Protein 5YQ0 (pdb70)

B-factor: mean 26.76, std 11.11, range [10.01, 101.8]

Radius of gyration: 48.9 Å; Cα contacts (8 Å, |Δi|>4): 6107; chains: 8; bounding box: 75×139×146 Å

Solvent-accessible surface area: 99233 Å² total; per-residue (Å²): 142,135,2,24,3,65,31,91,14,22,0,29,4,16,4,30,2,35,3,86,41,48,112,44,151,161,54,37,4,1,7,8,71,9,0,0,61,56,37,135,33,19,1,31,13,91,58,9,109,128,27,5,4,101,69,5,14,0,0,0,7,0,48,7,69,90,75,19,46,32,66,4,0,12,137,101,14,26,33,9,15,25,54,102,122,16,80,12,74,25,43,53,145,34,84,14,104,54,21,88,105,47,25,165,17,18,4,19,3,59,0,44,79,2,77,58,59,67,75,24,48,10,66,5,18,15,8,20,0,83,23,0,13,2,0,0,0,0,19,62,35,97,44,29,131,64,41,82,28,39,108,73,0,44,57,38,6,94,123,109,26,45,104,57,35,44,90,78,82,0,66,80,89,36,56,65,197,59,144,72,25,62,6,18,0,5,1,0,6,3,74,3,37,10,88,52,50,122,45,75,34,2,58,12,43,0,3,6,10,23,0,8,5,5,24,36,69,98,7,0,17,8,5,0,2,39,18,3,84,29,9,34,127,114,51,80,106,42,62,113,93,88,89,8,62,0,51,13,112,21,39,6,128,44,9,46,46,0,13,8,1,31,0,83,1,0,4,1,47,30,34,10,218,8,8,2,1,1,7,2,0,1,5,34,68,48,49,10,46,24,26,105,121,17,24,156,44,25,55,9,116,150,63,2,23,3,60,31,78,13,21,1,30,3,17,3,12,2,39,3,92,40,52,118,54,157,179,66,37,3,1,6,7,67,8,2,0,97,64,44,145,86,50,36,71,10,151,55,8,122,127,47,2,4,100,73,4,22,0,0,0,7,0,60,8,67,85,77,19,36,28,62,4,1,13,139,103,12,25,30,11,6,32,34,76,78,14,34,9,41,22,36,58,141,32,79,13,102,43,22,82,108,51,23,152,25,19,5,17,2,59,0,45,71,1,72,59,58,69,72,21,48,13,67,6,20,14,8,18,0,81,22,0,12,3,0,0,0,0,21,60,35,97,44,37,131,64,40,83,27,42,111,72,0,38,55,40,6,87,123,109,26,44,103,55,36,43,86,69,74,0,66,95,94,49,58,62,189,61,150,71,23,65,7,18,0,6,1,1,5,2,71,2,37,8,87,55,44,133,50,74,52,2,65,14,42,0,3,7,10,23,0,6,5,5,26,37,68,80,8,0,18,8,3,0,3,23,18,3,82,30,12,54,136,64,70,85,120,45,35,114,85,84,89,7,60,0,50,13,112,25,54,1,140,24,10,44,40,0,13,8,1,32,0,99,1,7,4,1,47,30,33,8,218,7,8,4,0,1,7,0,0,2,6,38,63,49,53,10,49,25,2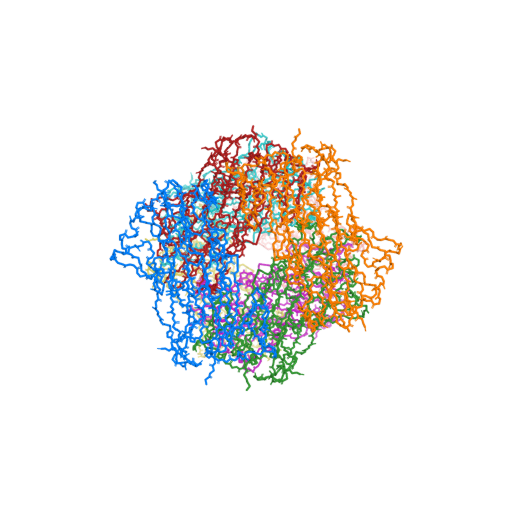3,103,114,16,28,153,46,25,54,9,110,150,99,3,29,3,66,42,88,14,21,1,28,4,16,4,30,2,37,3,94,39,46,126,32,101,53,84,25,160,66,41,4,1,5,9,69,9,6,0,103,64,54,88,16,45,21,72,16,157,39,8,127,108,49,4,5,91,28,4,22,0,1,0,9,0,51,8,68,88,87,20,57,27,67,3,1,12,130,100,13,22,30,8,22,27,32,115,126,14,68,10,85,15,41,8,130,32,43,14,96,54,23,89,75,49,26,180,24,18,3,21,3,61,1,51,45,1,34,58,57,66,73,25,47,10,67,6,15,16,9,27,0,79,21,0,13,3,0,0,0,0,22,61,39,40,31,38,97,21,43,85,23,40,108,46,0,42,28,25,5,89,80,46,28,44,102,56,36,43,85,77,64,1,65,78,94,36,56,45,175,32,165,42,16,55,2,18,0,5,1,1,5,3,72,3,38,7,88,50,47,117,50,78,31,3,64,13,41,0,3,6,9,12,0,6,5,6,13,57,62,61,7,1,8,9,2,0,1,16,19,3,88,30,7,44,135,54,64,88,121,42,55,114,87,82,84,4,58,0,51,11,109,23,40,5,124,46,9,46,39,0,13,8,1,31,1,84,0,0,5,1,44,28,34,12,185,6,11,4,0,1,7,0,0,2,4,41,67,48,54,11,31,24,20,107,100,16,28,154,49,23,56,10,123,146,100,2,24,3,63,29,83,13,22,1,24,3,17,3,30,2,35,2,91,38,49,134,52,154,158,50,49,9,1,5,9,66,8,4,0,95,61,51,86,9,45,18,66,10,116,36,8,130,96,44,4,5,99,55,5,18,0,0,0,8,0,51,7,65,82,82,15,31,26,65,3,2,13,133,102,13,24,29,8,22,21,27,102,124,14,68,9,89,15,40,14,131,34,45,12,106,53,22,87,80,46,28,184,27,18,3,20,5,59,2,49,56,2,40,61,57,68,72,27,47,11,71,4,16,16,9,9,0,86,21,0,14,2,0,0,0,0,17,60,37,30,18,28,117,36,40,80,23,43,102,33,0,38,36,34,7,92,60,41,30,47,100,56,39,42,85,78,84,0,65,82,89,31,54,42,160,33,146,51,19,43,2,22,0,6,0,0,5,3,73,2,34,7,84,55,47,135,37,77,40,3,49,14,43,0,3,6,10,15,0,6,5,4,16,52,59,72,7,1,11,9,2,0,2,23,17,3,86,31,7,41,131,56,62,88,121,43,52,118,89,82,85,6,59,0,52,12,110,24,34,4,116,39,9,49,34,0,14,9,1,32,0,83,1,0,4,1,46,28,33,10,217,7,10,4,0,1,6,0,0,2,4,41,66,40,28,9,1,9,20,73,95,12,30,111,30,24,53,10,124,143,90,2,22,3,56,32,69,14,21,1,29,4,18,4,31,2,35,3,93,41,48,134,48,162,162,39,39,9,1,5,8,70,9,5,0,98,49,51,104,10,44,17,72,11,112,40,7,122,90,49,4,5,99,68,4,22,0,0,0,7,0,51,6,65,77,83,13,29,23,67,4,1,12,136,103,13,26,28,6,22,29,29,100,128,12,69,8,54,18,52,56,150,38,78,14,100,53,21,66,62,49,22,130,24,20,2,20,5,59,1,46,37,1,65,60,59,67,74,26,48,9,68,5,14,16,8,6,0,80,22,0,13,2,0,0,0,0,20,62,43,33,24,36,116,34,40,79,21,44,95,31,0,37,34,35,6,92,64,46,32,47,102,55,39,43,84,77,73,0,64,69,91,33,56,45,183,34,119,54,19,48,1,20,0,6,0,1,5,3,72,3,37,6,87,52,48,124,49,76,34,1,59,13,43,0,4,7,10,14,0,6,4,7,16,58,62,78,8,1,10,7,2,0,1,26,17,3,87,29,7,41,126,59,56,89,104,42,44,114,93,81,83,6,61,1,49,12,108,22,34,3,126,43,8,52,34,0,14,9,1,34,1,85,1,0,5,1,46,27,33,9,217,7,10,4,0,1,6,0,0,2,5,38,64,44,24,8,2,9,19,72,115,14,31,152,44,24,53,9,117,139,75,2,18,2,62,27,74,13,20,1,28,4,16,4,32,1,37,2,96,36,50,105,46,158,166,77,38,8,1,5,9,67,9,5,0,86,60,44,147,59,56,34,70,12,144,37,9,128,101,49,3,4,102,83,5,21,0,0,0,8,0,52,9,66,77,81,14,29,26,65,4,1,12,136,104,14,26,30,8,22,30,37,112,126,10,64,9,28,13,16,60,135,35,72,12,104,54,24,88,66,49,25,168,15,18,2,20,4,60,0,54,38,2,61,63,58,68,73,23,47,12,70,5,14,16,8,8,0,78,21,0,13,2,0,0,0,0,22,60,36,40,33,36,92,19,40,81,19,42,107,44,0,41,24,24,6,90,84,47,28,45,96,58,37,42,83,78,66,0,66,75,95,36,55,43,192,46,166,39,16,57,2,18,0,5,1,0,5,3,74,3,37,6,85,50,49,122,50,78,33,2,62,12,40,0,3,7,9,9,1,6,4,7,13,56,59,77,6,1,7,7,2,0,2,27,17,4,86,29,3,40,130,78,64,84,115,42,52,110,96,81,85,6,61,0,50,12,110,23,37,3,127,49,9,46,49,0,13,8,1,31,1,83,2,0,7,1,44,31,32,10,220,8,11,4,0,2,7,0,0,2,4,39,72,50,48,9,28,6,13,90,99,15,26,153,48,24,55,11,116,141,68,2,18,3,65,31,60,14,22,1,26,4,16,4,32,2,42,4,96,38,49,93,50,171,149,69,38,3,1,6,8,62,10,1,0,38,48,38,139,39,16,2,29,11,82,72,8,96,143,30,4,5,74,62,5,21,0,0,0,8,0,50,7,70,78,94,14,33,22,64,4,2,14,139,101,13,24,28,7,4,29,22,101,109,16,68,8,40,25,66,54,138,34,81,14,105,55,22,85,107,54,25,176,27,19,4,20,4,59,0,42,38,1,44,59,58,65,74,22,48,9,70,5,15,16,7,7,0,87,24,0,14,3,0,0,0,0,22,62,37,100,45,38,130,66,41,82,26,41,113,71,0,39,56,40,6,91,121,112,26,44,100,55,36,42,91,77,83,0,68,69,83,33,55,41,190,64,163,74,22,64,6,19,0,5,1,0,6,2,74,3,39,8,89,57,46,125,50,73,51,2,66,14,42,0,3,6,10,24,0,6,4,3,20,35,62,79,7,0,12,7,3,0,2,24,18,3,82,17,6,54,142,72,60,88,123,45,38,115,86,84,89,7,60,0,52,14,111,24,52,0,134,24,7,49,46,0,13,7,1,29,0,81,0,0,6,1,46,31,33,8,218,6,7,3,0,1,5,0,0,1,6,38,66,51,48,9,24,25,27,97,110,18,32,150,47,24,53,8,115,144,64,2,21,4,63,30,64,14,22,2,32,4,16,3,31,2,37,2,92,44,50,106,57,169,154,62,31,5,1,6,9,68,8,1,0,82,35,41,145,34,39,26,38,10,144,55,8,131,130,37,3,6,101,70,4,20,0,1,0,8,0,55,8,68,80,92,17,34,23,63,4,1,14,137,101,12,24,26,7,5,28,32,77,85,15,33,9,42,21,39,44,110,36,58,11,105,47,22,80,107,52,22,165,12,20,4,19,4,60,0,48,69,1,61,61,58,66,74,27,50,10,69,6,15,16,10,12,0,88,21,0,13,3,0,0,0,0,21,62,34,98,44,37,127,64,42,84,28,42,107,73,0,39,56,39,6,90,119,112,29,43,101,56,36,44,90,76,85,0,67,81,92,41,58,61,194,57,150,68,25,64,6,18,0,5,0,1,6,3,73,4,36,9,89,47,48,115,60,73,45,3,62,11,43,0,2,6,9,24,0,6,5,3,26,28,68,84,7,0,15,9,4,0,2,36,18,3,89,27,9,34,135,113,61,76,115,46,69,114,80,82,88,5,61,0,51,13,110,22,44,6,133,41,9,45,42,0,15,9,1,31,1,83,0,0,4,1,47,30,34,9,221,7,7,3,0,1,7,1,0,2,5,36,71,53,51,11,49,24,21,103,102,17,28,153,48,26,54,9,121

Foldseek 3Di:
DDDFQDQPQWEKAKEWEAADWDAAVHWTQTLQFFIAPDVPPGHRDPCSVLWAFDKKKKKKKFAAPAAQDFDDEDAAFSEWHADPVRAIGGHHDWGWDDDCVVHDRMIMIMDIPRDHGDMDMHIDNTSQTAKMKMWMFTPSFPCVVVVPPPVVVVCCVVPPADQKDFPVRLLDFDDVVPPAPPFGRTAKMKMWGAPDRRGQKIKMKMAGTWGTWDCPVTIATEGQQAEEAPRVVQAQDDDDDRMTGRMDIDMGGRCSQFRYKYWYKYWHDADNSRRYTYIYTYIYTDGDDDDPVVCVVNVRD/DDDFQDQPQWEKAKEWEAADWDAAVHWTQTLQFGIAPDVPPGHRDPPSVLWAFDKKKKKKKFAAPDALDFCDEDAAFSEWHADPVRAIDGDHDKGWDQDCVVNRRMIMIMDIPRDHGDMDMHIDNTSQTAKMKMWMFTDSFPCVVVVPPPVVVVCCVVPNADQKDFPVRLLDWDDLVPPAPPFGRTAKMKMWGAHGRRGQKIKIKMQGGWGTWDQDVTIATEGQQEEEAPRVVCAQHDDDDGMTGRMDIDMGGRCSQFRYKYWYKYWHDADNSRRYTYIYTYIYTDGDDDDPVVCVVNVRD/DDDFQDQAQWEKAKEWEAADWDAADFPDGWTQTLQFFIARDPPPGHRDPPSVLWAFDKKKKKKKFAAPDAQDFDDEDAAFSEWHADPVRAIDYHHDWGWDDDCVVHPRMIMIMDIPRDHGDMDMHIDNTSQTAKMKMWMFTPSFPCVVVVPVPVVVVCCVVPPADQKDFPVRLQDWPDLPPPAPPFHRGAKMKMWGAHDRRGQKIKMKMAGTWRTWDRPPTIATEGQQEEEAPRVVCAQHDDDDGMTGRMDIDMGGRCSQFRYKYWYKYWHDADNSRRYTYIYTYIYTDGDDDDPVVCVVNVRD/DDDFQDQAQWEKAKEWEAADWDDAVQWTQTLQFFIANDVPPGHRDPPSVLWAFDKKKKKKKFAAPAQLDFDDEDAAFSEWHADPVRAIDYHHDWGWDDDCVVHDRMIMTMDIPRDHGDMDMHIDNTSQTAKMKMWMFTPSFPCVVVVPPPVVVVCCVVPPADQKDFPVRLLDWPQLPDPAPPFHRTAKMKMWGAPHRRGQKIKMKMAGTWRTWDRDPTIATEGQQEEEAPRVVCAQHDDDDGMTGRMDIDMGGRCSQFRYKYWYKYWHDADNSRRYTYIYTYIDTDGDDDDPVVCVVNVRD/DDDFQDQPQWEKAKEWEAADWDDAPQWTQTLQFFIARDVPPTHRDPPRVLWAFDKKKKKKKFAAPAQLDFPDEDAAFSEWHADPVRAIDGHHDWGWDDDCVVHPRIIMTMDIPRDHGDMDMHIDNTSQTAKMKMWMFTPSFPCVVVVPPPVVVVCCVVPPADQKDFPVRLLDWDDLPPPAPPFHRGAKMKMWGAPHRRGQKIKMKMAGTWRIWDRPPTIATEGQQEEEAPRVVQAQHDDDDGMTGRMDIDMGGRCSQFRYKYWYKYWHDGDNSRRYTYIYTYIYTDGDDDDPVVCVVNVRD/DDDFQDQAQWAKAKEWEAADWDAAPHWTQTLQFFIAPDVPPTHRDPPRVLWAFDKKKKKKKFAAPDQQDFDDEDAAFSEWHADPVSAIDGHHDWGWDDDCVVHPRMIMIMDIPRDHGDMDMHIDNTSQTAKMKMWMFTPSFPCPVVVPPPVVVVCCVVPPADQKDFPVRLLDWPQLVPPAPPFHRGAKMKMWGDPHRRGQKIKMKMAGTWRTWDRPPTIATEGQQEEEAPRVVQAQDDDDDGMTGRMDIDMGGRCSQFRYKYWYKYWHDADNSRRYTYIYTYIYTDGDDDDVVVCVVNVSD/DDDFQDQPQWAKAKEWEAADWDQAVHWTQTLQQGIAPDVPPGDRDVVSVLWAFDKKKKKKKFAAPAQLDFPDEDAAFSEWHADPVRAIDGHHDWGWDDDPVVHPRIIMIMDIPRDHGDMDMHIDNTSQTAKMKMWMFTPSFPCVVVVPPPVVVVCCVVPPADQKDFPVRLLDWDQLPDDADPFGRTAKMKMWGAHGRRGQKIKMKMQGTWGTWDRDNTIATEGQQEEEAPRVVQAQHDDDDGMTGRMDIDMGGRCSQFRYKYWYKYWHDADNSRRYTYIYTYIYTDGDDDDPVVCVVNVND/DDDFQDQPQWEKAKEWEAADWDQAPHWTQTLQFGIAPDVPPGHRAPCSVLWAFDWKKKKKKFAAPDALDFDDEDAAFSEWHADPVRAIDGHHDWGWDQDCVVHHRMTMIMDIPRDHGDMDMHIDNTSQTAKMKMWMFTPSFPCVVVVPPPVVVVCCVVPPADQKDFPVRLLDWDDVVPPAPPFGRTAKMKMWGAPHRRGQKIKIKMAGHWGTWDPNVTIATEGQQEEEAPVVVVAQDDDDDGMTGRMDIDMGGRCSQFRYKYWYKYWHDADNSNRYTYIYTYIYTDGDDDDVVVCVVNVRD

Sequence (2411 aa):
IRGCPTLETPLKLTFTEDIQPRKENYFYYDGWRGVGQTVNPWSPVLDNHKYAATEHEIHIYVEFFQTPSNRFADKNGAYSYIDANGVMYTNGEYSWEHVPALGKNIYKVVISDWNKGQTKSIYLPGRDFKTVEVFHFQNNRPQWDDRNSYENVKSRINNNISKSYSKAKLNEQLSTYVHDDGTDSLFLYQKLSRASLKESQINYYQLRGKFNGVNLGYWAQEYILFGGEGAEQLKNKIPDMSNYSMEDNGSFKNALKIESLDLRLMDNNRMAYGSTGTYIASFNRTDFSMTPENLKACGLDIRGCPTLETPLKLTFTEDIQPRKENYFYYDGWRGVGQTVNPWSPVLDNHKYAATEHEIHIYVEFFQTPSNRFADKNGAYSYIDANGVMYTNGEYSWEHVPALGKNIYKVVISDWNKGQTKSIYLPGRDFKTVEVFHFQNNRPQWDDRNSYENVKSRINNNISKSYSKAKLNEQLSTYVHDDGTDSLFLYQKLSRASLKESQINYYQLRGKFNGVNLGYWAQEYILFGGEGAEQLKNKIPDMSNYSMEDNGSFKNALKIESLDLRLMDNNRMAYGSTGTYIASFNRTDFSMTPENLKACGLDIRGCPTLETPLKLTFTEDIQPRKENGSTYFYYDGWRGVGQTVNPWSPVLDNHKYAATEHEIHIYVEFFQTPSNRFADKNGAYSYIDANGVMYTNGEYSWEHVPALGKNIYKVVISDWNKGQTKSIYLPGRDFKTVEVFHFQNNRPQWDDRNSYENVKSRINNNISKSYSKAKLNEQLSTYVHDDGTDSLFLYQKLSRASLKESQINYYQLRGKFNGVNLGYWAQEYILFGGEGAEQLKNKIPDMSNYSMEDNGSFKNALKIESLDLRLMDNNRMAYGSTGTYIASFNRTDFSMTPENLKACGLDIRGCPTLETPLKLTFTEDIQPRKENYFYYDGWRGVGQTVNPWSPVLDNHKYAATEHEIHIYVEFFQTPSNRFADKNGAYSYIDANGVMYTNGEYSWEHVPALGKNIYKVVISDWNKGQTKSIYLPGRDFKTVEVFHFQNNRPQWDDRNSYENVKSRINNNISKSYSKAKLNEQLSTYVHDDGTDSLFLYQKLSRASLKESQINYYQLRGKFNGVNLGYWAQEYILFGGEGAEQLKNKIPDMSNYSMEDNGSFKNALKIESLDLRLMDNNRMAYGSTGTYIASFNRTDFSMTPENLKACGLDIRGCPTLETPLKLTFTEDIQPRKENYFYYDGWRGVGQTVNPWSPVLDNHKYAATEHEIHIYVEFFQTPSNRFADKNGAYSYIDANGVMYTNGEYSWEHVPALGKNIYKVVISDWNKGQTKSIYLPGRDFKTVEVFHFQNNRPQWDDRNSYENVKSRINNNISKSYSKAKLNEQLSTYVHDDGTDSLFLYQKLSRASLKESQINYYQLRGKFNGVNLGYWAQEYILFGGEGAEQLKNKIPDMSNYSMEDNGSFKNALKIESLDLRLMDNNRMAYGSTGTYIASFNRTDFSMTPENLKACGLDIRGCPTLETPLKLTFTEDIQPRKENYFYYDGWRGVGQTVNPWSPVLDNHKYAATEHEIHIYVEFFQTPSNRFADKNGAYSYIDANGVMYTNGEYSWEHVPALGKNIYKVVISDWNKGQTKSIYLPGRDFKTVEVFHFQNNRPQWDDRNSYENVKSRINNNISKSYSKAKLNEQLSTYVHDDGTDSLFLYQKLSRASLKESQINYYQLRGKFNGVNLGYWAQEYILFGGEGAEQLKNKIPDMSNYSMEDNGSFKNALKIESLDLRLMDNNRMAYGSTGTYIASFNRTDFSMTPENLKACGLDIRGCPTLETPLKLTFTEDIQPRKENYFYYDGWRGVGQTVNPWSPVLDNHKYAATEHEIHIYVEFFQTPSNRFADKNGAYSYIDANGVMYTNGEYSWEHVPALGKNIYKVVISDWNKGQTKSIYLPGRDFKTVEVFHFQNNRPQWDDRNSYENVKSRINNNISKSYSKAKLNEQLSTYVHDDGTDSLFLYQKLSRASLKESQINYYQLRGKFNGVNLGYWAQEYILFGGEGAEQLKNKIPDMSNYSMEDNGSFKNALKIESLDLRLMDNNRMAYGSTGTYIASFNRTDFSMTPENLKACGLDIRGCPTLETPLKLTFTEDIQPRKENYFYYDGWRGVGQTVNPWSPVLDNHKYAATEHEIHIYVEFFQTPSNRFADKNGAYSYIDANGVMYTNGEYSWEHVPALGKNIYKVVISDWNKGQTKSIYLPGRDFKTVEVFHFQNNRPQWDDRNSYENVKSRINNNISKSYSKAKLNEQLSTYVHDDGTDSLFLYQKLSRASLKESQINYYQLRGKFNGVNLGYWAQEYILFGGEGAEQLKNKIPDMSNYSMEDNGSFKNALKIESLDLRLMDNNRMAYGSTGTYIASFNRTDFSMTPENLKACGLD

Structure (mmCIF, N/CA/C/O backbone):
data_5YQ0
#
_entry.id   5YQ0
#
_cell.length_a   142.208
_cell.length_b   147.540
_cell.length_c   149.306
_cell.angle_alpha   90.000
_cell.angle_beta   90.000
_cell.angle_gamma   90.000
#
_symmetry.space_group_name_H-M   'P 21 21 21'
#
loop_
_entity.id
_entity.type
_entity.pdbx_description
1 polymer CofJ
2 non-polymer 'CALCIUM ION'
3 water water
#
loop_
_atom_site.group_PDB
_atom_site.id
_atom_site.type_symbol
_atom_site.label_atom_id
_atom_site.label_alt_id
_atom_site.label_comp_id
_atom_site.label_asym_id
_atom_site.label_entity_id
_atom_site.label_seq_id
_atom_site.pdbx_PDB_ins_code
_atom_site.Cartn_x
_atom_site.Cartn_y
_atom_site.Cartn_z
_atom_site.occupancy
_atom_site.B_iso_or_equiv
_atom_site.auth_seq_id
_atom_site.auth_comp_id
_atom_site.auth_asym_id
_atom_site.auth_atom_id
_atom_site.pdbx_PDB_model_num
ATOM 1 N N . ILE A 1 23 ? -32.710 35.329 -42.090 1.00 52.88 23 ILE A N 1
ATOM 2 C CA . ILE A 1 23 ? -32.308 34.817 -40.780 1.00 60.64 23 ILE A CA 1
ATOM 3 C C . ILE A 1 23 ? -30.823 34.516 -40.821 1.00 61.38 23 ILE A C 1
ATOM 4 O O . ILE A 1 23 ? -30.236 34.267 -41.876 1.00 70.20 23 ILE A O 1
ATOM 9 N N . ARG A 1 24 ? -30.176 34.643 -39.674 1.00 46.51 24 ARG A N 1
ATOM 10 C CA . ARG A 1 24 ? -28.735 34.514 -39.587 1.00 46.06 24 ARG A CA 1
ATOM 11 C C . ARG A 1 24 ? -28.290 33.710 -38.388 1.00 33.42 24 ARG A C 1
ATOM 12 O O . ARG A 1 24 ? -28.993 33.607 -37.383 1.00 37.68 24 ARG A O 1
ATOM 20 N N . GLY A 1 25 ? -27.147 33.054 -38.512 1.00 34.34 25 GLY A N 1
ATOM 21 C CA . GLY A 1 25 ? -26.557 32.312 -37.394 1.00 36.08 25 GLY A CA 1
ATOM 22 C C . GLY A 1 25 ? -27.003 30.877 -37.155 1.00 31.09 25 GLY A C 1
ATOM 23 O O . GLY A 1 25 ? -26.631 30.303 -36.124 1.00 25.23 25 GLY A O 1
ATOM 24 N N . CYS A 1 26 ? -27.820 30.288 -38.032 1.00 27.65 26 CYS A N 1
ATOM 25 C CA . CYS A 1 26 ? -28.220 28.896 -37.853 1.00 29.34 26 CYS A CA 1
ATOM 26 C C . CYS A 1 26 ? -27.133 27.947 -38.352 1.00 22.31 26 CYS A C 1
ATOM 27 O O . CYS A 1 26 ? -26.311 28.322 -39.187 1.00 24.23 26 CYS A O 1
ATOM 30 N N . PRO A 1 27 ? -27.098 26.705 -37.855 1.00 19.99 27 PRO A N 1
ATOM 31 C CA . PRO A 1 27 ? -26.278 25.689 -38.524 1.00 21.12 27 PRO A CA 1
ATOM 32 C C . PRO A 1 27 ? -26.811 25.466 -39.933 1.00 21.08 27 PRO A C 1
ATOM 33 O O . PRO A 1 27 ? -28.017 25.531 -40.168 1.00 26.01 27 PRO A O 1
ATOM 37 N N . THR A 1 28 ? -25.907 25.254 -40.881 1.00 18.64 28 THR A N 1
ATOM 38 C CA . THR A 1 28 ? -26.309 25.027 -42.263 1.00 23.73 28 THR A CA 1
ATOM 39 C C . THR A 1 28 ? -25.565 23.816 -42.812 1.00 24.29 28 THR A C 1
ATOM 40 O O . THR A 1 28 ? -24.692 23.236 -42.157 1.00 21.30 28 THR A O 1
ATOM 44 N N . LEU A 1 29 ? -25.875 23.462 -44.057 1.00 25.28 29 LEU A N 1
ATOM 45 C CA . LEU A 1 29 ? -25.173 22.347 -44.673 1.00 23.83 29 LEU A CA 1
ATOM 46 C C . LEU A 1 29 ? -23.691 22.623 -44.879 1.00 24.25 29 LEU A C 1
ATOM 47 O O . LEU A 1 29 ? -22.956 21.697 -45.223 1.00 23.39 29 LEU A O 1
ATOM 52 N N . GLU A 1 30 ? -23.236 23.861 -44.691 1.00 23.47 30 GLU A N 1
ATOM 53 C CA . GLU A 1 30 ? -21.815 24.172 -44.779 1.00 27.80 30 GLU A CA 1
ATOM 54 C C . GLU A 1 30 ? -21.121 24.140 -43.423 1.00 23.60 30 GLU A C 1
ATOM 55 O O . GLU A 1 30 ? -19.897 24.292 -43.363 1.00 24.60 30 GLU A O 1
ATOM 61 N N . THR A 1 31 ? -21.862 23.927 -42.347 1.00 25.82 31 THR A N 1
ATOM 62 C CA . THR A 1 31 ? -21.236 23.710 -41.043 1.00 22.95 31 THR A CA 1
ATOM 63 C C . THR A 1 31 ? -20.618 22.317 -41.007 1.00 23.97 31 THR A C 1
ATOM 64 O O . THR A 1 31 ? -21.286 21.340 -41.376 1.00 22.33 31 THR A O 1
ATOM 68 N N . PRO A 1 32 ? -19.363 22.178 -40.582 1.00 21.05 32 PRO A N 1
ATOM 69 C CA . PRO A 1 32 ? -18.743 20.844 -40.543 1.00 23.74 32 PRO A CA 1
ATOM 70 C C . PRO A 1 32 ? -19.515 19.868 -39.657 1.00 24.01 32 PRO A C 1
ATOM 71 O O . PRO A 1 32 ? -20.103 20.243 -38.633 1.00 19.34 32 PRO A O 1
ATOM 75 N N . LEU A 1 33 ? -19.506 18.598 -40.075 1.00 19.70 33 LEU A N 1
ATOM 76 C CA . LEU A 1 33 ? -20.112 17.495 -39.332 1.00 16.95 33 LEU A CA 1
ATOM 77 C C . LEU A 1 33 ? -19.022 16.485 -39.012 1.00 18.70 33 LEU A C 1
ATOM 78 O O . LEU A 1 33 ? -18.249 16.100 -39.898 1.00 18.55 33 LEU A O 1
ATOM 83 N N . LYS A 1 34 ? -18.965 16.045 -37.758 1.00 17.26 34 LYS A N 1
ATOM 84 C CA . LYS A 1 34 ? -17.899 15.180 -37.285 1.00 17.64 34 LYS A CA 1
ATOM 85 C C . LYS A 1 34 ? -18.423 13.766 -37.045 1.00 16.68 34 LYS A C 1
ATOM 86 O O . LYS A 1 34 ? -19.557 13.582 -36.595 1.00 15.30 34 LYS A O 1
ATOM 92 N N . LEU A 1 35 ? -17.603 12.771 -37.362 1.00 14.93 35 LEU A N 1
ATOM 93 C CA . LEU A 1 35 ? -17.822 11.389 -36.931 1.00 13.80 35 LEU A CA 1
ATOM 94 C C . LEU A 1 35 ? -16.775 11.046 -35.882 1.00 13.91 35 LEU A C 1
ATOM 95 O O . LEU A 1 35 ? -15.605 11.427 -36.025 1.00 18.56 35 LEU A O 1
ATOM 100 N N . THR A 1 36 ? -17.189 10.348 -34.817 1.00 12.82 36 THR A N 1
ATOM 101 C CA . THR A 1 36 ? -16.256 9.871 -33.804 1.00 14.26 36 THR A CA 1
ATOM 102 C C . THR A 1 36 ? -16.442 8.377 -33.562 1.00 16.48 36 THR A C 1
ATOM 103 O O . THR A 1 36 ? -17.541 7.829 -33.704 1.00 16.43 36 THR A O 1
ATOM 107 N N . PHE A 1 37 ? -15.347 7.727 -33.181 1.00 14.03 37 PHE A N 1
ATOM 108 C CA . PHE A 1 37 ? -15.304 6.280 -33.002 1.00 15.85 37 PHE A CA 1
ATOM 109 C C . PHE A 1 37 ? -14.505 6.023 -31.737 1.00 17.65 37 PHE A C 1
ATOM 110 O O . PHE A 1 37 ? -13.297 6.292 -31.704 1.00 18.18 37 PHE A O 1
ATOM 118 N N . THR A 1 38 ? -15.157 5.490 -30.707 1.00 14.80 38 THR A N 1
ATOM 119 C CA . THR A 1 38 ? -14.529 5.370 -29.396 1.00 17.14 38 THR A CA 1
ATOM 120 C C . THR A 1 38 ? -14.436 3.912 -28.978 1.00 17.22 38 THR A C 1
ATOM 121 O O . THR A 1 38 ? -15.454 3.212 -28.910 1.00 15.43 38 THR A O 1
ATOM 125 N N . GLU A 1 39 ? -13.218 3.476 -28.663 1.00 17.53 39 GLU A N 1
ATOM 126 C CA . GLU A 1 39 ? -12.971 2.175 -28.059 1.00 16.51 39 GLU A CA 1
ATOM 127 C C . GLU A 1 39 ? -13.122 2.330 -26.551 1.00 18.84 39 GLU A C 1
ATOM 128 O O . GLU A 1 39 ? -12.465 3.183 -25.940 1.00 19.49 39 GLU A O 1
ATOM 134 N N . ASP A 1 40 ? -14.022 1.545 -25.958 1.00 16.57 40 ASP A N 1
ATOM 135 C CA . ASP A 1 40 ? -14.325 1.714 -24.544 1.00 19.93 40 ASP A CA 1
ATOM 136 C C . ASP A 1 40 ? -14.619 0.374 -23.894 1.00 20.92 40 ASP A C 1
ATOM 137 O O . ASP A 1 40 ? -15.436 0.292 -22.971 1.00 17.07 40 ASP A O 1
ATOM 142 N N . ILE A 1 41 ? -13.950 -0.678 -24.348 1.00 17.25 41 ILE A N 1
ATOM 143 C CA . ILE A 1 41 ? -14.173 -2.012 -23.811 1.00 15.38 41 ILE A CA 1
ATOM 144 C C . ILE A 1 41 ? -13.333 -2.165 -22.550 1.00 18.61 41 ILE A C 1
ATOM 145 O O . ILE A 1 41 ? -12.113 -1.977 -22.574 1.00 22.33 41 ILE A O 1
ATOM 150 N N . GLN A 1 42 ? -13.988 -2.469 -21.446 1.00 19.16 42 GLN A N 1
ATOM 151 C CA . GLN A 1 42 ? -13.321 -2.806 -20.197 1.00 21.93 42 GLN A CA 1
ATOM 152 C C . GLN A 1 42 ? -13.218 -4.317 -20.068 1.00 21.91 42 GLN A C 1
ATOM 153 O O . GLN A 1 42 ? -14.152 -5.037 -20.451 1.00 22.91 42 GLN A O 1
ATOM 159 N N . PRO A 1 43 ? -12.086 -4.830 -19.587 1.00 25.21 43 PRO A N 1
ATOM 160 C CA . PRO A 1 43 ? -11.942 -6.286 -19.439 1.00 20.27 43 PRO A CA 1
ATOM 161 C C . PRO A 1 43 ? -12.986 -6.868 -18.506 1.00 22.18 43 PRO A C 1
ATOM 162 O O . PRO A 1 43 ? -13.347 -6.262 -17.496 1.00 25.06 43 PRO A O 1
ATOM 166 N N . ARG A 1 44 ? -13.475 -8.055 -18.856 1.00 23.97 44 ARG A N 1
ATOM 167 C CA . ARG A 1 44 ? -14.445 -8.776 -18.044 1.00 24.00 44 ARG A CA 1
ATOM 168 C C . ARG A 1 44 ? -13.757 -9.963 -17.391 1.00 25.30 44 ARG A C 1
ATOM 169 O O . ARG A 1 44 ? -13.135 -10.780 -18.076 1.00 25.37 44 ARG A O 1
ATOM 177 N N . LYS A 1 45 ? -13.897 -10.064 -16.073 1.00 24.19 45 LYS A N 1
ATOM 178 C CA . LYS A 1 45 ? -13.214 -11.085 -15.290 1.00 28.42 45 LYS A CA 1
ATOM 179 C C . LYS A 1 45 ? -14.086 -12.320 -15.200 1.00 29.31 45 LYS A C 1
ATOM 180 O O . LYS A 1 45 ? -15.304 -12.215 -15.038 1.00 33.38 45 LYS A O 1
ATOM 186 N N . GLU A 1 46 ? -13.439 -13.465 -15.290 1.00 33.64 46 GLU A N 1
ATOM 187 C CA . GLU A 1 46 ? -14.048 -14.785 -15.179 1.00 38.67 46 GLU A CA 1
ATOM 188 C C . GLU A 1 46 ? -13.260 -15.651 -14.203 1.00 54.85 46 GLU A C 1
ATOM 189 O O . GLU A 1 46 ? -12.043 -15.731 -14.263 1.00 57.20 46 GLU A O 1
ATOM 195 N N . ASN A 1 47 ? -14.004 -16.320 -13.356 1.00 59.34 47 ASN A N 1
ATOM 196 C CA . ASN A 1 47 ? -13.541 -17.153 -12.267 1.00 73.63 47 ASN A CA 1
ATOM 197 C C . ASN A 1 47 ? -13.855 -18.616 -12.485 1.00 72.24 47 ASN A C 1
ATOM 198 O O . ASN A 1 47 ? -13.070 -19.354 -13.053 1.00 72.03 47 ASN A O 1
ATOM 203 N N . TYR A 1 51 ? -9.786 -17.071 -13.417 1.00 62.71 51 TYR A N 1
ATOM 204 C CA . TYR A 1 51 ? -9.670 -15.634 -13.196 1.00 64.33 51 TYR A CA 1
ATOM 205 C C . TYR A 1 51 ? -9.111 -14.930 -14.427 1.00 49.06 51 TYR A C 1
ATOM 206 O O . TYR A 1 51 ? -8.334 -13.982 -14.312 1.00 59.45 51 TYR A O 1
ATOM 215 N N . PHE A 1 52 ? -9.491 -15.407 -15.608 1.00 54.77 52 PHE A N 1
ATOM 216 C CA . PHE A 1 52 ? -9.031 -14.839 -16.855 1.00 37.44 52 PHE A CA 1
ATOM 217 C C . PHE A 1 52 ? -9.811 -13.506 -17.077 1.00 29.35 52 PHE A C 1
ATOM 218 O O . PHE A 1 52 ? -10.887 -13.342 -16.589 1.00 35.21 52 PHE A O 1
ATOM 226 N N . TYR A 1 53 ? -9.263 -12.582 -17.814 1.00 25.81 53 TYR A N 1
ATOM 227 C CA . TYR A 1 53 ? -9.949 -11.376 -18.157 1.00 23.63 53 TYR A CA 1
ATOM 228 C C . TYR A 1 53 ? -10.130 -11.354 -19.654 1.00 25.04 53 TYR A C 1
ATOM 229 O O . TYR A 1 53 ? -9.172 -11.439 -20.339 1.00 27.76 53 TYR A O 1
ATOM 238 N N . TYR A 1 54 ? -11.343 -11.158 -20.108 1.00 19.70 54 TYR A N 1
ATOM 239 C CA . TYR A 1 54 ? -11.656 -11.101 -21.526 1.00 23.24 54 TYR A CA 1
ATOM 240 C C . TYR A 1 54 ? -11.766 -9.653 -21.964 1.00 23.19 54 TYR A C 1
ATOM 241 O O . TYR A 1 54 ? -12.400 -8.830 -21.286 1.00 20.32 54 TYR A O 1
ATOM 250 N N . ASP A 1 55 ? -11.152 -9.357 -23.100 1.00 18.22 55 ASP A N 1
ATOM 251 C CA . ASP A 1 55 ? -11.122 -8.026 -23.691 1.00 20.41 55 ASP A CA 1
ATOM 252 C C . ASP A 1 55 ? -11.275 -8.219 -25.192 1.00 22.22 55 ASP A C 1
ATOM 253 O O . ASP A 1 55 ? -10.335 -8.656 -25.859 1.00 20.41 55 ASP A O 1
ATOM 258 N N . GLY A 1 56 ? -12.458 -7.913 -25.715 1.00 22.52 56 GLY A N 1
ATOM 259 C CA . GLY A 1 56 ? -12.720 -8.131 -27.127 1.00 19.25 56 GLY A CA 1
ATOM 260 C C . GLY A 1 56 ? -11.716 -7.479 -28.059 1.00 22.10 56 GLY A C 1
ATOM 261 O O . GLY A 1 56 ? -11.535 -7.930 -29.188 1.00 22.00 56 GLY A O 1
ATOM 262 N N . TRP A 1 57 ? -11.055 -6.409 -27.610 1.00 15.82 57 TRP A N 1
ATOM 263 C CA . TRP A 1 57 ? -10.091 -5.726 -28.466 1.00 16.73 57 TRP A CA 1
ATOM 264 C C . TRP A 1 57 ? -8.768 -6.460 -28.569 1.00 17.78 57 TRP A C 1
ATOM 265 O O . TRP A 1 57 ? -8.072 -6.329 -29.583 1.00 22.25 57 TRP A O 1
ATOM 276 N N . ARG A 1 58 ? -8.397 -7.241 -27.566 1.00 17.73 58 ARG A N 1
ATOM 277 C CA . ARG A 1 58 ? -7.056 -7.802 -27.603 1.00 22.87 58 ARG A CA 1
ATOM 278 C C . ARG A 1 58 ? -6.951 -9.214 -27.046 1.00 17.90 58 ARG A C 1
ATOM 279 O O . ARG A 1 58 ? -5.831 -9.702 -26.890 1.00 19.75 58 ARG A O 1
ATOM 287 N N . GLY A 1 59 ? -8.064 -9.892 -26.766 1.00 21.36 59 GLY A N 1
ATOM 288 C CA . GLY A 1 59 ? -8.017 -11.298 -26.420 1.00 18.58 59 GLY A CA 1
ATOM 289 C C . GLY A 1 59 ? -8.270 -11.618 -24.964 1.00 22.51 59 GLY A C 1
ATOM 290 O O . GLY A 1 59 ? -9.262 -11.165 -24.381 1.00 20.85 59 GLY A O 1
ATOM 291 N N . VAL A 1 60 ? -7.402 -12.438 -24.374 1.00 17.83 60 VAL A N 1
ATOM 292 C CA . VAL A 1 60 ? -7.577 -12.915 -23.010 1.00 19.23 60 VAL A CA 1
ATOM 293 C C . VAL A 1 60 ? -6.316 -12.622 -22.219 1.00 22.38 60 VAL A C 1
ATOM 294 O O . VAL A 1 60 ? -5.209 -12.943 -22.662 1.00 18.85 60 VAL A O 1
ATOM 298 N N . GLY A 1 61 ? -6.491 -12.076 -21.024 1.00 22.43 61 GLY A N 1
ATOM 299 C CA . GLY A 1 61 ? -5.361 -11.696 -20.212 1.00 19.39 61 GLY A CA 1
ATOM 300 C C . GLY A 1 61 ? -5.337 -12.480 -18.921 1.00 22.32 61 GLY A C 1
ATOM 301 O O . GLY A 1 61 ? -6.375 -12.916 -18.408 1.00 25.76 61 GLY A O 1
ATOM 302 N N . GLN A 1 62 ? -4.150 -12.616 -18.338 1.00 23.84 62 GLN A N 1
ATOM 303 C CA . GLN A 1 62 ? -4.004 -13.312 -17.062 1.00 23.15 62 GLN A CA 1
ATOM 304 C C . GLN A 1 62 ? -4.235 -12.315 -15.924 1.00 28.88 62 GLN A C 1
ATOM 305 O O . GLN A 1 62 ? -4.751 -12.662 -14.862 1.00 29.58 62 GLN A O 1
ATOM 311 N N . THR A 1 63 ? -3.839 -11.072 -16.177 1.00 28.19 63 THR A N 1
ATOM 312 C CA . THR A 1 63 ? -3.975 -9.954 -15.249 1.00 32.22 63 THR A CA 1
ATOM 313 C C . THR A 1 63 ? -4.286 -8.718 -16.071 1.00 29.58 63 THR A C 1
ATOM 314 O O . THR A 1 63 ? -4.083 -8.706 -17.288 1.00 28.30 63 THR A O 1
ATOM 318 N N . VAL A 1 64 ? -4.773 -7.672 -15.406 1.00 25.79 64 VAL A N 1
ATOM 319 C CA . VAL A 1 64 ? -4.981 -6.380 -16.045 1.00 21.19 64 VAL A CA 1
ATOM 320 C C . VAL A 1 64 ? -4.302 -5.312 -15.199 1.00 28.00 64 VAL A C 1
ATOM 321 O O . VAL A 1 64 ? -3.999 -5.521 -14.024 1.00 27.71 64 VAL A O 1
ATOM 325 N N . ASN A 1 65 ? -4.069 -4.161 -15.815 1.00 25.79 65 ASN A N 1
ATOM 326 C CA . ASN A 1 65 ? -3.450 -3.016 -15.150 1.00 30.66 65 ASN A CA 1
ATOM 327 C C . ASN A 1 65 ? -2.188 -3.420 -14.384 1.00 31.19 65 ASN A C 1
ATOM 328 O O . ASN A 1 65 ? -2.167 -3.358 -13.146 1.00 30.81 65 ASN A O 1
ATOM 333 N N . PRO A 1 66 ? -1.113 -3.855 -15.075 1.00 26.14 66 PRO A N 1
ATOM 334 C CA . PRO A 1 66 ? -1.012 -3.900 -16.533 1.00 21.36 66 PRO A CA 1
ATOM 335 C C . PRO A 1 66 ? -1.557 -5.204 -17.142 1.00 23.29 66 PRO A C 1
ATOM 336 O O . PRO A 1 66 ? -1.634 -6.246 -16.486 1.00 19.93 66 PRO A O 1
ATOM 340 N N . TRP A 1 67 ? -1.951 -5.099 -18.404 1.00 22.18 67 TRP A N 1
ATOM 341 C CA . TRP A 1 67 ? -2.375 -6.254 -19.175 1.00 21.18 67 TRP A CA 1
ATOM 342 C C . TRP A 1 67 ? -1.223 -7.235 -19.345 1.00 21.61 67 TRP A C 1
ATOM 343 O O . TRP A 1 67 ? -0.119 -6.847 -19.741 1.00 25.37 67 TRP A O 1
ATOM 354 N N . SER A 1 68 ? -1.518 -8.519 -19.182 1.00 19.76 68 SER A N 1
ATOM 355 C CA . SER A 1 68 ? -0.543 -9.581 -19.413 1.00 28.15 68 SER A CA 1
ATOM 356 C C . SER A 1 68 ? -1.338 -10.661 -20.138 1.00 20.42 68 SER A C 1
ATOM 357 O O . SER A 1 68 ? -2.217 -11.272 -19.531 1.00 22.80 68 SER A O 1
ATOM 360 N N . PRO A 1 69 ? -1.044 -10.917 -21.415 1.00 20.12 69 PRO A N 1
ATOM 361 C CA . PRO A 1 69 ? -1.882 -11.902 -22.106 1.00 21.01 69 PRO A CA 1
ATOM 362 C C . PRO A 1 69 ? -1.588 -13.319 -21.650 1.00 23.84 69 PRO A C 1
ATOM 363 O O . PRO A 1 69 ? -0.472 -13.637 -21.232 1.00 21.14 69 PRO A O 1
ATOM 367 N N . VAL A 1 70 ? -2.616 -14.171 -21.715 1.00 18.64 70 VAL A N 1
ATOM 368 C CA . VAL A 1 70 ? -2.385 -15.595 -21.471 1.00 22.84 70 VAL A CA 1
ATOM 369 C C . VAL A 1 70 ? -1.517 -16.173 -22.582 1.00 22.90 70 VAL A C 1
ATOM 370 O O . VAL A 1 70 ? -1.418 -15.632 -23.695 1.00 21.95 70 VAL A O 1
ATOM 374 N N . LEU A 1 71 ? -0.853 -17.278 -22.271 1.00 23.62 71 LEU A N 1
ATOM 375 C CA . LEU A 1 71 ? -0.015 -17.868 -23.296 1.00 27.11 71 LEU A CA 1
ATOM 376 C C . LEU A 1 71 ? -0.894 -18.241 -24.491 1.00 22.26 71 LEU A C 1
ATOM 377 O O . LEU A 1 71 ? -2.065 -18.602 -24.347 1.00 26.82 71 LEU A O 1
ATOM 382 N N . ASP A 1 72 ? -0.304 -18.226 -25.668 1.00 20.09 72 ASP A N 1
ATOM 383 C CA . ASP A 1 72 ? -1.014 -18.470 -26.923 1.00 36.73 72 ASP A CA 1
ATOM 384 C C . ASP A 1 72 ? -2.249 -17.576 -27.141 1.00 38.53 72 ASP A C 1
ATOM 385 O O . ASP A 1 72 ? -3.058 -17.853 -28.038 1.00 26.47 72 ASP A O 1
ATOM 390 N N . ASN A 1 73 ? -2.448 -16.518 -26.344 1.00 21.42 73 ASN A N 1
ATOM 391 C CA . ASN A 1 73 ? -3.375 -15.479 -26.778 1.00 18.74 73 ASN A CA 1
ATOM 392 C C . ASN A 1 73 ? -2.953 -14.952 -28.140 1.00 22.86 73 ASN A C 1
ATOM 393 O O . ASN A 1 73 ? -3.790 -14.619 -28.987 1.00 17.97 73 ASN A O 1
ATOM 398 N N . HIS A 1 74 ? -1.640 -14.869 -28.356 1.00 20.47 74 HIS A N 1
ATOM 399 C CA . HIS A 1 74 ? -1.100 -14.268 -29.563 1.00 22.47 74 HIS A CA 1
ATOM 400 C C . HIS A 1 74 ? -1.540 -15.005 -30.819 1.00 24.49 74 HIS A C 1
ATOM 401 O O . HIS A 1 74 ? -1.667 -14.390 -31.885 1.00 19.95 74 HIS A O 1
ATOM 408 N N . LYS A 1 75 ? -1.856 -16.292 -30.696 1.00 21.87 75 LYS A N 1
ATOM 409 C CA . LYS A 1 75 ? -2.251 -17.060 -31.871 1.00 21.36 75 LYS A CA 1
ATOM 410 C C . LYS A 1 75 ? -3.621 -16.638 -32.387 1.00 25.41 75 LYS A C 1
ATOM 411 O O . LYS A 1 75 ? -3.867 -16.695 -33.597 1.00 22.46 75 LYS A O 1
ATOM 417 N N . TYR A 1 76 ? -4.471 -16.094 -31.517 1.00 19.32 76 TYR A N 1
ATOM 418 C CA . TYR A 1 76 ? -5.882 -15.882 -31.833 1.00 17.69 76 TYR A CA 1
ATOM 419 C C . TYR A 1 76 ? -6.295 -14.420 -31.883 1.00 26.10 76 TYR A C 1
ATOM 420 O O . TYR A 1 76 ? -7.138 -14.043 -32.712 1.00 20.69 76 TYR A O 1
ATOM 429 N N . ALA A 1 77 ? -5.721 -13.589 -31.019 1.00 20.62 77 ALA A N 1
ATOM 430 C CA . ALA A 1 77 ? -6.254 -12.257 -30.777 1.00 19.64 77 ALA A CA 1
ATOM 431 C C . ALA A 1 77 ? -5.768 -11.252 -31.815 1.00 22.06 77 ALA A C 1
ATOM 432 O O . ALA A 1 77 ? -4.712 -11.404 -32.440 1.00 21.53 77 ALA A O 1
ATOM 434 N N . ALA A 1 78 ? -6.550 -10.194 -31.975 1.00 16.13 78 ALA A N 1
ATOM 435 C CA . ALA A 1 78 ? -6.178 -9.118 -32.878 1.00 17.70 78 ALA A CA 1
ATOM 436 C C . ALA A 1 78 ? -5.183 -8.183 -32.198 1.00 18.72 78 ALA A C 1
ATOM 437 O O . ALA A 1 78 ? -5.173 -8.041 -30.974 1.00 22.34 78 ALA A O 1
ATOM 439 N N . THR A 1 79 ? -4.317 -7.578 -33.006 1.00 19.13 79 THR A N 1
ATOM 440 C CA . THR A 1 79 ? -3.402 -6.547 -32.529 1.00 23.50 79 THR A CA 1
ATOM 441 C C . THR A 1 79 ? -3.546 -5.218 -33.250 1.00 23.71 79 THR A C 1
ATOM 442 O O . THR A 1 79 ? -2.863 -4.260 -32.874 1.00 25.51 79 THR A O 1
ATOM 446 N N . GLU A 1 80 ? -4.361 -5.139 -34.299 1.00 21.31 80 GLU A N 1
ATOM 447 C CA . GLU A 1 80 ? -4.535 -3.960 -35.130 1.00 20.27 80 GLU A CA 1
ATOM 448 C C . GLU A 1 80 ? -6.014 -3.784 -35.415 1.00 23.13 80 GLU A C 1
ATOM 449 O O . GLU A 1 80 ? -6.752 -4.759 -35.560 1.00 19.93 80 GLU A O 1
ATOM 455 N N . HIS A 1 81 ? -6.509 -2.558 -35.433 1.00 16.20 81 HIS A N 1
ATOM 456 C CA . HIS A 1 81 ? -7.866 -2.263 -35.855 1.00 19.31 81 HIS A CA 1
ATOM 457 C C . HIS A 1 81 ? -7.821 -1.052 -36.770 1.00 18.88 81 HIS A C 1
ATOM 458 O O . HIS A 1 81 ? -7.039 -0.129 -36.532 1.00 20.30 81 HIS A O 1
ATOM 465 N N . GLU A 1 82 ? -8.635 -1.070 -37.831 1.00 14.73 82 GLU A N 1
ATOM 466 C CA . GLU A 1 82 ? -8.671 -0.001 -38.815 1.00 17.66 82 GLU A CA 1
ATOM 467 C C . GLU A 1 82 ? -10.106 0.377 -39.112 1.00 20.43 82 GLU A C 1
ATOM 468 O O . GLU A 1 82 ? -11.004 -0.469 -39.111 1.00 17.43 82 GLU A O 1
ATOM 474 N N . ILE A 1 83 ? -10.295 1.651 -39.425 1.00 16.91 83 ILE A N 1
ATOM 475 C CA . ILE A 1 83 ? -11.578 2.187 -39.848 1.00 16.01 83 ILE A CA 1
ATOM 476 C C . ILE A 1 83 ? -11.448 2.693 -41.282 1.00 18.69 83 ILE A C 1
ATOM 477 O O . ILE A 1 83 ? -10.620 3.568 -41.568 1.00 18.00 83 ILE A O 1
ATOM 482 N N . HIS A 1 84 ? -12.285 2.175 -42.174 1.00 15.65 84 HIS A N 1
ATOM 483 C CA . HIS A 1 84 ? -12.351 2.651 -43.551 1.00 12.04 84 HIS A CA 1
ATOM 484 C C . HIS A 1 84 ? -13.678 3.355 -43.757 1.00 19.30 84 HIS A C 1
ATOM 485 O O . HIS A 1 84 ? -14.730 2.773 -43.477 1.00 19.72 84 HIS A O 1
ATOM 492 N N . ILE A 1 85 ? -13.637 4.586 -44.277 1.00 15.31 85 ILE A N 1
ATOM 493 C CA . ILE A 1 85 ? -14.835 5.377 -44.519 1.00 14.67 85 ILE A CA 1
ATOM 494 C C . ILE A 1 85 ? -14.926 5.708 -45.998 1.00 19.14 85 ILE A C 1
ATOM 495 O O . ILE A 1 85 ? -13.972 6.239 -46.575 1.00 18.77 85 ILE A O 1
ATOM 500 N N . TYR A 1 86 ? -16.067 5.385 -46.605 1.00 19.24 86 TYR A N 1
ATOM 501 C CA . TYR A 1 86 ? -16.385 5.735 -47.986 1.00 17.17 86 TYR A CA 1
ATOM 502 C C . TYR A 1 86 ? -17.564 6.701 -47.984 1.00 19.49 86 TYR A C 1
ATOM 503 O O . TYR A 1 86 ? -18.654 6.349 -47.519 1.00 21.11 86 TYR A O 1
ATOM 512 N N . VAL A 1 87 ? -17.366 7.906 -48.518 1.00 18.73 87 VAL A N 1
ATOM 513 C CA . VAL A 1 87 ? -18.440 8.889 -48.588 1.00 19.90 87 VAL A CA 1
ATOM 514 C C . VAL A 1 87 ? -18.764 9.161 -50.053 1.00 20.05 87 VAL A C 1
ATOM 515 O O . VAL A 1 87 ? -17.865 9.421 -50.862 1.00 22.41 87 VAL A O 1
ATOM 519 N N . GLU A 1 88 ? -20.045 9.064 -50.389 1.00 22.05 88 GLU A N 1
ATOM 520 C CA . GLU A 1 88 ? -20.557 9.387 -51.713 1.00 22.80 88 GLU A CA 1
ATOM 521 C C . GLU A 1 88 ? -21.404 10.645 -51.618 1.00 21.49 88 GLU A C 1
ATOM 522 O O . GLU A 1 88 ? -22.284 10.748 -50.755 1.00 24.56 88 GLU A O 1
ATOM 528 N N . PHE A 1 89 ? -21.126 11.604 -52.490 1.00 26.51 89 PHE A N 1
ATOM 529 C CA . PHE A 1 89 ? -21.890 12.836 -52.550 1.00 23.36 89 PHE A CA 1
ATOM 530 C C . PHE A 1 89 ? -22.832 12.824 -53.749 1.00 31.32 89 PHE A C 1
ATOM 531 O O . PHE A 1 89 ? -22.692 12.015 -54.671 1.00 27.14 89 PHE A O 1
ATOM 539 N N . PHE A 1 90 ? -23.837 13.703 -53.695 1.00 27.62 90 PHE A N 1
ATOM 540 C CA . PHE A 1 90 ? -24.749 13.871 -54.823 1.00 31.84 90 PHE A CA 1
ATOM 541 C C . PHE A 1 90 ? -24.090 14.618 -55.971 1.00 38.09 90 PHE A C 1
ATOM 542 O O . PHE A 1 90 ? -24.512 14.480 -57.126 1.00 30.30 90 PHE A O 1
ATOM 550 N N . GLN A 1 91 ? -23.069 15.409 -55.666 1.00 29.22 91 GLN A N 1
ATOM 551 C CA . GLN A 1 91 ? -22.380 16.244 -56.633 1.00 36.01 91 GLN A CA 1
ATOM 552 C C . GLN A 1 91 ? -21.011 16.523 -56.040 1.00 39.84 91 GLN A C 1
ATOM 553 O O . GLN A 1 91 ? -20.727 16.140 -54.902 1.00 30.69 91 GLN A O 1
ATOM 559 N N . THR A 1 92 ? -20.159 17.183 -56.812 1.00 33.59 92 THR A N 1
ATOM 560 C CA . THR A 1 92 ? -18.826 17.477 -56.313 1.00 32.66 92 THR A CA 1
ATOM 561 C C . THR A 1 92 ? -18.927 18.348 -55.061 1.00 33.66 92 THR A C 1
ATOM 562 O O . THR A 1 92 ? -19.698 19.318 -55.051 1.00 28.26 92 THR A O 1
ATOM 566 N N . PRO A 1 93 ? -18.221 18.007 -53.981 1.00 27.71 93 PRO A N 1
ATOM 567 C CA . PRO A 1 93 ? -18.227 18.863 -52.784 1.00 31.45 93 PRO A CA 1
ATOM 568 C C . PRO A 1 93 ? -17.813 20.288 -53.121 1.00 29.83 93 PRO A C 1
ATOM 569 O O . PRO A 1 93 ? -16.871 20.518 -53.880 1.00 33.00 93 PRO A O 1
ATOM 573 N N . SER A 1 94 ? -18.529 21.241 -52.538 1.00 29.10 94 SER A N 1
ATOM 574 C CA . SER A 1 94 ? -18.414 22.607 -53.027 1.00 34.58 94 SER A CA 1
ATOM 575 C C . SER A 1 94 ? -17.477 23.493 -52.204 1.00 33.28 94 SER A C 1
ATOM 576 O O . SER A 1 94 ? -17.121 24.580 -52.671 1.00 30.60 94 SER A O 1
ATOM 579 N N . ASN A 1 95 ? -16.937 23.030 -51.078 1.00 27.13 95 ASN A N 1
ATOM 580 C CA . ASN A 1 95 ? -16.069 23.903 -50.290 1.00 27.07 95 ASN A CA 1
ATOM 581 C C . ASN A 1 95 ? -14.806 24.264 -51.060 1.00 26.62 95 ASN A C 1
ATOM 582 O O . ASN A 1 95 ? -14.223 23.430 -51.757 1.00 27.29 95 ASN A O 1
ATOM 587 N N . ARG A 1 96 ? -14.375 25.524 -50.919 1.00 21.76 96 ARG A N 1
ATOM 588 C CA . ARG A 1 96 ? -13.305 26.071 -51.744 1.00 24.10 96 ARG A CA 1
ATOM 589 C C . ARG A 1 96 ? -12.035 26.393 -50.967 1.00 20.03 96 ARG A C 1
ATOM 590 O O . ARG A 1 96 ? -11.124 27.012 -51.522 1.00 22.48 96 ARG A O 1
ATOM 598 N N . PHE A 1 97 ? -11.922 25.957 -49.717 1.00 19.15 97 PHE A N 1
ATOM 599 C CA . PHE A 1 97 ? -10.714 26.241 -48.955 1.00 17.93 97 PHE A CA 1
ATOM 600 C C . PHE A 1 97 ? -10.444 25.094 -47.990 1.00 20.19 97 PHE A C 1
ATOM 601 O O . PHE A 1 97 ? -11.346 24.328 -47.642 1.00 21.24 97 PHE A O 1
ATOM 609 N N . ALA A 1 98 ? -9.186 24.981 -47.566 1.00 19.92 98 ALA A N 1
ATOM 610 C CA . ALA A 1 98 ? -8.771 24.012 -46.559 1.00 19.60 98 ALA A CA 1
ATOM 611 C C . ALA A 1 98 ? -8.171 24.731 -45.356 1.00 23.16 98 ALA A C 1
ATOM 612 O O . ALA A 1 98 ? -7.522 25.778 -45.496 1.00 18.50 98 ALA A O 1
ATOM 614 N N . ASP A 1 99 ? -8.410 24.182 -44.172 1.00 16.73 99 ASP A N 1
ATOM 615 C CA . ASP A 1 99 ? -7.859 24.753 -42.951 1.00 16.38 99 ASP A CA 1
ATOM 616 C C . ASP A 1 99 ? -6.678 23.911 -42.466 1.00 17.82 99 ASP A C 1
ATOM 617 O O . ASP A 1 99 ? -6.345 22.867 -43.029 1.00 21.49 99 ASP A O 1
ATOM 622 N N . LYS A 1 100 ? -6.031 24.388 -41.405 1.00 17.01 100 LYS A N 1
ATOM 623 C CA . LYS A 1 100 ? -4.803 23.775 -40.920 1.00 16.20 100 LYS A CA 1
ATOM 624 C C . LYS A 1 100 ? -5.029 22.354 -40.420 1.00 22.89 100 LYS A C 1
ATOM 625 O O . LYS A 1 100 ? -4.197 21.466 -40.654 1.00 25.22 100 LYS A O 1
ATOM 631 N N . ASN A 1 101 ? -6.132 22.117 -39.708 1.00 21.67 101 ASN A N 1
ATOM 632 C CA . ASN A 1 101 ? -6.288 20.863 -38.976 1.00 23.55 101 ASN A CA 1
ATOM 633 C C . ASN A 1 101 ? -7.348 19.937 -39.556 1.00 24.20 101 ASN A C 1
ATOM 634 O O . ASN A 1 101 ? -7.581 18.870 -38.988 1.00 23.55 101 ASN A O 1
ATOM 639 N N . GLY A 1 102 ? -7.977 20.297 -40.669 1.00 20.82 102 GLY A N 1
ATOM 640 C CA . GLY A 1 102 ? -8.764 19.349 -41.427 1.00 19.76 102 GLY A CA 1
ATOM 641 C C . GLY A 1 102 ? -10.268 19.407 -41.291 1.00 24.58 102 GLY A C 1
ATOM 642 O O . GLY A 1 102 ? -10.944 18.506 -41.800 1.00 24.14 102 GLY A O 1
ATOM 643 N N . ALA A 1 103 ? -10.827 20.447 -40.668 1.00 21.41 103 ALA A N 1
ATOM 644 C CA . ALA A 1 103 ? -12.281 20.567 -40.662 1.00 19.33 103 ALA A CA 1
ATOM 645 C C . ALA A 1 103 ? -12.819 20.977 -42.023 1.00 21.42 103 ALA A C 1
ATOM 646 O O . ALA A 1 103 ? -14.017 20.805 -42.280 1.00 27.43 103 ALA A O 1
ATOM 648 N N . TYR A 1 104 ? -11.969 21.527 -42.894 1.00 18.99 104 TYR A N 1
ATOM 649 C CA . TYR A 1 104 ? -12.381 22.020 -44.199 1.00 21.49 104 TYR A CA 1
ATOM 650 C C . TYR A 1 104 ? -11.460 21.479 -45.284 1.00 25.44 104 TYR A C 1
ATOM 651 O O . TYR A 1 104 ? -10.233 21.477 -45.134 1.00 19.91 104 TYR A O 1
ATOM 660 N N . SER A 1 105 ? -12.065 21.050 -46.388 1.00 24.03 105 SER A N 1
ATOM 661 C CA . SER A 1 105 ? -11.339 20.516 -47.532 1.00 18.53 105 SER A CA 1
ATOM 662 C C . SER A 1 105 ? -11.826 21.193 -48.804 1.00 19.77 105 SER A C 1
ATOM 663 O O . SER A 1 105 ? -12.885 21.830 -48.837 1.00 21.58 105 SER A O 1
ATOM 666 N N . TYR A 1 106 ? -11.047 21.043 -49.870 1.00 23.88 106 TYR A N 1
ATOM 667 C CA . TYR A 1 106 ? -11.512 21.457 -51.184 1.00 22.90 106 TYR A CA 1
ATOM 668 C C . TYR A 1 106 ? -11.042 20.438 -52.211 1.00 18.95 106 TYR A C 1
ATOM 669 O O . TYR A 1 106 ? -10.118 19.655 -51.971 1.00 21.44 106 TYR A O 1
ATOM 678 N N . ILE A 1 107 ? -11.683 20.461 -53.369 1.00 23.72 107 ILE A N 1
ATOM 679 C CA . ILE A 1 107 ? -11.320 19.587 -54.473 1.00 28.92 107 ILE A CA 1
ATOM 680 C C . ILE A 1 107 ? -10.720 20.444 -55.580 1.00 27.25 107 ILE A C 1
ATOM 681 O O . ILE A 1 107 ? -11.264 21.500 -55.918 1.00 31.53 107 ILE A O 1
ATOM 686 N N . ASP A 1 108 ? -9.607 19.982 -56.150 1.00 32.88 108 ASP A N 1
ATOM 687 C CA . ASP A 1 108 ? -8.967 20.682 -57.255 1.00 40.43 108 ASP A CA 1
ATOM 688 C C . ASP A 1 108 ? -9.596 20.279 -58.589 1.00 37.93 108 ASP A C 1
ATOM 689 O O . ASP A 1 108 ? -10.577 19.533 -58.648 1.00 35.51 108 ASP A O 1
ATOM 694 N N . ALA A 1 109 ? -9.026 20.795 -59.683 1.00 47.52 109 ALA A N 1
ATOM 695 C CA . ALA A 1 109 ? -9.584 20.543 -61.010 1.00 44.21 109 ALA A CA 1
ATOM 696 C C . ALA A 1 109 ? -9.500 19.075 -61.408 1.00 52.26 109 ALA A C 1
ATOM 697 O O . ALA A 1 109 ? -10.272 18.640 -62.275 1.00 55.33 109 ALA A O 1
ATOM 699 N N . ASN A 1 110 ? -8.601 18.353 -60.770 1.00 44.83 110 ASN A N 1
ATOM 700 C CA . ASN A 1 110 ? -8.431 16.943 -60.988 1.00 51.82 110 ASN A CA 1
ATOM 701 C C . ASN A 1 110 ? -9.266 16.004 -60.120 1.00 46.73 110 ASN A C 1
ATOM 702 O O . ASN A 1 110 ? -9.143 14.827 -60.204 1.00 40.66 110 ASN A O 1
ATOM 707 N N . GLY A 1 111 ? -10.179 16.572 -59.369 1.00 37.78 111 GLY A N 1
ATOM 708 C CA . GLY A 1 111 ? -11.011 15.767 -58.507 1.00 42.10 111 GLY A CA 1
ATOM 709 C C . GLY A 1 111 ? -10.324 15.286 -57.248 1.00 37.71 111 GLY A C 1
ATOM 710 O O . GLY A 1 111 ? -10.945 14.554 -56.464 1.00 30.70 111 GLY A O 1
ATOM 711 N N . VAL A 1 112 ? -9.068 15.668 -57.034 1.00 28.51 112 VAL A N 1
ATOM 712 C CA . VAL A 1 112 ? -8.337 15.278 -55.837 1.00 29.79 112 VAL A CA 1
ATOM 713 C C . VAL A 1 112 ? -8.769 16.173 -54.687 1.00 32.02 112 VAL A C 1
ATOM 714 O O . VAL A 1 112 ? -8.861 17.400 -54.830 1.00 26.44 112 VAL A O 1
ATOM 718 N N . MET A 1 113 ? -9.034 15.561 -53.540 1.00 24.20 113 MET A N 1
ATOM 719 C CA . MET A 1 113 ? -9.441 16.318 -52.369 1.00 22.97 113 MET A CA 1
ATOM 720 C C . MET A 1 113 ? -8.220 16.741 -51.580 1.00 18.65 113 MET A C 1
ATOM 721 O O . MET A 1 113 ? -7.340 15.925 -51.301 1.00 21.94 113 MET A O 1
ATOM 726 N N . TYR A 1 114 ? -8.200 18.009 -51.183 1.00 22.46 114 TYR A N 1
ATOM 727 C CA . TYR A 1 114 ? -7.078 18.596 -50.469 1.00 23.78 114 TYR A CA 1
ATOM 728 C C . TYR A 1 114 ? -7.541 18.786 -49.031 1.00 22.04 114 TYR A C 1
ATOM 729 O O . TYR A 1 114 ? -8.524 19.492 -48.784 1.00 22.76 114 TYR A O 1
ATOM 738 N N . THR A 1 115 ? -6.852 18.131 -48.100 1.00 20.98 115 THR A N 1
ATOM 739 C CA . THR A 1 115 ? -7.177 18.147 -46.681 1.00 21.85 115 THR A CA 1
ATOM 740 C C . THR A 1 115 ? -5.871 18.175 -45.916 1.00 27.59 115 THR A C 1
ATOM 741 O O . THR A 1 115 ? -4.969 17.388 -46.204 1.00 24.02 115 THR A O 1
ATOM 745 N N . ASN A 1 116 ? -5.769 19.069 -44.943 1.00 23.01 116 ASN A N 1
ATOM 746 C CA . ASN A 1 116 ? -4.603 19.082 -44.080 1.00 22.08 116 ASN A CA 1
ATOM 747 C C . ASN A 1 116 ? -4.901 18.300 -42.816 1.00 20.96 116 ASN A C 1
ATOM 748 O O . ASN A 1 116 ? -6.046 17.965 -42.516 1.00 25.23 116 ASN A O 1
ATOM 753 N N . GLY A 1 117 ? -3.850 17.994 -42.080 1.00 24.19 117 GLY A N 1
ATOM 754 C CA . GLY A 1 117 ? -3.998 17.288 -40.837 1.00 21.20 117 GLY A CA 1
ATOM 755 C C . GLY A 1 117 ? -3.701 15.813 -40.992 1.00 25.92 117 GLY A C 1
ATOM 756 O O . GLY A 1 117 ? -3.035 15.369 -41.930 1.00 29.77 117 GLY A O 1
ATOM 757 N N . GLU A 1 118 ? -4.283 15.038 -40.078 1.00 26.63 118 GLU A N 1
ATOM 758 C CA . GLU A 1 118 ? -3.926 13.634 -39.915 1.00 28.17 118 GLU A CA 1
ATOM 759 C C . GLU A 1 118 ? -4.479 12.760 -41.029 1.00 27.25 118 GLU A C 1
ATOM 760 O O . GLU A 1 118 ? -3.872 11.740 -41.368 1.00 29.78 118 GLU A O 1
ATOM 766 N N . TYR A 1 119 ? -5.607 13.134 -41.618 1.00 24.81 119 TYR A N 1
ATOM 767 C CA . TYR A 1 119 ? -6.309 12.243 -42.524 1.00 22.77 119 TYR A CA 1
ATOM 768 C C . TYR A 1 119 ? -6.344 12.835 -43.920 1.00 26.21 119 TYR A C 1
ATOM 769 O O . TYR A 1 119 ? -6.426 14.053 -44.097 1.00 29.55 119 TYR A O 1
ATOM 778 N N . SER A 1 120 ? -6.249 11.965 -44.910 1.00 27.90 120 SER A N 1
ATOM 779 C CA . SER A 1 120 ? -6.391 12.382 -46.292 1.00 32.76 120 SER A CA 1
ATOM 780 C C . SER A 1 120 ? -7.353 11.450 -47.008 1.00 26.91 120 SER A C 1
ATOM 781 O O . SER A 1 120 ? -7.344 10.236 -46.778 1.00 26.80 120 SER A O 1
ATOM 784 N N . TRP A 1 121 ? -8.170 12.031 -47.882 1.00 23.92 121 TRP A N 1
ATOM 785 C CA . TRP A 1 121 ? -9.192 11.305 -48.619 1.00 22.21 121 TRP A CA 1
ATOM 786 C C . TRP A 1 121 ? -8.687 10.959 -50.013 1.00 30.52 121 TRP A C 1
ATOM 787 O O . TRP A 1 121 ? -8.083 11.792 -50.693 1.00 26.85 121 TRP A O 1
ATOM 798 N N . GLU A 1 122 ? -8.963 9.733 -50.441 1.00 28.69 122 GLU A N 1
ATOM 799 C CA . GLU A 1 122 ? -8.577 9.252 -51.760 1.00 30.95 122 GLU A CA 1
ATOM 800 C C . GLU A 1 122 ? -9.791 9.242 -52.674 1.00 25.30 122 GLU A C 1
ATOM 801 O O . GLU A 1 122 ? -10.840 8.698 -52.320 1.00 21.65 122 GLU A O 1
ATOM 807 N N . HIS A 1 123 ? -9.660 9.875 -53.832 1.00 25.95 123 HIS A N 1
ATOM 808 C CA . HIS A 1 123 ? -10.710 9.791 -54.835 1.00 28.23 123 HIS A CA 1
ATOM 809 C C . HIS A 1 123 ? -10.759 8.360 -55.367 1.00 30.01 123 HIS A C 1
ATOM 810 O O . HIS A 1 123 ? -9.720 7.773 -55.678 1.00 27.18 123 HIS A O 1
ATOM 817 N N . VAL A 1 124 ? -11.949 7.767 -55.401 1.00 29.58 124 VAL A N 1
ATOM 818 C CA . VAL A 1 124 ? -12.076 6.397 -55.899 1.00 26.19 124 VAL A CA 1
ATOM 819 C C . VAL A 1 124 ? -13.104 6.363 -57.025 1.00 28.19 124 VAL A C 1
ATOM 820 O O . VAL A 1 124 ? -14.219 5.844 -56.853 1.00 31.72 124 VAL A O 1
ATOM 824 N N . PRO A 1 125 ? -12.772 6.912 -58.199 1.00 33.34 125 PRO A N 1
ATOM 825 C CA . PRO A 1 125 ? -13.769 6.990 -59.280 1.00 27.35 125 PRO A CA 1
ATOM 826 C C . PRO A 1 125 ? -14.193 5.627 -59.828 1.00 32.09 125 PRO A C 1
ATOM 827 O O . PRO A 1 125 ? -15.261 5.545 -60.448 1.00 34.36 125 PRO A O 1
ATOM 831 N N . ALA A 1 126 ? -13.405 4.564 -59.610 1.00 28.57 126 ALA A N 1
ATOM 832 C CA . ALA A 1 126 ? -13.790 3.220 -60.050 1.00 32.68 126 ALA A CA 1
ATOM 833 C C . ALA A 1 126 ? -15.032 2.709 -59.340 1.00 40.18 126 ALA A C 1
ATOM 834 O O . ALA A 1 126 ? -15.755 1.867 -59.890 1.00 35.07 126 ALA A O 1
ATOM 836 N N . LEU A 1 127 ? -15.297 3.201 -58.131 1.00 31.10 127 LEU A N 1
ATOM 837 C CA . LEU A 1 127 ? -16.509 2.836 -57.421 1.00 29.14 127 LEU A CA 1
ATOM 838 C C . LEU A 1 127 ? -17.665 3.680 -57.867 1.00 30.26 127 LEU A C 1
ATOM 839 O O . LEU A 1 127 ? -18.822 3.343 -57.604 1.00 34.12 127 LEU A O 1
ATOM 844 N N . GLY A 1 128 ? -17.374 4.809 -58.468 1.00 35.49 128 GLY A N 1
ATOM 845 C CA . GLY A 1 128 ? -18.452 5.707 -58.798 1.00 31.43 128 GLY A CA 1
ATOM 846 C C . GLY A 1 128 ? -17.993 7.141 -58.746 1.00 33.54 128 GLY A C 1
ATOM 847 O O . GLY A 1 128 ? -16.871 7.459 -58.345 1.00 37.32 128 GLY A O 1
ATOM 848 N N . LYS A 1 129 ? -18.902 7.994 -59.196 1.00 37.59 129 LYS A N 1
ATOM 849 C CA . LYS A 1 129 ? -18.720 9.427 -59.238 1.00 35.62 129 LYS A CA 1
ATOM 850 C C . LYS A 1 129 ? -18.827 10.022 -57.830 1.00 36.24 129 LYS A C 1
ATOM 851 O O . LYS A 1 129 ? -19.693 9.625 -57.043 1.00 35.33 129 LYS A O 1
ATOM 857 N N . ASN A 1 130 ? -17.904 10.936 -57.488 1.00 31.25 130 ASN A N 1
ATOM 858 C CA . ASN A 1 130 ? -17.992 11.689 -56.225 1.00 28.05 130 ASN A CA 1
ATOM 859 C C . ASN A 1 130 ? -17.922 10.784 -54.994 1.00 23.83 130 ASN A C 1
ATOM 860 O O . ASN A 1 130 ? -18.634 10.998 -54.007 1.00 26.40 130 ASN A O 1
ATOM 865 N N . ILE A 1 131 ? -17.071 9.765 -55.039 1.00 22.57 131 ILE A N 1
ATOM 866 C CA . ILE A 1 131 ? -16.862 8.867 -53.905 1.00 23.88 131 ILE A CA 1
ATOM 867 C C . ILE A 1 131 ? -15.435 9.024 -53.412 1.00 24.24 131 ILE A C 1
ATOM 868 O O . ILE A 1 131 ? -14.486 8.963 -54.201 1.00 24.29 131 ILE A O 1
ATOM 873 N N . TYR A 1 132 ? -15.280 9.205 -52.103 1.00 23.15 132 TYR A N 1
ATOM 874 C CA . TYR A 1 132 ? -13.971 9.413 -51.508 1.00 17.87 132 TYR A CA 1
ATOM 875 C C . TYR A 1 132 ? -13.782 8.455 -50.351 1.00 18.52 132 TYR A C 1
ATOM 876 O O . TYR A 1 132 ? -14.743 8.111 -49.664 1.00 20.00 132 TYR A O 1
ATOM 885 N N . LYS A 1 133 ? -12.532 8.049 -50.138 1.00 19.22 133 LYS A N 1
ATOM 886 C CA . LYS A 1 133 ? -12.183 7.022 -49.165 1.00 22.93 133 LYS A CA 1
ATOM 887 C C . LYS A 1 133 ? -11.095 7.513 -48.224 1.00 23.11 133 LYS A C 1
ATOM 888 O O . LYS A 1 133 ? -10.098 8.094 -48.665 1.00 24.07 133 LYS A O 1
ATOM 894 N N . VAL A 1 134 ? -11.252 7.215 -46.932 1.00 20.58 134 VAL A N 1
ATOM 895 C CA . VAL A 1 134 ? -10.205 7.478 -45.957 1.00 16.85 134 VAL A CA 1
ATOM 896 C C . VAL A 1 134 ? -10.018 6.257 -45.073 1.00 19.28 134 VAL A C 1
ATOM 897 O O . VAL A 1 134 ? -10.975 5.544 -44.747 1.00 20.70 134 VAL A O 1
ATOM 901 N N . VAL A 1 135 ? -8.775 6.040 -44.647 1.00 19.06 135 VAL A N 1
ATOM 902 C CA . VAL A 1 135 ? -8.432 4.962 -43.730 1.00 20.95 135 VAL A CA 1
ATOM 903 C C . VAL A 1 135 ? -7.903 5.573 -42.437 1.00 27.09 135 VAL A C 1
ATOM 904 O O . VAL A 1 135 ? -6.987 6.404 -42.463 1.00 23.07 135 VAL A O 1
ATOM 908 N N . ILE A 1 136 ? -8.487 5.167 -41.313 1.00 18.81 136 ILE A N 1
ATOM 909 C CA . ILE A 1 136 ? -8.011 5.534 -39.985 1.00 22.80 136 ILE A CA 1
ATOM 910 C C . ILE A 1 136 ? -7.408 4.287 -39.366 1.00 21.76 136 ILE A C 1
ATOM 911 O O . ILE A 1 136 ? -8.112 3.289 -39.159 1.00 19.61 136 ILE A O 1
ATOM 916 N N . SER A 1 137 ? -6.124 4.336 -39.039 1.00 19.67 137 SER A N 1
ATOM 917 C CA . SER A 1 137 ? -5.478 3.161 -38.484 1.00 24.79 137 SER A CA 1
ATOM 918 C C . SER A 1 137 ? -5.018 3.435 -37.056 1.00 26.18 137 SER A C 1
ATOM 919 O O . SER A 1 137 ? -5.277 4.499 -36.487 1.00 23.49 137 SER A O 1
ATOM 922 N N . ASP A 1 138 ? -4.358 2.432 -36.472 1.00 20.12 138 ASP A N 1
ATOM 923 C CA . ASP A 1 138 ? -3.815 2.510 -35.119 1.00 29.47 138 ASP A CA 1
ATOM 924 C C . ASP A 1 138 ? -4.901 2.885 -34.107 1.00 27.34 138 ASP A C 1
ATOM 925 O O . ASP A 1 138 ? -4.761 3.823 -33.325 1.00 24.85 138 ASP A O 1
ATOM 930 N N . TRP A 1 139 ? -6.013 2.152 -34.149 1.00 23.43 139 TRP A N 1
ATOM 931 C CA . TRP A 1 139 ? -7.117 2.382 -33.219 1.00 22.62 139 TRP A CA 1
ATOM 932 C C . TRP A 1 139 ? -6.880 1.491 -32.011 1.00 23.79 139 TRP A C 1
ATOM 933 O O . TRP A 1 139 ? -7.141 0.286 -32.054 1.00 22.50 139 TRP A O 1
ATOM 944 N N . ASN A 1 140 ? -6.366 2.082 -30.936 1.00 23.26 140 ASN A N 1
ATOM 945 C CA . ASN A 1 140 ? -5.913 1.337 -29.771 1.00 24.42 140 ASN A CA 1
ATOM 946 C C . ASN A 1 140 ? -6.852 1.566 -28.593 1.00 22.17 140 ASN A C 1
ATOM 947 O O . ASN A 1 140 ? -7.755 2.411 -28.641 1.00 22.84 140 ASN A O 1
ATOM 952 N N . LYS A 1 141 ? -6.608 0.801 -27.525 1.00 24.49 141 LYS A N 1
ATOM 953 C CA . LYS A 1 141 ? -7.464 0.790 -26.336 1.00 19.80 141 LYS A CA 1
ATOM 954 C C . LYS A 1 141 ? -7.742 2.198 -25.817 1.00 26.68 141 LYS A C 1
ATOM 955 O O . LYS A 1 141 ? -6.833 3.021 -25.694 1.00 24.53 141 LYS A O 1
ATOM 961 N N . GLY A 1 142 ? -9.013 2.471 -25.529 1.00 21.59 142 GLY A N 1
ATOM 962 C CA . GLY A 1 142 ? -9.409 3.714 -24.904 1.00 22.55 142 GLY A CA 1
ATOM 963 C C . GLY A 1 142 ? -9.449 4.930 -25.809 1.00 20.91 142 GLY A C 1
ATOM 964 O O . GLY A 1 142 ? -9.802 6.019 -25.330 1.00 21.92 142 GLY A O 1
ATOM 965 N N . GLN A 1 143 ? -9.117 4.791 -27.094 1.00 18.57 143 GLN A N 1
ATOM 966 C CA . GLN A 1 143 ? -8.978 5.941 -27.980 1.00 20.64 143 GLN A CA 1
ATOM 967 C C . GLN A 1 143 ? -10.287 6.323 -28.657 1.00 20.06 143 GLN A C 1
ATOM 968 O O . GLN A 1 143 ? -11.115 5.469 -28.999 1.00 22.21 143 GLN A O 1
ATOM 974 N N . THR A 1 144 ? -10.453 7.623 -28.861 1.00 20.56 144 THR A N 1
ATOM 975 C CA . THR A 1 144 ? -11.485 8.176 -29.721 1.00 15.97 144 THR A CA 1
ATOM 976 C C . THR A 1 144 ? -10.818 8.678 -30.992 1.00 22.74 144 THR A C 1
ATOM 977 O O . THR A 1 144 ? -9.885 9.484 -30.927 1.00 19.49 144 THR A O 1
ATOM 981 N N . LYS A 1 145 ? -11.266 8.172 -32.140 1.00 15.91 145 LYS A N 1
ATOM 982 C CA . LYS A 1 145 ? -10.910 8.731 -33.434 1.00 16.78 145 LYS A CA 1
ATOM 983 C C . LYS A 1 145 ? -12.018 9.674 -33.875 1.00 18.07 145 LYS A C 1
ATOM 984 O O . LYS A 1 145 ? -13.201 9.366 -33.708 1.00 18.93 145 LYS A O 1
ATOM 990 N N . SER A 1 146 ? -11.630 10.826 -34.418 1.00 16.29 146 SER A N 1
ATOM 991 C CA . SER A 1 146 ? -12.551 11.869 -34.847 1.00 17.26 146 SER A CA 1
ATOM 992 C C . SER A 1 146 ? -12.150 12.311 -36.243 1.00 17.10 146 SER A C 1
ATOM 993 O O . SER A 1 146 ? -10.958 12.459 -36.528 1.00 19.86 146 SER A O 1
ATOM 996 N N . ILE A 1 147 ? -13.134 12.528 -37.108 1.00 13.97 147 ILE A N 1
ATOM 997 C CA . ILE A 1 147 ? -12.851 13.036 -38.444 1.00 16.52 147 ILE A CA 1
ATOM 998 C C . ILE A 1 147 ? -14.045 13.844 -38.928 1.00 15.37 147 ILE A C 1
ATOM 999 O O . ILE A 1 147 ? -15.204 13.462 -38.733 1.00 18.86 147 ILE A O 1
ATOM 1004 N N . TYR A 1 148 ? -13.761 14.975 -39.548 1.00 14.37 148 TYR A N 1
ATOM 1005 C CA . TYR A 1 148 ? -14.807 15.754 -40.185 1.00 17.04 148 TYR A CA 1
ATOM 1006 C C . TYR A 1 148 ? -15.106 15.189 -41.560 1.00 21.30 148 TYR A C 1
ATOM 1007 O O . TYR A 1 148 ? -14.193 14.842 -42.310 1.00 18.92 148 TYR A O 1
ATOM 1016 N N . LEU A 1 149 ? -16.389 15.108 -41.889 1.00 18.89 149 LEU A N 1
ATOM 1017 C CA . LEU A 1 149 ? -16.753 14.750 -43.240 1.00 22.16 149 LEU A CA 1
ATOM 1018 C C . LEU A 1 149 ? -16.456 15.921 -44.176 1.00 23.15 149 LEU A C 1
ATOM 1019 O O . LEU A 1 149 ? -16.532 17.089 -43.773 1.00 23.09 149 LEU A O 1
ATOM 1024 N N . PRO A 1 150 ? -16.079 15.634 -45.425 1.00 24.41 150 PRO A N 1
ATOM 1025 C CA . PRO A 1 150 ? -15.852 16.716 -46.395 1.00 21.67 150 PRO A CA 1
ATOM 1026 C C . PRO A 1 150 ? -17.116 17.489 -46.710 1.00 23.27 150 PRO A C 1
ATOM 1027 O O . PRO A 1 150 ? -17.044 18.566 -47.312 1.00 31.97 150 PRO A O 1
ATOM 1031 N N . GLY A 1 151 ? -18.272 16.973 -46.327 1.00 23.57 151 GLY A N 1
ATOM 1032 C CA . GLY A 1 151 ? -19.502 17.679 -46.568 1.00 25.87 151 GLY A CA 1
ATOM 1033 C C . GLY A 1 151 ? -20.654 17.073 -45.811 1.00 26.71 151 GLY A C 1
ATOM 1034 O O . GLY A 1 151 ? -20.756 15.852 -45.662 1.00 28.94 151 GLY A O 1
ATOM 1035 N N . ARG A 1 152 ? -21.534 17.940 -45.332 1.00 21.62 152 ARG A N 1
ATOM 1036 C CA . ARG A 1 152 ? -22.721 17.523 -44.610 1.00 19.32 152 ARG A CA 1
ATOM 1037 C C . ARG A 1 152 ? -23.806 17.009 -45.538 1.00 26.26 152 ARG A C 1
ATOM 1038 O O . ARG A 1 152 ? -24.688 16.267 -45.096 1.00 26.46 152 ARG A O 1
ATOM 1046 N N . ASP A 1 153 ? -23.759 17.388 -46.810 1.00 23.23 153 ASP A N 1
ATOM 1047 C CA . ASP A 1 153 ? -24.792 17.042 -47.784 1.00 26.91 153 ASP A CA 1
ATOM 1048 C C . ASP A 1 153 ? -24.460 15.782 -48.572 1.00 28.58 153 ASP A C 1
ATOM 1049 O O . ASP A 1 153 ? -24.618 15.742 -49.793 1.00 31.75 153 ASP A O 1
ATOM 1054 N N . PHE A 1 154 ? -23.968 14.748 -47.888 1.00 23.85 154 PHE A N 1
ATOM 1055 C CA . PHE A 1 154 ? -23.599 13.490 -48.529 1.00 23.88 154 PHE A CA 1
ATOM 1056 C C . PHE A 1 154 ? -24.845 12.710 -48.944 1.00 21.99 154 PHE A C 1
ATOM 1057 O O . PHE A 1 154 ? -25.954 12.959 -48.471 1.00 24.37 154 PHE A O 1
ATOM 1065 N N . LYS A 1 155 ? -24.648 11.740 -49.831 1.00 23.43 155 LYS A N 1
ATOM 1066 C CA . LYS A 1 155 ? -25.668 10.763 -50.204 1.00 25.79 155 LYS A CA 1
ATOM 1067 C C . LYS A 1 155 ? -25.573 9.555 -49.274 1.00 18.59 155 LYS A C 1
ATOM 1068 O O . LYS A 1 155 ? -26.587 9.083 -48.739 1.00 22.43 155 LYS A O 1
ATOM 1074 N N . THR A 1 156 ? -24.351 9.028 -49.163 1.00 21.29 156 THR A N 1
ATOM 1075 C CA . THR A 1 156 ? -24.058 7.842 -48.371 1.00 21.45 156 THR A CA 1
ATOM 1076 C C . THR A 1 156 ? -22.708 7.988 -47.683 1.00 20.40 156 THR A C 1
ATOM 1077 O O . THR A 1 156 ? -21.753 8.507 -48.274 1.00 19.22 156 THR A O 1
ATOM 1081 N N . VAL A 1 157 ? -22.639 7.506 -46.438 1.00 19.70 157 VAL A N 1
ATOM 1082 C CA . VAL A 1 157 ? -21.390 7.245 -45.741 1.00 17.01 157 VAL A CA 1
ATOM 1083 C C . VAL A 1 157 ? -21.406 5.778 -45.326 1.00 16.62 157 VAL A C 1
ATOM 1084 O O . VAL A 1 157 ? -22.360 5.317 -44.691 1.00 18.79 157 VAL A O 1
ATOM 1088 N N . GLU A 1 158 ? -20.369 5.042 -45.696 1.00 17.66 158 GLU A N 1
ATOM 1089 C CA . GLU A 1 158 ? -20.214 3.666 -45.257 1.00 16.64 158 GLU A CA 1
ATOM 1090 C C . GLU A 1 158 ? -18.913 3.555 -44.491 1.00 16.65 158 GLU A C 1
ATOM 1091 O O . GLU A 1 158 ? -17.897 4.121 -44.902 1.00 18.90 158 GLU A O 1
ATOM 1097 N N . VAL A 1 159 ? -18.956 2.846 -43.365 1.00 18.22 159 VAL A N 1
ATOM 1098 C CA . VAL A 1 159 ? -17.794 2.639 -42.510 1.00 16.26 159 VAL A CA 1
ATOM 1099 C C . VAL A 1 159 ? -17.575 1.142 -42.358 1.00 16.21 159 VAL A C 1
ATOM 1100 O O . VAL A 1 159 ? -18.504 0.416 -41.992 1.00 18.37 159 VAL A O 1
ATOM 1104 N N . PHE A 1 160 ? -16.359 0.686 -42.658 1.00 15.43 160 PHE A N 1
ATOM 1105 C CA . PHE A 1 160 ? -15.922 -0.684 -42.408 1.00 14.46 160 PHE A CA 1
ATOM 1106 C C . PHE A 1 160 ? -14.978 -0.675 -41.207 1.00 14.47 160 PHE A C 1
ATOM 1107 O O . PHE A 1 160 ? -14.029 0.116 -41.179 1.00 18.11 160 PHE A O 1
ATOM 1115 N N . HIS A 1 161 ? -15.213 -1.558 -40.237 1.00 15.10 161 HIS A N 1
ATOM 1116 C CA . HIS A 1 161 ? -14.324 -1.743 -39.088 1.00 18.38 161 HIS A CA 1
ATOM 1117 C C . HIS A 1 161 ? -13.643 -3.103 -39.187 1.00 16.63 161 HIS A C 1
ATOM 1118 O O . HIS A 1 161 ? -14.320 -4.132 -39.178 1.00 14.81 161 HIS A O 1
ATOM 1125 N N . PHE A 1 162 ? -12.307 -3.108 -39.249 1.00 18.02 162 PHE A N 1
ATOM 1126 C CA . PHE A 1 162 ? -11.527 -4.328 -39.444 1.00 14.93 162 PHE A CA 1
ATOM 1127 C C . PHE A 1 162 ? -10.638 -4.604 -38.245 1.00 17.14 162 PHE A C 1
ATOM 1128 O O . PHE A 1 162 ? -10.045 -3.681 -37.681 1.00 18.99 162 PHE A O 1
ATOM 1136 N N . GLN A 1 163 ? -10.533 -5.882 -37.881 1.00 14.27 163 GLN A N 1
ATOM 1137 C CA . GLN A 1 163 ? -9.557 -6.386 -36.929 1.00 13.66 163 GLN A CA 1
ATOM 1138 C C . GLN A 1 163 ? -8.615 -7.351 -37.644 1.00 19.42 163 GLN A C 1
ATOM 1139 O O . GLN A 1 163 ? -9.027 -8.078 -38.562 1.00 19.68 163 GLN A O 1
ATOM 1145 N N . ASN A 1 164 ? -7.344 -7.370 -37.227 1.00 16.92 164 ASN A N 1
ATOM 1146 C CA . ASN A 1 164 ? -6.367 -8.197 -37.931 1.00 22.00 164 ASN A CA 1
ATOM 1147 C C . ASN A 1 164 ? -6.325 -9.605 -37.339 1.00 17.70 164 ASN A C 1
ATOM 1148 O O . ASN A 1 164 ? -7.174 -9.994 -36.533 1.00 17.54 164 ASN A O 1
ATOM 1153 N N . ASN A 1 165 ? -5.327 -10.395 -37.751 1.00 19.34 165 ASN A N 1
ATOM 1154 C CA . ASN A 1 165 ? -5.221 -11.804 -37.359 1.00 20.29 165 ASN A CA 1
ATOM 1155 C C . ASN A 1 165 ? -6.494 -12.572 -37.728 1.00 16.83 165 ASN A C 1
ATOM 1156 O O . ASN A 1 165 ? -6.935 -13.468 -37.010 1.00 18.29 165 ASN A O 1
ATOM 1161 N N . ARG A 1 166 ? -7.092 -12.196 -38.850 1.00 18.22 166 ARG A N 1
ATOM 1162 C CA . ARG A 1 166 ? -8.229 -12.878 -39.448 1.00 16.27 166 ARG A CA 1
ATOM 1163 C C . ARG A 1 166 ? -7.929 -12.971 -40.933 1.00 20.35 166 ARG A C 1
ATOM 1164 O O . ARG A 1 166 ? -7.249 -12.099 -41.487 1.00 20.12 166 ARG A O 1
ATOM 1172 N N . PRO A 1 167 ? -8.417 -14.008 -41.604 1.00 21.08 167 PRO A N 1
ATOM 1173 C CA . PRO A 1 167 ? -7.953 -14.261 -42.987 1.00 23.57 167 PRO A CA 1
ATOM 1174 C C . PRO A 1 167 ? -8.372 -13.204 -44.003 1.00 24.70 167 PRO A C 1
ATOM 1175 O O . PRO A 1 167 ? -7.716 -13.087 -45.049 1.00 24.46 167 PRO A O 1
ATOM 1179 N N . GLN A 1 168 ? -9.407 -12.409 -43.733 1.00 18.80 168 GLN A N 1
ATOM 1180 C CA . GLN A 1 168 ? -9.852 -11.372 -44.667 1.00 18.60 168 GLN A CA 1
ATOM 1181 C C . GLN A 1 168 ? -9.115 -10.049 -44.487 1.00 18.49 168 GLN A C 1
ATOM 1182 O O . GLN A 1 168 ? -9.383 -9.101 -45.232 1.00 20.64 168 GLN A O 1
ATOM 1188 N N . TRP A 1 169 ? -8.227 -9.958 -43.499 1.00 20.54 169 TRP A N 1
ATOM 1189 C CA . TRP A 1 169 ? -7.547 -8.698 -43.209 1.00 16.04 169 TRP A CA 1
ATOM 1190 C C . TRP A 1 169 ? -6.748 -8.202 -44.413 1.00 17.90 169 TRP A C 1
ATOM 1191 O O . TRP A 1 169 ? -6.815 -7.019 -44.769 1.00 20.25 169 TRP A O 1
ATOM 1202 N N . ASP A 1 170 ? -6.007 -9.095 -45.072 1.00 22.16 170 ASP A N 1
ATOM 1203 C CA . ASP A 1 170 ? -5.146 -8.667 -46.172 1.00 21.18 170 ASP A CA 1
ATOM 1204 C C . ASP A 1 170 ? -5.951 -8.085 -47.331 1.00 20.16 170 ASP A C 1
ATOM 1205 O O . ASP A 1 170 ? -5.445 -7.237 -48.073 1.00 27.97 170 ASP A O 1
ATOM 1210 N N . ASP A 1 171 ? -7.207 -8.501 -47.492 1.00 22.21 171 ASP A N 1
ATOM 1211 C CA . ASP A 1 171 ? -8.047 -8.055 -48.598 1.00 22.54 171 ASP A CA 1
ATOM 1212 C C . ASP A 1 171 ? -9.014 -6.954 -48.191 1.00 22.83 171 ASP A C 1
ATOM 1213 O O . ASP A 1 171 ? -10.015 -6.737 -48.877 1.00 23.42 171 ASP A O 1
ATOM 1218 N N . ARG A 1 172 ? -8.751 -6.277 -47.069 1.00 23.74 172 ARG A N 1
ATOM 1219 C CA . ARG A 1 172 ? -9.712 -5.322 -46.530 1.00 20.37 172 ARG A CA 1
ATOM 1220 C C . ARG A 1 172 ? -9.930 -4.122 -47.444 1.00 18.99 172 ARG A C 1
ATOM 1221 O O . ARG A 1 172 ? -10.980 -3.480 -47.363 1.00 20.52 172 ARG A O 1
ATOM 1229 N N . ASN A 1 173 ? -8.993 -3.819 -48.339 1.00 22.21 173 ASN A N 1
ATOM 1230 C CA . ASN A 1 173 ? -9.190 -2.678 -49.220 1.00 21.90 173 ASN A CA 1
ATOM 1231 C C . ASN A 1 173 ? -10.078 -2.977 -50.419 1.00 25.22 173 ASN A C 1
ATOM 1232 O O . ASN A 1 173 ? -10.426 -2.048 -51.148 1.00 25.86 173 ASN A O 1
ATOM 1237 N N . SER A 1 174 ? -10.505 -4.223 -50.610 1.00 24.38 174 SER A N 1
ATOM 1238 C CA . SER A 1 174 ? -11.429 -4.543 -51.693 1.00 24.91 174 SER A CA 1
ATOM 1239 C C . SER A 1 174 ? -12.853 -4.230 -51.250 1.00 21.62 174 SER A C 1
ATOM 1240 O O . SER A 1 174 ? -13.515 -5.060 -50.621 1.00 21.85 174 SER A O 1
ATOM 1243 N N . TYR A 1 175 ? -13.328 -3.035 -51.608 1.00 20.32 175 TYR A N 1
ATOM 1244 C CA . TYR A 1 175 ? -14.691 -2.617 -51.287 1.00 19.23 175 TYR A CA 1
ATOM 1245 C C . TYR A 1 175 ? -15.698 -3.644 -51.772 1.00 22.41 175 TYR A C 1
ATOM 1246 O O . TYR A 1 175 ? -16.638 -3.999 -51.061 1.00 19.48 175 TYR A O 1
ATOM 1255 N N . GLU A 1 176 ? -15.523 -4.119 -53.000 1.00 23.91 176 GLU A N 1
ATOM 1256 C CA . GLU A 1 176 ? -16.510 -5.035 -53.551 1.00 24.94 176 GLU A CA 1
ATOM 1257 C C . GLU A 1 176 ? -16.551 -6.338 -52.767 1.00 20.13 176 GLU A C 1
ATOM 1258 O O . GLU A 1 176 ? -17.634 -6.851 -52.465 1.00 21.48 176 GLU A O 1
ATOM 1264 N N . ASN A 1 177 ? -15.397 -6.866 -52.354 1.00 18.96 177 ASN A N 1
ATOM 1265 C CA . ASN A 1 177 ? -15.410 -8.121 -51.616 1.00 23.26 177 ASN A CA 1
ATOM 1266 C C . ASN A 1 177 ? -15.986 -7.933 -50.213 1.00 21.35 177 ASN A C 1
ATOM 1267 O O . ASN A 1 177 ? -16.719 -8.796 -49.720 1.00 17.76 177 ASN A O 1
ATOM 1272 N N . VAL A 1 178 ? -15.705 -6.797 -49.565 1.00 22.74 178 VAL A N 1
ATOM 1273 C CA . VAL A 1 178 ? -16.291 -6.558 -48.248 1.00 19.68 178 VAL A CA 1
ATOM 1274 C C . VAL A 1 178 ? -17.807 -6.445 -48.349 1.00 16.19 178 VAL A C 1
ATOM 1275 O O . VAL A 1 178 ? -18.543 -7.045 -47.558 1.00 18.91 178 VAL A O 1
ATOM 1279 N N . LYS A 1 179 ? -18.298 -5.668 -49.314 1.00 19.23 179 LYS A N 1
ATOM 1280 C CA . LYS A 1 179 ? -19.741 -5.511 -49.472 1.00 17.25 179 LYS A CA 1
ATOM 1281 C C . LYS A 1 179 ? -20.409 -6.847 -49.792 1.00 23.04 179 LYS A C 1
ATOM 1282 O O . LYS A 1 179 ? -21.535 -7.108 -49.354 1.00 18.10 179 LYS A O 1
ATOM 1288 N N . SER A 1 180 ? -19.729 -7.709 -50.556 1.00 20.51 180 SER A N 1
ATOM 1289 C CA . SER A 1 180 ? -20.292 -9.030 -50.827 1.00 22.69 180 SER A CA 1
ATOM 1290 C C . SER A 1 180 ? -20.555 -9.794 -49.534 1.00 18.87 180 SER A C 1
ATOM 1291 O O . SER A 1 180 ? -21.648 -10.341 -49.335 1.00 20.70 180 SER A O 1
ATOM 1294 N N . ARG A 1 181 ? -19.583 -9.791 -48.611 1.00 19.82 181 ARG A N 1
ATOM 1295 C CA . ARG A 1 181 ? -19.750 -10.512 -47.353 1.00 15.93 181 ARG A CA 1
ATOM 1296 C C . ARG A 1 181 ? -20.824 -9.863 -46.489 1.00 18.89 181 ARG A C 1
ATOM 1297 O O . ARG A 1 181 ? -21.605 -10.557 -45.826 1.00 20.57 181 ARG A O 1
ATOM 1305 N N . ILE A 1 182 ? -20.892 -8.531 -46.505 1.00 19.52 182 ILE A N 1
ATOM 1306 C CA . ILE A 1 182 ? -21.963 -7.833 -45.801 1.00 17.72 182 ILE A CA 1
ATOM 1307 C C . ILE A 1 182 ? -23.320 -8.276 -46.323 1.00 18.52 182 ILE A C 1
ATOM 1308 O O . ILE A 1 182 ? -24.270 -8.467 -45.555 1.00 20.65 182 ILE A O 1
ATOM 1313 N N . ASN A 1 183 ? -23.438 -8.452 -47.633 1.00 19.70 183 ASN A N 1
ATOM 1314 C CA . ASN A 1 183 ? -24.752 -8.753 -48.177 1.00 23.89 183 ASN A CA 1
ATOM 1315 C C . ASN A 1 183 ? -25.103 -10.234 -48.085 1.00 19.17 183 ASN A C 1
ATOM 1316 O O . ASN A 1 183 ? -26.283 -10.566 -47.956 1.00 25.93 183 ASN A O 1
ATOM 1321 N N . ASN A 1 184 ? -24.101 -11.127 -48.109 1.00 21.74 184 ASN A N 1
ATOM 1322 C CA . ASN A 1 184 ? -24.303 -12.557 -48.307 1.00 26.82 184 ASN A CA 1
ATOM 1323 C C . ASN A 1 184 ? -23.750 -13.457 -47.204 1.00 26.67 184 ASN A C 1
ATOM 1324 O O . ASN A 1 184 ? -24.137 -14.633 -47.139 1.00 25.58 184 ASN A O 1
ATOM 1329 N N . ASN A 1 185 ? -22.846 -12.978 -46.361 1.00 17.86 185 ASN A N 1
ATOM 1330 C CA . ASN A 1 185 ? -22.091 -13.908 -45.527 1.00 16.06 185 ASN A CA 1
ATOM 1331 C C . ASN A 1 185 ? -22.130 -13.625 -44.022 1.00 31.52 185 ASN A C 1
ATOM 1332 O O . ASN A 1 185 ? -21.800 -14.532 -43.247 1.00 37.90 185 ASN A O 1
ATOM 1337 N N . ILE A 1 186 ? -22.405 -12.400 -43.585 1.00 16.39 186 ILE A N 1
ATOM 1338 C CA . ILE A 1 186 ? -22.374 -12.035 -42.168 1.00 17.36 186 ILE A CA 1
ATOM 1339 C C . ILE A 1 186 ? -23.753 -12.246 -41.550 1.00 18.24 186 ILE A C 1
ATOM 1340 O O . ILE A 1 186 ? -24.761 -11.756 -42.079 1.00 16.34 186 ILE A O 1
ATOM 1345 N N . SER A 1 187 ? -23.806 -12.967 -40.422 1.00 18.94 187 SER A N 1
ATOM 1346 C CA . SER A 1 187 ? -25.097 -13.329 -39.830 1.00 18.60 187 SER A CA 1
ATOM 1347 C C . SER A 1 187 ? -25.888 -12.088 -39.451 1.00 18.87 187 SER A C 1
ATOM 1348 O O . SER A 1 187 ? -25.363 -11.184 -38.798 1.00 18.31 187 SER A O 1
ATOM 1351 N N . LYS A 1 188 ? -27.170 -12.070 -39.804 1.00 15.65 188 LYS A N 1
ATOM 1352 C CA . LYS A 1 188 ? -28.011 -10.943 -39.427 1.00 18.64 188 LYS A CA 1
ATOM 1353 C C . LYS A 1 188 ? -28.741 -11.178 -38.117 1.00 15.49 188 LYS A C 1
ATOM 1354 O O . LYS A 1 188 ? -29.389 -10.260 -37.612 1.00 15.86 188 LYS A O 1
ATOM 1360 N N . SER A 1 189 ? -28.608 -12.368 -37.543 1.00 16.94 189 SER A N 1
ATOM 1361 C CA . SER A 1 189 ? -29.297 -12.739 -36.317 1.00 16.91 189 SER A CA 1
ATOM 1362 C C . SER A 1 189 ? -28.615 -13.962 -35.720 1.00 21.63 189 SER A C 1
ATOM 1363 O O . SER A 1 189 ? -28.106 -14.816 -36.451 1.00 20.54 189 SER A O 1
ATOM 1366 N N . TYR A 1 190 ? -28.612 -14.043 -34.388 1.00 18.87 190 TYR A N 1
ATOM 1367 C CA . TYR A 1 190 ? -28.133 -15.232 -33.690 1.00 14.46 190 TYR A CA 1
ATOM 1368 C C . TYR A 1 190 ? -29.211 -15.723 -32.740 1.00 17.82 190 TYR A C 1
ATOM 1369 O O . TYR A 1 190 ? -29.840 -14.929 -32.032 1.00 17.07 190 TYR A O 1
ATOM 1378 N N . SER A 1 191 ? -29.427 -17.035 -32.736 1.00 17.69 191 SER A N 1
ATOM 1379 C CA . SER A 1 191 ? -30.411 -17.616 -31.843 1.00 17.92 191 SER A CA 1
ATOM 1380 C C . SER A 1 191 ? -29.850 -17.722 -30.437 1.00 19.60 191 SER A C 1
ATOM 1381 O O . SER A 1 191 ? -28.637 -17.800 -30.226 1.00 16.12 191 SER A O 1
ATOM 1384 N N . LYS A 1 192 ? -30.758 -17.738 -29.467 1.00 17.39 192 LYS A N 1
ATOM 1385 C CA . LYS A 1 192 ? -30.363 -17.984 -28.091 1.00 20.70 192 LYS A CA 1
ATOM 1386 C C . LYS A 1 192 ? -29.561 -19.278 -27.962 1.00 20.12 192 LYS A C 1
ATOM 1387 O O . LYS A 1 192 ? -28.578 -19.331 -27.216 1.00 19.36 192 LYS A O 1
ATOM 1393 N N . ALA A 1 193 ? -29.957 -20.328 -28.691 1.00 18.56 193 ALA A N 1
ATOM 1394 C CA . ALA A 1 193 ? -29.232 -21.598 -28.608 1.00 20.59 193 ALA A CA 1
ATOM 1395 C C . ALA A 1 193 ? -27.788 -21.449 -29.076 1.00 20.69 193 ALA A C 1
ATOM 1396 O O . ALA A 1 193 ? -26.862 -21.948 -28.425 1.00 19.80 193 ALA A O 1
ATOM 1398 N N . LYS A 1 194 ? -27.579 -20.754 -30.198 1.00 18.38 194 LYS A N 1
ATOM 1399 C CA . LYS A 1 194 ? -26.229 -20.557 -30.723 1.00 20.34 194 LYS A CA 1
ATOM 1400 C C . LYS A 1 194 ? -25.346 -19.796 -29.736 1.00 19.67 194 LYS A C 1
ATOM 1401 O O . LYS A 1 194 ? -24.161 -20.116 -29.569 1.00 19.91 194 LYS A O 1
ATOM 1407 N N . LEU A 1 195 ? -25.899 -18.775 -29.080 1.00 17.39 195 LEU A N 1
ATOM 1408 C CA . LEU A 1 195 ? -25.125 -18.024 -28.096 1.00 15.93 195 LEU A CA 1
ATOM 1409 C C . LEU A 1 195 ? -24.748 -18.873 -26.891 1.00 19.86 195 LEU A C 1
ATOM 1410 O O . LEU A 1 195 ? -23.782 -18.548 -26.197 1.00 19.34 195 LEU A O 1
ATOM 1415 N N . ASN A 1 196 ? -25.496 -19.933 -26.615 1.00 18.73 196 ASN A N 1
ATOM 1416 C CA . ASN A 1 196 ? -25.234 -20.805 -25.482 1.00 20.11 196 ASN A CA 1
ATOM 1417 C C . ASN A 1 196 ? -24.419 -22.027 -25.858 1.00 22.18 196 ASN A C 1
ATOM 1418 O O . ASN A 1 196 ? -24.134 -22.865 -24.996 1.00 23.29 196 ASN A O 1
ATOM 1423 N N . GLU A 1 197 ? -24.017 -22.120 -27.115 1.00 21.16 197 GLU A N 1
ATOM 1424 C CA . GLU A 1 197 ? -23.217 -23.232 -27.595 1.00 22.90 197 GLU A CA 1
ATOM 1425 C C . GLU A 1 197 ? -21.769 -23.105 -27.137 1.00 31.65 197 GLU A C 1
ATOM 1426 O O . GLU A 1 197 ? -21.195 -22.014 -27.119 1.00 24.85 197 GLU A O 1
ATOM 1432 N N . GLN A 1 198 ? -21.175 -24.234 -26.769 1.00 25.19 198 GLN A N 1
ATOM 1433 C CA . GLN A 1 198 ? -19.744 -24.310 -26.497 1.00 26.06 198 GLN A CA 1
ATOM 1434 C C . GLN A 1 198 ? -19.101 -24.895 -27.749 1.00 30.62 198 GLN A C 1
ATOM 1435 O O . GLN A 1 198 ? -19.251 -26.087 -28.028 1.00 26.28 198 GLN A O 1
ATOM 1441 N N . LEU A 1 199 ? -18.433 -24.047 -28.528 1.00 25.51 199 LEU A N 1
ATOM 1442 C CA . LEU A 1 199 ? -17.841 -24.493 -29.788 1.00 21.57 199 LEU A CA 1
ATOM 1443 C C . LEU A 1 199 ? -16.826 -25.605 -29.538 1.00 20.14 199 LEU A C 1
ATOM 1444 O O . LEU A 1 199 ? -15.988 -25.501 -28.642 1.00 22.82 199 LEU A O 1
ATOM 1449 N N . SER A 1 200 ? -16.927 -26.692 -30.299 1.00 25.95 200 SER A N 1
ATOM 1450 C CA . SER A 1 200 ? -16.026 -27.821 -30.080 1.00 23.54 200 SER A CA 1
ATOM 1451 C C . SER A 1 200 ? -14.570 -27.425 -30.334 1.00 25.32 200 SER A C 1
ATOM 1452 O O . SER A 1 200 ? -14.255 -26.662 -31.257 1.00 19.48 200 SER A O 1
ATOM 1455 N N . THR A 1 201 ? -13.684 -27.901 -29.458 1.00 28.88 201 THR A N 1
ATOM 1456 C CA . THR A 1 201 ? -12.256 -27.664 -29.623 1.00 31.31 201 THR A CA 1
ATOM 1457 C C . THR A 1 201 ? -11.699 -28.347 -30.864 1.00 28.05 201 THR A C 1
ATOM 1458 O O . THR A 1 201 ? -10.561 -28.063 -31.244 1.00 29.28 201 THR A O 1
ATOM 1462 N N . TYR A 1 202 ? -12.466 -29.226 -31.512 1.00 26.93 202 TYR A N 1
ATOM 1463 C CA . TYR A 1 202 ? -11.983 -29.762 -32.775 1.00 28.40 202 TYR A CA 1
ATOM 1464 C C . TYR A 1 202 ? -12.209 -28.805 -33.933 1.00 29.62 202 TYR A C 1
ATOM 1465 O O . TYR A 1 202 ? -11.724 -29.069 -35.035 1.00 27.76 202 TYR A O 1
ATOM 1474 N N . VAL A 1 203 ? -12.951 -27.722 -33.727 1.00 23.74 203 VAL A N 1
ATOM 1475 C CA . VAL A 1 203 ? -12.919 -26.610 -34.664 1.00 27.59 203 VAL A CA 1
ATOM 1476 C C . VAL A 1 203 ? -11.707 -25.757 -34.307 1.00 27.06 203 VAL A C 1
ATOM 1477 O O . VAL A 1 203 ? -11.560 -25.323 -33.161 1.00 25.01 203 VAL A O 1
ATOM 1481 N N . HIS A 1 204 ? -10.820 -25.552 -35.277 1.00 22.78 204 HIS A N 1
ATOM 1482 C CA . HIS A 1 204 ? -9.538 -24.893 -35.054 1.00 21.49 204 HIS A CA 1
ATOM 1483 C C . HIS A 1 204 ? -9.578 -23.391 -35.279 1.00 24.58 204 HIS A C 1
ATOM 1484 O O . HIS A 1 204 ? -8.684 -22.681 -34.797 1.00 20.85 204 HIS A O 1
ATOM 1491 N N . ASP A 1 205 ? -10.548 -22.911 -36.054 1.00 21.89 205 ASP A N 1
ATOM 1492 C CA . ASP A 1 205 ? -10.716 -21.499 -36.370 1.00 21.30 205 ASP A CA 1
ATOM 1493 C C . ASP A 1 205 ? -12.217 -21.266 -36.330 1.00 27.83 205 ASP A C 1
ATOM 1494 O O . ASP A 1 205 ? -12.965 -21.969 -37.017 1.00 20.45 205 ASP A O 1
ATOM 1499 N N . ASP A 1 206 ? -12.651 -20.227 -35.617 1.00 16.86 206 ASP A N 1
ATOM 1500 C CA . ASP A 1 206 ? -14.076 -20.058 -35.369 1.00 16.87 206 ASP A CA 1
ATOM 1501 C C . ASP A 1 206 ? -14.789 -19.344 -36.508 1.00 17.93 206 ASP A C 1
ATOM 1502 O O . ASP A 1 206 ? -16.003 -19.145 -36.424 1.00 18.10 206 ASP A O 1
ATOM 1507 N N . GLY A 1 207 ? -14.072 -18.967 -37.560 1.00 17.71 207 GLY A N 1
ATOM 1508 C CA . GLY A 1 207 ? -14.706 -18.403 -38.737 1.00 18.64 207 GLY A CA 1
ATOM 1509 C C . GLY A 1 207 ? -15.073 -16.945 -38.646 1.00 18.34 207 GLY A C 1
ATOM 1510 O O . GLY A 1 207 ? -15.827 -16.461 -39.499 1.00 18.13 207 GLY A O 1
ATOM 1511 N N . THR A 1 208 ? -14.579 -16.231 -37.633 1.00 16.02 208 THR A N 1
ATOM 1512 C CA . THR A 1 208 ? -14.868 -14.811 -37.490 1.00 16.18 208 THR A CA 1
ATOM 1513 C C . THR A 1 208 ? -14.226 -13.997 -38.613 1.00 12.11 208 THR A C 1
ATOM 1514 O O . THR A 1 208 ? -13.070 -14.210 -38.975 1.00 20.82 208 THR A O 1
ATOM 1518 N N . ASP A 1 209 ? -14.988 -13.049 -39.149 1.00 14.16 209 ASP A N 1
ATOM 1519 C CA . ASP A 1 209 ? -14.542 -12.162 -40.218 1.00 14.93 209 ASP A CA 1
ATOM 1520 C C . ASP A 1 209 ? -13.647 -11.058 -39.646 1.00 18.41 209 ASP A C 1
ATOM 1521 O O . ASP A 1 209 ? -13.798 -10.650 -38.491 1.00 17.21 209 ASP A O 1
ATOM 1526 N N . SER A 1 210 ? -12.682 -10.606 -40.456 1.00 18.51 210 SER A N 1
ATOM 1527 C CA . SER A 1 210 ? -11.937 -9.393 -40.112 1.00 18.82 210 SER A CA 1
ATOM 1528 C C . SER A 1 210 ? -12.877 -8.218 -39.906 1.00 17.36 210 SER A C 1
ATOM 1529 O O . SER A 1 210 ? -12.658 -7.384 -39.016 1.00 16.31 210 SER A O 1
ATOM 1532 N N . LEU A 1 211 ? -13.914 -8.127 -40.737 1.00 15.77 211 LEU A N 1
ATOM 1533 C CA . LEU A 1 211 ? -14.932 -7.095 -40.591 1.00 17.28 211 LEU A CA 1
ATOM 1534 C C . LEU A 1 211 ? -15.794 -7.395 -39.367 1.00 17.47 211 LEU A C 1
ATOM 1535 O O . LEU A 1 211 ? -16.478 -8.420 -39.323 1.00 17.21 211 LEU A O 1
ATOM 1540 N N . PHE A 1 212 ? -15.759 -6.519 -38.358 1.00 13.58 212 PHE A N 1
ATOM 1541 C CA . PHE A 1 212 ? -16.581 -6.733 -37.171 1.00 14.32 212 PHE A CA 1
ATOM 1542 C C . PHE A 1 212 ? -17.722 -5.735 -37.035 1.00 12.13 212 PHE A C 1
ATOM 1543 O O . PHE A 1 212 ? -18.576 -5.924 -36.164 1.00 15.35 212 PHE A O 1
ATOM 1551 N N . LEU A 1 213 ? -17.768 -4.702 -37.872 1.00 13.14 213 LEU A N 1
ATOM 1552 C CA . LEU A 1 213 ? -18.861 -3.738 -37.838 1.00 16.86 213 LEU A CA 1
ATOM 1553 C C . LEU A 1 213 ? -18.936 -3.011 -39.170 1.00 14.99 213 LEU A C 1
ATOM 1554 O O . LEU A 1 213 ? -17.909 -2.619 -39.727 1.00 14.00 213 LEU A O 1
ATOM 1559 N N . TYR A 1 214 ? -20.161 -2.822 -39.653 1.00 15.51 214 TYR A N 1
ATOM 1560 C CA . TYR A 1 214 ? -20.463 -2.036 -40.836 1.00 14.62 214 TYR A CA 1
ATOM 1561 C C . TYR A 1 214 ? -21.471 -0.970 -40.443 1.00 14.57 214 TYR A C 1
ATOM 1562 O O . TYR A 1 214 ? -22.478 -1.281 -39.799 1.00 15.70 214 TYR A O 1
ATOM 1571 N N . GLN A 1 215 ? -21.205 0.275 -40.825 1.00 13.51 215 GLN A N 1
ATOM 1572 C CA . GLN A 1 215 ? -22.151 1.369 -40.637 1.00 14.58 215 GLN A CA 1
ATOM 1573 C C . GLN A 1 215 ? -22.488 1.991 -41.979 1.00 16.23 215 GLN A C 1
ATOM 1574 O O . GLN A 1 215 ? -21.604 2.160 -42.822 1.00 16.55 215 GLN A O 1
ATOM 1580 N N . LYS A 1 216 ? -23.755 2.361 -42.164 1.00 16.25 216 LYS A N 1
ATOM 1581 C CA . LYS A 1 216 ? -24.172 3.084 -43.356 1.00 16.43 216 LYS A CA 1
ATOM 1582 C C . LYS A 1 216 ? -25.053 4.244 -42.934 1.00 17.72 216 LYS A C 1
ATOM 1583 O O . LYS A 1 216 ? -26.072 4.039 -42.272 1.00 17.76 216 LYS A O 1
ATOM 1589 N N . LEU A 1 217 ? -24.663 5.450 -43.329 1.00 20.24 217 LEU A N 1
ATOM 1590 C CA . LEU A 1 217 ? -25.477 6.645 -43.168 1.00 16.20 217 LEU A CA 1
ATOM 1591 C C . LEU A 1 217 ? -26.058 7.001 -44.526 1.00 17.78 217 LEU A C 1
ATOM 1592 O O . LEU A 1 217 ? -25.354 6.934 -45.535 1.00 22.49 217 LEU A O 1
ATOM 1597 N N . SER A 1 218 ? -27.334 7.383 -44.553 1.00 19.26 218 SER A N 1
ATOM 1598 C CA . SER A 1 218 ? -28.025 7.655 -45.808 1.00 22.37 218 SER A CA 1
ATOM 1599 C C . SER A 1 218 ? -28.848 8.933 -45.730 1.00 18.73 218 SER A C 1
ATOM 1600 O O . SER A 1 218 ? -29.523 9.183 -44.732 1.00 22.34 218 SER A O 1
ATOM 1603 N N . ARG A 1 219 ? -28.827 9.705 -46.817 1.00 21.00 219 ARG A N 1
ATOM 1604 C CA . ARG A 1 219 ? -29.697 10.860 -47.008 1.00 22.00 219 ARG A CA 1
ATOM 1605 C C . ARG A 1 219 ? -30.404 10.720 -48.350 1.00 20.26 219 ARG A C 1
ATOM 1606 O O . ARG A 1 219 ? -29.757 10.463 -49.369 1.00 22.76 219 ARG A O 1
ATOM 1614 N N . ALA A 1 220 ? -31.730 10.894 -48.346 1.00 25.11 220 ALA A N 1
ATOM 1615 C CA . ALA A 1 220 ? -32.528 10.600 -49.537 1.00 33.82 220 ALA A CA 1
ATOM 1616 C C . ALA A 1 220 ? -32.361 11.646 -50.634 1.00 37.12 220 ALA A C 1
ATOM 1617 O O . ALA A 1 220 ? -32.564 11.335 -51.814 1.00 37.90 220 ALA A O 1
ATOM 1619 N N . SER A 1 221 ? -31.990 12.874 -50.284 1.00 28.10 221 SER A N 1
ATOM 1620 C CA . SER A 1 221 ? -31.878 13.933 -51.276 1.00 31.43 221 SER A CA 1
ATOM 1621 C C . SER A 1 221 ? -30.808 14.921 -50.833 1.00 34.99 221 SER A C 1
ATOM 1622 O O . SER A 1 221 ? -30.329 14.876 -49.699 1.00 25.99 221 SER A O 1
ATOM 1625 N N . LEU A 1 222 ? -30.409 15.788 -51.770 1.00 28.65 222 LEU A N 1
ATOM 1626 C CA . LEU A 1 222 ? -29.345 16.757 -51.510 1.00 30.22 222 LEU A CA 1
ATOM 1627 C C . LEU A 1 222 ? -29.620 17.596 -50.270 1.00 30.03 222 LEU A C 1
ATOM 1628 O O . LEU A 1 222 ? -28.707 17.870 -49.484 1.00 34.80 222 LEU A O 1
ATOM 1633 N N . LYS A 1 223 ? -30.864 18.038 -50.089 1.00 29.12 223 LYS A N 1
ATOM 1634 C CA . LYS A 1 223 ? -31.216 18.939 -48.993 1.00 34.37 223 LYS A CA 1
ATOM 1635 C C . LYS A 1 223 ? -31.978 18.246 -47.867 1.00 30.77 223 LYS A C 1
ATOM 1636 O O . LYS A 1 223 ? -32.571 18.929 -47.028 1.00 31.17 223 LYS A O 1
ATOM 1642 N N . GLU A 1 224 ? -31.979 16.905 -47.839 1.00 24.66 224 GLU A N 1
ATOM 1643 C CA . GLU A 1 224 ? -32.671 16.158 -46.793 1.00 26.54 224 GLU A CA 1
ATOM 1644 C C . GLU A 1 224 ? -32.283 16.678 -45.414 1.00 24.87 224 GLU A C 1
ATOM 1645 O O . GLU A 1 224 ? -31.116 16.967 -45.148 1.00 29.84 224 GLU A O 1
ATOM 1651 N N . SER A 1 225 ? -33.268 16.770 -44.526 1.00 24.82 225 SER A N 1
ATOM 1652 C CA . SER A 1 225 ? -33.058 17.352 -43.205 1.00 24.17 225 SER A CA 1
ATOM 1653 C C . SER A 1 225 ? -32.790 16.312 -42.124 1.00 24.32 225 SER A C 1
ATOM 1654 O O . SER A 1 225 ? -32.569 16.685 -40.970 1.00 25.28 225 SER A O 1
ATOM 1657 N N . GLN A 1 226 ? -32.818 15.025 -42.463 1.00 22.17 226 GLN A N 1
ATOM 1658 C CA . GLN A 1 226 ? -32.557 13.972 -41.496 1.00 21.50 226 GLN A CA 1
ATOM 1659 C C . GLN A 1 226 ? -31.410 13.111 -42.012 1.00 18.54 226 GLN A C 1
ATOM 1660 O O . GLN A 1 226 ? -30.958 13.262 -43.151 1.00 22.94 226 GLN A O 1
ATOM 1666 N N . ILE A 1 227 ? -30.896 12.245 -41.135 1.00 19.03 227 ILE A N 1
ATOM 1667 C CA . ILE A 1 227 ? -29.890 11.245 -41.487 1.00 20.53 227 ILE A CA 1
ATOM 1668 C C . ILE A 1 227 ? -30.389 9.878 -41.034 1.00 15.96 227 ILE A C 1
ATOM 1669 O O . ILE A 1 227 ? -30.693 9.683 -39.852 1.00 19.02 227 ILE A O 1
ATOM 1674 N N . ASN A 1 228 ? -30.457 8.933 -41.966 1.00 19.75 228 ASN A N 1
ATOM 1675 C CA . ASN A 1 228 ? -30.774 7.546 -41.653 1.00 19.52 228 ASN A CA 1
ATOM 1676 C C . ASN A 1 228 ? -29.493 6.761 -41.392 1.00 16.20 228 ASN A C 1
ATOM 1677 O O . ASN A 1 228 ? -28.444 7.039 -41.976 1.00 19.99 228 ASN A O 1
ATOM 1682 N N . TYR A 1 229 ? -29.567 5.795 -40.485 1.00 17.34 229 TYR A N 1
ATOM 1683 C CA . TYR A 1 229 ? -28.405 4.965 -40.232 1.00 15.70 229 TYR A CA 1
ATOM 1684 C C . TYR A 1 229 ? -28.794 3.493 -40.222 1.00 17.78 229 TYR A C 1
ATOM 1685 O O . TYR A 1 229 ? -29.932 3.122 -39.914 1.00 17.81 229 TYR A O 1
ATOM 1694 N N . TYR A 1 230 ? -27.814 2.665 -40.561 1.00 16.99 230 TYR A N 1
ATOM 1695 C CA . TYR A 1 230 ? -27.930 1.218 -40.519 1.00 22.92 230 TYR A CA 1
ATOM 1696 C C . TYR A 1 230 ? -26.616 0.697 -39.974 1.00 16.92 230 TYR A C 1
ATOM 1697 O O . TYR A 1 230 ? -25.556 1.223 -40.322 1.00 16.35 230 TYR A O 1
ATOM 1706 N N . GLN A 1 231 ? -26.681 -0.306 -39.106 1.00 16.01 231 GLN A N 1
ATOM 1707 C CA . GLN A 1 231 ? -25.478 -1.008 -38.670 1.00 19.12 231 GLN A CA 1
ATOM 1708 C C . GLN A 1 231 ? -25.643 -2.505 -38.839 1.00 16.73 231 GLN A C 1
ATOM 1709 O O . GLN A 1 231 ? -26.711 -3.058 -38.575 1.00 17.66 231 GLN A O 1
ATOM 1715 N N . LEU A 1 232 ? -24.567 -3.156 -39.253 1.00 14.72 232 LEU A N 1
ATOM 1716 C CA . LEU A 1 232 ? -24.477 -4.610 -39.203 1.00 13.45 232 LEU A CA 1
ATOM 1717 C C . LEU A 1 232 ? -23.319 -4.955 -38.277 1.00 13.76 232 LEU A C 1
ATOM 1718 O O . LEU A 1 232 ? -22.162 -4.663 -38.589 1.00 15.07 232 LEU A O 1
ATOM 1723 N N . ARG A 1 233 ? -23.632 -5.585 -37.146 1.00 13.98 233 ARG A N 1
ATOM 1724 C CA . ARG A 1 233 ? -22.639 -5.939 -36.137 1.00 13.98 233 ARG A CA 1
ATOM 1725 C C . ARG A 1 233 ? -22.152 -7.371 -36.334 1.00 15.22 233 ARG A C 1
ATOM 1726 O O . ARG A 1 233 ? -22.931 -8.258 -36.685 1.00 15.98 233 ARG A O 1
ATOM 1734 N N . GLY A 1 234 ? -20.875 -7.598 -36.046 1.00 15.66 234 GLY A N 1
ATOM 1735 C CA . GLY A 1 234 ? -20.270 -8.915 -36.159 1.00 16.39 234 GLY A CA 1
ATOM 1736 C C . GLY A 1 234 ? -19.665 -9.429 -34.869 1.00 14.79 234 GLY A C 1
ATOM 1737 O O . GLY A 1 234 ? -20.276 -9.313 -33.803 1.00 14.06 234 GLY A O 1
ATOM 1738 N N . LYS A 1 235 ? -18.471 -10.010 -34.953 1.00 16.47 235 LYS A N 1
ATOM 1739 C CA . LYS A 1 235 ? -17.808 -10.622 -33.807 1.00 13.82 235 LYS A CA 1
ATOM 1740 C C . LYS A 1 235 ? -16.359 -10.169 -33.709 1.00 14.00 235 LYS A C 1
ATOM 1741 O O . LYS A 1 235 ? -15.705 -9.914 -34.720 1.00 16.96 235 LYS A O 1
ATOM 1747 N N . PHE A 1 236 ? -15.854 -10.116 -32.480 1.00 13.82 236 PHE A N 1
ATOM 1748 C CA . PHE A 1 236 ? -14.425 -9.955 -32.238 1.00 15.77 236 PHE A CA 1
ATOM 1749 C C . PHE A 1 236 ? -13.743 -11.324 -32.284 1.00 15.69 236 PHE A C 1
ATOM 1750 O O . PHE A 1 236 ? -14.386 -12.360 -32.086 1.00 18.05 236 PHE A O 1
ATOM 1758 N N . ASN A 1 237 ? -12.428 -11.320 -32.535 1.00 18.05 237 ASN A N 1
ATOM 1759 C CA . ASN A 1 237 ? -11.660 -12.566 -32.607 1.00 20.41 237 ASN A CA 1
ATOM 1760 C C . ASN A 1 237 ? -11.965 -13.472 -31.422 1.00 19.51 237 ASN A C 1
ATOM 1761 O O . ASN A 1 237 ? -11.929 -13.037 -30.261 1.00 18.94 237 ASN A O 1
ATOM 1766 N N . GLY A 1 238 ? -12.273 -14.744 -31.718 1.00 17.33 238 GLY A N 1
ATOM 1767 C CA . GLY A 1 238 ? -12.374 -15.736 -30.671 1.00 15.67 238 GLY A CA 1
ATOM 1768 C C . GLY A 1 238 ? -11.005 -16.244 -30.253 1.00 17.86 238 GLY A C 1
ATOM 1769 O O . GLY A 1 238 ? -10.027 -16.126 -30.991 1.00 21.47 238 GLY A O 1
ATOM 1770 N N . VAL A 1 239 ? -10.931 -16.767 -29.035 1.00 21.76 239 VAL A N 1
ATOM 1771 C CA . VAL A 1 239 ? -9.687 -17.262 -28.460 1.00 18.04 239 VAL A CA 1
ATOM 1772 C C . VAL A 1 239 ? -9.944 -18.665 -27.923 1.00 20.41 239 VAL A C 1
ATOM 1773 O O . VAL A 1 239 ? -10.943 -18.903 -27.238 1.00 20.70 239 VAL A O 1
ATOM 1777 N N . ASN A 1 240 ? -9.058 -19.592 -28.250 1.00 24.24 240 ASN A N 1
ATOM 1778 C CA . ASN A 1 240 ? -9.149 -20.997 -27.854 1.00 22.23 240 ASN A CA 1
ATOM 1779 C C . ASN A 1 240 ? -8.013 -21.278 -26.873 1.00 27.77 240 ASN A C 1
ATOM 1780 O O . ASN A 1 240 ? -6.861 -21.417 -27.275 1.00 34.06 240 ASN A O 1
ATOM 1785 N N . LEU A 1 241 ? -8.329 -21.282 -25.586 1.00 32.07 241 LEU A N 1
ATOM 1786 C CA . LEU A 1 241 ? -7.341 -21.562 -24.556 1.00 42.51 241 LEU A CA 1
ATOM 1787 C C . LEU A 1 241 ? -7.855 -22.810 -23.877 1.00 37.17 241 LEU A C 1
ATOM 1788 O O . LEU A 1 241 ? -8.308 -22.769 -22.733 1.00 52.72 241 LEU A O 1
ATOM 1793 N N . GLY A 1 242 ? -7.785 -23.926 -24.592 1.00 37.37 242 GLY A N 1
ATOM 1794 C CA . GLY A 1 242 ? -8.323 -25.165 -24.070 1.00 33.46 242 GLY A CA 1
ATOM 1795 C C . GLY A 1 242 ? -9.823 -25.329 -24.239 1.00 37.99 242 GLY A C 1
ATOM 1796 O O . GLY A 1 242 ? -10.315 -26.463 -24.235 1.00 38.79 242 GLY A O 1
ATOM 1797 N N . TYR A 1 243 ? -10.547 -24.230 -24.431 1.00 29.13 243 TYR A N 1
ATOM 1798 C CA . TYR A 1 243 ? -11.968 -24.189 -24.755 1.00 27.03 243 TYR A CA 1
ATOM 1799 C C . TYR A 1 243 ? -12.204 -22.874 -25.484 1.00 24.32 243 TYR A C 1
ATOM 1800 O O . TYR A 1 243 ? -11.452 -21.915 -25.295 1.00 25.43 243 TYR A O 1
ATOM 1809 N N . TRP A 1 244 ? -13.240 -22.830 -26.319 1.00 19.05 244 TRP A N 1
ATOM 1810 C CA . TRP A 1 244 ? -13.486 -21.647 -27.134 1.00 20.00 244 TRP A CA 1
ATOM 1811 C C . TRP A 1 244 ? -14.207 -20.554 -26.347 1.00 21.40 244 TRP A C 1
ATOM 1812 O O . TRP A 1 244 ? -15.177 -20.827 -25.636 1.00 19.31 244 TRP A O 1
ATOM 1823 N N . ALA A 1 245 ? -13.679 -19.338 -26.431 1.00 18.79 245 ALA A N 1
ATOM 1824 C CA . ALA A 1 245 ? -14.391 -18.116 -26.069 1.00 19.35 245 ALA A CA 1
ATOM 1825 C C . ALA A 1 245 ? -14.807 -17.425 -27.363 1.00 20.08 245 ALA A C 1
ATOM 1826 O O . ALA A 1 245 ? -13.990 -17.301 -28.279 1.00 23.45 245 ALA A O 1
ATOM 1828 N N . GLN A 1 246 ? -16.086 -17.051 -27.470 1.00 16.72 246 GLN A N 1
ATOM 1829 C CA . GLN A 1 246 ? -16.628 -16.378 -28.647 1.00 16.40 246 GLN A CA 1
ATOM 1830 C C . GLN A 1 246 ? -17.161 -15.011 -28.226 1.00 16.61 246 GLN A C 1
ATOM 1831 O O . GLN A 1 246 ? -17.744 -14.888 -27.152 1.00 23.00 246 GLN A O 1
ATOM 1837 N N . GLU A 1 247 ? -17.000 -13.998 -29.090 1.00 17.44 247 GLU A N 1
ATOM 1838 C CA . GLU A 1 247 ? -17.231 -12.597 -28.717 1.00 14.98 247 GLU A CA 1
ATOM 1839 C C . GLU A 1 247 ? -18.192 -11.945 -29.708 1.00 18.31 247 GLU A C 1
ATOM 1840 O O . GLU A 1 247 ? -17.799 -11.630 -30.830 1.00 16.52 247 GLU A O 1
ATOM 1846 N N . TYR A 1 248 ? -19.434 -11.685 -29.281 1.00 13.82 248 TYR A N 1
ATOM 1847 C CA . TYR A 1 248 ? -20.495 -11.174 -30.151 1.00 13.55 248 TYR A CA 1
ATOM 1848 C C . TYR A 1 248 ? -20.764 -9.706 -29.866 1.00 16.03 248 TYR A C 1
ATOM 1849 O O . TYR A 1 248 ? -21.004 -9.340 -28.714 1.00 13.97 248 TYR A O 1
ATOM 1858 N N . ILE A 1 249 ? -20.814 -8.884 -30.908 1.00 13.38 249 ILE A N 1
ATOM 1859 C CA . ILE A 1 249 ? -21.259 -7.493 -30.741 1.00 15.62 249 ILE A CA 1
ATOM 1860 C C . ILE A 1 249 ? -22.776 -7.545 -30.873 1.00 14.69 249 ILE A C 1
ATOM 1861 O O . ILE A 1 249 ? -23.361 -7.338 -31.938 1.00 14.83 249 ILE A O 1
ATOM 1866 N N . LEU A 1 250 ? -23.428 -7.861 -29.749 1.00 15.04 250 LEU A N 1
ATOM 1867 C CA . LEU A 1 250 ? -24.814 -8.326 -29.706 1.00 13.96 250 LEU A CA 1
ATOM 1868 C C . LEU A 1 250 ? -25.856 -7.222 -29.690 1.00 18.46 250 LEU A C 1
ATOM 1869 O O . LEU A 1 250 ? -27.031 -7.503 -29.967 1.00 15.50 250 LEU A O 1
ATOM 1874 N N . PHE A 1 251 ? -25.474 -5.999 -29.334 1.00 14.02 251 PHE A N 1
ATOM 1875 C CA . PHE A 1 251 ? -26.411 -4.889 -29.201 1.00 16.29 251 PHE A CA 1
ATOM 1876 C C . PHE A 1 251 ? -25.803 -3.629 -29.801 1.00 15.32 251 PHE A C 1
ATOM 1877 O O . PHE A 1 251 ? -24.583 -3.499 -29.923 1.00 14.30 251 PHE A O 1
ATOM 1885 N N . GLY A 1 252 ? -26.660 -2.698 -30.202 1.00 12.91 252 GLY A N 1
ATOM 1886 C CA . GLY A 1 252 ? -26.139 -1.466 -30.761 1.00 13.84 252 GLY A CA 1
ATOM 1887 C C . GLY A 1 252 ? -27.236 -0.476 -31.079 1.00 18.93 252 GLY A C 1
ATOM 1888 O O . GLY A 1 252 ? -28.401 -0.672 -30.731 1.00 17.83 252 GLY A O 1
ATOM 1889 N N . GLY A 1 253 ? -26.827 0.613 -31.728 1.00 16.67 253 GLY A N 1
ATOM 1890 C CA . GLY A 1 253 ? -27.762 1.628 -32.163 1.00 17.58 253 GLY A CA 1
ATOM 1891 C C . GLY A 1 253 ? -27.946 2.698 -31.108 1.00 17.15 253 GLY A C 1
ATOM 1892 O O . GLY A 1 253 ? -27.259 2.724 -30.083 1.00 15.28 253 GLY A O 1
ATOM 1893 N N . GLU A 1 254 ? -28.914 3.582 -31.359 1.00 19.13 254 GLU A N 1
ATOM 1894 C CA . GLU A 1 254 ? -29.137 4.707 -30.453 1.00 17.29 254 GLU A CA 1
ATOM 1895 C C . GLU A 1 254 ? -29.504 4.234 -29.061 1.00 19.35 254 GLU A C 1
ATOM 1896 O O . GLU A 1 254 ? -30.309 3.318 -28.892 1.00 21.07 254 GLU A O 1
ATOM 1902 N N . GLY A 1 255 ? -28.933 4.905 -28.065 1.00 18.29 255 GLY A N 1
ATOM 1903 C CA . GLY A 1 255 ? -29.251 4.656 -26.684 1.00 19.87 255 GLY A CA 1
ATOM 1904 C C . GLY A 1 255 ? -28.822 3.310 -26.155 1.00 23.18 255 GLY A C 1
ATOM 1905 O O . GLY A 1 255 ? -29.045 3.033 -24.969 1.00 19.28 255 GLY A O 1
ATOM 1906 N N . ALA A 1 256 ? -28.196 2.468 -26.983 1.00 18.16 256 ALA A N 1
ATOM 1907 C CA . ALA A 1 256 ? -27.846 1.121 -26.536 1.00 20.19 256 ALA A CA 1
ATOM 1908 C C . ALA A 1 256 ? -26.854 1.142 -25.389 1.00 21.92 256 ALA A C 1
ATOM 1909 O O . ALA A 1 256 ? -26.795 0.183 -24.609 1.00 20.10 256 ALA A O 1
ATOM 1911 N N . GLU A 1 257 ? -26.051 2.201 -25.286 1.00 16.96 257 GLU A N 1
ATOM 1912 C CA . GLU A 1 257 ? -25.074 2.309 -24.209 1.00 21.07 257 GLU A CA 1
ATOM 1913 C C . GLU A 1 257 ? -25.723 2.424 -22.843 1.00 27.78 257 GLU A C 1
ATOM 1914 O O . GLU A 1 257 ? -25.069 2.145 -21.838 1.00 23.83 257 GLU A O 1
ATOM 1920 N N . GLN A 1 258 ? -26.979 2.847 -22.786 1.00 22.54 258 GLN A N 1
ATOM 1921 C CA . GLN A 1 258 ? -27.672 2.995 -21.517 1.00 29.08 258 GLN A CA 1
ATOM 1922 C C . GLN A 1 258 ? -28.071 1.659 -20.916 1.00 33.64 258 GLN A C 1
ATOM 1923 O O . GLN A 1 258 ? -28.407 1.601 -19.728 1.00 29.58 258 GLN A O 1
ATOM 1929 N N . LEU A 1 259 ? -28.013 0.591 -21.705 1.00 26.93 259 LEU A N 1
ATOM 1930 C CA . LEU A 1 259 ? -28.432 -0.741 -21.298 1.00 29.06 259 LEU A CA 1
ATOM 1931 C C . LEU A 1 259 ? -27.247 -1.628 -20.933 1.00 25.50 259 LEU A C 1
ATOM 1932 O O . LEU A 1 259 ? -27.307 -2.852 -21.096 1.00 30.56 259 LEU A O 1
ATOM 1937 N N . LYS A 1 260 ? -26.146 -1.024 -20.493 1.00 28.31 260 LYS A N 1
ATOM 1938 C CA . LYS A 1 260 ? -24.955 -1.779 -20.125 1.00 31.04 260 LYS A CA 1
ATOM 1939 C C . LYS A 1 260 ? -25.237 -2.723 -18.959 1.00 31.17 260 LYS A C 1
ATOM 1940 O O . LYS A 1 260 ? -26.135 -2.498 -18.142 1.00 30.48 260 LYS A O 1
ATOM 1946 N N . ASN A 1 261 ? -24.493 -3.834 -18.949 1.00 25.44 261 ASN A N 1
ATOM 1947 C CA . ASN A 1 261 ? -24.574 -4.890 -17.935 1.00 27.06 261 ASN A CA 1
ATOM 1948 C C . ASN A 1 261 ? -25.885 -5.650 -17.974 1.00 27.95 261 ASN A C 1
ATOM 1949 O O . ASN A 1 261 ? -26.375 -6.095 -16.927 1.00 28.29 261 ASN A O 1
ATOM 1954 N N . LYS A 1 262 ? -26.457 -5.832 -19.160 1.00 23.67 262 LYS A N 1
ATOM 1955 C CA . LYS A 1 262 ? -27.759 -6.480 -19.283 1.00 26.84 262 LYS A CA 1
ATOM 1956 C C . LYS A 1 262 ? -27.990 -7.240 -20.587 1.00 20.83 262 LYS A C 1
ATOM 1957 O O . LYS A 1 262 ? -27.918 -6.671 -21.676 1.00 30.20 262 LYS A O 1
ATOM 1963 N N . ILE A 1 263 ? -28.187 -8.554 -20.527 1.00 18.83 263 ILE A N 1
ATOM 1964 C CA . ILE A 1 263 ? -28.499 -9.351 -21.706 1.00 19.44 263 ILE A CA 1
ATOM 1965 C C . ILE A 1 263 ? -29.961 -9.764 -21.620 1.00 19.10 263 ILE A C 1
ATOM 1966 O O . ILE A 1 263 ? -30.314 -10.695 -20.897 1.00 21.10 263 ILE A O 1
ATOM 1971 N N . PRO A 1 264 ? -30.845 -9.058 -22.309 1.00 19.34 264 PRO A N 1
ATOM 1972 C CA . PRO A 1 264 ? -32.261 -9.440 -22.325 1.00 22.16 264 PRO A CA 1
ATOM 1973 C C . PRO A 1 264 ? -32.430 -10.861 -22.832 1.00 20.62 264 PRO A C 1
ATOM 1974 O O . PRO A 1 264 ? -31.707 -11.311 -23.721 1.00 23.45 264 PRO A O 1
ATOM 1978 N N . ASP A 1 265 ? -33.365 -11.582 -22.233 1.00 20.29 265 ASP A N 1
ATOM 1979 C CA . ASP A 1 265 ? -33.654 -12.943 -22.665 1.00 20.76 265 ASP A CA 1
ATOM 1980 C C . ASP A 1 265 ? -34.534 -12.869 -23.907 1.00 25.36 265 ASP A C 1
ATOM 1981 O O . ASP A 1 265 ? -35.630 -12.308 -23.868 1.00 21.48 265 ASP A O 1
ATOM 1986 N N . MET A 1 266 ? -34.051 -13.403 -25.024 1.00 21.33 266 MET A N 1
ATOM 1987 C CA . MET A 1 266 ? -34.788 -13.351 -26.274 1.00 20.54 266 MET A CA 1
ATOM 1988 C C . MET A 1 266 ? -34.584 -14.657 -27.012 1.00 19.33 266 MET A C 1
ATOM 1989 O O . MET A 1 266 ? -33.629 -15.394 -26.758 1.00 17.52 266 MET A O 1
ATOM 1994 N N . SER A 1 267 ? -35.493 -14.960 -27.930 1.00 20.20 267 SER A N 1
ATOM 1995 C CA . SER A 1 267 ? -35.309 -16.160 -28.732 1.00 17.59 267 SER A CA 1
ATOM 1996 C C . SER A 1 267 ? -34.253 -15.942 -29.805 1.00 19.39 267 SER A C 1
ATOM 1997 O O . SER A 1 267 ? -33.533 -16.880 -30.177 1.00 17.42 267 SER A O 1
ATOM 2000 N N . ASN A 1 268 ? -34.162 -14.723 -30.316 1.00 16.90 268 ASN A N 1
ATOM 2001 C CA . ASN A 1 268 ? -33.257 -14.396 -31.400 1.00 19.40 268 ASN A CA 1
ATOM 2002 C C . ASN A 1 268 ? -32.697 -13.015 -31.129 1.00 17.98 268 ASN A C 1
ATOM 2003 O O . ASN A 1 268 ? -33.397 -12.147 -30.606 1.00 20.79 268 ASN A O 1
ATOM 2008 N N . TYR A 1 269 ? -31.443 -12.810 -31.505 1.00 16.30 269 TYR A N 1
ATOM 2009 C CA . TYR A 1 269 ? -30.759 -11.545 -31.249 1.00 18.03 269 TYR A CA 1
ATOM 2010 C C . TYR A 1 269 ? -30.359 -10.966 -32.595 1.00 15.16 269 TYR A C 1
ATOM 2011 O O . TYR A 1 269 ? -29.465 -11.496 -33.260 1.00 17.75 269 TYR A O 1
ATOM 2020 N N . SER A 1 270 ? -31.039 -9.895 -33.009 1.00 15.12 270 SER A N 1
ATOM 2021 C CA . SER A 1 270 ? -30.721 -9.239 -34.267 1.00 13.24 270 SER A CA 1
ATOM 2022 C C . SER A 1 270 ? -29.344 -8.596 -34.205 1.00 15.67 270 SER A C 1
ATOM 2023 O O . SER A 1 270 ? -28.979 -7.974 -33.204 1.00 16.24 270 SER A O 1
ATOM 2026 N N . MET A 1 271 ? -28.584 -8.739 -35.291 1.00 13.56 271 MET A N 1
ATOM 2027 C CA . MET A 1 271 ? -27.277 -8.114 -35.424 1.00 15.29 271 MET A CA 1
ATOM 2028 C C . MET A 1 271 ? -27.349 -6.838 -36.244 1.00 15.44 271 MET A C 1
ATOM 2029 O O . MET A 1 271 ? -26.307 -6.277 -36.609 1.00 17.01 271 MET A O 1
ATOM 2034 N N . GLU A 1 272 ? -28.558 -6.347 -36.513 1.00 15.68 272 GLU A N 1
ATOM 2035 C CA . GLU A 1 272 ? -28.763 -5.159 -37.329 1.00 11.26 272 GLU A CA 1
ATOM 2036 C C . GLU A 1 272 ? -29.390 -4.046 -36.501 1.00 19.42 272 GLU A C 1
ATOM 2037 O O . GLU A 1 272 ? -30.285 -4.290 -35.685 1.00 18.03 272 GLU A O 1
ATOM 2043 N N . ASP A 1 273 ? -28.934 -2.821 -36.741 1.00 16.04 273 ASP A N 1
ATOM 2044 C CA . ASP A 1 273 ? -29.508 -1.637 -36.117 1.00 17.37 273 ASP A CA 1
ATOM 2045 C C . ASP A 1 273 ? -30.030 -0.719 -37.210 1.00 16.91 273 ASP A C 1
ATOM 2046 O O . ASP A 1 273 ? -29.432 -0.632 -38.283 1.00 17.15 273 ASP A O 1
ATOM 2051 N N . ASN A 1 274 ? -31.157 -0.057 -36.943 1.00 18.51 274 ASN A N 1
ATOM 2052 C CA . ASN A 1 274 ? -31.769 0.870 -37.899 1.00 25.11 274 ASN A CA 1
ATOM 2053 C C . ASN A 1 274 ? -32.339 2.064 -37.153 1.00 18.99 274 ASN A C 1
ATOM 2054 O O . ASN A 1 274 ? -32.915 1.915 -36.068 1.00 18.98 274 ASN A O 1
ATOM 2059 N N . GLY A 1 275 ? -32.203 3.244 -37.745 1.00 19.43 275 GLY A N 1
ATOM 2060 C CA . GLY A 1 275 ? -32.813 4.402 -37.118 1.00 15.67 275 GLY A CA 1
ATOM 2061 C C . GLY A 1 275 ? -32.675 5.629 -37.991 1.00 17.76 275 GLY A C 1
ATOM 2062 O O . GLY A 1 275 ? -32.154 5.577 -39.106 1.00 18.46 275 GLY A O 1
ATOM 2063 N N . SER A 1 276 ? -33.164 6.744 -37.456 1.00 18.21 276 SER A N 1
ATOM 2064 C CA . SER A 1 276 ? -33.109 8.003 -38.173 1.00 23.57 276 SER A CA 1
ATOM 2065 C C . SER A 1 276 ? -32.928 9.124 -37.158 1.00 15.80 276 SER A C 1
ATOM 2066 O O . SER A 1 276 ? -33.555 9.104 -36.097 1.00 21.59 276 SER A O 1
ATOM 2069 N N . PHE A 1 277 ? -32.077 10.088 -37.512 1.00 20.10 277 PHE A N 1
ATOM 2070 C CA . PHE A 1 277 ? -31.865 11.303 -36.727 1.00 22.77 277 PHE A CA 1
ATOM 2071 C C . PHE A 1 277 ? -32.531 12.466 -37.450 1.00 16.80 277 PHE A C 1
ATOM 2072 O O . PHE A 1 277 ? -32.047 12.904 -38.496 1.00 20.53 277 PHE A O 1
ATOM 2080 N N . LYS A 1 278 ? -33.636 12.946 -36.891 1.00 20.51 278 LYS A N 1
ATOM 2081 C CA . LYS A 1 278 ? -34.352 14.101 -37.416 1.00 22.81 278 LYS A CA 1
ATOM 2082 C C . LYS A 1 278 ? -33.588 15.378 -37.070 1.00 18.88 278 LYS A C 1
ATOM 2083 O O . LYS A 1 278 ? -32.768 15.402 -36.152 1.00 23.15 278 LYS A O 1
ATOM 2089 N N . ASN A 1 279 ? -33.858 16.439 -37.825 1.00 23.85 279 ASN A N 1
ATOM 2090 C CA . ASN A 1 279 ? -33.227 17.748 -37.592 1.00 25.43 279 ASN A CA 1
ATOM 2091 C C . ASN A 1 279 ? -31.704 17.628 -37.566 1.00 19.07 279 ASN A C 1
ATOM 2092 O O . ASN A 1 279 ? -31.041 18.042 -36.614 1.00 22.78 279 ASN A O 1
ATOM 2097 N N . ALA A 1 280 ? -31.149 17.030 -38.619 1.00 21.61 280 ALA A N 1
ATOM 2098 C CA . ALA A 1 280 ? -29.726 16.699 -38.625 1.00 21.34 280 ALA A CA 1
ATOM 2099 C C . ALA A 1 280 ? -28.818 17.927 -38.585 1.00 20.79 280 ALA A C 1
ATOM 2100 O O . ALA A 1 280 ? -27.654 17.802 -38.193 1.00 20.23 280 ALA A O 1
ATOM 2102 N N . LEU A 1 281 ? -29.297 19.103 -38.997 1.00 23.48 281 LEU A N 1
ATOM 2103 C CA . LEU A 1 281 ? -28.457 20.297 -38.917 1.00 23.86 281 LEU A CA 1
ATOM 2104 C C . LEU A 1 281 ? -28.084 20.638 -37.478 1.00 21.15 281 LEU A C 1
ATOM 2105 O O . LEU A 1 281 ? -27.086 21.333 -37.250 1.00 24.68 281 LEU A O 1
ATOM 2110 N N . LYS A 1 282 ? -28.864 20.167 -36.508 1.00 16.88 282 LYS A N 1
ATOM 2111 C CA . LYS A 1 282 ? -28.608 20.351 -35.088 1.00 23.86 282 LYS A CA 1
ATOM 2112 C C . LYS A 1 282 ? -27.469 19.461 -34.581 1.00 18.39 282 LYS A C 1
ATOM 2113 O O . LYS A 1 282 ? -26.934 19.711 -33.492 1.00 18.52 282 LYS A O 1
ATOM 2119 N N . ILE A 1 283 ? -27.046 18.471 -35.371 1.00 20.23 283 ILE A N 1
ATOM 2120 C CA . ILE A 1 283 ? -26.066 17.481 -34.933 1.00 19.08 283 ILE A CA 1
ATOM 2121 C C . ILE A 1 283 ? -24.662 18.018 -35.143 1.00 15.44 283 ILE A C 1
ATOM 2122 O O . ILE A 1 283 ? -24.307 18.420 -36.256 1.00 16.97 283 ILE A O 1
ATOM 2127 N N . GLU A 1 284 ? -23.855 18.008 -34.073 1.00 16.48 284 GLU A N 1
ATOM 2128 C CA . GLU A 1 284 ? -22.435 18.324 -34.193 1.00 12.99 284 GLU A CA 1
ATOM 2129 C C . GLU A 1 284 ? -21.598 17.112 -34.576 1.00 15.79 284 GLU A C 1
ATOM 2130 O O . GLU A 1 284 ? -20.722 17.202 -35.452 1.00 14.47 284 GLU A O 1
ATOM 2136 N N . SER A 1 285 ? -21.851 15.972 -33.938 1.00 16.15 285 SER A N 1
ATOM 2137 C CA . SER A 1 285 ? -21.105 14.762 -34.244 1.00 16.70 285 SER A CA 1
ATOM 2138 C C . SER A 1 285 ? -22.016 13.548 -34.138 1.00 19.81 285 SER A C 1
ATOM 2139 O O . SER A 1 285 ? -23.027 13.560 -33.434 1.00 17.22 285 SER A O 1
ATOM 2142 N N . LEU A 1 286 ? -21.647 12.505 -34.871 1.00 18.78 286 LEU A N 1
ATOM 2143 C CA . LEU A 1 286 ? -22.276 11.195 -34.776 1.00 18.21 286 LEU A CA 1
ATOM 2144 C C . LEU A 1 286 ? -21.244 10.251 -34.174 1.00 15.94 286 LEU A C 1
ATOM 2145 O O . LEU A 1 286 ? -20.146 10.108 -34.725 1.00 15.79 286 LEU A O 1
ATOM 2150 N N . ASP A 1 287 ? -21.592 9.612 -33.055 1.00 14.25 287 ASP A N 1
ATOM 2151 C CA . ASP A 1 287 ? -20.615 8.963 -32.185 1.00 14.42 287 ASP A CA 1
ATOM 2152 C C . ASP A 1 287 ? -20.861 7.470 -32.080 1.00 18.66 287 ASP A C 1
ATOM 2153 O O . ASP A 1 287 ? -21.902 7.045 -31.575 1.00 15.39 287 ASP A O 1
ATOM 2158 N N . LEU A 1 288 ? -19.885 6.683 -32.513 1.00 12.09 288 LEU A N 1
ATOM 2159 C CA . LEU A 1 288 ? -19.876 5.252 -32.261 1.00 14.07 288 LEU A CA 1
ATOM 2160 C C . LEU A 1 288 ? -19.093 4.984 -30.983 1.00 14.97 288 LEU A C 1
ATOM 2161 O O . LEU A 1 288 ? -17.995 5.517 -30.801 1.00 16.09 288 LEU A O 1
ATOM 2166 N N . ARG A 1 289 ? -19.630 4.136 -30.118 1.00 14.20 289 ARG A N 1
ATOM 2167 C CA . ARG A 1 289 ? -18.917 3.742 -28.916 1.00 13.23 289 ARG A CA 1
ATOM 2168 C C . ARG A 1 289 ? -18.976 2.221 -28.772 1.00 17.25 289 ARG A C 1
ATOM 2169 O O . ARG A 1 289 ? -20.061 1.633 -28.819 1.00 17.48 289 ARG A O 1
ATOM 2177 N N . LEU A 1 290 ? -17.815 1.582 -28.607 1.00 16.87 290 LEU A N 1
ATOM 2178 C CA . LEU A 1 290 ? -17.731 0.134 -28.442 1.00 16.19 290 LEU A CA 1
ATOM 2179 C C . LEU A 1 290 ? -17.459 -0.186 -26.982 1.00 18.10 290 LEU A C 1
ATOM 2180 O O . LEU A 1 290 ? -16.486 0.311 -26.406 1.00 16.98 290 LEU A O 1
ATOM 2185 N N . MET A 1 291 ? -18.309 -1.010 -26.381 1.00 15.33 291 MET A N 1
ATOM 2186 C CA . MET A 1 291 ? -18.145 -1.277 -24.963 1.00 15.80 291 MET A CA 1
ATOM 2187 C C . MET A 1 291 ? -18.467 -2.726 -24.621 1.00 14.20 291 MET A C 1
ATOM 2188 O O . MET A 1 291 ? -19.146 -3.434 -25.361 1.00 13.99 291 MET A O 1
ATOM 2193 N N . ASP A 1 292 ? -17.910 -3.161 -23.496 1.00 13.32 292 ASP A N 1
ATOM 2194 C CA . ASP A 1 292 ? -18.183 -4.479 -22.948 1.00 16.32 292 ASP A CA 1
ATOM 2195 C C . ASP A 1 292 ? -19.573 -4.528 -22.328 1.00 22.04 292 ASP A C 1
ATOM 2196 O O . ASP A 1 292 ? -20.126 -3.517 -21.888 1.00 22.78 292 ASP A O 1
ATOM 2201 N N . ASN A 1 293 ? -20.131 -5.727 -22.301 1.00 18.62 293 ASN A N 1
ATOM 2202 C CA . ASN A 1 293 ? -21.389 -6.042 -21.647 1.00 18.61 293 ASN A CA 1
ATOM 2203 C C . ASN A 1 293 ? -21.163 -7.348 -20.893 1.00 18.66 293 ASN A C 1
ATOM 2204 O O . ASN A 1 293 ? -20.040 -7.855 -20.840 1.00 18.82 293 ASN A O 1
ATOM 2209 N N . ASN A 1 294 ? -22.217 -7.902 -20.300 1.00 21.08 294 ASN A N 1
ATOM 2210 C CA . ASN A 1 294 ? -22.074 -9.157 -19.568 1.00 18.68 294 ASN A CA 1
ATOM 2211 C C . ASN A 1 294 ? -21.626 -10.290 -20.488 1.00 19.62 294 ASN A C 1
ATOM 2212 O O . ASN A 1 294 ? -21.899 -10.298 -21.693 1.00 17.15 294 ASN A O 1
ATOM 2217 N N . ARG A 1 295 ? -20.932 -11.252 -19.904 1.00 20.61 295 ARG A N 1
ATOM 2218 C CA . ARG A 1 295 ? -20.680 -12.516 -20.580 1.00 19.80 295 ARG A CA 1
ATOM 2219 C C . ARG A 1 295 ? -21.789 -13.501 -20.213 1.00 21.14 295 ARG A C 1
ATOM 2220 O O . ARG A 1 295 ? -22.539 -13.299 -19.253 1.00 21.89 295 ARG A O 1
ATOM 2228 N N . MET A 1 296 ? -21.907 -14.565 -21.003 1.00 18.82 296 MET A N 1
ATOM 2229 C CA . MET A 1 296 ? -22.928 -15.578 -20.767 1.00 18.83 296 MET A CA 1
ATOM 2230 C C . MET A 1 296 ? -22.351 -16.944 -21.132 1.00 21.95 296 MET A C 1
ATOM 2231 O O . MET A 1 296 ? -21.170 -17.071 -21.472 1.00 18.33 296 MET A O 1
ATOM 2236 N N . ALA A 1 297 ? -23.205 -17.967 -21.101 1.00 19.58 297 ALA A N 1
ATOM 2237 C CA . ALA A 1 297 ? -22.796 -19.333 -21.421 1.00 21.02 297 ALA A CA 1
ATOM 2238 C C . ALA A 1 297 ? -21.587 -19.759 -20.586 1.00 22.31 297 ALA A C 1
ATOM 2239 O O . ALA A 1 297 ? -20.564 -20.196 -21.112 1.00 22.77 297 ALA A O 1
ATOM 2241 N N . TYR A 1 298 ? -21.711 -19.607 -19.265 1.00 21.55 298 TYR A N 1
ATOM 2242 C CA . TYR A 1 298 ? -20.661 -19.989 -18.318 1.00 22.08 298 TYR A CA 1
ATOM 2243 C C . TYR A 1 298 ? -19.346 -19.271 -18.595 1.00 28.53 298 TYR A C 1
ATOM 2244 O O . TYR A 1 298 ? -18.269 -19.820 -18.359 1.00 27.53 298 TYR A O 1
ATOM 2253 N N . GLY A 1 299 ? -19.415 -18.041 -19.098 1.00 26.06 299 GLY A N 1
ATOM 2254 C CA . GLY A 1 299 ? -18.229 -17.265 -19.367 1.00 23.66 299 GLY A CA 1
ATOM 2255 C C . GLY A 1 299 ? -17.655 -17.431 -20.755 1.00 22.72 299 GLY A C 1
ATOM 2256 O O . GLY A 1 299 ? -16.776 -16.650 -21.132 1.00 23.81 299 GLY A O 1
ATOM 2257 N N . SER A 1 300 ? -18.143 -18.398 -21.547 1.00 18.82 300 SER A N 1
ATOM 2258 C CA . SER A 1 300 ? -17.563 -18.651 -22.861 1.00 18.02 300 SER A CA 1
ATOM 2259 C C . SER A 1 300 ? -18.000 -17.643 -23.920 1.00 20.59 300 SER A C 1
ATOM 2260 O O . SER A 1 300 ? -17.302 -17.475 -24.923 1.00 20.34 300 SER A O 1
ATOM 2263 N N . THR A 1 301 ? -19.126 -16.972 -23.729 1.00 17.84 301 THR A N 1
ATOM 2264 C CA . THR A 1 301 ? -19.669 -16.071 -24.738 1.00 17.83 301 THR A CA 1
ATOM 2265 C C . THR A 1 301 ? -19.609 -14.644 -24.212 1.00 19.35 301 THR A C 1
ATOM 2266 O O . THR A 1 301 ? -20.250 -14.324 -23.209 1.00 20.04 301 THR A O 1
ATOM 2270 N N . GLY A 1 302 ? -18.826 -13.799 -24.870 1.00 16.38 302 GLY A N 1
ATOM 2271 C CA . GLY A 1 302 ? -18.815 -12.394 -24.546 1.00 16.92 302 GLY A CA 1
ATOM 2272 C C . GLY A 1 302 ? -19.843 -11.639 -25.366 1.00 12.97 302 GLY A C 1
ATOM 2273 O O . GLY A 1 302 ? -20.116 -11.976 -26.511 1.00 15.51 302 GLY A O 1
ATOM 2274 N N . THR A 1 303 ? -20.427 -10.608 -24.770 1.00 15.64 303 THR A N 1
ATOM 2275 C CA . THR A 1 303 ? -21.305 -9.717 -25.510 1.00 12.29 303 THR A CA 1
ATOM 2276 C C . THR A 1 303 ? -20.793 -8.286 -25.392 1.00 15.66 303 THR A C 1
ATOM 2277 O O . THR A 1 303 ? -20.202 -7.897 -24.376 1.00 16.47 303 THR A O 1
ATOM 2281 N N . TYR A 1 304 ? -20.995 -7.528 -26.467 1.00 14.59 304 TYR A N 1
ATOM 2282 C CA . TYR A 1 304 ? -20.495 -6.164 -26.584 1.00 12.69 304 TYR A CA 1
ATOM 2283 C C . TYR A 1 304 ? -21.602 -5.298 -27.163 1.00 15.87 304 TYR A C 1
ATOM 2284 O O . TYR A 1 304 ? -22.555 -5.798 -27.773 1.00 15.05 304 TYR A O 1
ATOM 2293 N N . ILE A 1 305 ? -21.453 -3.987 -26.989 1.00 15.12 305 ILE A N 1
ATOM 2294 C CA . ILE A 1 305 ? -22.436 -3.007 -27.431 1.00 13.46 305 ILE A CA 1
ATOM 2295 C C . ILE A 1 305 ? -21.740 -2.043 -28.376 1.00 17.62 305 ILE A C 1
ATOM 2296 O O . ILE A 1 305 ? -20.678 -1.508 -28.046 1.00 16.16 305 ILE A O 1
ATOM 2301 N N . ALA A 1 306 ? -22.349 -1.797 -29.528 1.00 16.32 306 ALA A N 1
ATOM 2302 C CA . ALA A 1 306 ? -21.853 -0.797 -30.466 1.00 16.98 306 ALA A CA 1
ATOM 2303 C C . ALA A 1 306 ? -22.908 0.303 -30.566 1.00 16.27 306 ALA A C 1
ATOM 2304 O O . ALA A 1 306 ? -23.728 0.327 -31.482 1.00 18.21 306 ALA A O 1
ATOM 2306 N N . SER A 1 307 ? -22.897 1.210 -29.597 1.00 16.65 307 SER A N 1
ATOM 2307 C CA . SER A 1 307 ? -23.885 2.278 -29.586 1.00 13.99 307 SER A CA 1
ATOM 2308 C C . SER A 1 307 ? -23.537 3.350 -30.614 1.00 15.92 307 SER A C 1
ATOM 2309 O O . SER A 1 307 ? -22.370 3.590 -30.929 1.00 17.56 307 SER A O 1
ATOM 2312 N N . PHE A 1 308 ? -24.580 3.983 -31.152 1.00 18.34 308 PHE A N 1
ATOM 2313 C CA . PHE A 1 308 ? -24.444 5.003 -32.188 1.00 15.21 308 PHE A CA 1
ATOM 2314 C C . PHE A 1 308 ? -25.406 6.136 -31.856 1.00 17.57 308 PHE A C 1
ATOM 2315 O O . PHE A 1 308 ? -26.628 5.943 -31.878 1.00 14.83 308 PHE A O 1
ATOM 2323 N N . ASN A 1 309 ? -24.869 7.313 -31.540 1.00 17.31 309 ASN A N 1
ATOM 2324 C CA . ASN A 1 309 ? -25.684 8.385 -30.976 1.00 15.12 309 ASN A CA 1
ATOM 2325 C C . ASN A 1 309 ? -25.321 9.724 -31.586 1.00 16.40 309 ASN A C 1
ATOM 2326 O O . ASN A 1 309 ? -24.225 9.912 -32.113 1.00 18.50 309 ASN A O 1
ATOM 2331 N N . ARG A 1 310 ? -26.250 10.671 -31.459 1.00 20.40 310 ARG A N 1
ATOM 2332 C CA . ARG A 1 310 ? -26.009 12.047 -31.877 1.00 17.79 310 ARG A CA 1
ATOM 2333 C C . ARG A 1 310 ? -25.514 12.898 -30.708 1.00 20.05 310 ARG A C 1
ATOM 2334 O O . ARG A 1 310 ? -25.985 12.768 -29.573 1.00 18.24 310 ARG A O 1
ATOM 2342 N N . THR A 1 311 ? -24.570 13.784 -31.000 1.00 17.18 311 THR A N 1
ATOM 2343 C CA . THR A 1 311 ? -24.200 14.884 -30.112 1.00 17.25 311 THR A CA 1
ATOM 2344 C C . THR A 1 311 ? -24.645 16.159 -30.805 1.00 17.90 311 THR A C 1
ATOM 2345 O O . THR A 1 311 ? -24.124 16.494 -31.873 1.00 15.94 311 THR A O 1
ATOM 2349 N N . ASP A 1 312 ? -25.604 16.864 -30.210 1.00 17.44 312 ASP A N 1
ATOM 2350 C CA . ASP A 1 312 ? -26.162 18.057 -30.824 1.00 15.12 312 ASP A CA 1
ATOM 2351 C C . ASP A 1 312 ? -25.346 19.284 -30.442 1.00 15.96 312 ASP A C 1
ATOM 2352 O O . ASP A 1 312 ? -24.722 19.324 -29.380 1.00 17.99 312 ASP A O 1
ATOM 2357 N N . PHE A 1 313 ? -25.339 20.277 -31.334 1.00 15.36 313 PHE A N 1
ATOM 2358 C CA . PHE A 1 313 ? -24.953 21.626 -30.934 1.00 16.54 313 PHE A CA 1
ATOM 2359 C C . PHE A 1 313 ? -25.850 22.085 -29.791 1.00 21.44 313 PHE A C 1
ATOM 2360 O O . PHE A 1 313 ? -26.995 21.645 -29.657 1.00 17.88 313 PHE A O 1
ATOM 2368 N N . SER A 1 314 ? -25.331 22.987 -28.963 1.00 17.35 314 SER A N 1
ATOM 2369 C CA . SER A 1 314 ? -26.145 23.585 -27.911 1.00 18.45 314 SER A CA 1
ATOM 2370 C C . SER A 1 314 ? -27.001 24.691 -28.516 1.00 22.69 314 SER A C 1
ATOM 2371 O O . SER A 1 314 ? -26.462 25.624 -29.115 1.00 21.40 314 SER A O 1
ATOM 2374 N N . MET A 1 315 ? -28.327 24.591 -28.377 1.00 21.70 315 MET A N 1
ATOM 2375 C CA . MET A 1 315 ? -29.235 25.601 -28.911 1.00 21.88 315 MET A CA 1
ATOM 2376 C C . MET A 1 315 ? -30.423 25.794 -27.976 1.00 30.69 315 MET A C 1
ATOM 2377 O O . MET A 1 315 ? -30.973 24.816 -27.465 1.00 27.17 315 MET A O 1
ATOM 2382 N N . THR A 1 316 ? -30.844 27.055 -27.791 1.00 31.60 316 THR A N 1
ATOM 2383 C CA . THR A 1 316 ? -32.024 27.367 -26.980 1.00 25.08 316 THR A CA 1
ATOM 2384 C C . THR A 1 316 ? -33.316 27.024 -27.720 1.00 28.56 316 THR A C 1
ATOM 2385 O O . THR A 1 316 ? -33.322 26.890 -28.952 1.00 27.69 316 THR A O 1
ATOM 2389 N N . PRO A 1 317 ? -34.426 26.861 -26.984 1.00 32.05 317 PRO A N 1
ATOM 2390 C CA . PRO A 1 317 ? -35.728 26.693 -27.661 1.00 36.79 317 PRO A CA 1
ATOM 2391 C C . PRO A 1 317 ? -36.056 27.849 -28.615 1.00 39.55 317 PRO A C 1
ATOM 2392 O O . PRO A 1 317 ? -36.541 27.552 -29.727 1.00 40.08 317 PRO A O 1
ATOM 2396 N N . GLU A 1 318 ? -35.663 29.071 -28.275 1.00 34.00 318 GLU A N 1
ATOM 2397 C CA . GLU A 1 318 ? -36.014 30.122 -29.221 1.00 37.28 318 GLU A CA 1
ATOM 2398 C C . GLU A 1 318 ? -35.098 30.152 -30.455 1.00 36.48 318 GLU A C 1
ATOM 2399 O O . GLU A 1 318 ? -35.542 30.529 -31.540 1.00 39.27 318 GLU A O 1
ATOM 2405 N N . ASN A 1 319 ? -33.916 29.532 -30.437 1.00 29.20 319 ASN A N 1
ATOM 2406 C CA . ASN A 1 319 ? -33.113 29.445 -31.635 1.00 25.03 319 ASN A CA 1
ATOM 2407 C C . ASN A 1 319 ? -33.434 28.179 -32.407 1.00 22.75 319 ASN A C 1
ATOM 2408 O O . ASN A 1 319 ? -33.387 28.177 -33.641 1.00 30.06 319 ASN A O 1
ATOM 2413 N N . LEU A 1 320 ? -33.832 27.118 -31.705 1.00 27.35 320 LEU A N 1
ATOM 2414 C CA . LEU A 1 320 ? -34.313 25.919 -32.393 1.00 32.63 320 LEU A CA 1
ATOM 2415 C C . LEU A 1 320 ? -35.545 26.218 -33.245 1.00 32.84 320 LEU A C 1
ATOM 2416 O O . LEU A 1 320 ? -35.621 25.789 -34.399 1.00 33.28 320 LEU A O 1
ATOM 2421 N N . LYS A 1 321 ? -36.514 26.971 -32.700 1.00 39.49 321 LYS A N 1
ATOM 2422 C CA . LYS A 1 321 ? -37.711 27.311 -33.470 1.00 37.17 321 LYS A CA 1
ATOM 2423 C C . LYS A 1 321 ? -37.383 28.251 -34.625 1.00 36.92 321 LYS A C 1
ATOM 2424 O O . LYS A 1 321 ? -37.888 28.079 -35.743 1.00 44.24 321 LYS A O 1
ATOM 2430 N N . ALA A 1 322 ? -36.536 29.253 -34.374 1.00 37.05 322 ALA A N 1
ATOM 2431 C CA . ALA A 1 322 ? -36.164 30.191 -35.426 1.00 34.32 322 ALA A CA 1
ATOM 2432 C C . ALA A 1 322 ? -35.458 29.484 -36.569 1.00 39.60 322 ALA A C 1
ATOM 2433 O O . ALA A 1 322 ? -35.642 29.840 -37.738 1.00 39.75 322 ALA A O 1
ATOM 2435 N N . CYS A 1 323 ? -34.653 28.477 -36.255 1.00 32.84 323 CYS A N 1
ATOM 2436 C CA . CYS A 1 323 ? -33.874 27.778 -37.264 1.00 34.01 323 CYS A CA 1
ATOM 2437 C C . CYS A 1 323 ? -34.638 26.622 -37.891 1.00 35.76 323 CYS A C 1
ATOM 2438 O O . CYS A 1 323 ? -34.115 25.981 -38.805 1.00 35.76 323 CYS A O 1
ATOM 2441 N N . GLY A 1 324 ? -35.857 26.355 -37.429 1.00 31.61 324 GLY A N 1
ATOM 2442 C CA . GLY A 1 324 ? -36.639 25.246 -37.947 1.00 43.88 324 GLY A CA 1
ATOM 2443 C C . GLY A 1 324 ? -36.139 23.884 -37.530 1.00 41.39 324 GLY A C 1
ATOM 2444 O O . GLY A 1 324 ? -36.312 22.913 -38.274 1.00 41.17 324 GLY A O 1
ATOM 2445 N N . LEU A 1 325 ? -35.549 23.778 -36.338 1.00 35.07 325 LEU A N 1
ATOM 2446 C CA . LEU A 1 325 ? -34.946 22.537 -35.871 1.00 39.62 325 LEU A CA 1
ATOM 2447 C C . LEU A 1 325 ? -35.627 21.985 -34.631 1.00 37.75 325 LEU A C 1
ATOM 2448 O O . LEU A 1 325 ? -35.086 21.074 -33.994 1.00 37.07 325 LEU A O 1
ATOM 2453 N N . ASP A 1 326 ? -36.807 22.485 -34.286 1.00 41.71 326 ASP A N 1
ATOM 2454 C CA . ASP A 1 326 ? -37.556 21.917 -33.175 1.00 45.96 326 ASP A CA 1
ATOM 2455 C C . ASP A 1 326 ? -38.449 20.769 -33.649 1.00 55.13 326 ASP A C 1
ATOM 2456 O O . ASP A 1 326 ? -39.434 20.429 -32.992 1.00 60.66 326 ASP A O 1
ATOM 2461 N N . ILE B 1 23 ? 31.477 -3.175 -7.674 1.00 55.64 23 ILE B N 1
ATOM 2462 C CA . ILE B 1 23 ? 31.070 -1.809 -8.018 1.00 60.59 23 ILE B CA 1
ATOM 2463 C C . ILE B 1 23 ? 29.552 -1.751 -8.371 1.00 61.52 23 ILE B C 1
ATOM 2464 O O . ILE B 1 23 ? 29.030 -2.715 -8.913 1.00 59.56 23 ILE B O 1
ATOM 2469 N N . ARG B 1 24 ? 28.932 -0.595 -8.132 1.00 42.56 24 ARG B N 1
ATOM 2470 C CA . ARG B 1 24 ? 27.521 -0.390 -8.452 1.00 44.21 24 ARG B CA 1
ATOM 2471 C C . ARG B 1 24 ? 27.240 0.989 -9.072 1.00 34.63 24 ARG B C 1
ATOM 2472 O O . ARG B 1 24 ? 27.857 1.990 -8.708 1.00 44.34 24 ARG B O 1
ATOM 2480 N N . GLY B 1 25 ? 26.277 1.003 -9.990 1.00 36.23 25 GLY B N 1
ATOM 2481 C CA . GLY B 1 25 ? 25.847 2.165 -10.704 1.00 27.89 25 GLY B CA 1
ATOM 2482 C C . GLY B 1 25 ? 26.430 2.383 -12.060 1.00 26.96 25 GLY B C 1
ATOM 2483 O O . GLY B 1 25 ? 26.115 3.398 -12.670 1.00 20.55 25 GLY B O 1
ATOM 2484 N N . CYS B 1 26 ? 27.248 1.461 -12.575 1.00 25.39 26 CYS B N 1
ATOM 2485 C CA . CYS B 1 26 ? 27.698 1.657 -13.941 1.00 28.78 26 CYS B CA 1
ATOM 2486 C C . CYS B 1 26 ? 26.584 1.243 -14.891 1.00 20.53 26 CYS B C 1
ATOM 2487 O O . CYS B 1 26 ? 25.717 0.450 -14.531 1.00 22.65 26 CYS B O 1
ATOM 2490 N N . PRO B 1 27 ? 26.557 1.785 -16.103 1.00 21.80 27 PRO B N 1
ATOM 2491 C CA . PRO B 1 27 ? 25.687 1.189 -17.119 1.00 18.52 27 PRO B CA 1
ATOM 2492 C C . PRO B 1 27 ? 26.162 -0.231 -17.381 1.00 22.44 27 PRO B C 1
ATOM 2493 O O . PRO B 1 27 ? 27.358 -0.522 -17.324 1.00 23.52 27 PRO B O 1
ATOM 2497 N N . THR B 1 28 ? 25.215 -1.130 -17.614 1.00 21.09 28 THR B N 1
ATOM 2498 C CA . THR B 1 28 ? 25.526 -2.535 -17.832 1.00 23.85 28 THR B CA 1
ATOM 2499 C C . THR B 1 28 ? 24.821 -2.989 -19.094 1.00 21.38 28 THR B C 1
ATOM 2500 O O . THR B 1 28 ? 24.126 -2.212 -19.757 1.00 19.32 28 THR B O 1
ATOM 2504 N N . LEU B 1 29 ? 25.018 -4.260 -19.434 1.00 20.87 29 LEU B N 1
ATOM 2505 C CA . LEU B 1 29 ? 24.324 -4.827 -20.578 1.00 21.01 29 LEU B CA 1
ATOM 2506 C C . LEU B 1 29 ? 22.819 -4.912 -20.354 1.00 21.57 29 LEU B C 1
ATOM 2507 O O . LEU B 1 29 ? 22.074 -5.140 -21.314 1.00 25.24 29 LEU B O 1
ATOM 2512 N N . GLU B 1 30 ? 22.348 -4.708 -19.130 1.00 23.53 30 GLU B N 1
ATOM 2513 C CA . GLU B 1 30 ? 20.918 -4.676 -18.856 1.00 23.19 30 GLU B CA 1
ATOM 2514 C C . GLU B 1 30 ? 20.336 -3.265 -18.920 1.00 20.67 30 GLU B C 1
ATOM 2515 O O . GLU B 1 30 ? 19.123 -3.105 -18.768 1.00 21.98 30 GLU B O 1
ATOM 2521 N N . THR B 1 31 ? 21.168 -2.248 -19.113 1.00 18.67 31 THR B N 1
ATOM 2522 C CA . THR B 1 31 ? 20.663 -0.892 -19.338 1.00 20.48 31 THR B CA 1
ATOM 2523 C C . THR B 1 31 ? 20.104 -0.767 -20.754 1.00 19.60 31 THR B C 1
ATOM 2524 O O . THR B 1 31 ? 20.777 -1.155 -21.711 1.00 18.64 31 THR B O 1
ATOM 2528 N N . PRO B 1 32 ? 18.905 -0.213 -20.932 1.00 21.52 32 PRO B N 1
ATOM 2529 C CA . PRO B 1 32 ? 18.344 -0.101 -22.290 1.00 18.74 32 PRO B CA 1
ATOM 2530 C C . PRO B 1 32 ? 19.230 0.722 -23.215 1.00 20.94 32 PRO B C 1
ATOM 2531 O O . PRO B 1 32 ? 19.890 1.678 -22.799 1.00 19.23 32 PRO B O 1
ATOM 2535 N N . LEU B 1 33 ? 19.235 0.325 -24.484 1.00 17.02 33 LEU B N 1
ATOM 2536 C CA . LEU B 1 33 ? 19.946 1.012 -25.555 1.00 22.25 33 LEU B CA 1
ATOM 2537 C C . LEU B 1 33 ? 18.933 1.423 -26.618 1.00 17.94 33 LEU B C 1
ATOM 2538 O O . LEU B 1 33 ? 18.118 0.603 -27.053 1.00 17.21 33 LEU B O 1
ATOM 2543 N N . LYS B 1 34 ? 18.994 2.677 -27.047 1.00 19.27 34 LYS B N 1
ATOM 2544 C CA . LYS B 1 34 ? 18.018 3.231 -27.973 1.00 17.03 34 LYS B CA 1
ATOM 2545 C C . LYS B 1 34 ? 18.640 3.424 -29.354 1.00 14.25 34 LYS B C 1
ATOM 2546 O O . LYS B 1 34 ? 19.817 3.781 -29.470 1.00 17.98 34 LYS B O 1
ATOM 2552 N N . LEU B 1 35 ? 17.856 3.162 -30.403 1.00 16.28 35 LEU B N 1
ATOM 2553 C CA . LEU B 1 35 ? 18.172 3.582 -31.763 1.00 14.94 35 LEU B CA 1
ATOM 2554 C C . LEU B 1 35 ? 17.227 4.705 -32.168 1.00 15.82 35 LEU B C 1
ATOM 2555 O O . LEU B 1 35 ? 16.030 4.630 -31.900 1.00 16.41 35 LEU B O 1
ATOM 2560 N N . THR B 1 36 ? 17.751 5.749 -32.815 1.00 16.69 36 THR B N 1
ATOM 2561 C CA . THR B 1 36 ? 16.884 6.796 -33.346 1.00 16.56 36 THR B CA 1
ATOM 2562 C C . THR B 1 36 ? 17.185 7.029 -34.819 1.00 19.68 36 THR B C 1
ATOM 2563 O O . THR B 1 36 ? 18.311 6.828 -35.291 1.00 16.38 36 THR B O 1
ATOM 2567 N N . PHE B 1 37 ? 16.149 7.447 -35.547 1.00 17.61 37 PHE B N 1
ATOM 2568 C CA . PHE B 1 37 ? 16.216 7.632 -36.990 1.00 16.16 37 PHE B CA 1
ATOM 2569 C C . PHE B 1 37 ? 15.490 8.923 -37.322 1.00 17.06 37 PHE B C 1
ATOM 2570 O O . PHE B 1 37 ? 14.282 9.012 -37.112 1.00 16.79 37 PHE B O 1
ATOM 2578 N N . THR B 1 38 ? 16.217 9.912 -37.839 1.00 16.45 38 THR B N 1
ATOM 2579 C CA . THR B 1 38 ? 15.676 11.252 -38.018 1.00 18.25 38 THR B CA 1
ATOM 2580 C C . THR B 1 38 ? 15.692 11.648 -39.485 1.00 19.27 38 THR B C 1
ATOM 2581 O O . THR B 1 38 ? 16.734 11.584 -40.148 1.00 18.46 38 THR B O 1
ATOM 2585 N N . GLU B 1 39 ? 14.529 12.048 -39.985 1.00 21.74 39 GLU B N 1
ATOM 2586 C CA . GLU B 1 39 ? 14.410 12.630 -41.316 1.00 20.52 39 GLU B CA 1
ATOM 2587 C C . GLU B 1 39 ? 14.641 14.131 -41.192 1.00 19.25 39 GLU B C 1
ATOM 2588 O O . GLU B 1 39 ? 13.921 14.810 -40.452 1.00 20.62 39 GLU B O 1
ATOM 2594 N N . ASP B 1 40 ? 15.632 14.648 -41.913 1.00 22.57 40 ASP B N 1
ATOM 2595 C CA . ASP B 1 40 ? 16.031 16.046 -41.766 1.00 21.47 40 ASP B CA 1
ATOM 2596 C C . ASP B 1 40 ? 16.457 16.627 -43.114 1.00 24.49 40 ASP B C 1
ATOM 2597 O O . ASP B 1 40 ? 17.403 17.417 -43.205 1.00 21.65 40 ASP B O 1
ATOM 2602 N N . ILE B 1 41 ? 15.795 16.214 -44.190 1.00 22.51 41 ILE B N 1
ATOM 2603 C CA . ILE B 1 41 ? 16.143 16.725 -45.511 1.00 21.82 41 ILE B CA 1
ATOM 2604 C C . ILE B 1 41 ? 15.425 18.052 -45.721 1.00 25.87 41 ILE B C 1
ATOM 2605 O O . ILE B 1 41 ? 14.196 18.128 -45.638 1.00 24.38 41 ILE B O 1
ATOM 2610 N N . GLN B 1 42 ? 16.198 19.106 -45.990 1.00 25.27 42 GLN B N 1
ATOM 2611 C CA . GLN B 1 42 ? 15.525 20.338 -46.383 1.00 30.23 42 GLN B CA 1
ATOM 2612 C C . GLN B 1 42 ? 15.479 20.437 -47.900 1.00 27.96 42 GLN B C 1
ATOM 2613 O O . GLN B 1 42 ? 16.445 20.059 -48.574 1.00 26.84 42 GLN B O 1
ATOM 2619 N N . PRO B 1 43 ? 14.371 20.919 -48.460 1.00 30.00 43 PRO B N 1
ATOM 2620 C CA . PRO B 1 43 ? 14.294 21.063 -49.919 1.00 32.12 43 PRO B CA 1
ATOM 2621 C C . PRO B 1 43 ? 15.402 21.962 -50.442 1.00 26.86 43 PRO B C 1
ATOM 2622 O O . PRO B 1 43 ? 15.786 22.950 -49.811 1.00 31.88 43 PRO B O 1
ATOM 2626 N N . ARG B 1 44 ? 15.942 21.579 -51.590 1.00 25.75 44 ARG B N 1
ATOM 2627 C CA . ARG B 1 44 ? 16.983 22.323 -52.276 1.00 38.83 44 ARG B CA 1
ATOM 2628 C C . ARG B 1 44 ? 16.387 22.937 -53.530 1.00 36.32 44 ARG B C 1
ATOM 2629 O O . ARG B 1 44 ? 15.796 22.239 -54.357 1.00 27.88 44 ARG B O 1
ATOM 2637 N N . LYS B 1 45 ? 16.516 24.256 -53.628 1.00 36.00 45 LYS B N 1
ATOM 2638 C CA . LYS B 1 45 ? 15.977 25.010 -54.747 1.00 40.35 45 LYS B CA 1
ATOM 2639 C C . LYS B 1 45 ? 16.994 25.219 -55.858 1.00 42.47 45 LYS B C 1
ATOM 2640 O O . LYS B 1 45 ? 18.166 25.505 -55.613 1.00 45.60 45 LYS B O 1
ATOM 2646 N N . GLU B 1 46 ? 16.516 25.068 -57.085 1.00 47.28 46 GLU B N 1
ATOM 2647 C CA . GLU B 1 46 ? 17.318 25.239 -58.277 1.00 55.67 46 GLU B CA 1
ATOM 2648 C C . GLU B 1 46 ? 16.755 26.457 -59.049 1.00 66.60 46 GLU B C 1
ATOM 2649 O O . GLU B 1 46 ? 15.629 26.417 -59.484 1.00 57.86 46 GLU B O 1
ATOM 2655 N N . ASN B 1 47 ? 17.581 27.506 -59.198 1.00 82.06 47 ASN B N 1
ATOM 2656 C CA . ASN B 1 47 ? 17.222 28.825 -59.800 1.00 80.52 47 ASN B CA 1
ATOM 2657 C C . ASN B 1 47 ? 17.054 28.958 -61.282 1.00 77.25 47 ASN B C 1
ATOM 2658 O O . ASN B 1 47 ? 16.633 30.020 -61.758 1.00 79.43 47 ASN B O 1
ATOM 2663 N N . TYR B 1 51 ? 12.443 27.099 -61.226 1.00 60.73 51 TYR B N 1
ATOM 2664 C CA . TYR B 1 51 ? 12.504 27.274 -59.780 1.00 64.23 51 TYR B CA 1
ATOM 2665 C C . TYR B 1 51 ? 11.968 26.047 -59.052 1.00 51.66 51 TYR B C 1
ATOM 2666 O O . TYR B 1 51 ? 11.002 26.134 -58.295 1.00 58.17 51 TYR B O 1
ATOM 2675 N N . PHE B 1 52 ? 12.603 24.903 -59.287 1.00 43.96 52 PHE B N 1
ATOM 2676 C CA . PHE B 1 52 ? 12.190 23.644 -58.650 1.00 32.33 52 PHE B CA 1
ATOM 2677 C C . PHE B 1 52 ? 12.855 23.427 -57.274 1.00 39.49 52 PHE B C 1
ATOM 2678 O O . PHE B 1 52 ? 13.907 23.880 -57.047 1.00 37.48 52 PHE B O 1
ATOM 2686 N N . TYR B 1 53 ? 12.179 22.721 -56.397 1.00 29.19 53 TYR B N 1
ATOM 2687 C CA . TYR B 1 53 ? 12.661 22.373 -55.093 1.00 28.10 53 TYR B CA 1
ATOM 2688 C C . TYR B 1 53 ? 12.810 20.852 -55.004 1.00 30.99 53 TYR B C 1
ATOM 2689 O O . TYR B 1 53 ? 11.855 20.160 -55.127 1.00 28.43 53 TYR B O 1
ATOM 2698 N N . TYR B 1 54 ? 14.007 20.380 -54.763 1.00 25.80 54 TYR B N 1
ATOM 2699 C CA . TYR B 1 54 ? 14.305 18.953 -54.716 1.00 24.60 54 TYR B CA 1
ATOM 2700 C C . TYR B 1 54 ? 14.280 18.471 -53.271 1.00 31.50 54 TYR B C 1
ATOM 2701 O O . TYR B 1 54 ? 14.902 19.082 -52.398 1.00 25.59 54 TYR B O 1
ATOM 2710 N N . ASP B 1 55 ? 13.585 17.359 -53.031 1.00 23.00 55 ASP B N 1
ATOM 2711 C CA . ASP B 1 55 ? 13.438 16.810 -51.683 1.00 24.79 55 ASP B CA 1
ATOM 2712 C C . ASP B 1 55 ? 13.479 15.292 -51.821 1.00 22.73 55 ASP B C 1
ATOM 2713 O O . ASP B 1 55 ? 12.492 14.681 -52.235 1.00 21.29 55 ASP B O 1
ATOM 2718 N N . GLY B 1 56 ? 14.608 14.692 -51.449 1.00 24.35 56 GLY B N 1
ATOM 2719 C CA . GLY B 1 56 ? 14.782 13.258 -51.597 1.00 23.52 56 GLY B CA 1
ATOM 2720 C C . GLY B 1 56 ? 13.690 12.402 -50.986 1.00 23.27 56 GLY B C 1
ATOM 2721 O O . GLY B 1 56 ? 13.497 11.259 -51.408 1.00 22.63 56 GLY B O 1
ATOM 2722 N N . TRP B 1 57 ? 12.988 12.925 -49.978 1.00 19.14 57 TRP B N 1
ATOM 2723 C CA . TRP B 1 57 ? 11.922 12.172 -49.323 1.00 20.62 57 TRP B CA 1
ATOM 2724 C C . TRP B 1 57 ? 10.634 12.133 -50.132 1.00 23.11 57 TRP B C 1
ATOM 2725 O O . TRP B 1 57 ? 9.826 11.217 -49.954 1.00 22.54 57 TRP B O 1
ATOM 2736 N N . ARG B 1 58 ? 10.388 13.116 -50.990 1.00 23.70 58 ARG B N 1
ATOM 2737 C CA . ARG B 1 58 ? 9.085 13.138 -51.641 1.00 23.99 58 ARG B CA 1
ATOM 2738 C C . ARG B 1 58 ? 9.122 13.656 -53.074 1.00 21.18 58 ARG B C 1
ATOM 2739 O O . ARG B 1 58 ? 8.048 13.888 -53.639 1.00 23.80 58 ARG B O 1
ATOM 2747 N N . GLY B 1 59 ? 10.296 13.831 -53.684 1.00 21.47 59 GLY B N 1
ATOM 2748 C CA . GLY B 1 59 ? 10.378 14.130 -55.102 1.00 22.19 59 GLY B CA 1
ATOM 2749 C C . GLY B 1 59 ? 10.759 15.566 -55.421 1.00 22.76 59 GLY B C 1
ATOM 2750 O O . GLY B 1 59 ? 11.765 16.082 -54.924 1.00 23.17 59 GLY B O 1
ATOM 2751 N N . VAL B 1 60 ? 9.997 16.204 -56.307 1.00 26.48 60 VAL B N 1
ATOM 2752 C CA . VAL B 1 60 ? 10.304 17.553 -56.774 1.00 23.33 60 VAL B CA 1
ATOM 2753 C C . VAL B 1 60 ? 9.060 18.415 -56.633 1.00 27.40 60 VAL B C 1
ATOM 2754 O O . VAL B 1 60 ? 7.958 17.995 -57.006 1.00 26.82 60 VAL B O 1
ATOM 2758 N N . GLY B 1 61 ? 9.237 19.620 -56.098 1.00 26.75 61 GLY B N 1
ATOM 2759 C CA . GLY B 1 61 ? 8.109 20.486 -55.863 1.00 31.03 61 GLY B CA 1
ATOM 2760 C C . GLY B 1 61 ? 8.194 21.798 -56.616 1.00 30.05 61 GLY B C 1
ATOM 2761 O O . GLY B 1 61 ? 9.283 22.255 -56.971 1.00 26.44 61 GLY B O 1
ATOM 2762 N N . GLN B 1 62 ? 7.040 22.436 -56.790 1.00 31.63 62 GLN B N 1
ATOM 2763 C CA . GLN B 1 62 ? 6.960 23.730 -57.452 1.00 34.80 62 GLN B CA 1
ATOM 2764 C C . GLN B 1 62 ? 7.121 24.835 -56.409 1.00 38.13 62 GLN B C 1
ATOM 2765 O O . GLN B 1 62 ? 7.708 25.882 -56.685 1.00 41.18 62 GLN B O 1
ATOM 2771 N N . THR B 1 63 ? 6.595 24.592 -55.210 1.00 34.61 63 THR B N 1
ATOM 2772 C CA . THR B 1 63 ? 6.688 25.547 -54.116 1.00 39.21 63 THR B CA 1
ATOM 2773 C C . THR B 1 63 ? 6.967 24.802 -52.821 1.00 43.59 63 THR B C 1
ATOM 2774 O O . THR B 1 63 ? 6.759 23.589 -52.718 1.00 38.07 63 THR B O 1
ATOM 2778 N N . VAL B 1 64 ? 7.424 25.557 -51.824 1.00 35.31 64 VAL B N 1
ATOM 2779 C CA . VAL B 1 64 ? 7.554 25.073 -50.460 1.00 41.31 64 VAL B CA 1
ATOM 2780 C C . VAL B 1 64 ? 6.798 26.036 -49.556 1.00 48.57 64 VAL B C 1
ATOM 2781 O O . VAL B 1 64 ? 6.558 27.192 -49.907 1.00 49.80 64 VAL B O 1
ATOM 2785 N N . ASN B 1 65 ? 6.461 25.554 -48.365 1.00 47.61 65 ASN B N 1
ATOM 2786 C CA . ASN B 1 65 ? 5.693 26.316 -47.385 1.00 51.70 65 ASN B CA 1
ATOM 2787 C C . ASN B 1 65 ? 4.443 26.943 -48.011 1.00 42.56 65 ASN B C 1
ATOM 2788 O O . ASN B 1 65 ? 4.324 28.172 -48.071 1.00 47.29 65 ASN B O 1
ATOM 2793 N N . PRO B 1 66 ? 3.488 26.133 -48.492 1.00 45.96 66 PRO B N 1
ATOM 2794 C CA . PRO B 1 66 ? 3.405 24.670 -48.478 1.00 38.48 66 PRO B CA 1
ATOM 2795 C C . PRO B 1 66 ? 4.071 23.985 -49.671 1.00 46.04 66 PRO B C 1
ATOM 2796 O O . PRO B 1 66 ? 4.252 24.584 -50.738 1.00 34.97 66 PRO B O 1
ATOM 2800 N N . TRP B 1 67 ? 4.434 22.723 -49.460 1.00 39.11 67 TRP B N 1
ATOM 2801 C CA . TRP B 1 67 ? 4.902 21.865 -50.539 1.00 30.88 67 TRP B CA 1
ATOM 2802 C C . TRP B 1 67 ? 3.808 21.682 -51.582 1.00 34.72 67 TRP B C 1
ATOM 2803 O O . TRP B 1 67 ? 2.657 21.387 -51.248 1.00 35.32 67 TRP B O 1
ATOM 2814 N N . SER B 1 68 ? 4.161 21.870 -52.847 1.00 34.14 68 SER B N 1
ATOM 2815 C CA . SER B 1 68 ? 3.259 21.477 -53.921 1.00 30.89 68 SER B CA 1
ATOM 2816 C C . SER B 1 68 ? 4.070 20.758 -54.988 1.00 32.03 68 SER B C 1
ATOM 2817 O O . SER B 1 68 ? 5.063 21.301 -55.485 1.00 30.92 68 SER B O 1
ATOM 2820 N N . PRO B 1 69 ? 3.714 19.523 -55.328 1.00 31.10 69 PRO B N 1
ATOM 2821 C CA . PRO B 1 69 ? 4.549 18.747 -56.252 1.00 30.43 69 PRO B CA 1
ATOM 2822 C C . PRO B 1 69 ? 4.455 19.267 -57.675 1.00 34.51 69 PRO B C 1
ATOM 2823 O O . PRO B 1 69 ? 3.443 19.831 -58.090 1.00 34.92 69 PRO B O 1
ATOM 2827 N N . VAL B 1 70 ? 5.537 19.061 -58.426 1.00 28.84 70 VAL B N 1
ATOM 2828 C CA . VAL B 1 70 ? 5.493 19.268 -59.867 1.00 32.09 70 VAL B CA 1
ATOM 2829 C C . VAL B 1 70 ? 4.529 18.270 -60.496 1.00 29.86 70 VAL B C 1
ATOM 2830 O O . VAL B 1 70 ? 4.169 17.246 -59.904 1.00 30.87 70 VAL B O 1
ATOM 2834 N N . LEU B 1 71 ? 4.115 18.574 -61.725 1.00 36.38 71 LEU B N 1
ATOM 2835 C CA . LEU B 1 71 ? 3.234 17.671 -62.446 1.00 38.54 71 LEU B CA 1
ATOM 2836 C C . LEU B 1 71 ? 3.876 16.287 -62.534 1.00 35.96 71 LEU B C 1
ATOM 2837 O O . LEU B 1 71 ? 5.092 16.157 -62.704 1.00 40.16 71 LEU B O 1
ATOM 2842 N N . ASP B 1 72 ? 3.037 15.254 -62.514 1.00 32.60 72 ASP B N 1
ATOM 2843 C CA . ASP B 1 72 ? 3.470 13.854 -62.564 1.00 38.87 72 ASP B CA 1
ATOM 2844 C C . ASP B 1 72 ? 4.555 13.488 -61.538 1.00 32.42 72 ASP B C 1
ATOM 2845 O O . ASP B 1 72 ? 5.204 12.451 -61.683 1.00 31.83 72 ASP B O 1
ATOM 2850 N N . ASN B 1 73 ? 4.795 14.302 -60.494 1.00 32.13 73 ASN B N 1
ATOM 2851 C CA . ASN B 1 73 ? 5.699 13.880 -59.417 1.00 28.47 73 ASN B CA 1
ATOM 2852 C C . ASN B 1 73 ? 5.263 12.538 -58.834 1.00 29.68 73 ASN B C 1
ATOM 2853 O O . ASN B 1 73 ? 6.100 11.707 -58.458 1.00 28.05 73 ASN B O 1
ATOM 2858 N N . HIS B 1 74 ? 3.952 12.320 -58.742 1.00 25.09 74 HIS B N 1
ATOM 2859 C CA . HIS B 1 74 ? 3.404 11.105 -58.150 1.00 27.23 74 HIS B CA 1
ATOM 2860 C C . HIS B 1 74 ? 3.806 9.837 -58.894 1.00 31.67 74 HIS B C 1
ATOM 2861 O O . HIS B 1 74 ? 3.788 8.754 -58.301 1.00 29.43 74 HIS B O 1
ATOM 2868 N N . LYS B 1 75 ? 4.161 9.937 -60.173 1.00 25.41 75 LYS B N 1
ATOM 2869 C CA . LYS B 1 75 ? 4.566 8.753 -60.920 1.00 29.48 75 LYS B CA 1
ATOM 2870 C C . LYS B 1 75 ? 5.932 8.237 -60.489 1.00 27.79 75 LYS B C 1
ATOM 2871 O O . LYS B 1 75 ? 6.240 7.066 -60.724 1.00 27.61 75 LYS B O 1
ATOM 2877 N N . TYR B 1 76 ? 6.755 9.083 -59.882 1.00 27.17 76 TYR B N 1
ATOM 2878 C CA . TYR B 1 76 ? 8.148 8.760 -59.612 1.00 22.32 76 TYR B CA 1
ATOM 2879 C C . TYR B 1 76 ? 8.482 8.716 -58.132 1.00 26.66 76 TYR B C 1
ATOM 2880 O O . TYR B 1 76 ? 9.264 7.861 -57.705 1.00 22.42 76 TYR B O 1
ATOM 2889 N N . ALA B 1 77 ? 7.911 9.623 -57.346 1.00 24.93 77 ALA B N 1
ATOM 2890 C CA . ALA B 1 77 ? 8.350 9.888 -55.986 1.00 22.42 77 ALA B CA 1
ATOM 2891 C C . ALA B 1 77 ? 7.696 8.945 -54.976 1.00 23.51 77 ALA B C 1
ATOM 2892 O O . ALA B 1 77 ? 6.606 8.407 -55.192 1.00 22.12 77 ALA B O 1
ATOM 2894 N N . ALA B 1 78 ? 8.373 8.779 -53.846 1.00 19.07 78 ALA B N 1
ATOM 2895 C CA . ALA B 1 78 ? 7.833 7.983 -52.753 1.00 20.96 78 ALA B CA 1
ATOM 2896 C C . ALA B 1 78 ? 6.829 8.785 -51.930 1.00 18.87 78 ALA B C 1
ATOM 2897 O O . ALA B 1 78 ? 6.911 10.015 -51.827 1.00 20.72 78 ALA B O 1
ATOM 2899 N N . THR B 1 79 ? 5.852 8.070 -51.373 1.00 19.47 79 THR B N 1
ATOM 2900 C CA . THR B 1 79 ? 4.900 8.613 -50.418 1.00 22.34 79 THR B CA 1
ATOM 2901 C C . THR B 1 79 ? 4.928 7.892 -49.076 1.00 26.70 79 THR B C 1
ATOM 2902 O O . THR B 1 79 ? 4.217 8.307 -48.157 1.00 21.81 79 THR B O 1
ATOM 2906 N N . GLU B 1 80 ? 5.698 6.813 -48.949 1.00 19.91 80 GLU B N 1
ATOM 2907 C CA . GLU B 1 80 ? 5.806 6.068 -47.707 1.00 25.61 80 GLU B CA 1
ATOM 2908 C C . GLU B 1 80 ? 7.253 5.641 -47.526 1.00 21.92 80 GLU B C 1
ATOM 2909 O O . GLU B 1 80 ? 7.957 5.341 -48.498 1.00 17.72 80 GLU B O 1
ATOM 2915 N N . HIS B 1 81 ? 7.678 5.597 -46.268 1.00 18.60 81 HIS B N 1
ATOM 2916 C CA . HIS B 1 81 ? 8.985 5.083 -45.883 1.00 20.14 81 HIS B CA 1
ATOM 2917 C C . HIS B 1 81 ? 8.811 4.194 -44.658 1.00 20.44 81 HIS B C 1
ATOM 2918 O O . HIS B 1 81 ? 8.012 4.506 -43.773 1.00 19.86 81 HIS B O 1
ATOM 2925 N N . GLU B 1 82 ? 9.546 3.079 -44.619 1.00 16.47 82 GLU B N 1
ATOM 2926 C CA . GLU B 1 82 ? 9.465 2.114 -43.527 1.00 20.58 82 GLU B CA 1
ATOM 2927 C C . GLU B 1 82 ? 10.867 1.735 -43.087 1.00 21.06 82 GLU B C 1
ATOM 2928 O O . GLU B 1 82 ? 11.798 1.700 -43.903 1.00 18.62 82 GLU B O 1
ATOM 2934 N N . ILE B 1 83 ? 11.002 1.431 -41.796 1.00 16.34 83 ILE B N 1
ATOM 2935 C CA . ILE B 1 83 ? 12.242 0.939 -41.211 1.00 13.35 83 ILE B CA 1
ATOM 2936 C C . ILE B 1 83 ? 11.992 -0.467 -40.681 1.00 16.36 83 ILE B C 1
ATOM 2937 O O . ILE B 1 83 ? 11.123 -0.665 -39.822 1.00 18.58 83 ILE B O 1
ATOM 2942 N N . HIS B 1 84 ? 12.764 -1.436 -41.170 1.00 15.65 84 HIS B N 1
ATOM 2943 C CA . HIS B 1 84 ? 12.711 -2.803 -40.667 1.00 13.08 84 HIS B CA 1
ATOM 2944 C C . HIS B 1 84 ? 13.989 -3.095 -39.899 1.00 16.16 84 HIS B C 1
ATOM 2945 O O . HIS B 1 84 ? 15.088 -2.934 -40.440 1.00 14.16 84 HIS B O 1
ATOM 2952 N N . ILE B 1 85 ? 13.849 -3.573 -38.667 1.00 13.52 85 ILE B N 1
ATOM 2953 C CA . ILE B 1 85 ? 15.001 -3.881 -37.828 1.00 12.13 85 ILE B CA 1
ATOM 2954 C C . ILE B 1 85 ? 14.959 -5.366 -37.482 1.00 16.35 85 ILE B C 1
ATOM 2955 O O . ILE B 1 85 ? 13.961 -5.853 -36.940 1.00 15.50 85 ILE B O 1
ATOM 2960 N N . TYR B 1 86 ? 16.048 -6.070 -37.783 1.00 13.99 86 TYR B N 1
ATOM 2961 C CA . TYR B 1 86 ? 16.240 -7.475 -37.430 1.00 14.71 86 TYR B CA 1
ATOM 2962 C C . TYR B 1 86 ? 17.365 -7.552 -36.407 1.00 14.93 86 TYR B C 1
ATOM 2963 O O . TYR B 1 86 ? 18.482 -7.096 -36.686 1.00 21.56 86 TYR B O 1
ATOM 2972 N N . VAL B 1 87 ? 17.074 -8.093 -35.222 1.00 14.22 87 VAL B N 1
ATOM 2973 C CA . VAL B 1 87 ? 18.072 -8.254 -34.169 1.00 13.61 87 VAL B CA 1
ATOM 2974 C C . VAL B 1 87 ? 18.282 -9.737 -33.927 1.00 20.00 87 VAL B C 1
ATOM 2975 O O . VAL B 1 87 ? 17.322 -10.462 -33.644 1.00 15.50 87 VAL B O 1
ATOM 2979 N N . GLU B 1 88 ? 19.538 -10.170 -33.976 1.00 15.99 88 GLU B N 1
ATOM 2980 C CA . GLU B 1 88 ? 19.907 -11.540 -33.655 1.00 15.29 88 GLU B CA 1
ATOM 2981 C C . GLU B 1 88 ? 20.684 -11.527 -32.348 1.00 19.12 88 GLU B C 1
ATOM 2982 O O . GLU B 1 88 ? 21.664 -10.790 -32.208 1.00 16.07 88 GLU B O 1
ATOM 2988 N N . PHE B 1 89 ? 20.251 -12.343 -31.398 1.00 14.61 89 PHE B N 1
ATOM 2989 C CA . PHE B 1 89 ? 20.918 -12.468 -30.114 1.00 18.68 89 PHE B CA 1
ATOM 2990 C C . PHE B 1 89 ? 21.738 -13.750 -30.080 1.00 18.68 89 PHE B C 1
ATOM 2991 O O . PHE B 1 89 ? 21.508 -14.678 -30.861 1.00 20.46 89 PHE B O 1
ATOM 2999 N N . PHE B 1 90 ? 22.704 -13.788 -29.156 1.00 20.85 90 PHE B N 1
ATOM 3000 C CA . PHE B 1 90 ? 23.512 -14.985 -28.947 1.00 21.20 90 PHE B CA 1
ATOM 3001 C C . PHE B 1 90 ? 22.728 -16.085 -28.248 1.00 29.41 90 PHE B C 1
ATOM 3002 O O . PHE B 1 90 ? 23.068 -17.265 -28.385 1.00 26.10 90 PHE B O 1
ATOM 3010 N N . GLN B 1 91 ? 21.689 -15.711 -27.512 1.00 21.21 91 GLN B N 1
ATOM 3011 C CA . GLN B 1 91 ? 20.870 -16.609 -26.712 1.00 21.12 91 GLN B CA 1
ATOM 3012 C C . GLN B 1 91 ? 19.538 -15.894 -26.550 1.00 22.74 91 GLN B C 1
ATOM 3013 O O . GLN B 1 91 ? 19.406 -14.735 -26.937 1.00 26.90 91 GLN B O 1
ATOM 3019 N N . THR B 1 92 ? 18.554 -16.565 -25.957 1.00 21.01 92 THR B N 1
ATOM 3020 C CA . THR B 1 92 ? 17.249 -15.923 -25.829 1.00 21.56 92 THR B CA 1
ATOM 3021 C C . THR B 1 92 ? 17.374 -14.667 -24.970 1.00 23.50 92 THR B C 1
ATOM 3022 O O . THR B 1 92 ? 18.050 -14.700 -23.930 1.00 22.76 92 THR B O 1
ATOM 3026 N N . PRO B 1 93 ? 16.790 -13.543 -25.387 1.00 22.19 93 PRO B N 1
ATOM 3027 C CA . PRO B 1 93 ? 16.840 -12.331 -24.558 1.00 27.15 93 PRO B CA 1
ATOM 3028 C C . PRO B 1 93 ? 16.326 -12.616 -23.158 1.00 24.91 93 PRO B C 1
ATOM 3029 O O . PRO B 1 93 ? 15.298 -13.268 -22.972 1.00 25.34 93 PRO B O 1
ATOM 3033 N N . SER B 1 94 ? 17.040 -12.091 -22.170 1.00 25.06 94 SER B N 1
ATOM 3034 C CA . SER B 1 94 ? 16.874 -12.536 -20.796 1.00 29.79 94 SER B CA 1
ATOM 3035 C C . SER B 1 94 ? 15.857 -11.740 -19.986 1.00 21.97 94 SER B C 1
ATOM 3036 O O . SER B 1 94 ? 15.409 -12.229 -18.942 1.00 28.09 94 SER B O 1
ATOM 3039 N N . ASN B 1 95 ? 15.458 -10.559 -20.438 1.00 28.89 95 ASN B N 1
ATOM 3040 C CA . ASN B 1 95 ? 14.611 -9.712 -19.604 1.00 23.04 95 ASN B CA 1
ATOM 3041 C C . ASN B 1 95 ? 13.254 -10.367 -19.343 1.00 25.62 95 ASN B C 1
ATOM 3042 O O . ASN B 1 95 ? 12.659 -10.980 -20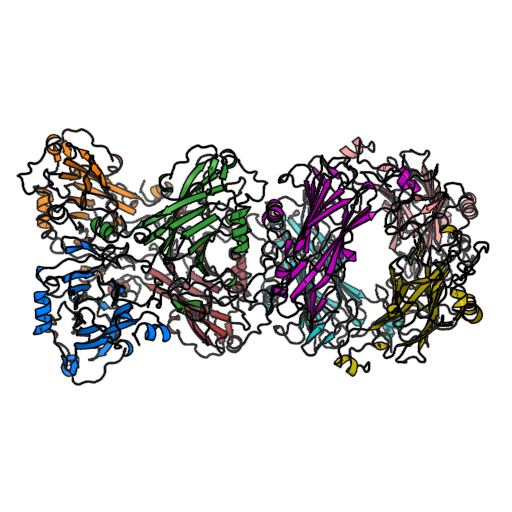.232 1.00 24.44 95 ASN B O 1
ATOM 3047 N N . ARG B 1 96 ? 12.755 -10.218 -18.112 1.00 20.71 96 ARG B N 1
ATOM 3048 C CA . ARG B 1 96 ? 11.580 -10.948 -17.654 1.00 20.73 96 ARG B CA 1
ATOM 3049 C C . ARG B 1 96 ? 10.378 -10.069 -17.330 1.00 20.89 96 ARG B C 1
ATOM 3050 O O . ARG B 1 96 ? 9.408 -10.571 -16.743 1.00 22.53 96 ARG B O 1
ATOM 3058 N N . PHE B 1 97 ? 10.395 -8.793 -17.708 1.00 19.59 97 PHE B N 1
ATOM 3059 C CA . PHE B 1 97 ? 9.277 -7.909 -17.399 1.00 15.36 97 PHE B CA 1
ATOM 3060 C C . PHE B 1 97 ? 9.118 -6.887 -18.517 1.00 15.85 97 PHE B C 1
ATOM 3061 O O . PHE B 1 97 ? 10.059 -6.606 -19.260 1.00 19.93 97 PHE B O 1
ATOM 3069 N N . ALA B 1 98 ? 7.910 -6.344 -18.643 1.00 16.22 98 ALA B N 1
ATOM 3070 C CA . ALA B 1 98 ? 7.643 -5.284 -19.614 1.00 15.51 98 ALA B CA 1
ATOM 3071 C C . ALA B 1 98 ? 7.124 -4.052 -18.888 1.00 15.58 98 ALA B C 1
ATOM 3072 O O . ALA B 1 98 ? 6.313 -4.160 -17.964 1.00 18.71 98 ALA B O 1
ATOM 3074 N N . ASP B 1 99 ? 7.541 -2.885 -19.341 1.00 14.77 99 ASP B N 1
ATOM 3075 C CA . ASP B 1 99 ? 7.114 -1.654 -18.695 1.00 16.99 99 ASP B CA 1
ATOM 3076 C C . ASP B 1 99 ? 6.032 -0.971 -19.530 1.00 19.15 99 ASP B C 1
ATOM 3077 O O . ASP B 1 99 ? 5.679 -1.397 -20.635 1.00 19.26 99 ASP B O 1
ATOM 3082 N N . LYS B 1 100 ? 5.507 0.120 -18.980 1.00 16.33 100 LYS B N 1
ATOM 3083 C CA . LYS B 1 100 ? 4.356 0.781 -19.573 1.00 14.29 100 LYS B CA 1
ATOM 3084 C C . LYS B 1 100 ? 4.664 1.303 -20.970 1.00 15.67 100 LYS B C 1
ATOM 3085 O O . LYS B 1 100 ? 3.831 1.196 -21.874 1.00 16.87 100 LYS B O 1
ATOM 3091 N N . ASN B 1 101 ? 5.847 1.876 -21.173 1.00 14.88 101 ASN B N 1
ATOM 3092 C CA . ASN B 1 101 ? 6.111 2.624 -22.396 1.00 18.42 101 ASN B CA 1
ATOM 3093 C C . ASN B 1 101 ? 7.114 1.970 -23.337 1.00 22.19 101 ASN B C 1
ATOM 3094 O O . ASN B 1 101 ? 7.492 2.595 -24.336 1.00 21.45 101 ASN B O 1
ATOM 3099 N N . GLY B 1 102 ? 7.585 0.764 -23.037 1.00 20.92 102 GLY B N 1
ATOM 3100 C CA . GLY B 1 102 ? 8.303 -0.020 -24.019 1.00 19.14 102 GLY B CA 1
ATOM 3101 C C . GLY B 1 102 ? 9.810 -0.045 -23.931 1.00 21.09 102 GLY B C 1
ATOM 3102 O O . GLY B 1 102 ? 10.452 -0.532 -24.873 1.00 21.03 102 GLY B O 1
ATOM 3103 N N . ALA B 1 103 ? 10.405 0.448 -22.842 1.00 17.53 103 ALA B N 1
ATOM 3104 C CA . ALA B 1 103 ? 11.851 0.303 -22.691 1.00 20.17 103 ALA B CA 1
ATOM 3105 C C . ALA B 1 103 ? 12.258 -1.127 -22.346 1.00 20.85 103 ALA B C 1
ATOM 3106 O O . ALA B 1 103 ? 13.407 -1.510 -22.590 1.00 23.70 103 ALA B O 1
ATOM 3108 N N . TYR B 1 104 ? 11.339 -1.927 -21.828 1.00 15.55 104 TYR B N 1
ATOM 3109 C CA . TYR B 1 104 ? 11.614 -3.285 -21.373 1.00 18.31 104 TYR B CA 1
ATOM 3110 C C . TYR B 1 104 ? 10.593 -4.239 -21.963 1.00 18.77 104 TYR B C 1
ATOM 3111 O O . TYR B 1 104 ? 9.401 -3.929 -22.014 1.00 18.07 104 TYR B O 1
ATOM 3120 N N . SER B 1 105 ? 11.072 -5.409 -22.383 1.00 15.90 105 SER B N 1
ATOM 3121 C CA . SER B 1 105 ? 10.245 -6.445 -22.979 1.00 14.19 105 SER B CA 1
ATOM 3122 C C . SER B 1 105 ? 10.538 -7.772 -22.301 1.00 17.10 105 SER B C 1
ATOM 3123 O O . SER B 1 105 ? 11.573 -7.941 -21.659 1.00 22.77 105 SER B O 1
ATOM 3126 N N . TYR B 1 106 ? 9.657 -8.744 -22.510 1.00 17.47 106 TYR B N 1
ATOM 3127 C CA . TYR B 1 106 ? 9.956 -10.108 -22.093 1.00 16.00 106 TYR B CA 1
ATOM 3128 C C . TYR B 1 106 ? 9.498 -11.055 -23.192 1.00 16.91 106 TYR B C 1
ATOM 3129 O O . TYR B 1 106 ? 8.695 -10.691 -24.053 1.00 15.82 106 TYR B O 1
ATOM 3138 N N . ILE B 1 107 ? 10.026 -12.280 -23.164 1.00 18.03 107 ILE B N 1
ATOM 3139 C CA . ILE B 1 107 ? 9.617 -13.327 -24.092 1.00 17.75 107 ILE B CA 1
ATOM 3140 C C . ILE B 1 107 ? 8.875 -14.399 -23.306 1.00 16.52 107 ILE B C 1
ATOM 3141 O O . ILE B 1 107 ? 9.347 -14.839 -22.250 1.00 19.64 107 ILE B O 1
ATOM 3146 N N . ASP B 1 108 ? 7.742 -14.849 -23.842 1.00 15.07 108 ASP B N 1
ATOM 3147 C CA . ASP B 1 108 ? 6.962 -15.867 -23.155 1.00 19.17 108 ASP B CA 1
ATOM 3148 C C . ASP B 1 108 ? 7.469 -17.261 -23.510 1.00 17.49 108 ASP B C 1
ATOM 3149 O O . ASP B 1 108 ? 8.448 -17.440 -24.236 1.00 19.54 108 ASP B O 1
ATOM 3154 N N . ALA B 1 109 ? 6.767 -18.269 -23.003 1.00 17.75 109 ALA B N 1
ATOM 3155 C CA . ALA B 1 109 ? 7.194 -19.654 -23.184 1.00 20.79 109 ALA B CA 1
ATOM 3156 C C . ALA B 1 109 ? 7.158 -20.094 -24.646 1.00 29.65 109 ALA B 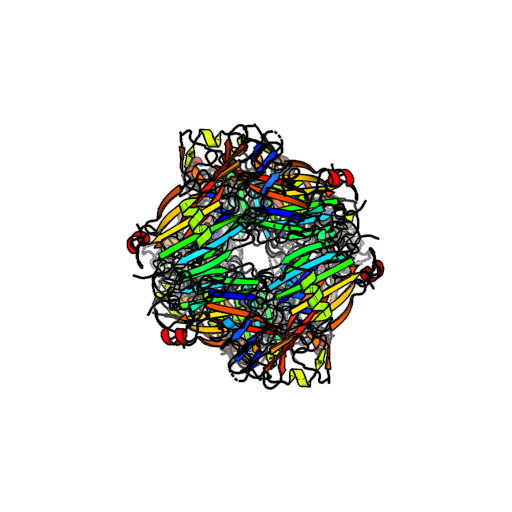C 1
ATOM 3157 O O . ALA B 1 109 ? 7.828 -21.072 -25.006 1.00 24.26 109 ALA B O 1
ATOM 3159 N N . ASN B 1 110 ? 6.384 -19.409 -25.492 1.00 18.22 110 ASN B N 1
ATOM 3160 C CA . ASN B 1 110 ? 6.290 -19.733 -26.912 1.00 20.06 110 ASN B CA 1
ATOM 3161 C C . ASN B 1 110 ? 7.261 -18.943 -27.777 1.00 20.89 110 ASN B C 1
ATOM 3162 O O . ASN B 1 110 ? 7.183 -19.029 -29.004 1.00 20.71 110 ASN B O 1
ATOM 3167 N N . GLY B 1 111 ? 8.141 -18.158 -27.177 1.00 16.27 111 GLY B N 1
ATOM 3168 C CA . GLY B 1 111 ? 9.065 -17.359 -27.945 1.00 17.21 111 GLY B CA 1
ATOM 3169 C C . GLY B 1 111 ? 8.524 -16.028 -28.407 1.00 19.35 111 GLY B C 1
ATOM 3170 O O . GLY B 1 111 ? 9.230 -15.313 -29.125 1.00 20.61 111 GLY B O 1
ATOM 3171 N N . VAL B 1 112 ? 7.297 -15.675 -28.032 1.00 19.52 112 VAL B N 1
ATOM 3172 C CA . VAL B 1 112 ? 6.706 -14.406 -28.450 1.00 15.60 112 VAL B CA 1
ATOM 3173 C C . VAL B 1 112 ? 7.193 -13.293 -27.529 1.00 13.92 112 VAL B C 1
ATOM 3174 O O . VAL B 1 112 ? 7.102 -13.401 -26.303 1.00 18.90 112 VAL B O 1
ATOM 3178 N N . MET B 1 113 ? 7.642 -12.191 -28.113 1.00 15.01 113 MET B N 1
ATOM 3179 C CA . MET B 1 113 ? 8.111 -11.060 -27.318 1.00 14.95 113 MET B CA 1
ATOM 3180 C C . MET B 1 113 ? 6.951 -10.105 -27.053 1.00 14.55 113 MET B C 1
ATOM 3181 O O . MET B 1 113 ? 6.200 -9.759 -27.972 1.00 20.37 113 MET B O 1
ATOM 3186 N N . TYR B 1 114 ? 6.819 -9.660 -25.804 1.00 19.59 114 TYR B N 1
ATOM 3187 C CA . TYR B 1 114 ? 5.762 -8.747 -25.384 1.00 18.52 114 TYR B CA 1
ATOM 3188 C C . TYR B 1 114 ? 6.385 -7.388 -25.097 1.00 16.37 114 TYR B C 1
ATOM 3189 O O . TYR B 1 114 ? 7.332 -7.290 -24.310 1.00 15.55 114 TYR B O 1
ATOM 3198 N N . THR B 1 115 ? 5.877 -6.353 -25.760 1.00 16.37 115 THR B N 1
ATOM 3199 C CA . THR B 1 115 ? 6.379 -4.989 -25.616 1.00 19.22 115 THR B CA 1
ATOM 3200 C C . THR B 1 115 ? 5.197 -4.047 -25.647 1.00 19.58 115 THR B C 1
ATOM 3201 O O . THR B 1 115 ? 4.371 -4.128 -26.556 1.00 17.62 115 THR B O 1
ATOM 3205 N N . ASN B 1 116 ? 5.150 -3.110 -24.710 1.00 17.73 116 ASN B N 1
ATOM 3206 C CA . ASN B 1 116 ? 4.116 -2.098 -24.820 1.00 17.67 116 ASN B CA 1
ATOM 3207 C C . ASN B 1 116 ? 4.619 -0.921 -25.642 1.00 18.68 116 ASN B C 1
ATOM 3208 O O . ASN B 1 116 ? 5.808 -0.791 -25.948 1.00 19.35 116 ASN B O 1
ATOM 3213 N N . GLY B 1 117 ? 3.680 -0.072 -26.029 1.00 20.88 117 GLY B N 1
ATOM 3214 C CA . GLY B 1 117 ? 3.985 1.113 -26.797 1.00 26.54 117 GLY B CA 1
ATOM 3215 C C . GLY B 1 117 ? 3.705 0.937 -28.274 1.00 23.05 117 GLY B C 1
ATOM 3216 O O . GLY B 1 117 ? 2.952 0.062 -28.701 1.00 22.61 117 GLY B O 1
ATOM 3217 N N . GLU B 1 118 ? 4.389 1.759 -29.076 1.00 20.76 118 GLU B N 1
ATOM 3218 C CA . GLU B 1 118 ? 4.045 1.857 -30.491 1.00 23.09 118 GLU B CA 1
ATOM 3219 C C . GLU B 1 118 ? 4.508 0.658 -31.308 1.00 21.38 118 GLU B C 1
ATOM 3220 O O . GLU B 1 118 ? 3.910 0.364 -32.349 1.00 20.39 118 GLU B O 1
ATOM 3226 N N . TYR B 1 119 ? 5.565 -0.029 -30.881 1.00 17.73 119 TYR B N 1
ATOM 3227 C CA . TYR B 1 119 ? 6.216 -1.039 -31.707 1.00 16.59 119 TYR B CA 1
ATOM 3228 C C . TYR B 1 119 ? 6.139 -2.407 -31.043 1.00 20.17 119 TYR B C 1
ATOM 3229 O O . TYR B 1 119 ? 6.150 -2.523 -29.817 1.00 21.81 119 TYR B O 1
ATOM 3238 N N . SER B 1 120 ? 6.014 -3.446 -31.858 1.00 23.54 120 SER B N 1
ATOM 3239 C CA . SER B 1 120 ? 6.078 -4.804 -31.342 1.00 24.76 120 SER B CA 1
ATOM 3240 C C . SER B 1 120 ? 7.001 -5.648 -32.212 1.00 18.25 120 SER B C 1
ATOM 3241 O O . SER B 1 120 ? 7.065 -5.486 -33.432 1.00 20.88 120 SER B O 1
ATOM 3244 N N . TRP B 1 121 ? 7.702 -6.568 -31.568 1.00 15.24 121 TRP B N 1
ATOM 3245 C CA . TRP B 1 121 ? 8.698 -7.403 -32.226 1.00 17.03 121 TRP B CA 1
ATOM 3246 C C . TRP B 1 121 ? 8.091 -8.747 -32.602 1.00 16.44 121 TRP B C 1
ATOM 3247 O O . TRP B 1 121 ? 7.326 -9.331 -31.829 1.00 20.64 121 TRP B O 1
ATOM 3258 N N . GLU B 1 122 ? 8.429 -9.218 -33.795 1.00 16.58 122 GLU B N 1
ATOM 3259 C CA . GLU B 1 122 ? 7.970 -10.500 -34.320 1.00 15.08 122 GLU B CA 1
ATOM 3260 C C . GLU B 1 122 ? 9.106 -11.519 -34.268 1.00 12.37 122 GLU B C 1
ATOM 3261 O O . GLU B 1 122 ? 10.211 -11.244 -34.741 1.00 17.58 122 GLU B O 1
ATOM 3267 N N . HIS B 1 123 ? 8.848 -12.682 -33.670 1.00 14.40 123 HIS B N 1
ATOM 3268 C CA . HIS B 1 123 ? 9.827 -13.763 -33.700 1.00 17.46 123 HIS B CA 1
ATOM 3269 C C . HIS B 1 123 ? 9.922 -14.301 -35.121 1.00 18.12 123 HIS B C 1
ATOM 3270 O O . HIS B 1 123 ? 8.892 -14.545 -35.755 1.00 17.69 123 HIS B O 1
ATOM 3277 N N . VAL B 1 124 ? 11.140 -14.431 -35.650 1.00 16.27 124 VAL B N 1
ATOM 3278 C CA . VAL B 1 124 ? 11.292 -14.956 -37.011 1.00 18.00 124 VAL B CA 1
ATOM 3279 C C . VAL B 1 124 ? 12.208 -16.176 -36.927 1.00 16.30 124 VAL B C 1
ATOM 3280 O O . VAL B 1 124 ? 13.348 -16.155 -37.422 1.00 16.46 124 VAL B O 1
ATOM 3284 N N . PRO B 1 125 ? 11.726 -17.276 -36.340 1.00 17.85 125 PRO B N 1
ATOM 3285 C CA . PRO B 1 125 ? 12.613 -18.427 -36.099 1.00 19.40 125 PRO B CA 1
ATOM 3286 C C . PRO B 1 125 ? 13.114 -19.081 -37.376 1.00 20.99 125 PRO B C 1
ATOM 3287 O O . PRO B 1 125 ? 14.171 -19.732 -37.348 1.00 23.37 125 PRO B O 1
ATOM 3291 N N . ALA B 1 126 ? 12.425 -18.887 -38.502 1.00 18.28 126 ALA B N 1
ATOM 3292 C CA . ALA B 1 126 ? 12.920 -19.433 -39.758 1.00 20.43 126 ALA B CA 1
ATOM 3293 C C . ALA B 1 126 ? 14.260 -18.815 -40.137 1.00 24.47 126 ALA B C 1
ATOM 3294 O O . ALA B 1 126 ? 15.062 -19.454 -40.822 1.00 20.17 126 ALA B O 1
ATOM 3296 N N . LEU B 1 127 ? 14.533 -17.584 -39.687 1.00 18.72 127 LEU B N 1
ATOM 3297 C CA . LEU B 1 127 ? 15.834 -16.975 -39.934 1.00 16.94 127 LEU B CA 1
ATOM 3298 C C . LEU B 1 127 ? 16.845 -17.385 -38.882 1.00 24.90 127 LEU B C 1
ATOM 3299 O O . LEU B 1 127 ? 18.040 -17.467 -39.176 1.00 30.32 127 LEU B O 1
ATOM 3304 N N . GLY B 1 128 ? 16.362 -17.743 -37.706 1.00 22.50 128 GLY B N 1
ATOM 3305 C CA . GLY B 1 128 ? 17.169 -18.156 -36.581 1.00 23.43 128 GLY B CA 1
ATOM 3306 C C . GLY B 1 128 ? 16.355 -18.103 -35.318 1.00 21.03 128 GLY B C 1
ATOM 3307 O O . GLY B 1 128 ? 15.458 -17.278 -35.155 1.00 20.72 128 GLY B O 1
ATOM 3308 N N . LYS B 1 129 ? 16.772 -18.920 -34.346 1.00 20.00 129 LYS B N 1
ATOM 3309 C CA . LYS B 1 129 ? 15.935 -19.097 -33.165 1.00 20.46 129 LYS B CA 1
ATOM 3310 C C . LYS B 1 129 ? 15.878 -17.847 -32.295 1.00 22.04 129 LYS B C 1
ATOM 3311 O O . LYS B 1 129 ? 14.898 -17.623 -31.577 1.00 26.81 129 LYS B O 1
ATOM 3317 N N . ASN B 1 130 ? 16.894 -17.014 -32.332 1.00 18.05 130 ASN B N 1
ATOM 3318 C CA . ASN B 1 130 ? 16.896 -15.812 -31.496 1.00 16.91 130 ASN B CA 1
ATOM 3319 C C . ASN B 1 130 ? 16.937 -14.534 -32.315 1.00 15.21 130 ASN B C 1
ATOM 3320 O O . ASN B 1 130 ? 17.598 -13.565 -31.944 1.00 17.56 130 ASN B O 1
ATOM 3325 N N . ILE B 1 131 ? 16.192 -14.505 -33.413 1.00 16.70 131 ILE B N 1
ATOM 3326 C CA . ILE B 1 131 ? 16.086 -13.326 -34.266 1.00 16.59 131 ILE B CA 1
ATOM 3327 C C . ILE B 1 131 ? 14.670 -12.774 -34.168 1.00 21.04 131 ILE B C 1
ATOM 3328 O O . ILE B 1 131 ? 13.689 -13.530 -34.235 1.00 15.99 131 ILE B O 1
ATOM 3333 N N . TYR B 1 132 ? 14.575 -11.453 -33.976 1.00 15.47 132 TYR B N 1
ATOM 3334 C CA . TYR B 1 132 ? 13.313 -10.736 -33.837 1.00 14.88 132 TYR B CA 1
ATOM 3335 C C . TYR B 1 132 ? 13.294 -9.553 -34.791 1.00 12.74 132 TYR B C 1
ATOM 3336 O O . TYR B 1 132 ? 14.317 -8.912 -35.030 1.00 17.31 132 TYR B O 1
ATOM 3345 N N . LYS B 1 133 ? 12.103 -9.249 -35.296 1.00 15.03 133 LYS B N 1
ATOM 3346 C CA . LYS B 1 133 ? 11.905 -8.275 -36.354 1.00 15.88 133 LYS B CA 1
ATOM 3347 C C . LYS B 1 133 ? 10.875 -7.250 -35.909 1.00 14.80 133 LYS B C 1
ATOM 3348 O O . LYS B 1 133 ? 9.834 -7.611 -35.358 1.00 16.36 133 LYS B O 1
ATOM 3354 N N . VAL B 1 134 ? 11.148 -5.976 -36.194 1.00 15.24 134 VAL B N 1
ATOM 3355 C CA . VAL B 1 134 ? 10.163 -4.923 -35.976 1.00 16.62 134 VAL B CA 1
ATOM 3356 C C . VAL B 1 134 ? 10.092 -4.051 -37.226 1.00 15.44 134 VAL B C 1
ATOM 3357 O O . VAL B 1 134 ? 11.082 -3.852 -37.945 1.00 15.21 134 VAL B O 1
ATOM 3361 N N . VAL B 1 135 ? 8.895 -3.545 -37.498 1.00 14.93 135 VAL B N 1
ATOM 3362 C CA . VAL B 1 135 ? 8.667 -2.630 -38.605 1.00 12.49 135 VAL B CA 1
ATOM 3363 C C . VAL B 1 135 ? 8.184 -1.304 -38.036 1.00 18.61 135 VAL B C 1
ATOM 3364 O O . VAL B 1 135 ? 7.233 -1.272 -37.246 1.00 21.96 135 VAL B O 1
ATOM 3368 N N . ILE B 1 136 ? 8.857 -0.223 -38.425 1.00 16.93 136 ILE B N 1
ATOM 3369 C CA . ILE B 1 136 ? 8.485 1.141 -38.069 1.00 18.45 136 ILE B CA 1
ATOM 3370 C C . ILE B 1 136 ? 7.957 1.786 -39.340 1.00 15.74 136 ILE B C 1
ATOM 3371 O O . ILE B 1 136 ? 8.678 1.869 -40.340 1.00 18.69 136 ILE B O 1
ATOM 3376 N N . SER B 1 137 ? 6.702 2.218 -39.330 1.00 21.40 137 SER B N 1
ATOM 3377 C CA . SER B 1 137 ? 6.146 2.808 -40.546 1.00 21.79 137 SER B CA 1
ATOM 3378 C C . SER B 1 137 ? 5.786 4.270 -40.307 1.00 24.28 137 SER B C 1
ATOM 3379 O O . SER B 1 137 ? 6.048 4.837 -39.247 1.00 21.51 137 SER B O 1
ATOM 3382 N N . ASP B 1 138 ? 5.192 4.878 -41.330 1.00 24.15 138 ASP B N 1
ATOM 3383 C CA . ASP B 1 138 ? 4.717 6.253 -41.254 1.00 25.06 138 ASP B CA 1
ATOM 3384 C C . ASP B 1 138 ? 5.839 7.191 -40.824 1.00 21.62 138 ASP B C 1
ATOM 3385 O O . ASP B 1 138 ? 5.691 8.002 -39.905 1.00 21.55 138 ASP B O 1
ATOM 3390 N N . TRP B 1 139 ? 6.988 7.046 -41.483 1.00 18.74 139 TRP B N 1
ATOM 3391 C CA . TRP B 1 139 ? 8.147 7.902 -41.241 1.00 20.44 139 TRP B CA 1
ATOM 3392 C C . TRP B 1 139 ? 8.061 9.067 -42.220 1.00 26.56 139 TRP B C 1
ATOM 3393 O O . TRP B 1 139 ? 8.428 8.935 -43.394 1.00 22.04 139 TRP B O 1
ATOM 3404 N N . ASN B 1 140 ? 7.583 10.207 -41.732 1.00 22.58 140 ASN B N 1
ATOM 3405 C CA . ASN B 1 140 ? 7.267 11.375 -42.543 1.00 28.42 140 ASN B CA 1
ATOM 3406 C C . ASN B 1 140 ? 8.266 12.495 -42.287 1.00 22.29 140 ASN B C 1
ATOM 3407 O O . ASN B 1 140 ? 9.150 12.393 -41.429 1.00 22.29 140 ASN B O 1
ATOM 3412 N N . LYS B 1 141 ? 8.119 13.566 -43.068 1.00 19.16 141 LYS B N 1
ATOM 3413 C CA . LYS B 1 141 ? 9.055 14.684 -43.031 1.00 21.02 141 LYS B CA 1
ATOM 3414 C C . LYS B 1 141 ? 9.315 15.167 -41.603 1.00 20.62 141 LYS B C 1
ATOM 3415 O O . LYS B 1 141 ? 8.389 15.314 -40.798 1.00 20.49 141 LYS B O 1
ATOM 3421 N N . GLY B 1 142 ? 10.592 15.376 -41.284 1.00 23.38 142 GLY B N 1
ATOM 3422 C CA . GLY B 1 142 ? 10.988 16.000 -40.039 1.00 18.97 142 GLY B CA 1
ATOM 3423 C C . GLY B 1 142 ? 10.913 15.133 -38.798 1.00 25.64 142 GLY B C 1
ATOM 3424 O O . GLY B 1 142 ? 11.243 15.616 -37.711 1.00 23.81 142 GLY B O 1
ATOM 3425 N N . GLN B 1 143 ? 10.492 13.878 -38.917 1.00 23.35 143 GLN B N 1
ATOM 3426 C CA . GLN B 1 143 ? 10.227 13.046 -37.752 1.00 23.57 143 GLN B CA 1
ATOM 3427 C C . GLN B 1 143 ? 11.463 12.278 -37.304 1.00 21.20 143 GLN B C 1
ATOM 3428 O O . GLN B 1 143 ? 12.300 11.868 -38.114 1.00 21.16 143 GLN B O 1
ATOM 3434 N N . THR B 1 144 ? 11.551 12.077 -35.995 1.00 20.05 144 THR B N 1
ATOM 3435 C CA . THR B 1 144 ? 12.489 11.145 -35.385 1.00 18.17 144 THR B CA 1
ATOM 3436 C C . THR B 1 144 ? 11.706 9.936 -34.909 1.00 18.39 144 THR B C 1
ATOM 3437 O O . THR B 1 144 ? 10.764 10.077 -34.126 1.00 22.01 144 THR B O 1
ATOM 3441 N N . LYS B 1 145 ? 12.089 8.761 -35.398 1.00 18.28 145 LYS B N 1
ATOM 3442 C CA . LYS B 1 145 ? 11.616 7.494 -34.863 1.00 18.62 145 LYS B CA 1
ATOM 3443 C C . LYS B 1 145 ? 12.628 6.981 -33.845 1.00 16.09 145 LYS B C 1
ATOM 3444 O O . LYS B 1 145 ? 13.835 7.036 -34.085 1.00 20.59 145 LYS B O 1
ATOM 3450 N N . SER B 1 146 ? 12.134 6.478 -32.720 1.00 17.35 146 SER B N 1
ATOM 3451 C CA . SER B 1 146 ? 12.985 6.003 -31.633 1.00 17.21 146 SER B CA 1
ATOM 3452 C C . SER B 1 146 ? 12.488 4.653 -31.150 1.00 18.05 146 SER B C 1
ATOM 3453 O O . SER B 1 146 ? 11.283 4.460 -30.968 1.00 20.21 146 SER B O 1
ATOM 3456 N N . ILE B 1 147 ? 13.413 3.735 -30.892 1.00 14.49 147 ILE B N 1
ATOM 3457 C CA . ILE B 1 147 ? 13.013 2.431 -30.369 1.00 15.18 147 ILE B CA 1
ATOM 3458 C C . ILE B 1 147 ? 14.121 1.876 -29.481 1.00 17.85 147 ILE B C 1
ATOM 3459 O O . ILE B 1 147 ? 15.308 2.011 -29.789 1.00 17.24 147 ILE B O 1
ATOM 3464 N N . TYR B 1 148 ? 13.727 1.266 -28.363 1.00 13.16 148 TYR B N 1
ATOM 3465 C CA . TYR B 1 148 ? 14.681 0.546 -27.519 1.00 17.75 148 TYR B CA 1
ATOM 3466 C C . TYR B 1 148 ? 14.928 -0.857 -28.067 1.00 17.16 148 TYR B C 1
ATOM 3467 O O . TYR B 1 148 ? 13.998 -1.564 -28.464 1.00 17.93 148 TYR B O 1
ATOM 3476 N N . LEU B 1 149 ? 16.192 -1.263 -28.086 1.00 14.82 149 LEU B N 1
ATOM 3477 C CA . LEU B 1 149 ? 16.483 -2.639 -28.458 1.00 19.52 149 LEU B CA 1
ATOM 3478 C C . LEU B 1 149 ? 16.060 -3.575 -27.326 1.00 21.67 149 LEU B C 1
ATOM 3479 O O . LEU B 1 149 ? 16.093 -3.192 -26.149 1.00 19.78 149 LEU B O 1
ATOM 3484 N N . PRO B 1 150 ? 15.618 -4.797 -27.647 1.00 21.18 150 PRO B N 1
ATOM 3485 C CA . PRO B 1 150 ? 15.252 -5.728 -26.572 1.00 23.85 150 PRO B CA 1
ATOM 3486 C C . PRO B 1 150 ? 16.440 -6.140 -25.730 1.00 25.66 150 PRO B C 1
ATOM 3487 O O . PRO B 1 150 ? 16.249 -6.680 -24.633 1.00 26.41 150 PRO B O 1
ATOM 3491 N N . GLY B 1 151 ? 17.653 -5.877 -26.193 1.00 19.73 151 GLY B N 1
ATOM 3492 C CA . GLY B 1 151 ? 18.828 -6.211 -25.418 1.00 25.92 151 GLY B CA 1
ATOM 3493 C C . GLY B 1 151 ? 20.077 -5.582 -25.985 1.00 24.33 151 GLY B C 1
ATOM 3494 O O . GLY B 1 151 ? 20.243 -5.465 -27.200 1.00 22.68 151 GLY B O 1
ATOM 3495 N N . ARG B 1 152 ? 20.963 -5.174 -25.087 1.00 21.74 152 ARG B N 1
ATOM 3496 C CA . ARG B 1 152 ? 22.236 -4.584 -25.452 1.00 20.51 152 ARG B CA 1
ATOM 3497 C C . ARG B 1 152 ? 23.260 -5.642 -25.874 1.00 23.80 152 ARG B C 1
ATOM 3498 O O . ARG B 1 152 ? 24.216 -5.322 -26.589 1.00 24.64 152 ARG B O 1
ATOM 3506 N N . ASP B 1 153 ? 23.069 -6.901 -25.471 1.00 17.64 153 ASP B N 1
ATOM 3507 C CA . ASP B 1 153 ? 24.026 -7.979 -25.741 1.00 21.74 153 ASP B CA 1
ATOM 3508 C C . ASP B 1 153 ? 23.714 -8.734 -27.032 1.00 24.13 153 ASP B C 1
ATOM 3509 O O . ASP B 1 153 ? 23.863 -9.963 -27.100 1.00 23.48 153 ASP B O 1
ATOM 3514 N N . PHE B 1 154 ? 23.317 -8.013 -28.079 1.00 17.71 154 PHE B N 1
ATOM 3515 C CA . PHE B 1 154 ? 22.990 -8.630 -29.353 1.00 17.45 154 PHE B CA 1
ATOM 3516 C C . PHE B 1 154 ? 24.253 -9.103 -30.070 1.00 17.58 154 PHE B C 1
ATOM 3517 O O . PHE B 1 154 ? 25.377 -8.665 -29.788 1.00 18.84 154 PHE B O 1
ATOM 3525 N N . LYS B 1 155 ? 24.052 -9.984 -31.047 1.00 18.12 155 LYS B N 1
ATOM 3526 C CA . LYS B 1 155 ? 25.119 -10.351 -31.962 1.00 13.66 155 LYS B CA 1
ATOM 3527 C C . LYS B 1 155 ? 25.108 -9.433 -33.182 1.00 17.60 155 LYS B C 1
ATOM 3528 O O . LYS B 1 155 ? 26.147 -8.891 -33.570 1.00 18.61 155 LYS B O 1
ATOM 3534 N N . THR B 1 156 ? 23.933 -9.227 -33.773 1.00 15.06 156 THR B N 1
ATOM 3535 C CA . THR B 1 156 ? 23.788 -8.401 -34.962 1.00 14.03 156 THR B CA 1
ATOM 3536 C C . THR B 1 156 ? 22.506 -7.590 -34.871 1.00 14.27 156 THR B C 1
ATOM 3537 O O . THR B 1 156 ? 21.486 -8.083 -34.390 1.00 16.09 156 THR B O 1
ATOM 3541 N N . VAL B 1 157 ? 22.556 -6.344 -35.325 1.00 13.24 157 VAL B N 1
ATOM 3542 C CA . VAL B 1 157 ? 21.355 -5.573 -35.611 1.00 14.19 157 VAL B CA 1
ATOM 3543 C C . VAL B 1 157 ? 21.456 -5.155 -37.067 1.00 14.61 157 VAL B C 1
ATOM 3544 O O . VAL B 1 157 ? 22.475 -4.590 -37.474 1.00 16.08 157 VAL B O 1
ATOM 3548 N N . GLU B 1 158 ? 20.432 -5.465 -37.855 1.00 14.46 158 GLU B N 1
ATOM 3549 C CA . GLU B 1 158 ? 20.381 -5.031 -39.241 1.00 14.69 158 GLU B CA 1
ATOM 3550 C C . GLU B 1 158 ? 19.155 -4.162 -39.461 1.00 14.11 158 GLU B C 1
ATOM 3551 O O . GLU B 1 158 ? 18.051 -4.509 -39.029 1.00 15.03 158 GLU B O 1
ATOM 3557 N N . VAL B 1 159 ? 19.350 -3.050 -40.158 1.00 13.58 159 VAL B N 1
ATOM 3558 C CA . VAL B 1 159 ? 18.288 -2.083 -40.406 1.00 16.21 159 VAL B CA 1
ATOM 3559 C C . VAL B 1 159 ? 18.137 -1.907 -41.905 1.00 15.11 159 VAL B C 1
ATOM 3560 O O . VAL B 1 159 ? 19.120 -1.627 -42.599 1.00 15.29 159 VAL B O 1
ATOM 3564 N N . PHE B 1 160 ? 16.918 -2.112 -42.399 1.00 15.30 160 PHE B N 1
ATOM 3565 C CA . PHE B 1 160 ? 16.539 -1.870 -43.787 1.00 14.11 160 PHE B CA 1
ATOM 3566 C C . PHE B 1 160 ? 15.669 -0.623 -43.845 1.00 15.33 160 PHE B C 1
ATOM 3567 O O . PHE B 1 160 ? 14.674 -0.532 -43.116 1.00 18.33 160 PHE B O 1
ATOM 3575 N N . HIS B 1 161 ? 16.006 0.300 -44.737 1.00 14.89 161 HIS B N 1
ATOM 3576 C CA . HIS B 1 161 ? 15.214 1.509 -44.954 1.00 16.66 161 HIS B CA 1
ATOM 3577 C C . HIS B 1 161 ? 14.594 1.437 -46.339 1.00 14.28 161 HIS B C 1
ATOM 3578 O O . HIS B 1 161 ? 15.318 1.401 -47.339 1.00 17.92 161 HIS B O 1
ATOM 3585 N N . PHE B 1 162 ? 13.264 1.449 -46.400 1.00 14.96 162 PHE B N 1
ATOM 3586 C CA . PHE B 1 162 ? 12.545 1.279 -47.659 1.00 14.41 162 PHE B CA 1
ATOM 3587 C C . PHE B 1 162 ? 11.750 2.522 -48.012 1.00 16.23 162 PHE B C 1
ATOM 3588 O O . PHE B 1 162 ? 11.122 3.132 -47.143 1.00 16.91 162 PHE B O 1
ATOM 3596 N N . GLN B 1 163 ? 11.741 2.849 -49.302 1.00 16.69 163 GLN B N 1
ATOM 3597 C CA . GLN B 1 163 ? 10.863 3.859 -49.875 1.00 18.36 163 GLN B CA 1
ATOM 3598 C C . GLN B 1 163 ? 9.937 3.174 -50.880 1.00 16.13 163 GLN B C 1
ATOM 3599 O O . GLN B 1 163 ? 10.338 2.229 -51.566 1.00 17.74 163 GLN B O 1
ATOM 3605 N N . ASN B 1 164 ? 8.697 3.644 -50.977 1.00 16.39 164 ASN B N 1
ATOM 3606 C CA . ASN B 1 164 ? 7.745 2.976 -51.855 1.00 14.90 164 ASN B CA 1
ATOM 3607 C C . ASN B 1 164 ? 7.799 3.569 -53.266 1.00 16.64 164 ASN B C 1
ATOM 3608 O O . ASN B 1 164 ? 8.719 4.308 -53.623 1.00 17.37 164 ASN B O 1
ATOM 3613 N N . ASN B 1 165 ? 6.825 3.204 -54.096 1.00 17.50 165 ASN B N 1
ATOM 3614 C CA . ASN B 1 165 ? 6.806 3.593 -55.509 1.00 19.28 165 ASN B CA 1
ATOM 3615 C C . ASN B 1 165 ? 8.083 3.124 -56.206 1.00 22.23 165 ASN B C 1
ATOM 3616 O O . ASN B 1 165 ? 8.628 3.791 -57.094 1.00 19.68 165 ASN B O 1
ATOM 3621 N N . ARG B 1 166 ? 8.565 1.958 -55.782 1.00 19.73 166 ARG B N 1
ATOM 3622 C CA . ARG B 1 166 ? 9.683 1.265 -56.400 1.00 22.08 166 ARG B CA 1
ATOM 3623 C C . ARG B 1 166 ? 9.307 -0.205 -56.498 1.00 20.80 166 ARG B C 1
ATOM 3624 O O . ARG B 1 166 ? 8.544 -0.706 -55.663 1.00 19.64 166 ARG B O 1
ATOM 3632 N N . PRO B 1 167 ? 9.816 -0.922 -57.507 1.00 22.46 167 PRO B N 1
ATOM 3633 C CA . PRO B 1 167 ? 9.311 -2.290 -57.758 1.00 23.05 167 PRO B CA 1
ATOM 3634 C C . PRO B 1 167 ? 9.672 -3.304 -56.682 1.00 19.90 167 PRO B C 1
ATOM 3635 O O . PRO B 1 167 ? 9.012 -4.342 -56.600 1.00 22.04 167 PRO B O 1
ATOM 3639 N N . GLN B 1 168 ? 10.679 -3.053 -55.855 1.00 19.90 168 GLN B N 1
ATOM 3640 C CA . GLN B 1 168 ? 11.029 -3.984 -54.786 1.00 20.95 168 GLN B CA 1
ATOM 3641 C C . GLN B 1 168 ? 10.220 -3.752 -53.514 1.00 18.67 168 GLN B C 1
ATOM 3642 O O . GLN B 1 168 ? 10.370 -4.513 -52.557 1.00 17.58 168 GLN B O 1
ATOM 3648 N N . TRP B 1 169 ? 9.370 -2.722 -53.484 1.00 16.31 169 TRP B N 1
ATOM 3649 C CA . TRP B 1 169 ? 8.627 -2.387 -52.273 1.00 19.94 169 TRP B CA 1
ATOM 3650 C C . TRP B 1 169 ? 7.721 -3.531 -51.827 1.00 19.79 169 TRP B C 1
ATOM 3651 O O . TRP B 1 169 ? 7.672 -3.864 -50.640 1.00 20.30 169 TRP B O 1
ATOM 3662 N N . ASP B 1 170 ? 6.993 -4.150 -52.760 1.00 20.06 170 ASP B N 1
ATOM 3663 C CA . ASP B 1 170 ? 6.043 -5.187 -52.351 1.00 20.59 170 ASP B CA 1
ATOM 3664 C C . ASP B 1 170 ? 6.740 -6.393 -51.721 1.00 22.09 170 ASP B C 1
ATOM 3665 O O . ASP B 1 170 ? 6.136 -7.085 -50.897 1.00 24.69 170 ASP B O 1
ATOM 3670 N N . ASP B 1 171 ? 8.006 -6.646 -52.069 1.00 17.22 171 ASP B N 1
ATOM 3671 C CA . ASP B 1 171 ? 8.764 -7.780 -51.554 1.00 18.88 171 ASP B CA 1
ATOM 3672 C C . ASP B 1 171 ? 9.685 -7.400 -50.391 1.00 19.85 171 ASP B C 1
ATOM 3673 O O . ASP B 1 171 ? 10.588 -8.173 -50.047 1.00 19.33 171 ASP B O 1
ATOM 3678 N N . ARG B 1 172 ? 9.465 -6.240 -49.763 1.00 21.47 172 ARG B N 1
ATOM 3679 C CA . ARG B 1 172 ? 10.405 -5.759 -48.749 1.00 20.14 172 ARG B CA 1
ATOM 3680 C C . ARG B 1 172 ? 10.484 -6.675 -47.529 1.00 20.83 172 ARG B C 1
ATOM 3681 O O . ARG B 1 172 ? 11.456 -6.599 -46.766 1.00 19.26 172 ARG B O 1
ATOM 3689 N N . ASN B 1 173 ? 9.480 -7.513 -47.305 1.00 16.93 173 ASN B N 1
ATOM 3690 C CA . ASN B 1 173 ? 9.525 -8.393 -46.148 1.00 17.99 173 ASN B CA 1
ATOM 3691 C C . ASN B 1 173 ? 10.362 -9.641 -46.378 1.00 19.59 173 ASN B C 1
ATOM 3692 O O . ASN B 1 173 ? 10.539 -10.426 -45.437 1.00 21.88 173 ASN B O 1
ATOM 3697 N N . SER B 1 174 ? 10.891 -9.838 -47.585 1.00 19.59 174 SER B N 1
ATOM 3698 C CA . SER B 1 174 ? 11.766 -10.977 -47.845 1.00 18.96 174 SER B CA 1
ATOM 3699 C C . SER B 1 174 ? 13.177 -10.611 -47.417 1.00 21.52 174 SER B C 1
ATOM 3700 O O . SER B 1 174 ? 13.928 -9.999 -48.180 1.00 20.73 174 SER B O 1
ATOM 3703 N N . TYR B 1 175 ? 13.543 -11.001 -46.194 1.00 18.60 175 TYR B N 1
ATOM 3704 C CA . TYR B 1 175 ? 14.897 -10.766 -45.707 1.00 15.38 175 TYR B CA 1
ATOM 3705 C C . TYR B 1 175 ? 15.939 -11.317 -46.676 1.00 18.61 175 TYR B C 1
ATOM 3706 O O . TYR B 1 175 ? 16.916 -10.638 -46.994 1.00 17.43 175 TYR B O 1
ATOM 3715 N N . GLU B 1 176 ? 15.737 -12.547 -47.165 1.00 16.64 176 GLU B N 1
ATOM 3716 C CA . GLU B 1 176 ? 16.698 -13.192 -48.060 1.00 20.26 176 GLU B CA 1
ATOM 3717 C C . GLU B 1 176 ? 16.907 -12.393 -49.343 1.00 19.31 176 GLU B C 1
ATOM 3718 O O . GLU B 1 176 ? 18.047 -12.233 -49.802 1.00 19.73 176 GLU B O 1
ATOM 3724 N N . ASN B 1 177 ? 15.813 -11.930 -49.952 1.00 16.90 177 ASN B N 1
ATOM 3725 C CA . ASN B 1 177 ? 15.945 -11.219 -51.220 1.00 17.03 177 ASN B CA 1
ATOM 3726 C C . ASN B 1 177 ? 16.598 -9.853 -51.021 1.00 19.52 177 ASN B C 1
ATOM 3727 O O . ASN B 1 177 ? 17.386 -9.405 -51.864 1.00 17.57 177 ASN B O 1
ATOM 3732 N N . VAL B 1 178 ? 16.278 -9.179 -49.920 1.00 15.98 178 VAL B N 1
ATOM 3733 C CA . VAL B 1 178 ? 16.904 -7.889 -49.629 1.00 17.16 178 VAL B CA 1
ATOM 3734 C C . VAL B 1 178 ? 18.403 -8.063 -49.406 1.00 18.24 178 VAL B C 1
ATOM 3735 O O . VAL B 1 178 ? 19.223 -7.322 -49.966 1.00 18.38 178 VAL B O 1
ATOM 3739 N N . LYS B 1 179 ? 18.786 -9.051 -48.593 1.00 14.82 179 LYS B N 1
ATOM 3740 C CA . LYS B 1 179 ? 20.205 -9.296 -48.350 1.00 15.17 179 LYS B CA 1
ATOM 3741 C C . LYS B 1 179 ? 20.930 -9.679 -49.636 1.00 20.83 179 LYS B C 1
ATOM 3742 O O . LYS B 1 179 ? 22.093 -9.311 -49.834 1.00 17.68 179 LYS B O 1
ATOM 3748 N N . SER B 1 180 ? 20.268 -10.430 -50.519 1.00 15.47 180 SER B N 1
ATOM 3749 C CA . SER B 1 180 ? 20.901 -10.750 -51.792 1.00 19.88 180 SER B CA 1
ATOM 3750 C C . SER B 1 180 ? 21.253 -9.476 -52.556 1.00 19.89 180 SER B C 1
ATOM 3751 O O . SER B 1 180 ? 22.363 -9.341 -53.084 1.00 19.55 180 SER B O 1
ATOM 3754 N N . ARG B 1 181 ? 20.336 -8.512 -52.588 1.00 16.01 181 ARG B N 1
ATOM 3755 C CA . ARG B 1 181 ? 20.630 -7.277 -53.304 1.00 17.97 181 ARG B CA 1
ATOM 3756 C C . ARG B 1 181 ? 21.713 -6.474 -52.586 1.00 21.43 181 ARG B C 1
ATOM 3757 O O . ARG B 1 181 ? 22.596 -5.900 -53.229 1.00 19.37 181 ARG B O 1
ATOM 3765 N N . ILE B 1 182 ? 21.690 -6.469 -51.252 1.00 17.99 182 ILE B N 1
ATOM 3766 C CA . ILE B 1 182 ? 22.744 -5.799 -50.493 1.00 16.98 182 ILE B CA 1
ATOM 3767 C C . ILE B 1 182 ? 24.103 -6.406 -50.810 1.00 19.58 182 ILE B C 1
ATOM 3768 O O . ILE B 1 182 ? 25.095 -5.692 -51.011 1.00 23.81 182 ILE B O 1
ATOM 3773 N N . ASN B 1 183 ? 24.160 -7.727 -50.904 1.00 17.10 183 ASN B N 1
ATOM 3774 C CA . ASN B 1 183 ? 25.439 -8.398 -51.066 1.00 23.10 183 ASN B CA 1
ATOM 3775 C C . ASN B 1 183 ? 25.936 -8.371 -52.508 1.00 25.41 183 ASN B C 1
ATOM 3776 O O . ASN B 1 183 ? 27.148 -8.282 -52.730 1.00 24.61 183 ASN B O 1
ATOM 3781 N N . ASN B 1 184 ? 25.027 -8.392 -53.492 1.00 23.06 184 ASN B N 1
ATOM 3782 C CA . ASN B 1 184 ? 25.394 -8.666 -54.880 1.00 27.13 184 ASN B CA 1
ATOM 3783 C C . ASN B 1 184 ? 25.011 -7.568 -55.866 1.00 26.60 184 ASN B C 1
ATOM 3784 O O . ASN B 1 184 ? 25.504 -7.586 -57.000 1.00 27.47 184 ASN B O 1
ATOM 3789 N N . ASN B 1 185 ? 24.134 -6.638 -55.498 1.00 21.18 185 ASN B N 1
ATOM 3790 C CA . ASN B 1 185 ? 23.568 -5.770 -56.517 1.00 23.76 185 ASN B CA 1
ATOM 3791 C C . ASN B 1 185 ? 23.735 -4.278 -56.284 1.00 31.05 185 ASN B C 1
ATOM 3792 O O . ASN B 1 185 ? 23.896 -3.543 -57.258 1.00 35.78 185 ASN B O 1
ATOM 3797 N N . ILE B 1 186 ? 23.757 -3.811 -55.045 1.00 22.76 186 ILE B N 1
ATOM 3798 C CA . ILE B 1 186 ? 23.747 -2.374 -54.774 1.00 23.55 186 ILE B CA 1
ATOM 3799 C C . ILE B 1 186 ? 25.169 -1.835 -54.879 1.00 21.85 186 ILE B C 1
ATOM 3800 O O . ILE B 1 186 ? 26.107 -2.427 -54.340 1.00 26.41 186 ILE B O 1
ATOM 3805 N N . SER B 1 187 ? 25.340 -0.738 -55.619 1.00 23.63 187 SER B N 1
ATOM 3806 C CA . SER B 1 187 ? 26.680 -0.227 -55.893 1.00 21.90 187 SER B CA 1
ATOM 3807 C C . SER B 1 187 ? 27.409 0.133 -54.607 1.00 18.92 187 SER B C 1
ATOM 3808 O O . SER B 1 187 ? 26.867 0.825 -53.742 1.00 21.61 187 SER B O 1
ATOM 3811 N N . LYS B 1 188 ? 28.661 -0.301 -54.502 1.00 22.04 188 LYS B N 1
ATOM 3812 C CA . LYS B 1 188 ? 29.466 0.056 -53.339 1.00 21.13 188 LYS B CA 1
ATOM 3813 C C . LYS B 1 188 ? 30.281 1.321 -53.569 1.00 24.04 188 LYS B C 1
ATOM 3814 O O . LYS B 1 188 ? 30.926 1.807 -52.632 1.00 23.77 188 LYS B O 1
ATOM 3820 N N . SER B 1 189 ? 30.244 1.875 -54.781 1.00 24.75 189 SER B N 1
ATOM 3821 C CA . SER B 1 189 ? 30.994 3.077 -55.116 1.00 25.19 189 SER B CA 1
ATOM 3822 C C . SER B 1 189 ? 30.422 3.673 -56.393 1.00 29.58 189 SER B C 1
ATOM 3823 O O . SER B 1 189 ? 29.946 2.950 -57.271 1.00 27.89 189 SER B O 1
ATOM 3826 N N . TYR B 1 190 ? 30.473 4.996 -56.491 1.00 26.06 190 TYR B N 1
ATOM 3827 C CA . TYR B 1 190 ? 30.110 5.682 -57.718 1.00 27.54 190 TYR B CA 1
ATOM 3828 C C . TYR B 1 190 ? 31.256 6.586 -58.148 1.00 29.27 190 TYR B C 1
ATOM 3829 O O . TYR B 1 190 ? 31.839 7.296 -57.323 1.00 29.00 190 TYR B O 1
ATOM 3838 N N . SER B 1 191 ? 31.564 6.565 -59.445 1.00 33.30 191 SER B N 1
ATOM 3839 C CA . SER B 1 191 ? 32.627 7.403 -59.983 1.00 32.98 191 SER B CA 1
ATOM 3840 C C . SER B 1 191 ? 32.155 8.844 -60.110 1.00 27.07 191 SER B C 1
ATOM 3841 O O . SER B 1 191 ? 30.958 9.122 -60.222 1.00 28.64 191 SER B O 1
ATOM 3844 N N . LYS B 1 192 ? 33.118 9.769 -60.075 1.00 30.36 192 LYS B N 1
ATOM 3845 C CA . LYS B 1 192 ? 32.810 11.173 -60.325 1.00 30.24 192 LYS B CA 1
ATOM 3846 C C . LYS B 1 192 ? 32.130 11.356 -61.677 1.00 27.82 192 LYS B C 1
ATOM 3847 O O . LYS B 1 192 ? 31.188 12.145 -61.805 1.00 27.30 192 LYS B O 1
ATOM 3853 N N . ALA B 1 193 ? 32.579 10.619 -62.693 1.00 31.33 193 ALA B N 1
ATOM 3854 C CA . ALA B 1 193 ? 31.945 10.728 -64.003 1.00 31.66 193 ALA B CA 1
ATOM 3855 C C . ALA B 1 193 ? 30.479 10.323 -63.927 1.00 34.16 193 ALA B C 1
ATOM 3856 O O . ALA B 1 193 ? 29.608 11.017 -64.462 1.00 28.81 193 ALA B O 1
ATOM 3858 N N . LYS B 1 194 ? 30.186 9.225 -63.221 1.00 32.85 194 LYS B N 1
ATOM 3859 C CA . LYS B 1 194 ? 28.807 8.764 -63.102 1.00 32.33 194 LYS B CA 1
ATOM 3860 C C . LYS B 1 194 ? 27.919 9.819 -62.457 1.00 26.06 194 LYS B C 1
ATOM 3861 O O . LYS B 1 194 ? 26.779 10.028 -62.884 1.00 28.55 194 LYS B O 1
ATOM 3867 N N . LEU B 1 195 ? 28.421 10.491 -61.420 1.00 27.57 195 LEU B N 1
ATOM 3868 C CA . LEU B 1 195 ? 27.630 11.511 -60.744 1.00 24.15 195 LEU B CA 1
ATOM 3869 C C . LEU B 1 195 ? 27.336 12.710 -61.644 1.00 30.42 195 LEU B C 1
ATOM 3870 O O . LEU B 1 195 ? 26.361 13.431 -61.408 1.00 26.60 195 LEU B O 1
ATOM 3875 N N . ASN B 1 196 ? 28.164 12.942 -62.655 1.00 32.52 196 ASN B N 1
ATOM 3876 C CA . ASN B 1 196 ? 27.989 14.063 -63.558 1.00 31.43 196 ASN B CA 1
ATOM 3877 C C . ASN B 1 196 ? 27.271 13.686 -64.841 1.00 40.03 196 ASN B C 1
ATOM 3878 O O . ASN B 1 196 ? 27.058 14.545 -65.702 1.00 43.51 196 ASN B O 1
ATOM 3883 N N . GLU B 1 197 ? 26.864 12.438 -64.969 1.00 31.67 197 GLU B N 1
ATOM 3884 C CA . GLU B 1 197 ? 26.176 11.872 -66.120 1.00 37.55 197 GLU B CA 1
ATOM 3885 C C . GLU B 1 197 ? 24.759 12.450 -66.131 1.00 34.66 197 GLU B C 1
ATOM 3886 O O . GLU B 1 197 ? 24.178 12.701 -65.066 1.00 35.72 197 GLU B O 1
ATOM 3892 N N . GLN B 1 198 ? 24.209 12.820 -67.284 1.00 35.45 198 GLN B N 1
ATOM 3893 C CA . GLN B 1 198 ? 22.794 13.165 -67.388 1.00 28.04 198 GLN B CA 1
ATOM 3894 C C . GLN B 1 198 ? 22.035 12.000 -68.006 1.00 42.00 198 GLN B C 1
ATOM 3895 O O . GLN B 1 198 ? 22.145 11.755 -69.212 1.00 41.31 198 GLN B O 1
ATOM 3901 N N . LEU B 1 199 ? 21.277 11.277 -67.182 1.00 32.86 199 LEU B N 1
ATOM 3902 C CA . LEU B 1 199 ? 20.526 10.112 -67.665 1.00 30.67 199 LEU B CA 1
ATOM 3903 C C . LEU B 1 199 ? 19.521 10.503 -68.748 1.00 35.27 199 LEU B C 1
ATOM 3904 O O . LEU B 1 199 ? 18.729 11.436 -68.574 1.00 33.17 199 LEU B O 1
ATOM 3909 N N . SER B 1 200 ? 19.540 9.763 -69.855 1.00 43.35 200 SER B N 1
ATOM 3910 C CA . SER B 1 200 ? 18.668 10.054 -70.989 1.00 45.42 200 SER B CA 1
ATOM 3911 C C . SER B 1 200 ? 17.200 9.956 -70.595 1.00 41.27 200 SER B C 1
ATOM 3912 O O . SER B 1 200 ? 16.787 8.999 -69.934 1.00 35.03 200 SER B O 1
ATOM 3915 N N . THR B 1 201 ? 16.406 10.945 -71.019 1.00 43.93 201 THR B N 1
ATOM 3916 C CA . THR B 1 201 ? 14.974 10.947 -70.718 1.00 38.06 201 THR B CA 1
ATOM 3917 C C . THR B 1 201 ? 14.213 9.831 -71.393 1.00 45.75 201 THR B C 1
ATOM 3918 O O . THR B 1 201 ? 13.066 9.576 -71.022 1.00 55.33 201 THR B O 1
ATOM 3922 N N . TYR B 1 202 ? 14.858 9.183 -72.359 1.00 42.89 202 TYR B N 1
ATOM 3923 C CA . TYR B 1 202 ? 14.269 8.062 -73.066 1.00 42.73 202 TYR B CA 1
ATOM 3924 C C . TYR B 1 202 ? 14.180 6.920 -72.071 1.00 52.49 202 TYR B C 1
ATOM 3925 O O . TYR B 1 202 ? 13.199 6.176 -72.052 1.00 54.91 202 TYR B O 1
ATOM 3934 N N . VAL B 1 203 ? 15.211 6.782 -71.240 1.00 46.85 203 VAL B N 1
ATOM 3935 C CA . VAL B 1 203 ? 15.213 5.744 -70.216 1.00 36.31 203 VAL B CA 1
ATOM 3936 C C . VAL B 1 203 ? 14.026 6.023 -69.303 1.00 30.81 203 VAL B C 1
ATOM 3937 O O . VAL B 1 203 ? 13.907 7.114 -68.736 1.00 29.95 203 VAL B O 1
ATOM 3941 N N . HIS B 1 204 ? 13.142 5.041 -69.148 1.00 25.04 204 HIS B N 1
ATOM 3942 C CA . HIS B 1 204 ? 11.860 5.261 -68.489 1.00 26.93 204 HIS B CA 1
ATOM 3943 C C . HIS B 1 204 ? 11.916 5.114 -66.975 1.00 25.93 204 HIS B C 1
ATOM 3944 O O . HIS B 1 204 ? 11.103 5.730 -66.273 1.00 26.97 204 HIS B O 1
ATOM 3951 N N . ASP B 1 205 ? 12.865 4.337 -66.458 1.00 29.98 205 ASP B N 1
ATOM 3952 C CA . ASP B 1 205 ? 12.991 4.059 -65.033 1.00 32.93 205 ASP B CA 1
ATOM 3953 C C . ASP B 1 205 ? 14.474 4.068 -64.702 1.00 32.99 205 ASP B C 1
ATOM 3954 O O . ASP B 1 205 ? 15.280 3.515 -65.452 1.00 36.42 205 ASP B O 1
ATOM 3959 N N . ASP B 1 206 ? 14.835 4.686 -63.578 1.00 27.26 206 ASP B N 1
ATOM 3960 C CA . ASP B 1 206 ? 16.248 4.864 -63.273 1.00 26.11 206 ASP B CA 1
ATOM 3961 C C . ASP B 1 206 ? 16.861 3.693 -62.508 1.00 26.55 206 ASP B C 1
ATOM 3962 O O . ASP B 1 206 ? 18.059 3.732 -62.213 1.00 25.79 206 ASP B O 1
ATOM 3967 N N . GLY B 1 207 ? 16.091 2.651 -62.198 1.00 24.60 207 GLY B N 1
ATOM 3968 C CA . GLY B 1 207 ? 16.668 1.467 -61.585 1.00 22.88 207 GLY B CA 1
ATOM 3969 C C . GLY B 1 207 ? 16.933 1.575 -60.099 1.00 23.38 207 GLY B C 1
ATOM 3970 O O . GLY B 1 207 ? 17.594 0.688 -59.536 1.00 22.55 207 GLY B O 1
ATOM 3971 N N . THR B 1 208 ? 16.441 2.628 -59.451 1.00 18.54 208 THR B N 1
ATOM 3972 C CA . THR B 1 208 ? 16.637 2.816 -58.019 1.00 18.12 208 THR B CA 1
ATOM 3973 C C . THR B 1 208 ? 15.875 1.759 -57.223 1.00 20.31 208 THR B C 1
ATOM 3974 O O . THR B 1 208 ? 14.722 1.434 -57.516 1.00 19.03 208 THR B O 1
ATOM 3978 N N . ASP B 1 209 ? 16.541 1.220 -56.212 1.00 19.10 209 ASP B N 1
ATOM 3979 C CA . ASP B 1 209 ? 15.968 0.202 -55.341 1.00 18.95 209 ASP B CA 1
ATOM 3980 C C . ASP B 1 209 ? 15.050 0.841 -54.301 1.00 20.59 209 ASP B C 1
ATOM 3981 O O . ASP B 1 209 ? 15.282 1.961 -53.844 1.00 18.70 209 ASP B O 1
ATOM 3986 N N . SER B 1 210 ? 14.006 0.106 -53.916 1.00 16.09 210 SER B N 1
ATOM 3987 C CA . SER B 1 210 ? 13.212 0.497 -52.753 1.00 17.39 210 SER B CA 1
ATOM 3988 C C . SER B 1 210 ? 14.086 0.638 -51.510 1.00 16.72 210 SER B C 1
ATOM 3989 O O . SER B 1 210 ? 13.859 1.521 -50.670 1.00 15.75 210 SER B O 1
ATOM 3992 N N . LEU B 1 211 ? 15.068 -0.247 -51.358 1.00 16.46 211 LEU B N 1
ATOM 3993 C CA . LEU B 1 211 ? 16.032 -0.141 -50.268 1.00 15.31 211 LEU B CA 1
ATOM 3994 C C . LEU B 1 211 ? 16.978 1.022 -50.535 1.00 15.48 211 LEU B C 1
ATOM 3995 O O . LEU B 1 211 ? 17.724 0.996 -51.514 1.00 20.26 211 LEU B O 1
ATOM 4000 N N . PHE B 1 212 ? 16.953 2.050 -49.686 1.00 17.89 212 PHE B N 1
ATOM 4001 C CA . PHE B 1 212 ? 17.873 3.172 -49.872 1.00 20.28 212 PHE B CA 1
ATOM 4002 C C . PHE B 1 212 ? 18.970 3.233 -48.822 1.00 16.22 212 PHE B C 1
ATOM 4003 O O . PHE B 1 212 ? 19.914 4.008 -48.989 1.00 15.06 212 PHE B O 1
ATOM 4011 N N . LEU B 1 213 ? 18.888 2.426 -47.767 1.00 17.41 213 LEU B N 1
ATOM 4012 C CA . LEU B 1 213 ? 19.944 2.404 -46.763 1.00 16.82 213 LEU B CA 1
ATOM 4013 C C . LEU B 1 213 ? 19.892 1.082 -46.004 1.00 16.72 213 LEU B C 1
ATOM 4014 O O . LEU B 1 213 ? 18.811 0.601 -45.650 1.00 15.17 213 LEU B O 1
ATOM 4019 N N . TYR B 1 214 ? 21.071 0.503 -45.774 1.00 14.14 214 TYR B N 1
ATOM 4020 C CA . TYR B 1 214 ? 21.251 -0.690 -44.954 1.00 15.00 214 TYR B CA 1
ATOM 4021 C C . TYR B 1 214 ? 22.236 -0.357 -43.847 1.00 15.40 214 TYR B C 1
ATOM 4022 O O . TYR B 1 214 ? 23.291 0.220 -44.120 1.00 18.01 214 TYR B O 1
ATOM 4031 N N . GLN B 1 215 ? 21.884 -0.679 -42.604 1.00 14.46 215 GLN B N 1
ATOM 4032 C CA . GLN B 1 215 ? 22.797 -0.520 -41.482 1.00 14.55 215 GLN B CA 1
ATOM 4033 C C . GLN B 1 215 ? 22.989 -1.862 -40.795 1.00 18.26 215 GLN B C 1
ATOM 4034 O O . GLN B 1 215 ? 22.032 -2.624 -40.633 1.00 15.56 215 GLN B O 1
ATOM 4040 N N . LYS B 1 216 ? 24.219 -2.142 -40.381 1.00 17.32 216 LYS B N 1
ATOM 4041 C CA . LYS B 1 216 ? 24.490 -3.351 -39.620 1.00 13.74 216 LYS B CA 1
ATOM 4042 C C . LYS B 1 216 ? 25.348 -3.018 -38.416 1.00 16.44 216 LYS B C 1
ATOM 4043 O O . LYS B 1 216 ? 26.401 -2.390 -38.560 1.00 18.47 216 LYS B O 1
ATOM 4049 N N . LEU B 1 217 ? 24.884 -3.407 -37.233 1.00 14.12 217 LEU B N 1
ATOM 4050 C CA . LEU B 1 217 ? 25.675 -3.318 -36.014 1.00 14.22 217 LEU B CA 1
ATOM 4051 C C . LEU B 1 217 ? 26.102 -4.729 -35.633 1.00 13.82 217 LEU B C 1
ATOM 4052 O O . LEU B 1 217 ? 25.282 -5.652 -35.669 1.00 17.56 217 LEU B O 1
ATOM 4057 N N . SER B 1 218 ? 27.369 -4.893 -35.223 1.00 14.28 218 SER B N 1
ATOM 4058 C CA . SER B 1 218 ? 27.922 -6.215 -34.936 1.00 13.44 218 SER B CA 1
ATOM 4059 C C . SER B 1 218 ? 28.701 -6.214 -33.630 1.00 17.39 218 SER B C 1
ATOM 4060 O O . SER B 1 218 ? 29.442 -5.268 -33.332 1.00 21.22 218 SER B O 1
ATOM 4063 N N . ARG B 1 219 ? 28.530 -7.287 -32.859 1.00 17.46 219 ARG B N 1
ATOM 4064 C CA . ARG B 1 219 ? 29.321 -7.569 -31.666 1.00 19.87 219 ARG B CA 1
ATOM 4065 C C . ARG B 1 219 ? 29.840 -8.997 -31.768 1.00 20.21 219 ARG B C 1
ATOM 4066 O O . ARG B 1 219 ? 29.064 -9.920 -32.031 1.00 19.02 219 ARG B O 1
ATOM 4074 N N . ALA B 1 220 ? 31.144 -9.182 -31.561 1.00 22.85 220 ALA B N 1
ATOM 4075 C CA . ALA B 1 220 ? 31.746 -10.490 -31.811 1.00 27.35 220 ALA B CA 1
ATOM 4076 C C . ALA B 1 220 ? 31.401 -11.521 -30.740 1.00 22.87 220 ALA B C 1
ATOM 4077 O O . ALA B 1 220 ? 31.452 -12.728 -31.017 1.00 28.77 220 ALA B O 1
ATOM 4079 N N . SER B 1 221 ? 31.066 -11.092 -29.529 1.00 21.88 221 SER B N 1
ATOM 4080 C CA . SER B 1 221 ? 30.776 -12.040 -28.462 1.00 20.98 221 SER B CA 1
ATOM 4081 C C . SER B 1 221 ? 29.783 -11.423 -27.483 1.00 20.64 221 SER B C 1
ATOM 4082 O O . SER B 1 221 ? 29.541 -10.211 -27.484 1.00 23.07 221 SER B O 1
ATOM 4085 N N . LEU B 1 222 ? 29.240 -12.285 -26.619 1.00 21.91 222 LEU B N 1
ATOM 4086 C CA . LEU B 1 222 ? 28.188 -11.876 -25.688 1.00 25.91 222 LEU B CA 1
ATOM 4087 C C . LEU B 1 222 ? 28.578 -10.657 -24.853 1.00 25.74 222 LEU B C 1
ATOM 4088 O O . LEU B 1 222 ? 27.748 -9.774 -24.618 1.00 22.66 222 LEU B O 1
ATOM 4093 N N . LYS B 1 223 ? 29.814 -10.600 -24.362 1.00 23.69 223 LYS B N 1
ATOM 4094 C CA . LYS B 1 223 ? 30.224 -9.495 -23.492 1.00 23.04 223 LYS B CA 1
ATOM 4095 C C . LYS B 1 223 ? 31.119 -8.479 -24.188 1.00 21.94 223 LYS B C 1
ATOM 4096 O O . LYS B 1 223 ? 31.741 -7.659 -23.504 1.00 24.42 223 LYS B O 1
ATOM 4102 N N . GLU B 1 224 ? 31.202 -8.510 -25.519 1.00 21.60 224 GLU B N 1
ATOM 4103 C CA . GLU B 1 224 ? 32.037 -7.552 -26.242 1.00 22.25 224 GLU B CA 1
ATOM 4104 C C . GLU B 1 224 ? 31.748 -6.124 -25.790 1.00 23.16 224 GLU B C 1
ATOM 4105 O O . GLU B 1 224 ? 30.595 -5.749 -25.551 1.00 26.41 224 GLU B O 1
ATOM 4111 N N . SER B 1 225 ? 32.803 -5.333 -25.673 1.00 22.00 225 SER B N 1
ATOM 4112 C CA . SER B 1 225 ? 32.687 -3.990 -25.121 1.00 24.04 225 SER B CA 1
ATOM 4113 C C . SER B 1 225 ? 32.504 -2.909 -26.173 1.00 26.11 225 SER B C 1
ATOM 4114 O O . SER B 1 225 ? 32.323 -1.745 -25.808 1.00 24.35 225 SER B O 1
ATOM 4117 N N . GLN B 1 226 ? 32.562 -3.242 -27.457 1.00 20.37 226 GLN B N 1
ATOM 4118 C CA . GLN B 1 226 ? 32.395 -2.237 -28.496 1.00 20.44 226 GLN B CA 1
ATOM 4119 C C . GLN B 1 226 ? 31.279 -2.683 -29.430 1.00 24.69 226 GLN B C 1
ATOM 4120 O O . GLN B 1 226 ? 30.754 -3.792 -29.315 1.00 25.17 226 GLN B O 1
ATOM 4126 N N . ILE B 1 227 ? 30.880 -1.786 -30.325 1.00 24.41 227 ILE B N 1
ATOM 4127 C CA . ILE B 1 227 ? 29.921 -2.094 -31.381 1.00 19.04 227 ILE B CA 1
ATOM 4128 C C . ILE B 1 227 ? 30.568 -1.700 -32.701 1.00 18.41 227 ILE B C 1
ATOM 4129 O O . ILE B 1 227 ? 30.991 -0.550 -32.866 1.00 22.92 227 ILE B O 1
ATOM 4134 N N . ASN B 1 228 ? 30.676 -2.646 -33.628 1.00 16.23 228 ASN B N 1
ATOM 4135 C CA . ASN B 1 228 ? 31.131 -2.316 -34.970 1.00 16.38 228 ASN B CA 1
ATOM 4136 C C . ASN B 1 228 ? 29.922 -1.961 -35.825 1.00 19.50 228 ASN B C 1
ATOM 4137 O O . ASN B 1 228 ? 28.851 -2.549 -35.671 1.00 22.28 228 ASN B O 1
ATOM 4142 N N . TYR B 1 229 ? 30.085 -0.995 -36.730 1.00 18.24 229 TYR B N 1
ATOM 4143 C CA . TYR B 1 229 ? 28.968 -0.633 -37.592 1.00 19.20 229 TYR B CA 1
ATOM 4144 C C . TYR B 1 229 ? 29.385 -0.594 -39.053 1.00 21.86 229 TYR B C 1
ATOM 4145 O O . TYR B 1 229 ? 30.543 -0.343 -39.394 1.00 21.41 229 TYR B O 1
ATOM 4154 N N . TYR B 1 230 ? 28.400 -0.832 -39.910 1.00 19.31 230 TYR B N 1
ATOM 4155 C CA . TYR B 1 230 ? 28.551 -0.793 -41.350 1.00 16.67 230 TYR B CA 1
ATOM 4156 C C . TYR B 1 230 ? 27.301 -0.159 -41.921 1.00 19.53 230 TYR B C 1
ATOM 4157 O O . TYR B 1 230 ? 26.196 -0.432 -41.447 1.00 19.20 230 TYR B O 1
ATOM 4166 N N . GLN B 1 231 ? 27.475 0.698 -42.919 1.00 17.57 231 GLN B N 1
ATOM 4167 C CA . GLN B 1 231 ? 26.351 1.212 -43.685 1.00 19.83 231 GLN B CA 1
ATOM 4168 C C . GLN B 1 231 ? 26.622 1.000 -45.164 1.00 20.86 231 GLN B C 1
ATOM 4169 O O . GLN B 1 231 ? 27.759 1.147 -45.625 1.00 18.71 231 GLN B O 1
ATOM 4175 N N . LEU B 1 232 ? 25.567 0.642 -45.892 1.00 17.79 232 LEU B N 1
ATOM 4176 C CA . LEU B 1 232 ? 25.561 0.653 -47.350 1.00 17.60 232 LEU B CA 1
ATOM 4177 C C . LEU B 1 232 ? 24.481 1.643 -47.759 1.00 19.40 232 LEU B C 1
ATOM 4178 O O . LEU B 1 232 ? 23.293 1.426 -47.486 1.00 17.59 232 LEU B O 1
ATOM 4183 N N . ARG B 1 233 ? 24.901 2.738 -48.380 1.00 15.79 233 ARG B N 1
ATOM 4184 C CA . ARG B 1 233 ? 24.004 3.810 -48.778 1.00 16.19 233 ARG B CA 1
ATOM 4185 C C . ARG B 1 233 ? 23.577 3.624 -50.224 1.00 17.49 233 ARG B C 1
ATOM 4186 O O . ARG B 1 233 ? 24.348 3.146 -51.059 1.00 18.86 233 ARG B O 1
ATOM 4194 N N . GLY B 1 234 ? 22.340 4.016 -50.506 1.00 15.19 234 GLY B N 1
ATOM 4195 C CA . GLY B 1 234 ? 21.804 3.923 -51.848 1.00 21.68 234 GLY B CA 1
ATOM 4196 C C . GLY B 1 234 ? 21.332 5.248 -52.406 1.00 19.63 234 GLY B C 1
ATOM 4197 O O . GLY B 1 234 ? 21.995 6.285 -52.252 1.00 18.58 234 GLY B O 1
ATOM 4198 N N . LYS B 1 235 ? 20.164 5.222 -53.051 1.00 17.59 235 LYS B N 1
ATOM 4199 C CA . LYS B 1 235 ? 19.621 6.379 -53.742 1.00 19.49 235 LYS B CA 1
ATOM 4200 C C . LYS B 1 235 ? 18.156 6.561 -53.382 1.00 19.72 235 LYS B C 1
ATOM 4201 O O . LYS B 1 235 ? 17.440 5.587 -53.145 1.00 18.62 235 LYS B O 1
ATOM 4207 N N . PHE B 1 236 ? 17.712 7.813 -53.358 1.00 20.42 236 PHE B N 1
ATOM 4208 C CA . PHE B 1 236 ? 16.294 8.126 -53.265 1.00 16.38 236 PHE B CA 1
ATOM 4209 C C . PHE B 1 236 ? 15.677 8.107 -54.664 1.00 18.60 236 PHE B C 1
ATOM 4210 O O . PHE B 1 236 ? 16.383 8.170 -55.675 1.00 20.77 236 PHE B O 1
ATOM 4218 N N . ASN B 1 237 ? 14.351 7.957 -54.706 1.00 18.71 237 ASN B N 1
ATOM 4219 C CA . ASN B 1 237 ? 13.625 7.881 -55.975 1.00 18.30 237 ASN B CA 1
ATOM 4220 C C . ASN B 1 237 ? 14.060 8.995 -56.918 1.00 19.34 237 ASN B C 1
ATOM 4221 O O . ASN B 1 237 ? 14.076 10.167 -56.535 1.00 21.11 237 ASN B O 1
ATOM 4226 N N . GLY B 1 238 ? 14.405 8.622 -58.152 1.00 20.50 238 GLY B N 1
ATOM 4227 C CA . GLY B 1 238 ? 14.628 9.617 -59.185 1.00 22.00 238 GLY B CA 1
ATOM 4228 C C . GLY B 1 238 ? 13.309 10.107 -59.754 1.00 25.95 238 GLY B C 1
ATOM 4229 O O . GLY B 1 238 ? 12.284 9.425 -59.693 1.00 21.02 238 GLY B O 1
ATOM 4230 N N . VAL B 1 239 ? 13.335 11.332 -60.283 1.00 22.07 239 VAL B N 1
ATOM 4231 C CA . VAL B 1 239 ? 12.160 11.984 -60.844 1.00 25.52 239 VAL B CA 1
ATOM 4232 C C . VAL B 1 239 ? 12.533 12.522 -62.220 1.00 28.10 239 VAL B C 1
ATOM 4233 O O . VAL B 1 239 ? 13.589 13.158 -62.386 1.00 22.43 239 VAL B O 1
ATOM 4237 N N . ASN B 1 240 ? 11.668 12.269 -63.201 1.00 23.90 240 ASN B N 1
ATOM 4238 C CA . ASN B 1 240 ? 11.921 12.673 -64.580 1.00 28.94 240 ASN B CA 1
ATOM 4239 C C . ASN B 1 240 ? 10.935 13.789 -64.962 1.00 33.21 240 ASN B C 1
ATOM 4240 O O . ASN B 1 240 ? 9.733 13.545 -65.130 1.00 31.52 240 ASN B O 1
ATOM 4245 N N . LEU B 1 241 ? 11.427 14.986 -65.102 1.00 38.83 241 LEU B N 1
ATOM 4246 C CA . LEU B 1 241 ? 10.535 16.066 -65.480 1.00 49.41 241 LEU B CA 1
ATOM 4247 C C . LEU B 1 241 ? 11.055 16.731 -66.746 1.00 42.49 241 LEU B C 1
ATOM 4248 O O . LEU B 1 241 ? 11.323 17.880 -66.742 1.00 53.97 241 LEU B O 1
ATOM 4253 N N . GLY B 1 242 ? 11.177 15.978 -67.817 1.00 40.84 242 GLY B N 1
ATOM 4254 C CA . GLY B 1 242 ? 11.803 16.406 -69.056 1.00 41.81 242 GLY B CA 1
ATOM 4255 C C . GLY B 1 242 ? 13.278 16.123 -69.064 1.00 47.60 242 GLY B C 1
ATOM 4256 O O . GLY B 1 242 ? 13.901 16.167 -70.122 1.00 44.89 242 GLY B O 1
ATOM 4257 N N . TYR B 1 243 ? 13.840 15.896 -67.876 1.00 40.00 243 TYR B N 1
ATOM 4258 C CA . TYR B 1 243 ? 15.213 15.493 -67.635 1.00 34.11 243 TYR B CA 1
ATOM 4259 C C . TYR B 1 243 ? 15.219 14.744 -66.311 1.00 25.27 243 TYR B C 1
ATOM 4260 O O . TYR B 1 243 ? 14.350 14.961 -65.464 1.00 28.40 243 TYR B O 1
ATOM 4269 N N . TRP B 1 244 ? 16.177 13.836 -66.158 1.00 25.92 244 TRP B N 1
ATOM 4270 C CA . TRP B 1 244 ? 16.239 13.008 -64.959 1.00 28.09 244 TRP B CA 1
ATOM 4271 C C . TRP B 1 244 ? 16.938 13.742 -63.817 1.00 31.70 244 TRP B C 1
ATOM 4272 O O . TRP B 1 244 ? 18.044 14.268 -63.987 1.00 32.16 244 TRP B O 1
ATOM 4283 N N . ALA B 1 245 ? 16.352 13.626 -62.627 1.00 24.52 245 ALA B N 1
ATOM 4284 C CA . ALA B 1 245 ? 16.914 14.165 -61.393 1.00 27.63 245 ALA B CA 1
ATOM 4285 C C . ALA B 1 245 ? 17.189 12.934 -60.522 1.00 31.12 245 ALA B C 1
ATOM 4286 O O . ALA B 1 245 ? 16.256 12.230 -60.136 1.00 31.45 245 ALA B O 1
ATOM 4288 N N . GLN B 1 246 ? 18.458 12.668 -60.211 1.00 27.69 246 GLN B N 1
ATOM 4289 C CA . GLN B 1 246 ? 18.815 11.483 -59.449 1.00 28.75 246 GLN B CA 1
ATOM 4290 C C . GLN B 1 246 ? 19.419 11.886 -58.113 1.00 30.53 246 GLN B C 1
ATOM 4291 O O . GLN B 1 246 ? 20.079 12.924 -57.998 1.00 27.12 246 GLN B O 1
ATOM 4297 N N . GLU B 1 247 ? 19.175 11.055 -57.100 1.00 24.39 247 GLU B N 1
ATOM 4298 C CA . GLU B 1 247 ? 19.402 11.427 -55.706 1.00 19.96 247 GLU B CA 1
ATOM 4299 C C . GLU B 1 247 ? 20.282 10.381 -55.037 1.00 24.26 247 GLU B C 1
ATOM 4300 O O . GLU B 1 247 ? 19.839 9.253 -54.812 1.00 25.58 247 GLU B O 1
ATOM 4306 N N . TYR B 1 248 ? 21.522 10.747 -54.728 1.00 23.00 248 TYR B N 1
ATOM 4307 C CA . TYR B 1 248 ? 22.509 9.82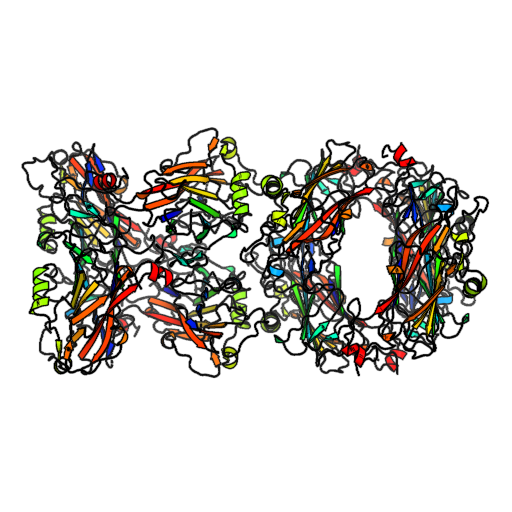8 -54.175 1.00 21.14 248 TYR B CA 1
ATOM 4308 C C . TYR B 1 248 ? 22.702 10.110 -52.695 1.00 20.65 248 TYR B C 1
ATOM 4309 O O . TYR B 1 248 ? 22.862 11.266 -52.292 1.00 19.75 248 TYR B O 1
ATOM 4318 N N . ILE B 1 249 ? 22.674 9.067 -51.876 1.00 14.87 249 ILE B N 1
ATOM 4319 C CA . ILE B 1 249 ? 23.048 9.230 -50.467 1.00 21.75 249 ILE B CA 1
ATOM 4320 C C . ILE B 1 249 ? 24.559 9.038 -50.440 1.00 21.95 249 ILE B C 1
ATOM 4321 O O . ILE B 1 249 ? 25.087 7.959 -50.170 1.00 19.04 249 ILE B O 1
ATOM 4326 N N . LEU B 1 250 ? 25.277 10.129 -50.731 1.00 22.44 250 LEU B N 1
ATOM 4327 C CA . LEU B 1 250 ? 26.686 10.058 -51.110 1.00 24.27 250 LEU B CA 1
ATOM 4328 C C . LEU B 1 250 ? 27.649 10.010 -49.934 1.00 22.48 250 LEU B C 1
ATOM 4329 O O . LEU B 1 250 ? 28.785 9.543 -50.112 1.00 22.28 250 LEU B O 1
ATOM 4334 N N . PHE B 1 251 ? 27.231 10.443 -48.745 1.00 19.10 251 PHE B N 1
ATOM 4335 C CA . PHE B 1 251 ? 28.124 10.502 -47.597 1.00 22.59 251 PHE B CA 1
ATOM 4336 C C . PHE B 1 251 ? 27.411 9.942 -46.373 1.00 18.91 251 PHE B C 1
ATOM 4337 O O . PHE B 1 251 ? 26.185 9.997 -46.285 1.00 19.51 251 PHE B O 1
ATOM 4345 N N . GLY B 1 252 ? 28.185 9.423 -45.424 1.00 21.34 252 GLY B N 1
ATOM 4346 C CA . GLY B 1 252 ? 27.594 8.912 -44.196 1.00 19.72 252 GLY B CA 1
ATOM 4347 C C . GLY B 1 252 ? 28.636 8.504 -43.172 1.00 25.35 252 GLY B C 1
ATOM 4348 O O . GLY B 1 252 ? 29.844 8.628 -43.392 1.00 27.13 252 GLY B O 1
ATOM 4349 N N . GLY B 1 253 ? 28.142 7.937 -42.061 1.00 23.59 253 GLY B N 1
ATOM 4350 C CA . GLY B 1 253 ? 28.993 7.492 -40.971 1.00 20.32 253 GLY B CA 1
ATOM 4351 C C . GLY B 1 253 ? 29.151 8.556 -39.901 1.00 23.83 253 GLY B C 1
ATOM 4352 O O . GLY B 1 253 ? 28.482 9.597 -39.905 1.00 21.45 253 GLY B O 1
ATOM 4353 N N . GLU B 1 254 ? 30.037 8.277 -38.941 1.00 24.97 254 GLU B N 1
ATOM 4354 C CA . GLU B 1 254 ? 30.214 9.221 -37.842 1.00 24.18 254 GLU B CA 1
ATOM 4355 C C . GLU B 1 254 ? 30.761 10.535 -38.356 1.00 26.00 254 GLU B C 1
ATOM 4356 O O . GLU B 1 254 ? 31.657 10.564 -39.201 1.00 25.63 254 GLU B O 1
ATOM 4362 N N . GLY B 1 255 ? 30.234 11.621 -37.812 1.00 23.28 255 GLY B N 1
ATOM 4363 C CA . GLY B 1 255 ? 30.708 12.942 -38.143 1.00 26.23 255 GLY B CA 1
ATOM 4364 C C . GLY B 1 255 ? 30.380 13.406 -39.541 1.00 35.16 255 GLY B C 1
ATOM 4365 O O . GLY B 1 255 ? 30.763 14.524 -39.902 1.00 33.43 255 GLY B O 1
ATOM 4366 N N . ALA B 1 256 ? 29.672 12.594 -40.336 1.00 29.27 256 ALA B N 1
ATOM 4367 C CA . ALA B 1 256 ? 29.364 12.981 -41.711 1.00 24.33 256 ALA B CA 1
ATOM 4368 C C . ALA B 1 256 ? 28.506 14.232 -41.756 1.00 25.91 256 ALA B C 1
ATOM 4369 O O . ALA B 1 256 ? 28.544 14.976 -42.745 1.00 31.21 256 ALA B O 1
ATOM 4371 N N . GLU B 1 257 ? 27.746 14.495 -40.693 1.00 23.62 257 GLU B N 1
ATOM 4372 C CA . GLU B 1 257 ? 26.932 15.699 -40.641 1.00 26.07 257 GLU B CA 1
ATOM 4373 C C . GLU B 1 257 ? 27.779 16.961 -40.720 1.00 41.21 257 GLU B C 1
ATOM 4374 O O . GLU B 1 257 ? 27.229 18.051 -40.923 1.00 49.01 257 GLU B O 1
ATOM 4380 N N . GLN B 1 258 ? 29.088 16.839 -40.519 1.00 39.31 258 GLN B N 1
ATOM 4381 C CA . GLN B 1 258 ? 29.954 18.022 -40.513 1.00 45.37 258 GLN B CA 1
ATOM 4382 C C . GLN B 1 258 ? 30.413 18.515 -41.885 1.00 47.45 258 GLN B C 1
ATOM 4383 O O . GLN B 1 258 ? 30.878 19.648 -42.020 1.00 50.13 258 GLN B O 1
ATOM 4389 N N . LEU B 1 259 ? 30.245 17.689 -42.908 1.00 39.19 259 LEU B N 1
ATOM 4390 C CA . LEU B 1 259 ? 30.629 18.023 -44.262 1.00 40.54 259 LEU B CA 1
ATOM 4391 C C . LEU B 1 259 ? 29.406 18.587 -45.004 1.00 42.62 259 LEU B C 1
ATOM 4392 O O . LEU B 1 259 ? 29.401 18.624 -46.235 1.00 45.40 259 LEU B O 1
ATOM 4397 N N . LYS B 1 260 ? 28.349 18.984 -44.283 1.00 26.14 260 LYS B N 1
ATOM 4398 C CA . LYS B 1 260 ? 27.168 19.486 -44.959 1.00 39.04 260 LYS B CA 1
ATOM 4399 C C . LYS B 1 260 ? 27.552 20.704 -45.790 1.00 40.60 260 LYS B C 1
ATOM 4400 O O . LYS B 1 260 ? 28.447 21.471 -45.420 1.00 44.02 260 LYS B O 1
ATOM 4406 N N . ASN B 1 261 ? 26.889 20.853 -46.937 1.00 35.74 261 ASN B N 1
ATOM 4407 C CA . ASN B 1 261 ? 27.124 21.940 -47.886 1.00 30.89 261 ASN B CA 1
ATOM 4408 C C . ASN B 1 261 ? 28.510 21.870 -48.506 1.00 37.32 261 ASN B C 1
ATOM 4409 O O . ASN B 1 261 ? 29.058 22.875 -48.934 1.00 38.27 261 ASN B O 1
ATOM 4414 N N . LYS B 1 262 ? 29.054 20.670 -48.583 1.00 31.68 262 LYS B N 1
ATOM 4415 C CA . LYS B 1 262 ? 30.340 20.394 -49.196 1.00 35.90 262 LYS B CA 1
ATOM 4416 C C . LYS B 1 262 ? 30.195 19.111 -49.985 1.00 34.63 262 LYS B C 1
ATOM 4417 O O . LYS B 1 262 ? 29.544 18.172 -49.529 1.00 32.58 262 LYS B O 1
ATOM 4423 N N . ILE B 1 263 ? 30.755 19.099 -51.183 1.00 32.33 263 ILE B N 1
ATOM 4424 C CA . ILE B 1 263 ? 30.994 17.886 -51.944 1.00 32.78 263 ILE B CA 1
ATOM 4425 C C . ILE B 1 263 ? 32.487 17.792 -52.218 1.00 36.43 263 ILE B C 1
ATOM 4426 O O . ILE B 1 263 ? 33.004 18.443 -53.125 1.00 31.30 263 ILE B O 1
ATOM 4431 N N . PRO B 1 264 ? 33.217 17.013 -51.421 1.00 31.00 264 PRO B N 1
ATOM 4432 C CA . PRO B 1 264 ? 34.649 16.815 -51.668 1.00 28.15 264 PRO B CA 1
ATOM 4433 C C . PRO B 1 264 ? 34.901 16.255 -53.060 1.00 37.95 264 PRO B C 1
ATOM 4434 O O . PRO B 1 264 ? 34.189 15.366 -53.532 1.00 38.93 264 PRO B O 1
ATOM 4438 N N . ASP B 1 265 ? 35.925 16.792 -53.714 1.00 34.81 265 ASP B N 1
ATOM 4439 C CA . ASP B 1 265 ? 36.294 16.378 -55.059 1.00 38.42 265 ASP B CA 1
ATOM 4440 C C . ASP B 1 265 ? 37.182 15.142 -54.990 1.00 40.28 265 ASP B C 1
ATOM 4441 O O . ASP B 1 265 ? 38.292 15.203 -54.451 1.00 41.54 265 ASP B O 1
ATOM 4446 N N . MET B 1 266 ? 36.690 14.016 -55.509 1.00 30.56 266 MET B N 1
ATOM 4447 C CA . MET B 1 266 ? 37.488 12.799 -55.575 1.00 34.86 266 MET B CA 1
ATOM 4448 C C . MET B 1 266 ? 37.050 12.012 -56.798 1.00 29.32 266 MET B C 1
ATOM 4449 O O . MET B 1 266 ? 36.012 12.291 -57.403 1.00 28.39 266 MET B O 1
ATOM 4454 N N . SER B 1 267 ? 37.868 11.025 -57.164 1.00 30.86 267 SER B N 1
ATOM 4455 C CA . SER B 1 267 ? 37.609 10.246 -58.370 1.00 31.70 267 SER B CA 1
ATOM 4456 C C . SER B 1 267 ? 36.484 9.242 -58.166 1.00 30.76 267 SER B C 1
ATOM 4457 O O . SER B 1 267 ? 35.732 8.954 -59.105 1.00 27.90 267 SER B O 1
ATOM 4460 N N . ASN B 1 268 ? 36.353 8.711 -56.956 1.00 29.19 268 ASN B N 1
ATOM 4461 C CA . ASN B 1 268 ? 35.347 7.707 -56.653 1.00 27.92 268 ASN B CA 1
ATOM 4462 C C . ASN B 1 268 ? 34.770 7.990 -55.278 1.00 35.48 268 ASN B C 1
ATOM 4463 O O . ASN B 1 268 ? 35.488 8.401 -54.363 1.00 32.34 268 ASN B O 1
ATOM 4468 N N . TYR B 1 269 ? 33.482 7.724 -55.134 1.00 25.47 269 TYR B N 1
ATOM 4469 C CA . TYR B 1 269 ? 32.746 8.021 -53.912 1.00 25.46 269 TYR B CA 1
ATOM 4470 C C . TYR B 1 269 ? 32.229 6.703 -53.366 1.00 24.43 269 TYR B C 1
ATOM 4471 O O . TYR B 1 269 ? 31.334 6.094 -53.965 1.00 26.20 269 TYR B O 1
ATOM 4480 N N . SER B 1 270 ? 32.815 6.255 -52.256 1.00 22.19 270 SER B N 1
ATOM 4481 C CA . SER B 1 270 ? 32.376 5.022 -51.622 1.00 23.30 270 SER B CA 1
ATOM 4482 C C . SER B 1 270 ? 30.973 5.190 -51.062 1.00 24.63 270 SER B C 1
ATOM 4483 O O . SER B 1 270 ? 30.642 6.222 -50.476 1.00 19.83 270 SER B O 1
ATOM 4486 N N . MET B 1 271 ? 30.143 4.163 -51.245 1.00 22.25 271 MET B N 1
ATOM 4487 C CA . MET B 1 271 ? 28.805 4.147 -50.673 1.00 20.75 271 MET B CA 1
ATOM 4488 C C . MET B 1 271 ? 28.756 3.327 -49.392 1.00 21.09 271 MET B C 1
ATOM 4489 O O . MET B 1 271 ? 27.670 3.096 -48.847 1.00 21.36 271 MET B O 1
ATOM 4494 N N . GLU B 1 272 ? 29.914 2.942 -48.869 1.00 21.18 272 GLU B N 1
ATOM 4495 C CA . GLU B 1 272 ? 30.004 2.149 -47.656 1.00 17.54 272 GLU B CA 1
ATOM 4496 C C . GLU B 1 272 ? 30.641 2.973 -46.548 1.00 24.78 272 GLU B C 1
ATOM 4497 O O . GLU B 1 272 ? 31.572 3.753 -46.791 1.00 22.74 272 GLU B O 1
ATOM 4503 N N . ASP B 1 273 ? 30.123 2.788 -45.336 1.00 18.98 273 ASP B N 1
ATOM 4504 C CA . ASP B 1 273 ? 30.671 3.354 -44.111 1.00 20.81 273 ASP B CA 1
ATOM 4505 C C . ASP B 1 273 ? 31.067 2.195 -43.199 1.00 26.25 273 ASP B C 1
ATOM 4506 O O . ASP B 1 273 ? 30.355 1.184 -43.121 1.00 22.03 273 ASP B O 1
ATOM 4511 N N . ASN B 1 274 ? 32.208 2.336 -42.520 1.00 25.32 274 ASN B N 1
ATOM 4512 C CA . ASN B 1 274 ? 32.737 1.319 -41.612 1.00 18.92 274 ASN B CA 1
ATOM 4513 C C . ASN B 1 274 ? 33.337 2.018 -40.404 1.00 28.23 274 ASN B C 1
ATOM 4514 O O . ASN B 1 274 ? 34.076 2.993 -40.558 1.00 27.15 274 ASN B O 1
ATOM 4519 N N . GLY B 1 275 ? 33.084 1.485 -39.217 1.00 19.55 275 GLY B N 1
ATOM 4520 C CA . GLY B 1 275 ? 33.678 2.064 -38.028 1.00 19.72 275 GLY B CA 1
ATOM 4521 C C . GLY B 1 275 ? 33.350 1.245 -36.802 1.00 25.35 275 GLY B C 1
ATOM 4522 O O . GLY B 1 275 ? 32.695 0.202 -36.872 1.00 23.15 275 GLY B O 1
ATOM 4523 N N . SER B 1 276 ? 33.789 1.764 -35.659 1.00 22.22 276 SER B N 1
ATOM 4524 C CA . SER B 1 276 ? 33.604 1.100 -34.383 1.00 18.40 276 SER B CA 1
ATOM 4525 C C . SER B 1 276 ? 33.256 2.138 -33.330 1.00 20.64 276 SER B C 1
ATOM 4526 O O . SER B 1 276 ? 33.781 3.259 -33.344 1.00 22.68 276 SER B O 1
ATOM 4529 N N . PHE B 1 277 ? 32.324 1.768 -32.455 1.00 20.19 277 PHE B N 1
ATOM 4530 C CA . PHE B 1 277 ? 31.968 2.562 -31.288 1.00 23.49 277 PHE B CA 1
ATOM 4531 C C . PHE B 1 277 ? 32.646 1.880 -30.104 1.00 18.05 277 PHE B C 1
ATOM 4532 O O . PHE B 1 277 ? 32.157 0.875 -29.583 1.00 21.57 277 PHE B O 1
ATOM 4540 N N . LYS B 1 278 ? 33.739 2.470 -29.639 1.00 22.56 278 LYS B N 1
ATOM 4541 C CA . LYS B 1 278 ? 34.436 1.955 -28.473 1.00 23.00 278 LYS B CA 1
ATOM 4542 C C . LYS B 1 278 ? 33.636 2.304 -27.216 1.00 23.06 278 LYS B C 1
ATOM 4543 O O . LYS B 1 278 ? 32.853 3.261 -27.206 1.00 21.98 278 LYS B O 1
ATOM 4549 N N . ASN B 1 279 ? 33.810 1.506 -26.157 1.00 20.92 279 ASN B N 1
ATOM 4550 C CA . ASN B 1 279 ? 33.132 1.734 -24.872 1.00 25.46 279 ASN B CA 1
ATOM 4551 C C . ASN B 1 279 ? 31.613 1.870 -25.038 1.00 23.05 279 ASN B C 1
ATOM 4552 O O . ASN B 1 279 ? 31.006 2.874 -24.649 1.00 23.15 279 ASN B O 1
ATOM 4557 N N . ALA B 1 280 ? 30.994 0.852 -25.649 1.00 20.39 280 ALA B N 1
ATOM 4558 C CA . ALA B 1 280 ? 29.578 0.967 -26.008 1.00 17.70 280 ALA B CA 1
ATOM 4559 C C . ALA B 1 280 ? 28.657 1.103 -24.796 1.00 20.77 280 ALA B C 1
ATOM 4560 O O . ALA B 1 280 ? 27.556 1.642 -24.926 1.00 19.30 280 ALA B O 1
ATOM 4562 N N . LEU B 1 281 ? 29.073 0.648 -23.614 1.00 17.77 281 LEU B N 1
ATOM 4563 C CA . LEU B 1 281 ? 28.227 0.820 -22.429 1.00 19.47 281 LEU B CA 1
ATOM 4564 C C . LEU B 1 281 ? 27.982 2.290 -22.104 1.00 20.90 281 LEU B C 1
ATOM 4565 O O . LEU B 1 281 ? 27.010 2.616 -21.409 1.00 22.18 281 LEU B O 1
ATOM 4570 N N . LYS B 1 282 ? 28.844 3.184 -22.575 1.00 17.46 282 LYS B N 1
ATOM 4571 C CA . LYS B 1 282 ? 28.645 4.605 -22.353 1.00 20.28 282 LYS B CA 1
ATOM 4572 C C . LYS B 1 282 ? 27.566 5.190 -23.268 1.00 22.69 282 LYS B C 1
ATOM 4573 O O . LYS B 1 282 ? 27.102 6.310 -23.028 1.00 21.22 282 LYS B O 1
ATOM 4579 N N . ILE B 1 283 ? 27.121 4.435 -24.275 1.00 17.68 283 ILE B N 1
ATOM 4580 C CA . ILE B 1 283 ? 26.206 4.942 -25.297 1.00 16.02 283 ILE B CA 1
ATOM 4581 C C . ILE B 1 283 ? 24.770 4.842 -24.805 1.00 16.81 283 ILE B C 1
ATOM 4582 O O . ILE B 1 283 ? 24.307 3.755 -24.433 1.00 19.63 283 ILE B O 1
ATOM 4587 N N . GLU B 1 284 ? 24.048 5.974 -24.834 1.00 15.23 284 GLU B N 1
ATOM 4588 C CA . GLU B 1 284 ? 22.610 5.950 -24.593 1.00 14.39 284 GLU B CA 1
ATOM 4589 C C . GLU B 1 284 ? 21.846 5.626 -25.873 1.00 15.69 284 GLU B C 1
ATOM 4590 O O . GLU B 1 284 ? 20.901 4.828 -25.851 1.00 18.10 284 GLU B O 1
ATOM 4596 N N . SER B 1 285 ? 22.223 6.239 -26.991 1.00 14.82 285 SER B N 1
ATOM 4597 C CA . SER B 1 285 ? 21.520 5.970 -28.236 1.00 16.57 285 SER B CA 1
ATOM 4598 C C . SER B 1 285 ? 22.488 6.049 -29.407 1.00 18.93 285 SER B C 1
ATOM 4599 O O . SER B 1 285 ? 23.526 6.712 -29.342 1.00 19.42 285 SER B O 1
ATOM 4602 N N . LEU B 1 286 ? 22.130 5.348 -30.481 1.00 16.38 286 LEU B N 1
ATOM 4603 C CA . LEU B 1 286 ? 22.807 5.433 -31.767 1.00 15.97 286 LEU B CA 1
ATOM 4604 C C . LEU B 1 286 ? 21.843 6.114 -32.725 1.00 19.76 286 LEU B C 1
ATOM 4605 O O . LEU B 1 286 ? 20.685 5.695 -32.846 1.00 17.55 286 LEU B O 1
ATOM 4610 N N . ASP B 1 287 ? 22.293 7.197 -33.350 1.00 15.12 287 ASP B N 1
ATOM 4611 C CA . ASP B 1 287 ? 21.401 8.120 -34.045 1.00 17.36 287 ASP B CA 1
ATOM 4612 C C . ASP B 1 287 ? 21.754 8.220 -35.519 1.00 17.35 287 ASP B C 1
ATOM 4613 O O . ASP B 1 287 ? 22.859 8.653 -35.863 1.00 19.84 287 ASP B O 1
ATOM 4618 N N . LEU B 1 288 ? 20.807 7.836 -36.374 1.00 16.45 288 LEU B N 1
ATOM 4619 C CA . LEU B 1 288 ? 20.856 8.101 -37.808 1.00 16.17 288 LEU B CA 1
ATOM 4620 C C . LEU B 1 288 ? 20.108 9.400 -38.126 1.00 16.66 288 LEU B C 1
ATOM 4621 O O . LEU B 1 288 ? 18.993 9.621 -37.634 1.00 17.66 288 LEU B O 1
ATOM 4626 N N . ARG B 1 289 ? 20.721 10.219 -38.978 1.00 16.11 289 ARG B N 1
ATOM 4627 C CA . ARG B 1 289 ? 20.089 11.452 -39.434 1.00 20.49 289 ARG B CA 1
ATOM 4628 C C . ARG B 1 289 ? 20.351 11.631 -40.930 1.00 21.54 289 ARG B C 1
ATOM 4629 O O . ARG B 1 289 ? 21.501 11.678 -41.366 1.00 22.49 289 ARG B O 1
ATOM 4637 N N . LEU B 1 290 ? 19.249 11.796 -41.656 1.00 18.60 290 LEU B N 1
ATOM 4638 C CA . LEU B 1 290 ? 19.280 11.923 -43.087 1.00 18.36 290 LEU B CA 1
ATOM 4639 C C . LEU B 1 290 ? 19.113 13.418 -43.423 1.00 21.81 290 LEU B C 1
ATOM 4640 O O . LEU B 1 290 ? 18.226 14.027 -42.969 1.00 21.65 290 LEU B O 1
ATOM 4645 N N . MET B 1 291 ? 20.002 13.943 -44.228 1.00 20.01 291 MET B N 1
ATOM 4646 C CA . MET B 1 291 ? 19.920 15.367 -44.496 1.00 23.63 291 MET B CA 1
ATOM 4647 C C . MET B 1 291 ? 20.373 15.677 -45.919 1.00 22.09 291 MET B C 1
ATOM 4648 O O . MET B 1 291 ? 21.101 14.913 -46.558 1.00 19.77 291 MET B O 1
ATOM 4653 N N . ASP B 1 292 ? 19.922 16.827 -46.405 1.00 23.78 292 ASP B N 1
ATOM 4654 C CA . ASP B 1 292 ? 20.307 17.305 -47.725 1.00 24.23 292 ASP B CA 1
ATOM 4655 C C . ASP B 1 292 ? 21.749 17.805 -47.733 1.00 30.43 292 ASP B C 1
ATOM 4656 O O . ASP B 1 292 ? 22.312 18.187 -46.705 1.00 26.88 292 ASP B O 1
ATOM 4661 N N . ASN B 1 293 ? 22.349 17.769 -48.915 1.00 29.17 293 ASN B N 1
ATOM 4662 C CA . ASN B 1 293 ? 23.663 18.330 -49.180 1.00 23.97 293 ASN B CA 1
ATOM 4663 C C . ASN B 1 293 ? 23.555 19.074 -50.510 1.00 27.46 293 ASN B C 1
ATOM 4664 O O . ASN B 1 293 ? 22.458 19.233 -51.056 1.00 28.37 293 ASN B O 1
ATOM 4669 N N . ASN B 1 294 ? 24.680 19.566 -51.028 1.00 29.40 294 ASN B N 1
ATOM 4670 C CA . ASN B 1 294 ? 24.654 20.278 -52.303 1.00 24.66 294 ASN B CA 1
ATOM 4671 C C . ASN B 1 294 ? 24.203 19.385 -53.450 1.00 31.79 294 ASN B C 1
ATOM 4672 O O . ASN B 1 294 ? 24.411 18.168 -53.451 1.00 27.04 294 ASN B O 1
ATOM 4677 N N . ARG B 1 295 ? 23.610 20.016 -54.454 1.00 26.96 295 ARG B N 1
ATOM 4678 C CA . ARG B 1 295 ? 23.384 19.353 -55.724 1.00 26.26 295 ARG B CA 1
ATOM 4679 C C . ARG B 1 295 ? 24.577 19.602 -56.645 1.00 31.69 295 ARG B C 1
ATOM 4680 O O . ARG B 1 295 ? 25.406 20.479 -56.397 1.00 27.66 295 ARG B O 1
ATOM 4688 N N . MET B 1 296 ? 24.686 18.776 -57.683 1.00 29.48 296 MET B N 1
ATOM 4689 C CA . MET B 1 296 ? 25.754 18.884 -58.673 1.00 31.15 296 MET B CA 1
ATOM 4690 C C . MET B 1 296 ? 25.167 18.524 -60.033 1.00 30.33 296 MET B C 1
ATOM 4691 O O . MET B 1 296 ? 23.955 18.337 -60.175 1.00 30.87 296 MET B O 1
ATOM 4696 N N . ALA B 1 297 ? 26.037 18.417 -61.036 1.00 32.33 297 ALA B N 1
ATOM 4697 C CA . ALA B 1 297 ? 25.629 18.098 -62.405 1.00 37.76 297 ALA B CA 1
ATOM 4698 C C . ALA B 1 297 ? 24.527 19.042 -62.888 1.00 37.74 297 ALA B C 1
ATOM 4699 O O . ALA B 1 297 ? 23.481 18.619 -63.388 1.00 32.53 297 ALA B O 1
ATOM 4701 N N . TYR B 1 298 ? 24.775 20.346 -62.728 1.00 35.45 298 TYR B N 1
ATOM 4702 C CA . TYR B 1 298 ? 23.841 21.395 -63.149 1.00 37.82 298 TYR B CA 1
ATOM 4703 C C . TYR B 1 298 ? 22.470 21.229 -62.502 1.00 36.97 298 TYR B C 1
ATOM 4704 O O . TYR B 1 298 ? 21.444 21.568 -63.095 1.00 33.34 298 TYR B O 1
ATOM 4713 N N . GLY B 1 299 ? 22.440 20.713 -61.274 1.00 34.78 299 GLY B N 1
ATOM 4714 C CA . GLY B 1 299 ? 21.203 20.510 -60.556 1.00 36.69 299 GLY B CA 1
ATOM 4715 C C . GLY B 1 299 ? 20.569 19.143 -60.744 1.00 36.79 299 GLY B C 1
ATOM 4716 O O . GLY B 1 299 ? 19.586 18.838 -60.057 1.00 33.50 299 GLY B O 1
ATOM 4717 N N . SER B 1 300 ? 21.087 18.319 -61.659 1.00 31.32 300 SER B N 1
ATOM 4718 C CA . SER B 1 300 ? 20.471 17.032 -61.959 1.00 30.15 300 SER B CA 1
ATOM 4719 C C . SER B 1 300 ? 20.791 15.958 -60.929 1.00 34.31 300 SER B C 1
ATOM 4720 O O . SER B 1 300 ? 20.044 14.982 -60.828 1.00 28.37 300 SER B O 1
ATOM 4723 N N . THR B 1 301 ? 21.880 16.109 -60.181 1.00 30.04 301 THR B N 1
ATOM 4724 C CA . THR B 1 301 ? 22.340 15.112 -59.226 1.00 27.16 301 THR B CA 1
ATOM 4725 C C . THR B 1 301 ? 22.244 15.687 -57.823 1.00 31.65 301 THR B C 1
ATOM 4726 O O . THR B 1 301 ? 22.940 16.656 -57.495 1.00 28.09 301 THR B O 1
ATOM 4730 N N . GLY B 1 302 ? 21.378 15.101 -57.002 1.00 25.07 302 GLY B N 1
ATOM 4731 C CA . GLY B 1 302 ? 21.317 15.457 -55.602 1.00 25.18 302 GLY B CA 1
ATOM 4732 C C . GLY B 1 302 ? 22.270 14.595 -54.797 1.00 21.72 302 GLY B C 1
ATOM 4733 O O . GLY B 1 302 ? 22.530 13.443 -55.136 1.00 25.06 302 GLY B O 1
ATOM 4734 N N . THR B 1 303 ? 22.834 15.175 -53.746 1.00 22.61 303 THR B N 1
ATOM 4735 C CA . THR B 1 303 ? 23.619 14.401 -52.799 1.00 21.34 303 THR B CA 1
ATOM 4736 C C . THR B 1 303 ? 23.045 14.588 -51.399 1.00 20.76 303 THR B C 1
ATOM 4737 O O . THR B 1 303 ? 22.543 15.662 -51.041 1.00 21.43 303 THR B O 1
ATOM 4741 N N . TYR B 1 304 ? 23.126 13.524 -50.606 1.00 21.87 304 TYR B N 1
ATOM 4742 C CA . TYR B 1 304 ? 22.543 13.501 -49.272 1.00 23.37 304 TYR B CA 1
ATOM 4743 C C . TYR B 1 304 ? 23.546 12.867 -48.329 1.00 16.54 304 TYR B C 1
ATOM 4744 O O . TYR B 1 304 ? 24.503 12.216 -48.757 1.00 22.06 304 TYR B O 1
ATOM 4753 N N . ILE B 1 305 ? 23.313 13.070 -47.037 1.00 17.81 305 ILE B N 1
ATOM 4754 C CA . ILE B 1 305 ? 24.176 12.562 -45.978 1.00 18.80 305 ILE B CA 1
ATOM 4755 C C . ILE B 1 305 ? 23.351 11.681 -45.044 1.00 19.91 305 ILE B C 1
ATOM 4756 O O . ILE B 1 305 ? 22.265 12.079 -44.605 1.00 21.40 305 ILE B O 1
ATOM 4761 N N . ALA B 1 306 ? 23.872 10.493 -44.733 1.00 18.81 306 ALA B N 1
ATOM 4762 C CA . ALA B 1 306 ? 23.284 9.604 -43.730 1.00 18.57 306 ALA B CA 1
ATOM 4763 C C . ALA B 1 306 ? 24.265 9.489 -42.564 1.00 20.28 306 ALA B C 1
ATOM 4764 O O . ALA B 1 306 ? 25.002 8.516 -42.444 1.00 19.79 306 ALA B O 1
ATOM 4766 N N . SER B 1 307 ? 24.263 10.494 -41.688 1.00 17.47 307 SER B N 1
ATOM 4767 C CA . SER B 1 307 ? 25.196 10.484 -40.569 1.00 19.57 307 SER B CA 1
ATOM 4768 C C . SER B 1 307 ? 24.723 9.497 -39.507 1.00 19.98 307 SER B C 1
ATOM 4769 O O . SER B 1 307 ? 23.522 9.307 -39.299 1.00 20.65 307 SER B O 1
ATOM 4772 N N . PHE B 1 308 ? 25.683 8.871 -38.828 1.00 18.41 308 PHE B N 1
ATOM 4773 C CA . PHE B 1 308 ? 25.379 7.847 -37.833 1.00 19.62 308 PHE B CA 1
ATOM 4774 C C . PHE B 1 308 ? 26.298 8.071 -36.647 1.00 19.19 308 PHE B C 1
ATOM 4775 O O . PHE B 1 308 ? 27.509 7.861 -36.754 1.00 23.80 308 PHE B O 1
ATOM 4783 N N . ASN B 1 309 ? 25.728 8.478 -35.519 1.00 19.44 309 ASN B N 1
ATOM 4784 C CA . ASN B 1 309 ? 26.517 8.972 -34.401 1.00 21.86 309 ASN B CA 1
ATOM 4785 C C . ASN B 1 309 ? 25.999 8.405 -33.088 1.00 20.87 309 ASN B C 1
ATOM 4786 O O . ASN B 1 309 ? 24.832 8.015 -32.963 1.00 23.51 309 ASN B O 1
ATOM 4791 N N . ARG B 1 310 ? 26.879 8.413 -32.095 1.00 19.73 310 ARG B N 1
ATOM 4792 C CA . ARG B 1 310 ? 26.542 7.992 -30.740 1.00 21.39 310 ARG B CA 1
ATOM 4793 C C . ARG B 1 310 ? 26.133 9.195 -29.904 1.00 20.07 310 ARG B C 1
ATOM 4794 O O . ARG B 1 310 ? 26.702 10.286 -30.038 1.00 21.29 310 ARG B O 1
ATOM 4802 N N . THR B 1 311 ? 25.147 8.987 -29.035 1.00 23.73 311 THR B N 1
ATOM 4803 C CA . THR B 1 311 ? 24.847 9.892 -27.931 1.00 20.31 311 THR B CA 1
ATOM 4804 C C . THR B 1 311 ? 25.217 9.172 -26.641 1.00 18.21 311 THR B C 1
ATOM 4805 O O . THR B 1 311 ? 24.634 8.129 -26.323 1.00 17.50 311 THR B O 1
ATOM 4809 N N . ASP B 1 312 ? 26.200 9.698 -25.921 1.00 17.94 312 ASP B N 1
ATOM 4810 C CA . ASP B 1 312 ? 26.659 9.023 -24.715 1.00 18.15 312 ASP B CA 1
ATOM 4811 C C . ASP B 1 312 ? 25.833 9.459 -23.510 1.00 19.40 312 ASP B C 1
ATOM 4812 O O . ASP B 1 312 ? 25.292 10.571 -23.471 1.00 17.49 312 ASP B O 1
ATOM 4817 N N . PHE B 1 313 ? 25.728 8.560 -22.532 1.00 18.32 313 PHE B N 1
ATOM 4818 C CA . PHE B 1 313 ? 25.327 8.964 -21.192 1.00 17.90 313 PHE B CA 1
ATOM 4819 C C . PHE B 1 313 ? 26.284 10.030 -20.674 1.00 21.14 313 PHE B C 1
ATOM 4820 O O . PHE B 1 313 ? 27.452 10.092 -21.076 1.00 21.35 313 PHE B O 1
ATOM 4828 N N . SER B 1 314 ? 25.778 10.880 -19.780 1.00 17.18 314 SER B N 1
ATOM 4829 C CA . SER B 1 314 ? 26.611 11.866 -19.094 1.00 20.61 314 SER B CA 1
ATOM 4830 C C . SER B 1 314 ? 27.362 11.197 -17.951 1.00 18.79 314 SER B C 1
ATOM 4831 O O . SER B 1 314 ? 26.749 10.604 -17.057 1.00 19.00 314 SER B O 1
ATOM 4834 N N . MET B 1 315 ? 28.687 11.264 -17.986 1.00 23.58 315 MET B N 1
ATOM 4835 C CA . MET B 1 315 ? 29.502 10.629 -16.964 1.00 22.35 315 MET B CA 1
ATOM 4836 C C . MET B 1 315 ? 30.719 11.496 -16.686 1.00 23.30 315 MET B C 1
ATOM 4837 O O . MET B 1 315 ? 31.301 12.065 -17.612 1.00 25.59 315 MET B O 1
ATOM 4842 N N . THR B 1 316 ? 31.090 11.600 -15.410 1.00 23.96 316 THR B N 1
ATOM 4843 C CA . THR B 1 316 ? 32.297 12.331 -15.041 1.00 33.07 316 THR B CA 1
ATOM 4844 C C . THR B 1 316 ? 33.531 11.505 -15.376 1.00 32.20 316 THR B C 1
ATOM 4845 O O . THR B 1 316 ? 33.460 10.276 -15.472 1.00 28.42 316 THR B O 1
ATOM 4849 N N . PRO B 1 317 ? 34.686 12.158 -15.546 1.00 38.28 317 PRO B N 1
ATOM 4850 C CA . PRO B 1 317 ? 35.923 11.387 -15.756 1.00 38.12 317 PRO B CA 1
ATOM 4851 C C . PRO B 1 317 ? 36.185 10.356 -14.670 1.00 32.56 317 PRO B C 1
ATOM 4852 O O . PRO B 1 317 ? 36.668 9.258 -14.972 1.00 31.85 317 PRO B O 1
ATOM 4856 N N . GLU B 1 318 ? 35.862 10.667 -13.411 1.00 31.91 318 GLU B N 1
ATOM 4857 C CA . GLU B 1 318 ? 36.111 9.719 -12.334 1.00 34.35 318 GLU B CA 1
ATOM 4858 C C . GLU B 1 318 ? 35.228 8.490 -12.490 1.00 34.83 318 GLU B C 1
ATOM 4859 O O . GLU B 1 318 ? 35.671 7.356 -12.270 1.00 36.11 318 GLU B O 1
ATOM 4865 N N . ASN B 1 319 ? 33.971 8.693 -12.887 1.00 28.99 319 ASN B N 1
ATOM 4866 C CA . ASN B 1 319 ? 33.057 7.567 -13.014 1.00 33.20 319 ASN B CA 1
ATOM 4867 C C . ASN B 1 319 ? 33.350 6.769 -14.280 1.00 27.06 319 ASN B C 1
ATOM 4868 O O . ASN B 1 319 ? 33.186 5.546 -14.289 1.00 25.40 319 ASN B O 1
ATOM 4873 N N . LEU B 1 320 ? 33.798 7.442 -15.343 1.00 29.11 320 LEU B N 1
ATOM 4874 C CA . LEU B 1 320 ? 34.232 6.734 -16.541 1.00 31.23 320 LEU B CA 1
ATOM 4875 C C . LEU B 1 320 ? 35.367 5.776 -16.221 1.00 36.09 320 LEU B C 1
ATOM 4876 O O . LEU B 1 320 ? 35.374 4.629 -16.681 1.00 30.34 320 LEU B O 1
ATOM 4881 N N . LYS B 1 321 ? 36.343 6.239 -15.439 1.00 36.13 321 LYS B N 1
ATOM 4882 C CA . LYS B 1 321 ? 37.475 5.394 -15.089 1.00 37.41 321 LYS B CA 1
ATOM 4883 C C . LYS B 1 321 ? 37.043 4.242 -14.191 1.00 34.13 321 LYS B C 1
ATOM 4884 O O . LYS B 1 321 ? 37.425 3.086 -14.422 1.00 35.29 321 LYS B O 1
ATOM 4890 N N . ALA B 1 322 ? 36.208 4.530 -13.193 1.00 29.08 322 ALA B N 1
ATOM 4891 C CA . ALA B 1 322 ? 35.734 3.483 -12.297 1.00 29.87 322 ALA B CA 1
ATOM 4892 C C . ALA B 1 322 ? 34.974 2.406 -13.053 1.00 32.66 322 ALA B C 1
ATOM 4893 O O . ALA B 1 322 ? 35.021 1.230 -12.674 1.00 30.70 322 ALA B O 1
ATOM 4895 N N . CYS B 1 323 ? 34.251 2.790 -14.098 1.00 29.04 323 CYS B N 1
ATOM 4896 C CA . CYS B 1 323 ? 33.424 1.866 -14.857 1.00 30.04 323 CYS B CA 1
ATOM 4897 C C . CYS B 1 323 ? 34.177 1.189 -15.989 1.00 33.99 323 CYS B C 1
ATOM 4898 O O . CYS B 1 323 ? 33.600 0.336 -16.669 1.00 30.80 323 CYS B O 1
ATOM 4901 N N . GLY B 1 324 ? 35.440 1.542 -16.202 1.00 32.35 324 GLY B N 1
ATOM 4902 C CA . GLY B 1 324 ? 36.197 0.967 -17.297 1.00 28.82 324 GLY B CA 1
ATOM 4903 C C . GLY B 1 324 ? 35.758 1.452 -18.656 1.00 35.70 324 GLY B C 1
ATOM 4904 O O . GLY B 1 324 ? 35.861 0.707 -19.637 1.00 38.84 324 GLY B O 1
ATOM 4905 N N . LEU B 1 325 ? 35.283 2.699 -18.744 1.00 29.84 325 LEU B N 1
ATOM 4906 C CA . LEU B 1 325 ? 34.760 3.265 -19.979 1.00 32.59 325 LEU B CA 1
ATOM 4907 C C . LEU B 1 325 ? 35.587 4.461 -20.439 1.00 37.35 325 LEU B C 1
ATOM 4908 O O . LEU B 1 325 ? 35.133 5.251 -21.276 1.00 36.25 325 LEU B O 1
ATOM 4913 N N . ASP B 1 326 ? 36.783 4.626 -19.887 1.00 39.23 326 ASP B N 1
ATOM 4914 C CA . ASP B 1 326 ? 37.696 5.654 -20.365 1.00 49.23 326 ASP B CA 1
ATOM 4915 C C . ASP B 1 326 ? 38.544 5.087 -21.502 1.00 50.85 326 ASP B C 1
ATOM 4916 O O . ASP B 1 326 ? 39.285 5.811 -22.159 1.00 61.39 326 ASP B O 1
ATOM 4921 N N . ILE C 1 23 ? -22.285 31.370 -56.253 1.00 53.21 23 ILE C N 1
ATOM 4922 C CA . ILE C 1 23 ? -20.917 31.133 -55.763 1.00 54.16 23 ILE C CA 1
ATOM 4923 C C . ILE C 1 23 ? -20.947 30.650 -54.336 1.00 55.27 23 ILE C C 1
ATOM 4924 O O . ILE C 1 23 ? -21.212 31.381 -53.427 1.00 59.53 23 ILE C O 1
ATOM 4929 N N . ARG C 1 24 ? -20.655 29.380 -54.219 1.00 49.18 24 ARG C N 1
ATOM 4930 C CA . ARG C 1 24 ? -20.702 28.721 -52.953 1.00 43.20 24 ARG C CA 1
ATOM 4931 C C . ARG C 1 24 ? -19.332 28.182 -52.552 1.00 36.84 24 ARG C C 1
ATOM 4932 O O . ARG C 1 24 ? -18.433 28.048 -53.319 1.00 39.45 24 ARG C O 1
ATOM 4940 N N . GLY C 1 25 ? -19.198 27.992 -51.281 1.00 38.22 25 GLY C N 1
ATOM 4941 C CA . GLY C 1 25 ? -18.027 27.385 -50.656 1.00 26.07 25 GLY C CA 1
ATOM 4942 C C . GLY C 1 25 ? -16.920 28.301 -50.196 1.00 33.26 25 GLY C C 1
ATOM 4943 O O . GLY C 1 25 ? -15.874 27.812 -49.762 1.00 24.01 25 GLY C O 1
ATOM 4944 N N . CYS C 1 26 ? -17.117 29.613 -50.267 1.00 29.14 26 CYS C N 1
ATOM 4945 C CA . CYS C 1 26 ? -16.102 30.560 -49.828 1.00 31.40 26 CYS C CA 1
ATOM 4946 C C . CYS C 1 26 ? -16.092 30.723 -48.308 1.00 22.00 26 CYS C C 1
ATOM 4947 O O . CYS C 1 26 ? -17.110 30.527 -47.649 1.00 22.74 26 CYS C O 1
ATOM 4950 N N . PRO C 1 27 ? -14.957 31.110 -47.725 1.00 21.55 27 PRO C N 1
ATOM 4951 C CA . PRO C 1 27 ? -14.991 31.577 -46.331 1.00 24.28 27 PRO C CA 1
ATOM 4952 C C . PRO C 1 27 ? -15.832 32.840 -46.248 1.00 22.75 27 PRO C C 1
ATOM 4953 O O . PRO C 1 27 ? -15.816 33.679 -47.149 1.00 24.13 27 PRO C O 1
ATOM 4957 N N . THR C 1 28 ? -16.593 32.965 -45.171 1.00 17.74 28 THR C N 1
ATOM 4958 C CA . THR C 1 28 ? -17.464 34.113 -44.996 1.00 24.99 28 THR C CA 1
ATOM 4959 C C . THR C 1 28 ? -17.261 34.685 -43.605 1.00 23.73 28 THR C C 1
ATOM 4960 O O . THR C 1 28 ? -16.474 34.178 -42.801 1.00 18.90 28 THR C O 1
ATOM 4964 N N . LEU C 1 29 ? -18.004 35.751 -43.324 1.00 22.21 29 LEU C N 1
ATOM 4965 C CA . LEU C 1 29 ? -17.942 36.336 -41.997 1.00 24.47 29 LEU C CA 1
ATOM 4966 C C . LEU C 1 29 ? -18.486 35.404 -40.922 1.00 25.19 29 LEU C C 1
ATOM 4967 O O . LEU C 1 29 ? -18.286 35.680 -39.741 1.00 25.83 29 LEU C O 1
ATOM 4972 N N . GLU C 1 30 ? -19.143 34.302 -41.289 1.00 27.11 30 GLU C N 1
ATOM 4973 C CA . GLU C 1 30 ? -19.600 33.332 -40.300 1.00 27.10 30 GLU C CA 1
ATOM 4974 C C . GLU C 1 30 ? -18.621 32.177 -40.113 1.00 25.69 30 GLU C C 1
ATOM 4975 O O . GLU C 1 30 ? -18.871 31.301 -39.282 1.00 28.92 30 GLU C O 1
ATOM 4981 N N . THR C 1 31 ? -17.533 32.145 -40.877 1.00 21.64 31 THR C N 1
ATOM 4982 C CA . THR C 1 31 ? -16.468 31.176 -40.649 1.00 15.64 31 THR C CA 1
ATOM 4983 C C . THR C 1 31 ? -15.688 31.584 -39.405 1.00 16.61 31 THR C C 1
ATOM 4984 O O . THR C 1 31 ? -15.324 32.751 -39.279 1.00 21.50 31 THR C O 1
ATOM 4988 N N . PRO C 1 32 ? -15.421 30.670 -38.468 1.00 21.88 32 PRO C N 1
ATOM 4989 C CA . PRO C 1 32 ? -14.673 31.058 -37.264 1.00 18.79 32 PRO C CA 1
ATOM 4990 C C . PRO C 1 32 ? -13.299 31.623 -37.600 1.00 16.40 32 PRO C C 1
ATOM 4991 O O . PRO C 1 32 ? -12.652 31.217 -38.567 1.00 17.11 32 PRO C O 1
ATOM 4995 N N . LEU C 1 33 ? -12.868 32.585 -36.778 1.00 18.21 33 LEU C N 1
ATOM 4996 C CA . LEU C 1 33 ? -11.549 33.205 -36.845 1.00 15.27 33 LEU C CA 1
ATOM 4997 C C . LEU C 1 33 ? -10.839 32.971 -35.515 1.00 14.27 33 LEU C C 1
ATOM 4998 O O . LEU C 1 33 ? -11.423 33.210 -34.453 1.00 15.56 33 LEU C O 1
ATOM 5003 N N . LYS C 1 34 ? -9.585 32.532 -35.572 1.00 15.27 34 LYS C N 1
ATOM 5004 C CA . LYS C 1 34 ? -8.822 32.146 -34.391 1.00 12.47 34 LYS C CA 1
ATOM 5005 C C . LYS C 1 34 ? -7.728 33.162 -34.078 1.00 18.33 34 LYS C C 1
ATOM 5006 O O . LYS C 1 34 ? -7.092 33.695 -34.989 1.00 13.93 34 LYS C O 1
ATOM 5012 N N . LEU C 1 35 ? -7.492 33.410 -32.787 1.00 15.27 35 LEU C N 1
ATOM 5013 C CA . LEU C 1 35 ? -6.292 34.098 -32.331 1.00 11.31 35 LEU C CA 1
ATOM 5014 C C . LEU C 1 35 ? -5.375 33.087 -31.655 1.00 14.20 35 LEU C C 1
ATOM 5015 O O . LEU C 1 35 ? -5.842 32.237 -30.886 1.00 13.70 35 LEU C O 1
ATOM 5020 N N . THR C 1 36 ? -4.071 33.161 -31.937 1.00 12.51 36 THR C N 1
ATOM 5021 C CA . THR C 1 36 ? -3.127 32.308 -31.228 1.00 15.59 36 THR C CA 1
ATOM 5022 C C . THR C 1 36 ? -2.019 33.153 -30.626 1.00 12.56 36 THR C C 1
ATOM 5023 O O . THR C 1 36 ? -1.678 34.228 -31.138 1.00 13.39 36 THR C O 1
ATOM 5027 N N . PHE C 1 37 ? -1.480 32.656 -29.509 1.00 12.15 37 PHE C N 1
ATOM 5028 C CA . PHE C 1 37 ? -0.456 33.357 -28.734 1.00 14.39 37 PHE C CA 1
ATOM 5029 C C . PHE C 1 37 ? 0.579 32.333 -28.310 1.00 13.87 37 PHE C C 1
ATOM 5030 O O . PHE C 1 37 ? 0.264 31.425 -27.537 1.00 16.11 37 PHE C O 1
ATOM 5038 N N . THR C 1 38 ? 1.804 32.467 -28.796 1.00 13.13 38 THR C N 1
ATOM 5039 C CA . THR C 1 38 ? 2.808 31.434 -28.589 1.00 14.05 38 THR C CA 1
ATOM 5040 C C . THR C 1 38 ? 3.992 31.998 -27.823 1.00 15.91 38 THR C C 1
ATOM 5041 O O . THR C 1 38 ? 4.583 32.997 -28.241 1.00 15.82 38 THR C O 1
ATOM 5045 N N . GLU C 1 39 ? 4.340 31.340 -26.717 1.00 13.49 39 GLU C N 1
ATOM 5046 C CA . GLU C 1 39 ? 5.572 31.625 -25.986 1.00 15.35 39 GLU C CA 1
ATOM 5047 C C . GLU C 1 39 ? 6.701 30.806 -26.601 1.00 20.34 39 GLU C C 1
ATOM 5048 O O . GLU C 1 39 ? 6.628 29.575 -26.638 1.00 19.92 39 GLU C O 1
ATOM 5054 N N . ASP C 1 40 ? 7.750 31.479 -27.066 1.00 19.68 40 ASP C N 1
ATOM 5055 C CA . ASP C 1 40 ? 8.819 30.785 -27.781 1.00 19.59 40 ASP C CA 1
ATOM 5056 C C . ASP C 1 40 ? 10.173 31.387 -27.434 1.00 21.65 40 ASP C C 1
ATOM 5057 O O . ASP C 1 40 ? 11.068 31.460 -28.278 1.00 18.40 40 ASP C O 1
ATOM 5062 N N . ILE C 1 41 ? 10.339 31.833 -26.200 1.00 15.36 41 ILE C N 1
ATOM 5063 C CA . ILE C 1 41 ? 11.600 32.431 -25.788 1.00 14.88 41 ILE C CA 1
ATOM 5064 C C . ILE C 1 41 ? 12.566 31.322 -25.405 1.00 21.98 41 ILE C C 1
ATOM 5065 O O . ILE C 1 41 ? 12.262 30.492 -24.541 1.00 21.01 41 ILE C O 1
ATOM 5070 N N . GLN C 1 42 ? 13.722 31.287 -26.073 1.00 19.60 42 GLN C N 1
ATOM 5071 C CA . GLN C 1 42 ? 14.795 30.389 -25.650 1.00 19.54 42 GLN C CA 1
ATOM 5072 C C . GLN C 1 42 ? 15.781 31.151 -24.779 1.00 21.57 42 GLN C C 1
ATOM 5073 O O . GLN C 1 42 ? 16.080 32.314 -25.059 1.00 20.14 42 GLN C O 1
ATOM 5079 N N . PRO C 1 43 ? 16.281 30.533 -23.713 1.00 24.14 43 PRO C N 1
ATOM 5080 C CA . PRO C 1 43 ? 17.234 31.228 -22.840 1.00 20.93 43 PRO C CA 1
ATOM 5081 C C . PRO C 1 43 ? 18.486 31.650 -23.600 1.00 29.40 43 PRO C C 1
ATOM 5082 O O . PRO C 1 43 ? 18.979 30.942 -24.480 1.00 29.18 43 PRO C O 1
ATOM 5086 N N . ARG C 1 44 ? 18.996 32.826 -23.255 1.00 27.28 44 ARG C N 1
ATOM 5087 C CA . ARG C 1 44 ? 20.201 33.363 -23.866 1.00 28.88 44 ARG C CA 1
ATOM 5088 C C . ARG C 1 44 ? 21.348 33.272 -22.875 1.00 24.05 44 ARG C C 1
ATOM 5089 O O . ARG C 1 44 ? 21.234 33.747 -21.741 1.00 26.02 44 ARG C O 1
ATOM 5097 N N . LYS C 1 45 ? 22.427 32.615 -23.285 1.00 34.87 45 LYS C N 1
ATOM 5098 C CA . LYS C 1 45 ? 23.602 32.405 -22.449 1.00 33.11 45 LYS C CA 1
ATOM 5099 C C . LYS C 1 45 ? 24.603 33.546 -22.541 1.00 34.13 45 LYS C C 1
ATOM 5100 O O . LYS C 1 45 ? 25.000 33.957 -23.632 1.00 29.97 45 LYS C O 1
ATOM 5106 N N . GLU C 1 46 ? 24.980 34.111 -21.411 1.00 31.03 46 GLU C N 1
ATOM 5107 C CA . GLU C 1 46 ? 26.039 35.113 -21.387 1.00 45.36 46 GLU C CA 1
ATOM 5108 C C . GLU C 1 46 ? 27.321 34.449 -20.913 1.00 55.66 46 GLU C C 1
ATOM 5109 O O . GLU C 1 46 ? 27.289 33.675 -19.953 1.00 55.68 46 GLU C O 1
ATOM 5115 N N . ASN C 1 47 ? 28.426 34.702 -21.618 1.00 63.92 47 ASN C N 1
ATOM 5116 C CA . ASN C 1 47 ? 29.767 34.246 -21.228 1.00 65.73 47 ASN C CA 1
ATOM 5117 C C . ASN C 1 47 ? 30.734 35.405 -21.498 1.00 73.64 47 ASN C C 1
ATOM 5118 O O . ASN C 1 47 ? 31.716 35.299 -22.232 1.00 59.24 47 ASN C O 1
ATOM 5123 N N . GLY C 1 48 ? 30.410 36.554 -20.900 1.00 73.88 48 GLY C N 1
ATOM 5124 C CA . GLY C 1 48 ? 31.178 37.775 -21.028 1.00 69.74 48 GLY C CA 1
ATOM 5125 C C . GLY C 1 48 ? 31.215 38.510 -19.705 1.00 67.14 48 GLY C C 1
ATOM 5126 O O . GLY C 1 48 ? 32.054 38.212 -18.850 1.00 71.12 48 GLY C O 1
ATOM 5127 N N . SER C 1 49 ? 30.294 39.460 -19.513 1.00 74.10 49 SER C N 1
ATOM 5128 C CA . SER C 1 49 ? 30.208 40.171 -18.241 1.00 70.21 49 SER C CA 1
ATOM 5129 C C . SER C 1 49 ? 29.667 39.272 -17.133 1.00 68.84 49 SER C C 1
ATOM 5130 O O . SER C 1 49 ? 30.022 39.464 -15.963 1.00 63.20 49 SER C O 1
ATOM 5133 N N . THR C 1 50 ? 28.831 38.284 -17.482 1.00 67.69 50 THR C N 1
ATOM 5134 C CA . THR C 1 50 ? 28.365 37.238 -16.573 1.00 64.74 50 THR C CA 1
ATOM 5135 C C . THR C 1 50 ? 28.359 35.903 -17.324 1.00 62.73 50 THR C C 1
ATOM 5136 O O . THR C 1 50 ? 28.751 35.820 -18.501 1.00 62.79 50 THR C O 1
ATOM 5140 N N . TYR C 1 51 ? 27.905 34.841 -16.628 1.00 59.46 51 TYR C N 1
ATOM 5141 C CA . TYR C 1 51 ? 27.856 33.477 -17.169 1.00 61.64 51 TYR C CA 1
ATOM 5142 C C . TYR C 1 51 ? 26.489 32.818 -16.934 1.00 54.97 51 TYR C C 1
ATOM 5143 O O . TYR C 1 51 ? 26.385 31.595 -16.748 1.00 45.29 51 TYR C O 1
ATOM 5152 N N . PHE C 1 52 ? 25.433 33.631 -16.946 1.00 43.89 52 PHE C N 1
ATOM 5153 C CA . PHE C 1 52 ? 24.092 33.231 -16.688 1.00 32.59 52 PHE C CA 1
ATOM 5154 C C . PHE C 1 52 ? 23.232 32.988 -17.911 1.00 31.75 52 PHE C C 1
ATOM 5155 O O . PHE C 1 52 ? 23.645 33.230 -18.971 1.00 30.63 52 PHE C O 1
ATOM 5163 N N . TYR C 1 53 ? 22.062 32.419 -17.686 1.00 25.99 53 TYR C N 1
ATOM 5164 C CA . TYR C 1 53 ? 21.056 32.276 -18.727 1.00 21.69 53 TYR C CA 1
ATOM 5165 C C . TYR C 1 53 ? 19.928 33.259 -18.473 1.00 19.06 53 TYR C C 1
ATOM 5166 O O . TYR C 1 53 ? 19.388 33.316 -17.364 1.00 24.57 53 TYR C O 1
ATOM 5175 N N . TYR C 1 54 ? 19.590 34.043 -19.490 1.00 22.63 54 TYR C N 1
ATOM 5176 C CA . TYR C 1 54 ? 18.497 35.008 -19.408 1.00 17.93 54 TYR C CA 1
ATOM 5177 C C . TYR C 1 54 ? 17.264 34.463 -20.118 1.00 20.41 54 TYR C C 1
ATOM 5178 O O . TYR C 1 54 ? 17.367 33.952 -21.234 1.00 21.73 54 TYR C O 1
ATOM 5187 N N . ASP C 1 55 ? 16.099 34.598 -19.482 1.00 19.54 55 ASP C N 1
ATOM 5188 C CA . ASP C 1 55 ? 14.841 34.103 -20.043 1.00 17.64 55 ASP C CA 1
ATOM 5189 C C . ASP C 1 55 ? 13.770 35.122 -19.675 1.00 20.31 55 ASP C C 1
ATOM 5190 O O . ASP C 1 55 ? 13.365 35.185 -18.512 1.00 17.97 55 ASP C O 1
ATOM 5195 N N . GLY C 1 56 ? 13.332 35.935 -20.646 1.00 17.29 56 GLY C N 1
ATOM 5196 C CA . GLY C 1 56 ? 12.369 36.984 -20.340 1.00 17.92 56 GLY C CA 1
ATOM 5197 C C . GLY C 1 56 ? 11.117 36.493 -19.634 1.00 16.39 56 GLY C C 1
ATOM 5198 O O . GLY C 1 56 ? 10.467 37.250 -18.911 1.00 18.63 56 GLY C O 1
ATOM 5199 N N . TRP C 1 57 ? 10.765 35.221 -19.819 1.00 13.93 57 TRP C N 1
ATOM 5200 C CA . TRP C 1 57 ? 9.578 34.680 -19.164 1.00 12.59 57 TRP C CA 1
ATOM 5201 C C . TRP C 1 57 ? 9.798 34.368 -17.694 1.00 19.07 57 TRP C C 1
ATOM 5202 O O . TRP C 1 57 ? 8.819 34.265 -16.946 1.00 19.54 57 TRP C O 1
ATOM 5213 N N . ARG C 1 58 ? 11.039 34.127 -17.263 1.00 16.72 58 ARG C N 1
ATOM 5214 C CA . ARG C 1 58 ? 11.193 33.696 -15.877 1.00 16.21 58 ARG C CA 1
ATOM 5215 C C . ARG C 1 58 ? 12.460 34.185 -15.183 1.00 19.34 58 ARG C C 1
ATOM 5216 O O . ARG C 1 58 ? 12.716 33.754 -14.053 1.00 20.77 58 ARG C O 1
ATOM 5224 N N . GLY C 1 59 ? 13.225 35.094 -15.773 1.00 19.34 59 GLY C N 1
ATOM 5225 C CA . GLY C 1 59 ? 14.310 35.742 -15.057 1.00 16.59 59 GLY C CA 1
ATOM 5226 C C . GLY C 1 59 ? 15.700 35.317 -15.479 1.00 19.33 59 GLY C C 1
ATOM 5227 O O . GLY C 1 59 ? 16.026 35.299 -16.673 1.00 18.19 59 GLY C O 1
ATOM 5228 N N . VAL C 1 60 ? 16.538 34.989 -14.496 1.00 21.06 60 VAL C N 1
ATOM 5229 C CA . VAL C 1 60 ? 17.943 34.685 -14.727 1.00 17.35 60 VAL C CA 1
ATOM 5230 C C . VAL C 1 60 ? 18.213 33.315 -14.120 1.00 16.36 60 VAL C C 1
ATOM 5231 O O . VAL C 1 60 ? 17.817 33.050 -12.974 1.00 18.75 60 VAL C O 1
ATOM 5235 N N . GLY C 1 61 ? 18.876 32.450 -14.885 1.00 19.94 61 GLY C N 1
ATOM 5236 C CA . GLY C 1 61 ? 19.107 31.081 -14.447 1.00 20.04 61 GLY C CA 1
ATOM 5237 C C . GLY C 1 61 ? 20.570 30.697 -14.366 1.00 23.81 61 GLY C C 1
ATOM 5238 O O . GLY C 1 61 ? 21.395 31.280 -15.080 1.00 24.23 61 GLY C O 1
ATOM 5239 N N . GLN C 1 62 ? 20.908 29.716 -13.535 1.00 21.93 62 GLN C N 1
ATOM 5240 C CA . GLN C 1 62 ? 22.329 29.370 -13.519 1.00 25.68 62 GLN C CA 1
ATOM 5241 C C . GLN C 1 62 ? 22.596 28.160 -14.414 1.00 25.92 62 GLN C C 1
ATOM 5242 O O . GLN C 1 62 ? 23.673 28.015 -14.992 1.00 26.23 62 GLN C O 1
ATOM 5248 N N . THR C 1 63 ? 21.562 27.387 -14.722 1.00 19.00 63 THR C N 1
ATOM 5249 C CA . THR C 1 63 ? 21.618 26.268 -15.661 1.00 21.86 63 THR C CA 1
ATOM 5250 C C . THR C 1 63 ? 20.275 26.111 -16.362 1.00 19.57 63 THR C C 1
ATOM 5251 O O . THR C 1 63 ? 19.256 26.641 -15.925 1.00 22.93 63 THR C O 1
ATOM 5255 N N . VAL C 1 64 ? 20.279 25.334 -17.444 1.00 20.35 64 VAL C N 1
ATOM 5256 C CA . VAL C 1 64 ? 19.071 24.952 -18.172 1.00 20.96 64 VAL C CA 1
ATOM 5257 C C . VAL C 1 64 ? 18.999 23.425 -18.283 1.00 24.82 64 VAL C C 1
ATOM 5258 O O . VAL C 1 64 ? 19.962 22.714 -18.010 1.00 24.08 64 VAL C O 1
ATOM 5262 N N . ASN C 1 65 ? 17.827 22.939 -18.686 1.00 22.08 65 ASN C N 1
ATOM 5263 C CA . ASN C 1 65 ? 17.572 21.512 -18.881 1.00 24.51 65 ASN C CA 1
ATOM 5264 C C . ASN C 1 65 ? 17.958 20.672 -17.668 1.00 27.03 65 ASN C C 1
ATOM 5265 O O . ASN C 1 65 ? 18.787 19.739 -17.783 1.00 28.52 65 ASN C O 1
ATOM 5270 N N . PRO C 1 66 ? 17.347 20.897 -16.504 1.00 22.60 66 PRO C N 1
ATOM 5271 C CA . PRO C 1 66 ? 16.264 21.850 -16.241 1.00 18.71 66 PRO C CA 1
ATOM 5272 C C . PRO C 1 66 ? 16.717 23.261 -15.891 1.00 20.49 66 PRO C C 1
ATOM 5273 O O . PRO C 1 66 ? 17.839 23.492 -15.456 1.00 17.44 66 PRO C O 1
ATOM 5277 N N . TRP C 1 67 ? 15.806 24.199 -16.102 1.00 17.58 67 TRP C N 1
ATOM 5278 C CA . TRP C 1 67 ? 16.004 25.562 -15.637 1.00 20.87 67 TRP C CA 1
ATOM 5279 C C . TRP C 1 67 ? 16.198 25.562 -14.132 1.00 19.62 67 TRP C C 1
ATOM 5280 O O . TRP C 1 67 ? 15.423 24.957 -13.387 1.00 20.26 67 TRP C O 1
ATOM 5291 N N . SER C 1 68 ? 17.234 26.247 -13.670 1.00 19.86 68 SER C N 1
ATOM 5292 C CA . SER C 1 68 ? 17.355 26.494 -12.245 1.00 21.69 68 SER C CA 1
ATOM 5293 C C . SER C 1 68 ? 17.742 27.948 -12.021 1.00 21.47 68 SER C C 1
ATOM 5294 O O . SER C 1 68 ? 18.754 28.423 -12.581 1.00 21.47 68 SER C O 1
ATOM 5297 N N . PRO C 1 69 ? 16.945 28.686 -11.273 1.00 20.52 69 PRO C N 1
ATOM 5298 C CA . PRO C 1 69 ? 17.152 30.131 -11.144 1.00 16.47 69 PRO C CA 1
ATOM 5299 C C . PRO C 1 69 ? 18.372 30.469 -10.300 1.00 25.61 69 PRO C C 1
ATOM 5300 O O . PRO C 1 69 ? 18.797 29.697 -9.435 1.00 25.44 69 PRO C O 1
ATOM 5304 N N . VAL C 1 70 ? 18.949 31.644 -10.574 1.00 22.10 70 VAL C N 1
ATOM 5305 C CA . VAL C 1 70 ? 19.943 32.218 -9.669 1.00 24.32 70 VAL C CA 1
ATOM 5306 C C . VAL C 1 70 ? 19.286 32.550 -8.335 1.00 29.20 70 VAL C C 1
ATOM 5307 O O . VAL C 1 70 ? 18.065 32.720 -8.230 1.00 24.12 70 VAL C O 1
ATOM 5311 N N . LEU C 1 71 ? 20.117 32.661 -7.297 1.00 24.47 71 LEU C N 1
ATOM 5312 C CA . LEU C 1 71 ? 19.600 32.995 -5.977 1.00 27.32 71 LEU C CA 1
ATOM 5313 C C . LEU C 1 71 ? 18.840 34.317 -6.019 1.00 26.95 71 LEU C C 1
ATOM 5314 O O . LEU C 1 71 ? 19.291 35.289 -6.629 1.00 27.55 71 LEU C O 1
ATOM 5319 N N . ASP C 1 72 ? 17.735 34.381 -5.275 1.00 27.54 72 ASP C N 1
ATOM 5320 C CA . ASP C 1 72 ? 16.844 35.546 -5.198 1.00 27.69 72 ASP C CA 1
ATOM 5321 C C . ASP C 1 72 ? 16.292 36.011 -6.552 1.00 27.06 72 ASP C C 1
ATOM 5322 O O . ASP C 1 72 ? 15.766 37.127 -6.654 1.00 24.03 72 ASP C O 1
ATOM 5327 N N . ASN C 1 73 ? 16.374 35.176 -7.590 1.00 18.50 73 ASN C N 1
ATOM 5328 C CA . ASN C 1 73 ? 15.649 35.452 -8.829 1.00 21.27 73 ASN C CA 1
ATOM 5329 C C . ASN C 1 73 ? 14.169 35.705 -8.556 1.00 20.29 73 ASN C C 1
ATOM 5330 O O . ASN C 1 73 ? 13.546 36.569 -9.186 1.00 21.76 73 ASN C O 1
ATOM 5335 N N . HIS C 1 74 ? 13.591 34.968 -7.604 1.00 18.48 74 HIS C N 1
ATOM 5336 C CA . HIS C 1 74 ? 12.163 35.062 -7.316 1.00 21.39 74 HIS C CA 1
ATOM 5337 C C . HIS C 1 74 ? 11.735 36.443 -6.821 1.00 18.09 74 HIS C C 1
ATOM 5338 O O . HIS C 1 74 ? 10.543 36.759 -6.876 1.00 20.84 74 HIS C O 1
ATOM 5345 N N . LYS C 1 75 ? 12.657 37.263 -6.307 1.00 20.55 75 LYS C N 1
ATOM 5346 C CA . LYS C 1 75 ? 12.270 38.594 -5.850 1.00 21.16 75 LYS C CA 1
ATOM 5347 C C . LYS C 1 75 ? 11.903 39.512 -7.011 1.00 21.60 75 LYS C C 1
ATOM 5348 O O . LYS C 1 75 ? 11.228 40.527 -6.801 1.00 24.90 75 LYS C O 1
ATOM 5354 N N . TYR C 1 76 ? 12.358 39.194 -8.209 1.00 17.68 76 TYR C N 1
ATOM 5355 C CA . TYR C 1 76 ? 12.229 40.045 -9.386 1.00 22.09 76 TYR C CA 1
ATOM 5356 C C . TYR C 1 76 ? 11.400 39.428 -10.498 1.00 21.41 76 TYR C C 1
ATOM 5357 O O . TYR C 1 76 ? 10.642 40.142 -11.163 1.00 19.58 76 TYR C O 1
ATOM 5366 N N . ALA C 1 77 ? 11.523 38.125 -10.715 1.00 17.08 77 ALA C N 1
ATOM 5367 C CA . ALA C 1 77 ? 11.020 37.505 -11.933 1.00 14.31 77 ALA C CA 1
ATOM 5368 C C . ALA C 1 77 ? 9.533 37.180 -11.827 1.00 16.99 77 ALA C C 1
ATOM 5369 O O . ALA C 1 77 ? 8.981 37.015 -10.739 1.00 19.40 77 ALA C O 1
ATOM 5371 N N . ALA C 1 78 ? 8.887 37.064 -12.988 1.00 15.98 78 ALA C N 1
ATOM 5372 C CA . ALA C 1 78 ? 7.491 36.648 -13.042 1.00 19.52 78 ALA C CA 1
ATOM 5373 C C . ALA C 1 78 ? 7.363 35.131 -12.935 1.00 16.18 78 ALA C C 1
ATOM 5374 O O . ALA C 1 78 ? 8.249 34.381 -13.349 1.00 16.43 78 ALA C O 1
ATOM 5376 N N . THR C 1 79 ? 6.243 34.690 -12.370 1.00 18.40 79 THR C N 1
ATOM 5377 C CA . THR C 1 79 ? 5.879 33.279 -12.321 1.00 18.00 79 THR C CA 1
ATOM 5378 C C . THR C 1 79 ? 4.527 32.993 -12.952 1.00 20.47 79 THR C C 1
ATOM 5379 O O . THR C 1 79 ? 4.118 31.828 -12.999 1.00 16.40 79 THR C O 1
ATOM 5383 N N . GLU C 1 80 ? 3.838 34.036 -13.401 1.00 17.97 80 GLU C N 1
ATOM 5384 C CA . GLU C 1 80 ? 2.528 33.880 -14.016 1.00 16.34 80 GLU C CA 1
ATOM 5385 C C . GLU C 1 80 ? 2.320 34.917 -15.111 1.00 17.87 80 GLU C C 1
ATOM 5386 O O . GLU C 1 80 ? 2.737 36.068 -14.979 1.00 16.05 80 GLU C O 1
ATOM 5392 N N . HIS C 1 81 ? 1.671 34.500 -16.191 1.00 14.92 81 HIS C N 1
ATOM 5393 C CA . HIS C 1 81 ? 1.406 35.388 -17.315 1.00 14.28 81 HIS C CA 1
ATOM 5394 C C . HIS C 1 81 ? -0.042 35.171 -17.716 1.00 17.74 81 HIS C C 1
ATOM 5395 O O . HIS C 1 81 ? -0.499 34.028 -17.761 1.00 19.12 81 HIS C O 1
ATOM 5402 N N . GLU C 1 82 ? -0.761 36.248 -18.013 1.00 13.05 82 GLU C N 1
ATOM 5403 C CA . GLU C 1 82 ? -2.181 36.174 -18.336 1.00 19.23 82 GLU C CA 1
ATOM 5404 C C . GLU C 1 82 ? -2.461 36.983 -19.593 1.00 16.71 82 GLU C C 1
ATOM 5405 O O . GLU C 1 82 ? -1.841 38.024 -19.826 1.00 16.86 82 GLU C O 1
ATOM 5411 N N . ILE C 1 83 ? -3.453 36.534 -20.360 1.00 13.31 83 ILE C N 1
ATOM 5412 C CA . ILE C 1 83 ? -3.927 37.233 -21.547 1.00 10.89 83 ILE C CA 1
ATOM 5413 C C . ILE C 1 83 ? -5.370 37.631 -21.295 1.00 17.53 83 ILE C C 1
ATOM 5414 O O . ILE C 1 83 ? -6.203 36.770 -20.985 1.00 15.70 83 ILE C O 1
ATOM 5419 N N . HIS C 1 84 ? -5.673 38.925 -21.420 1.00 13.89 84 HIS C N 1
ATOM 5420 C CA . HIS C 1 84 ? -7.040 39.422 -21.332 1.00 12.01 84 HIS C CA 1
ATOM 5421 C C . HIS C 1 84 ? -7.473 39.885 -22.711 1.00 12.26 84 HIS C C 1
ATOM 5422 O O . HIS C 1 84 ? -6.745 40.626 -23.368 1.00 15.66 84 HIS C O 1
ATOM 5429 N N . ILE C 1 85 ? -8.638 39.440 -23.169 1.00 13.12 85 ILE C N 1
ATOM 5430 C CA . ILE C 1 85 ? -9.145 39.836 -24.479 1.00 12.72 85 ILE C CA 1
ATOM 5431 C C . ILE C 1 85 ? -10.495 40.525 -24.317 1.00 16.16 85 ILE C C 1
ATOM 5432 O O . ILE C 1 85 ? -11.423 39.952 -23.733 1.00 16.69 85 ILE C O 1
ATOM 5437 N N . TYR C 1 86 ? -10.615 41.734 -24.865 1.00 12.61 86 TYR C N 1
ATOM 5438 C CA . TYR C 1 86 ? -11.879 42.464 -24.889 1.00 14.52 86 TYR C CA 1
ATOM 5439 C C . TYR C 1 86 ? -12.307 42.575 -26.342 1.00 15.80 86 TYR C C 1
ATOM 5440 O O . TYR C 1 86 ? -11.567 43.132 -27.162 1.00 21.11 86 TYR C O 1
ATOM 5449 N N . VAL C 1 87 ? -13.484 42.054 -26.673 1.00 14.14 87 VAL C N 1
ATOM 5450 C CA . VAL C 1 87 ? -13.990 42.153 -28.040 1.00 14.11 87 VAL C CA 1
ATOM 5451 C C . VAL C 1 87 ? -15.235 43.027 -28.049 1.00 13.32 87 VAL C C 1
ATOM 5452 O O . VAL C 1 87 ? -16.176 42.789 -27.282 1.00 17.68 87 VAL C O 1
ATOM 5456 N N . GLU C 1 88 ? -15.251 44.007 -28.945 1.00 14.74 88 GLU C N 1
ATOM 5457 C CA . GLU C 1 88 ? -16.390 44.891 -29.141 1.00 16.04 88 GLU C CA 1
ATOM 5458 C C . GLU C 1 88 ? -17.000 44.609 -30.508 1.00 16.29 88 GLU C C 1
ATOM 5459 O O . GLU C 1 88 ? -16.278 44.554 -31.511 1.00 18.50 88 GLU C O 1
ATOM 5465 N N . PHE C 1 89 ? -18.310 44.379 -30.542 1.00 17.03 89 PHE C N 1
ATOM 5466 C CA . PHE C 1 89 ? -19.036 44.169 -31.788 1.00 16.21 89 PHE C CA 1
ATOM 5467 C C . PHE C 1 89 ? -19.861 45.403 -32.142 1.00 22.92 89 PHE C C 1
ATOM 5468 O O . PHE C 1 89 ? -20.187 46.220 -31.278 1.00 25.59 89 PHE C O 1
ATOM 5476 N N . PHE C 1 90 ? -20.215 45.502 -33.430 1.00 16.51 90 PHE C N 1
ATOM 5477 C CA . PHE C 1 90 ? -21.082 46.566 -33.941 1.00 20.65 90 PHE C CA 1
ATOM 5478 C C . PHE C 1 90 ? -22.536 46.370 -33.540 1.00 29.32 90 PHE C C 1
ATOM 5479 O O . PHE C 1 90 ? -23.316 47.330 -33.559 1.00 22.98 90 PHE C O 1
ATOM 5487 N N . GLN C 1 91 ? -22.920 45.133 -33.246 1.00 21.74 91 GLN C N 1
ATOM 5488 C CA . GLN C 1 91 ? -24.287 44.753 -32.933 1.00 25.52 91 GLN C CA 1
ATOM 5489 C C . GLN C 1 91 ? -24.177 43.438 -32.186 1.00 27.28 91 GLN C C 1
ATOM 5490 O O . GLN C 1 91 ? -23.102 42.840 -32.131 1.00 23.67 91 GLN C O 1
ATOM 5496 N N . THR C 1 92 ? -25.290 42.962 -31.643 1.00 23.16 92 THR C N 1
ATOM 5497 C CA . THR C 1 92 ? -25.210 41.720 -30.878 1.00 26.28 92 THR C CA 1
ATOM 5498 C C . THR C 1 92 ? -24.768 40.578 -31.788 1.00 23.41 92 THR C C 1
ATOM 5499 O O . THR C 1 92 ? -25.299 40.433 -32.904 1.00 21.60 92 THR C O 1
ATOM 5503 N N . PRO C 1 93 ? -23.805 39.758 -31.361 1.00 24.47 93 PRO C N 1
ATOM 5504 C CA . PRO C 1 93 ? -23.374 38.615 -32.179 1.00 25.22 93 PRO C CA 1
ATOM 5505 C C . PRO C 1 93 ? -24.556 37.759 -32.617 1.00 29.48 93 PRO C C 1
ATOM 5506 O O . PRO C 1 93 ? -25.486 37.502 -31.847 1.00 28.12 93 PRO C O 1
ATOM 5510 N N . SER C 1 94 ? -24.522 37.347 -33.883 1.00 25.08 94 SER C N 1
ATOM 5511 C CA . SER C 1 94 ? -25.683 36.773 -34.551 1.00 26.00 94 SER C CA 1
ATOM 5512 C C . SER C 1 94 ? -25.741 35.249 -34.495 1.00 30.19 94 SER C C 1
ATOM 5513 O O . SER C 1 94 ? -26.787 34.679 -34.815 1.00 26.44 94 SER C O 1
ATOM 5516 N N . ASN C 1 95 ? -24.650 34.575 -34.155 1.00 27.73 95 ASN C N 1
ATOM 5517 C CA . ASN C 1 95 ? -24.659 33.120 -34.194 1.00 23.97 95 ASN C CA 1
ATOM 5518 C C . ASN C 1 95 ? -25.633 32.559 -33.165 1.00 22.67 95 ASN C C 1
ATOM 5519 O O . ASN C 1 95 ? -25.776 33.101 -32.066 1.00 23.94 95 ASN C O 1
ATOM 5524 N N . ARG C 1 96 ? -26.318 31.469 -33.534 1.00 22.58 96 ARG C N 1
ATOM 5525 C CA . ARG C 1 96 ? -27.422 30.920 -32.746 1.00 21.62 96 ARG C CA 1
ATOM 5526 C C . ARG C 1 96 ? -27.149 29.535 -32.168 1.00 18.92 96 ARG C C 1
ATOM 5527 O O . ARG C 1 96 ? -28.087 28.887 -31.691 1.00 21.67 96 ARG C O 1
ATOM 5535 N N . PHE C 1 97 ? -25.909 29.059 -32.190 1.00 17.91 97 PHE C N 1
ATOM 5536 C CA . PHE C 1 97 ? -25.623 27.749 -31.618 1.00 17.87 97 PHE C CA 1
ATOM 5537 C C . PHE C 1 97 ? -24.210 27.748 -31.055 1.00 21.31 97 PHE C C 1
ATOM 5538 O O . PHE C 1 97 ? -23.386 28.594 -31.408 1.00 20.16 97 PHE C O 1
ATOM 5546 N N . ALA C 1 98 ? -23.950 26.820 -30.134 1.00 17.04 98 ALA C N 1
ATOM 5547 C CA . ALA C 1 98 ? -22.611 26.611 -29.587 1.00 16.23 98 ALA C CA 1
ATOM 5548 C C . ALA C 1 98 ? -22.166 25.167 -29.793 1.00 20.51 98 ALA C C 1
ATOM 5549 O O . ALA C 1 98 ? -22.974 24.236 -29.707 1.00 18.52 98 ALA C O 1
ATOM 5551 N N . ASP C 1 99 ? -20.880 24.978 -30.050 1.00 16.44 99 ASP C N 1
ATOM 5552 C CA . ASP C 1 99 ? -20.335 23.642 -30.233 1.00 16.49 99 ASP C CA 1
ATOM 5553 C C . ASP C 1 99 ? -19.563 23.197 -28.994 1.00 21.59 99 ASP C C 1
ATOM 5554 O O . ASP C 1 99 ? -19.358 23.954 -28.043 1.00 21.77 99 ASP C O 1
ATOM 5559 N N . LYS C 1 100 ? -19.118 21.938 -29.031 1.00 18.77 100 LYS C N 1
ATOM 5560 C CA . LYS C 1 100 ? -18.522 21.317 -27.857 1.00 19.13 100 LYS C CA 1
ATOM 5561 C C . LYS C 1 100 ? -17.257 22.040 -27.412 1.00 20.85 100 LYS C C 1
ATOM 5562 O O . LYS C 1 100 ? -17.044 22.245 -26.212 1.00 26.13 100 LYS C O 1
ATOM 5568 N N . ASN C 1 101 ? -16.413 22.453 -28.353 1.00 21.84 101 ASN C N 1
ATOM 5569 C CA . ASN C 1 101 ? -15.077 22.919 -28.001 1.00 23.53 101 ASN C CA 1
ATOM 5570 C C . ASN C 1 101 ? -14.867 24.412 -28.221 1.00 22.02 101 ASN C C 1
ATOM 5571 O O . ASN C 1 101 ? -13.753 24.913 -28.006 1.00 25.76 101 ASN C O 1
ATOM 5576 N N . GLY C 1 102 ? -15.901 25.143 -28.614 1.00 23.69 102 GLY C N 1
ATOM 5577 C CA . GLY C 1 102 ? -15.856 26.584 -28.530 1.00 21.75 102 GLY C CA 1
ATOM 5578 C C . GLY C 1 102 ? -15.616 27.366 -29.799 1.00 21.74 102 GLY C C 1
ATOM 5579 O O . GLY C 1 102 ? -15.345 28.561 -29.707 1.00 18.47 102 GLY C O 1
ATOM 5580 N N . ALA C 1 103 ? -15.718 26.747 -30.978 1.00 18.30 103 ALA C N 1
ATOM 5581 C CA . ALA C 1 103 ? -15.613 27.526 -32.212 1.00 20.40 103 ALA C CA 1
ATOM 5582 C C . ALA C 1 103 ? -16.851 28.371 -32.476 1.00 21.29 103 ALA C C 1
ATOM 5583 O O . ALA C 1 103 ? -16.794 29.292 -33.308 1.00 21.45 103 ALA C O 1
ATOM 5585 N N . TYR C 1 104 ? -17.972 28.055 -31.823 1.00 17.62 104 TYR C N 1
ATOM 5586 C CA . TYR C 1 104 ? -19.243 28.736 -32.027 1.00 18.73 104 TYR C CA 1
ATOM 5587 C C . TYR C 1 104 ? -19.860 29.108 -30.687 1.00 18.40 104 TYR C C 1
ATOM 5588 O O . TYR C 1 104 ? -19.845 28.305 -29.747 1.00 17.35 104 TYR C O 1
ATOM 5597 N N . SER C 1 105 ? -20.416 30.318 -30.612 1.00 18.21 105 SER C N 1
ATOM 5598 C CA . SER C 1 105 ? -21.090 30.813 -29.415 1.00 13.70 105 SER C CA 1
ATOM 5599 C C . SER C 1 105 ? -22.444 31.401 -29.785 1.00 18.11 105 SER C C 1
ATOM 5600 O O . SER C 1 105 ? -22.739 31.656 -30.955 1.00 20.11 105 SER C O 1
ATOM 5603 N N . TYR C 1 106 ? -23.283 31.611 -28.769 1.00 17.25 106 TYR C N 1
ATOM 5604 C CA . TYR C 1 106 ? -24.508 32.374 -28.963 1.00 18.77 106 TYR C CA 1
ATOM 5605 C C . TYR C 1 106 ? -24.767 33.237 -27.734 1.00 15.76 106 TYR C C 1
ATOM 5606 O O . TYR C 1 106 ? -24.251 32.978 -26.644 1.00 20.37 106 TYR C O 1
ATOM 5615 N N . ILE C 1 107 ? -25.622 34.239 -27.922 1.00 15.62 107 ILE C N 1
ATOM 5616 C CA . ILE C 1 107 ? -26.034 35.168 -26.877 1.00 19.33 107 ILE C CA 1
ATOM 5617 C C . ILE C 1 107 ? -27.482 34.871 -26.518 1.00 27.36 107 ILE C C 1
ATOM 5618 O O . ILE C 1 107 ? -28.313 34.669 -27.409 1.00 31.36 107 ILE C O 1
ATOM 5623 N N . ASP C 1 108 ? -27.799 34.860 -25.225 1.00 32.92 108 ASP C N 1
ATOM 5624 C CA . ASP C 1 108 ? -29.204 34.732 -24.866 1.00 40.79 108 ASP C CA 1
ATOM 5625 C C . ASP C 1 108 ? -29.845 36.118 -24.851 1.00 33.38 108 ASP C C 1
ATOM 5626 O O . ASP C 1 108 ? -29.196 37.130 -25.115 1.00 36.97 108 ASP C O 1
ATOM 5631 N N . ALA C 1 109 ? -31.130 36.178 -24.497 1.00 43.86 109 ALA C N 1
ATOM 5632 C CA . ALA C 1 109 ? -31.839 37.453 -24.523 1.00 36.66 109 ALA C CA 1
ATOM 5633 C C . ALA C 1 109 ? -31.282 38.444 -23.506 1.00 47.36 109 ALA C C 1
ATOM 5634 O O . ALA C 1 109 ? -31.461 39.657 -23.671 1.00 51.17 109 ALA C O 1
ATOM 5636 N N . ASN C 1 110 ? -30.572 37.956 -22.492 1.00 46.73 110 ASN C N 1
ATOM 5637 C CA . ASN C 1 110 ? -30.004 38.777 -21.430 1.00 41.88 110 ASN C CA 1
ATOM 5638 C C . ASN C 1 110 ? -28.622 39.315 -21.769 1.00 48.43 110 ASN C C 1
ATOM 5639 O O . ASN C 1 110 ? -28.024 40.014 -20.941 1.00 41.54 110 ASN C O 1
ATOM 5644 N N . GLY C 1 111 ? -28.113 39.033 -22.968 1.00 39.17 111 GLY C N 1
ATOM 5645 C CA . GLY C 1 111 ? -26.786 39.463 -23.354 1.00 32.56 111 GLY C CA 1
ATOM 5646 C C . GLY C 1 111 ? -25.669 38.545 -22.900 1.00 29.32 111 GLY C C 1
ATOM 5647 O O . GLY C 1 111 ? -24.498 38.846 -23.154 1.00 26.66 111 GLY C O 1
ATOM 5648 N N . VAL C 1 112 ? -25.989 37.434 -22.251 1.00 22.89 112 VAL C N 1
ATOM 5649 C CA . VAL C 1 112 ? -24.969 36.500 -21.792 1.00 24.81 112 VAL C CA 1
ATOM 5650 C C . VAL C 1 112 ? -24.523 35.646 -22.970 1.00 26.46 112 VAL C C 1
ATOM 5651 O O . VAL C 1 112 ? -25.353 35.104 -23.707 1.00 24.24 112 VAL C O 1
ATOM 5655 N N . MET C 1 113 ? -23.214 35.510 -23.147 1.00 20.41 113 MET C N 1
ATOM 5656 C CA . MET C 1 113 ? -22.684 34.694 -24.232 1.00 19.30 113 MET C CA 1
ATOM 5657 C C . MET C 1 113 ? -22.476 33.270 -23.730 1.00 20.09 113 MET C C 1
ATOM 5658 O O . MET C 1 113 ? -21.937 33.070 -22.642 1.00 22.85 113 MET C O 1
ATOM 5663 N N . TYR C 1 114 ? -22.894 32.287 -24.525 1.00 18.46 114 TYR C N 1
ATOM 5664 C CA . TYR C 1 114 ? -22.775 30.878 -24.165 1.00 17.46 114 TYR C CA 1
ATOM 5665 C C . TYR C 1 114 ? -21.720 30.240 -25.054 1.00 16.66 114 TYR C C 1
ATOM 5666 O O . TYR C 1 114 ? -21.842 30.258 -26.285 1.00 15.13 114 TYR C O 1
ATOM 5675 N N . THR C 1 115 ? -20.693 29.683 -24.424 1.00 16.52 115 THR C N 1
ATOM 5676 C CA . THR C 1 115 ? -19.569 29.065 -25.113 1.00 18.22 115 THR C CA 1
ATOM 5677 C C . THR C 1 115 ? -19.184 27.847 -24.301 1.00 24.28 115 THR C C 1
ATOM 5678 O O . THR C 1 115 ? -19.119 27.932 -23.072 1.00 20.44 115 THR C O 1
ATOM 5682 N N . ASN C 1 116 ? -18.975 26.721 -24.970 1.00 13.61 116 ASN C N 1
ATOM 5683 C CA . ASN C 1 116 ? -18.482 25.519 -24.311 1.00 16.94 116 ASN C CA 1
ATOM 5684 C C . ASN C 1 116 ? -16.972 25.383 -24.515 1.00 20.01 116 ASN C C 1
ATOM 5685 O O . ASN C 1 116 ? -16.381 26.004 -25.396 1.00 19.77 116 ASN C O 1
ATOM 5690 N N . GLY C 1 117 ? -16.352 24.501 -23.740 1.00 19.48 117 GLY C N 1
ATOM 5691 C CA . GLY C 1 117 ? -14.928 24.327 -23.941 1.00 19.79 117 GLY C CA 1
ATOM 5692 C C . GLY C 1 117 ? -14.086 25.010 -22.887 1.00 20.94 117 GLY C C 1
ATOM 5693 O O . GLY C 1 117 ? -14.495 25.088 -21.728 1.00 23.04 117 GLY C O 1
ATOM 5694 N N . GLU C 1 118 ? -12.875 25.430 -23.244 1.00 18.53 118 GLU C N 1
ATOM 5695 C CA . GLU C 1 118 ? -11.958 25.905 -22.212 1.00 21.95 118 GLU C CA 1
ATOM 5696 C C . GLU C 1 118 ? -12.243 27.326 -21.736 1.00 21.29 118 GLU C C 1
ATOM 5697 O O . GLU C 1 118 ? -11.936 27.651 -20.586 1.00 21.78 118 GLU C O 1
ATOM 5703 N N . TYR C 1 119 ? -12.807 28.187 -22.581 1.00 16.81 119 TYR C N 1
ATOM 5704 C CA . TYR C 1 119 ? -12.880 29.616 -22.284 1.00 19.48 119 TYR C CA 1
ATOM 5705 C C . TYR C 1 119 ? -14.318 30.120 -22.216 1.00 17.48 119 TYR C C 1
ATOM 5706 O O . TYR C 1 119 ? -15.173 29.683 -22.990 1.00 19.94 119 TYR C O 1
ATOM 5715 N N . SER C 1 120 ? -14.583 31.078 -21.323 1.00 19.59 120 SER C N 1
ATOM 5716 C CA . SER C 1 120 ? -15.898 31.711 -21.311 1.00 32.49 120 SER C CA 1
ATOM 5717 C C . SER C 1 120 ? -15.744 33.217 -21.388 1.00 19.06 120 SER C C 1
ATOM 5718 O O . SER C 1 120 ? -14.819 33.792 -20.798 1.00 19.90 120 SER C O 1
ATOM 5721 N N . TRP C 1 121 ? -16.676 33.839 -22.103 1.00 20.17 121 TRP C N 1
ATOM 5722 C CA . TRP C 1 121 ? -16.689 35.278 -22.315 1.00 19.35 121 TRP C CA 1
ATOM 5723 C C . TRP C 1 121 ? -17.644 35.924 -21.321 1.00 21.56 121 TRP C C 1
ATOM 5724 O O . TRP C 1 121 ? -18.767 35.451 -21.127 1.00 24.24 121 TRP C O 1
ATOM 5735 N N . GLU C 1 122 ? -17.205 37.017 -20.712 1.00 17.93 122 GLU C N 1
ATOM 5736 C CA . GLU C 1 122 ? -18.022 37.769 -19.770 1.00 20.65 122 GLU C CA 1
ATOM 5737 C C . GLU C 1 122 ? -18.529 39.041 -20.434 1.00 21.68 122 GLU C C 1
ATOM 5738 O O . GLU C 1 122 ? -17.738 39.823 -20.965 1.00 16.47 122 GLU C O 1
ATOM 5744 N N . HIS C 1 123 ? -19.843 39.236 -20.409 1.00 20.35 123 HIS C N 1
ATOM 5745 C CA . HIS C 1 123 ? -20.432 40.485 -20.876 1.00 19.24 123 HIS C CA 1
ATOM 5746 C C . HIS C 1 123 ? -20.054 41.622 -19.922 1.00 25.77 123 HIS C C 1
ATOM 5747 O O . HIS C 1 123 ? -20.295 41.537 -18.717 1.00 26.28 123 HIS C O 1
ATOM 5754 N N . VAL C 1 124 ? -19.505 42.707 -20.458 1.00 20.54 124 VAL C N 1
ATOM 5755 C CA . VAL C 1 124 ? -19.059 43.806 -19.606 1.00 19.39 124 VAL C CA 1
ATOM 5756 C C . VAL C 1 124 ? -19.758 45.088 -20.051 1.00 23.44 124 VAL C C 1
ATOM 5757 O O . VAL C 1 124 ? -19.149 45.960 -20.684 1.00 21.12 124 VAL C O 1
ATOM 5761 N N . PRO C 1 125 ? -21.053 45.226 -19.773 1.00 24.50 125 PRO C N 1
ATOM 5762 C CA . PRO C 1 125 ? -21.786 46.403 -20.276 1.00 28.51 125 PRO C CA 1
ATOM 5763 C C . PRO C 1 125 ? -21.303 47.730 -19.700 1.00 29.01 125 PRO C C 1
ATOM 5764 O O . PRO C 1 125 ? -21.600 48.778 -20.285 1.00 30.04 125 PRO C O 1
ATOM 5768 N N . ALA C 1 126 ? -20.567 47.730 -18.583 1.00 28.40 126 ALA C N 1
ATOM 5769 C CA . ALA C 1 126 ? -20.034 48.993 -18.067 1.00 27.38 126 ALA C CA 1
ATOM 5770 C C . ALA C 1 126 ? -19.052 49.638 -19.037 1.00 33.19 126 ALA C C 1
ATOM 5771 O O . ALA C 1 126 ? -18.873 50.862 -19.018 1.00 32.05 126 ALA C O 1
ATOM 5773 N N . LEU C 1 127 ? -18.410 48.849 -19.899 1.00 22.75 127 LEU C N 1
ATOM 5774 C CA . LEU C 1 127 ? -17.495 49.415 -20.881 1.00 25.34 127 LEU C CA 1
ATOM 5775 C C . LEU C 1 127 ? -18.199 49.885 -22.136 1.00 24.57 127 LEU C C 1
ATOM 5776 O O . LEU C 1 127 ? -17.630 50.676 -22.895 1.00 30.01 127 LEU C O 1
ATOM 5781 N N . GLY C 1 128 ? -19.397 49.398 -22.390 1.00 28.84 128 GLY C N 1
ATOM 5782 C CA . GLY C 1 128 ? -20.098 49.737 -23.615 1.00 32.12 128 GLY C CA 1
ATOM 5783 C C . GLY C 1 128 ? -20.988 48.589 -24.040 1.00 29.04 128 GLY C C 1
ATOM 5784 O O . GLY C 1 128 ? -20.966 47.506 -23.457 1.00 32.27 128 GLY C O 1
ATOM 5785 N N . LYS C 1 129 ? -21.809 48.853 -25.053 1.00 31.24 129 LYS C N 1
ATOM 5786 C CA . LYS C 1 129 ? -22.653 47.813 -25.607 1.00 37.67 129 LYS C CA 1
ATOM 5787 C C . LYS C 1 129 ? -21.832 46.810 -26.406 1.00 30.58 129 LYS C C 1
ATOM 5788 O O . LYS C 1 129 ? -20.826 47.163 -27.032 1.00 27.97 129 LYS C O 1
ATOM 5794 N N . ASN C 1 130 ? -22.240 45.539 -26.307 1.00 21.67 130 ASN C N 1
ATOM 5795 C CA . ASN C 1 130 ? -21.687 44.445 -27.121 1.00 20.76 130 ASN C CA 1
ATOM 5796 C C . ASN C 1 130 ? -20.188 44.249 -26.919 1.00 19.21 130 ASN C C 1
ATOM 5797 O O . ASN C 1 130 ? -19.442 43.975 -27.862 1.00 18.16 130 ASN C O 1
ATOM 5802 N N . ILE C 1 131 ? -19.739 44.368 -25.678 1.00 19.13 131 ILE C N 1
ATOM 5803 C CA . ILE C 1 131 ? -18.341 44.147 -25.330 1.00 17.73 131 ILE C CA 1
ATOM 5804 C C . ILE C 1 131 ? -18.238 42.942 -24.406 1.00 17.98 131 ILE C C 1
ATOM 5805 O O . ILE C 1 131 ? -18.969 42.848 -23.410 1.00 16.36 131 ILE C O 1
ATOM 5810 N N . TYR C 1 132 ? -17.315 42.033 -24.730 1.00 13.97 132 TYR C N 1
ATOM 5811 C CA . TYR C 1 132 ? -17.136 40.791 -23.989 1.00 16.29 132 TYR C CA 1
ATOM 5812 C C . TYR C 1 132 ? -15.669 40.596 -23.650 1.00 14.06 132 TYR C C 1
ATOM 5813 O O . TYR C 1 132 ? -14.789 40.981 -24.422 1.00 15.62 132 TYR C O 1
ATOM 5822 N N . LYS C 1 133 ? -15.413 39.964 -22.505 1.00 14.81 133 LYS C N 1
ATOM 5823 C CA . LYS C 1 133 ? -14.062 39.799 -21.981 1.00 14.64 133 LYS C CA 1
ATOM 5824 C C . LYS C 1 133 ? -13.788 38.332 -21.658 1.00 16.96 133 LYS C C 1
ATOM 5825 O O . LYS C 1 133 ? -14.647 37.644 -21.093 1.00 14.47 133 LYS C O 1
ATOM 5831 N N . VAL C 1 134 ? -12.578 37.868 -21.983 1.00 16.59 134 VAL C N 1
ATOM 5832 C CA . VAL C 1 134 ? -12.110 36.541 -21.582 1.00 14.92 134 VAL C CA 1
ATOM 5833 C C . VAL C 1 134 ? -10.715 36.683 -20.988 1.00 16.87 134 VAL C C 1
ATOM 5834 O O . VAL C 1 134 ? -9.956 37.586 -21.353 1.00 14.44 134 VAL C O 1
ATOM 5838 N N . VAL C 1 135 ? -10.393 35.817 -20.030 1.00 14.50 135 VAL C N 1
ATOM 5839 C CA . VAL C 1 135 ? -9.065 35.772 -19.425 1.00 16.28 135 VAL C CA 1
ATOM 5840 C C . VAL C 1 135 ? -8.449 34.398 -19.660 1.00 19.90 135 VAL C C 1
ATOM 5841 O O . VAL C 1 135 ? -9.069 33.374 -19.349 1.00 19.30 135 VAL C O 1
ATOM 5845 N N . ILE C 1 136 ? -7.236 34.375 -20.217 1.00 13.90 136 ILE C N 1
ATOM 5846 C CA . ILE C 1 136 ? -6.464 33.141 -20.391 1.00 14.93 136 ILE C CA 1
ATOM 5847 C C . ILE C 1 136 ? -5.304 33.169 -19.403 1.00 18.79 136 ILE C C 1
ATOM 5848 O O . ILE C 1 136 ? -4.484 34.092 -19.431 1.00 17.25 136 ILE C O 1
ATOM 5853 N N . SER C 1 137 ? -5.228 32.180 -18.520 1.00 13.90 137 SER C N 1
ATOM 5854 C CA . SER C 1 137 ? -4.163 32.193 -17.524 1.00 15.84 137 SER C CA 1
ATOM 5855 C C . SER C 1 137 ? -3.260 30.979 -17.710 1.00 14.93 137 SER C C 1
ATOM 5856 O O . SER C 1 137 ? -3.438 30.180 -18.636 1.00 15.67 137 SER C O 1
ATOM 5859 N N . ASP C 1 138 ? -2.285 30.849 -16.809 1.00 16.69 138 ASP C N 1
ATOM 5860 C CA . ASP C 1 138 ? -1.361 29.718 -16.818 1.00 19.92 138 ASP C CA 1
ATOM 5861 C C . ASP C 1 138 ? -0.693 29.577 -18.182 1.00 15.50 138 ASP C C 1
ATOM 5862 O O . ASP C 1 138 ? -0.694 28.511 -18.804 1.00 15.26 138 ASP C O 1
ATOM 5867 N N . TRP C 1 139 ? -0.136 30.687 -18.665 1.00 16.71 139 TRP C N 1
ATOM 5868 C CA . TRP C 1 139 ? 0.580 30.697 -19.937 1.00 15.44 139 TRP C CA 1
ATOM 5869 C C . TRP C 1 139 ? 2.046 30.402 -19.650 1.00 17.10 139 TRP C C 1
ATOM 5870 O O . TRP C 1 139 ? 2.792 31.266 -19.187 1.00 17.63 139 TRP C O 1
ATOM 5881 N N . ASN C 1 140 ? 2.461 29.171 -19.906 1.00 16.29 140 ASN C N 1
ATOM 5882 C CA . ASN C 1 140 ? 3.776 28.706 -19.492 1.00 16.37 140 ASN C CA 1
ATOM 5883 C C . ASN C 1 140 ? 4.685 28.495 -20.699 1.00 15.90 140 ASN C C 1
ATOM 5884 O O . ASN C 1 140 ? 4.256 28.584 -21.848 1.00 14.07 140 ASN C O 1
ATOM 5889 N N . LYS C 1 141 ? 5.960 28.224 -20.406 1.00 17.78 141 LYS C N 1
ATOM 5890 C CA . LYS C 1 141 ? 6.999 28.115 -21.428 1.00 20.19 141 LYS C CA 1
ATOM 5891 C C . LYS C 1 141 ? 6.576 27.204 -22.569 1.00 20.92 141 LYS C C 1
ATOM 5892 O O . LYS C 1 141 ? 6.080 26.097 -22.348 1.00 19.14 141 LYS C O 1
ATOM 5898 N N . GLY C 1 142 ? 6.791 27.678 -23.791 1.00 16.80 142 GLY C N 1
ATOM 5899 C CA . GLY C 1 142 ? 6.605 26.889 -24.985 1.00 18.62 142 GLY C CA 1
ATOM 5900 C C . GLY C 1 142 ? 5.177 26.705 -25.433 1.00 16.97 142 GLY C C 1
ATOM 5901 O O . GLY C 1 142 ? 4.955 26.075 -26.472 1.00 18.04 142 GLY C O 1
ATOM 5902 N N . GLN C 1 143 ? 4.206 27.257 -24.715 1.00 15.13 143 GLN C N 1
ATOM 5903 C CA . GLN C 1 143 ? 2.810 26.979 -24.999 1.00 16.66 143 GLN C CA 1
ATOM 5904 C C . GLN C 1 143 ? 2.229 27.918 -26.045 1.00 15.46 143 GLN C C 1
ATOM 5905 O O . GLN C 1 143 ? 2.554 29.105 -26.100 1.00 16.98 143 GLN C O 1
ATOM 5911 N N . THR C 1 144 ? 1.313 27.379 -26.838 1.00 14.88 144 THR C N 1
ATOM 5912 C CA . THR C 1 144 ? 0.442 28.176 -27.689 1.00 15.78 144 THR C CA 1
ATOM 5913 C C . THR C 1 144 ? -0.948 28.162 -27.067 1.00 21.15 144 THR C C 1
ATOM 5914 O O . THR C 1 144 ? -1.535 27.090 -26.888 1.00 15.79 144 THR C O 1
ATOM 5918 N N . LYS C 1 145 ? -1.470 29.339 -26.748 1.00 14.82 145 LYS C N 1
ATOM 5919 C CA . LYS C 1 145 ? -2.872 29.491 -26.385 1.00 12.52 145 LYS C CA 1
ATOM 5920 C C . LYS C 1 145 ? -3.655 29.863 -27.634 1.00 17.24 145 LYS C C 1
ATOM 5921 O O . LYS C 1 145 ? -3.232 30.721 -28.415 1.00 15.98 145 LYS C O 1
ATOM 5927 N N . SER C 1 146 ? -4.817 29.242 -27.806 1.00 14.71 146 SER C N 1
ATOM 5928 C CA . SER C 1 146 ? -5.632 29.450 -28.994 1.00 17.02 146 SER C CA 1
ATOM 5929 C C . SER C 1 146 ? -7.065 29.707 -28.555 1.00 20.23 146 SER C C 1
ATOM 5930 O O . SER C 1 146 ? -7.574 29.014 -27.667 1.00 20.66 146 SER C O 1
ATOM 5933 N N . ILE C 1 147 ? -7.730 30.668 -29.194 1.00 13.96 147 ILE C N 1
ATOM 5934 C CA . ILE C 1 147 ? -9.131 30.936 -28.896 1.00 13.10 147 ILE C CA 1
ATOM 5935 C C . ILE C 1 147 ? -9.820 31.452 -30.151 1.00 17.23 147 ILE C C 1
ATOM 5936 O O . ILE C 1 147 ? -9.255 32.249 -30.906 1.00 13.33 147 ILE C O 1
ATOM 5941 N N . TYR C 1 148 ? -11.039 30.972 -30.388 1.00 16.66 148 TYR C N 1
ATOM 5942 C CA . TYR C 1 148 ? -11.867 31.521 -31.458 1.00 14.73 148 TYR C CA 1
ATOM 5943 C C . TYR C 1 148 ? -12.588 32.779 -30.984 1.00 14.76 148 TYR C C 1
ATOM 5944 O O . TYR C 1 148 ? -13.087 32.844 -29.858 1.00 14.66 148 TYR C O 1
ATOM 5953 N N . LEU C 1 149 ? -12.635 33.789 -31.844 1.00 15.29 149 LEU C N 1
ATOM 5954 C CA . LEU C 1 149 ? -13.449 34.959 -31.542 1.00 16.28 149 LEU C CA 1
ATOM 5955 C C . LEU C 1 149 ? -14.924 34.593 -31.678 1.00 18.60 149 LEU C C 1
ATOM 5956 O O . LEU C 1 149 ? -15.282 33.747 -32.498 1.00 21.19 149 LEU C O 1
ATOM 5961 N N . PRO C 1 150 ? -15.800 35.208 -30.881 1.00 19.12 150 PRO C N 1
ATOM 5962 C CA . PRO C 1 150 ? -17.235 34.914 -31.003 1.00 19.52 150 PRO C CA 1
ATOM 5963 C C . PRO C 1 150 ? -17.810 35.355 -32.321 1.00 26.28 150 PRO C C 1
ATOM 5964 O O . PRO C 1 150 ? -18.949 34.989 -32.640 1.00 31.69 150 PRO C O 1
ATOM 5968 N N . GLY C 1 151 ? -17.070 36.153 -33.075 1.00 22.80 151 GLY C N 1
ATOM 5969 C CA . GLY C 1 151 ? -17.508 36.588 -34.375 1.00 21.71 151 GLY C CA 1
ATOM 5970 C C . GLY C 1 151 ? -16.374 37.232 -35.134 1.00 22.72 151 GLY C C 1
ATOM 5971 O O . GLY C 1 151 ? -15.514 37.906 -34.562 1.00 22.26 151 GLY C O 1
ATOM 5972 N N . ARG C 1 152 ? -16.370 36.998 -36.435 1.00 16.89 152 ARG C N 1
ATOM 5973 C CA . ARG C 1 152 ? -15.394 37.574 -37.342 1.00 18.29 152 ARG C CA 1
ATOM 5974 C C . ARG C 1 152 ? -15.685 39.026 -37.686 1.00 20.44 152 ARG C C 1
ATOM 5975 O O . ARG C 1 152 ? -14.765 39.749 -38.088 1.00 22.77 152 ARG C O 1
ATOM 5983 N N . ASP C 1 153 ? -16.931 39.473 -37.534 1.00 18.87 153 ASP C N 1
ATOM 5984 C CA . ASP C 1 153 ? -17.331 40.831 -37.897 1.00 21.98 153 ASP C CA 1
ATOM 5985 C C . ASP C 1 153 ? -17.255 41.793 -36.711 1.00 20.57 153 ASP C C 1
ATOM 5986 O O . ASP C 1 153 ? -18.142 42.625 -36.502 1.00 21.59 153 ASP C O 1
ATOM 5991 N N . PHE C 1 154 ? -16.198 41.682 -35.917 1.00 19.33 154 PHE C N 1
ATOM 5992 C CA . PHE C 1 154 ? -16.032 42.528 -34.748 1.00 17.47 154 PHE C CA 1
ATOM 5993 C C . PHE C 1 154 ? -15.702 43.956 -35.168 1.00 14.64 154 PHE C C 1
ATOM 5994 O O . PHE C 1 154 ? -15.257 44.215 -36.291 1.00 17.44 154 PHE C O 1
ATOM 6002 N N . LYS C 1 155 ? -15.900 44.883 -34.235 1.00 15.40 155 LYS C N 1
ATOM 6003 C CA . LYS C 1 155 ? -15.417 46.247 -34.404 1.00 17.33 155 LYS C CA 1
ATOM 6004 C C . LYS C 1 155 ? -14.005 46.402 -33.845 1.00 16.98 155 LYS C C 1
ATOM 6005 O O . LYS C 1 155 ? -13.120 46.933 -34.512 1.00 15.55 155 LYS C O 1
ATOM 6011 N N . THR C 1 156 ? -13.769 45.916 -32.630 1.00 15.46 156 THR C N 1
ATOM 6012 C CA . THR C 1 156 ? -12.460 46.040 -32.014 1.00 14.20 156 THR C CA 1
ATOM 6013 C C . THR C 1 156 ? -12.152 44.774 -31.242 1.00 14.99 156 THR C C 1
ATOM 6014 O O . THR C 1 156 ? -13.048 44.187 -30.635 1.00 15.27 156 THR C O 1
ATOM 6018 N N . VAL C 1 157 ? -10.888 44.368 -31.264 1.00 12.32 157 VAL C N 1
ATOM 6019 C CA . VAL C 1 157 ? -10.357 43.390 -30.318 1.00 13.16 157 VAL C CA 1
ATOM 6020 C C . VAL C 1 157 ? -9.165 44.018 -29.621 1.00 13.79 157 VAL C C 1
ATOM 6021 O O . VAL C 1 157 ? -8.252 44.514 -30.289 1.00 16.64 157 VAL C O 1
ATOM 6025 N N . GLU C 1 158 ? -9.164 44.003 -28.292 1.00 13.25 158 GLU C N 1
ATOM 6026 C CA . GLU C 1 158 ? -8.007 44.471 -27.548 1.00 10.08 158 GLU C CA 1
ATOM 6027 C C . GLU C 1 158 ? -7.460 43.331 -26.714 1.00 13.79 158 GLU C C 1
ATOM 6028 O O . GLU C 1 158 ? -8.216 42.594 -26.077 1.00 15.80 158 GLU C O 1
ATOM 6034 N N . VAL C 1 159 ? -6.142 43.180 -26.723 1.00 13.72 159 VAL C N 1
ATOM 6035 C CA . VAL C 1 159 ? -5.488 42.104 -25.991 1.00 11.53 159 VAL C CA 1
ATOM 6036 C C . VAL C 1 159 ? -4.489 42.733 -25.028 1.00 12.49 159 VAL C C 1
ATOM 6037 O O . VAL C 1 159 ? -3.641 43.526 -25.453 1.00 13.05 159 VAL C O 1
ATOM 6041 N N . PHE C 1 160 ? -4.610 42.413 -23.736 1.00 10.23 160 PHE C N 1
ATOM 6042 C CA . PHE C 1 160 ? -3.638 42.828 -22.726 1.00 13.72 160 PHE C CA 1
ATOM 6043 C C . PHE C 1 160 ? -2.828 41.606 -22.319 1.00 14.31 160 PHE C C 1
ATOM 6044 O O . PHE C 1 160 ? -3.403 40.562 -21.996 1.00 14.61 160 PHE C O 1
ATOM 6052 N N . HIS C 1 161 ? -1.509 41.735 -22.311 1.00 12.51 161 HIS C N 1
ATOM 6053 C CA . HIS C 1 161 ? -0.623 40.676 -21.845 1.00 10.60 161 HIS C CA 1
ATOM 6054 C C . HIS C 1 161 ? 0.034 41.130 -20.546 1.00 14.26 161 HIS C C 1
ATOM 6055 O O . HIS C 1 161 ? 0.757 42.132 -20.535 1.00 13.86 161 HIS C O 1
ATOM 6062 N N . PHE C 1 162 ? -0.213 40.395 -19.457 1.00 13.34 162 PHE C N 1
ATOM 6063 C CA . PHE C 1 162 ? 0.276 40.764 -18.129 1.00 14.36 162 PHE C CA 1
ATOM 6064 C C . PHE C 1 162 ? 1.248 39.719 -17.601 1.00 14.94 162 PHE C C 1
ATOM 6065 O O . PHE C 1 162 ? 1.026 38.509 -17.759 1.00 17.76 162 PHE C O 1
ATOM 6073 N N . GLN C 1 163 ? 2.289 40.201 -16.919 1.00 16.05 163 GLN C N 1
ATOM 6074 C CA . GLN C 1 163 ? 3.210 39.400 -16.121 1.00 15.52 163 GLN C CA 1
ATOM 6075 C C . GLN C 1 163 ? 3.096 39.818 -14.658 1.00 13.40 163 GLN C C 1
ATOM 6076 O O . GLN C 1 163 ? 2.858 40.989 -14.358 1.00 13.46 163 GLN C O 1
ATOM 6082 N N . ASN C 1 164 ? 3.263 38.864 -13.736 1.00 13.88 164 ASN C N 1
ATOM 6083 C CA . ASN C 1 164 ? 3.092 39.203 -12.326 1.00 15.57 164 ASN C CA 1
ATOM 6084 C C . ASN C 1 164 ? 4.428 39.645 -11.706 1.00 15.10 164 ASN C C 1
ATOM 6085 O O . ASN C 1 164 ? 5.429 39.840 -12.395 1.00 15.51 164 ASN C O 1
ATOM 6090 N N . ASN C 1 165 ? 4.453 39.808 -10.381 1.00 16.22 165 ASN C N 1
ATOM 6091 C CA . ASN C 1 165 ? 5.615 40.359 -9.675 1.00 18.70 165 ASN C CA 1
ATOM 6092 C C . ASN C 1 165 ? 5.993 41.732 -10.231 1.00 17.73 165 ASN C C 1
ATOM 6093 O O . ASN C 1 165 ? 7.172 42.081 -10.351 1.00 16.02 165 ASN C O 1
ATOM 6098 N N . ARG C 1 166 ? 4.976 42.503 -10.595 1.00 15.99 166 ARG C N 1
ATOM 6099 C CA . ARG C 1 166 ? 5.074 43.894 -10.999 1.00 18.98 166 ARG C CA 1
ATOM 6100 C C . ARG C 1 166 ? 3.972 44.650 -10.279 1.00 17.04 166 ARG C C 1
ATOM 6101 O O . ARG C 1 166 ? 2.922 44.073 -9.976 1.00 15.78 166 ARG C O 1
ATOM 6109 N N . PRO C 1 167 ? 4.175 45.934 -9.990 1.00 18.98 167 PRO C N 1
ATOM 6110 C CA . PRO C 1 167 ? 3.225 46.627 -9.103 1.00 18.95 167 PRO C CA 1
ATOM 6111 C C . PRO C 1 167 ? 1.830 46.800 -9.692 1.00 18.48 167 PRO C C 1
ATOM 6112 O O . PRO C 1 167 ? 0.873 46.891 -8.914 1.00 23.16 167 PRO C O 1
ATOM 6116 N N . GLN C 1 168 ? 1.660 46.774 -11.019 1.00 16.76 168 GLN C N 1
ATOM 6117 C CA . GLN C 1 168 ? 0.339 46.945 -11.622 1.00 17.76 168 GLN C CA 1
ATOM 6118 C C . GLN C 1 168 ? -0.447 45.638 -11.749 1.00 16.69 168 GLN C C 1
ATOM 6119 O O . GLN C 1 168 ? -1.616 45.666 -12.150 1.00 19.42 168 GLN C O 1
ATOM 6125 N N . TRP C 1 169 ? 0.144 44.504 -11.380 1.00 18.46 169 TRP C N 1
ATOM 6126 C CA . TRP C 1 169 ? -0.515 43.213 -11.577 1.00 16.18 169 TRP C CA 1
ATOM 6127 C C . TRP C 1 169 ? -1.866 43.140 -10.869 1.00 18.43 169 TRP C C 1
ATOM 6128 O O . TRP C 1 169 ? -2.863 42.699 -11.453 1.00 16.15 169 TRP C O 1
ATOM 6139 N N . ASP C 1 170 ? -1.928 43.583 -9.611 1.00 16.15 170 ASP C N 1
ATOM 6140 C CA . ASP C 1 170 ? -3.163 43.468 -8.839 1.00 20.80 170 ASP C CA 1
ATOM 6141 C C . ASP C 1 170 ? -4.312 44.283 -9.435 1.00 23.28 170 ASP C C 1
ATOM 6142 O O . ASP C 1 170 ? -5.479 43.973 -9.174 1.00 27.02 170 ASP C O 1
ATOM 6147 N N . ASP C 1 171 ? -4.013 45.327 -10.202 1.00 17.05 171 ASP C N 1
ATOM 6148 C CA . ASP C 1 171 ? -5.027 46.179 -10.805 1.00 20.41 171 ASP C CA 1
ATOM 6149 C C . ASP C 1 171 ? -5.273 45.827 -12.273 1.00 21.36 171 ASP C C 1
ATOM 6150 O O . ASP C 1 171 ? -5.870 46.623 -13.004 1.00 18.96 171 ASP C O 1
ATOM 6155 N N . ARG C 1 172 ? -4.832 44.646 -12.710 1.00 17.97 172 ARG C N 1
ATOM 6156 C CA . ARG C 1 172 ? -4.874 44.327 -14.131 1.00 17.47 172 ARG C CA 1
ATOM 6157 C C . ARG C 1 172 ? -6.290 44.254 -14.678 1.00 19.20 172 ARG C C 1
ATOM 6158 O O . ARG C 1 172 ? -6.481 44.398 -15.894 1.00 18.23 172 ARG C O 1
ATOM 6166 N N . ASN C 1 173 ? -7.289 44.036 -13.825 1.00 18.01 173 ASN C N 1
ATOM 6167 C CA . ASN C 1 173 ? -8.649 43.965 -14.341 1.00 16.94 173 ASN C CA 1
ATOM 6168 C C . ASN C 1 173 ? -9.291 45.326 -14.550 1.00 19.73 173 ASN C C 1
ATOM 6169 O O . ASN C 1 173 ? -10.415 45.384 -15.056 1.00 20.74 173 ASN C O 1
ATOM 6174 N N . SER C 1 174 ? -8.616 46.417 -14.199 1.00 21.00 174 SER C N 1
ATOM 6175 C CA . SER C 1 174 ? -9.153 47.742 -14.477 1.00 20.14 174 SER C CA 1
ATOM 6176 C C . SER C 1 174 ? -8.806 48.115 -15.910 1.00 20.26 174 SER C C 1
ATOM 6177 O O . SER C 1 174 ? -7.722 48.632 -16.197 1.00 19.14 174 SER C O 1
ATOM 6180 N N . TYR C 1 175 ? -9.752 47.862 -16.813 1.00 18.90 175 TYR C N 1
ATOM 6181 C CA . TYR C 1 175 ? -9.575 48.234 -18.209 1.00 18.30 175 TYR C CA 1
ATOM 6182 C C . TYR C 1 175 ? -9.204 49.704 -18.327 1.00 17.15 175 TYR C C 1
ATOM 6183 O O . TYR C 1 175 ? -8.264 50.072 -19.035 1.00 17.12 175 TYR C O 1
ATOM 6192 N N . GLU C 1 176 ? -9.915 50.557 -17.597 1.00 18.98 176 GLU C N 1
ATOM 6193 C CA . GLU C 1 176 ? -9.702 51.996 -17.701 1.00 20.86 176 GLU C CA 1
ATOM 6194 C C . GLU C 1 176 ? -8.287 52.385 -17.281 1.00 16.54 176 GLU C C 1
ATOM 6195 O O . GLU C 1 176 ? -7.643 53.219 -17.934 1.00 16.65 176 GLU C O 1
ATOM 6201 N N . ASN C 1 177 ? -7.780 51.796 -16.195 1.00 17.51 177 ASN C N 1
ATOM 6202 C CA . ASN C 1 177 ? -6.441 52.155 -15.739 1.00 17.68 177 ASN C CA 1
ATOM 6203 C C . ASN C 1 177 ? -5.373 51.631 -16.691 1.00 17.60 177 ASN C C 1
ATOM 6204 O O . ASN C 1 177 ? -4.385 52.326 -16.972 1.00 20.55 177 ASN C O 1
ATOM 6209 N N . VAL C 1 178 ? -5.561 50.425 -17.223 1.00 15.83 178 VAL C N 1
ATOM 6210 C CA . VAL C 1 178 ? -4.587 49.897 -18.176 1.00 15.33 178 VAL C CA 1
ATOM 6211 C C . VAL C 1 178 ? -4.550 50.762 -19.430 1.00 16.11 178 VAL C C 1
ATOM 6212 O O . VAL C 1 178 ? -3.476 51.074 -19.958 1.00 17.75 178 VAL C O 1
ATOM 6216 N N . LYS C 1 179 ? -5.725 51.133 -19.952 1.00 15.78 179 LYS C N 1
ATOM 6217 C CA . LYS C 1 179 ? -5.755 51.968 -21.151 1.00 12.64 179 LYS C CA 1
ATOM 6218 C C . LYS C 1 179 ? -5.117 53.328 -20.894 1.00 16.50 179 LYS C C 1
ATOM 6219 O O . LYS C 1 179 ? -4.419 53.868 -21.762 1.00 17.58 179 LYS C O 1
ATOM 6225 N N . SER C 1 180 ? -5.321 53.885 -19.698 1.00 17.58 180 SER C N 1
ATOM 6226 C CA . SER C 1 180 ? -4.688 55.162 -19.372 1.00 16.97 180 SER C CA 1
ATOM 6227 C C . SER C 1 180 ? -3.170 55.062 -19.466 1.00 17.79 180 SER C C 1
ATOM 6228 O O . SER C 1 180 ? -2.516 55.957 -20.012 1.00 19.25 180 SER C O 1
ATOM 6231 N N . ARG C 1 181 ? -2.591 53.966 -18.954 1.00 17.54 181 ARG C N 1
ATOM 6232 C CA . ARG C 1 181 ? -1.142 53.781 -19.034 1.00 15.69 181 ARG C CA 1
ATOM 6233 C C . ARG C 1 181 ? -0.682 53.526 -20.471 1.00 15.23 181 ARG C C 1
ATOM 6234 O O . ARG C 1 181 ? 0.392 53.991 -20.875 1.00 18.72 181 ARG C O 1
ATOM 6242 N N . ILE C 1 182 ? -1.462 52.773 -21.255 1.00 14.44 182 ILE C N 1
ATOM 6243 C CA . ILE C 1 182 ? -1.131 52.587 -22.670 1.00 15.13 182 ILE C CA 1
ATOM 6244 C C . ILE C 1 182 ? -1.084 53.930 -23.369 1.00 18.97 182 ILE C C 1
ATOM 6245 O O . ILE C 1 182 ? -0.183 54.212 -24.165 1.00 19.24 182 ILE C O 1
ATOM 6250 N N . ASN C 1 183 ? -2.046 54.790 -23.063 1.00 17.96 183 ASN C N 1
ATOM 6251 C CA . ASN C 1 183 ? -2.129 56.058 -23.761 1.00 19.64 183 ASN C CA 1
ATOM 6252 C C . ASN C 1 183 ? -1.162 57.096 -23.199 1.00 20.65 183 ASN C C 1
ATOM 6253 O O . ASN C 1 183 ? -0.693 57.968 -23.946 1.00 20.58 183 ASN C O 1
ATOM 6258 N N . ASN C 1 184 ? -0.839 57.033 -21.907 1.00 20.54 184 ASN C N 1
ATOM 6259 C CA . ASN C 1 184 ? -0.171 58.165 -21.268 1.00 21.62 184 ASN C CA 1
ATOM 6260 C C . ASN C 1 184 ? 1.159 57.860 -20.599 1.00 22.11 184 ASN C C 1
ATOM 6261 O O . ASN C 1 184 ? 1.861 58.807 -20.231 1.00 24.69 184 ASN C O 1
ATOM 6266 N N . ASN C 1 185 ? 1.497 56.603 -20.361 1.00 19.16 185 ASN C N 1
ATOM 6267 C CA . ASN C 1 185 ? 2.652 56.321 -19.512 1.00 20.79 185 ASN C CA 1
ATOM 6268 C C . ASN C 1 185 ? 3.718 55.462 -20.166 1.00 23.38 185 ASN C C 1
ATOM 6269 O O . ASN C 1 185 ? 4.902 55.677 -19.921 1.00 25.01 185 ASN C O 1
ATOM 6274 N N . ILE C 1 186 ? 3.338 54.512 -21.006 1.00 17.21 186 ILE C N 1
ATOM 6275 C CA . ILE C 1 186 ? 4.281 53.508 -21.487 1.00 17.78 186 ILE C CA 1
ATOM 6276 C C . ILE C 1 186 ? 5.019 54.054 -22.702 1.00 20.01 186 ILE C C 1
ATOM 6277 O O . ILE C 1 186 ? 4.396 54.583 -23.633 1.00 21.04 186 ILE C O 1
ATOM 6282 N N . SER C 1 187 ? 6.352 53.955 -22.680 1.00 17.69 187 SER C N 1
ATOM 6283 C CA . SER C 1 187 ? 7.179 54.561 -23.724 1.00 22.94 187 SER C CA 1
ATOM 6284 C C . SER C 1 187 ? 6.833 54.020 -25.100 1.00 17.58 187 SER C C 1
ATOM 6285 O O . SER C 1 187 ? 6.718 52.807 -25.298 1.00 18.89 187 SER C O 1
ATOM 6288 N N . LYS C 1 188 ? 6.737 54.929 -26.075 1.00 13.92 188 LYS C N 1
ATOM 6289 C CA . LYS C 1 188 ? 6.462 54.522 -27.449 1.00 18.08 188 LYS C CA 1
ATOM 6290 C C . LYS C 1 188 ? 7.731 54.311 -28.254 1.00 15.82 188 LYS C C 1
ATOM 6291 O O . LYS C 1 188 ? 7.666 53.819 -29.388 1.00 17.18 188 LYS C O 1
ATOM 6297 N N . SER C 1 189 ? 8.878 54.635 -27.670 1.00 15.35 189 SER C N 1
ATOM 6298 C CA . SER C 1 189 ? 10.163 54.499 -28.329 1.00 15.93 189 SER C CA 1
ATOM 6299 C C . SER C 1 189 ? 11.245 54.537 -27.267 1.00 16.53 189 SER C C 1
ATOM 6300 O O . SER C 1 189 ? 11.104 55.224 -26.254 1.00 19.75 189 SER C O 1
ATOM 6303 N N . TYR C 1 190 ? 12.335 53.824 -27.524 1.00 15.45 190 TYR C N 1
ATOM 6304 C CA . TYR C 1 190 ? 13.512 53.879 -26.669 1.00 14.95 190 TYR C CA 1
ATOM 6305 C C . TYR C 1 190 ? 14.737 54.257 -27.483 1.00 14.42 190 TYR C C 1
ATOM 6306 O O . TYR C 1 190 ? 14.933 53.771 -28.603 1.00 18.28 190 TYR C O 1
ATOM 6315 N N . SER C 1 191 ? 15.557 55.139 -26.917 1.00 15.64 191 SER C N 1
ATOM 6316 C CA . SER C 1 191 ? 16.791 55.525 -27.575 1.00 15.52 191 SER C CA 1
ATOM 6317 C C . SER C 1 191 ? 17.844 54.435 -27.431 1.00 20.63 191 SER C C 1
ATOM 6318 O O . SER C 1 191 ? 17.848 53.658 -26.465 1.00 21.01 191 SER C O 1
ATOM 6321 N N . LYS C 1 192 ? 18.737 54.383 -28.417 1.00 18.07 192 LYS C N 1
ATOM 6322 C CA . LYS C 1 192 ? 19.916 53.536 -28.311 1.00 18.34 192 LYS C CA 1
ATOM 6323 C C . LYS C 1 192 ? 20.690 53.853 -27.030 1.00 21.14 192 LYS C C 1
ATOM 6324 O O . LYS C 1 192 ? 21.211 52.951 -26.364 1.00 19.89 192 LYS C O 1
ATOM 6330 N N . ALA C 1 193 ? 20.754 55.134 -26.653 1.00 17.81 193 ALA C N 1
ATOM 6331 C CA . ALA C 1 193 ? 21.444 55.494 -25.412 1.00 20.39 193 ALA C CA 1
ATOM 6332 C C . ALA C 1 193 ? 20.790 54.836 -24.199 1.00 21.35 193 ALA C C 1
ATOM 6333 O O . ALA C 1 193 ? 21.483 54.324 -23.308 1.00 24.29 193 ALA C O 1
ATOM 6335 N N . LYS C 1 194 ? 19.458 54.858 -24.132 1.00 20.07 194 LYS C N 1
ATOM 6336 C CA . LYS C 1 194 ? 18.762 54.220 -23.017 1.00 20.30 194 LYS C CA 1
ATOM 6337 C C . LYS C 1 194 ? 19.027 52.720 -22.982 1.00 21.25 194 LYS C C 1
ATOM 6338 O O . LYS C 1 194 ? 19.221 52.139 -21.902 1.00 21.93 194 LYS C O 1
ATOM 6344 N N . LEU C 1 195 ? 19.029 52.071 -24.152 1.00 17.87 195 LEU C N 1
ATOM 6345 C CA . LEU C 1 195 ? 19.280 50.635 -24.204 1.00 18.81 195 LEU C CA 1
ATOM 6346 C C . LEU C 1 195 ? 20.679 50.295 -23.731 1.00 26.15 195 LEU C C 1
ATOM 6347 O O . LEU C 1 195 ? 20.922 49.150 -23.319 1.00 24.72 195 LEU C O 1
ATOM 6352 N N . ASN C 1 196 ? 21.607 51.254 -23.808 1.00 20.85 196 ASN C N 1
ATOM 6353 C CA . ASN C 1 196 ? 22.996 51.035 -23.424 1.00 23.35 196 ASN C CA 1
ATOM 6354 C C . ASN C 1 196 ? 23.336 51.531 -22.031 1.00 19.43 196 ASN C C 1
ATOM 6355 O O . ASN C 1 196 ? 24.471 51.349 -21.578 1.00 24.57 196 ASN C O 1
ATOM 6360 N N . GLU C 1 197 ? 22.340 52.016 -21.296 1.00 21.54 197 GLU C N 1
ATOM 6361 C CA . GLU C 1 197 ? 22.562 52.490 -19.929 1.00 22.41 197 GLU C CA 1
ATOM 6362 C C . GLU C 1 197 ? 22.432 51.391 -18.855 1.00 35.74 197 GLU C C 1
ATOM 6363 O O . GLU C 1 197 ? 21.425 50.686 -18.788 1.00 39.53 197 GLU C O 1
ATOM 6369 N N . GLN C 1 198 ? 23.467 51.267 -18.026 1.00 31.82 198 GLN C N 1
ATOM 6370 C CA . GLN C 1 198 ? 23.536 50.311 -16.923 1.00 28.66 198 GLN C CA 1
ATOM 6371 C C . GLN C 1 198 ? 22.844 50.989 -15.750 1.00 31.53 198 GLN C C 1
ATOM 6372 O O . GLN C 1 198 ? 23.444 51.821 -15.059 1.00 29.77 198 GLN C O 1
ATOM 6378 N N . LEU C 1 199 ? 21.579 50.642 -15.531 1.00 25.62 199 LEU C N 1
ATOM 6379 C CA . LEU C 1 199 ? 20.814 51.261 -14.457 1.00 23.13 199 LEU C CA 1
ATOM 6380 C C . LEU C 1 199 ? 21.468 50.963 -13.118 1.00 27.22 199 LEU C C 1
ATOM 6381 O O . LEU C 1 199 ? 21.832 49.817 -12.837 1.00 28.17 199 LEU C O 1
ATOM 6386 N N . SER C 1 200 ? 21.631 51.998 -12.296 1.00 31.10 200 SER C N 1
ATOM 6387 C CA . SER C 1 200 ? 22.297 51.814 -11.015 1.00 32.77 200 SER C CA 1
ATOM 6388 C C . SER C 1 200 ? 21.560 50.774 -10.183 1.00 24.82 200 SER C C 1
ATOM 6389 O O . SER C 1 200 ? 20.335 50.818 -10.051 1.00 30.94 200 SER C O 1
ATOM 6392 N N . THR C 1 201 ? 22.313 49.835 -9.610 1.00 30.98 201 THR C N 1
ATOM 6393 C CA . THR C 1 201 ? 21.701 48.800 -8.789 1.00 33.27 201 THR C CA 1
ATOM 6394 C C . THR C 1 201 ? 21.060 49.347 -7.518 1.00 34.28 201 THR C C 1
ATOM 6395 O O . THR C 1 201 ? 20.293 48.627 -6.874 1.00 32.07 201 THR C O 1
ATOM 6399 N N . TYR C 1 202 ? 21.336 50.597 -7.148 1.00 33.73 202 TYR C N 1
ATOM 6400 C CA . TYR C 1 202 ? 20.705 51.205 -5.989 1.00 33.85 202 TYR C CA 1
ATOM 6401 C C . TYR C 1 202 ? 19.360 51.837 -6.313 1.00 38.30 202 TYR C C 1
ATOM 6402 O O . TYR C 1 202 ? 18.645 52.249 -5.391 1.00 35.80 202 TYR C O 1
ATOM 6411 N N . VAL C 1 203 ? 18.996 51.897 -7.592 1.00 34.67 203 VAL C N 1
ATOM 6412 C CA . VAL C 1 203 ? 17.631 52.203 -7.996 1.00 22.99 203 VAL C CA 1
ATOM 6413 C C . VAL C 1 203 ? 16.797 50.948 -7.771 1.00 29.30 203 VAL C C 1
ATOM 6414 O O . VAL C 1 203 ? 17.176 49.854 -8.210 1.00 28.91 203 VAL C O 1
ATOM 6418 N N . HIS C 1 204 ? 15.661 51.097 -7.079 1.00 29.41 204 HIS C N 1
ATOM 6419 C CA . HIS C 1 204 ? 14.918 49.932 -6.610 1.00 34.06 204 HIS C CA 1
ATOM 6420 C C . HIS C 1 204 ? 14.085 49.284 -7.709 1.00 28.26 204 HIS C C 1
ATOM 6421 O O . HIS C 1 204 ? 13.826 48.075 -7.645 1.00 29.61 204 HIS C O 1
ATOM 6428 N N . ASP C 1 205 ? 13.675 50.045 -8.720 1.00 29.27 205 ASP C N 1
ATOM 6429 C CA . ASP C 1 205 ? 12.799 49.514 -9.754 1.00 32.73 205 ASP C CA 1
ATOM 6430 C C . ASP C 1 205 ? 13.156 50.108 -11.105 1.00 31.25 205 ASP C C 1
ATOM 6431 O O . ASP C 1 205 ? 13.509 51.286 -11.202 1.00 31.81 205 ASP C O 1
ATOM 6436 N N . ASP C 1 206 ? 13.089 49.274 -12.143 1.00 30.08 206 ASP C N 1
ATOM 6437 C CA . ASP C 1 206 ? 13.454 49.660 -13.496 1.00 29.73 206 ASP C CA 1
ATOM 6438 C C . ASP C 1 206 ? 12.286 50.240 -14.288 1.00 24.13 206 ASP C C 1
ATOM 6439 O O . ASP C 1 206 ? 12.443 50.513 -15.484 1.00 26.53 206 ASP C O 1
ATOM 6444 N N . GLY C 1 207 ? 11.116 50.389 -13.667 1.00 29.08 207 GLY C N 1
ATOM 6445 C CA . GLY C 1 207 ? 9.965 51.008 -14.293 1.00 24.69 207 GLY C CA 1
ATOM 6446 C C . GLY C 1 207 ? 9.171 50.104 -15.209 1.00 24.28 207 GLY C C 1
ATOM 6447 O O . GLY C 1 207 ? 8.268 50.588 -15.900 1.00 26.17 207 GLY C O 1
ATOM 6448 N N . THR C 1 208 ? 9.460 48.804 -15.216 1.00 22.85 208 THR C N 1
ATOM 6449 C CA . THR C 1 208 ? 8.738 47.865 -16.066 1.00 21.36 208 THR C CA 1
ATOM 6450 C C . THR C 1 208 ? 7.294 47.718 -15.599 1.00 19.73 208 THR C C 1
ATOM 6451 O O . THR C 1 208 ? 7.028 47.594 -14.402 1.00 18.81 208 THR C O 1
ATOM 6455 N N . ASP C 1 209 ? 6.361 47.749 -16.545 1.00 16.32 209 ASP C N 1
ATOM 6456 C CA . ASP C 1 209 ? 4.939 47.587 -16.274 1.00 16.84 209 ASP C CA 1
ATOM 6457 C C . ASP C 1 209 ? 4.562 46.103 -16.251 1.00 17.95 209 ASP C C 1
ATOM 6458 O O . ASP C 1 209 ? 5.148 45.287 -16.964 1.00 16.48 209 ASP C O 1
ATOM 6463 N N . SER C 1 210 ? 3.546 45.765 -15.448 1.00 16.09 210 SER C N 1
ATOM 6464 C CA . SER C 1 210 ? 2.941 44.435 -15.556 1.00 16.99 210 SER C CA 1
ATOM 6465 C C . SER C 1 210 ? 2.464 44.165 -16.985 1.00 14.27 210 SER C C 1
ATOM 6466 O O . SER C 1 210 ? 2.579 43.038 -17.495 1.00 13.65 210 SER C O 1
ATOM 6469 N N . LEU C 1 211 ? 1.916 45.181 -17.642 1.00 13.81 211 LEU C N 1
ATOM 6470 C CA . LEU C 1 211 ? 1.518 45.057 -19.040 1.00 12.14 211 LEU C CA 1
ATOM 6471 C C . LEU C 1 211 ? 2.762 45.038 -19.911 1.00 14.20 211 LEU C C 1
ATOM 6472 O O . LEU C 1 211 ? 3.488 46.040 -19.980 1.00 17.47 211 LEU C O 1
ATOM 6477 N N . PHE C 1 212 ? 3.031 43.912 -20.585 1.00 12.00 212 PHE C N 1
ATOM 6478 C CA . PHE C 1 212 ? 4.200 43.857 -21.455 1.00 13.14 212 PHE C CA 1
ATOM 6479 C C . PHE C 1 212 ? 3.852 43.886 -22.934 1.00 12.02 212 PHE C C 1
ATOM 6480 O O . PHE C 1 212 ? 4.753 44.071 -23.752 1.00 13.77 212 PHE C O 1
ATOM 6488 N N . LEU C 1 213 ? 2.577 43.767 -23.291 1.00 13.18 213 LEU C N 1
ATOM 6489 C CA . LEU C 1 213 ? 2.182 43.867 -24.686 1.00 12.92 213 LEU C CA 1
ATOM 6490 C C . LEU C 1 213 ? 0.708 44.228 -24.753 1.00 16.21 213 LEU C C 1
ATOM 6491 O O . LEU C 1 213 ? -0.109 43.664 -24.026 1.00 12.66 213 LEU C O 1
ATOM 6496 N N . TYR C 1 214 ? 0.383 45.145 -25.655 1.00 11.56 214 TYR C N 1
ATOM 6497 C CA . TYR C 1 214 ? -0.983 45.514 -25.980 1.00 14.87 214 TYR C CA 1
ATOM 6498 C C . TYR C 1 214 ? -1.183 45.311 -27.469 1.00 14.05 214 TYR C C 1
ATOM 6499 O O . TYR C 1 214 ? -0.358 45.761 -28.259 1.00 13.88 214 TYR C O 1
ATOM 6508 N N . GLN C 1 215 ? -2.258 44.620 -27.844 1.00 11.63 215 GLN C N 1
ATOM 6509 C CA . GLN C 1 215 ? -2.637 44.454 -29.246 1.00 12.40 215 GLN C CA 1
ATOM 6510 C C . GLN C 1 215 ? -4.031 45.023 -29.449 1.00 13.94 215 GLN C C 1
ATOM 6511 O O . GLN C 1 215 ? -4.916 44.840 -28.602 1.00 14.21 215 GLN C O 1
ATOM 6517 N N . LYS C 1 216 ? -4.231 45.711 -30.570 1.00 11.60 216 LYS C N 1
ATOM 6518 C CA . LYS C 1 216 ? -5.552 46.208 -30.921 1.00 13.37 216 LYS C CA 1
ATOM 6519 C C . LYS C 1 216 ? -5.834 45.850 -32.368 1.00 15.43 216 LYS C C 1
ATOM 6520 O O . LYS C 1 216 ? -5.061 46.214 -33.260 1.00 17.12 216 LYS C O 1
ATOM 6526 N N . LEU C 1 217 ? -6.937 45.148 -32.599 1.00 12.22 217 LEU C N 1
ATOM 6527 C CA . LEU C 1 217 ? -7.423 44.864 -33.942 1.00 12.32 217 LEU C CA 1
ATOM 6528 C C . LEU C 1 217 ? -8.659 45.712 -34.190 1.00 13.62 217 LEU C C 1
ATOM 6529 O O . LEU C 1 217 ? -9.518 45.826 -33.317 1.00 15.58 217 LEU C O 1
ATOM 6534 N N . SER C 1 218 ? -8.754 46.294 -35.378 1.00 14.35 218 SER C N 1
ATOM 6535 C CA . SER C 1 218 ? -9.844 47.208 -35.673 1.00 17.56 218 SER C CA 1
ATOM 6536 C C . SER C 1 218 ? -10.414 46.923 -37.055 1.00 15.84 218 SER C C 1
ATOM 6537 O O . SER C 1 218 ? -9.668 46.684 -38.008 1.00 17.13 218 SER C O 1
ATOM 6540 N N . ARG C 1 219 ? -11.737 46.986 -37.160 1.00 15.52 219 ARG C N 1
ATOM 6541 C CA . ARG C 1 219 ? -12.432 46.949 -38.440 1.00 15.60 219 ARG C CA 1
ATOM 6542 C C . ARG C 1 219 ? -13.342 48.165 -38.496 1.00 17.05 219 ARG C C 1
ATOM 6543 O O . ARG C 1 219 ? -14.104 48.414 -37.559 1.00 16.51 219 ARG C O 1
ATOM 6551 N N . ALA C 1 220 ? -13.265 48.927 -39.591 1.00 20.51 220 ALA C N 1
ATOM 6552 C CA . ALA C 1 220 ? -13.983 50.194 -39.639 1.00 22.98 220 ALA C CA 1
ATOM 6553 C C . ALA C 1 220 ? -15.490 50.017 -39.779 1.00 23.78 220 ALA C C 1
ATOM 6554 O O . ALA C 1 220 ? -16.244 50.924 -39.409 1.00 24.11 220 ALA C O 1
ATOM 6556 N N . SER C 1 221 ? -15.955 48.888 -40.304 1.00 18.69 221 SER C N 1
ATOM 6557 C CA . SER C 1 221 ? -17.381 48.716 -40.526 1.00 24.49 221 SER C CA 1
ATOM 6558 C C . SER C 1 221 ? -17.739 47.244 -40.405 1.00 20.40 221 SER C C 1
ATOM 6559 O O . SER C 1 221 ? -16.871 46.372 -40.417 1.00 20.47 221 SER C O 1
ATOM 6562 N N . LEU C 1 222 ? -19.045 46.988 -40.301 1.00 23.49 222 LEU C N 1
ATOM 6563 C CA . LEU C 1 222 ? -19.542 45.625 -40.128 1.00 24.38 222 LEU C CA 1
ATOM 6564 C C . LEU C 1 222 ? -19.013 44.679 -41.199 1.00 24.67 222 LEU C C 1
ATOM 6565 O O . LEU C 1 222 ? -18.585 43.562 -40.888 1.00 27.95 222 LEU C O 1
ATOM 6570 N N . LYS C 1 223 ? -18.993 45.117 -42.462 1.00 25.38 223 LYS C N 1
ATOM 6571 C CA . LYS C 1 223 ? -18.617 44.251 -43.575 1.00 29.26 223 LYS C CA 1
ATOM 6572 C C . LYS C 1 223 ? -17.211 44.522 -44.096 1.00 25.14 223 LYS C C 1
ATOM 6573 O O . LYS C 1 223 ? -16.876 44.075 -45.194 1.00 27.31 223 LYS C O 1
ATOM 6579 N N . GLU C 1 224 ? -16.390 45.244 -43.332 1.00 20.64 224 GLU C N 1
ATOM 6580 C CA . GLU C 1 224 ? -15.031 45.575 -43.747 1.00 24.87 224 GLU C CA 1
ATOM 6581 C C . GLU C 1 224 ? -14.270 44.323 -44.183 1.00 25.57 224 GLU C C 1
ATOM 6582 O O . GLU C 1 224 ? -14.373 43.263 -43.551 1.00 24.74 224 GLU C O 1
ATOM 6588 N N . SER C 1 225 ? -13.488 44.446 -45.259 1.00 20.58 225 SER C N 1
ATOM 6589 C CA . SER C 1 225 ? -12.796 43.292 -45.834 1.00 21.58 225 SER C CA 1
ATOM 6590 C C . SER C 1 225 ? -11.366 43.124 -45.322 1.00 23.31 225 SER C C 1
ATOM 6591 O O . SER C 1 225 ? -10.686 42.177 -45.730 1.00 20.51 225 SER C O 1
ATOM 6594 N N . GLN C 1 226 ? -10.881 44.020 -44.463 1.00 20.48 226 GLN C N 1
ATOM 6595 C CA . GLN C 1 226 ? -9.529 43.931 -43.924 1.00 17.94 226 GLN C CA 1
ATOM 6596 C C . GLN C 1 226 ? -9.566 44.011 -42.398 1.00 16.35 226 GLN C C 1
ATOM 6597 O O . GLN C 1 226 ? -10.608 44.297 -41.800 1.00 19.50 226 GLN C O 1
ATOM 6603 N N . ILE C 1 227 ? -8.420 43.729 -41.770 1.00 17.44 227 ILE C N 1
ATOM 6604 C CA . ILE C 1 227 ? -8.222 43.917 -40.329 1.00 14.82 227 ILE C CA 1
ATOM 6605 C C . ILE C 1 227 ? -6.984 44.789 -40.123 1.00 14.46 227 ILE C C 1
ATOM 6606 O O . ILE C 1 227 ? -5.885 44.425 -40.554 1.00 18.65 227 ILE C O 1
ATOM 6611 N N . ASN C 1 228 ? -7.155 45.924 -39.454 1.00 14.37 228 ASN C N 1
ATOM 6612 C CA . ASN C 1 228 ? -6.034 46.764 -39.058 1.00 14.10 228 ASN C CA 1
ATOM 6613 C C . ASN C 1 228 ? -5.550 46.334 -37.678 1.00 17.00 228 ASN C C 1
ATOM 6614 O O . ASN C 1 228 ? -6.336 45.887 -36.835 1.00 16.22 228 ASN C O 1
ATOM 6619 N N . TYR C 1 229 ? -4.246 46.434 -37.461 1.00 15.25 229 TYR C N 1
ATOM 6620 C CA . TYR C 1 229 ? -3.701 46.113 -36.149 1.00 14.82 229 TYR C CA 1
ATOM 6621 C C . TYR C 1 229 ? -2.743 47.197 -35.663 1.00 14.79 229 TYR C C 1
ATOM 6622 O O . TYR C 1 229 ? -2.141 47.942 -36.449 1.00 15.10 229 TYR C O 1
ATOM 6631 N N . TYR C 1 230 ? -2.641 47.282 -34.337 1.00 14.68 230 TYR C N 1
ATOM 6632 C CA . TYR C 1 230 ? -1.703 48.134 -33.622 1.00 15.04 230 TYR C CA 1
ATOM 6633 C C . TYR C 1 230 ? -1.153 47.301 -32.476 1.00 19.22 230 TYR C C 1
ATOM 6634 O O . TYR C 1 230 ? -1.887 46.508 -31.883 1.00 15.76 230 TYR C O 1
ATOM 6643 N N . GLN C 1 231 ? 0.137 47.437 -32.196 1.00 12.74 231 GLN C N 1
ATOM 6644 C CA . GLN C 1 231 ? 0.706 46.857 -30.991 1.00 10.86 231 GLN C CA 1
ATOM 6645 C C . GLN C 1 231 ? 1.507 47.924 -30.272 1.00 14.32 231 GLN C C 1
ATOM 6646 O O . GLN C 1 231 ? 2.115 48.781 -30.912 1.00 14.79 231 GLN C O 1
ATOM 6652 N N . LEU C 1 232 ? 1.470 47.886 -28.943 1.00 13.62 232 LEU C N 1
ATOM 6653 C CA . LEU C 1 232 ? 2.394 48.644 -28.105 1.00 11.35 232 LEU C CA 1
ATOM 6654 C C . LEU C 1 232 ? 3.172 47.622 -27.288 1.00 14.41 232 LEU C C 1
ATOM 6655 O O . LEU C 1 232 ? 2.583 46.882 -26.491 1.00 15.45 232 LEU C O 1
ATOM 6660 N N . ARG C 1 233 ? 4.472 47.552 -27.522 1.00 12.75 233 ARG C N 1
ATOM 6661 C CA . ARG C 1 233 ? 5.333 46.583 -26.857 1.00 12.12 233 ARG C CA 1
ATOM 6662 C C . ARG C 1 233 ? 5.968 47.204 -25.627 1.00 18.55 233 ARG C C 1
ATOM 6663 O O . ARG C 1 233 ? 6.279 48.396 -25.598 1.00 15.56 233 ARG C O 1
ATOM 6671 N N . GLY C 1 234 ? 6.176 46.370 -24.615 1.00 16.88 234 GLY C N 1
ATOM 6672 C CA . GLY C 1 234 ? 6.810 46.828 -23.392 1.00 14.42 234 GLY C CA 1
ATOM 6673 C C . GLY C 1 234 ? 8.067 46.048 -23.072 1.00 17.64 234 GLY C C 1
ATOM 6674 O O . GLY C 1 234 ? 8.893 45.797 -23.954 1.00 13.93 234 GLY C O 1
ATOM 6675 N N . LYS C 1 235 ? 8.202 45.668 -21.793 1.00 15.39 235 LYS C N 1
ATOM 6676 C CA . LYS C 1 235 ? 9.381 45.033 -21.234 1.00 14.07 235 LYS C CA 1
ATOM 6677 C C . LYS C 1 235 ? 8.979 43.847 -20.374 1.00 12.79 235 LYS C C 1
ATOM 6678 O O . LYS C 1 235 ? 7.959 43.897 -19.684 1.00 13.87 235 LYS C O 1
ATOM 6684 N N . PHE C 1 236 ? 9.836 42.829 -20.344 1.00 13.29 236 PHE C N 1
ATOM 6685 C CA . PHE C 1 236 ? 9.703 41.761 -19.358 1.00 12.22 236 PHE C CA 1
ATOM 6686 C C . PHE C 1 236 ? 10.399 42.178 -18.054 1.00 13.60 236 PHE C C 1
ATOM 6687 O O . PHE C 1 236 ? 11.296 43.022 -18.056 1.00 16.79 236 PHE C O 1
ATOM 6695 N N . ASN C 1 237 ? 9.994 41.556 -16.942 1.00 13.91 237 ASN C N 1
ATOM 6696 C CA . ASN C 1 237 ? 10.558 41.886 -15.626 1.00 15.07 237 ASN C CA 1
ATOM 6697 C C . ASN C 1 237 ? 12.076 41.974 -15.675 1.00 17.73 237 ASN C C 1
ATOM 6698 O O . ASN C 1 237 ? 12.746 41.076 -16.183 1.00 18.40 237 ASN C O 1
ATOM 6703 N N . GLY C 1 238 ? 12.611 43.081 -15.160 1.00 17.67 238 GLY C N 1
ATOM 6704 C CA . GLY C 1 238 ? 14.033 43.180 -14.943 1.00 19.37 238 GLY C CA 1
ATOM 6705 C C . GLY C 1 238 ? 14.449 42.501 -13.652 1.00 19.70 238 GLY C C 1
ATOM 6706 O O . GLY C 1 238 ? 13.652 42.305 -12.735 1.00 18.92 238 GLY C O 1
ATOM 6707 N N . VAL C 1 239 ? 15.722 42.132 -13.577 1.00 18.05 239 VAL C N 1
ATOM 6708 C CA . VAL C 1 239 ? 16.257 41.448 -12.403 1.00 18.46 239 VAL C CA 1
ATOM 6709 C C . VAL C 1 239 ? 17.489 42.206 -11.935 1.00 20.06 239 VAL C C 1
ATOM 6710 O O . VAL C 1 239 ? 18.415 42.425 -12.723 1.00 23.12 239 VAL C O 1
ATOM 6714 N N . ASN C 1 240 ? 17.502 42.599 -10.656 1.00 22.84 240 ASN C N 1
ATOM 6715 C CA . ASN C 1 240 ? 18.591 43.381 -10.062 1.00 23.15 240 ASN C CA 1
ATOM 6716 C C . ASN C 1 240 ? 19.274 42.579 -8.953 1.00 25.22 240 ASN C C 1
ATOM 6717 O O . ASN C 1 240 ? 18.987 42.774 -7.766 1.00 32.14 240 ASN C O 1
ATOM 6722 N N . LEU C 1 241 ? 20.249 41.763 -9.327 1.00 24.80 241 LEU C N 1
ATOM 6723 C CA . LEU C 1 241 ? 21.030 40.959 -8.385 1.00 27.42 241 LEU C CA 1
ATOM 6724 C C . LEU C 1 241 ? 22.474 41.445 -8.422 1.00 28.52 241 LEU C C 1
ATOM 6725 O O . LEU C 1 241 ? 23.351 40.789 -8.987 1.00 29.74 241 LEU C O 1
ATOM 6730 N N . GLY C 1 242 ? 22.688 42.655 -7.904 1.00 30.55 242 GLY C N 1
ATOM 6731 C CA . GLY C 1 242 ? 23.971 43.319 -7.957 1.00 36.94 242 GLY C CA 1
ATOM 6732 C C . GLY C 1 242 ? 24.168 44.217 -9.157 1.00 34.30 242 GLY C C 1
ATOM 6733 O O . GLY C 1 242 ? 25.053 45.079 -9.127 1.00 31.76 242 GLY C O 1
ATOM 6734 N N . TYR C 1 243 ? 23.376 44.025 -10.211 1.00 27.13 243 TYR C N 1
ATOM 6735 C CA . TYR C 1 243 ? 23.366 44.864 -11.401 1.00 29.68 243 TYR C CA 1
ATOM 6736 C C . TYR C 1 243 ? 22.000 44.672 -12.048 1.00 27.69 243 TYR C C 1
ATOM 6737 O O . TYR C 1 243 ? 21.380 43.619 -11.893 1.00 24.16 243 TYR C O 1
ATOM 6746 N N . TRP C 1 244 ? 21.531 45.685 -12.766 1.00 22.96 244 TRP C N 1
ATOM 6747 C CA . TRP C 1 244 ? 20.228 45.577 -13.405 1.00 22.93 244 TRP C CA 1
ATOM 6748 C C . TRP C 1 244 ? 20.338 44.854 -14.744 1.00 24.15 244 TRP C C 1
ATOM 6749 O O . TRP C 1 244 ? 21.156 45.216 -15.598 1.00 22.36 244 TRP C O 1
ATOM 6760 N N . ALA C 1 245 ? 19.522 43.819 -14.917 1.00 23.49 245 ALA C N 1
ATOM 6761 C CA . ALA C 1 245 ? 19.265 43.218 -16.220 1.00 22.51 245 ALA C CA 1
ATOM 6762 C C . ALA C 1 245 ? 17.874 43.645 -16.663 1.00 22.78 245 ALA C C 1
ATOM 6763 O O . ALA C 1 245 ? 16.902 43.449 -15.930 1.00 22.79 245 ALA C O 1
ATOM 6765 N N . GLN C 1 246 ? 17.779 44.244 -17.843 1.00 19.54 246 GLN C N 1
ATOM 6766 C CA . GLN C 1 246 ? 16.512 44.735 -18.355 1.00 16.87 246 GLN C CA 1
ATOM 6767 C C . GLN C 1 246 ? 16.204 44.070 -19.685 1.00 19.72 246 GLN C C 1
ATOM 6768 O O . GLN C 1 246 ? 17.113 43.688 -20.427 1.00 27.22 246 GLN C O 1
ATOM 6774 N N . GLU C 1 247 ? 14.911 43.875 -19.949 1.00 16.23 247 GLU C N 1
ATOM 6775 C CA . GLU C 1 247 ? 14.449 43.032 -21.048 1.00 17.24 247 GLU C CA 1
ATOM 6776 C C . GLU C 1 247 ? 13.448 43.814 -21.894 1.00 17.96 247 GLU C C 1
ATOM 6777 O O . GLU C 1 247 ? 12.340 44.094 -21.430 1.00 21.04 247 GLU C O 1
ATOM 6783 N N . TYR C 1 248 ? 13.833 44.183 -23.117 1.00 15.34 248 TYR C N 1
ATOM 6784 C CA . TYR C 1 248 ? 13.005 45.022 -23.989 1.00 13.88 248 TYR C CA 1
ATOM 6785 C C . TYR C 1 248 ? 12.398 44.205 -25.126 1.00 14.96 248 TYR C C 1
ATOM 6786 O O . TYR C 1 248 ? 13.121 43.548 -25.879 1.00 14.86 248 TYR C O 1
ATOM 6795 N N . ILE C 1 249 ? 11.086 44.310 -25.320 1.00 13.13 249 ILE C N 1
ATOM 6796 C CA . ILE C 1 249 ? 10.451 43.679 -26.483 1.00 11.97 249 ILE C CA 1
ATOM 6797 C C . ILE C 1 249 ? 10.593 44.690 -27.615 1.00 14.25 249 ILE C C 1
ATOM 6798 O O . ILE C 1 249 ? 9.720 45.523 -27.842 1.00 13.61 249 ILE C O 1
ATOM 6803 N N . LEU C 1 250 ? 11.739 44.620 -28.306 1.00 14.22 250 LEU C N 1
ATOM 6804 C CA . LEU C 1 250 ? 12.238 45.704 -29.157 1.00 19.84 250 LEU C CA 1
ATOM 6805 C C . LEU C 1 250 ? 11.690 45.719 -30.579 1.00 18.81 250 LEU C C 1
ATOM 6806 O O . LEU C 1 250 ? 11.759 46.768 -31.234 1.00 16.08 250 LEU C O 1
ATOM 6811 N N . PHE C 1 251 ? 11.179 44.599 -31.087 1.00 15.71 251 PHE C N 1
ATOM 6812 C CA . PHE C 1 251 ? 10.675 44.532 -32.456 1.00 14.18 251 PHE C CA 1
ATOM 6813 C C . PHE C 1 251 ? 9.374 43.750 -32.464 1.00 17.20 251 PHE C C 1
ATOM 6814 O O . PHE C 1 251 ? 9.118 42.946 -31.563 1.00 15.36 251 PHE C O 1
ATOM 6822 N N . GLY C 1 252 ? 8.547 44.010 -33.475 1.00 17.56 252 GLY C N 1
ATOM 6823 C CA . GLY C 1 252 ? 7.297 43.276 -33.593 1.00 15.73 252 GLY C CA 1
ATOM 6824 C C . GLY C 1 252 ? 6.583 43.541 -34.901 1.00 16.21 252 GLY C C 1
ATOM 6825 O O . GLY C 1 252 ? 7.081 44.242 -35.787 1.00 15.88 252 GLY C O 1
ATOM 6826 N N . GLY C 1 253 ? 5.390 42.975 -35.005 1.00 15.84 253 GLY C N 1
ATOM 6827 C CA . GLY C 1 253 ? 4.593 43.153 -36.201 1.00 15.75 253 GLY C CA 1
ATOM 6828 C C . GLY C 1 253 ? 4.881 42.061 -37.208 1.00 15.09 253 GLY C C 1
ATOM 6829 O O . GLY C 1 253 ? 5.572 41.078 -36.924 1.00 17.00 253 GLY C O 1
ATOM 6830 N N . GLU C 1 254 ? 4.345 42.248 -38.415 1.00 16.16 254 GLU C N 1
ATOM 6831 C CA . GLU C 1 254 ? 4.487 41.244 -39.473 1.00 16.55 254 GLU C CA 1
ATOM 6832 C C . GLU C 1 254 ? 5.934 41.018 -39.864 1.00 15.30 254 GLU C C 1
ATOM 6833 O O . GLU C 1 254 ? 6.697 41.963 -40.071 1.00 21.81 254 GLU C O 1
ATOM 6839 N N . GLY C 1 255 ? 6.293 39.746 -40.024 1.00 17.74 255 GLY C N 1
ATOM 6840 C CA . GLY C 1 255 ? 7.618 39.396 -40.470 1.00 20.23 255 GLY C CA 1
ATOM 6841 C C . GLY C 1 255 ? 8.726 39.691 -39.489 1.00 24.79 255 GLY C C 1
ATOM 6842 O O . GLY C 1 255 ? 9.892 39.438 -39.810 1.00 27.10 255 GLY C O 1
ATOM 6843 N N . ALA C 1 256 ? 8.403 40.201 -38.298 1.00 21.70 256 ALA C N 1
ATOM 6844 C CA . ALA C 1 256 ? 9.433 40.594 -37.345 1.00 19.41 256 ALA C CA 1
ATOM 6845 C C . ALA C 1 256 ? 10.306 39.420 -36.925 1.00 20.11 256 ALA C C 1
ATOM 6846 O O . ALA C 1 256 ? 11.445 39.637 -36.496 1.00 22.35 256 ALA C O 1
ATOM 6848 N N . GLU C 1 257 ? 9.797 38.189 -37.032 1.00 20.41 257 GLU C N 1
ATOM 6849 C CA . GLU C 1 257 ? 10.594 37.018 -36.681 1.00 22.45 257 GLU C CA 1
ATOM 6850 C C . GLU C 1 257 ? 11.831 36.881 -37.557 1.00 24.91 257 GLU C C 1
ATOM 6851 O O . GLU C 1 257 ? 12.818 36.283 -37.123 1.00 26.76 257 GLU C O 1
ATOM 6857 N N . GLN C 1 258 ? 11.829 37.506 -38.731 1.00 24.35 258 GLN C N 1
ATOM 6858 C CA . GLN C 1 258 ? 12.972 37.483 -39.627 1.00 29.81 258 GLN C CA 1
ATOM 6859 C C . GLN C 1 258 ? 14.143 38.290 -39.089 1.00 28.99 258 GLN C C 1
ATOM 6860 O O . GLN C 1 258 ? 15.231 38.225 -39.668 1.00 29.36 258 GLN C O 1
ATOM 6866 N N . LEU C 1 259 ? 13.953 39.040 -38.006 1.00 25.77 259 LEU C N 1
ATOM 6867 C CA . LEU C 1 259 ? 15.046 39.790 -37.413 1.00 24.21 259 LEU C CA 1
ATOM 6868 C C . LEU C 1 259 ? 15.695 39.046 -36.275 1.00 29.59 259 LEU C C 1
ATOM 6869 O O . LEU C 1 259 ? 16.527 39.630 -35.567 1.00 30.23 259 LEU C O 1
ATOM 6874 N N . LYS C 1 260 ? 15.399 37.759 -36.120 1.00 27.20 260 LYS C N 1
ATOM 6875 C CA . LYS C 1 260 ? 16.005 37.020 -35.026 1.00 27.97 260 LYS C CA 1
ATOM 6876 C C . LYS C 1 260 ? 17.508 36.964 -35.229 1.00 25.20 260 LYS C C 1
ATOM 6877 O O . LYS C 1 260 ? 17.988 36.754 -36.346 1.00 27.33 260 LYS C O 1
ATOM 6883 N N . ASN C 1 261 ? 18.238 37.107 -34.123 1.00 19.71 261 ASN C N 1
ATOM 6884 C CA . ASN C 1 261 ? 19.695 37.139 -34.075 1.00 30.87 261 ASN C CA 1
ATOM 6885 C C . ASN C 1 261 ? 20.269 38.352 -34.783 1.00 32.77 261 ASN C C 1
ATOM 6886 O O . ASN C 1 261 ? 21.421 38.322 -35.226 1.00 31.24 261 ASN C O 1
ATOM 6891 N N . LYS C 1 262 ? 19.485 39.424 -34.877 1.00 25.99 262 LYS C N 1
ATOM 6892 C CA . LYS C 1 262 ? 19.942 40.689 -35.427 1.00 26.76 262 LYS C CA 1
ATOM 6893 C C . LYS C 1 262 ? 19.354 41.816 -34.595 1.00 26.40 262 LYS C C 1
ATOM 6894 O O . LYS C 1 262 ? 18.157 41.811 -34.296 1.00 27.25 262 LYS C O 1
ATOM 6900 N N . ILE C 1 263 ? 20.172 42.800 -34.256 1.00 23.67 263 ILE C N 1
ATOM 6901 C CA . ILE C 1 263 ? 19.682 44.076 -33.764 1.00 25.77 263 ILE C CA 1
ATOM 6902 C C . ILE C 1 263 ? 20.190 45.151 -34.712 1.00 28.02 263 ILE C C 1
ATOM 6903 O O . ILE C 1 263 ? 21.338 45.587 -34.612 1.00 29.68 263 ILE C O 1
ATOM 6908 N N . PRO C 1 264 ? 19.373 45.581 -35.672 1.00 23.46 264 PRO C N 1
ATOM 6909 C CA . PRO C 1 264 ? 19.783 46.692 -36.542 1.00 24.75 264 PRO C CA 1
ATOM 6910 C C . PRO C 1 264 ? 20.171 47.900 -35.704 1.00 25.50 264 PRO C C 1
ATOM 6911 O O . PRO C 1 264 ? 19.506 48.235 -34.725 1.00 24.88 264 PRO C O 1
ATOM 6915 N N . ASP C 1 265 ? 21.279 48.531 -36.086 1.00 21.97 265 ASP C N 1
ATOM 6916 C CA . ASP C 1 265 ? 21.815 49.688 -35.380 1.00 24.78 265 ASP C CA 1
ATOM 6917 C C . ASP C 1 265 ? 21.118 50.959 -35.860 1.00 23.22 265 ASP C C 1
ATOM 6918 O O . ASP C 1 265 ? 21.233 51.324 -37.034 1.00 26.15 265 ASP C O 1
ATOM 6923 N N . MET C 1 266 ? 20.370 51.609 -34.972 1.00 21.36 266 MET C N 1
ATOM 6924 C CA . MET C 1 266 ? 19.743 52.893 -35.270 1.00 24.93 266 MET C CA 1
ATOM 6925 C C . MET C 1 266 ? 19.662 53.671 -33.967 1.00 23.26 266 MET C C 1
ATOM 6926 O O . MET C 1 266 ? 19.839 53.116 -32.883 1.00 18.76 266 MET C O 1
ATOM 6931 N N . SER C 1 267 ? 19.353 54.966 -34.084 1.00 15.77 267 SER C N 1
ATOM 6932 C CA . SER C 1 267 ? 19.385 55.845 -32.921 1.00 17.20 267 SER C CA 1
ATOM 6933 C C . SER C 1 267 ? 18.203 55.615 -31.995 1.00 16.20 267 SER C C 1
ATOM 6934 O O . SER C 1 267 ? 18.300 55.903 -30.800 1.00 18.64 267 SER C O 1
ATOM 6937 N N . ASN C 1 268 ? 17.069 55.166 -32.530 1.00 17.16 268 ASN C N 1
ATOM 6938 C CA . ASN C 1 268 ? 15.851 55.011 -31.748 1.00 14.73 268 ASN C CA 1
ATOM 6939 C C . ASN C 1 268 ? 15.113 53.757 -32.177 1.00 16.48 268 ASN C C 1
ATOM 6940 O O . ASN C 1 268 ? 15.165 53.358 -33.344 1.00 18.42 268 ASN C O 1
ATOM 6945 N N . TYR C 1 269 ? 14.432 53.136 -31.215 1.00 15.38 269 TYR C N 1
ATOM 6946 C CA . TYR C 1 269 ? 13.719 51.886 -31.437 1.00 14.35 269 TYR C CA 1
ATOM 6947 C C . TYR C 1 269 ? 12.253 52.086 -31.089 1.00 16.20 269 TYR C C 1
ATOM 6948 O O . TYR C 1 269 ? 11.905 52.215 -29.907 1.00 20.54 269 TYR C O 1
ATOM 6957 N N . SER C 1 270 ? 11.394 52.092 -32.111 1.00 14.01 270 SER C N 1
ATOM 6958 C CA . SER C 1 270 ? 9.967 52.245 -31.862 1.00 15.29 270 SER C CA 1
ATOM 6959 C C . SER C 1 270 ? 9.414 51.040 -31.110 1.00 13.78 270 SER C C 1
ATOM 6960 O O . SER C 1 270 ? 9.761 49.893 -31.402 1.00 14.42 270 SER C O 1
ATOM 6963 N N . MET C 1 271 ? 8.538 51.309 -30.150 1.00 16.18 271 MET C N 1
ATOM 6964 C CA . MET C 1 271 ? 7.846 50.250 -29.432 1.00 16.16 271 MET C CA 1
ATOM 6965 C C . MET C 1 271 ? 6.436 50.031 -29.968 1.00 15.44 271 MET C C 1
ATOM 6966 O O . MET C 1 271 ? 5.658 49.280 -29.361 1.00 15.26 271 MET C O 1
ATOM 6971 N N . GLU C 1 272 ? 6.101 50.624 -31.117 1.00 13.28 272 GLU C N 1
ATOM 6972 C CA . GLU C 1 272 ? 4.774 50.498 -31.706 1.00 15.95 272 GLU C CA 1
ATOM 6973 C C . GLU C 1 272 ? 4.837 49.747 -33.032 1.00 16.67 272 GLU C C 1
ATOM 6974 O O . GLU C 1 272 ? 5.785 49.903 -33.804 1.00 17.72 272 GLU C O 1
ATOM 6980 N N . ASP C 1 273 ? 3.819 48.923 -33.285 1.00 15.69 273 ASP C N 1
ATOM 6981 C CA . ASP C 1 273 ? 3.648 48.225 -34.553 1.00 16.01 273 ASP C CA 1
ATOM 6982 C C . ASP C 1 273 ? 2.322 48.647 -35.160 1.00 18.02 273 ASP C C 1
ATOM 6983 O O . ASP C 1 273 ? 1.343 48.836 -34.436 1.00 17.26 273 ASP C O 1
ATOM 6988 N N . ASN C 1 274 ? 2.286 48.795 -36.484 1.00 15.16 274 ASN C N 1
ATOM 6989 C CA . ASN C 1 274 ? 1.080 49.223 -37.184 1.00 18.14 274 ASN C CA 1
ATOM 6990 C C . ASN C 1 274 ? 0.998 48.472 -38.502 1.00 21.29 274 ASN C C 1
ATOM 6991 O O . ASN C 1 274 ? 2.013 48.325 -39.184 1.00 22.94 274 ASN C O 1
ATOM 6996 N N . GLY C 1 275 ? -0.201 48.025 -38.871 1.00 15.28 275 GLY C N 1
ATOM 6997 C CA . GLY C 1 275 ? -0.346 47.372 -40.162 1.00 18.08 275 GLY C CA 1
ATOM 6998 C C . GLY C 1 275 ? -1.794 47.038 -40.443 1.00 17.48 275 GLY C C 1
ATOM 6999 O O . GLY C 1 275 ? -2.700 47.392 -39.679 1.00 14.86 275 GLY C O 1
ATOM 7000 N N . SER C 1 276 ? -2.002 46.387 -41.589 1.00 18.14 276 SER C N 1
ATOM 7001 C CA . SER C 1 276 ? -3.327 45.943 -41.993 1.00 16.82 276 SER C CA 1
ATOM 7002 C C . SER C 1 276 ? -3.192 44.646 -42.773 1.00 20.64 276 SER C C 1
ATOM 7003 O O . SER C 1 276 ? -2.233 44.458 -43.531 1.00 20.78 276 SER C O 1
ATOM 7006 N N . PHE C 1 277 ? -4.137 43.746 -42.549 1.00 17.48 277 PHE C N 1
ATOM 7007 C CA . PHE C 1 277 ? -4.266 42.500 -43.295 1.00 17.79 277 PHE C CA 1
ATOM 7008 C C . PHE C 1 277 ? -5.448 42.623 -44.245 1.00 20.48 277 PHE C C 1
ATOM 7009 O O . PHE C 1 277 ? -6.601 42.622 -43.805 1.00 21.68 277 PHE C O 1
ATOM 7017 N N . LYS C 1 278 ? -5.158 42.749 -45.544 1.00 17.48 278 LYS C N 1
ATOM 7018 C CA . LYS C 1 278 ? -6.172 42.777 -46.581 1.00 22.88 278 LYS C CA 1
ATOM 7019 C C . LYS C 1 278 ? -6.685 41.363 -46.841 1.00 23.19 278 LYS C C 1
ATOM 7020 O O . LYS C 1 278 ? -6.003 40.376 -46.565 1.00 20.11 278 LYS C O 1
ATOM 7026 N N . ASN C 1 279 ? -7.874 41.273 -47.443 1.00 20.74 279 ASN C N 1
ATOM 7027 C CA . ASN C 1 279 ? -8.478 39.969 -47.746 1.00 23.80 279 ASN C CA 1
ATOM 7028 C C . ASN C 1 279 ? -8.585 39.121 -46.481 1.00 19.94 279 ASN C C 1
ATOM 7029 O O . ASN C 1 279 ? -8.142 37.973 -46.441 1.00 23.00 279 ASN C O 1
ATOM 7034 N N . ALA C 1 280 ? -9.186 39.704 -45.443 1.00 20.24 280 ALA C N 1
ATOM 7035 C CA . ALA C 1 280 ? -9.211 39.069 -44.130 1.00 16.94 280 ALA C CA 1
ATOM 7036 C C . ALA C 1 280 ? -10.007 37.772 -44.125 1.00 20.86 280 ALA C C 1
ATOM 7037 O O . ALA C 1 280 ? -9.738 36.897 -43.300 1.00 19.80 280 ALA C O 1
ATOM 7039 N N . LEU C 1 281 ? -10.966 37.604 -45.049 1.00 24.15 281 LEU C N 1
ATOM 7040 C CA . LEU C 1 281 ? -11.745 36.364 -45.076 1.00 18.34 281 LEU C CA 1
ATOM 7041 C C . LEU C 1 281 ? -10.871 35.153 -45.378 1.00 23.58 281 LEU C C 1
ATOM 7042 O O . LEU C 1 281 ? -11.246 34.018 -45.054 1.00 23.61 281 LEU C O 1
ATOM 7047 N N . LYS C 1 282 ? -9.722 35.370 -46.004 1.00 18.58 282 LYS C N 1
ATOM 7048 C CA . LYS C 1 282 ? -8.762 34.318 -46.274 1.00 22.40 282 LYS C CA 1
ATOM 7049 C C . LYS C 1 282 ? -7.970 33.921 -45.025 1.00 18.31 282 LYS C C 1
ATOM 7050 O O . LYS C 1 282 ? -7.277 32.904 -45.041 1.00 19.15 282 LYS C O 1
ATOM 7056 N N . ILE C 1 283 ? -8.068 34.679 -43.941 1.00 15.59 283 ILE C N 1
ATOM 7057 C CA . ILE C 1 283 ? -7.271 34.411 -42.744 1.00 13.45 283 ILE C CA 1
ATOM 7058 C C . ILE C 1 283 ? -7.951 33.356 -41.882 1.00 16.34 283 ILE C C 1
ATOM 7059 O O . ILE C 1 283 ? -9.116 33.509 -41.498 1.00 15.93 283 ILE C O 1
ATOM 7064 N N . GLU C 1 284 ? -7.213 32.301 -41.542 1.00 15.98 284 GLU C N 1
ATOM 7065 C CA . GLU C 1 284 ? -7.691 31.334 -40.555 1.00 16.47 284 GLU C CA 1
ATOM 7066 C C . GLU C 1 284 ? -7.371 31.770 -39.128 1.00 20.20 284 GLU C C 1
ATOM 7067 O O . GLU C 1 284 ? -8.234 31.685 -38.239 1.00 16.05 284 GLU C O 1
ATOM 7073 N N . SER C 1 285 ? -6.148 32.252 -38.896 1.00 16.80 285 SER C N 1
ATOM 7074 C CA . SER C 1 285 ? -5.741 32.666 -37.561 1.00 17.13 285 SER C CA 1
ATOM 7075 C C . SER C 1 285 ? -4.802 33.858 -37.636 1.00 17.98 285 SER C C 1
ATOM 7076 O O . SER C 1 285 ? -4.100 34.068 -38.631 1.00 16.29 285 SER C O 1
ATOM 7079 N N . LEU C 1 286 ? -4.800 34.635 -36.558 1.00 14.40 286 LEU C N 1
ATOM 7080 C CA . LEU C 1 286 ? -3.852 35.722 -36.353 1.00 17.89 286 LEU C CA 1
ATOM 7081 C C . LEU C 1 286 ? -2.947 35.331 -35.195 1.00 19.38 286 LEU C C 1
ATOM 7082 O O . LEU C 1 286 ? -3.435 35.122 -34.078 1.00 16.09 286 LEU C O 1
ATOM 7087 N N . ASP C 1 287 ? -1.635 35.285 -35.444 1.00 13.09 287 ASP C N 1
ATOM 7088 C CA . ASP C 1 287 ? -0.704 34.594 -34.556 1.00 13.22 287 ASP C CA 1
ATOM 7089 C C . ASP C 1 287 ? 0.324 35.545 -33.960 1.00 16.95 287 ASP C C 1
ATOM 7090 O O . ASP C 1 287 ? 1.111 36.151 -34.696 1.00 16.52 287 ASP C O 1
ATOM 7095 N N . LEU C 1 288 ? 0.315 35.666 -32.629 1.00 13.95 288 LEU C N 1
ATOM 7096 C CA . LEU C 1 288 ? 1.375 36.349 -31.895 1.00 12.39 288 LEU C CA 1
ATOM 7097 C C . LEU C 1 288 ? 2.430 35.335 -31.479 1.00 15.74 288 LEU C C 1
ATOM 7098 O O . LEU C 1 288 ? 2.098 34.260 -30.967 1.00 16.82 288 LEU C O 1
ATOM 7103 N N . ARG C 1 289 ? 3.699 35.676 -31.674 1.00 13.91 289 ARG C N 1
ATOM 7104 C CA . ARG C 1 289 ? 4.783 34.811 -31.226 1.00 15.98 289 ARG C CA 1
ATOM 7105 C C . ARG C 1 289 ? 5.838 35.648 -30.525 1.00 16.86 289 ARG C C 1
ATOM 7106 O O . ARG C 1 289 ? 6.273 36.680 -31.056 1.00 15.68 289 ARG C O 1
ATOM 7114 N N . LEU C 1 290 ? 6.212 35.233 -29.314 1.00 13.53 290 LEU C N 1
ATOM 7115 C CA . LEU C 1 290 ? 7.200 35.927 -28.498 1.00 13.06 290 LEU C CA 1
ATOM 7116 C C . LEU C 1 290 ? 8.490 35.131 -28.533 1.00 20.97 290 LEU C C 1
ATOM 7117 O O . LEU C 1 290 ? 8.493 33.942 -28.192 1.00 21.25 290 LEU C O 1
ATOM 7122 N N . MET C 1 291 ? 9.588 35.777 -28.920 1.00 15.57 291 MET C N 1
ATOM 7123 C CA . MET C 1 291 ? 10.835 35.044 -29.072 1.00 17.04 291 MET C CA 1
ATOM 7124 C C . MET C 1 291 ? 12.015 35.888 -28.601 1.00 19.01 291 MET C C 1
ATOM 7125 O O . MET C 1 291 ? 11.962 37.118 -28.556 1.00 16.42 291 MET C O 1
ATOM 7130 N N . ASP C 1 292 ? 13.084 35.189 -28.228 1.00 16.18 292 ASP C N 1
ATOM 7131 C CA . ASP C 1 292 ? 14.321 35.838 -27.824 1.00 15.20 292 ASP C CA 1
ATOM 7132 C C . ASP C 1 292 ? 15.060 36.389 -29.035 1.00 17.98 292 ASP C C 1
ATOM 7133 O O . ASP C 1 292 ? 14.964 35.862 -30.142 1.00 20.30 292 ASP C O 1
ATOM 7138 N N . ASN C 1 293 ? 15.833 37.436 -28.798 1.00 18.86 293 ASN C N 1
ATOM 7139 C CA . ASN C 1 293 ? 16.754 37.989 -29.777 1.00 19.92 293 ASN C CA 1
ATOM 7140 C C . ASN C 1 293 ? 18.073 38.240 -29.045 1.00 25.31 293 ASN C C 1
ATOM 7141 O O . ASN C 1 293 ? 18.216 37.899 -27.866 1.00 19.88 293 ASN C O 1
ATOM 7146 N N . ASN C 1 294 ? 19.042 38.832 -29.737 1.00 25.61 294 ASN C N 1
ATOM 7147 C CA . ASN C 1 294 ? 20.356 39.066 -29.144 1.00 23.44 294 ASN C CA 1
ATOM 7148 C C . ASN C 1 294 ? 20.264 39.944 -27.900 1.00 23.87 294 ASN C C 1
ATOM 7149 O O . ASN C 1 294 ? 19.356 40.769 -27.752 1.00 23.45 294 ASN C O 1
ATOM 7154 N N . ARG C 1 295 ? 21.219 39.758 -26.994 1.00 19.54 295 ARG C N 1
ATOM 7155 C CA . ARG C 1 295 ? 21.399 40.702 -25.904 1.00 21.47 295 ARG C CA 1
ATOM 7156 C C . ARG C 1 295 ? 22.385 41.778 -26.349 1.00 22.83 295 ARG C C 1
ATOM 7157 O O . ARG C 1 295 ? 23.099 41.625 -27.342 1.00 24.00 295 ARG C O 1
ATOM 7165 N N . MET C 1 296 ? 22.381 42.893 -25.632 1.00 20.82 296 MET C N 1
ATOM 7166 C CA . MET C 1 296 ? 23.292 43.994 -25.919 1.00 23.20 296 MET C CA 1
ATOM 7167 C C . MET C 1 296 ? 23.727 44.595 -24.587 1.00 25.12 296 MET C C 1
ATOM 7168 O O . MET C 1 296 ? 23.410 44.061 -23.519 1.00 21.56 296 MET C O 1
ATOM 7173 N N . ALA C 1 297 ? 24.469 45.707 -24.653 1.00 20.60 297 ALA C N 1
ATOM 7174 C CA . ALA C 1 297 ? 24.948 46.430 -23.466 1.00 21.50 297 ALA C CA 1
ATOM 7175 C C . ALA C 1 297 ? 25.650 45.492 -22.484 1.00 23.57 297 ALA C C 1
ATOM 7176 O O . ALA C 1 297 ? 25.326 45.437 -21.292 1.00 25.19 297 ALA C O 1
ATOM 7178 N N . TYR C 1 298 ? 26.623 44.748 -23.007 1.00 24.27 298 TYR C N 1
ATOM 7179 C CA . TYR C 1 298 ? 27.429 43.816 -22.216 1.00 29.49 298 TYR C CA 1
ATOM 7180 C C . TYR C 1 298 ? 26.580 42.766 -21.504 1.00 29.56 298 TYR C C 1
ATOM 7181 O O . TYR C 1 298 ? 26.945 42.287 -20.425 1.00 28.56 298 TYR C O 1
ATOM 7190 N N . GLY C 1 299 ? 25.459 42.375 -22.112 1.00 24.42 299 GLY C N 1
ATOM 7191 C CA . GLY C 1 299 ? 24.602 41.366 -21.535 1.00 24.96 299 GLY C CA 1
ATOM 7192 C C . GLY C 1 299 ? 23.523 41.897 -20.619 1.00 26.61 299 GLY C C 1
ATOM 7193 O O . GLY C 1 299 ? 22.657 41.122 -20.197 1.00 24.04 299 GLY C O 1
ATOM 7194 N N . SER C 1 300 ? 23.551 43.190 -20.285 1.00 23.29 300 SER C N 1
ATOM 7195 C CA . SER C 1 300 ? 22.587 43.745 -19.344 1.00 19.86 300 SER C CA 1
ATOM 7196 C C . SER C 1 300 ? 21.228 44.019 -19.982 1.00 20.76 300 SER C C 1
ATOM 7197 O O . SER C 1 300 ? 20.232 44.156 -19.258 1.00 23.23 300 SER C O 1
ATOM 7200 N N . THR C 1 301 ? 21.173 44.158 -21.300 1.00 20.75 301 THR C N 1
ATOM 7201 C CA . THR C 1 301 ? 19.948 44.498 -22.007 1.00 18.67 301 THR C CA 1
ATOM 7202 C C . THR C 1 301 ? 19.557 43.312 -22.872 1.00 17.96 301 THR C C 1
ATOM 7203 O O . THR C 1 301 ? 20.263 42.969 -23.827 1.00 23.37 301 THR C O 1
ATOM 7207 N N . GLY C 1 302 ? 18.437 42.682 -22.550 1.00 19.29 302 GLY C N 1
ATOM 7208 C CA . GLY C 1 302 ? 17.890 41.665 -23.421 1.00 18.74 302 GLY C CA 1
ATOM 7209 C C . GLY C 1 302 ? 16.948 42.297 -24.434 1.00 14.21 302 GLY C C 1
ATOM 7210 O O . GLY C 1 302 ? 16.285 43.292 -24.150 1.00 17.94 302 GLY C O 1
ATOM 7211 N N . THR C 1 303 ? 16.901 41.736 -25.635 1.00 17.39 303 THR C N 1
ATOM 7212 C CA . THR C 1 303 ? 15.903 42.168 -26.610 1.00 16.88 303 THR C CA 1
ATOM 7213 C C . THR C 1 303 ? 15.081 40.974 -27.088 1.00 17.22 303 THR C C 1
ATOM 7214 O O . THR C 1 303 ? 15.573 39.843 -27.177 1.00 17.54 303 THR C O 1
ATOM 7218 N N . TYR C 1 304 ? 13.809 41.243 -27.385 1.00 15.34 304 TYR C N 1
ATOM 7219 C CA . TYR C 1 304 ? 12.846 40.210 -27.743 1.00 17.13 304 TYR C CA 1
ATOM 7220 C C . TYR C 1 304 ? 12.025 40.690 -28.930 1.00 19.32 304 TYR C C 1
ATOM 7221 O O . TYR C 1 304 ? 12.034 41.877 -29.284 1.00 17.28 304 TYR C O 1
ATOM 7230 N N . ILE C 1 305 ? 11.315 39.751 -29.550 1.00 15.55 305 ILE C N 1
ATOM 7231 C CA . ILE C 1 305 ? 10.471 40.031 -30.707 1.00 16.56 305 ILE C CA 1
ATOM 7232 C C . ILE C 1 305 ? 9.050 39.571 -30.396 1.00 18.32 305 ILE C C 1
ATOM 7233 O O . ILE C 1 305 ? 8.858 38.468 -29.874 1.00 18.64 305 ILE C O 1
ATOM 7238 N N . ALA C 1 306 ? 8.063 40.417 -30.696 1.00 15.93 306 ALA C N 1
ATOM 7239 C CA . ALA C 1 306 ? 6.643 40.043 -30.625 1.00 16.58 306 ALA C CA 1
ATOM 7240 C C . ALA C 1 306 ? 6.063 40.075 -32.043 1.00 19.17 306 ALA C C 1
ATOM 7241 O O . ALA C 1 306 ? 5.423 41.046 -32.464 1.00 15.02 306 ALA C O 1
ATOM 7243 N N . SER C 1 307 ? 6.286 39.001 -32.785 1.00 14.73 307 SER C N 1
ATOM 7244 C CA . SER C 1 307 ? 5.816 38.974 -34.160 1.00 18.76 307 SER C CA 1
ATOM 7245 C C . SER C 1 307 ? 4.309 38.735 -34.209 1.00 16.45 307 SER C C 1
ATOM 7246 O O . SER C 1 307 ? 3.732 38.058 -33.347 1.00 15.44 307 SER C O 1
ATOM 7249 N N . PHE C 1 308 ? 3.671 39.315 -35.224 1.00 12.11 308 PHE C N 1
ATOM 7250 C CA . PHE C 1 308 ? 2.226 39.230 -35.398 1.00 15.97 308 PHE C CA 1
ATOM 7251 C C . PHE C 1 308 ? 1.951 38.990 -36.876 1.00 18.31 308 PHE C C 1
ATOM 7252 O O . PHE C 1 308 ? 2.244 39.855 -37.710 1.00 15.02 308 PHE C O 1
ATOM 7260 N N . ASN C 1 309 ? 1.418 37.810 -37.199 1.00 13.02 309 ASN C N 1
ATOM 7261 C CA . ASN C 1 309 ? 1.336 37.345 -38.582 1.00 17.07 309 ASN C CA 1
ATOM 7262 C C . ASN C 1 309 ? -0.001 36.667 -38.854 1.00 21.40 309 ASN C C 1
ATOM 7263 O O . ASN C 1 309 ? -0.652 36.160 -37.947 1.00 18.92 309 ASN C O 1
ATOM 7268 N N . ARG C 1 310 ? -0.367 36.599 -40.130 1.00 15.72 310 ARG C N 1
ATOM 7269 C CA . ARG C 1 310 ? -1.569 35.897 -40.561 1.00 17.06 310 ARG C CA 1
ATOM 7270 C C . ARG C 1 310 ? -1.235 34.465 -40.967 1.00 22.08 310 ARG C C 1
ATOM 7271 O O . ARG C 1 310 ? -0.174 34.198 -41.539 1.00 23.08 310 ARG C O 1
ATOM 7279 N N . THR C 1 311 ? -2.137 33.537 -40.639 1.00 15.35 311 THR C N 1
ATOM 7280 C CA . THR C 1 311 ? -2.142 32.193 -41.212 1.00 14.85 311 THR C CA 1
ATOM 7281 C C . THR C 1 311 ? -3.392 32.081 -42.073 1.00 21.50 311 THR C C 1
ATOM 7282 O O . THR C 1 311 ? -4.515 32.150 -41.560 1.00 17.23 311 THR C O 1
ATOM 7286 N N . ASP C 1 312 ? -3.206 31.938 -43.381 1.00 17.48 312 ASP C N 1
ATOM 7287 C CA . ASP C 1 312 ? -4.334 31.895 -44.291 1.00 15.72 312 ASP C CA 1
ATOM 7288 C C . ASP C 1 312 ? -4.835 30.459 -44.453 1.00 15.40 312 ASP C C 1
ATOM 7289 O O . ASP C 1 312 ? -4.072 29.498 -44.347 1.00 19.30 312 ASP C O 1
ATOM 7294 N N . PHE C 1 313 ? -6.127 30.331 -44.728 1.00 16.32 313 PHE C N 1
ATOM 7295 C CA . PHE C 1 313 ? -6.644 29.088 -45.286 1.00 16.29 313 PHE C CA 1
ATOM 7296 C C . PHE C 1 313 ? -5.881 28.746 -46.561 1.00 20.65 313 PHE C C 1
ATOM 7297 O O . PHE C 1 313 ? -5.379 29.628 -47.264 1.00 19.72 313 PHE C O 1
ATOM 7305 N N . SER C 1 314 ? -5.800 27.455 -46.870 1.00 18.17 314 SER C N 1
ATOM 7306 C CA . SER C 1 314 ? -5.229 27.025 -48.149 1.00 23.08 314 SER C CA 1
ATOM 7307 C C . SER C 1 314 ? -6.277 27.186 -49.243 1.00 24.36 314 SER C C 1
ATOM 7308 O O . SER C 1 314 ? -7.360 26.595 -49.158 1.00 21.53 314 SER C O 1
ATOM 7311 N N . MET C 1 315 ? -5.963 27.975 -50.272 1.00 20.54 315 MET C N 1
ATOM 7312 C CA . MET C 1 315 ? -6.885 28.200 -51.379 1.00 26.58 315 MET C CA 1
ATOM 7313 C C . MET C 1 315 ? -6.099 28.278 -52.680 1.00 32.18 315 MET C C 1
ATOM 7314 O O . MET C 1 315 ? -5.035 28.902 -52.726 1.00 30.64 315 MET C O 1
ATOM 7319 N N . THR C 1 316 ? -6.644 27.670 -53.738 1.00 29.25 316 THR C N 1
ATOM 7320 C CA . THR C 1 316 ? -6.026 27.744 -55.049 1.00 29.87 316 THR C CA 1
ATOM 7321 C C . THR C 1 316 ? -6.246 29.119 -55.657 1.00 31.68 316 THR C C 1
ATOM 7322 O O . THR C 1 316 ? -7.182 29.837 -55.293 1.00 32.93 316 THR C O 1
ATOM 7326 N N . PRO C 1 317 ? -5.377 29.485 -56.594 1.00 34.86 317 PRO C N 1
ATOM 7327 C CA . PRO C 1 317 ? -5.481 30.781 -57.271 1.00 30.35 317 PRO C CA 1
ATOM 7328 C C . PRO C 1 317 ? -6.855 30.948 -57.906 1.00 31.76 317 PRO C C 1
ATOM 7329 O O . PRO C 1 317 ? -7.396 32.054 -57.933 1.00 36.54 317 PRO C O 1
ATOM 7333 N N . GLU C 1 318 ? -7.403 29.835 -58.386 1.00 30.63 318 GLU C N 1
ATOM 7334 C CA . GLU C 1 318 ? -8.703 29.931 -59.029 1.00 27.69 318 GLU C CA 1
ATOM 7335 C C . GLU C 1 318 ? -9.804 30.115 -57.993 1.00 31.58 318 GLU C C 1
ATOM 7336 O O . GLU C 1 318 ? -10.635 31.013 -58.121 1.00 33.76 318 GLU C O 1
ATOM 7342 N N . ASN C 1 319 ? -9.781 29.418 -56.859 1.00 27.23 319 ASN C N 1
ATOM 7343 C CA . ASN C 1 319 ? -10.812 29.668 -55.826 1.00 26.22 319 ASN C CA 1
ATOM 7344 C C . ASN C 1 319 ? -10.661 31.060 -55.246 1.00 28.30 319 ASN C C 1
ATOM 7345 O O . ASN C 1 319 ? -11.654 31.730 -54.962 1.00 29.72 319 ASN C O 1
ATOM 7350 N N . LEU C 1 320 ? -9.422 31.504 -55.068 1.00 24.88 320 LEU C N 1
ATOM 7351 C CA . LEU C 1 320 ? -9.232 32.871 -54.576 1.00 29.51 320 LEU C CA 1
ATOM 7352 C C . LEU C 1 320 ? -9.925 33.875 -55.480 1.00 34.78 320 LEU C C 1
ATOM 7353 O O . LEU C 1 320 ? -10.604 34.793 -55.002 1.00 33.87 320 LEU C O 1
ATOM 7358 N N . LYS C 1 321 ? -9.765 33.711 -56.798 1.00 35.93 321 LYS C N 1
ATOM 7359 C CA . LYS C 1 321 ? -10.390 34.636 -57.735 1.00 33.37 321 LYS C CA 1
ATOM 7360 C C . LYS C 1 321 ? -11.901 34.518 -57.682 1.00 33.09 321 LYS C C 1
ATOM 7361 O O . LYS C 1 321 ? -12.605 35.533 -57.653 1.00 39.80 321 LYS C O 1
ATOM 7367 N N . ALA C 1 322 ? -12.424 33.292 -57.634 1.00 33.63 322 ALA C N 1
ATOM 7368 C CA . ALA C 1 322 ? -13.871 33.150 -57.583 1.00 30.74 322 ALA C CA 1
ATOM 7369 C C . ALA C 1 322 ? -14.448 33.813 -56.341 1.00 35.65 322 ALA C C 1
ATOM 7370 O O . ALA C 1 322 ? -15.465 34.516 -56.423 1.00 39.17 322 ALA C O 1
ATOM 7372 N N . CYS C 1 323 ? -13.745 33.712 -55.219 1.00 30.33 323 CYS C N 1
ATOM 7373 C CA . CYS C 1 323 ? -14.238 34.213 -53.944 1.00 37.00 323 CYS C CA 1
ATOM 7374 C C . CYS C 1 323 ? -13.955 35.694 -53.748 1.00 43.20 323 CYS C C 1
ATOM 7375 O O . CYS C 1 323 ? -14.315 36.247 -52.703 1.00 39.38 323 CYS C O 1
ATOM 7378 N N . GLY C 1 324 ? -13.301 36.338 -54.709 1.00 30.55 324 GLY C N 1
ATOM 7379 C CA . GLY C 1 324 ? -12.985 37.748 -54.588 1.00 38.08 324 GLY C CA 1
ATOM 7380 C C . GLY C 1 324 ? -11.917 38.053 -53.565 1.00 39.98 324 GLY C C 1
ATOM 7381 O O . GLY C 1 324 ? -11.933 39.130 -52.959 1.00 41.86 324 GLY C O 1
ATOM 7382 N N . LEU C 1 325 ? -10.970 37.135 -53.371 1.00 28.40 325 LEU C N 1
ATOM 7383 C CA . LEU C 1 325 ? -9.934 37.272 -52.356 1.00 36.95 325 LEU C CA 1
ATOM 7384 C C . LEU C 1 325 ? -8.539 37.341 -52.961 1.00 37.50 325 LEU C C 1
ATOM 7385 O O . LEU C 1 325 ? -7.551 37.176 -52.241 1.00 36.45 325 LEU C O 1
ATOM 7390 N N . ASP C 1 326 ? -8.434 37.594 -54.260 1.00 41.72 326 ASP C N 1
ATOM 7391 C CA . ASP C 1 326 ? -7.128 37.743 -54.894 1.00 52.13 326 ASP C CA 1
ATOM 7392 C C . ASP C 1 326 ? -6.605 39.175 -54.793 1.00 56.29 326 ASP C C 1
ATOM 7393 O O . ASP C 1 326 ? -5.641 39.536 -55.472 1.00 62.08 326 ASP C O 1
ATOM 7398 N N . ILE D 1 23 ? 19.682 -16.392 -11.320 1.00 57.40 23 ILE D N 1
ATOM 7399 C CA . ILE D 1 23 ? 18.692 -15.893 -12.264 1.00 54.44 23 ILE D CA 1
ATOM 7400 C C . ILE D 1 23 ? 19.034 -14.495 -12.813 1.00 51.58 23 ILE D C 1
ATOM 7401 O O . ILE D 1 23 ? 19.633 -13.654 -12.135 1.00 53.45 23 ILE D O 1
ATOM 7406 N N . ARG D 1 24 ? 18.547 -14.256 -14.035 1.00 41.70 24 ARG D N 1
ATOM 7407 C CA . ARG D 1 24 ? 18.819 -13.073 -14.839 1.00 47.79 24 ARG D CA 1
ATOM 7408 C C . ARG D 1 24 ? 17.514 -12.480 -15.361 1.00 34.18 24 ARG D C 1
ATOM 7409 O O . ARG D 1 24 ? 16.554 -13.208 -15.627 1.00 36.38 24 ARG D O 1
ATOM 7417 N N . GLY D 1 25 ? 17.556 -11.172 -15.629 1.00 33.21 25 GLY D N 1
ATOM 7418 C CA . GLY D 1 25 ? 16.438 -10.465 -16.235 1.00 31.03 25 GLY D CA 1
ATOM 7419 C C . GLY D 1 25 ? 15.336 -9.998 -15.299 1.00 35.18 25 GLY D C 1
ATOM 7420 O O . GLY D 1 25 ? 14.321 -9.472 -15.784 1.00 24.26 25 GLY D O 1
ATOM 7421 N N . CYS D 1 26 ? 15.488 -10.166 -13.991 1.00 30.90 26 CYS D N 1
ATOM 7422 C CA . CYS D 1 26 ? 14.497 -9.676 -13.050 1.00 21.98 26 CYS D CA 1
ATOM 7423 C C . CYS D 1 26 ? 14.685 -8.177 -12.841 1.00 19.61 26 CYS D C 1
ATOM 7424 O O . CYS D 1 26 ? 15.781 -7.646 -13.033 1.00 28.07 26 CYS D O 1
ATOM 7427 N N . PRO D 1 27 ? 13.634 -7.465 -12.447 1.00 23.97 27 PRO D N 1
ATOM 7428 C CA . PRO D 1 27 ? 13.839 -6.093 -11.979 1.00 23.97 27 PRO D CA 1
ATOM 7429 C C . PRO D 1 27 ? 14.724 -6.120 -10.745 1.00 24.25 27 PRO D C 1
ATOM 7430 O O . PRO D 1 27 ? 14.636 -7.040 -9.928 1.00 23.45 27 PRO D O 1
ATOM 7434 N N . THR D 1 28 ? 15.586 -5.113 -10.615 1.00 22.12 28 THR D N 1
ATOM 7435 C CA . THR D 1 28 ? 16.504 -5.017 -9.483 1.00 23.50 28 THR D CA 1
ATOM 7436 C C . THR D 1 28 ? 16.386 -3.635 -8.854 1.00 24.61 28 THR D C 1
ATOM 7437 O O . THR D 1 28 ? 15.664 -2.758 -9.343 1.00 18.85 28 THR D O 1
ATOM 7441 N N . LEU D 1 29 ? 17.140 -3.430 -7.773 1.00 24.17 29 LEU D N 1
ATOM 7442 C CA . LEU D 1 29 ? 17.182 -2.121 -7.132 1.00 25.54 29 LEU D CA 1
ATOM 7443 C C . LEU D 1 29 ? 17.801 -1.058 -8.033 1.00 28.17 29 LEU D C 1
ATOM 7444 O O . LEU D 1 29 ? 17.681 0.130 -7.725 1.00 25.53 29 LEU D O 1
ATOM 7449 N N . GLU D 1 30 ? 18.423 -1.441 -9.153 1.00 23.18 30 GLU D N 1
ATOM 7450 C CA . GLU D 1 30 ? 18.947 -0.467 -10.101 1.00 28.41 30 GLU D CA 1
ATOM 7451 C C . GLU D 1 30 ? 17.965 -0.164 -11.226 1.00 24.28 30 GLU D C 1
ATOM 7452 O O . GLU D 1 30 ? 18.252 0.690 -12.071 1.00 27.26 30 GLU D O 1
ATOM 7458 N N . THR D 1 31 ? 16.828 -0.838 -11.252 1.00 21.97 31 THR D N 1
ATOM 7459 C CA . THR D 1 31 ? 15.757 -0.474 -12.165 1.00 19.66 31 THR D CA 1
ATOM 7460 C C . THR D 1 31 ? 15.087 0.807 -11.671 1.00 20.49 31 THR D C 1
ATOM 7461 O O . THR D 1 31 ? 14.767 0.913 -10.479 1.00 21.44 31 THR D O 1
ATOM 7465 N N . PRO D 1 32 ? 14.884 1.805 -12.531 1.00 24.30 32 PRO D N 1
ATOM 7466 C CA . PRO D 1 32 ? 14.247 3.045 -12.066 1.00 21.70 32 PRO D CA 1
ATOM 7467 C C . PRO D 1 32 ? 12.854 2.783 -11.512 1.00 18.03 32 PRO D C 1
ATOM 7468 O O . PRO D 1 32 ? 12.136 1.888 -11.967 1.00 19.16 32 PRO D O 1
ATOM 7472 N N . LEU D 1 33 ? 12.497 3.573 -10.495 1.00 16.36 33 LEU D N 1
ATOM 7473 C CA . LEU D 1 33 ? 11.181 3.567 -9.869 1.00 16.67 33 LEU D CA 1
ATOM 7474 C C . LEU D 1 33 ? 10.562 4.949 -10.025 1.00 15.25 33 LEU D C 1
ATOM 7475 O O . LEU D 1 33 ? 11.229 5.961 -9.781 1.00 16.50 33 LEU D O 1
ATOM 7480 N N . LYS D 1 34 ? 9.301 4.996 -10.454 1.00 16.83 34 LYS D N 1
ATOM 7481 C CA . LYS D 1 34 ? 8.635 6.251 -10.783 1.00 16.74 34 LYS D CA 1
ATOM 7482 C C . LYS D 1 34 ? 7.550 6.571 -9.762 1.00 14.48 34 LYS D C 1
ATOM 7483 O O . LYS D 1 34 ? 6.837 5.674 -9.308 1.00 15.91 34 LYS D O 1
ATOM 7489 N N . LEU D 1 35 ? 7.407 7.854 -9.424 1.00 13.91 35 LEU D N 1
ATOM 7490 C CA . LEU D 1 35 ? 6.257 8.345 -8.674 1.00 12.61 35 LEU D CA 1
ATOM 7491 C C . LEU D 1 35 ? 5.363 9.150 -9.606 1.00 12.55 35 LEU D C 1
ATOM 7492 O O . LEU D 1 35 ? 5.859 9.979 -10.373 1.00 16.32 35 LEU D O 1
ATOM 7497 N N . THR D 1 36 ? 4.049 8.938 -9.528 1.00 15.11 36 THR D N 1
ATOM 7498 C CA . THR D 1 36 ? 3.128 9.766 -10.295 1.00 14.62 36 THR D CA 1
ATOM 7499 C C . THR D 1 36 ? 2.071 10.380 -9.388 1.00 12.21 36 THR D C 1
ATOM 7500 O O . THR D 1 36 ? 1.690 9.810 -8.361 1.00 15.21 36 THR D O 1
ATOM 7504 N N . PHE D 1 37 ? 1.597 11.550 -9.805 1.00 11.67 37 PHE D N 1
ATOM 7505 C CA . PHE D 1 37 ? 0.644 12.353 -9.037 1.00 14.48 37 PHE D CA 1
ATOM 7506 C C . PHE D 1 37 ? -0.366 12.907 -10.030 1.00 15.09 37 PHE D C 1
ATOM 7507 O O . PHE D 1 37 ? -0.005 13.726 -10.884 1.00 17.95 37 PHE D O 1
ATOM 7515 N N . THR D 1 38 ? -1.623 12.491 -9.916 1.00 12.40 38 THR D N 1
ATOM 7516 C CA . THR D 1 38 ? -2.653 12.824 -10.890 1.00 13.46 38 THR D CA 1
ATOM 7517 C C . THR D 1 38 ? -3.780 13.609 -10.237 1.00 17.25 38 THR D C 1
ATOM 7518 O O . THR D 1 38 ? -4.368 13.168 -9.241 1.00 16.71 38 THR D O 1
ATOM 7522 N N . GLU D 1 39 ? -4.092 14.758 -10.819 1.00 15.16 39 GLU D N 1
ATOM 7523 C CA . GLU D 1 39 ? -5.272 15.532 -10.454 1.00 12.57 39 GLU D CA 1
ATOM 7524 C C . GLU D 1 39 ? -6.455 15.004 -11.260 1.00 19.90 39 GLU D C 1
ATOM 7525 O O . GLU D 1 39 ? -6.401 14.963 -12.495 1.00 18.04 39 GLU D O 1
ATOM 7531 N N . ASP D 1 40 ? -7.515 14.569 -10.567 1.00 14.29 40 ASP D N 1
ATOM 7532 C CA . ASP D 1 40 ? -8.635 13.931 -11.247 1.00 16.60 40 ASP D CA 1
ATOM 7533 C C . ASP D 1 40 ? -9.963 14.305 -10.601 1.00 18.86 40 ASP D C 1
ATOM 7534 O O . ASP D 1 40 ? -10.884 13.482 -10.536 1.00 19.30 40 ASP D O 1
ATOM 7539 N N . ILE D 1 41 ? -10.077 15.533 -10.107 1.00 15.71 41 ILE D N 1
ATOM 7540 C CA . ILE D 1 41 ? -11.290 15.972 -9.431 1.00 16.49 41 ILE D CA 1
ATOM 7541 C C . ILE D 1 41 ? -12.286 16.467 -10.466 1.00 19.80 41 ILE D C 1
ATOM 7542 O O . ILE D 1 41 ? -12.003 17.413 -11.212 1.00 19.80 41 ILE D O 1
ATOM 7547 N N . GLN D 1 42 ? -13.462 15.843 -10.501 1.00 16.56 42 GLN D N 1
ATOM 7548 C CA . GLN D 1 42 ? -14.478 16.421 -11.365 1.00 23.05 42 GLN D CA 1
ATOM 7549 C C . GLN D 1 42 ? -15.389 17.322 -10.544 1.00 20.97 42 GLN D C 1
ATOM 7550 O O . GLN D 1 42 ? -15.722 16.990 -9.399 1.00 22.68 42 GLN D O 1
ATOM 7556 N N . PRO D 1 43 ? -15.799 18.474 -11.065 1.00 23.25 43 PRO D N 1
ATOM 7557 C CA . PRO D 1 43 ? -16.675 19.350 -10.278 1.00 24.35 43 PRO D CA 1
ATOM 7558 C C . PRO D 1 43 ? -17.963 18.632 -9.899 1.00 17.62 43 PRO D C 1
ATOM 7559 O O . PRO D 1 43 ? -18.511 17.853 -10.681 1.00 21.28 43 PRO D O 1
ATOM 7563 N N . ARG D 1 44 ? -18.431 18.890 -8.680 1.00 21.35 44 ARG D N 1
ATOM 7564 C CA . ARG D 1 44 ? -19.665 18.316 -8.155 1.00 24.29 44 ARG D CA 1
ATOM 7565 C C . ARG D 1 44 ? -20.737 19.394 -8.093 1.00 25.28 44 ARG D C 1
ATOM 7566 O O . ARG D 1 44 ? -20.531 20.443 -7.475 1.00 21.96 44 ARG D O 1
ATOM 7574 N N . LYS D 1 45 ? -21.888 19.122 -8.703 1.00 27.81 45 LYS D N 1
ATOM 7575 C CA . LYS D 1 45 ? -22.957 20.109 -8.799 1.00 31.71 45 LYS D CA 1
ATOM 7576 C C . LYS D 1 45 ? -23.945 19.938 -7.653 1.00 38.35 45 LYS D C 1
ATOM 7577 O O . LYS D 1 45 ? -24.237 18.816 -7.227 1.00 33.21 45 LYS D O 1
ATOM 7583 N N . GLU D 1 46 ? -24.495 21.062 -7.202 1.00 33.49 46 GLU D N 1
ATOM 7584 C CA . GLU D 1 46 ? -25.494 21.088 -6.140 1.00 52.65 46 GLU D CA 1
ATOM 7585 C C . GLU D 1 46 ? -26.719 21.831 -6.672 1.00 56.51 46 GLU D C 1
ATOM 7586 O O . GLU D 1 46 ? -27.093 21.661 -7.832 1.00 61.08 46 GLU D O 1
ATOM 7592 N N . ASN D 1 47 ? -27.345 22.650 -5.831 1.00 69.80 47 ASN D N 1
ATOM 7593 C CA . ASN D 1 47 ? -28.506 23.421 -6.258 1.00 76.55 47 ASN D CA 1
ATOM 7594 C C . ASN D 1 47 ? -28.947 24.430 -5.202 1.00 72.09 47 ASN D C 1
ATOM 7595 O O . ASN D 1 47 ? -30.140 24.594 -4.946 1.00 78.03 47 ASN D O 1
ATOM 7600 N N . TYR D 1 51 ? -26.974 23.928 -8.997 1.00 72.96 51 TYR D N 1
ATOM 7601 C CA . TYR D 1 51 ? -26.750 25.365 -9.097 1.00 61.66 51 TYR D CA 1
ATOM 7602 C C . TYR D 1 51 ? -25.261 25.693 -9.103 1.00 45.06 51 TYR D C 1
ATOM 7603 O O . TYR D 1 51 ? -24.712 26.116 -10.120 1.00 54.56 51 TYR D O 1
ATOM 7612 N N . PHE D 1 52 ? -24.612 25.494 -7.960 1.00 42.85 52 PHE D N 1
ATOM 7613 C CA . PHE D 1 52 ? -23.172 25.770 -7.829 1.00 31.51 52 PHE D CA 1
ATOM 7614 C C . PHE D 1 52 ? -22.344 24.509 -8.116 1.00 23.20 52 PHE D C 1
ATOM 7615 O O . PHE D 1 52 ? -22.800 23.486 -7.869 1.00 26.13 52 PHE D O 1
ATOM 7623 N N . TYR D 1 53 ? -21.155 24.643 -8.663 1.00 23.73 53 TYR D N 1
ATOM 7624 C CA . TYR D 1 53 ? -20.247 23.532 -8.911 1.00 24.48 53 TYR D CA 1
ATOM 7625 C C . TYR D 1 53 ? -19.047 23.661 -7.994 1.00 23.03 53 TYR D C 1
ATOM 7626 O O . TYR D 1 53 ? -18.396 24.708 -7.962 1.00 24.70 53 TYR D O 1
ATOM 7635 N N . TYR D 1 54 ? -18.768 22.604 -7.252 1.00 19.40 54 TYR D N 1
ATOM 7636 C CA . TYR D 1 54 ? -17.667 22.582 -6.310 1.00 18.38 54 TYR D CA 1
ATOM 7637 C C . TYR D 1 54 ? -16.497 21.798 -6.894 1.00 17.27 54 TYR D C 1
ATOM 7638 O O . TYR D 1 54 ? -16.674 20.668 -7.357 1.00 20.77 54 TYR D O 1
ATOM 7647 N N . ASP D 1 55 ? -15.297 22.375 -6.816 1.00 16.86 55 ASP D N 1
ATOM 7648 C CA . ASP D 1 55 ? -14.078 21.756 -7.348 1.00 18.68 55 ASP D CA 1
ATOM 7649 C C . ASP D 1 55 ? -12.959 22.078 -6.365 1.00 18.59 55 ASP D C 1
ATOM 7650 O O . ASP D 1 55 ? -12.481 23.215 -6.327 1.00 20.80 55 ASP D O 1
ATOM 7655 N N . GLY D 1 56 ? -12.558 21.078 -5.567 1.00 17.27 56 GLY D N 1
ATOM 7656 C CA . GLY D 1 56 ? -11.547 21.305 -4.538 1.00 14.69 56 GLY D CA 1
ATOM 7657 C C . GLY D 1 56 ? -10.257 21.929 -5.044 1.00 18.72 56 GLY D C 1
ATOM 7658 O O . GLY D 1 56 ? -9.530 22.578 -4.277 1.00 15.56 56 GLY D O 1
ATOM 7659 N N . TRP D 1 57 ? -9.940 21.738 -6.333 1.00 15.92 57 TRP D N 1
ATOM 7660 C CA . TRP D 1 57 ? -8.729 22.317 -6.890 1.00 14.39 57 TRP D CA 1
ATOM 7661 C C . TRP D 1 57 ? -8.855 23.808 -7.129 1.00 19.13 57 TRP D C 1
ATOM 7662 O O . TRP D 1 57 ? -7.832 24.492 -7.206 1.00 18.08 57 TRP D O 1
ATOM 7673 N N . ARG D 1 58 ? -10.068 24.335 -7.302 1.00 17.87 58 ARG D N 1
ATOM 7674 C CA . ARG D 1 58 ? -10.126 25.749 -7.654 1.00 17.76 58 ARG D CA 1
ATOM 7675 C C . ARG D 1 58 ? -11.326 26.492 -7.077 1.00 16.37 58 ARG D C 1
ATOM 7676 O O . ARG D 1 58 ? -11.534 27.651 -7.448 1.00 18.76 58 ARG D O 1
ATOM 7684 N N . GLY D 1 59 ? -12.090 25.902 -6.164 1.00 17.06 59 GLY D N 1
ATOM 7685 C CA . GLY D 1 59 ? -13.075 26.676 -5.434 1.00 16.67 59 GLY D CA 1
ATOM 7686 C C . GLY D 1 59 ? -14.500 26.383 -5.837 1.00 18.77 59 GLY D C 1
ATOM 7687 O O . GLY D 1 59 ? -14.875 25.216 -5.961 1.00 18.92 59 GLY D O 1
ATOM 7688 N N . VAL D 1 60 ? -15.302 27.424 -6.063 1.00 14.84 60 VAL D N 1
ATOM 7689 C CA . VAL D 1 60 ? -16.728 27.270 -6.335 1.00 18.53 60 VAL D CA 1
ATOM 7690 C C . VAL D 1 60 ? -17.042 27.994 -7.633 1.00 17.44 60 VAL D C 1
ATOM 7691 O O . VAL D 1 60 ? -16.589 29.124 -7.840 1.00 20.24 60 VAL D O 1
ATOM 7695 N N . GLY D 1 61 ? -17.781 27.327 -8.516 1.00 19.61 61 GLY D N 1
ATOM 7696 C CA . GLY D 1 61 ? -18.091 27.888 -9.817 1.00 20.52 61 GLY D CA 1
ATOM 7697 C C . GLY D 1 61 ? -19.569 27.981 -10.146 1.00 21.37 61 GLY D C 1
ATOM 7698 O O . GLY D 1 61 ? -20.387 27.271 -9.569 1.00 20.71 61 GLY D O 1
ATOM 7699 N N . GLN D 1 62 ? -19.938 28.898 -11.039 1.00 18.38 62 GLN D N 1
ATOM 7700 C CA . GLN D 1 62 ? -21.310 28.920 -11.519 1.00 24.60 62 GLN D CA 1
ATOM 7701 C C . GLN D 1 62 ? -21.504 28.059 -12.760 1.00 25.61 62 GLN D C 1
ATOM 7702 O O . GLN D 1 62 ? -22.631 27.635 -13.022 1.00 30.93 62 GLN D O 1
ATOM 7708 N N . THR D 1 63 ? -20.448 27.821 -13.539 1.00 24.09 63 THR D N 1
ATOM 7709 C CA . THR D 1 63 ? -20.516 26.958 -14.710 1.00 23.37 63 THR D CA 1
ATOM 7710 C C . THR D 1 63 ? -19.263 26.098 -14.765 1.00 21.04 63 THR D C 1
ATOM 7711 O O . THR D 1 63 ? -18.257 26.389 -14.114 1.00 25.74 63 THR D O 1
ATOM 7715 N N . VAL D 1 64 ? -19.335 25.022 -15.548 1.00 21.76 64 VAL D N 1
ATOM 7716 C CA . VAL D 1 64 ? -18.173 24.215 -15.875 1.00 18.06 64 VAL D CA 1
ATOM 7717 C C . VAL D 1 64 ? -18.107 24.079 -17.388 1.00 18.82 64 VAL D C 1
ATOM 7718 O O . VAL D 1 64 ? -19.097 24.295 -18.090 1.00 20.65 64 VAL D O 1
ATOM 7722 N N . ASN D 1 65 ? -16.904 23.736 -17.846 1.00 16.47 65 ASN D N 1
ATOM 7723 C CA . ASN D 1 65 ? -16.591 23.550 -19.252 1.00 19.01 65 ASN D CA 1
ATOM 7724 C C . ASN D 1 65 ? -17.186 24.641 -20.122 1.00 22.19 65 ASN D C 1
ATOM 7725 O O . ASN D 1 65 ? -18.057 24.368 -20.948 1.00 20.13 65 ASN D O 1
ATOM 7730 N N . PRO D 1 66 ? -16.739 25.882 -19.944 1.00 18.41 66 PRO D N 1
ATOM 7731 C CA . PRO D 1 66 ? -15.623 26.278 -19.094 1.00 21.20 66 PRO D CA 1
ATOM 7732 C C . PRO D 1 66 ? -16.005 26.561 -17.655 1.00 18.23 66 PRO D C 1
ATOM 7733 O O . PRO D 1 66 ? -17.136 26.907 -17.342 1.00 19.13 66 PRO D O 1
ATOM 7737 N N . TRP D 1 67 ? -15.017 26.396 -16.796 1.00 19.35 67 TRP D N 1
ATOM 7738 C CA . TRP D 1 67 ? -15.139 26.826 -15.416 1.00 21.84 67 TRP D CA 1
ATOM 7739 C C . TRP D 1 67 ? -15.343 28.328 -15.386 1.00 23.83 67 TRP D C 1
ATOM 7740 O O . TRP D 1 67 ? -14.614 29.082 -16.044 1.00 22.94 67 TRP D O 1
ATOM 7751 N N . SER D 1 68 ? -16.346 28.779 -14.638 1.00 22.29 68 SER D N 1
ATOM 7752 C CA . SER D 1 68 ? -16.449 30.203 -14.354 1.00 25.35 68 SER D CA 1
ATOM 7753 C C . SER D 1 68 ? -16.726 30.351 -12.867 1.00 20.41 68 SER D C 1
ATOM 7754 O O . SER D 1 68 ? -17.785 29.904 -12.383 1.00 24.50 68 SER D O 1
ATOM 7757 N N . PRO D 1 69 ? -15.827 30.985 -12.127 1.00 21.62 69 PRO D N 1
ATOM 7758 C CA . PRO D 1 69 ? -15.960 31.042 -10.669 1.00 22.19 69 PRO D CA 1
ATOM 7759 C C . PRO D 1 69 ? -17.096 31.951 -10.245 1.00 22.12 69 PRO D C 1
ATOM 7760 O O . PRO D 1 69 ? -17.431 32.921 -10.924 1.00 24.11 69 PRO D O 1
ATOM 7764 N N . VAL D 1 70 ? -17.669 31.640 -9.083 1.00 21.25 70 VAL D N 1
ATOM 7765 C CA . VAL D 1 70 ? -18.587 32.572 -8.448 1.00 27.70 70 VAL D CA 1
ATOM 7766 C C . VAL D 1 70 ? -17.848 33.859 -8.067 1.00 25.74 70 VAL D C 1
ATOM 7767 O O . VAL D 1 70 ? -16.623 33.890 -7.915 1.00 19.14 70 VAL D O 1
ATOM 7771 N N . LEU D 1 71 ? -18.614 34.939 -7.918 1.00 23.06 71 LEU D N 1
ATOM 7772 C CA . LEU D 1 71 ? -18.028 36.219 -7.548 1.00 27.72 71 LEU D CA 1
ATOM 7773 C C . LEU D 1 71 ? -17.273 36.094 -6.228 1.00 27.30 71 LEU D C 1
ATOM 7774 O O . LEU D 1 71 ? -17.796 35.550 -5.252 1.00 30.33 71 LEU D O 1
ATOM 7779 N N . ASP D 1 72 ? -16.049 36.611 -6.200 1.00 25.23 72 ASP D N 1
ATOM 7780 C CA . ASP D 1 72 ? -15.138 36.603 -5.052 1.00 27.42 72 ASP D CA 1
ATOM 7781 C C . ASP D 1 72 ? -14.591 35.219 -4.692 1.00 22.93 72 ASP D C 1
ATOM 7782 O O . ASP D 1 72 ? -13.939 35.071 -3.649 1.00 20.24 72 ASP D O 1
ATOM 7787 N N . ASN D 1 73 ? -14.766 34.211 -5.553 1.00 20.20 73 ASN D N 1
ATOM 7788 C CA . ASN D 1 73 ? -14.060 32.942 -5.352 1.00 17.18 73 ASN D CA 1
ATOM 7789 C C . ASN D 1 73 ? -12.561 33.181 -5.194 1.00 15.99 73 ASN D C 1
ATOM 7790 O O . ASN D 1 73 ? -11.894 32.526 -4.382 1.00 18.62 73 ASN D O 1
ATOM 7795 N N . HIS D 1 74 ? -12.015 34.143 -5.947 1.00 15.44 74 HIS D N 1
ATOM 7796 C CA . HIS D 1 74 ? -10.575 34.383 -5.934 1.00 18.26 74 HIS D CA 1
ATOM 7797 C C . HIS D 1 74 ? -10.054 34.782 -4.559 1.00 19.10 74 HIS D C 1
ATOM 7798 O O . HIS D 1 74 ? -8.858 34.634 -4.300 1.00 19.35 74 HIS D O 1
ATOM 7805 N N . LYS D 1 75 ? -10.917 35.289 -3.675 1.00 19.51 75 LYS D N 1
ATOM 7806 C CA . LYS D 1 75 ? -10.478 35.663 -2.334 1.00 16.85 75 LYS D CA 1
ATOM 7807 C C . LYS D 1 75 ? -10.131 34.454 -1.479 1.00 20.26 75 LYS D C 1
ATOM 7808 O O . LYS D 1 75 ? -9.378 34.598 -0.511 1.00 18.47 75 LYS D O 1
ATOM 7814 N N . TYR D 1 76 ? -10.656 33.277 -1.827 1.00 17.13 76 TYR D N 1
ATOM 7815 C CA . TYR D 1 76 ? -10.592 32.063 -1.020 1.00 16.56 76 TYR D CA 1
ATOM 7816 C C . TYR D 1 76 ? -9.839 30.919 -1.665 1.00 15.54 76 TYR D C 1
ATOM 7817 O O . TYR D 1 76 ? -9.165 30.152 -0.962 1.00 16.62 76 TYR D O 1
ATOM 7826 N N . ALA D 1 77 ? -9.971 30.758 -2.978 1.00 18.44 77 ALA D N 1
ATOM 7827 C CA . ALA D 1 77 ? -9.549 29.543 -3.665 1.00 18.36 77 ALA D CA 1
ATOM 7828 C C . ALA D 1 77 ? -8.061 29.561 -4.009 1.00 19.91 77 ALA D C 1
ATOM 7829 O O . ALA D 1 77 ? -7.418 30.614 -4.069 1.00 19.64 77 ALA D O 1
ATOM 7831 N N . ALA D 1 78 ? -7.507 28.367 -4.215 1.00 14.18 78 ALA D N 1
ATOM 7832 C CA . ALA D 1 78 ? -6.127 28.253 -4.658 1.00 15.19 78 ALA D CA 1
ATOM 7833 C C . ALA D 1 78 ? -6.029 28.440 -6.167 1.00 17.55 78 ALA D C 1
ATOM 7834 O O . ALA D 1 78 ? -6.935 28.070 -6.922 1.00 17.17 78 ALA D O 1
ATOM 7836 N N . THR D 1 79 ? -4.905 29.004 -6.600 1.00 17.76 79 THR D N 1
ATOM 7837 C CA . THR D 1 79 ? -4.563 29.096 -8.011 1.00 17.42 79 THR D CA 1
ATOM 7838 C C . THR D 1 79 ? -3.261 28.382 -8.338 1.00 21.59 79 THR D C 1
ATOM 7839 O O . THR D 1 79 ? -2.888 28.332 -9.515 1.00 16.59 79 THR D O 1
ATOM 7843 N N . GLU D 1 80 ? -2.549 27.856 -7.334 1.00 15.80 80 GLU D N 1
ATOM 7844 C CA . GLU D 1 80 ? -1.284 27.165 -7.537 1.00 16.50 80 GLU D CA 1
ATOM 7845 C C . GLU D 1 80 ? -1.222 25.972 -6.600 1.00 18.57 80 GLU D C 1
ATOM 7846 O O . GLU D 1 80 ? -1.697 26.042 -5.462 1.00 14.70 80 GLU D O 1
ATOM 7852 N N . HIS D 1 81 ? -0.614 24.894 -7.082 1.00 12.96 81 HIS D N 1
ATOM 7853 C CA . HIS D 1 81 ? -0.374 23.697 -6.297 1.00 15.78 81 HIS D CA 1
ATOM 7854 C C . HIS D 1 81 ? 1.040 23.243 -6.585 1.00 16.63 81 HIS D C 1
ATOM 7855 O O . HIS D 1 81 ? 1.473 23.271 -7.738 1.00 16.84 81 HIS D O 1
ATOM 7862 N N . GLU D 1 82 ? 1.751 22.815 -5.540 1.00 13.54 82 GLU D N 1
ATOM 7863 C CA . GLU D 1 82 ? 3.147 22.410 -5.652 1.00 16.94 82 GLU D CA 1
ATOM 7864 C C . GLU D 1 82 ? 3.342 21.082 -4.947 1.00 17.28 82 GLU D C 1
ATOM 7865 O O . GLU D 1 82 ? 2.682 20.798 -3.949 1.00 16.33 82 GLU D O 1
ATOM 7871 N N . ILE D 1 83 ? 4.270 20.281 -5.473 1.00 12.77 83 ILE D N 1
ATOM 7872 C CA . ILE D 1 83 ? 4.673 19.008 -4.886 1.00 13.42 83 ILE D CA 1
ATOM 7873 C C . ILE D 1 83 ? 6.142 19.111 -4.498 1.00 17.33 83 ILE D C 1
ATOM 7874 O O . ILE D 1 83 ? 6.992 19.373 -5.354 1.00 16.36 83 ILE D O 1
ATOM 7879 N N . HIS D 1 84 ? 6.444 18.887 -3.223 1.00 13.71 84 HIS D N 1
ATOM 7880 C CA . HIS D 1 84 ? 7.814 18.851 -2.737 1.00 13.85 84 HIS D CA 1
ATOM 7881 C C . HIS D 1 84 ? 8.155 17.423 -2.333 1.00 12.85 84 HIS D C 1
ATOM 7882 O O . HIS D 1 84 ? 7.421 16.805 -1.557 1.00 17.53 84 HIS D O 1
ATOM 7889 N N . ILE D 1 85 ? 9.272 16.908 -2.843 1.00 16.63 85 ILE D N 1
ATOM 7890 C CA . ILE D 1 85 ? 9.720 15.547 -2.553 1.00 12.35 85 ILE D CA 1
ATOM 7891 C C . ILE D 1 85 ? 11.098 15.611 -1.915 1.00 19.63 85 ILE D C 1
ATOM 7892 O O . ILE D 1 85 ? 12.026 16.191 -2.495 1.00 17.67 85 ILE D O 1
ATOM 7897 N N . TYR D 1 86 ? 11.231 14.995 -0.744 1.00 18.24 86 TYR D N 1
ATOM 7898 C CA . TYR D 1 86 ? 12.504 14.846 -0.043 1.00 18.52 86 TYR D CA 1
ATOM 7899 C C . TYR D 1 86 ? 12.837 13.366 0.015 1.00 16.48 86 TYR D C 1
ATOM 7900 O O . TYR D 1 86 ? 12.062 12.586 0.575 1.00 18.85 86 TYR D O 1
ATOM 7909 N N . VAL D 1 87 ? 13.970 12.969 -0.556 1.00 18.96 87 VAL D N 1
ATOM 7910 C CA . VAL D 1 87 ? 14.384 11.568 -0.521 1.00 19.39 87 VAL D CA 1
ATOM 7911 C C . VAL D 1 87 ? 15.663 11.453 0.296 1.00 18.37 87 VAL D C 1
ATOM 7912 O O . VAL D 1 87 ? 16.617 12.211 0.092 1.00 21.37 87 VAL D O 1
ATOM 7916 N N . GLU D 1 88 ? 15.662 10.527 1.244 1.00 19.61 88 GLU D N 1
ATOM 7917 C CA . GLU D 1 88 ? 16.820 10.228 2.065 1.00 21.85 88 GLU D CA 1
ATOM 7918 C C . GLU D 1 88 ? 17.317 8.828 1.726 1.00 19.96 88 GLU D C 1
ATOM 7919 O O . GLU D 1 88 ? 16.524 7.883 1.665 1.00 18.59 88 GLU D O 1
ATOM 7925 N N . PHE D 1 89 ? 18.611 8.702 1.473 1.00 20.96 89 PHE D N 1
ATOM 7926 C CA . PHE D 1 89 ? 19.218 7.409 1.201 1.00 25.93 89 PHE D CA 1
ATOM 7927 C C . PHE D 1 89 ? 20.007 6.930 2.417 1.00 24.57 89 PHE D C 1
ATOM 7928 O O . PHE D 1 89 ? 20.378 7.722 3.283 1.00 25.40 89 PHE D O 1
ATOM 7936 N N . PHE D 1 90 ? 20.266 5.614 2.458 1.00 25.96 90 PHE D N 1
ATOM 7937 C CA . PHE D 1 90 ? 21.065 5.017 3.529 1.00 28.75 90 PHE D CA 1
ATOM 7938 C C . PHE D 1 90 ? 22.535 5.366 3.402 1.00 33.73 90 PHE D C 1
ATOM 7939 O O . PHE D 1 90 ? 23.272 5.292 4.391 1.00 29.21 90 PHE D O 1
ATOM 7947 N N . GLN D 1 91 ? 22.962 5.714 2.197 1.00 28.26 91 GLN D N 1
ATOM 7948 C CA . GLN D 1 91 ? 24.342 5.987 1.837 1.00 31.32 91 GLN D CA 1
ATOM 7949 C C . GLN D 1 91 ? 24.280 6.845 0.580 1.00 33.50 91 GLN D C 1
ATOM 7950 O O . GLN D 1 91 ? 23.198 7.113 0.056 1.00 31.26 91 GLN D O 1
ATOM 7956 N N . THR D 1 92 ? 25.435 7.269 0.092 1.00 28.11 92 THR D N 1
ATOM 7957 C CA . THR D 1 92 ? 25.465 8.096 -1.106 1.00 34.19 92 THR D CA 1
ATOM 7958 C C . THR D 1 92 ? 24.784 7.367 -2.264 1.00 31.06 92 THR D C 1
ATOM 7959 O O . THR D 1 92 ? 25.024 6.169 -2.454 1.00 31.65 92 THR D O 1
ATOM 7963 N N . PRO D 1 93 ? 23.907 8.026 -3.024 1.00 30.26 93 PRO D N 1
ATOM 7964 C CA . PRO D 1 93 ? 23.326 7.371 -4.208 1.00 30.41 93 PRO D CA 1
ATOM 7965 C C . PRO D 1 93 ? 24.422 6.819 -5.119 1.00 25.64 93 PRO D C 1
ATOM 7966 O O . PRO D 1 93 ? 25.435 7.473 -5.370 1.00 30.45 93 PRO D O 1
ATOM 7970 N N . SER D 1 94 ? 24.222 5.589 -5.597 1.00 31.92 94 SER D N 1
ATOM 7971 C CA . SER D 1 94 ? 25.288 4.824 -6.238 1.00 35.83 94 SER D CA 1
ATOM 7972 C C . SER D 1 94 ? 25.343 4.950 -7.757 1.00 32.52 94 SER D C 1
ATOM 7973 O O . SER D 1 94 ? 26.378 4.609 -8.345 1.00 27.32 94 SER D O 1
ATOM 7976 N N . ASN D 1 95 ? 24.278 5.418 -8.405 1.00 26.83 95 ASN D N 1
ATOM 7977 C CA . ASN D 1 95 ? 24.269 5.433 -9.863 1.00 21.48 95 ASN D CA 1
ATOM 7978 C C . ASN D 1 95 ? 25.337 6.381 -10.384 1.00 23.79 95 ASN D C 1
ATOM 7979 O O . ASN D 1 95 ? 25.545 7.463 -9.839 1.00 24.45 95 ASN D O 1
ATOM 7984 N N . ARG D 1 96 ? 26.020 5.975 -11.454 1.00 22.69 96 ARG D N 1
ATOM 7985 C CA . ARG D 1 96 ? 27.200 6.693 -11.916 1.00 25.43 96 ARG D CA 1
ATOM 7986 C C . ARG D 1 96 ? 27.015 7.361 -13.270 1.00 20.98 96 ARG D C 1
ATOM 7987 O O . ARG D 1 96 ? 28.001 7.800 -13.871 1.00 24.80 96 ARG D O 1
ATOM 7995 N N . PHE D 1 97 ? 25.789 7.460 -13.775 1.00 22.39 97 PHE D N 1
ATOM 7996 C CA . PHE D 1 97 ? 25.614 8.093 -15.073 1.00 20.02 97 PHE D CA 1
ATOM 7997 C C . PHE D 1 97 ? 24.269 8.795 -15.130 1.00 20.85 97 PHE D C 1
ATOM 7998 O O . PHE D 1 97 ? 23.352 8.487 -14.373 1.00 20.10 97 PHE D O 1
ATOM 8006 N N . ALA D 1 98 ? 24.164 9.755 -16.041 1.00 19.91 98 ALA D N 1
ATOM 8007 C CA . ALA D 1 98 ? 22.922 10.477 -16.269 1.00 17.66 98 ALA D CA 1
ATOM 8008 C C . ALA D 1 98 ? 22.475 10.291 -17.712 1.00 20.77 98 ALA D C 1
ATOM 8009 O O . ALA D 1 98 ? 23.303 10.237 -18.630 1.00 21.87 98 ALA D O 1
ATOM 8011 N N . ASP D 1 99 ? 21.167 10.182 -17.914 1.00 19.43 99 ASP D N 1
ATOM 8012 C CA . ASP D 1 99 ? 20.624 10.026 -19.251 1.00 15.77 99 ASP D CA 1
ATOM 8013 C C . ASP D 1 99 ? 19.991 11.335 -19.730 1.00 17.64 99 ASP D C 1
ATOM 8014 O O . ASP D 1 99 ? 19.880 12.321 -18.993 1.00 19.40 99 ASP D O 1
ATOM 8019 N N . LYS D 1 100 ? 19.546 11.314 -20.983 1.00 21.03 100 LYS D N 1
ATOM 8020 C CA . LYS D 1 100 ? 19.060 12.520 -21.640 1.00 21.68 100 LYS D CA 1
ATOM 8021 C C . LYS D 1 100 ? 17.814 13.071 -20.960 1.00 22.52 100 LYS D C 1
ATOM 8022 O O . LYS D 1 100 ? 17.690 14.286 -20.768 1.00 21.54 100 LYS D O 1
ATOM 8028 N N . ASN D 1 101 ? 16.890 12.196 -20.567 1.00 21.90 101 ASN D N 1
ATOM 8029 C CA . ASN D 1 101 ? 15.562 12.618 -20.137 1.00 23.73 101 ASN D CA 1
ATOM 8030 C C . ASN D 1 101 ? 15.293 12.401 -18.655 1.00 28.73 101 ASN D C 1
ATOM 8031 O O . ASN D 1 101 ? 14.166 12.638 -18.203 1.00 27.03 101 ASN D O 1
ATOM 8036 N N . GLY D 1 102 ? 16.279 11.950 -17.886 1.00 21.29 102 GLY D N 1
ATOM 8037 C CA . GLY D 1 102 ? 16.190 12.037 -16.442 1.00 20.24 102 GLY D CA 1
ATOM 8038 C C . GLY D 1 102 ? 15.809 10.785 -15.684 1.00 22.03 102 GLY D C 1
ATOM 8039 O O . GLY D 1 102 ? 15.506 10.877 -14.493 1.00 22.23 102 GLY D O 1
ATOM 8040 N N . ALA D 1 103 ? 15.811 9.620 -16.323 1.00 22.44 103 ALA D N 1
ATOM 8041 C CA . ALA D 1 103 ? 15.573 8.400 -15.564 1.00 18.57 103 ALA D CA 1
ATOM 8042 C C . ALA D 1 103 ? 16.766 8.023 -14.688 1.00 23.31 103 ALA D C 1
ATOM 8043 O O . ALA D 1 103 ? 16.603 7.232 -13.749 1.00 24.00 103 ALA D O 1
ATOM 8045 N N . TYR D 1 104 ? 17.951 8.567 -14.980 1.00 19.33 104 TYR D N 1
ATOM 8046 C CA . TYR D 1 104 ? 19.191 8.238 -14.285 1.00 19.41 104 TYR D CA 1
ATOM 8047 C C . TYR D 1 104 ? 19.916 9.508 -13.859 1.00 18.74 104 TYR D C 1
ATOM 8048 O O . TYR D 1 104 ? 20.003 10.470 -14.626 1.00 19.41 104 TYR D O 1
ATOM 8057 N N . SER D 1 105 ? 20.463 9.490 -12.641 1.00 20.38 105 SER D N 1
ATOM 8058 C CA . SER D 1 105 ? 21.215 10.604 -12.075 1.00 19.31 105 SER D CA 1
ATOM 8059 C C . SER D 1 105 ? 22.535 10.093 -11.508 1.00 20.61 105 SER D C 1
ATOM 8060 O O . SER D 1 105 ? 22.724 8.891 -11.308 1.00 17.78 105 SER D O 1
ATOM 8063 N N . TYR D 1 106 ? 23.457 11.017 -11.231 1.00 20.62 106 TYR D N 1
ATOM 8064 C CA . TYR D 1 106 ? 24.658 10.677 -10.478 1.00 21.61 106 TYR D CA 1
ATOM 8065 C C . TYR D 1 106 ? 25.004 11.819 -9.541 1.00 21.37 106 TYR D C 1
ATOM 8066 O O . TYR D 1 106 ? 24.509 12.936 -9.683 1.00 22.70 106 TYR D O 1
ATOM 8075 N N . ILE D 1 107 ? 25.882 11.515 -8.589 1.00 25.68 107 ILE D N 1
ATOM 8076 C CA . ILE D 1 107 ? 26.400 12.476 -7.621 1.00 26.93 107 ILE D CA 1
ATOM 8077 C C . ILE D 1 107 ? 27.864 12.760 -7.940 1.00 29.54 107 ILE D C 1
ATOM 8078 O O . ILE D 1 107 ? 28.622 11.839 -8.267 1.00 30.25 107 ILE D O 1
ATOM 8083 N N . ASP D 1 108 ? 28.261 14.038 -7.867 1.00 33.83 108 ASP D N 1
ATOM 8084 C CA . ASP D 1 108 ? 29.668 14.394 -8.006 1.00 37.53 108 ASP D CA 1
ATOM 8085 C C . ASP D 1 108 ? 30.358 14.284 -6.646 1.00 36.36 108 ASP D C 1
ATOM 8086 O O . ASP D 1 108 ? 29.763 13.866 -5.650 1.00 31.89 108 ASP D O 1
ATOM 8091 N N . ALA D 1 109 ? 31.635 14.667 -6.600 1.00 43.04 109 ALA D N 1
ATOM 8092 C CA . ALA D 1 109 ? 32.400 14.499 -5.366 1.00 44.80 109 ALA D CA 1
ATOM 8093 C C . ALA D 1 109 ? 31.898 15.380 -4.223 1.00 44.69 109 ALA D C 1
ATOM 8094 O O . ALA D 1 109 ? 32.050 15.002 -3.055 1.00 52.22 109 ALA D O 1
ATOM 8096 N N . ASN D 1 110 ? 31.260 16.499 -4.554 1.00 43.73 110 ASN D N 1
ATOM 8097 C CA . ASN D 1 110 ? 30.739 17.411 -3.540 1.00 46.65 110 ASN D CA 1
ATOM 8098 C C . ASN D 1 110 ? 29.291 17.114 -3.141 1.00 48.55 110 ASN D C 1
ATOM 8099 O O . ASN D 1 110 ? 28.663 17.909 -2.442 1.00 50.35 110 ASN D O 1
ATOM 8104 N N . GLY D 1 111 ? 28.761 15.975 -3.581 1.00 33.82 111 GLY D N 1
ATOM 8105 C CA . GLY D 1 111 ? 27.403 15.607 -3.252 1.00 37.71 111 GLY D CA 1
ATOM 8106 C C . GLY D 1 111 ? 26.324 16.228 -4.119 1.00 25.15 111 GLY D C 1
ATOM 8107 O O . GLY D 1 111 ? 25.136 16.006 -3.848 1.00 26.58 111 GLY D O 1
ATOM 8108 N N . VAL D 1 112 ? 26.684 16.979 -5.152 1.00 24.89 112 VAL D N 1
ATOM 8109 C CA . VAL D 1 112 ? 25.678 17.581 -6.018 1.00 25.24 112 VAL D CA 1
ATOM 8110 C C . VAL D 1 112 ? 25.142 16.504 -6.956 1.00 27.80 112 VAL D C 1
ATOM 8111 O O . VAL D 1 112 ? 25.915 15.727 -7.530 1.00 27.62 112 VAL D O 1
ATOM 8115 N N . MET D 1 113 ? 23.816 16.428 -7.087 1.00 20.49 113 MET D N 1
ATOM 8116 C CA . MET D 1 113 ? 23.188 15.447 -7.971 1.00 21.13 113 MET D CA 1
ATOM 8117 C C . MET D 1 113 ? 22.952 16.033 -9.358 1.00 23.96 113 MET D C 1
ATOM 8118 O O . MET D 1 113 ? 22.432 17.149 -9.494 1.00 25.47 113 MET D O 1
ATOM 8123 N N . TYR D 1 114 ? 23.310 15.275 -10.392 1.00 18.72 114 TYR D N 1
ATOM 8124 C CA . TYR D 1 114 ? 23.184 15.743 -11.766 1.00 25.48 114 TYR D CA 1
ATOM 8125 C C . TYR D 1 114 ? 22.090 14.943 -12.455 1.00 22.14 114 TYR D C 1
ATOM 8126 O O . TYR D 1 114 ? 22.129 13.709 -12.454 1.00 20.56 114 TYR D O 1
ATOM 8135 N N . THR D 1 115 ? 21.096 15.657 -12.984 1.00 18.26 115 THR D N 1
ATOM 8136 C CA . THR D 1 115 ? 19.927 15.095 -13.650 1.00 17.85 115 THR D CA 1
ATOM 8137 C C . THR D 1 115 ? 19.586 16.010 -14.811 1.00 24.39 115 THR D C 1
ATOM 8138 O O . THR D 1 115 ? 19.590 17.236 -14.649 1.00 20.41 115 THR D O 1
ATOM 8142 N N . ASN D 1 116 ? 19.336 15.426 -15.980 1.00 18.76 116 ASN D N 1
ATOM 8143 C CA . ASN D 1 116 ? 18.881 16.171 -17.147 1.00 17.93 116 ASN D CA 1
ATOM 8144 C C . ASN D 1 116 ? 17.361 16.082 -17.278 1.00 17.46 116 ASN D C 1
ATOM 8145 O O . ASN D 1 116 ? 16.724 15.184 -16.725 1.00 21.06 116 ASN D O 1
ATOM 8150 N N . GLY D 1 117 ? 16.785 16.976 -18.083 1.00 19.72 117 GLY D N 1
ATOM 8151 C CA . GLY D 1 117 ? 15.349 16.906 -18.284 1.00 20.46 117 GLY D CA 1
ATOM 8152 C C . GLY D 1 117 ? 14.556 17.936 -17.506 1.00 21.34 117 GLY D C 1
ATOM 8153 O O . GLY D 1 117 ? 15.009 19.069 -17.341 1.00 19.48 117 GLY D O 1
ATOM 8154 N N . GLU D 1 118 ? 13.332 17.593 -17.112 1.00 22.49 118 GLU D N 1
ATOM 8155 C CA . GLU D 1 118 ? 12.464 18.607 -16.521 1.00 22.81 118 GLU D CA 1
ATOM 8156 C C . GLU D 1 118 ? 12.835 18.952 -15.081 1.00 27.56 118 GLU D C 1
ATOM 8157 O O . GLU D 1 118 ? 12.575 20.079 -14.645 1.00 23.58 118 GLU D O 1
ATOM 8163 N N . TYR D 1 119 ? 13.412 18.007 -14.329 1.00 21.11 119 TYR D N 1
ATOM 8164 C CA . TYR D 1 119 ? 13.611 18.133 -12.885 1.00 21.92 119 TYR D CA 1
ATOM 8165 C C . TYR D 1 119 ? 15.068 17.956 -12.463 1.00 25.70 119 TYR D C 1
ATOM 8166 O O . TYR D 1 119 ? 15.794 17.126 -13.021 1.00 24.76 119 TYR D O 1
ATOM 8175 N N . SER D 1 120 ? 15.477 18.707 -11.440 1.00 25.48 120 SER D N 1
ATOM 8176 C CA . SER D 1 120 ? 16.785 18.542 -10.818 1.00 31.74 120 SER D CA 1
ATOM 8177 C C . SER D 1 120 ? 16.615 18.489 -9.308 1.00 23.19 120 SER D C 1
ATOM 8178 O O . SER D 1 120 ? 15.691 19.083 -8.750 1.00 21.51 120 SER D O 1
ATOM 8181 N N . TRP D 1 121 ? 17.485 17.728 -8.659 1.00 21.05 121 TRP D N 1
ATOM 8182 C CA . TRP D 1 121 ? 17.430 17.514 -7.221 1.00 20.27 121 TRP D CA 1
ATOM 8183 C C . TRP D 1 121 ? 18.433 18.405 -6.501 1.00 22.30 121 TRP D C 1
ATOM 8184 O O . TRP D 1 121 ? 19.577 18.553 -6.942 1.00 23.35 121 TRP D O 1
ATOM 8195 N N . GLU D 1 122 ? 18.012 18.965 -5.374 1.00 20.97 122 GLU D N 1
ATOM 8196 C CA . GLU D 1 122 ? 18.862 19.834 -4.568 1.00 18.76 122 GLU D CA 1
ATOM 8197 C C . GLU D 1 122 ? 19.375 19.053 -3.363 1.00 19.37 122 GLU D C 1
ATOM 8198 O O . GLU D 1 122 ? 18.587 18.498 -2.593 1.00 19.72 122 GLU D O 1
ATOM 8204 N N . HIS D 1 123 ? 20.691 19.008 -3.207 1.00 24.66 123 HIS D N 1
ATOM 8205 C CA . HIS D 1 123 ? 21.285 18.420 -2.018 1.00 21.16 123 HIS D CA 1
ATOM 8206 C C . HIS D 1 123 ? 20.945 19.307 -0.829 1.00 25.12 123 HIS D C 1
ATOM 8207 O O . HIS D 1 123 ? 21.143 20.522 -0.894 1.00 24.63 123 HIS D O 1
ATOM 8214 N N . VAL D 1 124 ? 20.402 18.724 0.235 1.00 19.67 124 VAL D N 1
ATOM 8215 C CA . VAL D 1 124 ? 20.026 19.537 1.394 1.00 30.26 124 VAL D CA 1
ATOM 8216 C C . VAL D 1 124 ? 20.718 18.998 2.645 1.00 27.50 124 VAL D C 1
ATOM 8217 O O . VAL D 1 124 ? 20.070 18.427 3.533 1.00 23.95 124 VAL D O 1
ATOM 8221 N N . PRO D 1 125 ? 22.037 19.177 2.759 1.00 25.57 125 PRO D N 1
ATOM 8222 C CA . PRO D 1 125 ? 22.773 18.574 3.884 1.00 29.76 125 PRO D CA 1
ATOM 8223 C C . PRO D 1 125 ? 22.394 19.149 5.242 1.00 25.83 125 PRO D C 1
ATOM 8224 O O . PRO D 1 125 ? 22.702 18.529 6.266 1.00 30.14 125 PRO D O 1
ATOM 8228 N N . ALA D 1 126 ? 21.752 20.316 5.285 1.00 28.29 126 ALA D N 1
ATOM 8229 C CA . ALA D 1 126 ? 21.287 20.841 6.563 1.00 33.43 126 ALA D CA 1
ATOM 8230 C C . ALA D 1 126 ? 20.256 19.919 7.202 1.00 38.31 126 ALA D C 1
ATOM 8231 O O . ALA D 1 126 ? 20.079 19.949 8.424 1.00 37.46 126 ALA D O 1
ATOM 8233 N N . LEU D 1 127 ? 19.575 19.091 6.410 1.00 31.01 127 LEU D N 1
ATOM 8234 C CA . LEU D 1 127 ? 18.599 18.160 6.961 1.00 32.49 127 LEU D CA 1
ATOM 8235 C C . LEU D 1 127 ? 19.200 16.832 7.411 1.00 31.06 127 LEU D C 1
ATOM 8236 O O . LEU D 1 127 ? 18.575 16.125 8.209 1.00 34.31 127 LEU D O 1
ATOM 8241 N N . GLY D 1 128 ? 20.368 16.474 6.912 1.00 34.19 128 GLY D N 1
ATOM 8242 C CA . GLY D 1 128 ? 20.951 15.173 7.165 1.00 41.61 128 GLY D CA 1
ATOM 8243 C C . GLY D 1 128 ? 21.798 14.781 5.984 1.00 35.73 128 GLY D C 1
ATOM 8244 O O . GLY D 1 128 ? 21.805 15.447 4.942 1.00 35.25 128 GLY D O 1
ATOM 8245 N N . LYS D 1 129 ? 22.531 13.682 6.122 1.00 40.89 129 LYS D N 1
ATOM 8246 C CA . LYS D 1 129 ? 23.419 13.109 5.114 1.00 34.85 129 LYS D CA 1
ATOM 8247 C C . LYS D 1 129 ? 22.663 12.333 4.036 1.00 36.59 129 LYS D C 1
ATOM 8248 O O . LYS D 1 129 ? 21.873 11.440 4.344 1.00 41.05 129 LYS D O 1
ATOM 8254 N N . ASN D 1 130 ? 22.753 12.689 2.757 1.00 32.94 130 ASN D N 1
ATOM 8255 C CA . ASN D 1 130 ? 22.097 11.906 1.698 1.00 26.22 130 ASN D CA 1
ATOM 8256 C C . ASN D 1 130 ? 20.603 12.230 1.568 1.00 25.91 130 ASN D C 1
ATOM 8257 O O . ASN D 1 130 ? 19.774 11.351 1.296 1.00 22.47 130 ASN D O 1
ATOM 8262 N N . ILE D 1 131 ? 20.237 13.503 1.720 1.00 23.15 131 ILE D N 1
ATOM 8263 C CA . ILE D 1 131 ? 18.860 13.950 1.523 1.00 22.40 131 ILE D CA 1
ATOM 8264 C C . ILE D 1 131 ? 18.830 14.930 0.359 1.00 22.40 131 ILE D C 1
ATOM 8265 O O . ILE D 1 131 ? 19.658 15.849 0.289 1.00 23.45 131 ILE D O 1
ATOM 8270 N N . TYR D 1 132 ? 17.888 14.717 -0.563 1.00 21.45 132 TYR D N 1
ATOM 8271 C CA . TYR D 1 132 ? 17.759 15.511 -1.780 1.00 21.22 132 TYR D CA 1
ATOM 8272 C C . TYR D 1 132 ? 16.314 15.958 -1.948 1.00 18.37 132 TYR D C 1
ATOM 8273 O O . TYR D 1 132 ? 15.388 15.249 -1.554 1.00 19.84 132 TYR D O 1
ATOM 8282 N N . LYS D 1 133 ? 16.131 17.131 -2.550 1.00 15.89 133 LYS D N 1
ATOM 8283 C CA . LYS D 1 133 ? 14.821 17.763 -2.650 1.00 21.46 133 LYS D CA 1
ATOM 8284 C C . LYS D 1 133 ? 14.513 18.185 -4.081 1.00 16.85 133 LYS D C 1
ATOM 8285 O O . LYS D 1 133 ? 15.373 18.737 -4.778 1.00 19.48 133 LYS D O 1
ATOM 8291 N N . VAL D 1 134 ? 13.266 17.972 -4.498 1.00 16.67 134 VAL D N 1
ATOM 8292 C CA . VAL D 1 134 ? 12.765 18.500 -5.763 1.00 18.64 134 VAL D CA 1
ATOM 8293 C C . VAL D 1 134 ? 11.404 19.141 -5.524 1.00 15.39 134 VAL D C 1
ATOM 8294 O O . VAL D 1 134 ? 10.648 18.725 -4.639 1.00 16.60 134 VAL D O 1
ATOM 8298 N N . VAL D 1 135 ? 11.100 20.170 -6.312 1.00 17.04 135 VAL D N 1
ATOM 8299 C CA . VAL D 1 135 ? 9.805 20.842 -6.289 1.00 18.61 135 VAL D CA 1
ATOM 8300 C C . VAL D 1 135 ? 9.182 20.747 -7.675 1.00 22.45 135 VAL D C 1
ATOM 8301 O O . VAL D 1 135 ? 9.828 21.072 -8.680 1.00 20.23 135 VAL D O 1
ATOM 8305 N N . ILE D 1 136 ? 7.937 20.293 -7.724 1.00 17.21 136 ILE D N 1
ATOM 8306 C CA . ILE D 1 136 ? 7.148 20.249 -8.951 1.00 18.10 136 ILE D CA 1
ATOM 8307 C C . ILE D 1 136 ? 6.060 21.308 -8.826 1.00 15.20 136 ILE D C 1
ATOM 8308 O O . ILE D 1 136 ? 5.307 21.306 -7.848 1.00 17.32 136 ILE D O 1
ATOM 8313 N N . SER D 1 137 ? 6.006 22.251 -9.764 1.00 16.11 137 SER D N 1
ATOM 8314 C CA . SER D 1 137 ? 4.977 23.284 -9.681 1.00 17.63 137 SER D CA 1
ATOM 8315 C C . SER D 1 137 ? 4.071 23.225 -10.915 1.00 18.98 137 SER D C 1
ATOM 8316 O O . SER D 1 137 ? 4.178 22.313 -11.749 1.00 19.32 137 SER D O 1
ATOM 8319 N N . ASP D 1 138 ? 3.152 24.199 -11.006 1.00 17.17 138 ASP D N 1
ATOM 8320 C CA . ASP D 1 138 ? 2.229 24.312 -12.135 1.00 20.56 138 ASP D CA 1
ATOM 8321 C C . ASP D 1 138 ? 1.448 23.014 -12.331 1.00 18.52 138 ASP D C 1
ATOM 8322 O O . ASP D 1 138 ? 1.376 22.459 -13.431 1.00 20.22 138 ASP D O 1
ATOM 8327 N N . TRP D 1 139 ? 0.865 22.528 -11.236 1.00 17.72 139 TRP D N 1
ATOM 8328 C CA . TRP D 1 139 ? 0.053 21.315 -11.249 1.00 17.22 139 TRP D CA 1
ATOM 8329 C C . TRP D 1 139 ? -1.395 21.728 -11.481 1.00 18.92 139 TRP D C 1
ATOM 8330 O O . TRP D 1 139 ? -2.076 22.182 -10.560 1.00 18.63 139 TRP D O 1
ATOM 8341 N N . ASN D 1 140 ? -1.864 21.574 -12.717 1.00 17.25 140 ASN D N 1
ATOM 8342 C CA . ASN D 1 140 ? -3.153 22.092 -13.151 1.00 17.46 140 ASN D CA 1
ATOM 8343 C C . ASN D 1 140 ? -4.149 20.967 -13.365 1.00 15.60 140 ASN D C 1
ATOM 8344 O O . ASN D 1 140 ? -3.804 19.787 -13.289 1.00 17.14 140 ASN D O 1
ATOM 8349 N N . LYS D 1 141 ? -5.403 21.363 -13.617 1.00 18.37 141 LYS D N 1
ATOM 8350 C CA . LYS D 1 141 ? -6.508 20.411 -13.740 1.00 18.86 141 LYS D CA 1
ATOM 8351 C C . LYS D 1 141 ? -6.183 19.285 -14.715 1.00 20.52 141 LYS D C 1
ATOM 8352 O O . LYS D 1 141 ? -5.708 19.519 -15.832 1.00 19.50 141 LYS D O 1
ATOM 8358 N N . GLY D 1 142 ? -6.456 18.057 -14.279 1.00 16.47 142 GLY D N 1
ATOM 8359 C CA . GLY D 1 142 ? -6.356 16.880 -15.124 1.00 19.66 142 GLY D CA 1
ATOM 8360 C C . GLY D 1 142 ? -4.961 16.355 -15.376 1.00 21.27 142 GLY D C 1
ATOM 8361 O O . GLY D 1 142 ? -4.822 15.322 -16.041 1.00 23.33 142 GLY D O 1
ATOM 8362 N N . GLN D 1 143 ? -3.927 16.996 -14.845 1.00 17.02 143 GLN D N 1
ATOM 8363 C CA . GLN D 1 143 ? -2.559 16.637 -15.177 1.00 14.46 143 GLN D CA 1
ATOM 8364 C C . GLN D 1 143 ? -2.008 15.535 -14.283 1.00 21.01 143 GLN D C 1
ATOM 8365 O O . GLN D 1 143 ? -2.299 15.472 -13.084 1.00 16.30 143 GLN D O 1
ATOM 8371 N N . THR D 1 144 ? -1.151 14.705 -14.879 1.00 16.54 144 THR D N 1
ATOM 8372 C CA . THR D 1 144 ? -0.307 13.767 -14.149 1.00 17.70 144 THR D CA 1
ATOM 8373 C C . THR D 1 144 ? 1.115 14.305 -14.161 1.00 21.40 144 THR D C 1
ATOM 8374 O O . THR D 1 144 ? 1.679 14.555 -15.232 1.00 21.16 144 THR D O 1
ATOM 8378 N N . LYS D 1 145 ? 1.687 14.489 -12.978 1.00 13.33 145 LYS D N 1
ATOM 8379 C CA . LYS D 1 145 ? 3.110 14.757 -12.827 1.00 15.90 145 LYS D CA 1
ATOM 8380 C C . LYS D 1 145 ? 3.822 13.439 -12.544 1.00 14.43 145 LYS D C 1
ATOM 8381 O O . LYS D 1 145 ? 3.337 12.614 -11.764 1.00 16.62 145 LYS D O 1
ATOM 8387 N N . SER D 1 146 ? 4.972 13.244 -13.179 1.00 17.62 146 SER D N 1
ATOM 8388 C CA . SER D 1 146 ? 5.730 12.002 -13.077 1.00 13.26 146 SER D CA 1
ATOM 8389 C C . SER D 1 146 ? 7.194 12.317 -12.842 1.00 15.55 146 SER D C 1
ATOM 8390 O O . SER D 1 146 ? 7.728 13.248 -13.445 1.00 19.57 146 SER D O 1
ATOM 8393 N N . ILE D 1 147 ? 7.848 11.552 -11.972 1.00 14.21 147 ILE D N 1
ATOM 8394 C CA . ILE D 1 147 ? 9.277 11.764 -11.738 1.00 17.00 147 ILE D CA 1
ATOM 8395 C C . ILE D 1 147 ? 9.904 10.448 -11.299 1.00 12.84 147 ILE D C 1
ATOM 8396 O O . ILE D 1 147 ? 9.321 9.707 -10.502 1.00 14.77 147 ILE D O 1
ATOM 8401 N N . TYR D 1 148 ? 11.099 10.156 -11.823 1.00 12.94 148 TYR D N 1
ATOM 8402 C CA . TYR D 1 148 ? 11.861 9.000 -11.362 1.00 14.36 148 TYR D CA 1
ATOM 8403 C C . TYR D 1 148 ? 12.614 9.336 -10.079 1.00 13.45 148 TYR D C 1
ATOM 8404 O O . TYR D 1 148 ? 13.202 10.418 -9.955 1.00 19.61 148 TYR D O 1
ATOM 8413 N N . LEU D 1 149 ? 12.595 8.407 -9.123 1.00 17.14 149 LEU D N 1
ATOM 8414 C CA . LEU D 1 149 ? 13.428 8.574 -7.939 1.00 17.93 149 LEU D CA 1
ATOM 8415 C C . LEU D 1 149 ? 14.891 8.370 -8.324 1.00 21.10 149 LEU D C 1
ATOM 8416 O O . LEU D 1 149 ? 15.196 7.594 -9.236 1.00 21.19 149 LEU D O 1
ATOM 8421 N N . PRO D 1 150 ? 15.818 9.091 -7.688 1.00 19.25 150 PRO D N 1
ATOM 8422 C CA . PRO D 1 150 ? 17.240 8.894 -8.021 1.00 21.10 150 PRO D CA 1
ATOM 8423 C C . PRO D 1 150 ? 17.739 7.517 -7.643 1.00 21.66 150 PRO D C 1
ATOM 8424 O O . PRO D 1 150 ? 18.834 7.125 -8.066 1.00 30.53 150 PRO D O 1
ATOM 8428 N N . GLY D 1 151 ? 16.971 6.784 -6.858 1.00 20.55 151 GLY D N 1
ATOM 8429 C CA . GLY D 1 151 ? 17.325 5.433 -6.503 1.00 24.47 151 GLY D CA 1
ATOM 8430 C C . GLY D 1 151 ? 16.165 4.720 -5.852 1.00 23.42 151 GLY D C 1
ATOM 8431 O O . GLY D 1 151 ? 15.404 5.301 -5.077 1.00 24.29 151 GLY D O 1
ATOM 8432 N N . ARG D 1 152 ? 16.038 3.439 -6.170 1.00 20.30 152 ARG D N 1
ATOM 8433 C CA . ARG D 1 152 ? 15.023 2.573 -5.600 1.00 24.74 152 ARG D CA 1
ATOM 8434 C C . ARG D 1 152 ? 15.365 2.146 -4.180 1.00 22.52 152 ARG D C 1
ATOM 8435 O O . ARG D 1 152 ? 14.471 1.768 -3.416 1.00 26.47 152 ARG D O 1
ATOM 8443 N N . ASP D 1 153 ? 16.637 2.203 -3.807 1.00 22.82 153 ASP D N 1
ATOM 8444 C CA . ASP D 1 153 ? 17.069 1.745 -2.490 1.00 28.75 153 ASP D CA 1
ATOM 8445 C C . ASP D 1 153 ? 17.059 2.875 -1.471 1.00 29.96 153 ASP D C 1
ATOM 8446 O O . ASP D 1 153 ? 17.967 2.993 -0.641 1.00 29.91 153 ASP D O 1
ATOM 8451 N N . PHE D 1 154 ? 16.021 3.711 -1.504 1.00 22.90 154 PHE D N 1
ATOM 8452 C CA . PHE D 1 154 ? 15.921 4.820 -0.566 1.00 23.73 154 PHE D CA 1
ATOM 8453 C C . PHE D 1 154 ? 15.614 4.321 0.848 1.00 20.09 154 PHE D C 1
ATOM 8454 O O . PHE D 1 154 ? 15.144 3.198 1.055 1.00 20.22 154 PHE D O 1
ATOM 8462 N N . LYS D 1 155 ? 15.862 5.192 1.832 1.00 21.52 155 LYS D N 1
ATOM 8463 C CA . LYS D 1 155 ? 15.413 4.953 3.202 1.00 19.68 155 LYS D CA 1
ATOM 8464 C C . LYS D 1 155 ? 14.033 5.567 3.442 1.00 21.54 155 LYS D C 1
ATOM 8465 O O . LYS D 1 155 ? 13.150 4.925 4.013 1.00 18.55 155 LYS D O 1
ATOM 8471 N N . THR D 1 156 ? 13.843 6.823 3.028 1.00 21.22 156 THR D N 1
ATOM 8472 C CA . THR D 1 156 ? 12.575 7.514 3.203 1.00 16.28 156 THR D CA 1
ATOM 8473 C C . THR D 1 156 ? 12.316 8.370 1.976 1.00 17.10 156 THR D C 1
ATOM 8474 O O . THR D 1 156 ? 13.252 8.924 1.397 1.00 18.35 156 THR D O 1
ATOM 8478 N N . VAL D 1 157 ? 11.051 8.451 1.571 1.00 15.31 157 VAL D N 1
ATOM 8479 C CA . VAL D 1 157 ? 10.580 9.465 0.637 1.00 14.63 157 VAL D CA 1
ATOM 8480 C C . VAL D 1 157 ? 9.442 10.198 1.321 1.00 13.42 157 VAL D C 1
ATOM 8481 O O . VAL D 1 157 ? 8.495 9.566 1.797 1.00 18.45 157 VAL D O 1
ATOM 8485 N N . GLU D 1 158 ? 9.533 11.516 1.386 1.00 17.23 158 GLU D N 1
ATOM 8486 C CA . GLU D 1 158 ? 8.449 12.313 1.932 1.00 14.85 158 GLU D CA 1
ATOM 8487 C C . GLU D 1 158 ? 7.965 13.286 0.872 1.00 15.09 158 GLU D C 1
ATOM 8488 O O . GLU D 1 158 ? 8.777 13.961 0.221 1.00 16.74 158 GLU D O 1
ATOM 8494 N N . VAL D 1 159 ? 6.646 13.373 0.722 1.00 15.63 159 VAL D N 1
ATOM 8495 C CA . VAL D 1 159 ? 6.016 14.233 -0.274 1.00 13.27 159 VAL D CA 1
ATOM 8496 C C . VAL D 1 159 ? 5.075 15.198 0.435 1.00 13.25 159 VAL D C 1
ATOM 8497 O O . VAL D 1 159 ? 4.205 14.767 1.202 1.00 14.83 159 VAL D O 1
ATOM 8501 N N . PHE D 1 160 ? 5.259 16.499 0.180 1.00 11.67 160 PHE D N 1
ATOM 8502 C CA . PHE D 1 160 ? 4.368 17.547 0.659 1.00 12.29 160 PHE D CA 1
ATOM 8503 C C . PHE D 1 160 ? 3.566 18.099 -0.514 1.00 12.81 160 PHE D C 1
ATOM 8504 O O . PHE D 1 160 ? 4.150 18.506 -1.518 1.00 14.36 160 PHE D O 1
ATOM 8512 N N . HIS D 1 161 ? 2.255 18.182 -0.364 1.00 12.16 161 HIS D N 1
ATOM 8513 C CA . HIS D 1 161 ? 1.401 18.789 -1.372 1.00 12.30 161 HIS D CA 1
ATOM 8514 C C . HIS D 1 161 ? 0.831 20.080 -0.808 1.00 15.51 161 HIS D C 1
ATOM 8515 O O . HIS D 1 161 ? 0.134 20.044 0.212 1.00 14.93 161 HIS D O 1
ATOM 8522 N N . PHE D 1 162 ? 1.115 21.208 -1.474 1.00 14.15 162 PHE D N 1
ATOM 8523 C CA . PHE D 1 162 ? 0.732 22.541 -1.008 1.00 10.77 162 PHE D CA 1
ATOM 8524 C C . PHE D 1 162 ? -0.239 23.198 -1.978 1.00 14.99 162 PHE D C 1
ATOM 8525 O O . PHE D 1 162 ? -0.087 23.080 -3.200 1.00 16.00 162 PHE D O 1
ATOM 8533 N N . GLN D 1 163 ? -1.219 23.911 -1.432 1.00 13.67 163 GLN D N 1
ATOM 8534 C CA . GLN D 1 163 ? -2.082 24.794 -2.208 1.00 13.09 163 GLN D CA 1
ATOM 8535 C C . GLN D 1 163 ? -1.873 26.230 -1.732 1.00 14.24 163 GLN D C 1
ATOM 8536 O O . GLN D 1 163 ? -1.632 26.467 -0.543 1.00 14.27 163 GLN D O 1
ATOM 8542 N N . ASN D 1 164 ? -1.962 27.201 -2.645 1.00 12.29 164 ASN D N 1
ATOM 8543 C CA . ASN D 1 164 ? -1.676 28.574 -2.235 1.00 13.75 164 ASN D CA 1
ATOM 8544 C C . ASN D 1 164 ? -2.938 29.255 -1.695 1.00 16.71 164 ASN D C 1
ATOM 8545 O O . ASN D 1 164 ? -3.969 28.615 -1.445 1.00 16.25 164 ASN D O 1
ATOM 8550 N N . ASN D 1 165 ? -2.844 30.570 -1.469 1.00 16.82 165 ASN D N 1
ATOM 8551 C CA . ASN D 1 165 ? -3.932 31.342 -0.871 1.00 17.52 165 ASN D CA 1
ATOM 8552 C C . ASN D 1 165 ? -4.324 30.776 0.497 1.00 17.77 165 ASN D C 1
ATOM 8553 O O . ASN D 1 165 ? -5.496 30.763 0.869 1.00 16.32 165 ASN D O 1
ATOM 8558 N N . ARG D 1 166 ? -3.328 30.302 1.243 1.00 19.62 166 ARG D N 1
ATOM 8559 C CA . ARG D 1 166 ? -3.448 29.835 2.617 1.00 17.93 166 ARG D CA 1
ATOM 8560 C C . ARG D 1 166 ? -2.267 30.391 3.397 1.00 19.89 166 ARG D C 1
ATOM 8561 O O . ARG D 1 166 ? -1.207 30.646 2.816 1.00 17.28 166 ARG D O 1
ATOM 8569 N N . PRO D 1 167 ? -2.416 30.598 4.710 1.00 19.77 167 PRO D N 1
ATOM 8570 C CA . PRO D 1 167 ? -1.376 31.337 5.443 1.00 18.43 167 PRO D CA 1
ATOM 8571 C C . PRO D 1 167 ? -0.035 30.623 5.553 1.00 19.47 167 PRO D C 1
ATOM 8572 O O . PRO D 1 167 ? 0.965 31.305 5.815 1.00 20.77 167 PRO D O 1
ATOM 8576 N N . GLN D 1 168 ? 0.034 29.296 5.381 1.00 17.24 168 GLN D N 1
ATOM 8577 C CA . GLN D 1 168 ? 1.301 28.567 5.470 1.00 13.63 168 GLN D CA 1
ATOM 8578 C C . GLN D 1 168 ? 2.040 28.460 4.136 1.00 16.71 168 GLN D C 1
ATOM 8579 O O . GLN D 1 168 ? 3.161 27.939 4.102 1.00 16.66 168 GLN D O 1
ATOM 8585 N N . TRP D 1 169 ? 1.456 28.961 3.049 1.00 19.05 169 TRP D N 1
ATOM 8586 C CA . TRP D 1 169 ? 2.060 28.805 1.725 1.00 14.76 169 TRP D CA 1
ATOM 8587 C C . TRP D 1 169 ? 3.448 29.430 1.648 1.00 16.51 169 TRP D C 1
ATOM 8588 O O . TRP D 1 169 ? 4.382 28.824 1.115 1.00 15.62 169 TRP D O 1
ATOM 8599 N N . ASP D 1 170 ? 3.611 30.655 2.165 1.00 15.81 170 ASP D N 1
ATOM 8600 C CA . ASP D 1 170 ? 4.893 31.337 1.990 1.00 21.99 170 ASP D CA 1
ATOM 8601 C C . ASP D 1 170 ? 6.048 30.596 2.658 1.00 20.44 170 ASP D C 1
ATOM 8602 O O . ASP D 1 170 ? 7.193 30.701 2.197 1.00 22.11 170 ASP D O 1
ATOM 8607 N N . ASP D 1 171 ? 5.777 29.820 3.710 1.00 15.24 171 ASP D N 1
ATOM 8608 C CA . ASP D 1 171 ? 6.819 29.104 4.434 1.00 16.07 171 ASP D CA 1
ATOM 8609 C C . ASP D 1 171 ? 6.912 27.632 4.021 1.00 18.50 171 ASP D C 1
ATOM 8610 O O . ASP D 1 171 ? 7.507 26.834 4.744 1.00 18.52 171 ASP D O 1
ATOM 8615 N N . ARG D 1 172 ? 6.359 27.263 2.855 1.00 16.37 172 ARG D N 1
ATOM 8616 C CA . ARG D 1 172 ? 6.275 25.849 2.493 1.00 15.28 172 ARG D CA 1
ATOM 8617 C C . ARG D 1 172 ? 7.638 25.200 2.317 1.00 15.68 172 ARG D C 1
ATOM 8618 O O . ARG D 1 172 ? 7.746 23.975 2.446 1.00 18.10 172 ARG D O 1
ATOM 8626 N N . ASN D 1 173 ? 8.687 25.979 2.056 1.00 18.04 173 ASN D N 1
ATOM 8627 C CA . ASN D 1 173 ? 10.007 25.386 1.875 1.00 16.63 173 ASN D CA 1
ATOM 8628 C C . ASN D 1 173 ? 10.712 25.053 3.183 1.00 21.61 173 ASN D C 1
ATOM 8629 O O . ASN D 1 173 ? 11.817 24.496 3.140 1.00 20.85 173 ASN D O 1
ATOM 8634 N N . SER D 1 174 ? 10.119 25.360 4.335 1.00 19.22 174 SER D N 1
ATOM 8635 C CA . SER D 1 174 ? 10.722 24.970 5.608 1.00 20.05 174 SER D CA 1
ATOM 8636 C C . SER D 1 174 ? 10.311 23.545 5.945 1.00 18.60 174 SER D C 1
ATOM 8637 O O . SER D 1 174 ? 9.216 23.306 6.457 1.00 20.92 174 SER D O 1
ATOM 8640 N N . TYR D 1 175 ? 11.186 22.591 5.643 1.00 18.62 175 TYR D N 1
ATOM 8641 C CA . TYR D 1 175 ? 10.932 21.203 6.005 1.00 19.30 175 TYR D CA 1
ATOM 8642 C C . TYR D 1 175 ? 10.627 21.078 7.495 1.00 23.94 175 TYR D C 1
ATOM 8643 O O . TYR D 1 175 ? 9.688 20.384 7.901 1.00 18.24 175 TYR D O 1
ATOM 8652 N N . GLU D 1 176 ? 11.416 21.755 8.330 1.00 23.49 176 GLU D N 1
ATOM 8653 C CA . GLU D 1 176 ? 11.258 21.612 9.772 1.00 27.14 176 GLU D CA 1
ATOM 8654 C C . GLU D 1 176 ? 9.887 22.081 10.237 1.00 19.70 176 GLU D C 1
ATOM 8655 O O . GLU D 1 176 ? 9.230 21.411 11.046 1.00 19.88 176 GLU D O 1
ATOM 8661 N N . ASN D 1 177 ? 9.431 23.223 9.723 1.00 18.19 177 ASN D N 1
ATOM 8662 C CA . ASN D 1 177 ? 8.157 23.778 10.154 1.00 18.88 177 ASN D CA 1
ATOM 8663 C C . ASN D 1 177 ? 6.982 22.967 9.628 1.00 19.69 177 ASN D C 1
ATOM 8664 O O . ASN D 1 177 ? 5.966 22.825 10.314 1.00 19.92 177 ASN D O 1
ATOM 8669 N N . VAL D 1 178 ? 7.081 22.455 8.401 1.00 14.65 178 VAL D N 1
ATOM 8670 C CA . VAL D 1 178 ? 6.002 21.618 7.876 1.00 15.02 178 VAL D CA 1
ATOM 8671 C C . VAL D 1 178 ? 5.893 20.327 8.684 1.00 15.56 178 VAL D C 1
ATOM 8672 O O . VAL D 1 178 ? 4.794 19.910 9.071 1.00 16.26 178 VAL D O 1
ATOM 8676 N N . LYS D 1 179 ? 7.031 19.677 8.959 1.00 17.30 179 LYS D N 1
ATOM 8677 C CA . LYS D 1 179 ? 7.001 18.454 9.760 1.00 18.24 179 LYS D CA 1
ATOM 8678 C C . LYS D 1 179 ? 6.454 18.727 11.157 1.00 19.00 179 LYS D C 1
ATOM 8679 O O . LYS D 1 179 ? 5.736 17.902 11.727 1.00 17.17 179 LYS D O 1
ATOM 8685 N N . SER D 1 180 ? 6.786 19.883 11.730 1.00 18.60 180 SER D N 1
ATOM 8686 C CA . SER D 1 180 ? 6.245 20.204 13.043 1.00 18.86 180 SER D CA 1
ATOM 8687 C C . SER D 1 180 ? 4.721 20.233 13.012 1.00 17.66 180 SER D C 1
ATOM 8688 O O . SER D 1 180 ? 4.070 19.694 13.915 1.00 19.85 180 SER D O 1
ATOM 8691 N N . ARG D 1 181 ? 4.127 20.828 11.966 1.00 19.20 181 ARG D N 1
ATOM 8692 C CA . ARG D 1 181 ? 2.663 20.870 11.888 1.00 17.88 181 ARG D CA 1
ATOM 8693 C C . ARG D 1 181 ? 2.068 19.488 11.657 1.00 17.54 181 ARG D C 1
ATOM 8694 O O . ARG D 1 181 ? 1.006 19.170 12.203 1.00 19.63 181 ARG D O 1
ATOM 8702 N N . ILE D 1 182 ? 2.726 18.669 10.828 1.00 18.43 182 ILE D N 1
ATOM 8703 C CA . ILE D 1 182 ? 2.284 17.296 10.601 1.00 15.11 182 ILE D CA 1
ATOM 8704 C C . ILE D 1 182 ? 2.275 16.517 11.908 1.00 21.00 182 ILE D C 1
ATOM 8705 O O . ILE D 1 182 ? 1.349 15.742 12.184 1.00 21.62 182 ILE D O 1
ATOM 8710 N N . ASN D 1 183 ? 3.298 16.722 12.738 1.00 17.78 183 ASN D N 1
ATOM 8711 C CA . ASN D 1 183 ? 3.439 15.928 13.957 1.00 20.92 183 ASN D CA 1
ATOM 8712 C C . ASN D 1 183 ? 2.564 16.444 15.094 1.00 22.32 183 ASN D C 1
ATOM 8713 O O . ASN D 1 183 ? 2.111 15.652 15.932 1.00 23.61 183 ASN D O 1
ATOM 8718 N N . ASN D 1 184 ? 2.296 17.755 15.136 1.00 21.93 184 ASN D N 1
ATOM 8719 C CA . ASN D 1 184 ? 1.729 18.389 16.318 1.00 24.43 184 ASN D CA 1
ATOM 8720 C C . ASN D 1 184 ? 0.419 19.130 16.107 1.00 25.37 184 ASN D C 1
ATOM 8721 O O . ASN D 1 184 ? -0.293 19.351 17.089 1.00 25.23 184 ASN D O 1
ATOM 8726 N N . ASN D 1 185 ? 0.062 19.514 14.881 1.00 19.50 185 ASN D N 1
ATOM 8727 C CA . ASN D 1 185 ? -1.028 20.476 14.768 1.00 19.96 185 ASN D CA 1
ATOM 8728 C C . ASN D 1 185 ? -2.189 20.025 13.877 1.00 25.64 185 ASN D C 1
ATOM 8729 O O . ASN D 1 185 ? -3.335 20.420 14.109 1.00 35.18 185 ASN D O 1
ATOM 8734 N N . ILE D 1 186 ? -1.920 19.214 12.862 1.00 20.08 186 ILE D N 1
ATOM 8735 C CA . ILE D 1 186 ? -2.925 18.858 11.864 1.00 16.41 186 ILE D CA 1
ATOM 8736 C C . ILE D 1 186 ? -3.764 17.684 12.367 1.00 21.32 186 ILE D C 1
ATOM 8737 O O . ILE D 1 186 ? -3.224 16.692 12.864 1.00 20.12 186 ILE D O 1
ATOM 8742 N N . SER D 1 187 ? -5.092 17.813 12.260 1.00 20.45 187 SER D N 1
ATOM 8743 C CA . SER D 1 187 ? -6.026 16.810 12.779 1.00 22.56 187 SER D CA 1
ATOM 8744 C C . SER D 1 187 ? -5.814 15.444 12.140 1.00 23.42 187 SER D C 1
ATOM 8745 O O . SER D 1 187 ? -5.722 15.324 10.918 1.00 19.99 187 SER D O 1
ATOM 8748 N N . LYS D 1 188 ? -5.803 14.401 12.968 1.00 17.87 188 LYS D N 1
ATOM 8749 C CA . LYS D 1 188 ? -5.659 13.040 12.476 1.00 19.54 188 LYS D CA 1
ATOM 8750 C C . LYS D 1 188 ? -6.998 12.340 12.286 1.00 19.43 188 LYS D C 1
ATOM 8751 O O . LYS D 1 188 ? -7.036 11.228 11.743 1.00 18.81 188 LYS D O 1
ATOM 8757 N N . SER D 1 189 ? -8.096 12.989 12.661 1.00 14.18 189 SER D N 1
ATOM 8758 C CA . SER D 1 189 ? -9.419 12.410 12.510 1.00 17.20 189 SER D CA 1
ATOM 8759 C C . SER D 1 189 ? -10.445 13.530 12.599 1.00 15.49 189 SER D C 1
ATOM 8760 O O . SER D 1 189 ? -10.205 14.549 13.256 1.00 17.79 189 SER D O 1
ATOM 8763 N N . TYR D 1 190 ? -11.565 13.363 11.902 1.00 16.09 190 TYR D N 1
ATOM 8764 C CA . TYR D 1 190 ? -12.679 14.301 12.016 1.00 17.50 190 TYR D CA 1
ATOM 8765 C C . TYR D 1 190 ? -13.944 13.539 12.380 1.00 17.38 190 TYR D C 1
ATOM 8766 O O . TYR D 1 190 ? -14.242 12.500 11.795 1.00 15.55 190 TYR D O 1
ATOM 8775 N N . SER D 1 191 ? -14.703 14.074 13.326 1.00 15.73 191 SER D N 1
ATOM 8776 C CA . SER D 1 191 ? -15.939 13.425 13.713 1.00 20.61 191 SER D CA 1
ATOM 8777 C C . SER D 1 191 ? -17.024 13.674 12.673 1.00 18.28 191 SER D C 1
ATOM 8778 O O . SER D 1 191 ? -17.005 14.664 11.929 1.00 20.41 191 SER D O 1
ATOM 8781 N N . LYS D 1 192 ? -17.983 12.756 12.638 1.00 16.92 192 LYS D N 1
ATOM 8782 C CA . LYS D 1 192 ? -19.179 12.960 11.831 1.00 18.88 192 LYS D CA 1
ATOM 8783 C C . LYS D 1 192 ? -19.870 14.277 12.174 1.00 21.94 192 LYS D C 1
ATOM 8784 O O . LYS D 1 192 ? -20.369 14.978 11.286 1.00 20.77 192 LYS D O 1
ATOM 8790 N N . ALA D 1 193 ? -19.916 14.624 13.462 1.00 19.59 193 ALA D N 1
ATOM 8791 C CA . ALA D 1 193 ? -20.536 15.879 13.870 1.00 21.67 193 ALA D CA 1
ATOM 8792 C C . ALA D 1 193 ? -19.819 17.075 13.248 1.00 19.23 193 ALA D C 1
ATOM 8793 O O . ALA D 1 193 ? -20.462 18.034 12.803 1.00 19.25 193 ALA D O 1
ATOM 8795 N N . LYS D 1 194 ? -18.488 17.059 13.255 1.00 17.92 194 LYS D N 1
ATOM 8796 C CA . LYS D 1 194 ? -17.743 18.157 12.649 1.00 21.26 194 LYS D CA 1
ATOM 8797 C C . LYS D 1 194 ? -18.021 18.242 11.146 1.00 22.11 194 LYS D C 1
ATOM 8798 O O . LYS D 1 194 ? -18.163 19.343 10.595 1.00 22.49 194 LYS D O 1
ATOM 8804 N N . LEU D 1 195 ? -18.106 17.090 10.463 1.00 18.40 195 LEU D N 1
ATOM 8805 C CA . LEU D 1 195 ? -18.361 17.105 9.019 1.00 17.94 195 LEU D CA 1
ATOM 8806 C C . LEU D 1 195 ? -19.746 17.650 8.690 1.00 24.55 195 LEU D C 1
ATOM 8807 O O . LEU D 1 195 ? -19.960 18.186 7.592 1.00 23.06 195 LEU D O 1
ATOM 8812 N N . ASN D 1 196 ? -20.689 17.543 9.619 1.00 19.69 196 ASN D N 1
ATOM 8813 C CA . ASN D 1 196 ? -22.043 18.017 9.400 1.00 18.16 196 ASN D CA 1
ATOM 8814 C C . ASN D 1 196 ? -22.269 19.411 9.949 1.00 20.65 196 ASN D C 1
ATOM 8815 O O . ASN D 1 196 ? -23.395 19.905 9.909 1.00 25.07 196 ASN D O 1
ATOM 8820 N N . GLU D 1 197 ? -21.238 20.044 10.480 1.00 20.19 197 GLU D N 1
ATOM 8821 C CA . GLU D 1 197 ? -21.397 21.389 10.996 1.00 21.71 197 GLU D CA 1
ATOM 8822 C C . GLU D 1 197 ? -21.459 22.383 9.840 1.00 30.07 197 GLU D C 1
ATOM 8823 O O . GLU D 1 197 ? -20.769 22.226 8.828 1.00 27.93 197 GLU D O 1
ATOM 8829 N N . GLN D 1 198 ? -22.312 23.395 9.978 1.00 25.83 198 GLN D N 1
ATOM 8830 C CA . GLN D 1 198 ? -22.334 24.524 9.049 1.00 25.97 198 GLN D CA 1
ATOM 8831 C C . GLN D 1 198 ? -21.559 25.649 9.711 1.00 24.62 198 GLN D C 1
ATOM 8832 O O . GLN D 1 198 ? -22.069 26.322 10.610 1.00 31.74 198 GLN D O 1
ATOM 8838 N N . LEU D 1 199 ? -20.312 25.833 9.295 1.00 22.47 199 LEU D N 1
ATOM 8839 C CA . LEU D 1 199 ? -19.500 26.879 9.894 1.00 23.34 199 LEU D CA 1
ATOM 8840 C C . LEU D 1 199 ? -20.145 28.233 9.623 1.00 22.58 199 LEU D C 1
ATOM 8841 O O . LEU D 1 199 ? -20.549 28.524 8.495 1.00 22.48 199 LEU D O 1
ATOM 8846 N N . SER D 1 200 ? -20.276 29.042 10.667 1.00 28.12 200 SER D N 1
ATOM 8847 C CA . SER D 1 200 ? -20.926 30.337 10.519 1.00 26.32 200 SER D CA 1
ATOM 8848 C C . SER D 1 200 ? -20.187 31.190 9.497 1.00 19.87 200 SER D C 1
ATOM 8849 O O . SER D 1 200 ? -18.958 31.293 9.531 1.00 23.12 200 SER D O 1
ATOM 8852 N N . THR D 1 201 ? -20.947 31.832 8.604 1.00 21.20 201 THR D N 1
ATOM 8853 C CA . THR D 1 201 ? -20.345 32.697 7.593 1.00 25.40 201 THR D CA 1
ATOM 8854 C C . THR D 1 201 ? -19.632 33.901 8.207 1.00 25.67 201 THR D C 1
ATOM 8855 O O . THR D 1 201 ? -18.815 34.530 7.524 1.00 25.43 201 THR D O 1
ATOM 8859 N N . TYR D 1 202 ? -19.867 34.198 9.489 1.00 26.23 202 TYR D N 1
ATOM 8860 C CA . TYR D 1 202 ? -19.213 35.311 10.162 1.00 28.75 202 TYR D CA 1
ATOM 8861 C C . TYR D 1 202 ? -17.857 34.939 10.758 1.00 31.22 202 TYR D C 1
ATOM 8862 O O . TYR D 1 202 ? -17.148 35.818 11.253 1.00 29.35 202 TYR D O 1
ATOM 8871 N N . VAL D 1 203 ? -17.479 33.664 10.701 1.00 28.89 203 VAL D N 1
ATOM 8872 C CA . VAL D 1 203 ? -16.118 33.218 10.980 1.00 23.82 203 VAL D CA 1
ATOM 8873 C C . VAL D 1 203 ? -15.244 33.557 9.781 1.00 26.78 203 VAL D C 1
ATOM 8874 O O . VAL D 1 203 ? -15.628 33.264 8.635 1.00 26.10 203 VAL D O 1
ATOM 8878 N N . HIS D 1 204 ? -14.120 34.240 10.001 1.00 26.10 204 HIS D N 1
ATOM 8879 C CA . HIS D 1 204 ? -13.362 34.710 8.834 1.00 32.33 204 HIS D CA 1
ATOM 8880 C C . HIS D 1 204 ? -12.573 33.683 8.085 1.00 27.10 204 HIS D C 1
ATOM 8881 O O . HIS D 1 204 ? -12.433 33.772 6.865 1.00 28.30 204 HIS D O 1
ATOM 8888 N N . ASP D 1 205 ? -12.202 32.591 8.745 1.00 28.76 205 ASP D N 1
ATOM 8889 C CA . ASP D 1 205 ? -11.319 31.594 8.138 1.00 27.30 205 ASP D CA 1
ATOM 8890 C C . ASP D 1 205 ? -11.656 30.204 8.661 1.00 32.23 205 ASP D C 1
ATOM 8891 O O . ASP D 1 205 ? -12.022 30.045 9.828 1.00 29.87 205 ASP D O 1
ATOM 8896 N N . ASP D 1 206 ? -11.607 29.206 7.777 1.00 25.42 206 ASP D N 1
ATOM 8897 C CA . ASP D 1 206 ? -11.991 27.843 8.132 1.00 18.73 206 ASP D CA 1
ATOM 8898 C C . ASP D 1 206 ? -10.832 27.019 8.668 1.00 19.88 206 ASP D C 1
ATOM 8899 O O . ASP D 1 206 ? -11.035 25.854 9.009 1.00 22.22 206 ASP D O 1
ATOM 8904 N N . GLY D 1 207 ? -9.630 27.587 8.751 1.00 24.47 207 GLY D N 1
ATOM 8905 C CA . GLY D 1 207 ? -8.524 26.876 9.363 1.00 27.09 207 GLY D CA 1
ATOM 8906 C C . GLY D 1 207 ? -7.826 25.864 8.480 1.00 27.88 207 GLY D C 1
ATOM 8907 O O . GLY D 1 207 ? -7.090 25.013 8.996 1.00 27.13 207 GLY D O 1
ATOM 8908 N N . THR D 1 208 ? -8.082 25.880 7.177 1.00 22.66 208 THR D N 1
ATOM 8909 C CA . THR D 1 208 ? -7.422 24.944 6.274 1.00 21.20 208 THR D CA 1
ATOM 8910 C C . THR D 1 208 ? -5.930 25.255 6.133 1.00 20.17 208 THR D C 1
ATOM 8911 O O . THR D 1 208 ? -5.524 26.414 6.006 1.00 19.96 208 THR D O 1
ATOM 8915 N N . ASP D 1 209 ? -5.106 24.208 6.185 1.00 17.82 209 ASP D N 1
ATOM 8916 C CA . ASP D 1 209 ? -3.666 24.345 6.020 1.00 16.57 209 ASP D CA 1
ATOM 8917 C C . ASP D 1 209 ? -3.305 24.395 4.530 1.00 19.84 209 ASP D C 1
ATOM 8918 O O . ASP D 1 209 ? -3.964 23.772 3.696 1.00 16.90 209 ASP D O 1
ATOM 8923 N N . SER D 1 210 ? -2.241 25.137 4.202 1.00 16.24 210 SER D N 1
ATOM 8924 C CA . SER D 1 210 ? -1.671 25.061 2.857 1.00 16.25 210 SER D CA 1
ATOM 8925 C C . SER D 1 210 ? -1.298 23.619 2.494 1.00 15.57 210 SER D C 1
ATOM 8926 O O . SER D 1 210 ? -1.464 23.187 1.343 1.00 15.65 210 SER D O 1
ATOM 8929 N N . LEU D 1 211 ? -0.777 22.863 3.463 1.00 13.27 211 LEU D N 1
ATOM 8930 C CA . LEU D 1 211 ? -0.483 21.452 3.252 1.00 15.47 211 LEU D CA 1
ATOM 8931 C C . LEU D 1 211 ? -1.787 20.666 3.228 1.00 13.09 211 LEU D C 1
ATOM 8932 O O . LEU D 1 211 ? -2.474 20.569 4.248 1.00 17.52 211 LEU D O 1
ATOM 8937 N N . PHE D 1 212 ? -2.139 20.085 2.072 1.00 14.56 212 PHE D N 1
ATOM 8938 C CA . PHE D 1 212 ? -3.351 19.275 2.004 1.00 16.74 212 PHE D CA 1
ATOM 8939 C C . PHE D 1 212 ? -3.058 17.785 1.926 1.00 14.98 212 PHE D C 1
ATOM 8940 O O . PHE D 1 212 ? -3.979 16.975 2.106 1.00 13.27 212 PHE D O 1
ATOM 8948 N N . LEU D 1 213 ? -1.802 17.393 1.726 1.00 14.90 213 LEU D N 1
ATOM 8949 C CA . LEU D 1 213 ? -1.487 15.974 1.747 1.00 15.13 213 LEU D CA 1
ATOM 8950 C C . LEU D 1 213 ? -0.009 15.789 2.041 1.00 13.96 213 LEU D C 1
ATOM 8951 O O . LEU D 1 213 ? 0.840 16.499 1.484 1.00 15.37 213 LEU D O 1
ATOM 8956 N N . TYR D 1 214 ? 0.281 14.818 2.904 1.00 11.79 214 TYR D N 1
ATOM 8957 C CA . TYR D 1 214 ? 1.631 14.370 3.218 1.00 14.35 214 TYR D CA 1
ATOM 8958 C C . TYR D 1 214 ? 1.717 12.874 2.950 1.00 12.15 214 TYR D C 1
ATOM 8959 O O . TYR D 1 214 ? 0.864 12.111 3.412 1.00 15.40 214 TYR D O 1
ATOM 8968 N N . GLN D 1 215 ? 2.737 12.455 2.205 1.00 13.93 215 GLN D N 1
ATOM 8969 C CA . GLN D 1 215 ? 3.020 11.048 1.953 1.00 15.05 215 GLN D CA 1
ATOM 8970 C C . GLN D 1 215 ? 4.409 10.726 2.472 1.00 13.14 215 GLN D C 1
ATOM 8971 O O . GLN D 1 215 ? 5.342 11.503 2.260 1.00 15.06 215 GLN D O 1
ATOM 8977 N N . LYS D 1 216 ? 4.554 9.562 3.106 1.00 17.90 216 LYS D N 1
ATOM 8978 C CA . LYS D 1 216 ? 5.852 9.073 3.543 1.00 15.24 216 LYS D CA 1
ATOM 8979 C C . LYS D 1 216 ? 5.994 7.624 3.113 1.00 14.02 216 LYS D C 1
ATOM 8980 O O . LYS D 1 216 ? 5.166 6.783 3.474 1.00 18.38 216 LYS D O 1
ATOM 8986 N N . LEU D 1 217 ? 7.047 7.342 2.362 1.00 16.00 217 LEU D N 1
ATOM 8987 C CA . LEU D 1 217 ? 7.446 5.991 1.991 1.00 17.11 217 LEU D CA 1
ATOM 8988 C C . LEU D 1 217 ? 8.671 5.627 2.813 1.00 16.27 217 LEU D C 1
ATOM 8989 O O . LEU D 1 217 ? 9.575 6.452 2.987 1.00 17.85 217 LEU D O 1
ATOM 8994 N N . SER D 1 218 ? 8.693 4.401 3.321 1.00 17.54 218 SER D N 1
ATOM 8995 C CA . SER D 1 218 ? 9.753 3.957 4.214 1.00 19.77 218 SER D CA 1
ATOM 8996 C C . SER D 1 218 ? 10.239 2.569 3.826 1.00 18.67 218 SER D C 1
ATOM 8997 O O . SER D 1 218 ? 9.436 1.685 3.513 1.00 22.36 218 SER D O 1
ATOM 9000 N N . ARG D 1 219 ? 11.556 2.379 3.889 1.00 21.09 219 ARG D N 1
ATOM 9001 C CA . ARG D 1 219 ? 12.174 1.064 3.774 1.00 22.90 219 ARG D CA 1
ATOM 9002 C C . ARG D 1 219 ? 13.078 0.876 4.981 1.00 22.30 219 ARG D C 1
ATOM 9003 O O . ARG D 1 219 ? 13.854 1.774 5.319 1.00 19.61 219 ARG D O 1
ATOM 9011 N N . ALA D 1 220 ? 12.957 -0.279 5.641 1.00 26.87 220 ALA D N 1
ATOM 9012 C CA . ALA D 1 220 ? 13.658 -0.491 6.904 1.00 32.26 220 ALA D CA 1
ATOM 9013 C C . ALA D 1 220 ? 15.152 -0.707 6.721 1.00 29.00 220 ALA D C 1
ATOM 9014 O O . ALA D 1 220 ? 15.921 -0.463 7.659 1.00 30.47 220 ALA D O 1
ATOM 9016 N N . SER D 1 221 ? 15.579 -1.170 5.551 1.00 27.18 221 SER D N 1
ATOM 9017 C CA . SER D 1 221 ? 16.981 -1.461 5.306 1.00 25.81 221 SER D CA 1
ATOM 9018 C C . SER D 1 221 ? 17.278 -1.279 3.827 1.00 31.31 221 SER D C 1
ATOM 9019 O O . SER D 1 221 ? 16.374 -1.190 2.994 1.00 26.61 221 SER D O 1
ATOM 9022 N N . LEU D 1 222 ? 18.576 -1.240 3.520 1.00 32.30 222 LEU D N 1
ATOM 9023 C CA . LEU D 1 222 ? 19.053 -1.001 2.162 1.00 29.55 222 LEU D CA 1
ATOM 9024 C C . LEU D 1 222 ? 18.462 -1.982 1.147 1.00 30.15 222 LEU D C 1
ATOM 9025 O O . LEU D 1 222 ? 18.078 -1.585 0.038 1.00 28.77 222 LEU D O 1
ATOM 9030 N N . LYS D 1 223 ? 18.380 -3.264 1.499 1.00 24.11 223 LYS D N 1
ATOM 9031 C CA . LYS D 1 223 ? 17.931 -4.290 0.561 1.00 31.76 223 LYS D CA 1
ATOM 9032 C C . LYS D 1 223 ? 16.504 -4.746 0.819 1.00 30.52 223 LYS D C 1
ATOM 9033 O O . LYS D 1 223 ? 16.087 -5.781 0.292 1.00 26.59 223 LYS D O 1
ATOM 9039 N N . GLU D 1 224 ? 15.760 -4.014 1.641 1.00 24.48 224 GLU D N 1
ATOM 9040 C CA . GLU D 1 224 ? 14.379 -4.355 1.943 1.00 26.31 224 GLU D CA 1
ATOM 9041 C C . GLU D 1 224 ? 13.533 -4.587 0.700 1.00 24.49 224 GLU D C 1
ATOM 9042 O O . GLU D 1 224 ? 13.680 -3.900 -0.308 1.00 28.19 224 GLU D O 1
ATOM 9048 N N . SER D 1 225 ? 12.661 -5.592 0.770 1.00 23.39 225 SER D N 1
ATOM 9049 C CA . SER D 1 225 ? 11.860 -6.047 -0.360 1.00 29.66 225 SER D CA 1
ATOM 9050 C C . SER D 1 225 ? 10.465 -5.432 -0.427 1.00 24.92 225 SER D C 1
ATOM 9051 O O . SER D 1 225 ? 9.714 -5.735 -1.359 1.00 22.78 225 SER D O 1
ATOM 9054 N N . GLN D 1 226 ? 10.086 -4.603 0.540 1.00 22.20 226 GLN D N 1
ATOM 9055 C CA . GLN D 1 226 ? 8.773 -3.987 0.554 1.00 21.18 226 GLN D CA 1
ATOM 9056 C C . GLN D 1 226 ? 8.941 -2.476 0.668 1.00 21.34 226 GLN D C 1
ATOM 9057 O O . GLN D 1 226 ? 10.049 -1.964 0.849 1.00 20.26 226 GLN D O 1
ATOM 9063 N N . ILE D 1 227 ? 7.842 -1.752 0.472 1.00 20.33 227 ILE D N 1
ATOM 9064 C CA . ILE D 1 227 ? 7.791 -0.313 0.712 1.00 17.16 227 ILE D CA 1
ATOM 9065 C C . ILE D 1 227 ? 6.605 -0.059 1.622 1.00 21.97 227 ILE D C 1
ATOM 9066 O O . ILE D 1 227 ? 5.472 -0.409 1.274 1.00 19.71 227 ILE D O 1
ATOM 9071 N N . ASN D 1 228 ? 6.855 0.548 2.776 1.00 16.95 228 ASN D N 1
ATOM 9072 C CA . ASN D 1 228 ? 5.777 0.951 3.667 1.00 17.28 228 ASN D CA 1
ATOM 9073 C C . ASN D 1 228 ? 5.380 2.376 3.325 1.00 19.41 228 ASN D C 1
ATOM 9074 O O . ASN D 1 228 ? 6.228 3.183 2.941 1.00 21.96 228 ASN D O 1
ATOM 9079 N N . TYR D 1 229 ? 4.093 2.685 3.454 1.00 16.47 229 TYR D N 1
ATOM 9080 C CA . TYR D 1 229 ? 3.619 4.041 3.204 1.00 17.37 229 TYR D CA 1
ATOM 9081 C C . TYR D 1 229 ? 2.707 4.505 4.325 1.00 17.81 229 TYR D C 1
ATOM 9082 O O . TYR D 1 229 ? 2.050 3.707 5.001 1.00 15.71 229 TYR D O 1
ATOM 9091 N N . TYR D 1 230 ? 2.676 5.821 4.478 1.00 15.99 230 TYR D N 1
ATOM 9092 C CA . TYR D 1 230 ? 1.824 6.541 5.394 1.00 14.87 230 TYR D CA 1
ATOM 9093 C C . TYR D 1 230 ? 1.340 7.774 4.654 1.00 14.90 230 TYR D C 1
ATOM 9094 O O . TYR D 1 230 ? 2.100 8.373 3.883 1.00 16.42 230 TYR D O 1
ATOM 9103 N N . GLN D 1 231 ? 0.080 8.126 4.852 1.00 13.53 231 GLN D N 1
ATOM 9104 C CA . GLN D 1 231 ? -0.432 9.405 4.371 1.00 15.15 231 GLN D CA 1
ATOM 9105 C C . GLN D 1 231 ? -1.157 10.125 5.497 1.00 18.31 231 GLN D C 1
ATOM 9106 O O . GLN D 1 231 ? -1.867 9.496 6.294 1.00 17.43 231 GLN D O 1
ATOM 9112 N N . LEU D 1 232 ? -0.989 11.448 5.535 1.00 13.97 232 LEU D N 1
ATOM 9113 C CA . LEU D 1 232 ? -1.829 12.333 6.330 1.00 17.05 232 LEU D CA 1
ATOM 9114 C C . LEU D 1 232 ? -2.563 13.266 5.369 1.00 12.68 232 LEU D C 1
ATOM 9115 O O . LEU D 1 232 ? -1.935 14.080 4.682 1.00 15.60 232 LEU D O 1
ATOM 9120 N N . ARG D 1 233 ? -3.881 13.147 5.337 1.00 14.93 233 ARG D N 1
ATOM 9121 C CA . ARG D 1 233 ? -4.736 13.941 4.469 1.00 14.86 233 ARG D CA 1
ATOM 9122 C C . ARG D 1 233 ? -5.260 15.169 5.185 1.00 17.00 233 ARG D C 1
ATOM 9123 O O . ARG D 1 233 ? -5.567 15.132 6.384 1.00 15.97 233 ARG D O 1
ATOM 9131 N N . GLY D 1 234 ? -5.423 16.249 4.413 1.00 13.81 234 GLY D N 1
ATOM 9132 C CA . GLY D 1 234 ? -5.984 17.485 4.932 1.00 14.45 234 GLY D CA 1
ATOM 9133 C C . GLY D 1 234 ? -7.250 17.939 4.221 1.00 13.74 234 GLY D C 1
ATOM 9134 O O . GLY D 1 234 ? -8.162 17.146 3.942 1.00 13.64 234 GLY D O 1
ATOM 9135 N N . LYS D 1 235 ? -7.307 19.233 3.926 1.00 16.83 235 LYS D N 1
ATOM 9136 C CA . LYS D 1 235 ? -8.481 19.858 3.347 1.00 18.92 235 LYS D CA 1
ATOM 9137 C C . LYS D 1 235 ? -8.058 20.726 2.174 1.00 13.50 235 LYS D C 1
ATOM 9138 O O . LYS D 1 235 ? -6.940 21.251 2.158 1.00 16.57 235 LYS D O 1
ATOM 9144 N N . PHE D 1 236 ? -8.942 20.863 1.184 1.00 14.68 236 PHE D N 1
ATOM 9145 C CA . PHE D 1 236 ? -8.757 21.880 0.150 1.00 14.74 236 PHE D CA 1
ATOM 9146 C C . PHE D 1 236 ? -9.365 23.204 0.626 1.00 18.80 236 PHE D C 1
ATOM 9147 O O . PHE D 1 236 ? -10.254 23.217 1.474 1.00 15.02 236 PHE D O 1
ATOM 9155 N N . ASN D 1 237 ? -8.909 24.319 0.035 1.00 13.58 237 ASN D N 1
ATOM 9156 C CA . ASN D 1 237 ? -9.371 25.648 0.459 1.00 17.53 237 ASN D CA 1
ATOM 9157 C C . ASN D 1 237 ? -10.883 25.698 0.611 1.00 18.86 237 ASN D C 1
ATOM 9158 O O . ASN D 1 237 ? -11.619 25.296 -0.286 1.00 15.98 237 ASN D O 1
ATOM 9163 N N . GLY D 1 238 ? -11.347 26.195 1.749 1.00 16.99 238 GLY D N 1
ATOM 9164 C CA . GLY D 1 238 ? -12.758 26.462 1.899 1.00 16.03 238 GLY D CA 1
ATOM 9165 C C . GLY D 1 238 ? -13.123 27.782 1.251 1.00 18.28 238 GLY D C 1
ATOM 9166 O O . GLY D 1 238 ? -12.264 28.636 1.048 1.00 16.15 238 GLY D O 1
ATOM 9167 N N . VAL D 1 239 ? -14.395 27.933 0.891 1.00 15.40 239 VAL D N 1
ATOM 9168 C CA . VAL D 1 239 ? -14.873 29.155 0.247 1.00 19.86 239 VAL D CA 1
ATOM 9169 C C . VAL D 1 239 ? -16.093 29.656 1.011 1.00 18.76 239 VAL D C 1
ATOM 9170 O O . VAL D 1 239 ? -17.039 28.896 1.242 1.00 18.68 239 VAL D O 1
ATOM 9174 N N . ASN D 1 240 ? -16.080 30.934 1.387 1.00 19.04 240 ASN D N 1
ATOM 9175 C CA . ASN D 1 240 ? -17.142 31.544 2.191 1.00 18.18 240 ASN D CA 1
ATOM 9176 C C . ASN D 1 240 ? -17.854 32.616 1.383 1.00 34.35 240 ASN D C 1
ATOM 9177 O O . ASN D 1 240 ? -17.451 33.779 1.426 1.00 39.80 240 ASN D O 1
ATOM 9182 N N . LEU D 1 241 ? -18.930 32.255 0.697 1.00 30.93 241 LEU D N 1
ATOM 9183 C CA . LEU D 1 241 ? -19.717 33.218 -0.075 1.00 41.69 241 LEU D CA 1
ATOM 9184 C C . LEU D 1 241 ? -21.126 33.305 0.492 1.00 29.68 241 LEU D C 1
ATOM 9185 O O . LEU D 1 241 ? -22.089 32.881 -0.153 1.00 30.20 241 LEU D O 1
ATOM 9190 N N . GLY D 1 242 ? -21.244 33.810 1.720 1.00 31.92 242 GLY D N 1
ATOM 9191 C CA . GLY D 1 242 ? -22.502 33.815 2.440 1.00 40.00 242 GLY D CA 1
ATOM 9192 C C . GLY D 1 242 ? -22.728 32.585 3.292 1.00 39.89 242 GLY D C 1
ATOM 9193 O O . GLY D 1 242 ? -23.562 32.623 4.203 1.00 33.32 242 GLY D O 1
ATOM 9194 N N . TYR D 1 243 ? -22.006 31.500 3.015 1.00 34.44 243 TYR D N 1
ATOM 9195 C CA . TYR D 1 243 ? -22.013 30.266 3.788 1.00 31.68 243 TYR D CA 1
ATOM 9196 C C . TYR D 1 243 ? -20.683 29.577 3.510 1.00 27.51 243 TYR D C 1
ATOM 9197 O O . TYR D 1 243 ? -20.078 29.793 2.457 1.00 27.82 243 TYR D O 1
ATOM 9206 N N . TRP D 1 244 ? -20.206 28.784 4.462 1.00 20.04 244 TRP D N 1
ATOM 9207 C CA . TRP D 1 244 ? -18.926 28.107 4.281 1.00 19.22 244 TRP D CA 1
ATOM 9208 C C . TRP D 1 244 ? -19.105 26.803 3.516 1.00 20.71 244 TRP D C 1
ATOM 9209 O O . TRP D 1 244 ? -19.936 25.965 3.883 1.00 26.07 244 TRP D O 1
ATOM 9220 N N . ALA D 1 245 ? -18.325 26.636 2.452 1.00 17.01 245 ALA D N 1
ATOM 9221 C CA . ALA D 1 245 ? -18.140 25.340 1.822 1.00 20.61 245 ALA D CA 1
ATOM 9222 C C . ALA D 1 245 ? -16.754 24.847 2.221 1.00 22.35 245 ALA D C 1
ATOM 9223 O O . ALA D 1 245 ? -15.756 25.536 1.971 1.00 25.94 245 ALA D O 1
ATOM 9225 N N . GLN D 1 246 ? -16.689 23.669 2.838 1.00 17.84 246 GLN D N 1
ATOM 9226 C CA . GLN D 1 246 ? -15.423 23.107 3.297 1.00 15.90 246 GLN D CA 1
ATOM 9227 C C . GLN D 1 246 ? -15.189 21.766 2.621 1.00 18.03 246 GLN D C 1
ATOM 9228 O O . GLN D 1 246 ? -16.134 21.037 2.324 1.00 23.68 246 GLN D O 1
ATOM 9234 N N . GLU D 1 247 ? -13.920 21.462 2.360 1.00 17.01 247 GLU D N 1
ATOM 9235 C CA . GLU D 1 247 ? -13.550 20.374 1.456 1.00 17.04 247 GLU D CA 1
ATOM 9236 C C . GLU D 1 247 ? -12.550 19.460 2.155 1.00 16.28 247 GLU D C 1
ATOM 9237 O O . GLU D 1 247 ? -11.395 19.843 2.348 1.00 18.77 247 GLU D O 1
ATOM 9243 N N . TYR D 1 248 ? -12.984 18.254 2.507 1.00 14.87 248 TYR D N 1
ATOM 9244 C CA . TYR D 1 248 ? -12.187 17.296 3.269 1.00 14.33 248 TYR D CA 1
ATOM 9245 C C . TYR D 1 248 ? -11.693 16.173 2.366 1.00 17.14 248 TYR D C 1
ATOM 9246 O O . TYR D 1 248 ? -12.484 15.558 1.649 1.00 19.34 248 TYR D O 1
ATOM 9255 N N . ILE D 1 249 ? -10.401 15.865 2.433 1.00 16.01 249 ILE D N 1
ATOM 9256 C CA . ILE D 1 249 ? -9.863 14.693 1.731 1.00 16.06 249 ILE D CA 1
ATOM 9257 C C . ILE D 1 249 ? -10.034 13.527 2.702 1.00 17.25 249 ILE D C 1
ATOM 9258 O O . ILE D 1 249 ? -9.163 13.230 3.515 1.00 16.82 249 ILE D O 1
ATOM 9263 N N . LEU D 1 250 ? -11.210 12.902 2.651 1.00 14.08 250 LEU D N 1
ATOM 9264 C CA . LEU D 1 250 ? -11.696 12.033 3.717 1.00 18.23 250 LEU D CA 1
ATOM 9265 C C . LEU D 1 250 ? -11.220 10.584 3.634 1.00 18.74 250 LEU D C 1
ATOM 9266 O O . LEU D 1 250 ? -11.279 9.877 4.650 1.00 17.57 250 LEU D O 1
ATOM 9271 N N . PHE D 1 251 ? -10.783 10.121 2.463 1.00 16.82 251 PHE D N 1
ATOM 9272 C CA . PHE D 1 251 ? -10.368 8.738 2.257 1.00 18.24 251 PHE D CA 1
ATOM 9273 C C . PHE D 1 251 ? -9.097 8.707 1.420 1.00 17.17 251 PHE D C 1
ATOM 9274 O O . PHE D 1 251 ? -8.813 9.630 0.649 1.00 17.02 251 PHE D O 1
ATOM 9282 N N . GLY D 1 252 ? -8.337 7.628 1.577 1.00 15.47 252 GLY D N 1
ATOM 9283 C CA . GLY D 1 252 ? -7.106 7.495 0.825 1.00 15.54 252 GLY D CA 1
ATOM 9284 C C . GLY D 1 252 ? -6.513 6.113 0.995 1.00 18.39 252 GLY D C 1
ATOM 9285 O O . GLY D 1 252 ? -7.111 5.218 1.601 1.00 20.54 252 GLY D O 1
ATOM 9286 N N . GLY D 1 253 ? -5.329 5.946 0.428 1.00 18.50 253 GLY D N 1
ATOM 9287 C CA . GLY D 1 253 ? -4.627 4.685 0.522 1.00 21.16 253 GLY D CA 1
ATOM 9288 C C . GLY D 1 253 ? -4.983 3.760 -0.626 1.00 19.20 253 GLY D C 1
ATOM 9289 O O . GLY D 1 253 ? -5.663 4.132 -1.582 1.00 17.20 253 GLY D O 1
ATOM 9290 N N . GLU D 1 254 ? -4.509 2.519 -0.516 1.00 19.32 254 GLU D N 1
ATOM 9291 C CA . GLU D 1 254 ? -4.745 1.535 -1.568 1.00 21.58 254 GLU D CA 1
ATOM 9292 C C . GLU D 1 254 ? -6.224 1.232 -1.715 1.00 18.82 254 GLU D C 1
ATOM 9293 O O . GLU D 1 254 ? -6.928 1.002 -0.726 1.00 21.02 254 GLU D O 1
ATOM 9299 N N . GLY D 1 255 ? -6.663 1.142 -2.968 1.00 20.84 255 GLY D N 1
ATOM 9300 C CA . GLY D 1 255 ? -8.027 0.797 -3.265 1.00 22.73 255 GLY D CA 1
ATOM 9301 C C . GLY D 1 255 ? -9.049 1.838 -2.894 1.00 26.20 255 GLY D C 1
ATOM 9302 O O . GLY D 1 255 ? -10.242 1.581 -3.064 1.00 21.92 255 GLY D O 1
ATOM 9303 N N . ALA D 1 256 ? -8.632 3.004 -2.382 1.00 21.18 256 ALA D N 1
ATOM 9304 C CA . ALA D 1 256 ? -9.608 3.994 -1.935 1.00 21.95 256 ALA D CA 1
ATOM 9305 C C . ALA D 1 256 ? -10.482 4.496 -3.078 1.00 21.14 256 ALA D C 1
ATOM 9306 O O . ALA D 1 256 ? -11.625 4.899 -2.850 1.00 24.36 256 ALA D O 1
ATOM 9308 N N . GLU D 1 257 ? -9.989 4.448 -4.317 1.00 21.23 257 GLU D N 1
ATOM 9309 C CA . GLU D 1 257 ? -10.780 4.925 -5.460 1.00 27.78 257 GLU D CA 1
ATOM 9310 C C . GLU D 1 257 ? -12.082 4.153 -5.626 1.00 28.75 257 GLU D C 1
ATOM 9311 O O . GLU D 1 257 ? -13.016 4.611 -6.288 1.00 29.06 257 GLU D O 1
ATOM 9317 N N . GLN D 1 258 ? -12.146 2.993 -4.982 1.00 29.36 258 GLN D N 1
ATOM 9318 C CA . GLN D 1 258 ? -13.349 2.182 -5.097 1.00 29.16 258 GLN D CA 1
ATOM 9319 C C . GLN D 1 258 ? -14.492 2.728 -4.242 1.00 37.30 258 GLN D C 1
ATOM 9320 O O . GLN D 1 258 ? -15.659 2.450 -4.516 1.00 40.25 258 GLN D O 1
ATOM 9326 N N . LEU D 1 259 ? -14.193 3.591 -3.274 1.00 28.44 259 LEU D N 1
ATOM 9327 C CA . LEU D 1 259 ? -15.247 4.184 -2.472 1.00 28.49 259 LEU D CA 1
ATOM 9328 C C . LEU D 1 259 ? -15.812 5.413 -3.143 1.00 26.89 259 LEU D C 1
ATOM 9329 O O . LEU D 1 259 ? -16.498 6.203 -2.493 1.00 32.92 259 LEU D O 1
ATOM 9334 N N . LYS D 1 260 ? -15.562 5.586 -4.437 1.00 31.35 260 LYS D N 1
ATOM 9335 C CA . LYS D 1 260 ? -16.094 6.756 -5.106 1.00 29.05 260 LYS D CA 1
ATOM 9336 C C . LYS D 1 260 ? -17.611 6.666 -5.128 1.00 24.45 260 LYS D C 1
ATOM 9337 O O . LYS D 1 260 ? -18.177 5.595 -5.359 1.00 28.15 260 LYS D O 1
ATOM 9343 N N . ASN D 1 261 ? -18.256 7.811 -4.919 1.00 24.13 261 ASN D N 1
ATOM 9344 C CA . ASN D 1 261 ? -19.710 7.938 -4.853 1.00 25.60 261 ASN D CA 1
ATOM 9345 C C . ASN D 1 261 ? -20.280 7.177 -3.665 1.00 24.73 261 ASN D C 1
ATOM 9346 O O . ASN D 1 261 ? -21.442 6.760 -3.672 1.00 27.48 261 ASN D O 1
ATOM 9351 N N . LYS D 1 262 ? -19.465 7.007 -2.633 1.00 27.83 262 LYS D N 1
ATOM 9352 C CA . LYS D 1 262 ? -19.899 6.407 -1.382 1.00 27.46 262 LYS D CA 1
ATOM 9353 C C . LYS D 1 262 ? -19.250 7.164 -0.235 1.00 30.43 262 LYS D C 1
ATOM 9354 O O . LYS D 1 262 ? -18.059 7.486 -0.290 1.00 26.64 262 LYS D O 1
ATOM 9360 N N . ILE D 1 263 ? -20.027 7.464 0.793 1.00 34.67 263 ILE D N 1
ATOM 9361 C CA . ILE D 1 263 ? -19.485 7.876 2.077 1.00 25.51 263 ILE D CA 1
ATOM 9362 C C . ILE D 1 263 ? -20.003 6.906 3.125 1.00 26.84 263 ILE D C 1
ATOM 9363 O O . ILE D 1 263 ? -21.144 7.016 3.573 1.00 27.59 263 ILE D O 1
ATOM 9368 N N . PRO D 1 264 ? -19.199 5.914 3.514 1.00 23.97 264 PRO D N 1
ATOM 9369 C CA . PRO D 1 264 ? -19.617 5.008 4.589 1.00 24.79 264 PRO D CA 1
ATOM 9370 C C . PRO D 1 264 ? -19.951 5.807 5.836 1.00 28.10 264 PRO D C 1
ATOM 9371 O O . PRO D 1 264 ? -19.213 6.718 6.222 1.00 25.22 264 PRO D O 1
ATOM 9375 N N . ASP D 1 265 ? -21.067 5.452 6.464 1.00 22.43 265 ASP D N 1
ATOM 9376 C CA . ASP D 1 265 ? -21.563 6.164 7.634 1.00 24.95 265 ASP D CA 1
ATOM 9377 C C . ASP D 1 265 ? -20.860 5.640 8.879 1.00 23.65 265 ASP D C 1
ATOM 9378 O O . ASP D 1 265 ? -21.049 4.488 9.266 1.00 24.88 265 ASP D O 1
ATOM 9383 N N . MET D 1 266 ? -20.061 6.480 9.520 1.00 22.61 266 MET D N 1
ATOM 9384 C CA . MET D 1 266 ? -19.310 6.124 10.713 1.00 26.40 266 MET D CA 1
ATOM 9385 C C . MET D 1 266 ? -19.233 7.346 11.615 1.00 18.62 266 MET D C 1
ATOM 9386 O O . MET D 1 266 ? -19.547 8.468 11.209 1.00 20.45 266 MET D O 1
ATOM 9391 N N . SER D 1 267 ? -18.882 7.134 12.883 1.00 18.33 267 SER D N 1
ATOM 9392 C CA . SER D 1 267 ? -18.823 8.239 13.829 1.00 13.82 267 SER D CA 1
ATOM 9393 C C . SER D 1 267 ? -17.614 9.134 13.615 1.00 13.70 267 SER D C 1
ATOM 9394 O O . SER D 1 267 ? -17.666 10.321 13.962 1.00 16.20 267 SER D O 1
ATOM 9397 N N . ASN D 1 268 ? -16.507 8.578 13.122 1.00 16.31 268 ASN D N 1
ATOM 9398 C CA . ASN D 1 268 ? -15.261 9.320 12.965 1.00 17.05 268 ASN D CA 1
ATOM 9399 C C . ASN D 1 268 ? -14.579 8.894 11.679 1.00 18.69 268 ASN D C 1
ATOM 9400 O O . ASN D 1 268 ? -14.671 7.731 11.269 1.00 16.98 268 ASN D O 1
ATOM 9405 N N . TYR D 1 269 ? -13.878 9.844 11.060 1.00 15.61 269 TYR D N 1
ATOM 9406 C CA . TYR D 1 269 ? -13.224 9.621 9.773 1.00 14.40 269 TYR D CA 1
ATOM 9407 C C . TYR D 1 269 ? -11.729 9.850 9.934 1.00 18.10 269 TYR D C 1
ATOM 9408 O O . TYR D 1 269 ? -11.289 10.991 10.103 1.00 19.58 269 TYR D O 1
ATOM 9417 N N . SER D 1 270 ? -10.946 8.765 9.878 1.00 17.89 270 SER D N 1
ATOM 9418 C CA . SER D 1 270 ? -9.499 8.904 9.980 1.00 18.95 270 SER D CA 1
ATOM 9419 C C . SER D 1 270 ? -8.945 9.700 8.806 1.00 20.54 270 SER D C 1
ATOM 9420 O O . SER D 1 270 ? -9.338 9.493 7.656 1.00 15.66 270 SER D O 1
ATOM 9423 N N . MET D 1 271 ? -8.003 10.595 9.103 1.00 14.40 271 MET D N 1
ATOM 9424 C CA . MET D 1 271 ? -7.296 11.351 8.074 1.00 19.18 271 MET D CA 1
ATOM 9425 C C . MET D 1 271 ? -5.936 10.741 7.761 1.00 18.03 271 MET D C 1
ATOM 9426 O O . MET D 1 271 ? -5.117 11.374 7.074 1.00 18.16 271 MET D O 1
ATOM 9431 N N . GLU D 1 272 ? -5.684 9.522 8.249 1.00 16.88 272 GLU D N 1
ATOM 9432 C CA . GLU D 1 272 ? -4.422 8.826 8.065 1.00 17.74 272 GLU D CA 1
ATOM 9433 C C . GLU D 1 272 ? -4.603 7.549 7.260 1.00 16.22 272 GLU D C 1
ATOM 9434 O O . GLU D 1 272 ? -5.590 6.820 7.428 1.00 16.91 272 GLU D O 1
ATOM 9440 N N . ASP D 1 273 ? -3.627 7.272 6.401 1.00 17.60 273 ASP D N 1
ATOM 9441 C CA . ASP D 1 273 ? -3.563 6.038 5.631 1.00 22.78 273 ASP D CA 1
ATOM 9442 C C . ASP D 1 273 ? -2.277 5.300 5.971 1.00 17.15 273 ASP D C 1
ATOM 9443 O O . ASP D 1 273 ? -1.233 5.921 6.197 1.00 18.14 273 ASP D O 1
ATOM 9448 N N . ASN D 1 274 ? -2.353 3.971 6.026 1.00 18.12 274 ASN D N 1
ATOM 9449 C CA . ASN D 1 274 ? -1.198 3.153 6.367 1.00 19.62 274 ASN D CA 1
ATOM 9450 C C . ASN D 1 274 ? -1.219 1.899 5.515 1.00 17.68 274 ASN D C 1
ATOM 9451 O O . ASN D 1 274 ? -2.278 1.301 5.318 1.00 22.50 274 ASN D O 1
ATOM 9456 N N . GLY D 1 275 ? -0.058 1.485 5.030 1.00 17.64 275 GLY D N 1
ATOM 9457 C CA . GLY D 1 275 ? -0.067 0.225 4.307 1.00 19.80 275 GLY D CA 1
ATOM 9458 C C . GLY D 1 275 ? 1.330 -0.199 3.929 1.00 20.29 275 GLY D C 1
ATOM 9459 O O . GLY D 1 275 ? 2.321 0.452 4.273 1.00 17.16 275 GLY D O 1
ATOM 9460 N N . SER D 1 276 ? 1.394 -1.316 3.208 1.00 19.51 276 SER D N 1
ATOM 9461 C CA . SER D 1 276 ? 2.664 -1.875 2.777 1.00 20.94 276 SER D CA 1
ATOM 9462 C C . SER D 1 276 ? 2.499 -2.493 1.398 1.00 19.65 276 SER D C 1
ATOM 9463 O O . SER D 1 276 ? 1.512 -3.181 1.142 1.00 21.14 276 SER D O 1
ATOM 9466 N N . PHE D 1 277 ? 3.474 -2.256 0.526 1.00 21.27 277 PHE D N 1
ATOM 9467 C CA . PHE D 1 277 ? 3.529 -2.880 -0.793 1.00 24.77 277 PHE D CA 1
ATOM 9468 C C . PHE D 1 277 ? 4.610 -3.951 -0.757 1.00 18.32 277 PHE D C 1
ATOM 9469 O O . PHE D 1 277 ? 5.804 -3.630 -0.726 1.00 20.07 277 PHE D O 1
ATOM 9477 N N . LYS D 1 278 ? 4.193 -5.213 -0.751 1.00 21.35 278 LYS D N 1
ATOM 9478 C CA . LYS D 1 278 ? 5.124 -6.328 -0.818 1.00 24.13 278 LYS D CA 1
ATOM 9479 C C . LYS D 1 278 ? 5.614 -6.507 -2.250 1.00 26.23 278 LYS D C 1
ATOM 9480 O O . LYS D 1 278 ? 4.983 -6.052 -3.209 1.00 21.68 278 LYS D O 1
ATOM 9486 N N . ASN D 1 279 ? 6.749 -7.189 -2.379 1.00 21.50 279 ASN D N 1
ATOM 9487 C CA . ASN D 1 279 ? 7.368 -7.472 -3.675 1.00 25.93 279 ASN D CA 1
ATOM 9488 C C . ASN D 1 279 ? 7.583 -6.183 -4.468 1.00 23.19 279 ASN D C 1
ATOM 9489 O O . ASN D 1 279 ? 7.197 -6.070 -5.630 1.00 22.03 279 ASN D O 1
ATOM 9494 N N . ALA D 1 280 ? 8.226 -5.210 -3.822 1.00 18.41 280 ALA D N 1
ATOM 9495 C CA . ALA D 1 280 ? 8.329 -3.867 -4.379 1.00 17.18 280 ALA D CA 1
ATOM 9496 C C . ALA D 1 280 ? 9.135 -3.813 -5.667 1.00 20.68 280 ALA D C 1
ATOM 9497 O O . ALA D 1 280 ? 8.940 -2.882 -6.458 1.00 18.31 280 ALA D O 1
ATOM 9499 N N . LEU D 1 281 ? 10.029 -4.787 -5.906 1.00 20.17 281 LEU D N 1
ATOM 9500 C CA . LEU D 1 281 ? 10.804 -4.800 -7.146 1.00 19.95 281 LEU D CA 1
ATOM 9501 C C . LEU D 1 281 ? 9.913 -4.919 -8.377 1.00 17.71 281 LEU D C 1
ATOM 9502 O O . LEU D 1 281 ? 10.320 -4.517 -9.472 1.00 23.14 281 LEU D O 1
ATOM 9507 N N . LYS D 1 282 ? 8.712 -5.456 -8.210 1.00 16.97 282 LYS D N 1
ATOM 9508 C CA . LYS D 1 282 ? 7.719 -5.617 -9.264 1.00 17.27 282 LYS D CA 1
ATOM 9509 C C . LYS D 1 282 ? 7.026 -4.303 -9.618 1.00 17.19 282 LYS D C 1
ATOM 9510 O O . LYS D 1 282 ? 6.357 -4.218 -10.655 1.00 16.92 282 LYS D O 1
ATOM 9516 N N . ILE D 1 283 ? 7.210 -3.267 -8.812 1.00 17.11 283 ILE D N 1
ATOM 9517 C CA . ILE D 1 283 ? 6.480 -2.020 -8.985 1.00 14.75 283 ILE D CA 1
ATOM 9518 C C . ILE D 1 283 ? 7.188 -1.147 -10.011 1.00 13.50 283 ILE D C 1
ATOM 9519 O O . ILE D 1 283 ? 8.379 -0.856 -9.871 1.00 16.15 283 ILE D O 1
ATOM 9524 N N . GLU D 1 284 ? 6.454 -0.722 -11.042 1.00 14.27 284 GLU D N 1
ATOM 9525 C CA . GLU D 1 284 ? 7.005 0.285 -11.951 1.00 11.59 284 GLU D CA 1
ATOM 9526 C C . GLU D 1 284 ? 6.803 1.697 -11.404 1.00 13.36 284 GLU D C 1
ATOM 9527 O O . GLU D 1 284 ? 7.714 2.542 -11.474 1.00 15.19 284 GLU D O 1
ATOM 9533 N N . SER D 1 285 ? 5.611 1.982 -10.895 1.00 14.95 285 SER D N 1
ATOM 9534 C CA . SER D 1 285 ? 5.322 3.308 -10.368 1.00 13.97 285 SER D CA 1
ATOM 9535 C C . SER D 1 285 ? 4.395 3.227 -9.164 1.00 17.60 285 SER D C 1
ATOM 9536 O O . SER D 1 285 ? 3.625 2.277 -9.001 1.00 15.45 285 SER D O 1
ATOM 9539 N N . LEU D 1 286 ? 4.487 4.252 -8.313 1.00 14.54 286 LEU D N 1
ATOM 9540 C CA . LEU D 1 286 ? 3.571 4.453 -7.200 1.00 13.90 286 LEU D CA 1
ATOM 9541 C C . LEU D 1 286 ? 2.739 5.684 -7.517 1.00 11.67 286 LEU D C 1
ATOM 9542 O O . LEU D 1 286 ? 3.301 6.757 -7.746 1.00 16.72 286 LEU D O 1
ATOM 9547 N N . ASP D 1 287 ? 1.416 5.529 -7.527 1.00 14.94 287 ASP D N 1
ATOM 9548 C CA . ASP D 1 287 ? 0.513 6.491 -8.153 1.00 14.07 287 ASP D CA 1
ATOM 9549 C C . ASP D 1 287 ? -0.445 7.094 -7.139 1.00 13.17 287 ASP D C 1
ATOM 9550 O O . ASP D 1 287 ? -1.286 6.390 -6.568 1.00 14.99 287 ASP D O 1
ATOM 9555 N N . LEU D 1 288 ? -0.353 8.405 -6.964 1.00 14.74 288 LEU D N 1
ATOM 9556 C CA . LEU D 1 288 ? -1.349 9.159 -6.224 1.00 14.44 288 LEU D CA 1
ATOM 9557 C C . LEU D 1 288 ? -2.397 9.672 -7.198 1.00 13.70 288 LEU D C 1
ATOM 9558 O O . LEU D 1 288 ? -2.058 10.229 -8.251 1.00 16.04 288 LEU D O 1
ATOM 9563 N N . ARG D 1 289 ? -3.663 9.525 -6.833 1.00 13.74 289 ARG D N 1
ATOM 9564 C CA . ARG D 1 289 ? -4.747 10.069 -7.633 1.00 16.86 289 ARG D CA 1
ATOM 9565 C C . ARG D 1 289 ? -5.713 10.797 -6.706 1.00 14.74 289 ARG D C 1
ATOM 9566 O O . ARG D 1 289 ? -6.162 10.237 -5.706 1.00 18.17 289 ARG D O 1
ATOM 9574 N N . LEU D 1 290 ? -6.004 12.057 -7.026 1.00 14.58 290 LEU D N 1
ATOM 9575 C CA . LEU D 1 290 ? -6.911 12.893 -6.247 1.00 12.96 290 LEU D CA 1
ATOM 9576 C C . LEU D 1 290 ? -8.247 12.976 -6.978 1.00 17.25 290 LEU D C 1
ATOM 9577 O O . LEU D 1 290 ? -8.303 13.426 -8.126 1.00 16.89 290 LEU D O 1
ATOM 9582 N N . MET D 1 291 ? -9.331 12.592 -6.310 1.00 15.31 291 MET D N 1
ATOM 9583 C CA . MET D 1 291 ? -10.603 12.568 -7.006 1.00 17.65 291 MET D CA 1
ATOM 9584 C C . MET D 1 291 ? -11.712 13.064 -6.097 1.00 17.24 291 MET D C 1
ATOM 9585 O O . MET D 1 291 ? -11.591 13.078 -4.869 1.00 17.36 291 MET D O 1
ATOM 9590 N N . ASP D 1 292 ? -12.778 13.523 -6.743 1.00 16.65 292 ASP D N 1
ATOM 9591 C CA . ASP D 1 292 ? -13.988 13.967 -6.071 1.00 15.76 292 ASP D CA 1
ATOM 9592 C C . ASP D 1 292 ? -14.798 12.782 -5.560 1.00 20.54 292 ASP D C 1
ATOM 9593 O O . ASP D 1 292 ? -14.766 11.689 -6.131 1.00 19.84 292 ASP D O 1
ATOM 9598 N N . ASN D 1 293 ? -15.557 13.023 -4.491 1.00 18.55 293 ASN D N 1
ATOM 9599 C CA . ASN D 1 293 ? -16.495 12.055 -3.937 1.00 17.15 293 ASN D CA 1
ATOM 9600 C C . ASN D 1 293 ? -17.783 12.818 -3.647 1.00 19.84 293 ASN D C 1
ATOM 9601 O O . ASN D 1 293 ? -17.892 14.007 -3.959 1.00 20.06 293 ASN D O 1
ATOM 9606 N N . ASN D 1 294 ? -18.773 12.139 -3.070 1.00 21.52 294 ASN D N 1
ATOM 9607 C CA . ASN D 1 294 ? -20.039 12.792 -2.768 1.00 18.71 294 ASN D CA 1
ATOM 9608 C C . ASN D 1 294 ? -19.814 13.944 -1.803 1.00 20.32 294 ASN D C 1
ATOM 9609 O O . ASN D 1 294 ? -18.884 13.929 -0.993 1.00 18.63 294 ASN D O 1
ATOM 9614 N N . ARG D 1 295 ? -20.686 14.942 -1.892 1.00 19.28 295 ARG D N 1
ATOM 9615 C CA . ARG D 1 295 ? -20.777 16.003 -0.904 1.00 16.62 295 ARG D CA 1
ATOM 9616 C C . ARG D 1 295 ? -21.783 15.610 0.163 1.00 23.28 295 ARG D C 1
ATOM 9617 O O . ARG D 1 295 ? -22.601 14.703 -0.025 1.00 23.64 295 ARG D O 1
ATOM 9625 N N . MET D 1 296 ? -21.713 16.299 1.296 1.00 22.05 296 MET D N 1
ATOM 9626 C CA . MET D 1 296 ? -22.622 16.022 2.402 1.00 26.53 296 MET D CA 1
ATOM 9627 C C . MET D 1 296 ? -22.970 17.336 3.096 1.00 19.66 296 MET D C 1
ATOM 9628 O O . MET D 1 296 ? -22.603 18.424 2.639 1.00 18.79 296 MET D O 1
ATOM 9633 N N . ALA D 1 297 ? -23.685 17.223 4.213 1.00 22.03 297 ALA D N 1
ATOM 9634 C CA . ALA D 1 297 ? -24.107 18.379 5.002 1.00 19.14 297 ALA D CA 1
ATOM 9635 C C . ALA D 1 297 ? -24.825 19.401 4.122 1.00 23.24 297 ALA D C 1
ATOM 9636 O O . ALA D 1 297 ? -24.488 20.585 4.096 1.00 21.35 297 ALA D O 1
ATOM 9638 N N . TYR D 1 298 ? -25.821 18.917 3.377 1.00 24.22 298 TYR D N 1
ATOM 9639 C CA . TYR D 1 298 ? -26.627 19.754 2.489 1.00 29.01 298 TYR D CA 1
ATOM 9640 C C . TYR D 1 298 ? -25.766 20.489 1.461 1.00 26.84 298 TYR D C 1
ATOM 9641 O O . TYR D 1 298 ? -26.093 21.606 1.062 1.00 28.42 298 TYR D O 1
ATOM 9650 N N . GLY D 1 299 ? -24.661 19.876 1.030 1.00 24.16 299 GLY D N 1
ATOM 9651 C CA . GLY D 1 299 ? -23.779 20.471 0.043 1.00 25.71 299 GLY D CA 1
ATOM 9652 C C . GLY D 1 299 ? -22.648 21.313 0.601 1.00 25.62 299 GLY D C 1
ATOM 9653 O O . GLY D 1 299 ? -21.772 21.740 -0.169 1.00 27.90 299 GLY D O 1
ATOM 9654 N N . SER D 1 300 ? -22.636 21.584 1.901 1.00 19.26 300 SER D N 1
ATOM 9655 C CA . SER D 1 300 ? -21.612 22.457 2.465 1.00 17.95 300 SER D CA 1
ATOM 9656 C C . SER D 1 300 ? -20.277 21.753 2.653 1.00 19.62 300 SER D C 1
ATOM 9657 O O . SER D 1 300 ? -19.253 22.419 2.798 1.00 21.99 300 SER D O 1
ATOM 9660 N N . THR D 1 301 ? -20.271 20.428 2.720 1.00 17.55 301 THR D N 1
ATOM 9661 C CA . THR D 1 301 ? -19.063 19.670 2.999 1.00 15.95 301 THR D CA 1
ATOM 9662 C C . THR D 1 301 ? -18.716 18.822 1.787 1.00 14.66 301 THR D C 1
ATOM 9663 O O . THR D 1 301 ? -19.451 17.890 1.455 1.00 17.88 301 THR D O 1
ATOM 9667 N N . GLY D 1 302 ? -17.586 19.112 1.161 1.00 18.52 302 GLY D N 1
ATOM 9668 C CA . GLY D 1 302 ? -17.089 18.256 0.104 1.00 18.06 302 GLY D CA 1
ATOM 9669 C C . GLY D 1 302 ? -16.202 17.169 0.684 1.00 19.31 302 GLY D C 1
ATOM 9670 O O . GLY D 1 302 ? -15.511 17.368 1.684 1.00 16.98 302 GLY D O 1
ATOM 9671 N N . THR D 1 303 ? -16.232 15.996 0.060 1.00 16.09 303 THR D N 1
ATOM 9672 C CA . THR D 1 303 ? -15.298 14.938 0.408 1.00 14.15 303 THR D CA 1
ATOM 9673 C C . THR D 1 303 ? -14.542 14.495 -0.842 1.00 16.17 303 THR D C 1
ATOM 9674 O O . THR D 1 303 ? -15.074 14.523 -1.964 1.00 19.16 303 THR D O 1
ATOM 9678 N N . TYR D 1 304 ? -13.280 14.108 -0.631 1.00 17.01 304 TYR D N 1
ATOM 9679 C CA . TYR D 1 304 ? -12.370 13.743 -1.706 1.00 14.31 304 TYR D CA 1
ATOM 9680 C C . TYR D 1 304 ? -11.585 12.498 -1.314 1.00 22.05 304 TYR D C 1
ATOM 9681 O O . TYR D 1 304 ? -11.548 12.084 -0.149 1.00 16.21 304 TYR D O 1
ATOM 9690 N N . ILE D 1 305 ? -10.954 11.895 -2.313 1.00 17.34 305 ILE D N 1
ATOM 9691 C CA . ILE D 1 305 ? -10.181 10.676 -2.135 1.00 13.17 305 ILE D CA 1
ATOM 9692 C C . ILE D 1 305 ? -8.770 10.918 -2.641 1.00 18.45 305 ILE D C 1
ATOM 9693 O O . ILE D 1 305 ? -8.586 11.472 -3.736 1.00 17.14 305 ILE D O 1
ATOM 9698 N N . ALA D 1 306 ? -7.783 10.515 -1.844 1.00 16.11 306 ALA D N 1
ATOM 9699 C CA . ALA D 1 306 ? -6.375 10.523 -2.238 1.00 14.68 306 ALA D CA 1
ATOM 9700 C C . ALA D 1 306 ? -5.899 9.073 -2.296 1.00 16.90 306 ALA D C 1
ATOM 9701 O O . ALA D 1 306 ? -5.241 8.576 -1.377 1.00 17.40 306 ALA D O 1
ATOM 9703 N N . SER D 1 307 ? -6.216 8.391 -3.399 1.00 16.69 307 SER D N 1
ATOM 9704 C CA . SER D 1 307 ? -5.836 6.992 -3.526 1.00 17.26 307 SER D CA 1
ATOM 9705 C C . SER D 1 307 ? -4.342 6.877 -3.831 1.00 15.46 307 SER D C 1
ATOM 9706 O O . SER D 1 307 ? -3.736 7.748 -4.465 1.00 15.77 307 SER D O 1
ATOM 9709 N N . PHE D 1 308 ? -3.739 5.799 -3.342 1.00 14.18 308 PHE D N 1
ATOM 9710 C CA . PHE D 1 308 ? -2.305 5.579 -3.496 1.00 16.65 308 PHE D CA 1
ATOM 9711 C C . PHE D 1 308 ? -2.129 4.115 -3.859 1.00 16.46 308 PHE D C 1
ATOM 9712 O O . PHE D 1 308 ? -2.460 3.241 -3.049 1.00 18.61 308 PHE D O 1
ATOM 9720 N N . ASN D 1 309 ? -1.667 3.848 -5.080 1.00 16.12 309 ASN D N 1
ATOM 9721 C CA . ASN D 1 309 ? -1.685 2.498 -5.622 1.00 15.55 309 ASN D CA 1
ATOM 9722 C C . ASN D 1 309 ? -0.394 2.200 -6.368 1.00 18.64 309 ASN D C 1
ATOM 9723 O O . ASN D 1 309 ? 0.344 3.098 -6.791 1.00 16.15 309 ASN D O 1
ATOM 9728 N N . ARG D 1 310 ? -0.132 0.908 -6.516 1.00 15.81 310 ARG D N 1
ATOM 9729 C CA . ARG D 1 310 ? 1.018 0.440 -7.264 1.00 14.33 310 ARG D CA 1
ATOM 9730 C C . ARG D 1 310 ? 0.610 0.146 -8.698 1.00 13.78 310 ARG D C 1
ATOM 9731 O O . ARG D 1 310 ? -0.486 -0.364 -8.957 1.00 19.49 310 ARG D O 1
ATOM 9739 N N . THR D 1 311 ? 1.490 0.474 -9.631 1.00 14.70 311 THR D N 1
ATOM 9740 C CA . THR D 1 311 ? 1.398 -0.049 -10.992 1.00 16.50 311 THR D CA 1
ATOM 9741 C C . THR D 1 311 ? 2.586 -0.975 -11.173 1.00 16.04 311 THR D C 1
ATOM 9742 O O . THR D 1 311 ? 3.732 -0.525 -11.146 1.00 16.44 311 THR D O 1
ATOM 9746 N N . ASP D 1 312 ? 2.324 -2.263 -11.350 1.00 16.10 312 ASP D N 1
ATOM 9747 C CA . ASP D 1 312 ? 3.409 -3.215 -11.486 1.00 16.58 312 ASP D CA 1
ATOM 9748 C C . ASP D 1 312 ? 3.867 -3.279 -12.939 1.00 15.44 312 ASP D C 1
ATOM 9749 O O . ASP D 1 312 ? 3.115 -2.948 -13.859 1.00 18.21 312 ASP D O 1
ATOM 9754 N N . PHE D 1 313 ? 5.133 -3.649 -13.130 1.00 14.11 313 PHE D N 1
ATOM 9755 C CA . PHE D 1 313 ? 5.584 -4.120 -14.433 1.00 17.86 313 PHE D CA 1
ATOM 9756 C C . PHE D 1 313 ? 4.705 -5.278 -14.882 1.00 17.87 313 PHE D C 1
ATOM 9757 O O . PHE D 1 313 ? 4.151 -6.018 -14.065 1.00 19.72 313 PHE D O 1
ATOM 9765 N N . SER D 1 314 ? 4.592 -5.453 -16.193 1.00 16.09 314 SER D N 1
ATOM 9766 C CA . SER D 1 314 ? 3.870 -6.603 -16.726 1.00 20.00 314 SER D CA 1
ATOM 9767 C C . SER D 1 314 ? 4.767 -7.839 -16.654 1.00 17.97 314 SER D C 1
ATOM 9768 O O . SER D 1 314 ? 5.851 -7.855 -17.246 1.00 19.35 314 SER D O 1
ATOM 9771 N N . MET D 1 315 ? 4.313 -8.875 -15.946 1.00 18.00 315 MET D N 1
ATOM 9772 C CA . MET D 1 315 ? 5.094 -10.093 -15.758 1.00 19.96 315 MET D CA 1
ATOM 9773 C C . MET D 1 315 ? 4.185 -11.313 -15.765 1.00 23.29 315 MET D C 1
ATOM 9774 O O . MET D 1 315 ? 3.078 -11.275 -15.220 1.00 21.78 315 MET D O 1
ATOM 9779 N N . THR D 1 316 ? 4.658 -12.397 -16.387 1.00 21.83 316 THR D N 1
ATOM 9780 C CA . THR D 1 316 ? 3.927 -13.657 -16.373 1.00 21.79 316 THR D CA 1
ATOM 9781 C C . THR D 1 316 ? 4.048 -14.354 -15.018 1.00 24.07 316 THR D C 1
ATOM 9782 O O . THR D 1 316 ? 4.998 -14.121 -14.271 1.00 25.70 316 THR D O 1
ATOM 9786 N N . PRO D 1 317 ? 3.099 -15.236 -14.687 1.00 25.11 317 PRO D N 1
ATOM 9787 C CA . PRO D 1 317 ? 3.244 -16.029 -13.453 1.00 29.04 317 PRO D CA 1
ATOM 9788 C C . PRO D 1 317 ? 4.552 -16.793 -13.392 1.00 28.77 317 PRO D C 1
ATOM 9789 O O . PRO D 1 317 ? 5.182 -16.864 -12.331 1.00 29.47 317 PRO D O 1
ATOM 9793 N N . GLU D 1 318 ? 5.010 -17.321 -14.527 1.00 26.58 318 GLU D N 1
ATOM 9794 C CA . GLU D 1 318 ? 6.271 -18.053 -14.538 1.00 28.37 318 GLU D CA 1
ATOM 9795 C C . GLU D 1 318 ? 7.438 -17.141 -14.182 1.00 32.28 318 GLU D C 1
ATOM 9796 O O . GLU D 1 318 ? 8.312 -17.516 -13.394 1.00 29.46 318 GLU D O 1
ATOM 9802 N N . ASN D 1 319 ? 7.448 -15.918 -14.712 1.00 23.08 319 ASN D N 1
ATOM 9803 C CA . ASN D 1 319 ? 8.558 -15.026 -14.418 1.00 25.24 319 ASN D CA 1
ATOM 9804 C C . ASN D 1 319 ? 8.435 -14.426 -13.020 1.00 24.50 319 ASN D C 1
ATOM 9805 O O . ASN D 1 319 ? 9.451 -14.149 -12.382 1.00 27.01 319 ASN D O 1
ATOM 9810 N N . LEU D 1 320 ? 7.208 -14.205 -12.547 1.00 22.36 320 LEU D N 1
ATOM 9811 C CA . LEU D 1 320 ? 7.012 -13.760 -11.172 1.00 29.94 320 LEU D CA 1
ATOM 9812 C C . LEU D 1 320 ? 7.600 -14.768 -10.185 1.00 25.63 320 LEU D C 1
ATOM 9813 O O . LEU D 1 320 ? 8.284 -14.406 -9.230 1.00 25.81 320 LEU D O 1
ATOM 9818 N N . LYS D 1 321 ? 7.312 -16.044 -10.418 1.00 26.98 321 LYS D N 1
ATOM 9819 C CA . LYS D 1 321 ? 7.798 -17.111 -9.550 1.00 33.63 321 LYS D CA 1
ATOM 9820 C C . LYS D 1 321 ? 9.319 -17.213 -9.575 1.00 31.51 321 LYS D C 1
ATOM 9821 O O . LYS D 1 321 ? 9.959 -17.362 -8.534 1.00 30.35 321 LYS D O 1
ATOM 9827 N N . ALA D 1 322 ? 9.891 -17.133 -10.771 1.00 29.51 322 ALA D N 1
ATOM 9828 C CA . ALA D 1 322 ? 11.341 -17.221 -10.941 1.00 29.52 322 ALA D CA 1
ATOM 9829 C C . ALA D 1 322 ? 12.039 -16.077 -10.223 1.00 39.93 322 ALA D C 1
ATOM 9830 O O . ALA D 1 322 ? 13.127 -16.261 -9.672 1.00 41.36 322 ALA D O 1
ATOM 9832 N N . CYS D 1 323 ? 11.440 -14.885 -10.224 1.00 26.92 323 CYS D N 1
ATOM 9833 C CA . CYS D 1 323 ? 12.067 -13.715 -9.628 1.00 31.84 323 CYS D CA 1
ATOM 9834 C C . CYS D 1 323 ? 11.780 -13.600 -8.143 1.00 32.46 323 CYS D C 1
ATOM 9835 O O . CYS D 1 323 ? 12.287 -12.679 -7.491 1.00 34.59 323 CYS D O 1
ATOM 9838 N N . GLY D 1 324 ? 10.979 -14.508 -7.604 1.00 31.23 324 GLY D N 1
ATOM 9839 C CA . GLY D 1 324 ? 10.606 -14.446 -6.211 1.00 33.03 324 GLY D CA 1
ATOM 9840 C C . GLY D 1 324 ? 9.671 -13.305 -5.912 1.00 37.29 324 GLY D C 1
ATOM 9841 O O . GLY D 1 324 ? 9.706 -12.765 -4.802 1.00 32.30 324 GLY D O 1
ATOM 9842 N N . LEU D 1 325 ? 8.824 -12.926 -6.871 1.00 27.33 325 LEU D N 1
ATOM 9843 C CA . LEU D 1 325 ? 7.952 -11.763 -6.719 1.00 25.75 325 LEU D CA 1
ATOM 9844 C C . LEU D 1 325 ? 6.473 -12.121 -6.753 1.00 27.64 325 LEU D C 1
ATOM 9845 O O . LEU D 1 325 ? 5.629 -11.225 -6.891 1.00 28.74 325 LEU D O 1
ATOM 9850 N N . ASP D 1 326 ? 6.141 -13.398 -6.606 1.00 28.77 326 ASP D N 1
ATOM 9851 C CA . ASP D 1 326 ? 4.763 -13.822 -6.482 1.00 35.56 326 ASP D CA 1
ATOM 9852 C C . ASP D 1 326 ? 4.376 -13.713 -5.001 1.00 41.73 326 ASP D C 1
ATOM 9853 O O . ASP D 1 326 ? 3.234 -13.959 -4.619 1.00 48.75 326 ASP D O 1
ATOM 9858 N N . ILE E 1 23 ? 18.801 95.252 11.321 1.00 57.50 23 ILE E N 1
ATOM 9859 C CA . ILE E 1 23 ? 17.658 94.970 12.183 1.00 51.31 23 ILE E CA 1
ATOM 9860 C C . ILE E 1 23 ? 17.827 93.588 12.807 1.00 55.28 23 ILE E C 1
ATOM 9861 O O . ILE E 1 23 ? 18.469 92.700 12.231 1.00 53.11 23 ILE E O 1
ATOM 9866 N N . ARG E 1 24 ? 17.243 93.386 13.986 1.00 41.57 24 ARG E N 1
ATOM 9867 C CA . ARG E 1 24 ? 17.449 92.147 14.708 1.00 37.13 24 ARG E CA 1
ATOM 9868 C C . ARG E 1 24 ? 16.108 91.621 15.213 1.00 31.01 24 ARG E C 1
ATOM 9869 O O . ARG E 1 24 ? 15.149 92.379 15.372 1.00 27.48 24 ARG E O 1
ATOM 9877 N N . GLY E 1 25 ? 16.045 90.304 15.450 1.00 30.81 25 GLY E N 1
ATOM 9878 C CA . GLY E 1 25 ? 14.875 89.678 16.043 1.00 28.99 25 GLY E CA 1
ATOM 9879 C C . GLY E 1 25 ? 13.739 89.321 15.101 1.00 28.91 25 GLY E C 1
ATOM 9880 O O . GLY E 1 25 ? 12.677 88.887 15.572 1.00 23.89 25 GLY E O 1
ATOM 9881 N N . CYS E 1 26 ? 13.910 89.494 13.797 1.00 21.29 26 CYS E N 1
ATOM 9882 C CA . CYS E 1 26 ? 12.893 89.073 12.846 1.00 23.11 26 CYS E CA 1
ATOM 9883 C C . CYS E 1 26 ? 12.984 87.567 12.621 1.00 23.15 26 CYS E C 1
ATOM 9884 O O . CYS E 1 26 ? 14.050 86.971 12.798 1.00 22.27 26 CYS E O 1
ATOM 9887 N N . PRO E 1 27 ? 11.885 86.923 12.215 1.00 20.38 27 PRO E N 1
ATOM 9888 C CA . PRO E 1 27 ? 11.999 85.536 11.745 1.00 19.14 27 PRO E CA 1
ATOM 9889 C C . PRO E 1 27 ? 12.894 85.494 10.515 1.00 18.95 27 PRO E C 1
ATOM 9890 O O . PRO E 1 27 ? 12.856 86.390 9.674 1.00 22.22 27 PRO E O 1
ATOM 9894 N N . THR E 1 28 ? 13.711 84.454 10.411 1.00 21.67 28 THR E N 1
ATOM 9895 C CA . THR E 1 28 ? 14.640 84.329 9.295 1.00 22.91 28 THR E CA 1
ATOM 9896 C C . THR E 1 28 ? 14.511 82.944 8.682 1.00 20.98 28 THR E C 1
ATOM 9897 O O . THR E 1 28 ? 13.767 82.088 9.167 1.00 16.69 28 THR E O 1
ATOM 9901 N N . LEU E 1 29 ? 15.300 82.708 7.633 1.00 22.46 29 LEU E N 1
ATOM 9902 C CA . LEU E 1 29 ? 15.342 81.384 7.031 1.00 20.42 29 LEU E CA 1
ATOM 9903 C C . LEU E 1 29 ? 15.890 80.339 7.991 1.00 22.86 29 LEU E C 1
ATOM 9904 O O . LEU E 1 29 ? 15.753 79.140 7.726 1.00 23.69 29 LEU E O 1
ATOM 9909 N N . GLU E 1 30 ? 16.451 80.757 9.122 1.00 26.58 30 GLU E N 1
ATOM 9910 C CA . GLU E 1 30 ? 16.948 79.820 10.116 1.00 27.10 30 GLU E CA 1
ATOM 9911 C C . GLU E 1 30 ? 15.912 79.484 11.178 1.00 24.03 30 GLU E C 1
ATOM 9912 O O . GLU E 1 30 ? 16.146 78.576 11.985 1.00 22.34 30 GLU E O 1
ATOM 9918 N N . THR E 1 31 ? 14.778 80.178 11.184 1.00 21.89 31 THR E N 1
ATOM 9919 C CA . THR E 1 31 ? 13.674 79.862 12.090 1.00 16.73 31 THR E CA 1
ATOM 9920 C C . THR E 1 31 ? 12.946 78.614 11.598 1.00 20.31 31 THR E C 1
ATOM 9921 O O . THR E 1 31 ? 12.620 78.526 10.409 1.00 20.99 31 THR E O 1
ATOM 9925 N N . PRO E 1 32 ? 12.689 77.634 12.465 1.00 20.99 32 PRO E N 1
ATOM 9926 C CA . PRO E 1 32 ? 12.007 76.412 12.016 1.00 19.46 32 PRO E CA 1
ATOM 9927 C C . PRO E 1 32 ? 10.621 76.695 11.458 1.00 18.26 32 PRO E C 1
ATOM 9928 O O . PRO E 1 32 ? 9.919 77.609 11.901 1.00 16.52 32 PRO E O 1
ATOM 9932 N N . LEU E 1 33 ? 10.252 75.900 10.459 1.00 19.78 33 LEU E N 1
ATOM 9933 C CA . LEU E 1 33 ? 8.945 75.931 9.814 1.00 18.25 33 LEU E CA 1
ATOM 9934 C C . LEU E 1 33 ? 8.301 74.559 9.968 1.00 14.70 33 LEU E C 1
ATOM 9935 O O . LEU E 1 33 ? 8.946 73.539 9.707 1.00 16.27 33 LEU E O 1
ATOM 9940 N N . LYS E 1 34 ? 7.041 74.539 10.395 1.00 14.76 34 LYS E N 1
ATOM 9941 C CA . LYS E 1 34 ? 6.313 73.319 10.725 1.00 12.62 34 LYS E CA 1
ATOM 9942 C C . LYS E 1 34 ? 5.220 73.047 9.695 1.00 16.01 34 LYS E C 1
ATOM 9943 O O . LYS E 1 34 ? 4.573 73.976 9.207 1.00 16.40 34 LYS E O 1
ATOM 9949 N N . LEU E 1 35 ? 5.015 71.771 9.373 1.00 15.55 35 LEU E N 1
ATOM 9950 C CA . LEU E 1 35 ? 3.840 71.308 8.640 1.00 13.53 35 LEU E CA 1
ATOM 9951 C C . LEU E 1 35 ? 2.933 70.541 9.598 1.00 12.61 35 LEU E C 1
ATOM 9952 O O . LEU E 1 35 ? 3.411 69.724 10.392 1.00 14.92 35 LEU E O 1
ATOM 9957 N N . THR E 1 36 ? 1.621 70.777 9.512 1.00 14.87 36 THR E N 1
ATOM 9958 C CA . THR E 1 36 ? 0.667 69.987 10.289 1.00 13.27 36 THR E CA 1
ATOM 9959 C C . THR E 1 36 ? -0.402 69.393 9.383 1.00 12.88 36 THR E C 1
ATOM 9960 O O . THR E 1 36 ? -0.739 69.943 8.334 1.00 13.87 36 THR E O 1
ATOM 9964 N N . PHE E 1 37 ? -0.919 68.240 9.798 1.00 14.45 37 PHE E N 1
ATOM 9965 C CA . PHE E 1 37 ? -1.894 67.488 9.014 1.00 15.15 37 PHE E CA 1
ATOM 9966 C C . PHE E 1 37 ? -2.934 66.967 9.988 1.00 13.02 37 PHE E C 1
ATOM 9967 O O . PHE E 1 37 ? -2.601 66.146 10.846 1.00 15.04 37 PHE E O 1
ATOM 9975 N N . THR E 1 38 ? -4.178 67.419 9.857 1.00 14.33 38 THR E N 1
ATOM 9976 C CA . THR E 1 38 ? -5.218 67.113 10.833 1.00 14.16 38 THR E CA 1
ATOM 9977 C C . THR E 1 38 ? -6.364 66.345 10.192 1.00 15.87 38 THR E C 1
ATOM 9978 O O . THR E 1 38 ? -6.957 66.806 9.208 1.00 14.83 38 THR E O 1
ATOM 9982 N N . GLU E 1 39 ? -6.699 65.206 10.783 1.00 14.28 39 GLU E N 1
ATOM 9983 C CA . GLU E 1 39 ? -7.896 64.458 10.417 1.00 13.87 39 GLU E CA 1
ATOM 9984 C C . GLU E 1 39 ? -9.051 65.015 11.240 1.00 18.68 39 GLU E C 1
ATOM 9985 O O . GLU E 1 39 ? -8.983 65.040 12.474 1.00 16.97 39 GLU E O 1
ATOM 9991 N N . ASP E 1 40 ? -10.096 65.490 10.563 1.00 17.55 40 ASP E N 1
ATOM 9992 C CA . ASP E 1 40 ? -11.206 66.151 11.240 1.00 17.57 40 ASP E CA 1
ATOM 9993 C C . ASP E 1 40 ? -12.537 65.809 10.580 1.00 22.55 40 ASP E C 1
ATOM 9994 O O . ASP E 1 40 ? -13.437 66.655 10.510 1.00 21.22 40 ASP E O 1
ATOM 9999 N N . ILE E 1 41 ? -12.679 64.589 10.077 1.00 18.56 41 ILE E N 1
ATOM 10000 C CA . ILE E 1 41 ? -13.906 64.178 9.412 1.00 16.92 41 ILE E CA 1
ATOM 10001 C C . ILE E 1 41 ? -14.894 63.688 10.459 1.00 19.86 41 ILE E C 1
ATOM 10002 O O . ILE E 1 41 ? -14.600 62.759 11.218 1.00 22.51 41 ILE E O 1
ATOM 10007 N N . GLN E 1 42 ? -16.062 64.316 10.505 1.00 22.39 42 GLN E N 1
ATOM 10008 C CA . GLN E 1 42 ? -17.154 63.824 11.332 1.00 24.43 42 GLN E CA 1
ATOM 10009 C C . GLN E 1 42 ? -18.108 63.001 10.479 1.00 20.36 42 GLN E C 1
ATOM 10010 O O . GLN E 1 42 ? -18.364 63.356 9.328 1.00 21.96 42 GLN E O 1
ATOM 10016 N N . PRO E 1 43 ? -18.625 61.895 11.007 1.00 26.13 43 PRO E N 1
ATOM 10017 C CA . PRO E 1 43 ? -19.542 61.058 10.221 1.00 23.48 43 PRO E CA 1
ATOM 10018 C C . PRO E 1 43 ? -20.783 61.824 9.782 1.00 25.71 43 PRO E C 1
ATOM 10019 O O . PRO E 1 43 ? -21.289 62.692 10.497 1.00 24.82 43 PRO E O 1
ATOM 10023 N N . ARG E 1 44 ? -21.246 61.518 8.574 1.00 24.21 44 ARG E N 1
ATOM 10024 C CA . ARG E 1 44 ? -22.447 62.111 8.008 1.00 25.47 44 ARG E CA 1
ATOM 10025 C C . ARG E 1 44 ? -23.543 61.058 7.959 1.00 32.29 44 ARG E C 1
ATOM 10026 O O . ARG E 1 44 ? -23.338 59.974 7.399 1.00 26.83 44 ARG E O 1
ATOM 10034 N N . LYS E 1 45 ? -24.702 61.395 8.524 1.00 26.91 45 LYS E N 1
ATOM 10035 C CA . LYS E 1 45 ? -25.821 60.475 8.669 1.00 26.08 45 LYS E CA 1
ATOM 10036 C C . LYS E 1 45 ? -26.754 60.604 7.476 1.00 30.32 45 LYS E C 1
ATOM 10037 O O . LYS E 1 45 ? -27.037 61.711 7.012 1.00 33.12 45 LYS E O 1
ATOM 10043 N N . GLU E 1 46 ? -27.250 59.448 7.038 1.00 30.87 46 GLU E N 1
ATOM 10044 C CA . GLU E 1 46 ? -28.193 59.314 5.936 1.00 47.41 46 GLU E CA 1
ATOM 10045 C C . GLU E 1 46 ? -29.189 58.228 6.345 1.00 56.79 46 GLU E C 1
ATOM 10046 O O . GLU E 1 46 ? -28.798 57.201 6.901 1.00 52.78 46 GLU E O 1
ATOM 10052 N N . ASN E 1 47 ? -30.471 58.451 6.073 1.00 58.19 47 ASN E N 1
ATOM 10053 C CA . ASN E 1 47 ? -31.548 57.528 6.411 1.00 64.15 47 ASN E CA 1
ATOM 10054 C C . ASN E 1 47 ? -31.456 56.248 5.587 1.00 64.64 47 ASN E C 1
ATOM 10055 O O . ASN E 1 47 ? -30.684 56.167 4.632 1.00 58.27 47 ASN E O 1
ATOM 10060 N N . TYR E 1 51 ? -29.724 55.889 9.899 1.00 67.27 51 TYR E N 1
ATOM 10061 C CA . TYR E 1 51 ? -29.450 54.525 9.465 1.00 62.95 51 TYR E CA 1
ATOM 10062 C C . TYR E 1 51 ? -27.964 54.320 9.192 1.00 53.80 51 TYR E C 1
ATOM 10063 O O . TYR E 1 51 ? -27.274 53.632 9.944 1.00 53.08 51 TYR E O 1
ATOM 10072 N N . PHE E 1 52 ? -27.478 54.922 8.111 1.00 47.36 52 PHE E N 1
ATOM 10073 C CA . PHE E 1 52 ? -26.073 54.807 7.737 1.00 37.86 52 PHE E CA 1
ATOM 10074 C C . PHE E 1 52 ? -25.239 56.059 8.014 1.00 33.10 52 PHE E C 1
ATOM 10075 O O . PHE E 1 52 ? -25.621 57.116 7.717 1.00 34.84 52 PHE E O 1
ATOM 10083 N N . TYR E 1 53 ? -24.092 55.866 8.582 1.00 25.99 53 TYR E N 1
ATOM 10084 C CA . TYR E 1 53 ? -23.147 56.938 8.875 1.00 23.68 53 TYR E CA 1
ATOM 10085 C C . TYR E 1 53 ? -21.934 56.765 7.981 1.00 26.98 53 TYR E C 1
ATOM 10086 O O . TYR E 1 53 ? -21.274 55.719 8.018 1.00 29.71 53 TYR E O 1
ATOM 10095 N N . TYR E 1 54 ? -21.632 57.797 7.203 1.00 20.06 54 TYR E N 1
ATOM 10096 C CA . TYR E 1 54 ? -20.506 57.760 6.280 1.00 20.25 54 TYR E CA 1
ATOM 10097 C C . TYR E 1 54 ? -19.329 58.528 6.857 1.00 24.20 54 TYR E C 1
ATOM 10098 O O . TYR E 1 54 ? -19.492 59.653 7.338 1.00 22.14 54 TYR E O 1
ATOM 10107 N N . ASP E 1 55 ? -18.143 57.923 6.776 1.00 18.87 55 ASP E N 1
ATOM 10108 C CA . ASP E 1 55 ? -16.909 58.496 7.314 1.00 20.07 55 ASP E CA 1
ATOM 10109 C C . ASP E 1 55 ? -15.796 58.143 6.330 1.00 22.90 55 ASP E C 1
ATOM 10110 O O . ASP E 1 55 ? -15.332 56.996 6.301 1.00 20.55 55 ASP E O 1
ATOM 10115 N N . GLY E 1 56 ? -15.366 59.135 5.537 1.00 22.50 56 GLY E N 1
ATOM 10116 C CA . GLY E 1 56 ? -14.369 58.880 4.504 1.00 26.25 56 GLY E CA 1
ATOM 10117 C C . GLY E 1 56 ? -13.099 58.212 4.999 1.00 19.51 56 GLY E C 1
ATOM 10118 O O . GLY E 1 56 ? -12.409 57.541 4.229 1.00 19.66 56 GLY E O 1
ATOM 10119 N N . TRP E 1 57 ? -12.762 58.395 6.277 1.00 15.88 57 TRP E N 1
ATOM 10120 C CA . TRP E 1 57 ? -11.561 57.782 6.832 1.00 15.97 57 TRP E CA 1
ATOM 10121 C C . TRP E 1 57 ? -11.722 56.288 7.090 1.00 19.65 57 TRP E C 1
ATOM 10122 O O . TRP E 1 57 ? -10.728 55.559 7.103 1.00 20.77 57 TRP E O 1
ATOM 10133 N N . ARG E 1 58 ? -12.939 55.801 7.300 1.00 20.45 58 ARG E N 1
ATOM 10134 C CA . ARG E 1 58 ? -13.054 54.402 7.694 1.00 19.09 58 ARG E CA 1
ATOM 10135 C C . ARG E 1 58 ? -14.292 53.699 7.148 1.00 18.39 58 ARG E C 1
ATOM 10136 O O . ARG E 1 58 ? -14.603 52.603 7.630 1.00 20.80 58 ARG E O 1
ATOM 10144 N N . GLY E 1 59 ? -15.023 54.283 6.209 1.00 17.92 59 GLY E N 1
ATOM 10145 C CA . GLY E 1 59 ? -16.071 53.558 5.521 1.00 21.86 59 GLY E CA 1
ATOM 10146 C C . GLY E 1 59 ? -17.483 53.930 5.920 1.00 25.66 59 GLY E C 1
ATOM 10147 O O . GLY E 1 59 ? -17.831 55.108 5.964 1.00 21.92 59 GLY E O 1
ATOM 10148 N N . VAL E 1 60 ? -18.314 52.927 6.208 1.00 26.37 60 VAL E N 1
ATOM 10149 C CA . VAL E 1 60 ? -19.728 53.129 6.504 1.00 23.40 60 VAL E CA 1
ATOM 10150 C C . VAL E 1 60 ? -20.043 52.467 7.838 1.00 28.61 60 VAL E C 1
ATOM 10151 O O . VAL E 1 60 ? -19.638 51.324 8.083 1.00 25.51 60 VAL E O 1
ATOM 10155 N N . GLY E 1 61 ? -20.776 53.169 8.698 1.00 24.29 61 GLY E N 1
ATOM 10156 C CA . GLY E 1 61 ? -21.073 52.678 10.030 1.00 27.33 61 GLY E CA 1
ATOM 10157 C C . GLY E 1 61 ? -22.561 52.510 10.267 1.00 25.80 61 GLY E C 1
ATOM 10158 O O . GLY E 1 61 ? -23.386 53.185 9.647 1.00 24.66 61 GLY E O 1
ATOM 10159 N N . GLN E 1 62 ? -22.898 51.581 11.170 1.00 27.16 62 GLN E N 1
ATOM 10160 C CA . GLN E 1 62 ? -24.274 51.405 11.611 1.00 35.24 62 GLN E CA 1
ATOM 10161 C C . GLN E 1 62 ? -24.619 52.315 12.769 1.00 31.47 62 GLN E C 1
ATOM 10162 O O . GLN E 1 62 ? -25.754 52.790 12.858 1.00 43.98 62 GLN E O 1
ATOM 10168 N N . THR E 1 63 ? -23.655 52.577 13.645 1.00 31.23 63 THR E N 1
ATOM 10169 C CA . THR E 1 63 ? -23.855 53.461 14.780 1.00 34.73 63 THR E CA 1
ATOM 10170 C C . THR E 1 63 ? -22.617 54.323 14.934 1.00 30.71 63 THR E C 1
ATOM 10171 O O . THR E 1 63 ? -21.553 54.027 14.385 1.00 25.75 63 THR E O 1
ATOM 10175 N N . VAL E 1 64 ? -22.776 55.405 15.683 1.00 24.12 64 VAL E N 1
ATOM 10176 C CA . VAL E 1 64 ? -21.662 56.238 16.103 1.00 29.89 64 VAL E CA 1
ATOM 10177 C C . VAL E 1 64 ? -21.739 56.358 17.619 1.00 24.00 64 VAL E C 1
ATOM 10178 O O . VAL E 1 64 ? -22.765 56.066 18.227 1.00 27.44 64 VAL E O 1
ATOM 10182 N N . ASN E 1 65 ? -20.633 56.772 18.227 1.00 26.31 65 ASN E N 1
ATOM 10183 C CA . ASN E 1 65 ? -20.544 56.976 19.669 1.00 32.46 65 ASN E CA 1
ATOM 10184 C C . ASN E 1 65 ? -21.121 55.789 20.448 1.00 31.45 65 ASN E C 1
ATOM 10185 O O . ASN E 1 65 ? -22.135 55.926 21.144 1.00 31.91 65 ASN E O 1
ATOM 10190 N N . PRO E 1 66 ? -20.523 54.592 20.322 1.00 26.05 66 PRO E N 1
ATOM 10191 C CA . PRO E 1 66 ? -19.333 54.278 19.524 1.00 25.98 66 PRO E CA 1
ATOM 10192 C C . PRO E 1 66 ? -19.594 53.886 18.067 1.00 27.42 66 PRO E C 1
ATOM 10193 O O . PRO E 1 66 ? -20.679 53.426 17.717 1.00 32.59 66 PRO E O 1
ATOM 10197 N N . TRP E 1 67 ? -18.571 54.077 17.242 1.00 29.42 67 TRP E N 1
ATOM 10198 C CA . TRP E 1 67 ? -18.581 53.623 15.857 1.00 30.03 67 TRP E CA 1
ATOM 10199 C C . TRP E 1 67 ? -18.699 52.109 15.789 1.00 33.53 67 TRP E C 1
ATOM 10200 O O . TRP E 1 67 ? -17.989 51.390 16.499 1.00 28.11 67 TRP E O 1
ATOM 10211 N N . SER E 1 68 ? -19.616 51.629 14.958 1.00 27.29 68 SER E N 1
ATOM 10212 C CA . SER E 1 68 ? -19.646 50.214 14.610 1.00 29.92 68 SER E CA 1
ATOM 10213 C C . SER E 1 68 ? -19.881 50.094 13.110 1.00 27.98 68 SER E C 1
ATOM 10214 O O . SER E 1 68 ? -20.877 50.614 12.591 1.00 31.24 68 SER E O 1
ATOM 10217 N N . PRO E 1 69 ? -18.985 49.430 12.384 1.00 25.72 69 PRO E N 1
ATOM 10218 C CA . PRO E 1 69 ? -19.100 49.392 10.924 1.00 27.82 69 PRO E CA 1
ATOM 10219 C C . PRO E 1 69 ? -20.287 48.551 10.491 1.00 26.22 69 PRO E C 1
ATOM 10220 O O . PRO E 1 69 ? -20.732 47.656 11.211 1.00 28.29 69 PRO E O 1
ATOM 10224 N N . VAL E 1 70 ? -20.828 48.875 9.313 1.00 23.60 70 VAL E N 1
ATOM 10225 C CA . VAL E 1 70 ? -21.809 47.978 8.719 1.00 32.23 70 VAL E CA 1
ATOM 10226 C C . VAL E 1 70 ? -21.130 46.646 8.383 1.00 34.34 70 VAL E C 1
ATOM 10227 O O . VAL E 1 70 ? -19.902 46.550 8.258 1.00 25.25 70 VAL E O 1
ATOM 10231 N N . LEU E 1 71 ? -21.945 45.600 8.257 1.00 32.39 71 LEU E N 1
ATOM 10232 C CA . LEU E 1 71 ? -21.391 44.297 7.917 1.00 29.80 71 LEU E CA 1
ATOM 10233 C C . LEU E 1 71 ? -20.646 44.390 6.588 1.00 29.57 71 LEU E C 1
ATOM 10234 O O . LEU E 1 71 ? -21.123 45.014 5.635 1.00 28.68 71 LEU E O 1
ATOM 10239 N N . ASP E 1 72 ? -19.497 43.721 6.509 1.00 28.43 72 ASP E N 1
ATOM 10240 C CA . ASP E 1 72 ? -18.630 43.708 5.333 1.00 34.19 72 ASP E CA 1
ATOM 10241 C C . ASP E 1 72 ? -18.074 45.082 4.946 1.00 27.94 72 ASP E C 1
ATOM 10242 O O . ASP E 1 72 ? -17.573 45.246 3.826 1.00 27.55 72 ASP E O 1
ATOM 10247 N N . ASN E 1 73 ? -18.145 46.079 5.835 1.00 27.72 73 ASN E N 1
ATOM 10248 C CA . ASN E 1 73 ? -17.430 47.335 5.598 1.00 29.18 73 ASN E CA 1
ATOM 10249 C C . ASN E 1 73 ? -15.948 47.081 5.335 1.00 22.76 73 ASN E C 1
ATOM 10250 O O . ASN E 1 73 ? -15.333 47.738 4.484 1.00 21.16 73 ASN E O 1
ATOM 10255 N N . HIS E 1 74 ? -15.372 46.101 6.036 1.00 22.45 74 HIS E N 1
ATOM 10256 C CA . HIS E 1 74 ? -13.949 45.790 5.958 1.00 24.14 74 HIS E CA 1
ATOM 10257 C C . HIS E 1 74 ? -13.503 45.376 4.561 1.00 24.55 74 HIS E C 1
ATOM 10258 O O . HIS E 1 74 ? -12.298 45.398 4.282 1.00 20.51 74 HIS E O 1
ATOM 10265 N N . LYS E 1 75 ? -14.429 44.958 3.693 1.00 22.30 75 LYS E N 1
ATOM 10266 C CA . LYS E 1 75 ? -14.053 44.594 2.331 1.00 27.45 75 LYS E CA 1
ATOM 10267 C C . LYS E 1 75 ? -13.637 45.808 1.509 1.00 21.87 75 LYS E C 1
ATOM 10268 O O . LYS E 1 75 ? -12.885 45.659 0.540 1.00 26.02 75 LYS E O 1
ATOM 10274 N N . TYR E 1 76 ? -14.088 47.002 1.884 1.00 19.13 76 TYR E N 1
ATOM 10275 C CA . TYR E 1 76 ? -13.895 48.209 1.087 1.00 18.98 76 TYR E CA 1
ATOM 10276 C C . TYR E 1 76 ? -13.103 49.297 1.788 1.00 21.52 76 TYR E C 1
ATOM 10277 O O . TYR E 1 76 ? -12.353 50.024 1.129 1.00 22.96 76 TYR E O 1
ATOM 10286 N N . ALA E 1 77 ? -13.265 49.442 3.094 1.00 20.16 77 ALA E N 1
ATOM 10287 C CA . ALA E 1 77 ? -12.804 50.636 3.782 1.00 15.58 77 ALA E CA 1
ATOM 10288 C C . ALA E 1 77 ? -11.311 50.568 4.095 1.00 19.71 77 ALA E C 1
ATOM 10289 O O . ALA E 1 77 ? -10.720 49.494 4.241 1.00 21.25 77 ALA E O 1
ATOM 10291 N N . ALA E 1 78 ? -10.711 51.746 4.249 1.00 17.28 78 ALA E N 1
ATOM 10292 C CA . ALA E 1 78 ? -9.323 51.827 4.658 1.00 15.61 78 ALA E CA 1
ATOM 10293 C C . ALA E 1 78 ? -9.202 51.614 6.162 1.00 15.78 78 ALA E C 1
ATOM 10294 O O . ALA E 1 78 ? -10.084 51.984 6.940 1.00 21.63 78 ALA E O 1
ATOM 10296 N N . THR E 1 79 ? -8.085 51.020 6.563 1.00 16.36 79 THR E N 1
ATOM 10297 C CA . THR E 1 79 ? -7.739 50.885 7.968 1.00 19.61 79 THR E CA 1
ATOM 10298 C C . THR E 1 79 ? -6.424 51.561 8.306 1.00 20.99 79 THR E C 1
ATOM 10299 O O . THR E 1 79 ? -6.095 51.674 9.492 1.00 21.55 79 THR E O 1
ATOM 10303 N N . GLU E 1 80 ? -5.686 52.043 7.308 1.00 19.28 80 GLU E N 1
ATOM 10304 C CA . GLU E 1 80 ? -4.404 52.694 7.523 1.00 17.74 80 GLU E CA 1
ATOM 10305 C C . GLU E 1 80 ? -4.288 53.895 6.601 1.00 20.08 80 GLU E C 1
ATOM 10306 O O . GLU E 1 80 ? -4.765 53.864 5.454 1.00 16.88 80 GLU E O 1
ATOM 10312 N N . HIS E 1 81 ? -3.620 54.941 7.104 1.00 14.65 81 HIS E N 1
ATOM 10313 C CA . HIS E 1 81 ? -3.312 56.131 6.321 1.00 13.07 81 HIS E CA 1
ATOM 10314 C C . HIS E 1 81 ? -1.875 56.540 6.605 1.00 14.24 81 HIS E C 1
ATOM 10315 O O . HIS E 1 81 ? -1.423 56.474 7.752 1.00 15.87 81 HIS E O 1
ATOM 10322 N N . GLU E 1 82 ? -1.159 56.962 5.557 1.00 16.78 82 GLU E N 1
ATOM 10323 C CA . GLU E 1 82 ? 0.245 57.334 5.665 1.00 17.94 82 GLU E CA 1
ATOM 10324 C C . GLU E 1 82 ? 0.497 58.641 4.942 1.00 16.60 82 GLU E C 1
ATOM 10325 O O . GLU E 1 82 ? -0.161 58.947 3.944 1.00 16.81 82 GLU E O 1
ATOM 10331 N N . ILE E 1 83 ? 1.459 59.409 5.464 1.00 12.54 83 ILE E N 1
ATOM 10332 C CA . ILE E 1 83 ? 1.915 60.666 4.869 1.00 14.75 83 ILE E CA 1
ATOM 10333 C C . ILE E 1 83 ? 3.382 60.503 4.502 1.00 15.79 83 ILE E C 1
ATOM 10334 O O . ILE E 1 83 ? 4.214 60.240 5.378 1.00 17.76 83 ILE E O 1
ATOM 10339 N N . HIS E 1 84 ? 3.711 60.686 3.224 1.00 15.44 84 HIS E N 1
ATOM 10340 C CA . HIS E 1 84 ? 5.098 60.649 2.774 1.00 14.81 84 HIS E CA 1
ATOM 10341 C C . HIS E 1 84 ? 5.501 62.052 2.365 1.00 14.51 84 HIS E C 1
ATOM 10342 O O . HIS E 1 84 ? 4.805 62.683 1.563 1.00 19.52 84 HIS E O 1
ATOM 10349 N N . ILE E 1 85 ? 6.623 62.537 2.899 1.00 13.17 85 ILE E N 1
ATOM 10350 C CA . ILE E 1 85 ? 7.111 63.876 2.596 1.00 15.68 85 ILE E CA 1
ATOM 10351 C C . ILE E 1 85 ? 8.481 63.769 1.943 1.00 15.94 85 ILE E C 1
ATOM 10352 O O . ILE E 1 85 ? 9.386 63.135 2.493 1.00 16.70 85 ILE E O 1
ATOM 10357 N N . TYR E 1 86 ? 8.623 64.375 0.764 1.00 16.69 86 TYR E N 1
ATOM 10358 C CA . TYR E 1 86 ? 9.903 64.472 0.068 1.00 18.94 86 TYR E CA 1
ATOM 10359 C C . TYR E 1 86 ? 10.292 65.937 -0.015 1.00 19.50 86 TYR E C 1
ATOM 10360 O O . TYR E 1 86 ? 9.561 66.744 -0.602 1.00 18.51 86 TYR E O 1
ATOM 10369 N N . VAL E 1 87 ? 11.433 66.294 0.559 1.00 17.91 87 VAL E N 1
ATOM 10370 C CA . VAL E 1 87 ? 11.897 67.671 0.494 1.00 15.45 87 VAL E CA 1
ATOM 10371 C C . VAL E 1 87 ? 13.193 67.700 -0.303 1.00 16.20 87 VAL E C 1
ATOM 10372 O O . VAL E 1 87 ? 14.092 66.883 -0.072 1.00 20.03 87 VAL E O 1
ATOM 10376 N N . GLU E 1 88 ? 13.254 68.602 -1.276 1.00 17.42 88 GLU E N 1
ATOM 10377 C CA . GLU E 1 88 ? 14.439 68.825 -2.088 1.00 19.32 88 GLU E CA 1
ATOM 10378 C C . GLU E 1 88 ? 14.996 70.203 -1.770 1.00 18.25 88 GLU E C 1
ATOM 10379 O O . GLU E 1 88 ? 14.259 71.191 -1.779 1.00 19.35 88 GLU E O 1
ATOM 10385 N N . PHE E 1 89 ? 16.291 70.272 -1.507 1.00 24.21 89 PHE E N 1
ATOM 10386 C CA . PHE E 1 89 ? 16.950 71.544 -1.262 1.00 19.12 89 PHE E CA 1
ATOM 10387 C C . PHE E 1 89 ? 17.750 71.977 -2.488 1.00 22.50 89 PHE E C 1
ATOM 10388 O O . PHE E 1 89 ? 18.027 71.181 -3.381 1.00 21.87 89 PHE E O 1
ATOM 10396 N N . PHE E 1 90 ? 18.085 73.271 -2.529 1.00 22.29 90 PHE E N 1
ATOM 10397 C CA . PHE E 1 90 ? 18.917 73.816 -3.603 1.00 22.51 90 PHE E CA 1
ATOM 10398 C C . PHE E 1 90 ? 20.376 73.399 -3.470 1.00 30.18 90 PHE E C 1
ATOM 10399 O O . PHE E 1 90 ? 21.103 73.354 -4.471 1.00 29.73 90 PHE E O 1
ATOM 10407 N N . GLN E 1 91 ? 20.793 73.059 -2.261 1.00 26.93 91 GLN E N 1
ATOM 10408 C CA . GLN E 1 91 ? 22.166 72.759 -1.878 1.00 22.96 91 GLN E CA 1
ATOM 10409 C C . GLN E 1 91 ? 22.074 71.900 -0.623 1.00 28.13 91 GLN E C 1
ATOM 10410 O O . GLN E 1 91 ? 20.977 71.537 -0.196 1.00 29.78 91 GLN E O 1
ATOM 10416 N N . THR E 1 92 ? 23.217 71.527 -0.055 1.00 26.96 92 THR E N 1
ATOM 10417 C CA . THR E 1 92 ? 23.172 70.704 1.150 1.00 30.30 92 THR E CA 1
ATOM 10418 C C . THR E 1 92 ? 22.393 71.447 2.232 1.00 27.15 92 THR E C 1
ATOM 10419 O O . THR E 1 92 ? 22.508 72.674 2.339 1.00 22.90 92 THR E O 1
ATOM 10423 N N . PRO E 1 93 ? 21.529 70.761 2.985 1.00 26.73 93 PRO E N 1
ATOM 10424 C CA . PRO E 1 93 ? 20.824 71.430 4.090 1.00 26.58 93 PRO E CA 1
ATOM 10425 C C . PRO E 1 93 ? 21.810 72.160 4.996 1.00 26.61 93 PRO E C 1
ATOM 10426 O O . PRO E 1 93 ? 22.879 71.638 5.325 1.00 26.16 93 PRO E O 1
ATOM 10430 N N . SER E 1 94 ? 21.442 73.383 5.397 1.00 25.38 94 SER E N 1
ATOM 10431 C CA . SER E 1 94 ? 22.413 74.305 5.973 1.00 28.05 94 SER E CA 1
ATOM 10432 C C . SER E 1 94 ? 22.519 74.262 7.495 1.00 24.70 94 SER E C 1
ATOM 10433 O O . SER E 1 94 ? 23.519 74.745 8.035 1.00 24.23 94 SER E O 1
ATOM 10436 N N . ASN E 1 95 ? 21.522 73.738 8.204 1.00 23.76 95 ASN E N 1
ATOM 10437 C CA . ASN E 1 95 ? 21.571 73.783 9.667 1.00 24.02 95 ASN E CA 1
ATOM 10438 C C . ASN E 1 95 ? 22.658 72.860 10.221 1.00 23.06 95 ASN E C 1
ATOM 10439 O O . ASN E 1 95 ? 22.893 71.766 9.701 1.00 20.97 95 ASN E O 1
ATOM 10444 N N . ARG E 1 96 ? 23.329 73.301 11.289 1.00 18.30 96 ARG E N 1
ATOM 10445 C CA . ARG E 1 96 ? 24.525 72.607 11.758 1.00 19.87 96 ARG E CA 1
ATOM 10446 C C . ARG E 1 96 ? 24.389 71.989 13.149 1.00 19.00 96 ARG E C 1
ATOM 10447 O O . ARG E 1 96 ? 25.392 71.541 13.721 1.00 22.75 96 ARG E O 1
ATOM 10455 N N . PHE E 1 97 ? 23.186 71.918 13.710 1.00 20.61 97 PHE E N 1
ATOM 10456 C CA . PHE E 1 97 ? 23.042 71.333 15.034 1.00 15.53 97 PHE E CA 1
ATOM 10457 C C . PHE E 1 97 ? 21.683 70.660 15.116 1.00 16.49 97 PHE E C 1
ATOM 10458 O O . PHE E 1 97 ? 20.768 70.992 14.365 1.00 20.99 97 PHE E O 1
ATOM 10466 N N . ALA E 1 98 ? 21.553 69.713 16.038 1.00 16.09 98 ALA E N 1
ATOM 10467 C CA . ALA E 1 98 ? 20.272 69.063 16.290 1.00 16.86 98 ALA E CA 1
ATOM 10468 C C . ALA E 1 98 ? 19.846 69.295 17.737 1.00 21.99 98 ALA E C 1
ATOM 10469 O O . ALA E 1 98 ? 20.685 69.347 18.645 1.00 19.41 98 ALA E O 1
ATOM 10471 N N . ASP E 1 99 ? 18.545 69.450 17.950 1.00 17.58 99 ASP E N 1
ATOM 10472 C CA . ASP E 1 99 ? 18.030 69.628 19.297 1.00 15.18 99 ASP E CA 1
ATOM 10473 C C . ASP E 1 99 ? 17.369 68.348 19.794 1.00 18.81 99 ASP E C 1
ATOM 10474 O O . ASP E 1 99 ? 17.185 67.371 19.059 1.00 16.96 99 ASP E O 1
ATOM 10479 N N . LYS E 1 100 ? 16.973 68.385 21.065 1.00 17.12 100 LYS E N 1
ATOM 10480 C CA . LYS E 1 100 ? 16.470 67.189 21.730 1.00 19.90 100 LYS E CA 1
ATOM 10481 C C . LYS E 1 100 ? 15.183 66.680 21.090 1.00 19.86 100 LYS E C 1
ATOM 10482 O O . LYS E 1 100 ? 15.004 65.468 20.934 1.00 22.78 100 LYS E O 1
ATOM 10488 N N . ASN E 1 101 ? 14.274 67.581 20.710 1.00 18.34 101 ASN E N 1
ATOM 10489 C CA . ASN E 1 101 ? 12.929 67.169 20.330 1.00 24.67 101 ASN E CA 1
ATOM 10490 C C . ASN E 1 101 ? 12.623 67.351 18.845 1.00 24.34 101 ASN E C 1
ATOM 10491 O O . ASN E 1 101 ? 11.475 67.142 18.434 1.00 20.79 101 ASN E O 1
ATOM 10496 N N . GLY E 1 102 ? 13.600 67.746 18.031 1.00 21.13 102 GLY E N 1
ATOM 10497 C CA . GLY E 1 102 ? 13.459 67.656 16.584 1.00 20.21 102 GLY E CA 1
ATOM 10498 C C . GLY E 1 102 ? 13.132 68.915 15.802 1.00 21.83 102 GLY E C 1
ATOM 10499 O O . GLY E 1 102 ? 12.846 68.811 14.604 1.00 21.24 102 GLY E O 1
ATOM 10500 N N . ALA E 1 103 ? 13.200 70.099 16.409 1.00 16.66 103 ALA E N 1
ATOM 10501 C CA . ALA E 1 103 ? 13.014 71.314 15.632 1.00 17.60 103 ALA E CA 1
ATOM 10502 C C . ALA E 1 103 ? 14.214 71.631 14.745 1.00 19.24 103 ALA E C 1
ATOM 10503 O O . ALA E 1 103 ? 14.082 72.436 13.810 1.00 20.18 103 ALA E O 1
ATOM 10505 N N . TYR E 1 104 ? 15.380 71.049 15.033 1.00 17.93 104 TYR E N 1
ATOM 10506 C CA . TYR E 1 104 ? 16.617 71.329 14.308 1.00 16.36 104 TYR E CA 1
ATOM 10507 C C . TYR E 1 104 ? 17.309 70.026 13.926 1.00 16.89 104 TYR E C 1
ATOM 10508 O O . TYR E 1 104 ? 17.378 69.091 14.735 1.00 19.69 104 TYR E O 1
ATOM 10517 N N . SER E 1 105 ? 17.853 69.993 12.704 1.00 21.36 105 SER E N 1
ATOM 10518 C CA . SER E 1 105 ? 18.575 68.845 12.161 1.00 18.85 105 SER E CA 1
ATOM 10519 C C . SER E 1 105 ? 19.914 69.304 11.591 1.00 18.30 105 SER E C 1
ATOM 10520 O O . SER E 1 105 ? 20.145 70.499 11.383 1.00 19.87 105 SER E O 1
ATOM 10523 N N . TYR E 1 106 ? 20.807 68.338 11.351 1.00 20.03 106 TYR E N 1
ATOM 10524 C CA . TYR E 1 106 ? 22.044 68.575 10.608 1.00 23.16 106 TYR E CA 1
ATOM 10525 C C . TYR E 1 106 ? 22.353 67.357 9.744 1.00 18.29 106 TYR E C 1
ATOM 10526 O O . TYR E 1 106 ? 21.798 66.278 9.948 1.00 16.66 106 TYR E O 1
ATOM 10535 N N . ILE E 1 107 ? 23.225 67.538 8.750 1.00 21.94 107 ILE E N 1
ATOM 10536 C CA . ILE E 1 107 ? 23.696 66.428 7.926 1.00 21.47 107 ILE E CA 1
ATOM 10537 C C . ILE E 1 107 ? 25.175 66.200 8.204 1.00 29.41 107 ILE E C 1
ATOM 10538 O O . ILE E 1 107 ? 25.927 67.154 8.460 1.00 29.26 107 ILE E O 1
ATOM 10543 N N . ASP E 1 108 ? 25.578 64.929 8.218 1.00 25.98 108 ASP E N 1
ATOM 10544 C CA . ASP E 1 108 ? 26.990 64.614 8.372 1.00 33.09 108 ASP E CA 1
ATOM 10545 C C . ASP E 1 108 ? 27.682 64.664 7.011 1.00 32.16 108 ASP E C 1
ATOM 10546 O O . ASP E 1 108 ? 27.074 64.980 5.984 1.00 32.20 108 ASP E O 1
ATOM 10551 N N . ALA E 1 109 ? 28.973 64.332 6.997 1.00 35.02 109 ALA E N 1
ATOM 10552 C CA . ALA E 1 109 ? 29.748 64.444 5.763 1.00 34.19 109 ALA E CA 1
ATOM 10553 C C . ALA E 1 109 ? 29.260 63.487 4.689 1.00 36.27 109 ALA E C 1
ATOM 10554 O O . ALA E 1 109 ? 29.551 63.693 3.507 1.00 40.50 109 ALA E O 1
ATOM 10556 N N . ASN E 1 110 ? 28.547 62.440 5.077 1.00 36.94 110 ASN E N 1
ATOM 10557 C CA . ASN E 1 110 ? 28.023 61.438 4.159 1.00 32.17 110 ASN E CA 1
ATOM 10558 C C . ASN E 1 110 ? 26.619 61.754 3.660 1.00 41.98 110 ASN E C 1
ATOM 10559 O O . ASN E 1 110 ? 26.051 60.961 2.897 1.00 37.43 110 ASN E O 1
ATOM 10564 N N . GLY E 1 111 ? 26.054 62.894 4.053 1.00 31.87 111 GLY E N 1
ATOM 10565 C CA . GLY E 1 111 ? 24.713 63.257 3.650 1.00 33.15 111 GLY E CA 1
ATOM 10566 C C . GLY E 1 111 ? 23.596 62.700 4.510 1.00 25.02 111 GLY E C 1
ATOM 10567 O O . GLY E 1 111 ? 22.422 62.918 4.187 1.00 28.50 111 GLY E O 1
ATOM 10568 N N . VAL E 1 112 ? 23.908 61.997 5.587 1.00 23.88 112 VAL E N 1
ATOM 10569 C CA . VAL E 1 112 ? 22.867 61.461 6.457 1.00 21.61 112 VAL E CA 1
ATOM 10570 C C . VAL E 1 112 ? 22.350 62.591 7.335 1.00 25.46 112 VAL E C 1
ATOM 10571 O O . VAL E 1 112 ? 23.135 63.357 7.900 1.00 24.58 112 VAL E O 1
ATOM 10575 N N . MET E 1 113 ? 21.028 62.716 7.427 1.00 22.78 113 MET E N 1
ATOM 10576 C CA . MET E 1 113 ? 20.416 63.762 8.238 1.00 19.67 113 MET E CA 1
ATOM 10577 C C . MET E 1 113 ? 20.125 63.219 9.634 1.00 21.34 113 MET E C 1
ATOM 10578 O O . MET E 1 113 ? 19.642 62.090 9.785 1.00 21.15 113 MET E O 1
ATOM 10583 N N . TYR E 1 114 ? 20.454 64.008 10.652 1.00 18.96 114 TYR E N 1
ATOM 10584 C CA . TYR E 1 114 ? 20.272 63.613 12.042 1.00 21.64 114 TYR E CA 1
ATOM 10585 C C . TYR E 1 114 ? 19.186 64.482 12.643 1.00 17.55 114 TYR E C 1
ATOM 10586 O O . TYR E 1 114 ? 19.275 65.711 12.583 1.00 18.75 114 TYR E O 1
ATOM 10595 N N . THR E 1 115 ? 18.145 63.837 13.160 1.00 21.30 115 THR E N 1
ATOM 10596 C CA . THR E 1 115 ? 16.998 64.493 13.768 1.00 22.19 115 THR E CA 1
ATOM 10597 C C . THR E 1 115 ? 16.582 63.642 14.954 1.00 23.05 115 THR E C 1
ATOM 10598 O O . THR E 1 115 ? 16.429 62.423 14.823 1.00 20.74 115 THR E O 1
ATOM 10602 N N . ASN E 1 116 ? 16.377 64.270 16.098 1.00 19.30 116 ASN E N 1
ATOM 10603 C CA . ASN E 1 116 ? 15.889 63.541 17.262 1.00 20.72 116 ASN E CA 1
ATOM 10604 C C . ASN E 1 116 ? 14.371 63.664 17.368 1.00 17.23 116 ASN E C 1
ATOM 10605 O O . ASN E 1 116 ? 13.742 64.484 16.704 1.00 22.94 116 ASN E O 1
ATOM 10610 N N . GLY E 1 117 ? 13.776 62.819 18.205 1.00 22.05 117 GLY E N 1
ATOM 10611 C CA . GLY E 1 117 ? 12.337 62.853 18.371 1.00 23.45 117 GLY E CA 1
ATOM 10612 C C . GLY E 1 117 ? 11.642 61.779 17.558 1.00 22.00 117 GLY E C 1
ATOM 10613 O O . GLY E 1 117 ? 12.246 60.753 17.236 1.00 25.83 117 GLY E O 1
ATOM 10614 N N . GLU E 1 118 ? 10.381 62.010 17.186 1.00 27.84 118 GLU E N 1
ATOM 10615 C CA . GLU E 1 118 ? 9.588 60.933 16.600 1.00 22.95 118 GLU E CA 1
ATOM 10616 C C . GLU E 1 118 ? 9.979 60.613 15.161 1.00 22.54 118 GLU E C 1
ATOM 10617 O O . GLU E 1 118 ? 9.784 59.478 14.718 1.00 23.22 118 GLU E O 1
ATOM 10623 N N . TYR E 1 119 ? 10.500 61.582 14.411 1.00 22.54 119 TYR E N 1
ATOM 10624 C CA . TYR E 1 119 ? 10.701 61.440 12.971 1.00 21.48 119 TYR E CA 1
ATOM 10625 C C . TYR E 1 119 ? 12.166 61.581 12.601 1.00 23.41 119 TYR E C 1
ATOM 10626 O O . TYR E 1 119 ? 12.895 62.382 13.198 1.00 28.27 119 TYR E O 1
ATOM 10635 N N . SER E 1 120 ? 12.590 60.791 11.616 1.00 25.62 120 SER E N 1
ATOM 10636 C CA . SER E 1 120 ? 13.912 60.915 11.021 1.00 25.58 120 SER E CA 1
ATOM 10637 C C . SER E 1 120 ? 13.789 60.850 9.501 1.00 21.64 120 SER E C 1
ATOM 10638 O O . SER E 1 120 ? 12.930 60.152 8.955 1.00 24.51 120 SER E O 1
ATOM 10641 N N . TRP E 1 121 ? 14.661 61.587 8.828 1.00 15.91 121 TRP E N 1
ATOM 10642 C CA . TRP E 1 121 ? 14.637 61.732 7.379 1.00 17.17 121 TRP E CA 1
ATOM 10643 C C . TRP E 1 121 ? 15.628 60.782 6.723 1.00 24.82 121 TRP E C 1
ATOM 10644 O O . TRP E 1 121 ? 16.747 60.607 7.217 1.00 21.34 121 TRP E O 1
ATOM 10655 N N . GLU E 1 122 ? 15.214 60.190 5.599 1.00 16.64 122 GLU E N 1
ATOM 10656 C CA . GLU E 1 122 ? 16.045 59.284 4.815 1.00 21.21 122 GLU E CA 1
ATOM 10657 C C . GLU E 1 122 ? 16.599 60.024 3.602 1.00 20.30 122 GLU E C 1
ATOM 10658 O O . GLU E 1 122 ? 15.838 60.594 2.807 1.00 18.53 122 GLU E O 1
ATOM 10664 N N . HIS E 1 123 ? 17.920 60.025 3.465 1.00 20.92 123 HIS E N 1
ATOM 10665 C CA . HIS E 1 123 ? 18.543 60.564 2.267 1.00 20.92 123 HIS E CA 1
ATOM 10666 C C . HIS E 1 123 ? 18.221 59.648 1.089 1.00 20.21 123 HIS E C 1
ATOM 10667 O O . HIS E 1 123 ? 18.418 58.432 1.175 1.00 23.58 123 HIS E O 1
ATOM 10674 N N . VAL E 1 124 ? 17.717 60.213 -0.006 1.00 20.65 124 VAL E N 1
ATOM 10675 C CA . VAL E 1 124 ? 17.361 59.362 -1.143 1.00 26.88 124 VAL E CA 1
ATOM 10676 C C . VAL E 1 124 ? 18.079 59.857 -2.400 1.00 22.81 124 VAL E C 1
ATOM 10677 O O . VAL E 1 124 ? 17.448 60.395 -3.319 1.00 26.58 124 VAL E O 1
ATOM 10681 N N . PRO E 1 125 ? 19.399 59.685 -2.482 1.00 25.88 125 PRO E N 1
ATOM 10682 C CA . PRO E 1 125 ? 20.142 60.243 -3.619 1.00 30.28 125 PRO E CA 1
ATOM 10683 C C . PRO E 1 125 ? 19.765 59.620 -4.956 1.00 29.53 125 PRO E C 1
ATOM 10684 O O . PRO E 1 125 ? 20.086 60.196 -5.998 1.00 29.84 125 PRO E O 1
ATOM 10688 N N . ALA E 1 126 ? 19.095 58.466 -4.962 1.00 27.67 126 ALA E N 1
ATOM 10689 C CA . ALA E 1 126 ? 18.639 57.900 -6.228 1.00 31.92 126 ALA E CA 1
ATOM 10690 C C . ALA E 1 126 ? 17.656 58.813 -6.950 1.00 38.08 126 ALA E C 1
ATOM 10691 O O . ALA E 1 126 ? 17.511 58.699 -8.170 1.00 35.36 126 ALA E O 1
ATOM 10693 N N . LEU E 1 127 ? 16.953 59.691 -6.220 1.00 31.18 127 LEU E N 1
ATOM 10694 C CA . LEU E 1 127 ? 16.033 60.668 -6.797 1.00 23.34 127 LEU E CA 1
ATOM 10695 C C . LEU E 1 127 ? 16.729 61.963 -7.196 1.00 35.61 127 LEU E C 1
ATOM 10696 O O . LEU E 1 127 ? 16.135 62.771 -7.924 1.00 35.78 127 LEU E O 1
ATOM 10701 N N . GLY E 1 128 ? 17.907 62.221 -6.642 1.00 38.74 128 GLY E N 1
ATOM 10702 C CA . GLY E 1 128 ? 18.658 63.438 -6.911 1.00 41.38 128 GLY E CA 1
ATOM 10703 C C . GLY E 1 128 ? 19.423 63.862 -5.674 1.00 35.48 128 GLY E C 1
ATOM 10704 O O . GLY E 1 128 ? 19.229 63.329 -4.586 1.00 39.90 128 GLY E O 1
ATOM 10705 N N . LYS E 1 129 ? 20.213 64.920 -5.830 1.00 38.95 129 LYS E N 1
ATOM 10706 C CA . LYS E 1 129 ? 20.990 65.475 -4.729 1.00 41.50 129 LYS E CA 1
ATOM 10707 C C . LYS E 1 129 ? 20.145 66.385 -3.828 1.00 34.21 129 LYS E C 1
ATOM 10708 O O . LYS E 1 129 ? 19.351 67.198 -4.302 1.00 36.51 129 LYS E O 1
ATOM 10714 N N . ASN E 1 130 ? 20.338 66.226 -2.523 1.00 25.18 130 ASN E N 1
ATOM 10715 C CA . ASN E 1 130 ? 19.663 66.975 -1.489 1.00 22.04 130 ASN E CA 1
ATOM 10716 C C . ASN E 1 130 ? 18.167 66.717 -1.414 1.00 21.42 130 ASN E C 1
ATOM 10717 O O . ASN E 1 130 ? 17.398 67.635 -1.119 1.00 21.17 130 ASN E O 1
ATOM 10722 N N . ILE E 1 131 ? 17.752 65.469 -1.612 1.00 21.17 131 ILE E N 1
ATOM 10723 C CA . ILE E 1 131 ? 16.360 65.063 -1.451 1.00 23.85 131 ILE E CA 1
ATOM 10724 C C . ILE E 1 131 ? 16.274 64.110 -0.269 1.00 17.77 131 ILE E C 1
ATOM 10725 O O . ILE E 1 131 ? 17.007 63.112 -0.200 1.00 19.57 131 ILE E O 1
ATOM 10730 N N . TYR E 1 132 ? 15.353 64.407 0.650 1.00 16.59 132 TYR E N 1
ATOM 10731 C CA . TYR E 1 132 ? 15.192 63.642 1.876 1.00 18.87 132 TYR E CA 1
ATOM 10732 C C . TYR E 1 132 ? 13.735 63.246 2.041 1.00 16.14 132 TYR E C 1
ATOM 10733 O O . TYR E 1 132 ? 12.835 63.991 1.651 1.00 18.40 132 TYR E O 1
ATOM 10742 N N . LYS E 1 133 ? 13.512 62.071 2.636 1.00 15.48 133 LYS E N 1
ATOM 10743 C CA . LYS E 1 133 ? 12.178 61.490 2.734 1.00 20.13 133 LYS E CA 1
ATOM 10744 C C . LYS E 1 133 ? 11.836 61.116 4.169 1.00 16.35 133 LYS E C 1
ATOM 10745 O O . LYS E 1 133 ? 12.683 60.604 4.906 1.00 17.31 133 LYS E O 1
ATOM 10751 N N . VAL E 1 134 ? 10.590 61.378 4.565 1.00 14.17 134 VAL E N 1
ATOM 10752 C CA . VAL E 1 134 ? 10.072 60.877 5.832 1.00 15.54 134 VAL E CA 1
ATOM 10753 C C . VAL E 1 134 ? 8.692 60.282 5.601 1.00 15.03 134 VAL E C 1
ATOM 10754 O O . VAL E 1 134 ? 7.940 60.727 4.729 1.00 14.85 134 VAL E O 1
ATOM 10758 N N . VAL E 1 135 ? 8.365 59.251 6.376 1.00 16.49 135 VAL E N 1
ATOM 10759 C CA . VAL E 1 135 ? 7.041 58.646 6.352 1.00 15.03 135 VAL E CA 1
ATOM 10760 C C . VAL E 1 135 ? 6.425 58.801 7.731 1.00 20.11 135 VAL E C 1
ATOM 10761 O O . VAL E 1 135 ? 7.030 58.408 8.738 1.00 19.40 135 VAL E O 1
ATOM 10765 N N . ILE E 1 136 ? 5.222 59.363 7.768 1.00 14.70 136 ILE E N 1
ATOM 10766 C CA . ILE E 1 136 ? 4.419 59.465 8.977 1.00 20.12 136 ILE E CA 1
ATOM 10767 C C . ILE E 1 136 ? 3.299 58.446 8.845 1.00 15.44 136 ILE E C 1
ATOM 10768 O O . ILE E 1 136 ? 2.489 58.526 7.919 1.00 15.44 136 ILE E O 1
ATOM 10773 N N . SER E 1 137 ? 3.230 57.500 9.763 1.00 14.19 137 SER E N 1
ATOM 10774 C CA . SER E 1 137 ? 2.205 56.466 9.653 1.00 14.80 137 SER E CA 1
ATOM 10775 C C . SER E 1 137 ? 1.254 56.550 10.836 1.00 17.82 137 SER E C 1
ATOM 10776 O O . SER E 1 137 ? 1.340 57.457 11.665 1.00 15.22 137 SER E O 1
ATOM 10779 N N . ASP E 1 138 ? 0.328 55.592 10.888 1.00 17.51 138 ASP E N 1
ATOM 10780 C CA . ASP E 1 138 ? -0.615 55.486 11.996 1.00 20.29 138 ASP E CA 1
ATOM 10781 C C . ASP E 1 138 ? -1.387 56.790 12.174 1.00 19.60 138 ASP E C 1
ATOM 10782 O O . ASP E 1 138 ? -1.488 57.340 13.274 1.00 20.82 138 ASP E O 1
ATOM 10787 N N . TRP E 1 139 ? -1.926 57.298 11.069 1.00 17.61 139 TRP E N 1
ATOM 10788 C CA . TRP E 1 139 ? -2.703 58.536 11.100 1.00 17.76 139 TRP E CA 1
ATOM 10789 C C . TRP E 1 139 ? -4.164 58.174 11.318 1.00 20.69 139 TRP E C 1
ATOM 10790 O O . TRP E 1 139 ? -4.871 57.807 10.377 1.00 17.52 139 TRP E O 1
ATOM 10801 N N . ASN E 1 140 ? -4.626 58.316 12.558 1.00 17.44 140 ASN E N 1
ATOM 10802 C CA . ASN E 1 140 ? -5.936 57.836 12.966 1.00 18.16 140 ASN E CA 1
ATOM 10803 C C . ASN E 1 140 ? -6.902 58.987 13.204 1.00 18.88 140 ASN E C 1
ATOM 10804 O O . ASN E 1 140 ? -6.526 60.161 13.192 1.00 16.57 140 ASN E O 1
ATOM 10809 N N . LYS E 1 141 ? -8.168 58.616 13.428 1.00 19.27 141 LYS E N 1
ATOM 10810 C CA . LYS E 1 141 ? -9.248 59.586 13.585 1.00 19.08 141 LYS E CA 1
ATOM 10811 C C . LYS E 1 141 ? -8.888 60.670 14.593 1.00 18.88 141 LYS E C 1
ATOM 10812 O O . LYS E 1 141 ? -8.397 60.379 15.684 1.00 22.12 141 LYS E O 1
ATOM 10818 N N . GLY E 1 142 ? -9.127 61.925 14.210 1.00 24.01 142 GLY E N 1
ATOM 10819 C CA . GLY E 1 142 ? -8.995 63.063 15.099 1.00 23.74 142 GLY E CA 1
ATOM 10820 C C . GLY E 1 142 ? -7.582 63.540 15.362 1.00 22.95 142 GLY E C 1
ATOM 10821 O O . GLY E 1 142 ? -7.408 64.505 16.116 1.00 21.80 142 GLY E O 1
ATOM 10822 N N . GLN E 1 143 ? -6.568 62.903 14.781 1.00 18.56 143 GLN E N 1
ATOM 10823 C CA . GLN E 1 143 ? -5.184 63.210 15.106 1.00 15.12 143 GLN E CA 1
ATOM 10824 C C . GLN E 1 143 ? -4.624 64.317 14.224 1.00 17.88 143 GLN E C 1
ATOM 10825 O O . GLN E 1 143 ? -4.930 64.403 13.034 1.00 18.42 143 GLN E O 1
ATOM 10831 N N . THR E 1 144 ? -3.751 65.127 14.821 1.00 14.84 144 THR E N 1
ATOM 10832 C CA . THR E 1 144 ? -2.897 66.068 14.112 1.00 16.05 144 THR E CA 1
ATOM 10833 C C . THR E 1 144 ? -1.484 65.508 14.120 1.00 19.92 144 THR E C 1
ATOM 10834 O O . THR E 1 144 ? -0.941 65.202 15.192 1.00 20.12 144 THR E O 1
ATOM 10838 N N . LYS E 1 145 ? -0.908 65.343 12.940 1.00 13.57 145 LYS E N 1
ATOM 10839 C CA . LYS E 1 145 ? 0.511 65.057 12.799 1.00 13.53 145 LYS E CA 1
ATOM 10840 C C . LYS E 1 145 ? 1.238 66.372 12.543 1.00 15.33 145 LYS E C 1
ATOM 10841 O O . LYS E 1 145 ? 0.750 67.225 11.794 1.00 16.38 145 LYS E O 1
ATOM 10847 N N . SER E 1 146 ? 2.389 66.543 13.181 1.00 15.12 146 SER E N 1
ATOM 10848 C CA . SER E 1 146 ? 3.176 67.768 13.067 1.00 17.84 146 SER E CA 1
ATOM 10849 C C . SER E 1 146 ? 4.630 67.402 12.832 1.00 17.26 146 SER E C 1
ATOM 10850 O O . SER E 1 146 ? 5.163 66.520 13.510 1.00 19.59 146 SER E O 1
ATOM 10853 N N . ILE E 1 147 ? 5.289 68.107 11.921 1.00 14.82 147 ILE E N 1
ATOM 10854 C CA . ILE E 1 147 ? 6.704 67.853 11.687 1.00 16.65 147 ILE E CA 1
ATOM 10855 C C . ILE E 1 147 ? 7.368 69.145 11.238 1.00 12.70 147 ILE E C 1
ATOM 10856 O O . ILE E 1 147 ? 6.814 69.896 10.436 1.00 15.61 147 ILE E O 1
ATOM 10861 N N . TYR E 1 148 ? 8.559 69.405 11.769 1.00 15.48 148 TYR E N 1
ATOM 10862 C CA . TYR E 1 148 ? 9.358 70.525 11.293 1.00 13.91 148 TYR E CA 1
ATOM 10863 C C . TYR E 1 148 ? 10.100 70.129 10.028 1.00 14.91 148 TYR E C 1
ATOM 10864 O O . TYR E 1 148 ? 10.606 69.006 9.916 1.00 17.12 148 TYR E O 1
ATOM 10873 N N . LEU E 1 149 ? 10.121 71.041 9.060 1.00 15.98 149 LEU E N 1
ATOM 10874 C CA . LEU E 1 149 ? 10.969 70.832 7.900 1.00 17.41 149 LEU E CA 1
ATOM 10875 C C . LEU E 1 149 ? 12.431 71.020 8.296 1.00 22.02 149 LEU E C 1
ATOM 10876 O O . LEU E 1 149 ? 12.748 71.847 9.160 1.00 19.74 149 LEU E O 1
ATOM 10881 N N . PRO E 1 150 ? 13.346 70.260 7.687 1.00 21.86 150 PRO E N 1
ATOM 10882 C CA . PRO E 1 150 ? 14.769 70.422 8.016 1.00 19.35 150 PRO E CA 1
ATOM 10883 C C . PRO E 1 150 ? 15.321 71.769 7.612 1.00 22.47 150 PRO E C 1
ATOM 10884 O O . PRO E 1 150 ? 16.410 72.141 8.071 1.00 29.79 150 PRO E O 1
ATOM 10888 N N . GLY E 1 151 ? 14.599 72.512 6.792 1.00 17.97 151 GLY E N 1
ATOM 10889 C CA . GLY E 1 151 ? 15.022 73.830 6.387 1.00 22.60 151 GLY E CA 1
ATOM 10890 C C . GLY E 1 151 ? 13.916 74.588 5.700 1.00 22.53 151 GLY E C 1
ATOM 10891 O O . GLY E 1 151 ? 13.095 74.024 4.970 1.00 26.19 151 GLY E O 1
ATOM 10892 N N . ARG E 1 152 ? 13.881 75.884 5.967 1.00 20.07 152 ARG E N 1
ATOM 10893 C CA . ARG E 1 152 ? 12.931 76.803 5.368 1.00 20.50 152 ARG E CA 1
ATOM 10894 C C . ARG E 1 152 ? 13.336 77.173 3.944 1.00 25.10 152 ARG E C 1
ATOM 10895 O O . ARG E 1 152 ? 12.489 77.606 3.157 1.00 24.48 152 ARG E O 1
ATOM 10903 N N . ASP E 1 153 ? 14.607 76.981 3.595 1.00 22.18 153 ASP E N 1
ATOM 10904 C CA . ASP E 1 153 ? 15.143 77.358 2.292 1.00 20.39 153 ASP E CA 1
ATOM 10905 C C . ASP E 1 153 ? 15.064 76.213 1.285 1.00 25.34 153 ASP E C 1
ATOM 10906 O O . ASP E 1 153 ? 15.982 76.020 0.480 1.00 24.87 153 ASP E O 1
ATOM 10911 N N . PHE E 1 154 ? 13.980 75.441 1.306 1.00 21.27 154 PHE E N 1
ATOM 10912 C CA . PHE E 1 154 ? 13.841 74.315 0.389 1.00 20.90 154 PHE E CA 1
ATOM 10913 C C . PHE E 1 154 ? 13.540 74.799 -1.025 1.00 17.22 154 PHE E C 1
ATOM 10914 O O . PHE E 1 154 ? 13.140 75.941 -1.249 1.00 19.18 154 PHE E O 1
ATOM 10922 N N . LYS E 1 155 ? 13.745 73.901 -1.991 1.00 17.97 155 LYS E N 1
ATOM 10923 C CA . LYS E 1 155 ? 13.290 74.127 -3.358 1.00 20.62 155 LYS E CA 1
ATOM 10924 C C . LYS E 1 155 ? 11.884 73.572 -3.552 1.00 17.70 155 LYS E C 1
ATOM 10925 O O . LYS E 1 155 ? 10.994 74.281 -4.033 1.00 19.43 155 LYS E O 1
ATOM 10931 N N . THR E 1 156 ? 11.660 72.325 -3.130 1.00 17.32 156 THR E N 1
ATOM 10932 C CA . THR E 1 156 ? 10.364 71.676 -3.262 1.00 18.41 156 THR E CA 1
ATOM 10933 C C . THR E 1 156 ? 10.074 70.837 -2.030 1.00 16.92 156 THR E C 1
ATOM 10934 O O . THR E 1 156 ? 10.963 70.163 -1.502 1.00 18.46 156 THR E O 1
ATOM 10938 N N . VAL E 1 157 ? 8.816 70.846 -1.617 1.00 13.76 157 VAL E N 1
ATOM 10939 C CA . VAL E 1 157 ? 8.285 69.863 -0.678 1.00 15.12 157 VAL E CA 1
ATOM 10940 C C . VAL E 1 157 ? 7.119 69.173 -1.364 1.00 13.34 157 VAL E C 1
ATOM 10941 O O . VAL E 1 157 ? 6.206 69.847 -1.855 1.00 19.56 157 VAL E O 1
ATOM 10945 N N . GLU E 1 158 ? 7.145 67.843 -1.404 1.00 14.52 158 GLU E N 1
ATOM 10946 C CA . GLU E 1 158 ? 6.031 67.076 -1.947 1.00 20.31 158 GLU E CA 1
ATOM 10947 C C . GLU E 1 158 ? 5.481 66.152 -0.874 1.00 15.91 158 GLU E C 1
ATOM 10948 O O . GLU E 1 158 ? 6.248 65.486 -0.169 1.00 17.57 158 GLU E O 1
ATOM 10954 N N . VAL E 1 159 ? 4.155 66.121 -0.749 1.00 17.03 159 VAL E N 1
ATOM 10955 C CA . VAL E 1 159 ? 3.486 65.305 0.257 1.00 16.59 159 VAL E CA 1
ATOM 10956 C C . VAL E 1 159 ? 2.521 64.374 -0.461 1.00 13.93 159 VAL E C 1
ATOM 10957 O O . VAL E 1 159 ? 1.677 64.834 -1.239 1.00 13.15 159 VAL E O 1
ATOM 10961 N N . PHE E 1 160 ? 2.668 63.071 -0.216 1.00 11.84 160 PHE E N 1
ATOM 10962 C CA . PHE E 1 160 ? 1.749 62.042 -0.687 1.00 12.64 160 PHE E CA 1
ATOM 10963 C C . PHE E 1 160 ? 0.924 61.549 0.493 1.00 13.39 160 PHE E C 1
ATOM 10964 O O . PHE E 1 160 ? 1.487 61.169 1.523 1.00 15.34 160 PHE E O 1
ATOM 10972 N N . HIS E 1 161 ? -0.394 61.513 0.334 1.00 13.11 161 HIS E N 1
ATOM 10973 C CA . HIS E 1 161 ? -1.295 60.976 1.347 1.00 14.32 161 HIS E CA 1
ATOM 10974 C C . HIS E 1 161 ? -1.917 59.701 0.799 1.00 12.68 161 HIS E C 1
ATOM 10975 O O . HIS E 1 161 ? -2.573 59.748 -0.244 1.00 15.10 161 HIS E O 1
ATOM 10982 N N . PHE E 1 162 ? -1.693 58.571 1.486 1.00 14.08 162 PHE E N 1
ATOM 10983 C CA . PHE E 1 162 ? -2.138 57.253 1.036 1.00 13.62 162 PHE E CA 1
ATOM 10984 C C . PHE E 1 162 ? -3.146 56.626 1.995 1.00 14.36 162 PHE E C 1
ATOM 10985 O O . PHE E 1 162 ? -3.010 56.728 3.219 1.00 15.02 162 PHE E O 1
ATOM 10993 N N . GLN E 1 163 ? -4.135 55.942 1.432 1.00 12.68 163 GLN E N 1
ATOM 10994 C CA . GLN E 1 163 ? -5.047 55.085 2.177 1.00 18.38 163 GLN E CA 1
ATOM 10995 C C . GLN E 1 163 ? -4.877 53.643 1.701 1.00 15.40 163 GLN E C 1
ATOM 10996 O O . GLN E 1 163 ? -4.627 53.390 0.518 1.00 13.12 163 GLN E O 1
ATOM 11002 N N . ASN E 1 164 ? -5.020 52.680 2.608 1.00 15.03 164 ASN E N 1
ATOM 11003 C CA . ASN E 1 164 ? -4.781 51.296 2.205 1.00 19.74 164 ASN E CA 1
ATOM 11004 C C . ASN E 1 164 ? -6.063 50.669 1.653 1.00 16.56 164 ASN E C 1
ATOM 11005 O O . ASN E 1 164 ? -7.056 51.357 1.409 1.00 20.19 164 ASN E O 1
ATOM 11010 N N . ASN E 1 165 ? -6.047 49.345 1.443 1.00 15.43 165 ASN E N 1
ATOM 11011 C CA . ASN E 1 165 ? -7.166 48.631 0.829 1.00 15.07 165 ASN E CA 1
ATOM 11012 C C . ASN E 1 165 ? -7.497 49.198 -0.549 1.00 16.60 165 ASN E C 1
ATOM 11013 O O . ASN E 1 165 ? -8.658 49.259 -0.948 1.00 21.94 165 ASN E O 1
ATOM 11018 N N . ARG E 1 166 ? -6.462 49.612 -1.278 1.00 18.08 166 ARG E N 1
ATOM 11019 C CA . ARG E 1 166 ? -6.520 50.065 -2.663 1.00 15.55 166 ARG E CA 1
ATOM 11020 C C . ARG E 1 166 ? -5.364 49.435 -3.428 1.00 16.58 166 ARG E C 1
ATOM 11021 O O . ARG E 1 166 ? -4.314 49.145 -2.844 1.00 18.05 166 ARG E O 1
ATOM 11029 N N . PRO E 1 167 ? -5.522 49.215 -4.731 1.00 19.34 167 PRO E N 1
ATOM 11030 C CA . PRO E 1 167 ? -4.509 48.430 -5.452 1.00 17.82 167 PRO E CA 1
ATOM 11031 C C . PRO E 1 167 ? -3.142 49.103 -5.550 1.00 16.28 167 PRO E C 1
ATOM 11032 O O . PRO E 1 167 ? -2.144 48.397 -5.753 1.00 19.60 167 PRO E O 1
ATOM 11036 N N . GLN E 1 168 ? -3.047 50.423 -5.396 1.00 16.80 168 GLN E N 1
ATOM 11037 C CA . GLN E 1 168 ? -1.764 51.122 -5.464 1.00 16.79 168 GLN E CA 1
ATOM 11038 C C . GLN E 1 168 ? -1.057 51.220 -4.114 1.00 17.45 168 GLN E C 1
ATOM 11039 O O . GLN E 1 168 ? 0.056 51.752 -4.052 1.00 18.17 168 GLN E O 1
ATOM 11045 N N . TRP E 1 169 ? -1.684 50.756 -3.035 1.00 17.07 169 TRP E N 1
ATOM 11046 C CA . TRP E 1 169 ? -1.090 50.905 -1.710 1.00 15.51 169 TRP E CA 1
ATOM 11047 C C . TRP E 1 169 ? 0.271 50.223 -1.628 1.00 17.76 169 TRP E C 1
ATOM 11048 O O . TRP E 1 169 ? 1.230 50.797 -1.104 1.00 16.24 169 TRP E O 1
ATOM 11059 N N . ASP E 1 170 ? 0.387 49.004 -2.162 1.00 15.15 170 ASP E N 1
ATOM 11060 C CA . ASP E 1 170 ? 1.621 48.248 -1.959 1.00 15.76 170 ASP E CA 1
ATOM 11061 C C . ASP E 1 170 ? 2.833 48.924 -2.601 1.00 17.29 170 ASP E C 1
ATOM 11062 O O . ASP E 1 170 ? 3.962 48.743 -2.128 1.00 20.29 170 ASP E O 1
ATOM 11067 N N . ASP E 1 171 ? 2.621 49.708 -3.658 1.00 13.40 171 ASP E N 1
ATOM 11068 C CA . ASP E 1 171 ? 3.687 50.383 -4.388 1.00 14.98 171 ASP E CA 1
ATOM 11069 C C . ASP E 1 171 ? 3.827 51.847 -3.992 1.00 16.87 171 ASP E C 1
ATOM 11070 O O . ASP E 1 171 ? 4.438 52.630 -4.726 1.00 18.19 171 ASP E O 1
ATOM 11075 N N . ARG E 1 172 ? 3.264 52.234 -2.849 1.00 14.73 172 ARG E N 1
ATOM 11076 C CA . ARG E 1 172 ? 3.228 53.645 -2.488 1.00 14.33 172 ARG E CA 1
ATOM 11077 C C . ARG E 1 172 ? 4.618 54.243 -2.299 1.00 17.76 172 ARG E C 1
ATOM 11078 O O . ARG E 1 172 ? 4.766 55.460 -2.391 1.00 15.98 172 ARG E O 1
ATOM 11086 N N . ASN E 1 173 ? 5.644 53.430 -2.040 1.00 18.90 173 ASN E N 1
ATOM 11087 C CA . ASN E 1 173 ? 6.980 53.999 -1.869 1.00 15.10 173 ASN E CA 1
ATOM 11088 C C . ASN E 1 173 ? 7.709 54.283 -3.175 1.00 22.24 173 ASN E C 1
ATOM 11089 O O . ASN E 1 173 ? 8.823 54.813 -3.134 1.00 23.78 173 ASN E O 1
ATOM 11094 N N . SER E 1 174 ? 7.129 53.959 -4.324 1.00 19.32 174 SER E N 1
ATOM 11095 C CA . SER E 1 174 ? 7.756 54.298 -5.598 1.00 20.38 174 SER E CA 1
ATOM 11096 C C . SER E 1 174 ? 7.410 55.737 -5.934 1.00 17.78 174 SER E C 1
ATOM 11097 O O . SER E 1 174 ? 6.315 56.019 -6.423 1.00 20.77 174 SER E O 1
ATOM 11100 N N . TYR E 1 175 ? 8.328 56.658 -5.641 1.00 17.26 175 TYR E N 1
ATOM 11101 C CA . TYR E 1 175 ? 8.115 58.063 -5.979 1.00 19.81 175 TYR E CA 1
ATOM 11102 C C . TYR E 1 175 ? 7.773 58.238 -7.458 1.00 21.13 175 TYR E C 1
ATOM 11103 O O . TYR E 1 175 ? 6.833 58.956 -7.819 1.00 17.01 175 TYR E O 1
ATOM 11112 N N . GLU E 1 176 ? 8.544 57.591 -8.329 1.00 21.57 176 GLU E N 1
ATOM 11113 C CA . GLU E 1 176 ? 8.356 57.755 -9.766 1.00 22.27 176 GLU E CA 1
ATOM 11114 C C . GLU E 1 176 ? 6.987 57.247 -10.208 1.00 17.51 176 GLU E C 1
ATOM 11115 O O . GLU E 1 176 ? 6.297 57.914 -10.986 1.00 19.17 176 GLU E O 1
ATOM 11121 N N . ASN E 1 177 ? 6.553 56.089 -9.697 1.00 18.15 177 ASN E N 1
ATOM 11122 C CA . ASN E 1 177 ? 5.242 55.581 -10.101 1.00 17.06 177 ASN E CA 1
ATOM 11123 C C . ASN E 1 177 ? 4.110 56.447 -9.566 1.00 18.48 177 ASN E C 1
ATOM 11124 O O . ASN E 1 177 ? 3.091 56.624 -10.240 1.00 15.87 177 ASN E O 1
ATOM 11129 N N . VAL E 1 178 ? 4.248 56.966 -8.346 1.00 16.88 178 VAL E N 1
ATOM 11130 C CA . VAL E 1 178 ? 3.229 57.871 -7.813 1.00 15.10 178 VAL E CA 1
ATOM 11131 C C . VAL E 1 178 ? 3.173 59.158 -8.631 1.00 16.42 178 VAL E C 1
ATOM 11132 O O . VAL E 1 178 ? 2.092 59.631 -9.008 1.00 15.90 178 VAL E O 1
ATOM 11136 N N . LYS E 1 179 ? 4.339 59.743 -8.927 1.00 14.14 179 LYS E N 1
ATOM 11137 C CA . LYS E 1 179 ? 4.347 60.972 -9.710 1.00 16.59 179 LYS E CA 1
ATOM 11138 C C . LYS E 1 179 ? 3.774 60.731 -11.102 1.00 19.72 179 LYS E C 1
ATOM 11139 O O . LYS E 1 179 ? 3.070 61.586 -11.654 1.00 16.98 179 LYS E O 1
ATOM 11145 N N . SER E 1 180 ? 4.047 59.562 -11.674 1.00 18.53 180 SER E N 1
ATOM 11146 C CA . SER E 1 180 ? 3.483 59.245 -12.980 1.00 18.50 180 SER E CA 1
ATOM 11147 C C . SER E 1 180 ? 1.956 59.284 -12.953 1.00 21.72 180 SER E C 1
ATOM 11148 O O . SER E 1 180 ? 1.332 59.851 -13.860 1.00 21.75 180 SER E O 1
ATOM 11151 N N . ARG E 1 181 ? 1.330 58.715 -11.910 1.00 16.32 181 ARG E N 1
ATOM 11152 C CA . ARG E 1 181 ? -0.130 58.749 -11.829 1.00 15.00 181 ARG E CA 1
ATOM 11153 C C . ARG E 1 181 ? -0.637 60.162 -11.594 1.00 17.18 181 ARG E C 1
ATOM 11154 O O . ARG E 1 181 ? -1.683 60.551 -12.127 1.00 19.39 181 ARG E O 1
ATOM 11162 N N . ILE E 1 182 ? 0.078 60.939 -10.774 1.00 18.00 182 ILE E N 1
ATOM 11163 C CA . ILE E 1 182 ? -0.293 62.333 -10.558 1.00 16.30 182 ILE E CA 1
ATOM 11164 C C . ILE E 1 182 ? -0.272 63.094 -11.871 1.00 18.12 182 ILE E C 1
ATOM 11165 O O . ILE E 1 182 ? -1.140 63.935 -12.137 1.00 21.35 182 ILE E O 1
ATOM 11170 N N . ASN E 1 183 ? 0.727 62.823 -12.705 1.00 21.56 183 ASN E N 1
ATOM 11171 C CA . ASN E 1 183 ? 0.895 63.609 -13.923 1.00 22.02 183 ASN E CA 1
ATOM 11172 C C . ASN E 1 183 ? -0.020 63.139 -15.047 1.00 22.87 183 ASN E C 1
ATOM 11173 O O . ASN E 1 183 ? -0.448 63.953 -15.868 1.00 22.39 183 ASN E O 1
ATOM 11178 N N . ASN E 1 184 ? -0.350 61.849 -15.093 1.00 20.86 184 ASN E N 1
ATOM 11179 C CA . ASN E 1 184 ? -0.948 61.277 -16.293 1.00 21.54 184 ASN E CA 1
ATOM 11180 C C . ASN E 1 184 ? -2.290 60.600 -16.113 1.00 27.52 184 ASN E C 1
ATOM 11181 O O . ASN E 1 184 ? -3.011 60.455 -17.105 1.00 26.18 184 ASN E O 1
ATOM 11186 N N . ASN E 1 185 ? -2.666 60.204 -14.902 1.00 20.42 185 ASN E N 1
ATOM 11187 C CA . ASN E 1 185 ? -3.781 59.282 -14.756 1.00 23.20 185 ASN E CA 1
ATOM 11188 C C . ASN E 1 185 ? -4.904 59.786 -13.858 1.00 30.18 185 ASN E C 1
ATOM 11189 O O . ASN E 1 185 ? -6.048 59.380 -14.051 1.00 41.10 185 ASN E O 1
ATOM 11194 N N . ILE E 1 186 ? -4.617 60.630 -12.877 1.00 20.33 186 ILE E N 1
ATOM 11195 C CA . ILE E 1 186 ? -5.605 61.036 -11.877 1.00 18.54 186 ILE E CA 1
ATOM 11196 C C . ILE E 1 186 ? -6.416 62.235 -12.377 1.00 18.35 186 ILE E C 1
ATOM 11197 O O . ILE E 1 186 ? -5.857 63.197 -12.925 1.00 23.60 186 ILE E O 1
ATOM 11202 N N . SER E 1 187 ? -7.746 62.161 -12.228 1.00 21.56 187 SER E N 1
ATOM 11203 C CA . SER E 1 187 ? -8.638 63.203 -12.752 1.00 23.54 187 SER E CA 1
ATOM 11204 C C . SER E 1 187 ? -8.357 64.562 -12.129 1.00 22.87 187 SER E C 1
ATOM 11205 O O . SER E 1 187 ? -8.190 64.686 -10.912 1.00 21.59 187 SER E O 1
ATOM 11208 N N . LYS E 1 188 ? -8.331 65.596 -12.971 1.00 17.14 188 LYS E N 1
ATOM 11209 C CA . LYS E 1 188 ? -8.132 66.957 -12.488 1.00 16.77 188 LYS E CA 1
ATOM 11210 C C . LYS E 1 188 ? -9.437 67.727 -12.295 1.00 20.17 188 LYS E C 1
ATOM 11211 O O . LYS E 1 188 ? -9.406 68.870 -11.829 1.00 19.62 188 LYS E O 1
ATOM 11217 N N . SER E 1 189 ? -10.573 67.125 -12.637 1.00 17.13 189 SER E N 1
ATOM 11218 C CA . SER E 1 189 ? -11.882 67.750 -12.538 1.00 17.93 189 SER E CA 1
ATOM 11219 C C . SER E 1 189 ? -12.930 66.651 -12.619 1.00 17.32 189 SER E C 1
ATOM 11220 O O . SER E 1 189 ? -12.725 65.640 -13.293 1.00 20.53 189 SER E O 1
ATOM 11223 N N . TYR E 1 190 ? -14.051 66.847 -11.935 1.00 19.23 190 TYR E N 1
ATOM 11224 C CA . TYR E 1 190 ? -15.175 65.925 -12.061 1.00 16.52 190 TYR E CA 1
ATOM 11225 C C . TYR E 1 190 ? -16.419 66.710 -12.433 1.00 18.97 190 TYR E C 1
ATOM 11226 O O . TYR E 1 190 ? -16.668 67.789 -11.893 1.00 20.66 190 TYR E O 1
ATOM 11235 N N . SER E 1 191 ? -17.198 66.178 -13.366 1.00 21.26 191 SER E N 1
ATOM 11236 C CA . SER E 1 191 ? -18.426 66.865 -13.747 1.00 18.38 191 SER E CA 1
ATOM 11237 C C . SER E 1 191 ? -19.514 66.657 -12.699 1.00 18.03 191 SER E C 1
ATOM 11238 O O . SER E 1 191 ? -19.525 65.662 -11.969 1.00 21.31 191 SER E O 1
ATOM 11241 N N . LYS E 1 192 ? -20.447 67.610 -12.643 1.00 17.49 192 LYS E N 1
ATOM 11242 C CA . LYS E 1 192 ? -21.640 67.441 -11.817 1.00 22.67 192 LYS E CA 1
ATOM 11243 C C . LYS E 1 192 ? -22.366 66.141 -12.154 1.00 22.48 192 LYS E C 1
ATOM 11244 O O . LYS E 1 192 ? -22.871 65.442 -11.265 1.00 19.35 192 LYS E O 1
ATOM 11250 N N . ALA E 1 193 ? -22.414 65.797 -13.439 1.00 20.96 193 ALA E N 1
ATOM 11251 C CA . ALA E 1 193 ? -23.065 64.563 -13.857 1.00 23.49 193 ALA E CA 1
ATOM 11252 C C . ALA E 1 193 ? -22.385 63.344 -13.245 1.00 21.42 193 ALA E C 1
ATOM 11253 O O . ALA E 1 193 ? -23.058 62.412 -12.790 1.00 20.97 193 ALA E O 1
ATOM 11255 N N . LYS E 1 194 ? -21.051 63.317 -13.252 1.00 20.16 194 LYS E N 1
ATOM 11256 C CA . LYS E 1 194 ? -20.335 62.202 -12.637 1.00 23.15 194 LYS E CA 1
ATOM 11257 C C . LYS E 1 194 ? -20.637 62.124 -11.142 1.00 19.00 194 LYS E C 1
ATOM 11258 O O . LYS E 1 194 ? -20.885 61.037 -10.604 1.00 21.73 194 LYS E O 1
ATOM 11264 N N . LEU E 1 195 ? -20.675 63.274 -10.465 1.00 20.63 195 LEU E N 1
ATOM 11265 C CA . LEU E 1 195 ? -20.962 63.280 -9.034 1.00 19.92 195 LEU E CA 1
ATOM 11266 C C . LEU E 1 195 ? -22.378 62.812 -8.732 1.00 22.89 195 LEU E C 1
ATOM 11267 O O . LEU E 1 195 ? -22.641 62.308 -7.633 1.00 21.01 195 LEU E O 1
ATOM 11272 N N . ASN E 1 196 ? -23.300 62.961 -9.682 1.00 19.34 196 ASN E N 1
ATOM 11273 C CA . ASN E 1 196 ? -24.685 62.556 -9.471 1.00 23.96 196 ASN E CA 1
ATOM 11274 C C . ASN E 1 196 ? -24.970 61.174 -10.014 1.00 27.94 196 ASN E C 1
ATOM 11275 O O . ASN E 1 196 ? -26.107 60.698 -9.930 1.00 26.26 196 ASN E O 1
ATOM 11280 N N . GLU E 1 197 ? -23.950 60.514 -10.524 1.00 21.60 197 GLU E N 1
ATOM 11281 C CA . GLU E 1 197 ? -24.091 59.168 -11.035 1.00 24.62 197 GLU E CA 1
ATOM 11282 C C . GLU E 1 197 ? -24.221 58.170 -9.892 1.00 29.77 197 GLU E C 1
ATOM 11283 O O . GLU E 1 197 ? -23.580 58.310 -8.847 1.00 25.14 197 GLU E O 1
ATOM 11289 N N . GLN E 1 198 ? -25.087 57.176 -10.075 1.00 28.25 198 GLN E N 1
ATOM 11290 C CA . GLN E 1 198 ? -25.165 56.038 -9.162 1.00 24.35 198 GLN E CA 1
ATOM 11291 C C . GLN E 1 198 ? -24.444 54.882 -9.856 1.00 28.92 198 GLN E C 1
ATOM 11292 O O . GLN E 1 198 ? -25.007 54.222 -10.735 1.00 28.37 198 GLN E O 1
ATOM 11298 N N . LEU E 1 199 ? -23.195 54.641 -9.463 1.00 27.22 199 LEU E N 1
ATOM 11299 C CA . LEU E 1 199 ? -22.397 53.595 -10.093 1.00 26.58 199 LEU E CA 1
ATOM 11300 C C . LEU E 1 199 ? -23.042 52.227 -9.891 1.00 20.78 199 LEU E C 1
ATOM 11301 O O . LEU E 1 199 ? -23.412 51.864 -8.772 1.00 24.73 199 LEU E O 1
ATOM 11306 N N . SER E 1 200 ? -23.149 51.454 -10.974 1.00 28.34 200 SER E N 1
ATOM 11307 C CA . SER E 1 200 ? -23.794 50.147 -10.880 1.00 27.14 200 SER E CA 1
ATOM 11308 C C . SER E 1 200 ? -23.078 49.267 -9.862 1.00 23.42 200 SER E C 1
ATOM 11309 O O . SER E 1 200 ? -21.850 49.141 -9.884 1.00 24.87 200 SER E O 1
ATOM 11312 N N . THR E 1 201 ? -23.855 48.628 -8.985 1.00 24.22 201 THR E N 1
ATOM 11313 C CA . THR E 1 201 ? -23.259 47.754 -7.981 1.00 29.20 201 THR E CA 1
ATOM 11314 C C . THR E 1 201 ? -22.568 46.543 -8.598 1.00 31.33 201 THR E C 1
ATOM 11315 O O . THR E 1 201 ? -21.787 45.876 -7.907 1.00 23.71 201 THR E O 1
ATOM 11319 N N . TYR E 1 202 ? -22.802 46.263 -9.883 1.00 29.15 202 TYR E N 1
ATOM 11320 C CA . TYR E 1 202 ? -22.125 45.168 -10.560 1.00 31.56 202 TYR E CA 1
ATOM 11321 C C . TYR E 1 202 ? -20.766 45.563 -11.116 1.00 33.23 202 TYR E C 1
ATOM 11322 O O . TYR E 1 202 ? -20.022 44.680 -11.557 1.00 33.83 202 TYR E O 1
ATOM 11331 N N . VAL E 1 203 ? -20.413 46.854 -11.072 1.00 26.83 203 VAL E N 1
ATOM 11332 C CA . VAL E 1 203 ? -19.031 47.282 -11.277 1.00 21.60 203 VAL E CA 1
ATOM 11333 C C . VAL E 1 203 ? -18.257 46.971 -10.002 1.00 28.70 203 VAL E C 1
ATOM 11334 O O . VAL E 1 203 ? -18.687 47.335 -8.902 1.00 28.01 203 VAL E O 1
ATOM 11338 N N . HIS E 1 204 ? -17.119 46.286 -10.143 1.00 24.53 204 HIS E N 1
ATOM 11339 C CA . HIS E 1 204 ? -16.447 45.711 -8.981 1.00 26.96 204 HIS E CA 1
ATOM 11340 C C . HIS E 1 204 ? -15.583 46.715 -8.234 1.00 26.89 204 HIS E C 1
ATOM 11341 O O . HIS E 1 204 ? -15.341 46.535 -7.033 1.00 30.00 204 HIS E O 1
ATOM 11348 N N . ASP E 1 205 ? -15.109 47.755 -8.915 1.00 20.73 205 ASP E N 1
ATOM 11349 C CA . ASP E 1 205 ? -14.173 48.712 -8.343 1.00 30.81 205 ASP E CA 1
ATOM 11350 C C . ASP E 1 205 ? -14.530 50.096 -8.847 1.00 29.44 205 ASP E C 1
ATOM 11351 O O . ASP E 1 205 ? -14.805 50.274 -10.036 1.00 26.29 205 ASP E O 1
ATOM 11356 N N . ASP E 1 206 ? -14.497 51.082 -7.950 1.00 23.71 206 ASP E N 1
ATOM 11357 C CA . ASP E 1 206 ? -14.878 52.437 -8.319 1.00 23.73 206 ASP E CA 1
ATOM 11358 C C . ASP E 1 206 ? -13.709 53.266 -8.842 1.00 21.78 206 ASP E C 1
ATOM 11359 O O . ASP E 1 206 ? -13.901 54.441 -9.164 1.00 23.09 206 ASP E O 1
ATOM 11364 N N . GLY E 1 207 ? -12.513 52.690 -8.927 1.00 25.00 207 GLY E N 1
ATOM 11365 C CA . GLY E 1 207 ? -11.372 53.370 -9.504 1.00 21.74 207 GLY E CA 1
ATOM 11366 C C . GLY E 1 207 ? -10.659 54.332 -8.579 1.00 27.46 207 GLY E C 1
ATOM 11367 O O . GLY E 1 207 ? -9.774 55.061 -9.040 1.00 23.80 207 GLY E O 1
ATOM 11368 N N . THR E 1 208 ? -10.993 54.334 -7.290 1.00 19.50 208 THR E N 1
ATOM 11369 C CA . THR E 1 208 ? -10.340 55.223 -6.331 1.00 19.92 208 THR E CA 1
ATOM 11370 C C . THR E 1 208 ? -8.869 54.851 -6.166 1.00 17.68 208 THR E C 1
ATOM 11371 O O . THR E 1 208 ? -8.528 53.669 -6.043 1.00 20.58 208 THR E O 1
ATOM 11375 N N . ASP E 1 209 ? -7.993 55.856 -6.189 1.00 17.74 209 ASP E N 1
ATOM 11376 C CA . ASP E 1 209 ? -6.562 55.627 -6.007 1.00 18.17 209 ASP E CA 1
ATOM 11377 C C . ASP E 1 209 ? -6.215 55.562 -4.518 1.00 18.70 209 ASP E C 1
ATOM 11378 O O . ASP E 1 209 ? -6.852 56.213 -3.679 1.00 16.22 209 ASP E O 1
ATOM 11383 N N . SER E 1 210 ? -5.187 54.777 -4.196 1.00 13.44 210 SER E N 1
ATOM 11384 C CA . SER E 1 210 ? -4.624 54.822 -2.849 1.00 18.65 210 SER E CA 1
ATOM 11385 C C . SER E 1 210 ? -4.199 56.238 -2.479 1.00 16.03 210 SER E C 1
ATOM 11386 O O . SER E 1 210 ? -4.400 56.690 -1.341 1.00 14.90 210 SER E O 1
ATOM 11389 N N . LEU E 1 211 ? -3.607 56.951 -3.425 1.00 15.83 211 LEU E N 1
ATOM 11390 C CA . LEU E 1 211 ? -3.251 58.344 -3.197 1.00 13.79 211 LEU E CA 1
ATOM 11391 C C . LEU E 1 211 ? -4.518 59.177 -3.171 1.00 15.60 211 LEU E C 1
ATOM 11392 O O . LEU E 1 211 ? -5.215 59.266 -4.188 1.00 17.71 211 LEU E O 1
ATOM 11397 N N . PHE E 1 212 ? -4.838 59.796 -2.024 1.00 14.04 212 PHE E N 1
ATOM 11398 C CA . PHE E 1 212 ? -6.033 60.628 -1.991 1.00 14.25 212 PHE E CA 1
ATOM 11399 C C . PHE E 1 212 ? -5.726 62.118 -1.954 1.00 13.41 212 PHE E C 1
ATOM 11400 O O . PHE E 1 212 ? -6.639 62.926 -2.142 1.00 15.19 212 PHE E O 1
ATOM 11408 N N . LEU E 1 213 ? -4.467 62.500 -1.782 1.00 10.98 213 LEU E N 1
ATOM 11409 C CA . LEU E 1 213 ? -4.095 63.901 -1.800 1.00 11.22 213 LEU E CA 1
ATOM 11410 C C . LEU E 1 213 ? -2.607 64.016 -2.086 1.00 11.97 213 LEU E C 1
ATOM 11411 O O . LEU E 1 213 ? -1.799 63.255 -1.542 1.00 14.56 213 LEU E O 1
ATOM 11416 N N . TYR E 1 214 ? -2.261 64.969 -2.943 1.00 12.33 214 TYR E N 1
ATOM 11417 C CA . TYR E 1 214 ? -0.887 65.347 -3.233 1.00 11.91 214 TYR E CA 1
ATOM 11418 C C . TYR E 1 214 ? -0.742 66.836 -2.967 1.00 13.58 214 TYR E C 1
ATOM 11419 O O . TYR E 1 214 ? -1.578 67.634 -3.410 1.00 15.25 214 TYR E O 1
ATOM 11428 N N . GLN E 1 215 ? 0.292 67.212 -2.212 1.00 14.16 215 GLN E N 1
ATOM 11429 C CA . GLN E 1 215 ? 0.629 68.612 -1.988 1.00 12.48 215 GLN E CA 1
ATOM 11430 C C . GLN E 1 215 ? 2.040 68.869 -2.494 1.00 12.89 215 GLN E C 1
ATOM 11431 O O . GLN E 1 215 ? 2.922 68.033 -2.316 1.00 16.96 215 GLN E O 1
ATOM 11437 N N . LYS E 1 216 ? 2.249 70.019 -3.130 1.00 15.54 216 LYS E N 1
ATOM 11438 C CA . LYS E 1 216 ? 3.576 70.451 -3.549 1.00 19.16 216 LYS E CA 1
ATOM 11439 C C . LYS E 1 216 ? 3.798 71.900 -3.151 1.00 16.29 216 LYS E C 1
ATOM 11440 O O . LYS E 1 216 ? 3.026 72.781 -3.544 1.00 15.54 216 LYS E O 1
ATOM 11446 N N . LEU E 1 217 ? 4.865 72.150 -2.398 1.00 18.87 217 LEU E N 1
ATOM 11447 C CA . LEU E 1 217 ? 5.295 73.501 -2.065 1.00 14.22 217 LEU E CA 1
ATOM 11448 C C . LEU E 1 217 ? 6.534 73.807 -2.891 1.00 14.33 217 LEU E C 1
ATOM 11449 O O . LEU E 1 217 ? 7.413 72.953 -3.031 1.00 19.32 217 LEU E O 1
ATOM 11454 N N . SER E 1 218 ? 6.603 75.016 -3.444 1.00 14.83 218 SER E N 1
ATOM 11455 C CA . SER E 1 218 ? 7.687 75.386 -4.339 1.00 17.68 218 SER E CA 1
ATOM 11456 C C . SER E 1 218 ? 8.228 76.761 -3.980 1.00 18.83 218 SER E C 1
ATOM 11457 O O . SER E 1 218 ? 7.465 77.687 -3.682 1.00 19.71 218 SER E O 1
ATOM 11460 N N . ARG E 1 219 ? 9.549 76.883 -4.045 1.00 17.47 219 ARG E N 1
ATOM 11461 C CA . ARG E 1 219 ? 10.244 78.161 -3.954 1.00 18.80 219 ARG E CA 1
ATOM 11462 C C . ARG E 1 219 ? 11.179 78.270 -5.156 1.00 18.17 219 ARG E C 1
ATOM 11463 O O . ARG E 1 219 ? 11.932 77.332 -5.453 1.00 20.90 219 ARG E O 1
ATOM 11471 N N . ALA E 1 220 ? 11.113 79.411 -5.847 1.00 23.95 220 ALA E N 1
ATOM 11472 C CA . ALA E 1 220 ? 11.839 79.591 -7.105 1.00 29.36 220 ALA E CA 1
ATOM 11473 C C . ALA E 1 220 ? 13.343 79.768 -6.911 1.00 28.78 220 ALA E C 1
ATOM 11474 O O . ALA E 1 220 ? 14.107 79.507 -7.845 1.00 32.67 220 ALA E O 1
ATOM 11476 N N . SER E 1 221 ? 13.787 80.229 -5.744 1.00 23.58 221 SER E N 1
ATOM 11477 C CA . SER E 1 221 ? 15.203 80.464 -5.497 1.00 25.28 221 SER E CA 1
ATOM 11478 C C . SER E 1 221 ? 15.490 80.298 -4.012 1.00 28.44 221 SER E C 1
ATOM 11479 O O . SER E 1 221 ? 14.581 80.274 -3.179 1.00 27.07 221 SER E O 1
ATOM 11482 N N . LEU E 1 222 ? 16.783 80.212 -3.695 1.00 27.44 222 LEU E N 1
ATOM 11483 C CA . LEU E 1 222 ? 17.231 79.951 -2.329 1.00 27.75 222 LEU E CA 1
ATOM 11484 C C . LEU E 1 222 ? 16.650 80.942 -1.323 1.00 29.65 222 LEU E C 1
ATOM 11485 O O . LEU E 1 222 ? 16.238 80.550 -0.223 1.00 31.19 222 LEU E O 1
ATOM 11490 N N . LYS E 1 223 ? 16.607 82.224 -1.679 1.00 27.19 223 LYS E N 1
ATOM 11491 C CA . LYS E 1 223 ? 16.175 83.283 -0.775 1.00 35.93 223 LYS E CA 1
ATOM 11492 C C . LYS E 1 223 ? 14.770 83.785 -1.075 1.00 27.65 223 LYS E C 1
ATOM 11493 O O . LYS E 1 223 ? 14.371 84.822 -0.539 1.00 30.74 223 LYS E O 1
ATOM 11499 N N . GLU E 1 224 ? 14.013 83.063 -1.899 1.00 26.93 224 GLU E N 1
ATOM 11500 C CA . GLU E 1 224 ? 12.664 83.477 -2.267 1.00 27.23 224 GLU E CA 1
ATOM 11501 C C . GLU E 1 224 ? 11.834 83.804 -1.025 1.00 30.17 224 GLU E C 1
ATOM 11502 O O . GLU E 1 224 ? 11.931 83.132 0.011 1.00 22.45 224 GLU E O 1
ATOM 11508 N N . SER E 1 225 ? 11.021 84.851 -1.135 1.00 23.53 225 SER E N 1
ATOM 11509 C CA . SER E 1 225 ? 10.268 85.363 0.001 1.00 24.83 225 SER E CA 1
ATOM 11510 C C . SER E 1 225 ? 8.857 84.798 0.081 1.00 26.04 225 SER E C 1
ATOM 11511 O O . SER E 1 225 ? 8.117 85.130 1.015 1.00 24.68 225 SER E O 1
ATOM 11514 N N . GLN E 1 226 ? 8.455 83.969 -0.878 1.00 21.94 226 GLN E N 1
ATOM 11515 C CA . GLN E 1 226 ? 7.121 83.404 -0.861 1.00 23.62 226 GLN E CA 1
ATOM 11516 C C . GLN E 1 226 ? 7.206 81.887 -0.952 1.00 18.79 226 GLN E C 1
ATOM 11517 O O . GLN E 1 226 ? 8.271 81.307 -1.183 1.00 25.80 226 GLN E O 1
ATOM 11523 N N . ILE E 1 227 ? 6.068 81.240 -0.735 1.00 17.06 227 ILE E N 1
ATOM 11524 C CA . ILE E 1 227 ? 5.925 79.809 -0.954 1.00 18.27 227 ILE E CA 1
ATOM 11525 C C . ILE E 1 227 ? 4.719 79.612 -1.861 1.00 17.57 227 ILE E C 1
ATOM 11526 O O . ILE E 1 227 ? 3.619 80.074 -1.538 1.00 21.43 227 ILE E O 1
ATOM 11531 N N . ASN E 1 228 ? 4.928 78.955 -3.000 1.00 18.08 228 ASN E N 1
ATOM 11532 C CA . ASN E 1 228 ? 3.832 78.561 -3.870 1.00 19.82 228 ASN E CA 1
ATOM 11533 C C . ASN E 1 228 ? 3.357 77.165 -3.491 1.00 15.32 228 ASN E C 1
ATOM 11534 O O . ASN E 1 228 ? 4.147 76.315 -3.065 1.00 20.00 228 ASN E O 1
ATOM 11539 N N . TYR E 1 229 ? 2.059 76.937 -3.619 1.00 16.10 229 TYR E N 1
ATOM 11540 C CA . TYR E 1 229 ? 1.524 75.612 -3.349 1.00 14.19 229 TYR E CA 1
ATOM 11541 C C . TYR E 1 229 ? 0.582 75.155 -4.457 1.00 17.47 229 TYR E C 1
ATOM 11542 O O . TYR E 1 229 ? -0.052 75.956 -5.154 1.00 17.27 229 TYR E O 1
ATOM 11551 N N . TYR E 1 230 ? 0.511 73.838 -4.588 1.00 15.77 230 TYR E N 1
ATOM 11552 C CA . TYR E 1 230 ? -0.361 73.128 -5.504 1.00 16.26 230 TYR E CA 1
ATOM 11553 C C . TYR E 1 230 ? -0.898 71.913 -4.759 1.00 15.00 230 TYR E C 1
ATOM 11554 O O . TYR E 1 230 ? -0.165 71.286 -3.990 1.00 18.65 230 TYR E O 1
ATOM 11563 N N . GLN E 1 231 ? -2.180 71.605 -4.951 1.00 13.60 231 GLN E N 1
ATOM 11564 C CA . GLN E 1 231 ? -2.739 70.354 -4.462 1.00 17.72 231 GLN E CA 1
ATOM 11565 C C . GLN E 1 231 ? -3.499 69.662 -5.578 1.00 16.97 231 GLN E C 1
ATOM 11566 O O . GLN E 1 231 ? -4.165 70.313 -6.384 1.00 15.92 231 GLN E O 1
ATOM 11572 N N . LEU E 1 232 ? -3.401 68.337 -5.600 1.00 14.63 232 LEU E N 1
ATOM 11573 C CA . LEU E 1 232 ? -4.286 67.493 -6.390 1.00 15.37 232 LEU E CA 1
ATOM 11574 C C . LEU E 1 232 ? -5.060 66.611 -5.421 1.00 14.24 232 LEU E C 1
ATOM 11575 O O . LEU E 1 232 ? -4.464 65.805 -4.703 1.00 14.42 232 LEU E O 1
ATOM 11580 N N . ARG E 1 233 ? -6.372 66.784 -5.385 1.00 14.41 233 ARG E N 1
ATOM 11581 C CA . ARG E 1 233 ? -7.228 66.026 -4.488 1.00 14.24 233 ARG E CA 1
ATOM 11582 C C . ARG E 1 233 ? -7.783 64.796 -5.195 1.00 16.24 233 ARG E C 1
ATOM 11583 O O . ARG E 1 233 ? -7.990 64.790 -6.413 1.00 18.94 233 ARG E O 1
ATOM 11591 N N . GLY E 1 234 ? -7.991 63.741 -4.414 1.00 13.69 234 GLY E N 1
ATOM 11592 C CA . GLY E 1 234 ? -8.546 62.510 -4.928 1.00 17.09 234 GLY E CA 1
ATOM 11593 C C . GLY E 1 234 ? -9.836 62.129 -4.235 1.00 13.33 234 GLY E C 1
ATOM 11594 O O . GLY E 1 234 ? -10.699 62.975 -3.987 1.00 16.20 234 GLY E O 1
ATOM 11595 N N . LYS E 1 235 ? -9.958 60.844 -3.918 1.00 15.52 235 LYS E N 1
ATOM 11596 C CA . LYS E 1 235 ? -11.161 60.267 -3.351 1.00 16.11 235 LYS E CA 1
ATOM 11597 C C . LYS E 1 235 ? -10.778 59.387 -2.175 1.00 13.94 235 LYS E C 1
ATOM 11598 O O . LYS E 1 235 ? -9.695 58.796 -2.161 1.00 17.02 235 LYS E O 1
ATOM 11604 N N . PHE E 1 236 ? -11.678 59.282 -1.201 1.00 14.14 236 PHE E N 1
ATOM 11605 C CA . PHE E 1 236 ? -11.561 58.248 -0.182 1.00 13.49 236 PHE E CA 1
ATOM 11606 C C . PHE E 1 236 ? -12.221 56.964 -0.687 1.00 17.98 236 PHE E C 1
ATOM 11607 O O . PHE E 1 236 ? -13.095 57.002 -1.553 1.00 15.93 236 PHE E O 1
ATOM 11615 N N . ASN E 1 237 ? -11.819 55.826 -0.105 1.00 17.10 237 ASN E N 1
ATOM 11616 C CA . ASN E 1 237 ? -12.340 54.517 -0.518 1.00 16.66 237 ASN E CA 1
ATOM 11617 C C . ASN E 1 237 ? -13.858 54.504 -0.654 1.00 23.39 237 ASN E C 1
ATOM 11618 O O . ASN E 1 237 ? -14.582 54.853 0.283 1.00 19.48 237 ASN E O 1
ATOM 11623 N N . GLY E 1 238 ? -14.335 54.033 -1.804 1.00 18.85 238 GLY E N 1
ATOM 11624 C CA . GLY E 1 238 ? -15.746 53.772 -1.959 1.00 19.26 238 GLY E CA 1
ATOM 11625 C C . GLY E 1 238 ? -16.143 52.459 -1.309 1.00 23.44 238 GLY E C 1
ATOM 11626 O O . GLY E 1 238 ? -15.310 51.583 -1.055 1.00 17.84 238 GLY E O 1
ATOM 11627 N N . VAL E 1 239 ? -17.432 52.343 -0.992 1.00 18.68 239 VAL E N 1
ATOM 11628 C CA . VAL E 1 239 ? -17.977 51.149 -0.351 1.00 18.51 239 VAL E CA 1
ATOM 11629 C C . VAL E 1 239 ? -19.162 50.666 -1.172 1.00 21.34 239 VAL E C 1
ATOM 11630 O O . VAL E 1 239 ? -20.045 51.460 -1.517 1.00 19.63 239 VAL E O 1
ATOM 11634 N N . ASN E 1 240 ? -19.150 49.381 -1.536 1.00 24.11 240 ASN E N 1
ATOM 11635 C CA . ASN E 1 240 ? -20.192 48.774 -2.366 1.00 23.27 240 ASN E CA 1
ATOM 11636 C C . ASN E 1 240 ? -20.889 47.660 -1.590 1.00 30.90 240 ASN E C 1
ATOM 11637 O O . ASN E 1 240 ? -20.535 46.488 -1.740 1.00 32.94 240 ASN E O 1
ATOM 11642 N N . LEU E 1 241 ? -21.919 48.008 -0.833 1.00 25.41 241 LEU E N 1
ATOM 11643 C CA . LEU E 1 241 ? -22.726 47.031 -0.099 1.00 32.97 241 LEU E CA 1
ATOM 11644 C C . LEU E 1 241 ? -24.154 47.062 -0.636 1.00 32.82 241 LEU E C 1
ATOM 11645 O O . LEU E 1 241 ? -25.078 47.535 0.031 1.00 33.37 241 LEU E O 1
ATOM 11650 N N . GLY E 1 242 ? -24.314 46.608 -1.882 1.00 34.44 242 GLY E N 1
ATOM 11651 C CA . GLY E 1 242 ? -25.578 46.648 -2.580 1.00 33.15 242 GLY E CA 1
ATOM 11652 C C . GLY E 1 242 ? -25.796 47.872 -3.438 1.00 34.70 242 GLY E C 1
ATOM 11653 O O . GLY E 1 242 ? -26.642 47.838 -4.336 1.00 30.13 242 GLY E O 1
ATOM 11654 N N . TYR E 1 243 ? -25.053 48.946 -3.185 1.00 26.59 243 TYR E N 1
ATOM 11655 C CA . TYR E 1 243 ? -25.055 50.163 -3.981 1.00 30.44 243 TYR E CA 1
ATOM 11656 C C . TYR E 1 243 ? -23.716 50.837 -3.721 1.00 25.26 243 TYR E C 1
ATOM 11657 O O . TYR E 1 243 ? -23.129 50.659 -2.652 1.00 28.39 243 TYR E O 1
ATOM 11666 N N . TRP E 1 244 ? -23.229 51.597 -4.697 1.00 23.13 244 TRP E N 1
ATOM 11667 C CA . TRP E 1 244 ? -21.942 52.262 -4.536 1.00 22.57 244 TRP E CA 1
ATOM 11668 C C . TRP E 1 244 ? -22.115 53.574 -3.790 1.00 20.52 244 TRP E C 1
ATOM 11669 O O . TRP E 1 244 ? -22.967 54.393 -4.141 1.00 23.27 244 TRP E O 1
ATOM 11680 N N . ALA E 1 245 ? -21.337 53.749 -2.734 1.00 21.31 245 ALA E N 1
ATOM 11681 C CA . ALA E 1 245 ? -21.124 55.048 -2.107 1.00 25.37 245 ALA E CA 1
ATOM 11682 C C . ALA E 1 245 ? -19.716 55.502 -2.459 1.00 18.94 245 ALA E C 1
ATOM 11683 O O . ALA E 1 245 ? -18.761 54.745 -2.261 1.00 26.36 245 ALA E O 1
ATOM 11685 N N . GLN E 1 246 ? -19.592 56.710 -3.005 1.00 18.26 246 GLN E N 1
ATOM 11686 C CA . GLN E 1 246 ? -18.308 57.256 -3.423 1.00 22.33 246 GLN E CA 1
ATOM 11687 C C . GLN E 1 246 ? -18.022 58.568 -2.711 1.00 21.76 246 GLN E C 1
ATOM 11688 O O . GLN E 1 246 ? -18.936 59.332 -2.392 1.00 24.61 246 GLN E O 1
ATOM 11694 N N . GLU E 1 247 ? -16.742 58.813 -2.456 1.00 16.20 247 GLU E N 1
ATOM 11695 C CA . GLU E 1 247 ? -16.316 59.864 -1.534 1.00 16.12 247 GLU E CA 1
ATOM 11696 C C . GLU E 1 247 ? -15.285 60.751 -2.226 1.00 17.61 247 GLU E C 1
ATOM 11697 O O . GLU E 1 247 ? -14.162 60.308 -2.477 1.00 21.34 247 GLU E O 1
ATOM 11703 N N . TYR E 1 248 ? -15.662 61.994 -2.544 1.00 14.16 248 TYR E N 1
ATOM 11704 C CA . TYR E 1 248 ? -14.819 62.927 -3.290 1.00 14.56 248 TYR E CA 1
ATOM 11705 C C . TYR E 1 248 ? -14.289 64.045 -2.395 1.00 17.85 248 TYR E C 1
ATOM 11706 O O . TYR E 1 248 ? -15.068 64.714 -1.705 1.00 19.18 248 TYR E O 1
ATOM 11715 N N . ILE E 1 249 ? -12.983 64.300 -2.462 1.00 14.59 249 ILE E N 1
ATOM 11716 C CA . ILE E 1 249 ? -12.380 65.458 -1.785 1.00 12.84 249 ILE E CA 1
ATOM 11717 C C . ILE E 1 249 ? -12.520 66.625 -2.760 1.00 15.08 249 ILE E C 1
ATOM 11718 O O . ILE E 1 249 ? -11.650 66.891 -3.599 1.00 14.87 249 ILE E O 1
ATOM 11723 N N . LEU E 1 250 ? -13.670 67.291 -2.683 1.00 17.59 250 LEU E N 1
ATOM 11724 C CA . LEU E 1 250 ? -14.169 68.151 -3.749 1.00 16.60 250 LEU E CA 1
ATOM 11725 C C . LEU E 1 250 ? -13.666 69.587 -3.695 1.00 20.03 250 LEU E C 1
ATOM 11726 O O . LEU E 1 250 ? -13.742 70.290 -4.711 1.00 21.08 250 LEU E O 1
ATOM 11731 N N . PHE E 1 251 ? -13.194 70.053 -2.544 1.00 18.27 251 PHE E N 1
ATOM 11732 C CA . PHE E 1 251 ? -12.720 71.425 -2.383 1.00 16.44 251 PHE E CA 1
ATOM 11733 C C . PHE E 1 251 ? -11.446 71.418 -1.553 1.00 16.92 251 PHE E C 1
ATOM 11734 O O . PHE E 1 251 ? -11.192 70.487 -0.785 1.00 18.63 251 PHE E O 1
ATOM 11742 N N . GLY E 1 252 ? -10.635 72.458 -1.719 1.00 18.07 252 GLY E N 1
ATOM 11743 C CA . GLY E 1 252 ? -9.418 72.542 -0.931 1.00 18.46 252 GLY E CA 1
ATOM 11744 C C . GLY E 1 252 ? -8.726 73.879 -1.090 1.00 17.72 252 GLY E C 1
ATOM 11745 O O . GLY E 1 252 ? -9.237 74.807 -1.727 1.00 19.60 252 GLY E O 1
ATOM 11746 N N . GLY E 1 253 ? -7.558 73.980 -0.473 1.00 18.39 253 GLY E N 1
ATOM 11747 C CA . GLY E 1 253 ? -6.785 75.194 -0.580 1.00 18.19 253 GLY E CA 1
ATOM 11748 C C . GLY E 1 253 ? -7.103 76.168 0.534 1.00 20.55 253 GLY E C 1
ATOM 11749 O O . GLY E 1 253 ? -7.769 75.842 1.523 1.00 21.12 253 GLY E O 1
ATOM 11750 N N . GLU E 1 254 ? -6.583 77.386 0.383 1.00 20.83 254 GLU E N 1
ATOM 11751 C CA . GLU E 1 254 ? -6.772 78.398 1.419 1.00 16.99 254 GLU E CA 1
ATOM 11752 C C . GLU E 1 254 ? -8.241 78.751 1.609 1.00 22.83 254 GLU E C 1
ATOM 11753 O O . GLU E 1 254 ? -8.970 79.018 0.645 1.00 20.98 254 GLU E O 1
ATOM 11759 N N . GLY E 1 255 ? -8.645 78.840 2.876 1.00 18.99 255 GLY E N 1
ATOM 11760 C CA . GLY E 1 255 ? -9.978 79.257 3.231 1.00 21.35 255 GLY E CA 1
ATOM 11761 C C . GLY E 1 255 ? -11.077 78.283 2.878 1.00 25.56 255 GLY E C 1
ATOM 11762 O O . GLY E 1 255 ? -12.248 78.578 3.146 1.00 23.23 255 GLY E O 1
ATOM 11763 N N . ALA E 1 256 ? -10.740 77.121 2.311 1.00 22.42 256 ALA E N 1
ATOM 11764 C CA . ALA E 1 256 ? -11.768 76.184 1.869 1.00 20.84 256 ALA E CA 1
ATOM 11765 C C . ALA E 1 256 ? -12.644 75.715 3.015 1.00 22.61 256 ALA E C 1
ATOM 11766 O O . ALA E 1 256 ? -13.791 75.300 2.787 1.00 23.37 256 ALA E O 1
ATOM 11768 N N . GLU E 1 257 ? -12.129 75.756 4.241 1.00 22.09 257 GLU E N 1
ATOM 11769 C CA . GLU E 1 257 ? -12.934 75.358 5.387 1.00 27.59 257 GLU E CA 1
ATOM 11770 C C . GLU E 1 257 ? -14.148 76.260 5.564 1.00 30.09 257 GLU E C 1
ATOM 11771 O O . GLU E 1 257 ? -15.122 75.846 6.195 1.00 29.69 257 GLU E O 1
ATOM 11777 N N . GLN E 1 258 ? -14.125 77.458 4.985 1.00 30.70 258 GLN E N 1
ATOM 11778 C CA . GLN E 1 258 ? -15.262 78.360 5.078 1.00 39.38 258 GLN E CA 1
ATOM 11779 C C . GLN E 1 258 ? -16.439 77.914 4.214 1.00 38.44 258 GLN E C 1
ATOM 11780 O O . GLN E 1 258 ? -17.533 78.469 4.354 1.00 47.55 258 GLN E O 1
ATOM 11786 N N . LEU E 1 259 ? -16.249 76.931 3.335 1.00 30.36 259 LEU E N 1
ATOM 11787 C CA . LEU E 1 259 ? -17.332 76.387 2.536 1.00 35.78 259 LEU E CA 1
ATOM 11788 C C . LEU E 1 259 ? -17.923 75.129 3.144 1.00 29.27 259 LEU E C 1
ATOM 11789 O O . LEU E 1 259 ? -18.614 74.386 2.444 1.00 31.98 259 LEU E O 1
ATOM 11794 N N . LYS E 1 260 ? -17.693 74.882 4.431 1.00 30.03 260 LYS E N 1
ATOM 11795 C CA . LYS E 1 260 ? -18.268 73.697 5.036 1.00 26.22 260 LYS E CA 1
ATOM 11796 C C . LYS E 1 260 ? -19.784 73.822 5.047 1.00 35.72 260 LYS E C 1
ATOM 11797 O O . LYS E 1 260 ? -20.330 74.904 5.298 1.00 27.51 260 LYS E O 1
ATOM 11803 N N . ASN E 1 261 ? -20.460 72.700 4.788 1.00 23.17 261 ASN E N 1
ATOM 11804 C CA . ASN E 1 261 ? -21.918 72.615 4.727 1.00 27.85 261 ASN E CA 1
ATOM 11805 C C . ASN E 1 261 ? -22.496 73.402 3.555 1.00 29.51 261 ASN E C 1
ATOM 11806 O O . ASN E 1 261 ? -23.619 73.894 3.616 1.00 31.57 261 ASN E O 1
ATOM 11811 N N . LYS E 1 262 ? -21.705 73.554 2.489 1.00 29.85 262 LYS E N 1
ATOM 11812 C CA . LYS E 1 262 ? -22.068 74.178 1.219 1.00 32.50 262 LYS E CA 1
ATOM 11813 C C . LYS E 1 262 ? -21.449 73.375 0.091 1.00 32.99 262 LYS E C 1
ATOM 11814 O O . LYS E 1 262 ? -20.295 72.956 0.162 1.00 30.71 262 LYS E O 1
ATOM 11820 N N . ILE E 1 263 ? -22.230 73.080 -0.929 1.00 28.46 263 ILE E N 1
ATOM 11821 C CA . ILE E 1 263 ? -21.726 72.625 -2.214 1.00 27.54 263 ILE E CA 1
ATOM 11822 C C . ILE E 1 263 ? -22.227 73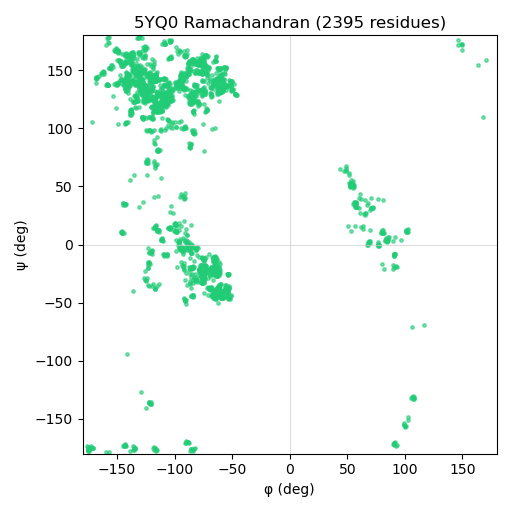.606 -3.263 1.00 32.32 263 ILE E C 1
ATOM 11823 O O . ILE E 1 263 ? -23.388 73.544 -3.679 1.00 32.22 263 ILE E O 1
ATOM 11828 N N . PRO E 1 264 ? -21.396 74.564 -3.673 1.00 28.42 264 PRO E N 1
ATOM 11829 C CA . PRO E 1 264 ? -21.795 75.470 -4.753 1.00 25.68 264 PRO E CA 1
ATOM 11830 C C . PRO E 1 264 ? -22.185 74.650 -5.969 1.00 33.27 264 PRO E C 1
ATOM 11831 O O . PRO E 1 264 ? -21.523 73.665 -6.310 1.00 25.65 264 PRO E O 1
ATOM 11835 N N . ASP E 1 265 ? -23.285 75.047 -6.596 1.00 27.21 265 ASP E N 1
ATOM 11836 C CA . ASP E 1 265 ? -23.819 74.345 -7.754 1.00 25.25 265 ASP E CA 1
ATOM 11837 C C . ASP E 1 265 ? -23.105 74.840 -9.004 1.00 27.19 265 ASP E C 1
ATOM 11838 O O . ASP E 1 265 ? -23.236 76.006 -9.383 1.00 29.02 265 ASP E O 1
ATOM 11843 N N . MET E 1 266 ? -22.334 73.964 -9.637 1.00 26.80 266 MET E N 1
ATOM 11844 C CA . MET E 1 266 ? -21.672 74.306 -10.885 1.00 25.76 266 MET E CA 1
ATOM 11845 C C . MET E 1 266 ? -21.522 73.035 -11.699 1.00 21.60 266 MET E C 1
ATOM 11846 O O . MET E 1 266 ? -21.695 71.928 -11.187 1.00 24.16 266 MET E O 1
ATOM 11851 N N . SER E 1 267 ? -21.173 73.209 -12.980 1.00 20.22 267 SER E N 1
ATOM 11852 C CA . SER E 1 267 ? -21.120 72.082 -13.906 1.00 24.59 267 SER E CA 1
ATOM 11853 C C . SER E 1 267 ? -19.918 71.187 -13.660 1.00 17.85 267 SER E C 1
ATOM 11854 O O . SER E 1 267 ? -19.973 69.988 -13.965 1.00 22.50 267 SER E O 1
ATOM 11857 N N . ASN E 1 268 ? -18.813 71.750 -13.166 1.00 18.24 268 ASN E N 1
ATOM 11858 C CA . ASN E 1 268 ? -17.579 70.989 -12.999 1.00 16.13 268 ASN E CA 1
ATOM 11859 C C . ASN E 1 268 ? -16.888 71.422 -11.719 1.00 20.77 268 ASN E C 1
ATOM 11860 O O . ASN E 1 268 ? -16.971 72.585 -11.305 1.00 19.15 268 ASN E O 1
ATOM 11865 N N . TYR E 1 269 ? -16.202 70.473 -11.105 1.00 18.24 269 TYR E N 1
ATOM 11866 C CA . TYR E 1 269 ? -15.545 70.688 -9.823 1.00 16.69 269 TYR E CA 1
ATOM 11867 C C . TYR E 1 269 ? -14.062 70.383 -9.983 1.00 18.62 269 TYR E C 1
ATOM 11868 O O . TYR E 1 269 ? -13.677 69.220 -10.144 1.00 18.32 269 TYR E O 1
ATOM 11877 N N . SER E 1 270 ? -13.233 71.423 -9.930 1.00 15.37 270 SER E N 1
ATOM 11878 C CA . SER E 1 270 ? -11.796 71.239 -10.047 1.00 16.92 270 SER E CA 1
ATOM 11879 C C . SER E 1 270 ? -11.264 70.432 -8.868 1.00 21.81 270 SER E C 1
ATOM 11880 O O . SER E 1 270 ? -11.662 70.641 -7.718 1.00 20.07 270 SER E O 1
ATOM 11883 N N . MET E 1 271 ? -10.359 69.506 -9.160 1.00 13.39 271 MET E N 1
ATOM 11884 C CA . MET E 1 271 ? -9.681 68.734 -8.132 1.00 15.16 271 MET E CA 1
ATOM 11885 C C . MET E 1 271 ? -8.286 69.282 -7.843 1.00 18.58 271 MET E C 1
ATOM 11886 O O . MET E 1 271 ? -7.491 68.614 -7.170 1.00 18.29 271 MET E O 1
ATOM 11891 N N . GLU E 1 272 ? -7.974 70.478 -8.348 1.00 16.72 272 GLU E N 1
ATOM 11892 C CA . GLU E 1 272 ? -6.679 71.110 -8.153 1.00 15.57 272 GLU E CA 1
ATOM 11893 C C . GLU E 1 272 ? -6.817 72.407 -7.368 1.00 15.42 272 GLU E C 1
ATOM 11894 O O . GLU E 1 272 ? -7.764 73.178 -7.568 1.00 19.51 272 GLU E O 1
ATOM 11900 N N . ASP E 1 273 ? -5.850 72.646 -6.488 1.00 16.79 273 ASP E N 1
ATOM 11901 C CA . ASP E 1 273 ? -5.734 73.891 -5.732 1.00 19.92 273 ASP E CA 1
ATOM 11902 C C . ASP E 1 273 ? -4.403 74.545 -6.076 1.00 17.92 273 ASP E C 1
ATOM 11903 O O . ASP E 1 273 ? -3.403 73.852 -6.279 1.00 15.65 273 ASP E O 1
ATOM 11908 N N . ASN E 1 274 ? -4.395 75.876 -6.161 1.00 17.70 274 ASN E N 1
ATOM 11909 C CA . ASN E 1 274 ? -3.202 76.636 -6.509 1.00 22.64 274 ASN E CA 1
ATOM 11910 C C . ASN E 1 274 ? -3.167 77.910 -5.680 1.00 17.40 274 ASN E C 1
ATOM 11911 O O . ASN E 1 274 ? -4.205 78.538 -5.461 1.00 21.35 274 ASN E O 1
ATOM 11916 N N . GLY E 1 275 ? -1.986 78.298 -5.229 1.00 20.42 275 GLY E N 1
ATOM 11917 C CA . GLY E 1 275 ? -1.923 79.576 -4.539 1.00 20.82 275 GLY E CA 1
ATOM 11918 C C . GLY E 1 275 ? -0.503 79.945 -4.176 1.00 20.55 275 GLY E C 1
ATOM 11919 O O . GLY E 1 275 ? 0.456 79.249 -4.518 1.00 18.08 275 GLY E O 1
ATOM 11920 N N . SER E 1 276 ? -0.383 81.070 -3.479 1.00 18.31 276 SER E N 1
ATOM 11921 C CA . SER E 1 276 ? 0.916 81.557 -3.055 1.00 21.26 276 SER E CA 1
ATOM 11922 C C . SER E 1 276 ? 0.782 82.197 -1.682 1.00 22.09 276 SER E C 1
ATOM 11923 O O . SER E 1 276 ? -0.183 82.917 -1.420 1.00 22.88 276 SER E O 1
ATOM 11926 N N . PHE E 1 277 ? 1.749 81.924 -0.814 1.00 20.05 277 PHE E N 1
ATOM 11927 C CA . PHE E 1 277 ? 1.850 82.570 0.492 1.00 18.43 277 PHE E CA 1
ATOM 11928 C C . PHE E 1 277 ? 2.989 83.577 0.413 1.00 15.84 277 PHE E C 1
ATOM 11929 O O . PHE E 1 277 ? 4.163 83.195 0.382 1.00 20.83 277 PHE E O 1
ATOM 11937 N N . LYS E 1 278 ? 2.624 84.851 0.371 1.00 17.77 278 LYS E N 1
ATOM 11938 C CA . LYS E 1 278 ? 3.575 85.945 0.385 1.00 19.77 278 LYS E CA 1
ATOM 11939 C C . LYS E 1 278 ? 4.086 86.123 1.820 1.00 21.18 278 LYS E C 1
ATOM 11940 O O . LYS E 1 278 ? 3.412 85.737 2.780 1.00 20.90 278 LYS E O 1
ATOM 11946 N N . ASN E 1 279 ? 5.241 86.784 1.959 1.00 18.62 279 ASN E N 1
ATOM 11947 C CA . ASN E 1 279 ? 5.831 87.056 3.281 1.00 18.65 279 ASN E CA 1
ATOM 11948 C C . ASN E 1 279 ? 5.949 85.777 4.101 1.00 19.57 279 ASN E C 1
ATOM 11949 O O . ASN E 1 279 ? 5.523 85.709 5.260 1.00 19.76 279 ASN E O 1
ATOM 11954 N N . ALA E 1 280 ? 6.556 84.760 3.485 1.00 17.86 280 ALA E N 1
ATOM 11955 C CA . ALA E 1 280 ? 6.593 83.421 4.061 1.00 19.12 280 ALA E CA 1
ATOM 11956 C C . ALA E 1 280 ? 7.387 83.346 5.361 1.00 21.24 280 ALA E C 1
ATOM 11957 O O . ALA E 1 280 ? 7.163 82.423 6.145 1.00 17.57 280 ALA E O 1
ATOM 11959 N N . LEU E 1 281 ? 8.313 84.277 5.604 1.00 19.39 281 LEU E N 1
ATOM 11960 C CA . LEU E 1 281 ? 9.082 84.258 6.847 1.00 20.18 281 LEU E CA 1
ATOM 11961 C C . LEU E 1 281 ? 8.187 84.436 8.065 1.00 16.79 281 LEU E C 1
ATOM 11962 O O . LEU E 1 281 ? 8.557 84.024 9.166 1.00 21.43 281 LEU E O 1
ATOM 11967 N N . LYS E 1 282 ? 7.015 85.027 7.878 1.00 16.32 282 LYS E N 1
ATOM 11968 C CA . LYS E 1 282 ? 6.017 85.231 8.913 1.00 21.82 282 LYS E CA 1
ATOM 11969 C C . LYS E 1 282 ? 5.265 83.949 9.275 1.00 17.45 282 LYS E C 1
ATOM 11970 O O . LYS E 1 282 ? 4.582 83.910 10.303 1.00 16.96 282 LYS E O 1
ATOM 11976 N N . ILE E 1 283 ? 5.409 82.895 8.488 1.00 17.06 283 ILE E N 1
ATOM 11977 C CA . ILE E 1 283 ? 4.613 81.685 8.684 1.00 14.01 283 ILE E CA 1
ATOM 11978 C C . ILE E 1 283 ? 5.247 80.814 9.755 1.00 15.61 283 ILE E C 1
ATOM 11979 O O . ILE E 1 283 ? 6.425 80.447 9.656 1.00 15.44 283 ILE E O 1
ATOM 11984 N N . GLU E 1 284 ? 4.459 80.459 10.781 1.00 12.57 284 GLU E N 1
ATOM 11985 C CA . GLU E 1 284 ? 4.909 79.458 11.741 1.00 13.99 284 GLU E CA 1
ATOM 11986 C C . GLU E 1 284 ? 4.617 78.036 11.261 1.00 13.62 284 GLU E C 1
ATOM 11987 O O . GLU E 1 284 ? 5.465 77.145 11.400 1.00 14.24 284 GLU E O 1
ATOM 11993 N N . SER E 1 285 ? 3.423 77.799 10.723 1.00 12.17 285 SER E N 1
ATOM 11994 C CA . SER E 1 285 ? 3.089 76.461 10.250 1.00 14.28 285 SER E CA 1
ATOM 11995 C C . SER E 1 285 ? 2.175 76.552 9.036 1.00 14.86 285 SER E C 1
ATOM 11996 O O . SER E 1 285 ? 1.460 77.539 8.844 1.00 14.19 285 SER E O 1
ATOM 11999 N N . LEU E 1 286 ? 2.229 75.513 8.207 1.00 14.08 286 LEU E N 1
ATOM 12000 C CA . LEU E 1 286 ? 1.316 75.318 7.090 1.00 14.98 286 LEU E CA 1
ATOM 12001 C C . LEU E 1 286 ? 0.440 74.119 7.434 1.00 14.62 286 LEU E C 1
ATOM 12002 O O . LEU E 1 286 ? 0.963 73.023 7.662 1.00 14.73 286 LEU E O 1
ATOM 12007 N N . ASP E 1 287 ? -0.876 74.322 7.453 1.00 13.53 287 ASP E N 1
ATOM 12008 C CA . ASP E 1 287 ? -1.802 73.387 8.085 1.00 15.19 287 ASP E CA 1
ATOM 12009 C C . ASP E 1 287 ? -2.787 72.827 7.072 1.00 15.13 287 ASP E C 1
ATOM 12010 O O . ASP E 1 287 ? -3.597 73.573 6.507 1.00 14.55 287 ASP E O 1
ATOM 12015 N N . LEU E 1 288 ? -2.734 71.513 6.887 1.00 15.04 288 LEU E N 1
ATOM 12016 C CA . LEU E 1 288 ? -3.738 70.770 6.143 1.00 14.40 288 LEU E CA 1
ATOM 12017 C C . LEU E 1 288 ? -4.787 70.267 7.122 1.00 14.58 288 LEU E C 1
ATOM 12018 O O . LEU E 1 288 ? -4.447 69.726 8.182 1.00 15.60 288 LEU E O 1
ATOM 12023 N N . ARG E 1 289 ? -6.058 70.426 6.765 1.00 17.52 289 ARG E N 1
ATOM 12024 C CA . ARG E 1 289 ? -7.151 69.893 7.566 1.00 15.80 289 ARG E CA 1
ATOM 12025 C C . ARG E 1 289 ? -8.146 69.181 6.648 1.00 15.86 289 ARG E C 1
ATOM 12026 O O . ARG E 1 289 ? -8.595 69.745 5.643 1.00 16.95 289 ARG E O 1
ATOM 12034 N N . LEU E 1 290 ? -8.470 67.939 6.989 1.00 16.14 290 LEU E N 1
ATOM 12035 C CA . LEU E 1 290 ? -9.414 67.127 6.231 1.00 12.40 290 LEU E CA 1
ATOM 12036 C C . LEU E 1 290 ? -10.741 67.086 6.981 1.00 17.38 290 LEU E C 1
ATOM 12037 O O . LEU E 1 290 ? -10.782 66.696 8.152 1.00 15.28 290 LEU E O 1
ATOM 12042 N N . MET E 1 291 ? -11.818 67.477 6.311 1.00 16.95 291 MET E N 1
ATOM 12043 C CA . MET E 1 291 ? -13.107 67.547 6.978 1.00 17.71 291 MET E CA 1
ATOM 12044 C C . MET E 1 291 ? -14.231 67.103 6.050 1.00 15.61 291 MET E C 1
ATOM 12045 O O . MET E 1 291 ? -14.119 67.140 4.825 1.00 19.10 291 MET E O 1
ATOM 12050 N N . ASP E 1 292 ? -15.323 66.670 6.679 1.00 17.87 292 ASP E N 1
ATOM 12051 C CA . ASP E 1 292 ? -16.540 66.284 5.982 1.00 16.33 292 ASP E CA 1
ATOM 12052 C C . ASP E 1 292 ? -17.294 67.501 5.463 1.00 17.59 292 ASP E C 1
ATOM 12053 O O . ASP E 1 292 ? -17.231 68.593 6.034 1.00 19.74 292 ASP E O 1
ATOM 12058 N N . ASN E 1 293 ? -18.047 67.290 4.383 1.00 18.47 293 ASN E N 1
ATOM 12059 C CA . ASN E 1 293 ? -18.953 68.296 3.841 1.00 21.52 293 ASN E CA 1
ATOM 12060 C C . ASN E 1 293 ? -20.265 67.587 3.516 1.00 17.28 293 ASN E C 1
ATOM 12061 O O . ASN E 1 293 ? -20.442 66.406 3.834 1.00 18.99 293 ASN E O 1
ATOM 12066 N N . ASN E 1 294 ? -21.206 68.311 2.916 1.00 20.25 294 ASN E N 1
ATOM 12067 C CA . ASN E 1 294 ? -22.502 67.715 2.604 1.00 18.90 294 ASN E CA 1
ATOM 12068 C C . ASN E 1 294 ? -22.345 66.534 1.649 1.00 24.27 294 ASN E C 1
ATOM 12069 O O . ASN E 1 294 ? -21.452 66.507 0.797 1.00 22.85 294 ASN E O 1
ATOM 12074 N N . ARG E 1 295 ? -23.263 65.579 1.762 1.00 23.04 295 ARG E N 1
ATOM 12075 C CA . ARG E 1 295 ? -23.396 64.517 0.778 1.00 23.73 295 ARG E CA 1
ATOM 12076 C C . ARG E 1 295 ? -24.372 64.963 -0.300 1.00 24.09 295 ARG E C 1
ATOM 12077 O O . ARG E 1 295 ? -25.114 65.935 -0.130 1.00 26.83 295 ARG E O 1
ATOM 12085 N N . MET E 1 296 ? -24.328 64.275 -1.437 1.00 22.21 296 MET E N 1
ATOM 12086 C CA . MET E 1 296 ? -25.221 64.597 -2.543 1.00 23.66 296 MET E CA 1
ATOM 12087 C C . MET E 1 296 ? -25.624 63.290 -3.226 1.00 22.56 296 MET E C 1
ATOM 12088 O O . MET E 1 296 ? -25.309 62.193 -2.748 1.00 21.49 296 MET E O 1
ATOM 12093 N N . ALA E 1 297 ? -26.338 63.411 -4.349 1.00 23.93 297 ALA E N 1
ATOM 12094 C CA . ALA E 1 297 ? -26.798 62.256 -5.120 1.00 27.25 297 ALA E CA 1
ATOM 12095 C C . ALA E 1 297 ? -27.564 61.271 -4.234 1.00 26.03 297 ALA E C 1
ATOM 12096 O O . ALA E 1 297 ? -27.247 60.081 -4.159 1.00 22.57 297 ALA E O 1
ATOM 12098 N N . TYR E 1 298 ? -28.568 61.794 -3.521 1.00 27.13 298 TYR E N 1
ATOM 12099 C CA . TYR E 1 298 ? -29.416 60.985 -2.641 1.00 31.71 298 TYR E CA 1
ATOM 12100 C C . TYR E 1 298 ? -28.607 60.242 -1.588 1.00 26.84 298 TYR E C 1
ATOM 12101 O O . TYR E 1 298 ? -28.970 59.139 -1.181 1.00 33.05 298 TYR E O 1
ATOM 12110 N N . GLY E 1 299 ? -27.508 60.841 -1.136 1.00 30.17 299 GLY E N 1
ATOM 12111 C CA . GLY E 1 299 ? -26.673 60.246 -0.119 1.00 25.07 299 GLY E CA 1
ATOM 12112 C C . GLY E 1 299 ? -25.551 59.374 -0.637 1.00 23.85 299 GLY E C 1
ATOM 12113 O O . GLY E 1 299 ? -24.698 58.960 0.157 1.00 21.64 299 GLY E O 1
ATOM 12114 N N . SER E 1 300 ? -25.520 59.080 -1.938 1.00 23.61 300 SER E N 1
ATOM 12115 C CA . SER E 1 300 ? -24.528 58.167 -2.486 1.00 24.54 300 SER E CA 1
ATOM 12116 C C . SER E 1 300 ? -23.157 58.806 -2.692 1.00 26.86 300 SER E C 1
ATOM 12117 O O . SER E 1 300 ? -22.156 58.081 -2.780 1.00 23.86 300 SER E O 1
ATOM 12120 N N . THR E 1 301 ? -23.083 60.128 -2.798 1.00 20.16 301 THR E N 1
ATOM 12121 C CA . THR E 1 301 ? -21.826 60.810 -3.068 1.00 20.09 301 THR E CA 1
ATOM 12122 C C . THR E 1 301 ? -21.474 61.661 -1.856 1.00 21.04 301 THR E C 1
ATOM 12123 O O . THR E 1 301 ? -22.183 62.624 -1.544 1.00 19.88 301 THR E O 1
ATOM 12127 N N . GLY E 1 302 ? -20.387 61.313 -1.177 1.00 18.61 302 GLY E N 1
ATOM 12128 C CA . GLY E 1 302 ? -19.870 62.157 -0.117 1.00 16.90 302 GLY E CA 1
ATOM 12129 C C . GLY E 1 302 ? -18.906 63.186 -0.685 1.00 18.96 302 GLY E C 1
ATOM 12130 O O . GLY E 1 302 ? -18.218 62.930 -1.672 1.00 19.74 302 GLY E O 1
ATOM 12131 N N . THR E 1 303 ? -18.878 64.376 -0.073 1.00 16.51 303 THR E N 1
ATOM 12132 C CA . THR E 1 303 ? -17.893 65.392 -0.427 1.00 14.53 303 THR E CA 1
ATOM 12133 C C . THR E 1 303 ? -17.112 65.814 0.815 1.00 15.04 303 THR E C 1
ATOM 12134 O O . THR E 1 303 ? -17.620 65.772 1.942 1.00 19.67 303 THR E O 1
ATOM 12138 N N . TYR E 1 304 ? -15.843 66.155 0.599 1.00 17.28 304 TYR E N 1
ATOM 12139 C CA . TYR E 1 304 ? -14.913 66.478 1.676 1.00 16.10 304 TYR E CA 1
ATOM 12140 C C . TYR E 1 304 ? -14.086 67.692 1.281 1.00 17.59 304 TYR E C 1
ATOM 12141 O O . TYR E 1 304 ? -14.029 68.092 0.112 1.00 16.55 304 TYR E O 1
ATOM 12150 N N . ILE E 1 305 ? -13.440 68.279 2.276 1.00 15.83 305 ILE E N 1
ATOM 12151 C CA . ILE E 1 305 ? -12.625 69.468 2.077 1.00 16.89 305 ILE E CA 1
ATOM 12152 C C . ILE E 1 305 ? -11.217 69.185 2.584 1.00 15.29 305 ILE E C 1
ATOM 12153 O O . ILE E 1 305 ? -11.049 68.606 3.664 1.00 17.49 305 ILE E O 1
ATOM 12158 N N . ALA E 1 306 ? -10.212 69.557 1.791 1.00 15.56 306 ALA E N 1
ATOM 12159 C CA . ALA E 1 306 ? -8.807 69.503 2.203 1.00 18.82 306 ALA E CA 1
ATOM 12160 C C . ALA E 1 306 ? -8.283 70.941 2.241 1.00 15.47 306 ALA E C 1
ATOM 12161 O O . ALA E 1 306 ? -7.638 71.409 1.300 1.00 17.99 306 ALA E O 1
ATOM 12163 N N . SER E 1 307 ? -8.563 71.641 3.335 1.00 18.27 307 SER E N 1
ATOM 12164 C CA . SER E 1 307 ? -8.129 73.026 3.448 1.00 19.21 307 SER E CA 1
ATOM 12165 C C . SER E 1 307 ? -6.634 73.100 3.745 1.00 17.21 307 SER E C 1
ATOM 12166 O O . SER E 1 307 ? -6.064 72.236 4.417 1.00 17.49 307 SER E O 1
ATOM 12169 N N . PHE E 1 308 ? -5.998 74.145 3.225 1.00 16.29 308 PHE E N 1
ATOM 12170 C CA . PHE E 1 308 ? -4.560 74.325 3.379 1.00 18.83 308 PHE E CA 1
ATOM 12171 C C . PHE E 1 308 ? -4.317 75.800 3.682 1.00 16.21 308 PHE E C 1
ATOM 12172 O O . PHE E 1 308 ? -4.568 76.660 2.829 1.00 17.53 308 PHE E O 1
ATOM 12180 N N . ASN E 1 309 ? -3.851 76.088 4.899 1.00 17.19 309 ASN E N 1
ATOM 12181 C CA . ASN E 1 309 ? -3.805 77.454 5.408 1.00 16.56 309 ASN E CA 1
ATOM 12182 C C . ASN E 1 309 ? -2.498 77.709 6.136 1.00 20.23 309 ASN E C 1
ATOM 12183 O O . ASN E 1 309 ? -1.838 76.787 6.622 1.00 18.07 309 ASN E O 1
ATOM 12188 N N . ARG E 1 310 ? -2.156 78.991 6.246 1.00 20.92 310 ARG E N 1
ATOM 12189 C CA . ARG E 1 310 ? -0.984 79.419 6.995 1.00 16.19 310 ARG E CA 1
ATOM 12190 C C . ARG E 1 310 ? -1.386 79.799 8.412 1.00 17.47 310 ARG E C 1
ATOM 12191 O O . ARG E 1 310 ? -2.455 80.376 8.638 1.00 21.15 310 ARG E O 1
ATOM 12199 N N . THR E 1 311 ? -0.529 79.460 9.361 1.00 17.47 311 THR E N 1
ATOM 12200 C CA . THR E 1 311 ? -0.580 80.004 10.716 1.00 17.40 311 THR E CA 1
ATOM 12201 C C . THR E 1 311 ? 0.663 80.867 10.878 1.00 16.77 311 THR E C 1
ATOM 12202 O O . THR E 1 311 ? 1.785 80.354 10.846 1.00 15.43 311 THR E O 1
ATOM 12206 N N . ASP E 1 312 ? 0.470 82.167 11.041 1.00 15.94 312 ASP E N 1
ATOM 12207 C CA . ASP E 1 312 ? 1.589 83.087 11.154 1.00 16.35 312 ASP E CA 1
ATOM 12208 C C . ASP E 1 312 ? 2.032 83.213 12.607 1.00 15.73 312 ASP E C 1
ATOM 12209 O O . ASP E 1 312 ? 1.243 83.010 13.531 1.00 17.18 312 ASP E O 1
ATOM 12214 N N . PHE E 1 313 ? 3.312 83.520 12.796 1.00 15.22 313 PHE E N 1
ATOM 12215 C CA . PHE E 1 313 ? 3.773 84.046 14.076 1.00 17.06 313 PHE E CA 1
ATOM 12216 C C . PHE E 1 313 ? 2.968 85.287 14.432 1.00 16.16 313 PHE E C 1
ATOM 12217 O O . PHE E 1 313 ? 2.480 86.005 13.556 1.00 16.79 313 PHE E O 1
ATOM 12225 N N . SER E 1 314 ? 2.835 85.542 15.731 1.00 16.25 314 SER E N 1
ATOM 12226 C CA . SER E 1 314 ? 2.193 86.766 16.207 1.00 18.43 314 SER E CA 1
ATOM 12227 C C . SER E 1 314 ? 3.180 87.930 16.147 1.00 15.94 314 SER E C 1
ATOM 12228 O O . SER E 1 314 ? 4.270 87.854 16.722 1.00 19.19 314 SER E O 1
ATOM 12231 N N . MET E 1 315 ? 2.811 88.990 15.428 1.00 16.74 315 MET E N 1
ATOM 12232 C CA . MET E 1 315 ? 3.667 90.152 15.252 1.00 17.30 315 MET E CA 1
ATOM 12233 C C . MET E 1 315 ? 2.807 91.404 15.226 1.00 17.68 315 MET E C 1
ATOM 12234 O O . MET E 1 315 ? 1.726 91.405 14.636 1.00 23.60 315 MET E O 1
ATOM 12239 N N . THR E 1 316 ? 3.299 92.467 15.862 1.00 18.70 316 THR E N 1
ATOM 12240 C CA . THR E 1 316 ? 2.612 93.748 15.834 1.00 22.70 316 THR E CA 1
ATOM 12241 C C . THR E 1 316 ? 2.782 94.416 14.470 1.00 26.51 316 THR E C 1
ATOM 12242 O O . THR E 1 316 ? 3.727 94.119 13.739 1.00 21.97 316 THR E O 1
ATOM 12246 N N . PRO E 1 317 ? 1.882 95.337 14.115 1.00 27.22 317 PRO E N 1
ATOM 12247 C CA . PRO E 1 317 ? 2.078 96.089 12.866 1.00 25.91 317 PRO E CA 1
ATOM 12248 C C . PRO E 1 317 ? 3.435 96.760 12.793 1.00 22.67 317 PRO E C 1
ATOM 12249 O O . PRO E 1 317 ? 4.051 96.786 11.723 1.00 27.24 317 PRO E O 1
ATOM 12253 N N . GLU E 1 318 ? 3.942 97.268 13.921 1.00 29.32 318 GLU E N 1
ATOM 12254 C CA . GLU E 1 318 ? 5.242 97.928 13.921 1.00 24.46 318 GLU E CA 1
ATOM 12255 C C . GLU E 1 318 ? 6.370 96.959 13.587 1.00 32.29 318 GLU E C 1
ATOM 12256 O O . GLU E 1 318 ? 7.275 97.290 12.808 1.00 29.31 318 GLU E O 1
ATOM 12262 N N . ASN E 1 319 ? 6.324 95.746 14.136 1.00 28.56 319 ASN E N 1
ATOM 12263 C CA . ASN E 1 319 ? 7.401 94.797 13.878 1.00 25.42 319 ASN E CA 1
ATOM 12264 C C . ASN E 1 319 ? 7.260 94.158 12.503 1.00 24.65 319 ASN E C 1
ATOM 12265 O O . ASN E 1 319 ? 8.266 93.809 11.879 1.00 25.25 319 ASN E O 1
ATOM 12270 N N . LEU E 1 320 ? 6.028 93.980 12.036 1.00 19.32 320 LEU E N 1
ATOM 12271 C CA . LEU E 1 320 ? 5.808 93.540 10.664 1.00 25.72 320 LEU E CA 1
ATOM 12272 C C . LEU E 1 320 ? 6.426 94.532 9.686 1.00 31.50 320 LEU E C 1
ATOM 12273 O O . LEU E 1 320 ? 7.096 94.138 8.724 1.00 29.00 320 LEU E O 1
ATOM 12278 N N . LYS E 1 321 ? 6.216 95.829 9.925 1.00 26.63 321 LYS E N 1
ATOM 12279 C CA . LYS E 1 321 ? 6.782 96.888 9.099 1.00 27.91 321 LYS E CA 1
ATOM 12280 C C . LYS E 1 321 ? 8.302 96.859 9.151 1.00 30.19 321 LYS E C 1
ATOM 12281 O O . LYS E 1 321 ? 8.961 96.929 8.108 1.00 32.98 321 LYS E O 1
ATOM 12287 N N . ALA E 1 322 ? 8.827 96.825 10.382 1.00 30.18 322 ALA E N 1
ATOM 12288 C CA . ALA E 1 322 ? 10.273 96.833 10.566 1.00 31.77 322 ALA E CA 1
ATOM 12289 C C . ALA E 1 322 ? 10.927 95.629 9.899 1.00 32.86 322 ALA E C 1
ATOM 12290 O O . ALA E 1 322 ? 12.048 95.731 9.387 1.00 30.19 322 ALA E O 1
ATOM 12292 N N . CYS E 1 323 ? 10.251 94.484 9.888 1.00 33.78 323 CYS E N 1
ATOM 12293 C CA . CYS E 1 323 ? 10.821 93.264 9.327 1.00 28.00 323 CYS E CA 1
ATOM 12294 C C . CYS E 1 323 ? 10.567 93.110 7.833 1.00 29.48 323 CYS E C 1
ATOM 12295 O O . CYS E 1 323 ? 11.078 92.158 7.228 1.00 27.51 323 CYS E O 1
ATOM 12298 N N . GLY E 1 324 ? 9.811 94.017 7.226 1.00 31.59 324 GLY E N 1
ATOM 12299 C CA . GLY E 1 324 ? 9.475 93.870 5.821 1.00 27.98 324 GLY E CA 1
ATOM 12300 C C . GLY E 1 324 ? 8.501 92.746 5.545 1.00 33.58 324 GLY E C 1
ATOM 12301 O O . GLY E 1 324 ? 8.558 92.131 4.473 1.00 33.72 324 GLY E O 1
ATOM 12302 N N . LEU E 1 325 ? 7.606 92.454 6.491 1.00 28.28 325 LEU E N 1
ATOM 12303 C CA . LEU E 1 325 ? 6.662 91.350 6.363 1.00 29.95 325 LEU E CA 1
ATOM 12304 C C . LEU E 1 325 ? 5.211 91.815 6.385 1.00 29.42 325 LEU E C 1
ATOM 12305 O O . LEU E 1 325 ? 4.307 90.986 6.568 1.00 28.05 325 LEU E O 1
ATOM 12310 N N . ASP E 1 326 ? 4.960 93.111 6.220 1.00 33.78 326 ASP E N 1
ATOM 12311 C CA . ASP E 1 326 ? 3.590 93.594 6.091 1.00 33.18 326 ASP E CA 1
ATOM 12312 C C . ASP E 1 326 ? 3.179 93.534 4.614 1.00 43.91 326 ASP E C 1
ATOM 12313 O O . ASP E 1 326 ? 2.020 93.766 4.270 1.00 54.93 326 ASP E O 1
ATOM 12318 N N . ILE F 1 23 ? -20.998 48.054 54.208 1.00 53.03 23 ILE F N 1
ATOM 12319 C CA . ILE F 1 23 ? -19.822 48.886 53.994 1.00 49.96 23 ILE F CA 1
ATOM 12320 C C . ILE F 1 23 ? -19.935 49.560 52.639 1.00 51.90 23 ILE F C 1
ATOM 12321 O O . ILE F 1 23 ? -20.586 49.052 51.716 1.00 56.47 23 ILE F O 1
ATOM 12326 N N . ARG F 1 24 ? -19.353 50.746 52.522 1.00 47.43 24 ARG F N 1
ATOM 12327 C CA . ARG F 1 24 ? -19.421 51.423 51.235 1.00 45.20 24 ARG F CA 1
ATOM 12328 C C . ARG F 1 24 ? -18.108 52.075 50.846 1.00 32.94 24 ARG F C 1
ATOM 12329 O O . ARG F 1 24 ? -17.310 52.461 51.700 1.00 41.38 24 ARG F O 1
ATOM 12337 N N . GLY F 1 25 ? -17.947 52.240 49.539 1.00 40.54 25 GLY F N 1
ATOM 12338 C CA . GLY F 1 25 ? -16.721 52.809 48.987 1.00 34.04 25 GLY F CA 1
ATOM 12339 C C . GLY F 1 25 ? -15.545 51.873 48.724 1.00 30.84 25 GLY F C 1
ATOM 12340 O O . GLY F 1 25 ? -14.452 52.362 48.409 1.00 25.22 25 GLY F O 1
ATOM 12341 N N . CYS F 1 26 ? -15.701 50.566 48.880 1.00 33.45 26 CYS F N 1
ATOM 12342 C CA . CYS F 1 26 ? -14.614 49.646 48.556 1.00 29.38 26 CYS F CA 1
ATOM 12343 C C . CYS F 1 26 ? -14.540 49.434 47.049 1.00 22.55 26 CYS F C 1
ATOM 12344 O O . CYS F 1 26 ? -15.522 49.654 46.337 1.00 24.36 26 CYS F O 1
ATOM 12347 N N . PRO F 1 27 ? -13.381 49.036 46.524 1.00 24.01 27 PRO F N 1
ATOM 12348 C CA . PRO F 1 27 ? -13.365 48.540 45.143 1.00 22.30 27 PRO F CA 1
ATOM 12349 C C . PRO F 1 27 ? -14.239 47.298 45.064 1.00 20.21 27 PRO F C 1
ATOM 12350 O O . PRO F 1 27 ? -14.273 46.493 45.994 1.00 24.71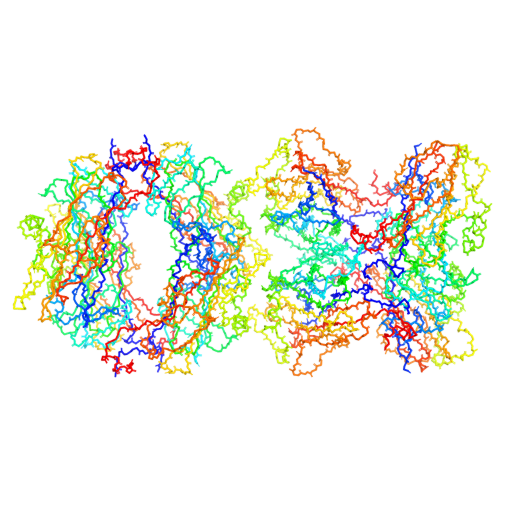 27 PRO F O 1
ATOM 12354 N N . THR F 1 28 ? -14.974 47.158 43.966 1.00 23.06 28 THR F N 1
ATOM 12355 C CA . THR F 1 28 ? -15.857 46.011 43.795 1.00 28.02 28 THR F CA 1
ATOM 12356 C C . THR F 1 28 ? -15.615 45.393 42.424 1.00 25.07 28 THR F C 1
ATOM 12357 O O . THR F 1 28 ? -14.815 45.884 41.618 1.00 20.09 28 THR F O 1
ATOM 12361 N N . LEU F 1 29 ? -16.342 44.313 42.148 1.00 24.76 29 LEU F N 1
ATOM 12362 C CA . LEU F 1 29 ? -16.234 43.696 40.836 1.00 22.41 29 LEU F CA 1
ATOM 12363 C C . LEU F 1 29 ? -16.755 44.597 39.726 1.00 28.15 29 LEU F C 1
ATOM 12364 O O . LEU F 1 29 ? -16.524 44.298 38.549 1.00 30.24 29 LEU F O 1
ATOM 12369 N N . GLU F 1 30 ? -17.429 45.696 40.053 1.00 23.84 30 GLU F N 1
ATOM 12370 C CA . GLU F 1 30 ? -17.874 46.619 39.020 1.00 24.05 30 GLU F CA 1
ATOM 12371 C C . GLU F 1 30 ? -16.897 47.766 38.800 1.00 23.59 30 GLU F C 1
ATOM 12372 O O . GLU F 1 30 ? -17.118 48.598 37.915 1.00 26.17 30 GLU F O 1
ATOM 12378 N N . THR F 1 31 ? -15.836 47.830 39.581 1.00 22.55 31 THR F N 1
ATOM 12379 C CA . THR F 1 31 ? -14.764 48.796 39.348 1.00 20.65 31 THR F CA 1
ATOM 12380 C C . THR F 1 31 ? -13.920 48.358 38.156 1.00 22.16 31 THR F C 1
ATOM 12381 O O . THR F 1 31 ? -13.516 47.195 38.091 1.00 23.71 31 THR F O 1
ATOM 12385 N N . PRO F 1 32 ? -13.624 49.247 37.209 1.00 22.26 32 PRO F N 1
ATOM 12386 C CA . PRO F 1 32 ? -12.818 48.838 36.048 1.00 24.18 32 PRO F CA 1
ATOM 12387 C C . PRO F 1 32 ? -11.447 48.305 36.460 1.00 20.97 32 PRO F C 1
ATOM 12388 O O . PRO F 1 32 ? -10.864 48.724 37.464 1.00 19.38 32 PRO F O 1
ATOM 12392 N N . LEU F 1 33 ? -10.964 47.330 35.687 1.00 20.98 33 LEU F N 1
ATOM 12393 C CA . LEU F 1 33 ? -9.643 46.733 35.847 1.00 15.72 33 LEU F CA 1
ATOM 12394 C C . LEU F 1 33 ? -8.876 46.930 34.548 1.00 15.78 33 LEU F C 1
ATOM 12395 O O . LEU F 1 33 ? -9.420 46.699 33.466 1.00 18.39 33 LEU F O 1
ATOM 12400 N N . LYS F 1 34 ? -7.629 47.378 34.653 1.00 16.14 34 LYS F N 1
ATOM 12401 C CA . LYS F 1 34 ? -6.816 47.736 33.501 1.00 15.70 34 LYS F CA 1
ATOM 12402 C C . LYS F 1 34 ? -5.689 46.730 33.280 1.00 12.93 34 LYS F C 1
ATOM 12403 O O . LYS F 1 34 ? -5.111 46.211 34.240 1.00 17.83 34 LYS F O 1
ATOM 12409 N N . LEU F 1 35 ? -5.382 46.456 32.013 1.00 13.55 35 LEU F N 1
ATOM 12410 C CA . LEU F 1 35 ? -4.142 45.780 31.638 1.00 14.93 35 LEU F CA 1
ATOM 12411 C C . LEU F 1 35 ? -3.195 46.767 30.962 1.00 14.33 35 LEU F C 1
ATOM 12412 O O . LEU F 1 35 ? -3.624 47.557 30.116 1.00 13.94 35 LEU F O 1
ATOM 12417 N N . THR F 1 36 ? -1.902 46.718 31.310 1.00 14.56 36 THR F N 1
ATOM 12418 C CA . THR F 1 36 ? -0.915 47.539 30.616 1.00 16.06 36 THR F CA 1
ATOM 12419 C C . THR F 1 36 ? 0.233 46.680 30.104 1.00 14.55 36 THR F C 1
ATOM 12420 O O . THR F 1 36 ? 0.606 45.673 30.714 1.00 16.72 36 THR F O 1
ATOM 12424 N N . PHE F 1 37 ? 0.817 47.121 28.989 1.00 13.52 37 PHE F N 1
ATOM 12425 C CA . PHE F 1 37 ? 1.888 46.393 28.314 1.00 14.85 37 PHE F CA 1
ATOM 12426 C C . PHE F 1 37 ? 2.936 47.406 27.889 1.00 14.30 37 PHE F C 1
ATOM 12427 O O . PHE F 1 37 ? 2.647 48.270 27.059 1.00 15.31 37 PHE F O 1
ATOM 12435 N N . THR F 1 38 ? 4.141 47.297 28.436 1.00 13.75 38 THR F N 1
ATOM 12436 C CA . THR F 1 38 ? 5.175 48.306 28.245 1.00 16.08 38 THR F CA 1
ATOM 12437 C C . THR F 1 38 ? 6.401 47.705 27.578 1.00 19.35 38 THR F C 1
ATOM 12438 O O . THR F 1 38 ? 6.931 46.684 28.034 1.00 17.72 38 THR F O 1
ATOM 12442 N N . GLU F 1 39 ? 6.833 48.336 26.489 1.00 15.95 39 GLU F N 1
ATOM 12443 C CA . GLU F 1 39 ? 8.095 48.031 25.833 1.00 13.97 39 GLU F CA 1
ATOM 12444 C C . GLU F 1 39 ? 9.196 48.869 26.480 1.00 19.05 39 GLU F C 1
ATOM 12445 O O . GLU F 1 39 ? 9.098 50.103 26.515 1.00 18.25 39 GLU F O 1
ATOM 12451 N N . ASP F 1 40 ? 10.237 48.208 26.993 1.00 18.48 40 ASP F N 1
ATOM 12452 C CA . ASP F 1 40 ? 11.274 48.902 27.761 1.00 20.73 40 ASP F CA 1
ATOM 12453 C C . ASP F 1 40 ? 12.639 48.277 27.502 1.00 21.30 40 ASP F C 1
ATOM 12454 O O . ASP F 1 40 ? 13.471 48.157 28.407 1.00 22.95 40 ASP F O 1
ATOM 12459 N N . ILE F 1 41 ? 12.877 47.836 26.277 1.00 19.85 41 ILE F N 1
ATOM 12460 C CA . ILE F 1 41 ? 14.132 47.190 25.920 1.00 21.06 41 ILE F CA 1
ATOM 12461 C C . ILE F 1 41 ? 15.161 48.248 25.540 1.00 25.94 41 ILE F C 1
ATOM 12462 O O . ILE F 1 41 ? 14.928 49.055 24.633 1.00 24.81 41 ILE F O 1
ATOM 12467 N N . GLN F 1 42 ? 16.291 48.252 26.241 1.00 25.62 42 GLN F N 1
ATOM 12468 C CA . GLN F 1 42 ? 17.405 49.091 25.816 1.00 28.18 42 GLN F CA 1
ATOM 12469 C C . GLN F 1 42 ? 18.425 48.251 25.056 1.00 27.70 42 GLN F C 1
ATOM 12470 O O . GLN F 1 42 ? 18.703 47.108 25.444 1.00 28.11 42 GLN F O 1
ATOM 12476 N N . PRO F 1 43 ? 18.993 48.788 23.980 1.00 26.64 43 PRO F N 1
ATOM 12477 C CA . PRO F 1 43 ? 19.994 48.032 23.217 1.00 26.79 43 PRO F CA 1
ATOM 12478 C C . PRO F 1 43 ? 21.205 47.659 24.063 1.00 26.23 43 PRO F C 1
ATOM 12479 O O . PRO F 1 43 ? 21.606 48.397 24.967 1.00 29.10 43 PRO F O 1
ATOM 12483 N N . ARG F 1 44 ? 21.740 46.468 23.798 1.00 31.08 44 ARG F N 1
ATOM 12484 C CA . ARG F 1 44 ? 22.935 45.956 24.454 1.00 30.73 44 ARG F CA 1
ATOM 12485 C C . ARG F 1 44 ? 24.094 45.890 23.451 1.00 31.33 44 ARG F C 1
ATOM 12486 O O . ARG F 1 44 ? 23.944 45.256 22.390 1.00 31.86 44 ARG F O 1
ATOM 12494 N N . LYS F 1 45 ? 25.240 46.445 23.834 1.00 34.98 45 LYS F N 1
ATOM 12495 C CA . LYS F 1 45 ? 26.427 46.439 22.990 1.00 38.04 45 LYS F CA 1
ATOM 12496 C C . LYS F 1 45 ? 27.306 45.202 23.206 1.00 39.20 45 LYS F C 1
ATOM 12497 O O . LYS F 1 45 ? 27.398 44.660 24.308 1.00 48.14 45 LYS F O 1
ATOM 12503 N N . GLU F 1 46 ? 27.945 44.779 22.122 1.00 47.31 46 GLU F N 1
ATOM 12504 C CA . GLU F 1 46 ? 28.862 43.618 22.067 1.00 55.20 46 GLU F CA 1
ATOM 12505 C C . GLU F 1 46 ? 30.245 43.908 21.409 1.00 78.82 46 GLU F C 1
ATOM 12506 O O . GLU F 1 46 ? 30.926 44.845 21.824 1.00 82.93 46 GLU F O 1
ATOM 12512 N N . ASN F 1 47 ? 30.665 43.123 20.399 1.00 83.05 47 ASN F N 1
ATOM 12513 C CA . ASN F 1 47 ? 31.972 43.342 19.774 1.00 81.24 47 ASN F CA 1
ATOM 12514 C C . ASN F 1 47 ? 32.388 42.192 18.880 1.00 81.17 47 ASN F C 1
ATOM 12515 O O . ASN F 1 47 ? 33.433 41.535 19.115 1.00 84.47 47 ASN F O 1
ATOM 12520 N N . TYR F 1 51 ? 31.447 45.542 16.822 1.00 71.48 51 TYR F N 1
ATOM 12521 C CA . TYR F 1 51 ? 30.650 46.259 17.810 1.00 81.73 51 TYR F CA 1
ATOM 12522 C C . TYR F 1 51 ? 29.225 46.478 17.313 1.00 77.46 51 TYR F C 1
ATOM 12523 O O . TYR F 1 51 ? 28.947 47.444 16.603 1.00 70.27 51 TYR F O 1
ATOM 12532 N N . PHE F 1 52 ? 28.356 45.594 17.792 1.00 68.06 52 PHE F N 1
ATOM 12533 C CA . PHE F 1 52 ? 26.937 45.633 17.426 1.00 54.52 52 PHE F CA 1
ATOM 12534 C C . PHE F 1 52 ? 25.967 45.862 18.583 1.00 45.49 52 PHE F C 1
ATOM 12535 O O . PHE F 1 52 ? 26.206 45.406 19.702 1.00 43.97 52 PHE F O 1
ATOM 12543 N N . TYR F 1 53 ? 24.871 46.570 18.309 1.00 35.58 53 TYR F N 1
ATOM 12544 C CA . TYR F 1 53 ? 23.866 46.815 19.345 1.00 34.56 53 TYR F CA 1
ATOM 12545 C C . TYR F 1 53 ? 22.678 45.899 19.097 1.00 30.89 53 TYR F C 1
ATOM 12546 O O . TYR F 1 53 ? 22.064 45.964 18.031 1.00 32.21 53 TYR F O 1
ATOM 12555 N N . TYR F 1 54 ? 22.308 45.111 20.102 1.00 33.00 54 TYR F N 1
ATOM 12556 C CA . TYR F 1 54 ? 21.192 44.179 19.989 1.00 28.32 54 TYR F CA 1
ATOM 12557 C C . TYR F 1 54 ? 19.948 44.735 20.680 1.00 25.82 54 TYR F C 1
ATOM 12558 O O . TYR F 1 54 ? 20.019 45.197 21.823 1.00 28.93 54 TYR F O 1
ATOM 12567 N N . ASP F 1 55 ? 18.811 44.673 19.984 1.00 24.97 55 ASP F N 1
ATOM 12568 C CA . ASP F 1 55 ? 17.525 45.192 20.460 1.00 29.30 55 ASP F CA 1
ATOM 12569 C C . ASP F 1 55 ? 16.452 44.223 19.974 1.00 22.02 55 ASP F C 1
ATOM 12570 O O . ASP F 1 55 ? 16.068 44.259 18.803 1.00 22.47 55 ASP F O 1
ATOM 12575 N N . GLY F 1 56 ? 15.947 43.390 20.885 1.00 27.24 56 GLY F N 1
ATOM 12576 C CA . GLY F 1 56 ? 14.972 42.379 20.509 1.00 24.77 56 GLY F CA 1
ATOM 12577 C C . GLY F 1 56 ? 13.753 42.903 19.770 1.00 22.30 56 GLY F C 1
ATOM 12578 O O . GLY F 1 56 ? 13.105 42.152 19.033 1.00 20.29 56 GLY F O 1
ATOM 12579 N N . TRP F 1 57 ? 13.406 44.179 19.965 1.00 17.84 57 TRP F N 1
ATOM 12580 C CA . TRP F 1 57 ? 12.243 44.759 19.297 1.00 18.32 57 TRP F CA 1
ATOM 12581 C C . TRP F 1 57 ? 12.490 45.089 17.832 1.00 25.08 57 TRP F C 1
ATOM 12582 O O . TRP F 1 57 ? 11.522 45.209 17.070 1.00 23.50 57 TRP F O 1
ATOM 12593 N N . ARG F 1 58 ? 13.746 45.306 17.425 1.00 22.89 58 ARG F N 1
ATOM 12594 C CA . ARG F 1 58 ? 13.969 45.753 16.053 1.00 22.17 58 ARG F CA 1
ATOM 12595 C C . ARG F 1 58 ? 15.266 45.231 15.436 1.00 22.81 58 ARG F C 1
ATOM 12596 O O . ARG F 1 58 ? 15.648 45.720 14.367 1.00 27.77 58 ARG F O 1
ATOM 12604 N N . GLY F 1 59 ? 15.962 44.279 16.052 1.00 22.92 59 GLY F N 1
ATOM 12605 C CA . GLY F 1 59 ? 17.079 43.614 15.403 1.00 23.98 59 GLY F CA 1
ATOM 12606 C C . GLY F 1 59 ? 18.461 43.995 15.903 1.00 30.00 59 GLY F C 1
ATOM 12607 O O . GLY F 1 59 ? 18.701 44.063 17.113 1.00 27.48 59 GLY F O 1
ATOM 12608 N N . VAL F 1 60 ? 19.378 44.280 14.982 1.00 27.71 60 VAL F N 1
ATOM 12609 C CA . VAL F 1 60 ? 20.775 44.537 15.309 1.00 26.28 60 VAL F CA 1
ATOM 12610 C C . VAL F 1 60 ? 21.151 45.889 14.726 1.00 30.96 60 VAL F C 1
ATOM 12611 O O . VAL F 1 60 ? 20.830 46.182 13.567 1.00 28.69 60 VAL F O 1
ATOM 12615 N N . GLY F 1 61 ? 21.833 46.709 15.524 1.00 25.91 61 GLY F N 1
ATOM 12616 C CA . GLY F 1 61 ? 22.161 48.065 15.129 1.00 34.81 61 GLY F CA 1
ATOM 12617 C C . GLY F 1 61 ? 23.656 48.316 15.057 1.00 39.84 61 GLY F C 1
ATOM 12618 O O . GLY F 1 61 ? 24.453 47.631 15.702 1.00 37.04 61 GLY F O 1
ATOM 12619 N N . GLN F 1 62 ? 24.026 49.294 14.231 1.00 37.25 62 GLN F N 1
ATOM 12620 C CA . GLN F 1 62 ? 25.375 49.816 14.076 1.00 41.31 62 GLN F CA 1
ATOM 12621 C C . GLN F 1 62 ? 25.679 50.894 15.097 1.00 35.64 62 GLN F C 1
ATOM 12622 O O . GLN F 1 62 ? 26.823 51.024 15.542 1.00 41.98 62 GLN F O 1
ATOM 12628 N N . THR F 1 63 ? 24.680 51.717 15.392 1.00 30.71 63 THR F N 1
ATOM 12629 C CA . THR F 1 63 ? 24.800 52.800 16.350 1.00 39.80 63 THR F CA 1
ATOM 12630 C C . THR F 1 63 ? 23.497 52.912 17.124 1.00 36.13 63 THR F C 1
ATOM 12631 O O . THR F 1 63 ? 22.462 52.386 16.706 1.00 36.73 63 THR F O 1
ATOM 12635 N N . VAL F 1 64 ? 23.554 53.623 18.251 1.00 35.49 64 VAL F N 1
ATOM 12636 C CA . VAL F 1 64 ? 22.360 54.053 18.967 1.00 41.78 64 VAL F CA 1
ATOM 12637 C C . VAL F 1 64 ? 22.473 55.554 19.172 1.00 36.19 64 VAL F C 1
ATOM 12638 O O . VAL F 1 64 ? 23.561 56.132 19.089 1.00 41.03 64 VAL F O 1
ATOM 12642 N N . ASN F 1 65 ? 21.335 56.177 19.469 1.00 37.24 65 ASN F N 1
ATOM 12643 C CA . ASN F 1 65 ? 21.301 57.624 19.665 1.00 43.23 65 ASN F CA 1
ATOM 12644 C C . ASN F 1 65 ? 21.951 58.363 18.493 1.00 46.44 65 ASN F C 1
ATOM 12645 O O . ASN F 1 65 ? 22.954 59.066 18.677 1.00 48.03 65 ASN F O 1
ATOM 12650 N N . PRO F 1 66 ? 21.455 58.226 17.249 1.00 44.31 66 PRO F N 1
ATOM 12651 C CA . PRO F 1 66 ? 20.263 57.482 16.817 1.00 31.54 66 PRO F CA 1
ATOM 12652 C C . PRO F 1 66 ? 20.486 56.006 16.478 1.00 38.11 66 PRO F C 1
ATOM 12653 O O . PRO F 1 66 ? 21.601 55.593 16.146 1.00 33.77 66 PRO F O 1
ATOM 12657 N N . TRP F 1 67 ? 19.412 55.222 16.561 1.00 32.89 67 TRP F N 1
ATOM 12658 C CA . TRP F 1 67 ? 19.436 53.847 16.073 1.00 37.34 67 TRP F CA 1
ATOM 12659 C C . TRP F 1 67 ? 19.687 53.827 14.571 1.00 32.84 67 TRP F C 1
ATOM 12660 O O . TRP F 1 67 ? 19.004 54.518 13.811 1.00 35.86 67 TRP F O 1
ATOM 12671 N N . SER F 1 68 ? 20.656 53.020 14.140 1.00 30.88 68 SER F N 1
ATOM 12672 C CA . SER F 1 68 ? 20.801 52.741 12.718 1.00 28.50 68 SER F CA 1
ATOM 12673 C C . SER F 1 68 ? 21.061 51.254 12.519 1.00 32.89 68 SER F C 1
ATOM 12674 O O . SER F 1 68 ? 22.004 50.703 13.101 1.00 38.62 68 SER F O 1
ATOM 12677 N N . PRO F 1 69 ? 20.243 50.567 11.730 1.00 33.11 69 PRO F N 1
ATOM 12678 C CA . PRO F 1 69 ? 20.379 49.111 11.625 1.00 30.49 69 PRO F CA 1
ATOM 12679 C C . PRO F 1 69 ? 21.636 48.702 10.879 1.00 36.38 69 PRO F C 1
ATOM 12680 O O . PRO F 1 69 ? 22.138 49.419 10.012 1.00 33.03 69 PRO F O 1
ATOM 12684 N N . VAL F 1 70 ? 22.146 47.519 11.225 1.00 31.72 70 VAL F N 1
ATOM 12685 C CA . VAL F 1 70 ? 23.180 46.943 10.380 1.00 42.23 70 VAL F CA 1
ATOM 12686 C C . VAL F 1 70 ? 22.574 46.634 9.004 1.00 40.75 70 VAL F C 1
ATOM 12687 O O . VAL F 1 70 ? 21.357 46.497 8.845 1.00 35.42 70 VAL F O 1
ATOM 12691 N N . LEU F 1 71 ? 23.442 46.542 7.997 1.00 44.18 71 LEU F N 1
ATOM 12692 C CA . LEU F 1 71 ? 22.906 46.258 6.670 1.00 38.86 71 LEU F CA 1
ATOM 12693 C C . LEU F 1 71 ? 22.227 44.895 6.654 1.00 39.34 71 LEU F C 1
ATOM 12694 O O . LEU F 1 71 ? 22.754 43.913 7.186 1.00 41.62 71 LEU F O 1
ATOM 12699 N N . ASP F 1 72 ? 21.114 44.855 5.912 1.00 36.61 72 ASP F N 1
ATOM 12700 C CA . ASP F 1 72 ? 20.257 43.676 5.778 1.00 43.06 72 ASP F CA 1
ATOM 12701 C C . ASP F 1 72 ? 19.606 43.250 7.093 1.00 37.47 72 ASP F C 1
ATOM 12702 O O . ASP F 1 72 ? 19.097 42.128 7.191 1.00 32.81 72 ASP F O 1
ATOM 12707 N N . ASN F 1 73 ? 19.606 44.128 8.110 1.00 35.03 73 ASN F N 1
ATOM 12708 C CA . ASN F 1 73 ? 18.827 43.872 9.323 1.00 33.31 73 ASN F CA 1
ATOM 12709 C C . ASN F 1 73 ? 17.368 43.580 8.986 1.00 32.79 73 ASN F C 1
ATOM 12710 O O . ASN F 1 73 ? 16.758 42.674 9.567 1.00 28.91 73 ASN F O 1
ATOM 12715 N N . HIS F 1 74 ? 16.811 44.309 8.008 1.00 29.75 74 HIS F N 1
ATOM 12716 C CA . HIS F 1 74 ? 15.402 44.187 7.639 1.00 32.58 74 HIS F CA 1
ATOM 12717 C C . HIS F 1 74 ? 15.036 42.794 7.136 1.00 29.49 74 HIS F C 1
ATOM 12718 O O . HIS F 1 74 ? 13.848 42.451 7.106 1.00 29.85 74 HIS F O 1
ATOM 12725 N N . LYS F 1 75 ? 16.009 41.994 6.702 1.00 28.51 75 LYS F N 1
ATOM 12726 C CA . LYS F 1 75 ? 15.674 40.646 6.263 1.00 29.84 75 LYS F CA 1
ATOM 12727 C C . LYS F 1 75 ? 15.232 39.761 7.421 1.00 28.22 75 LYS F C 1
ATOM 12728 O O . LYS F 1 75 ? 14.569 38.747 7.191 1.00 27.09 75 LYS F O 1
ATOM 12734 N N . TYR F 1 76 ? 15.618 40.097 8.648 1.00 27.43 76 TYR F N 1
ATOM 12735 C CA . TYR F 1 76 ? 15.378 39.264 9.823 1.00 28.35 76 TYR F CA 1
ATOM 12736 C C . TYR F 1 76 ? 14.523 39.933 10.889 1.00 27.84 76 TYR F C 1
ATOM 12737 O O . TYR F 1 76 ? 13.756 39.252 11.580 1.00 25.29 76 TYR F O 1
ATOM 12746 N N . ALA F 1 77 ? 14.648 41.242 11.059 1.00 21.66 77 ALA F N 1
ATOM 12747 C CA . ALA F 1 77 ? 14.108 41.888 12.244 1.00 24.57 77 ALA F CA 1
ATOM 12748 C C . ALA F 1 77 ? 12.620 42.162 12.089 1.00 24.54 77 ALA F C 1
ATOM 12749 O O . ALA F 1 77 ? 12.096 42.318 10.983 1.00 21.24 77 ALA F O 1
ATOM 12751 N N . ALA F 1 78 ? 11.942 42.253 13.227 1.00 18.41 78 ALA F N 1
ATOM 12752 C CA . ALA F 1 78 ? 10.537 42.613 13.217 1.00 24.28 78 ALA F CA 1
ATOM 12753 C C . ALA F 1 78 ? 10.385 44.118 13.045 1.00 19.34 78 ALA F C 1
ATOM 12754 O O . ALA F 1 78 ? 11.238 44.899 13.473 1.00 24.88 78 ALA F O 1
ATOM 12756 N N . THR F 1 79 ? 9.288 44.514 12.402 1.00 17.58 79 THR F N 1
ATOM 12757 C CA . THR F 1 79 ? 8.891 45.908 12.287 1.00 19.60 79 THR F CA 1
ATOM 12758 C C . THR F 1 79 ? 7.509 46.186 12.852 1.00 24.56 79 THR F C 1
ATOM 12759 O O . THR F 1 79 ? 7.130 47.354 12.970 1.00 23.38 79 THR F O 1
ATOM 12763 N N . GLU F 1 80 ? 6.759 45.160 13.237 1.00 18.30 80 GLU F N 1
ATOM 12764 C CA . GLU F 1 80 ? 5.425 45.347 13.789 1.00 22.05 80 GLU F CA 1
ATOM 12765 C C . GLU F 1 80 ? 5.238 44.393 14.953 1.00 16.85 80 GLU F C 1
ATOM 12766 O O . GLU F 1 80 ? 5.789 43.292 14.960 1.00 14.38 80 GLU F O 1
ATOM 12772 N N . HIS F 1 81 ? 4.474 44.843 15.944 1.00 18.39 81 HIS F N 1
ATOM 12773 C CA . HIS F 1 81 ? 4.106 44.031 17.093 1.00 16.03 81 HIS F CA 1
ATOM 12774 C C . HIS F 1 81 ? 2.636 44.262 17.393 1.00 16.54 81 HIS F C 1
ATOM 12775 O O . HIS F 1 81 ? 2.145 45.386 17.264 1.00 20.35 81 HIS F O 1
ATOM 12782 N N . GLU F 1 82 ? 1.931 43.198 17.760 1.00 16.34 82 GLU F N 1
ATOM 12783 C CA . GLU F 1 82 ? 0.501 43.262 18.025 1.00 16.49 82 GLU F CA 1
ATOM 12784 C C . GLU F 1 82 ? 0.198 42.500 19.307 1.00 16.02 82 GLU F C 1
ATOM 12785 O O . GLU F 1 82 ? 0.858 41.505 19.616 1.00 16.00 82 GLU F O 1
ATOM 12791 N N . ILE F 1 83 ? -0.824 42.961 20.026 1.00 12.58 83 ILE F N 1
ATOM 12792 C CA . ILE F 1 83 ? -1.342 42.303 21.224 1.00 12.79 83 ILE F CA 1
ATOM 12793 C C . ILE F 1 83 ? -2.776 41.882 20.929 1.00 15.57 83 ILE F C 1
ATOM 12794 O O . ILE F 1 83 ? -3.613 42.727 20.588 1.00 17.97 83 ILE F O 1
ATOM 12799 N N . HIS F 1 84 ? -3.067 40.585 21.062 1.00 13.95 84 HIS F N 1
ATOM 12800 C CA . HIS F 1 84 ? -4.423 40.072 20.915 1.00 14.25 84 HIS F CA 1
ATOM 12801 C C . HIS F 1 84 ? -4.912 39.607 22.276 1.00 14.50 84 HIS F C 1
ATOM 12802 O O . HIS F 1 84 ? -4.243 38.805 22.933 1.00 15.21 84 HIS F O 1
ATOM 12809 N N . ILE F 1 85 ? -6.073 40.102 22.698 1.00 13.28 85 ILE F N 1
ATOM 12810 C CA . ILE F 1 85 ? -6.637 39.751 23.992 1.00 13.58 85 ILE F CA 1
ATOM 12811 C C . ILE F 1 85 ? -7.981 39.083 23.768 1.00 19.08 85 ILE F C 1
ATOM 12812 O O . ILE F 1 85 ? -8.851 39.645 23.093 1.00 18.28 85 ILE F O 1
ATOM 12817 N N . TYR F 1 86 ? -8.142 37.883 24.328 1.00 15.63 86 TYR F N 1
ATOM 12818 C CA . TYR F 1 86 ? -9.402 37.151 24.319 1.00 14.74 86 TYR F CA 1
ATOM 12819 C C . TYR F 1 86 ? -9.878 37.041 25.761 1.00 12.36 86 TYR F C 1
ATOM 12820 O O . TYR F 1 86 ? -9.177 36.449 26.595 1.00 16.45 86 TYR F O 1
ATOM 12829 N N . VAL F 1 87 ? -11.065 37.575 26.050 1.00 15.42 87 VAL F N 1
ATOM 12830 C CA . VAL F 1 87 ? -11.634 37.525 27.395 1.00 15.25 87 VAL F CA 1
ATOM 12831 C C . VAL F 1 87 ? -12.892 36.665 27.368 1.00 14.36 87 VAL F C 1
ATOM 12832 O O . VAL F 1 87 ? -13.777 36.859 26.523 1.00 17.29 87 VAL F O 1
ATOM 12836 N N . GLU F 1 88 ? -12.955 35.703 28.279 1.00 15.08 88 GLU F N 1
ATOM 12837 C CA . GLU F 1 88 ? -14.110 34.829 28.426 1.00 17.41 88 GLU F CA 1
ATOM 12838 C C . GLU F 1 88 ? -14.788 35.135 29.755 1.00 16.75 88 GLU F C 1
ATOM 12839 O O . GLU F 1 88 ? -14.120 35.172 30.792 1.00 17.34 88 GLU F O 1
ATOM 12845 N N . PHE F 1 89 ? -16.100 35.364 29.722 1.00 15.99 89 PHE F N 1
ATOM 12846 C CA . PHE F 1 89 ? -16.879 35.601 30.929 1.00 17.98 89 PHE F CA 1
ATOM 12847 C C . PHE F 1 89 ? -17.692 34.359 31.291 1.00 19.48 89 PHE F C 1
ATOM 12848 O O . PHE F 1 89 ? -17.924 33.475 30.458 1.00 20.81 89 PHE F O 1
ATOM 12856 N N . PHE F 1 90 ? -18.117 34.301 32.560 1.00 17.41 90 PHE F N 1
ATOM 12857 C CA . PHE F 1 90 ? -18.957 33.203 33.050 1.00 21.68 90 PHE F CA 1
ATOM 12858 C C . PHE F 1 90 ? -20.387 33.307 32.549 1.00 26.97 90 PHE F C 1
ATOM 12859 O O . PHE F 1 90 ? -21.113 32.307 32.534 1.00 25.44 90 PHE F O 1
ATOM 12867 N N . GLN F 1 91 ? -20.798 34.505 32.168 1.00 22.43 91 GLN F N 1
ATOM 12868 C CA . GLN F 1 91 ? -22.148 34.850 31.752 1.00 26.73 91 GLN F CA 1
ATOM 12869 C C . GLN F 1 91 ? -22.003 36.101 30.903 1.00 26.98 91 GLN F C 1
ATOM 12870 O O . GLN F 1 91 ? -20.895 36.602 30.720 1.00 27.60 91 GLN F O 1
ATOM 12876 N N . THR F 1 92 ? -23.111 36.598 30.374 1.00 24.09 92 THR F N 1
ATOM 12877 C CA . THR F 1 92 ? -23.031 37.796 29.552 1.00 25.48 92 THR F CA 1
ATOM 12878 C C . THR F 1 92 ? -22.408 38.926 30.371 1.00 27.10 92 THR F C 1
ATOM 12879 O O . THR F 1 92 ? -22.702 39.058 31.561 1.00 30.31 92 THR F O 1
ATOM 12883 N N . PRO F 1 93 ? -21.506 39.713 29.783 1.00 28.59 93 PRO F N 1
ATOM 12884 C CA . PRO F 1 93 ? -20.914 40.846 30.512 1.00 28.21 93 PRO F CA 1
ATOM 12885 C C . PRO F 1 93 ? -21.998 41.716 31.132 1.00 27.58 93 PRO F C 1
ATOM 12886 O O . PRO F 1 93 ? -23.021 41.995 30.509 1.00 30.01 93 PRO F O 1
ATOM 12890 N N . SER F 1 94 ? -21.760 42.147 32.371 1.00 27.38 94 SER F N 1
ATOM 12891 C CA . SER F 1 94 ? -22.830 42.688 33.197 1.00 33.53 94 SER F CA 1
ATOM 12892 C C . SER F 1 94 ? -23.007 44.198 33.087 1.00 32.91 94 SER F C 1
ATOM 12893 O O . SER F 1 94 ? -24.090 44.700 33.412 1.00 32.24 94 SER F O 1
ATOM 12896 N N . ASN F 1 95 ? -21.996 44.933 32.637 1.00 30.08 95 ASN F N 1
ATOM 12897 C CA . ASN F 1 95 ? -22.098 46.389 32.633 1.00 32.69 95 ASN F CA 1
ATOM 12898 C C . ASN F 1 95 ? -23.119 46.876 31.608 1.00 29.87 95 ASN F C 1
ATOM 12899 O O . ASN F 1 95 ? -23.201 46.357 30.491 1.00 27.88 95 ASN F O 1
ATOM 12904 N N . ARG F 1 96 ? -23.880 47.909 31.975 1.00 31.19 96 ARG F N 1
ATOM 12905 C CA . ARG F 1 96 ? -25.021 48.340 31.175 1.00 26.94 96 ARG F CA 1
ATOM 12906 C C . ARG F 1 96 ? -24.850 49.730 30.560 1.00 36.83 96 ARG F C 1
ATOM 12907 O O . ARG F 1 96 ? -25.827 50.297 30.049 1.00 32.45 96 ARG F O 1
ATOM 12915 N N . PHE F 1 97 ? -23.644 50.296 30.579 1.00 26.08 97 PHE F N 1
ATOM 12916 C CA . PHE F 1 97 ? -23.455 51.622 30.007 1.00 33.29 97 PHE F CA 1
ATOM 12917 C C . PHE F 1 97 ? -22.044 51.770 29.462 1.00 28.97 97 PHE F C 1
ATOM 12918 O O . PHE F 1 97 ? -21.116 51.072 29.879 1.00 30.61 97 PHE F O 1
ATOM 12926 N N . ALA F 1 98 ? -21.885 52.721 28.550 1.00 25.47 98 ALA F N 1
ATOM 12927 C CA . ALA F 1 98 ? -20.588 53.052 27.987 1.00 23.78 98 ALA F CA 1
ATOM 12928 C C . ALA F 1 98 ? -20.257 54.508 28.290 1.00 33.98 98 ALA F C 1
ATOM 12929 O O . ALA F 1 98 ? -21.141 55.374 28.268 1.00 30.52 98 ALA F O 1
ATOM 12931 N N . ASP F 1 99 ? -18.983 54.771 28.566 1.00 29.27 99 ASP F N 1
ATOM 12932 C CA . ASP F 1 99 ? -18.512 56.114 28.866 1.00 26.22 99 ASP F CA 1
ATOM 12933 C C . ASP F 1 99 ? -17.772 56.691 27.663 1.00 29.07 99 ASP F C 1
ATOM 12934 O O . ASP F 1 99 ? -17.556 56.021 26.644 1.00 24.64 99 ASP F O 1
ATOM 12939 N N . LYS F 1 100 ? -17.376 57.962 27.791 1.00 22.52 100 LYS F N 1
ATOM 12940 C CA . LYS F 1 100 ? -16.794 58.689 26.666 1.00 23.69 100 LYS F CA 1
ATOM 12941 C C . LYS F 1 100 ? -15.467 58.087 26.214 1.00 28.51 100 LYS F C 1
ATOM 12942 O O . LYS F 1 100 ? -15.184 58.031 25.011 1.00 24.28 100 LYS F O 1
ATOM 12948 N N . ASN F 1 101 ? -14.629 57.658 27.157 1.00 24.72 101 ASN F N 1
ATOM 12949 C CA . ASN F 1 101 ? -13.247 57.324 26.839 1.00 24.24 101 ASN F CA 1
ATOM 12950 C C . ASN F 1 101 ? -12.927 55.838 26.945 1.00 27.79 101 ASN F C 1
ATOM 12951 O O . ASN F 1 101 ? -11.764 55.467 26.775 1.00 25.56 101 ASN F O 1
ATOM 12956 N N . GLY F 1 102 ? -13.906 54.985 27.228 1.00 21.33 102 GLY F N 1
ATOM 12957 C CA . GLY F 1 102 ? -13.720 53.551 27.081 1.00 24.62 102 GLY F CA 1
ATOM 12958 C C . GLY F 1 102 ? -13.459 52.749 28.339 1.00 28.49 102 GLY F C 1
ATOM 12959 O O . GLY F 1 102 ? -13.033 51.594 28.229 1.00 28.42 102 GLY F O 1
ATOM 12960 N N . ALA F 1 103 ? -13.657 53.322 29.530 1.00 23.47 103 ALA F N 1
ATOM 12961 C CA . ALA F 1 103 ? -13.552 52.525 30.750 1.00 22.50 103 ALA F CA 1
ATOM 12962 C C . ALA F 1 103 ? -14.760 51.622 30.966 1.00 26.42 103 ALA F C 1
ATOM 12963 O O . ALA F 1 103 ? -14.679 50.685 31.769 1.00 27.77 103 ALA F O 1
ATOM 12965 N N . TYR F 1 104 ? -15.881 51.895 30.299 1.00 22.88 104 TYR F N 1
ATOM 12966 C CA . TYR F 1 104 ? -17.104 51.127 30.484 1.00 22.86 104 TYR F CA 1
ATOM 12967 C C . TYR F 1 104 ? -17.691 50.731 29.138 1.00 21.55 104 TYR F C 1
ATOM 12968 O O . TYR F 1 104 ? -17.757 51.550 28.216 1.00 22.09 104 TYR F O 1
ATOM 12977 N N . SER F 1 105 ? -18.166 49.483 29.051 1.00 23.40 105 SER F N 1
ATOM 12978 C CA . SER F 1 105 ? -18.775 48.936 27.840 1.00 31.13 105 SER F CA 1
ATOM 12979 C C . SER F 1 105 ? -20.119 48.298 28.179 1.00 22.05 105 SER F C 1
ATOM 12980 O O . SER F 1 105 ? -20.414 48.020 29.342 1.00 22.51 105 SER F O 1
ATOM 12983 N N . TYR F 1 106 ? -20.926 48.055 27.142 1.00 27.55 106 TYR F N 1
ATOM 12984 C CA . TYR F 1 106 ? -22.151 47.260 27.252 1.00 28.95 106 TYR F CA 1
ATOM 12985 C C . TYR F 1 106 ? -22.326 46.412 25.994 1.00 22.88 106 TYR F C 1
ATOM 12986 O O . TYR F 1 106 ? -21.732 46.684 24.947 1.00 22.12 106 TYR F O 1
ATOM 12995 N N . ILE F 1 107 ? -23.164 45.383 26.101 1.00 32.30 107 ILE F N 1
ATOM 12996 C CA . ILE F 1 107 ? -23.523 44.537 24.966 1.00 34.78 107 ILE F CA 1
ATOM 12997 C C . ILE F 1 107 ? -24.996 44.740 24.633 1.00 30.26 107 ILE F C 1
ATOM 12998 O O . ILE F 1 107 ? -25.832 44.892 25.533 1.00 33.22 107 ILE F O 1
ATOM 13003 N N . ASP F 1 108 ? -25.315 44.732 23.340 1.00 33.48 108 ASP F N 1
ATOM 13004 C CA . ASP F 1 108 ? -26.710 44.797 22.930 1.00 35.51 108 ASP F CA 1
ATOM 13005 C C . ASP F 1 108 ? -27.326 43.397 23.010 1.00 42.82 108 ASP F C 1
ATOM 13006 O O . ASP F 1 108 ? -26.707 42.444 23.499 1.00 39.35 108 ASP F O 1
ATOM 13011 N N . ALA F 1 109 ? -28.578 43.270 22.559 1.00 43.12 109 ALA F N 1
ATOM 13012 C CA . ALA F 1 109 ? -29.285 41.997 22.684 1.00 44.78 109 ALA F CA 1
ATOM 13013 C C . ALA F 1 109 ? -28.655 40.890 21.847 1.00 38.00 109 ALA F C 1
ATOM 13014 O O . ALA F 1 109 ? -28.844 39.707 22.156 1.00 46.92 109 ALA F O 1
ATOM 13016 N N . ASN F 1 110 ? -27.898 41.244 20.813 1.00 41.29 110 ASN F N 1
ATOM 13017 C CA . ASN F 1 110 ? -27.237 40.281 19.939 1.00 38.79 110 ASN F CA 1
ATOM 13018 C C . ASN F 1 110 ? -25.839 39.906 20.409 1.00 37.32 110 ASN F C 1
ATOM 13019 O O . ASN F 1 110 ? -25.144 39.167 19.701 1.00 39.98 110 ASN F O 1
ATOM 13024 N N . GLY F 1 111 ? -25.406 40.407 21.564 1.00 34.37 111 GLY F N 1
ATOM 13025 C CA . GLY F 1 111 ? -24.078 40.129 22.066 1.00 35.79 111 GLY F CA 1
ATOM 13026 C C . GLY F 1 111 ? -22.979 41.035 21.550 1.00 28.64 111 GLY F C 1
ATOM 13027 O O . GLY F 1 111 ? -21.813 40.826 21.908 1.00 27.58 111 GLY F O 1
ATOM 13028 N N . VAL F 1 112 ? -23.305 42.045 20.750 1.00 27.29 112 VAL F N 1
ATOM 13029 C CA . VAL F 1 112 ? -22.288 42.949 20.227 1.00 34.04 112 VAL F CA 1
ATOM 13030 C C . VAL F 1 112 ? -21.879 43.900 21.342 1.00 27.99 112 VAL F C 1
ATOM 13031 O O . VAL F 1 112 ? -22.731 44.405 22.076 1.00 28.22 112 VAL F O 1
ATOM 13035 N N . MET F 1 113 ? -20.574 44.091 21.517 1.00 24.91 113 MET F N 1
ATOM 13036 C CA . MET F 1 113 ? -20.062 44.973 22.559 1.00 22.70 113 MET F CA 1
ATOM 13037 C C . MET F 1 113 ? -19.772 46.371 22.020 1.00 17.22 113 MET F C 1
ATOM 13038 O O . MET F 1 113 ? -19.162 46.523 20.960 1.00 24.71 113 MET F O 1
ATOM 13043 N N . TYR F 1 114 ? -20.195 47.385 22.766 1.00 27.95 114 TYR F N 1
ATOM 13044 C CA . TYR F 1 114 ? -20.026 48.783 22.382 1.00 26.23 114 TYR F CA 1
ATOM 13045 C C . TYR F 1 114 ? -19.055 49.469 23.345 1.00 18.69 114 TYR F C 1
ATOM 13046 O O . TYR F 1 114 ? -19.268 49.467 24.559 1.00 22.67 114 TYR F O 1
ATOM 13055 N N . THR F 1 115 ? -17.983 50.031 22.797 1.00 28.64 115 THR F N 1
ATOM 13056 C CA . THR F 1 115 ? -16.937 50.670 23.584 1.00 22.01 115 THR F CA 1
ATOM 13057 C C . THR F 1 115 ? -16.453 51.889 22.825 1.00 19.17 115 THR F C 1
ATOM 13058 O O . THR F 1 115 ? -16.175 51.799 21.627 1.00 23.96 115 THR F O 1
ATOM 13062 N N . ASN F 1 116 ? -16.312 53.012 23.521 1.00 22.19 116 ASN F N 1
ATOM 13063 C CA . ASN F 1 116 ? -15.725 54.185 22.894 1.00 21.38 116 ASN F CA 1
ATOM 13064 C C . ASN F 1 116 ? -14.213 54.181 23.069 1.00 26.58 116 ASN F C 1
ATOM 13065 O O . ASN F 1 116 ? -13.656 53.455 23.890 1.00 24.47 116 ASN F O 1
ATOM 13070 N N . GLY F 1 117 ? -13.551 55.001 22.269 1.00 27.32 117 GLY F N 1
ATOM 13071 C CA . GLY F 1 117 ? -12.119 55.129 22.336 1.00 25.62 117 GLY F CA 1
ATOM 13072 C C . GLY F 1 117 ? -11.394 54.359 21.255 1.00 26.39 117 GLY F C 1
ATOM 13073 O O . GLY F 1 117 ? -11.928 54.027 20.194 1.00 30.16 117 GLY F O 1
ATOM 13074 N N . GLU F 1 118 ? -10.139 54.040 21.563 1.00 29.60 118 GLU F N 1
ATOM 13075 C CA . GLU F 1 118 ? -9.234 53.520 20.552 1.00 28.09 118 GLU F CA 1
ATOM 13076 C C . GLU F 1 118 ? -9.543 52.072 20.197 1.00 25.82 118 GLU F C 1
ATOM 13077 O O . GLU F 1 118 ? -9.254 51.642 19.078 1.00 33.02 118 GLU F O 1
ATOM 13083 N N . TYR F 1 119 ? -10.111 51.312 21.124 1.00 26.13 119 TYR F N 1
ATOM 13084 C CA . TYR F 1 119 ? -10.231 49.870 20.980 1.00 26.21 119 TYR F CA 1
ATOM 13085 C C . TYR F 1 119 ? -11.695 49.461 21.004 1.00 23.73 119 TYR F C 1
ATOM 13086 O O . TYR F 1 119 ? -12.495 50.024 21.754 1.00 25.68 119 TYR F O 1
ATOM 13095 N N . SER F 1 120 ? -12.050 48.474 20.195 1.00 26.67 120 SER F N 1
ATOM 13096 C CA . SER F 1 120 ? -13.382 47.897 20.266 1.00 25.57 120 SER F CA 1
ATOM 13097 C C . SER F 1 120 ? -13.262 46.378 20.286 1.00 22.06 120 SER F C 1
ATOM 13098 O O . SER F 1 120 ? -12.358 45.796 19.681 1.00 24.80 120 SER F O 1
ATOM 13101 N N . TRP F 1 121 ? -14.174 45.748 21.002 1.00 21.76 121 TRP F N 1
ATOM 13102 C CA . TRP F 1 121 ? -14.153 44.309 21.205 1.00 20.75 121 TRP F CA 1
ATOM 13103 C C . TRP F 1 121 ? -15.056 43.624 20.194 1.00 22.34 121 TRP F C 1
ATOM 13104 O O . TRP F 1 121 ? -16.161 44.098 19.913 1.00 25.76 121 TRP F O 1
ATOM 13115 N N . GLU F 1 122 ? -14.575 42.502 19.654 1.00 23.93 122 GLU F N 1
ATOM 13116 C CA . GLU F 1 122 ? -15.309 41.681 18.703 1.00 19.77 122 GLU F CA 1
ATOM 13117 C C . GLU F 1 122 ? -15.854 40.440 19.414 1.00 21.56 122 GLU F C 1
ATOM 13118 O O . GLU F 1 122 ? -15.093 39.695 20.037 1.00 19.38 122 GLU F O 1
ATOM 13124 N N . HIS F 1 123 ? -17.167 40.226 19.325 1.00 20.87 123 HIS F N 1
ATOM 13125 C CA . HIS F 1 123 ? -17.776 38.999 19.827 1.00 21.71 123 HIS F CA 1
ATOM 13126 C C . HIS F 1 123 ? -17.334 37.817 18.968 1.00 23.69 123 HIS F C 1
ATOM 13127 O O . HIS F 1 123 ? -17.421 37.872 17.738 1.00 23.76 123 HIS F O 1
ATOM 13134 N N . VAL F 1 124 ? -16.840 36.751 19.597 1.00 21.69 124 VAL F N 1
ATOM 13135 C CA . VAL F 1 124 ? -16.398 35.607 18.801 1.00 23.53 124 VAL F CA 1
ATOM 13136 C C . VAL F 1 124 ? -17.112 34.335 19.267 1.00 21.82 124 VAL F C 1
ATOM 13137 O O . VAL F 1 124 ? -16.487 33.443 19.864 1.00 20.05 124 VAL F O 1
ATOM 13141 N N . PRO F 1 125 ? -18.411 34.192 18.993 1.00 23.92 125 PRO F N 1
ATOM 13142 C CA . PRO F 1 125 ? -19.144 33.021 19.515 1.00 30.94 125 PRO F CA 1
ATOM 13143 C C . PRO F 1 125 ? -18.648 31.684 18.976 1.00 24.29 125 PRO F C 1
ATOM 13144 O O . PRO F 1 125 ? -18.958 30.643 19.574 1.00 27.08 125 PRO F O 1
ATOM 13148 N N . ALA F 1 126 ? -17.891 31.670 17.876 1.00 27.42 126 ALA F N 1
ATOM 13149 C CA . ALA F 1 126 ? -17.341 30.405 17.397 1.00 32.65 126 ALA F CA 1
ATOM 13150 C C . ALA F 1 126 ? -16.365 29.801 18.397 1.00 33.41 126 ALA F C 1
ATOM 13151 O O . ALA F 1 126 ? -16.218 28.574 18.459 1.00 30.17 126 ALA F O 1
ATOM 13153 N N . LEU F 1 127 ? -15.725 30.631 19.219 1.00 27.64 127 LEU F N 1
ATOM 13154 C CA . LEU F 1 127 ? -14.798 30.110 20.211 1.00 30.52 127 LEU F CA 1
ATOM 13155 C C . LEU F 1 127 ? -15.520 29.668 21.469 1.00 29.94 127 LEU F C 1
ATOM 13156 O O . LEU F 1 127 ? -14.955 28.924 22.275 1.00 28.90 127 LEU F O 1
ATOM 13161 N N . GLY F 1 128 ? -16.729 30.145 21.666 1.00 25.82 128 GLY F N 1
ATOM 13162 C CA . GLY F 1 128 ? -17.477 29.838 22.864 1.00 31.62 128 GLY F CA 1
ATOM 13163 C C . GLY F 1 128 ? -18.397 30.989 23.195 1.00 33.13 128 GLY F C 1
ATOM 13164 O O . GLY F 1 128 ? -18.307 32.075 22.637 1.00 35.52 128 GLY F O 1
ATOM 13165 N N . LYS F 1 129 ? -19.305 30.724 24.114 1.00 35.94 129 LYS F N 1
ATOM 13166 C CA . LYS F 1 129 ? -20.216 31.755 24.563 1.00 35.38 129 LYS F CA 1
ATOM 13167 C C . LYS F 1 129 ? -19.507 32.742 25.490 1.00 35.49 129 LYS F C 1
ATOM 13168 O O . LYS F 1 129 ? -18.674 32.358 26.324 1.00 30.50 129 LYS F O 1
ATOM 13174 N N . ASN F 1 130 ? -19.754 34.027 25.234 1.00 25.33 130 ASN F N 1
ATOM 13175 C CA . ASN F 1 130 ? -19.276 35.134 26.072 1.00 26.13 130 ASN F CA 1
ATOM 13176 C C . ASN F 1 130 ? -17.766 35.333 25.956 1.00 20.26 130 ASN F C 1
ATOM 13177 O O . ASN F 1 130 ? -17.088 35.614 26.946 1.00 22.61 130 ASN F O 1
ATOM 13182 N N . ILE F 1 131 ? -17.239 35.200 24.742 1.00 19.06 131 ILE F N 1
ATOM 13183 C CA . ILE F 1 131 ? -15.826 35.441 24.460 1.00 19.34 131 ILE F CA 1
ATOM 13184 C C . ILE F 1 131 ? -15.707 36.632 23.513 1.00 20.43 131 ILE F C 1
ATOM 13185 O O . ILE F 1 131 ? -16.389 36.691 22.477 1.00 20.27 131 ILE F O 1
ATOM 13190 N N . TYR F 1 132 ? -14.832 37.573 23.866 1.00 15.36 132 TYR F N 1
ATOM 13191 C CA . TYR F 1 132 ? -14.620 38.801 23.117 1.00 16.73 132 TYR F CA 1
ATOM 13192 C C . TYR F 1 132 ? -13.133 38.982 22.868 1.00 18.46 132 TYR F C 1
ATOM 13193 O O . TYR F 1 132 ? -12.301 38.621 23.699 1.00 18.03 132 TYR F O 1
ATOM 13202 N N . LYS F 1 133 ? -12.809 39.565 21.720 1.00 15.29 133 LYS F N 1
ATOM 13203 C CA . LYS F 1 133 ? -11.439 39.697 21.262 1.00 15.76 133 LYS F CA 1
ATOM 13204 C C . LYS F 1 133 ? -11.158 41.146 20.903 1.00 16.98 133 LYS F C 1
ATOM 13205 O O . LYS F 1 133 ? -11.993 41.809 20.282 1.00 17.52 133 LYS F O 1
ATOM 13211 N N . VAL F 1 134 ? -9.974 41.625 21.255 1.00 16.65 134 VAL F N 1
ATOM 13212 C CA . VAL F 1 134 ? -9.524 42.942 20.810 1.00 12.76 134 VAL F CA 1
ATOM 13213 C C . VAL F 1 134 ? -8.091 42.817 20.317 1.00 16.15 134 VAL F C 1
ATOM 13214 O O . VAL F 1 134 ? -7.323 41.983 20.808 1.00 15.35 134 VAL F O 1
ATOM 13218 N N . VAL F 1 135 ? -7.730 43.648 19.336 1.00 15.55 135 VAL F N 1
ATOM 13219 C CA . VAL F 1 135 ? -6.365 43.707 18.813 1.00 15.52 135 VAL F CA 1
ATOM 13220 C C . VAL F 1 135 ? -5.785 45.088 19.074 1.00 16.22 135 VAL F C 1
ATOM 13221 O O . VAL F 1 135 ? -6.402 46.101 18.729 1.00 21.72 135 VAL F O 1
ATOM 13225 N N . ILE F 1 136 ? -4.605 45.125 19.679 1.00 13.46 136 ILE F N 1
ATOM 13226 C CA . ILE F 1 136 ? -3.853 46.364 19.882 1.00 15.51 136 ILE F CA 1
ATOM 13227 C C . ILE F 1 136 ? -2.643 46.331 18.957 1.00 15.39 136 ILE F C 1
ATOM 13228 O O . ILE F 1 136 ? -1.837 45.395 19.013 1.00 18.42 136 ILE F O 1
ATOM 13233 N N . SER F 1 137 ? -2.528 47.318 18.078 1.00 15.91 137 SER F N 1
ATOM 13234 C CA . SER F 1 137 ? -1.408 47.339 17.140 1.00 17.43 137 SER F CA 1
ATOM 13235 C C . SER F 1 137 ? -0.560 48.591 17.382 1.00 17.81 137 SER F C 1
ATOM 13236 O O . SER F 1 137 ? -0.781 49.335 18.345 1.00 18.98 137 SER F O 1
ATOM 13239 N N . ASP F 1 138 ? 0.435 48.794 16.511 1.00 15.89 138 ASP F N 1
ATOM 13240 C CA . ASP F 1 138 ? 1.314 49.967 16.547 1.00 16.63 138 ASP F CA 1
ATOM 13241 C C . ASP F 1 138 ? 1.990 50.115 17.908 1.00 19.45 138 ASP F C 1
ATOM 13242 O O . ASP F 1 138 ? 1.943 51.170 18.548 1.00 17.54 138 ASP F O 1
ATOM 13247 N N . TRP F 1 139 ? 2.597 49.024 18.361 1.00 19.30 139 TRP F N 1
ATOM 13248 C CA . TRP F 1 139 ? 3.306 48.982 19.634 1.00 19.51 139 TRP F CA 1
ATOM 13249 C C . TRP F 1 139 ? 4.781 49.256 19.373 1.00 19.07 139 TRP F C 1
ATOM 13250 O O . TRP F 1 139 ? 5.534 48.354 19.007 1.00 17.86 139 TRP F O 1
ATOM 13261 N N . ASN F 1 140 ? 5.211 50.489 19.620 1.00 17.59 140 ASN F N 1
ATOM 13262 C CA . ASN F 1 140 ? 6.537 50.939 19.237 1.00 18.76 140 ASN F CA 1
ATOM 13263 C C . ASN F 1 140 ? 7.432 51.099 20.460 1.00 22.57 140 ASN F C 1
ATOM 13264 O O . ASN F 1 140 ? 6.978 50.983 21.597 1.00 18.26 140 ASN F O 1
ATOM 13269 N N . LYS F 1 141 ? 8.722 51.353 20.199 1.00 22.35 141 LYS F N 1
ATOM 13270 C CA . LYS F 1 141 ? 9.726 51.456 21.262 1.00 20.72 141 LYS F CA 1
ATOM 13271 C C . LYS F 1 141 ? 9.279 52.403 22.368 1.00 25.42 141 LYS F C 1
ATOM 13272 O O . LYS F 1 141 ? 8.789 53.508 22.103 1.00 21.68 141 LYS F O 1
ATOM 13278 N N . GLY F 1 142 ? 9.444 51.956 23.613 1.00 20.75 142 GLY F N 1
ATOM 13279 C CA . GLY F 1 142 ? 9.208 52.777 24.783 1.00 21.83 142 GLY F CA 1
ATOM 13280 C C . GLY F 1 142 ? 7.757 52.989 25.155 1.00 23.74 142 GLY F C 1
ATOM 13281 O O . GLY F 1 142 ? 7.487 53.664 26.156 1.00 23.24 142 GLY F O 1
ATOM 13282 N N . GLN F 1 143 ? 6.812 52.440 24.394 1.00 19.85 143 GLN F N 1
ATOM 13283 C CA . GLN F 1 143 ? 5.405 52.748 24.601 1.00 21.88 143 GLN F CA 1
ATOM 13284 C C . GLN F 1 143 ? 4.742 51.795 25.582 1.00 23.93 143 GLN F C 1
ATOM 13285 O O . GLN F 1 143 ? 5.097 50.616 25.679 1.00 21.14 143 GLN F O 1
ATOM 13291 N N . THR F 1 144 ? 3.767 52.331 26.307 1.00 19.10 144 THR F N 1
ATOM 13292 C CA . THR F 1 144 ? 2.847 51.552 27.127 1.00 17.97 144 THR F CA 1
ATOM 13293 C C . THR F 1 144 ? 1.485 51.539 26.447 1.00 20.93 144 THR F C 1
ATOM 13294 O O . THR F 1 144 ? 0.916 52.603 26.179 1.00 21.12 144 THR F O 1
ATOM 13298 N N . LYS F 1 145 ? 0.976 50.345 26.160 1.00 16.03 145 LYS F N 1
ATOM 13299 C CA . LYS F 1 145 ? -0.411 50.168 25.752 1.00 17.65 145 LYS F CA 1
ATOM 13300 C C . LYS F 1 145 ? -1.230 49.833 26.989 1.00 18.74 145 LYS F C 1
ATOM 13301 O O . LYS F 1 145 ? -0.778 49.074 27.848 1.00 17.11 145 LYS F O 1
ATOM 13307 N N . SER F 1 146 ? -2.417 50.429 27.089 1.00 16.00 146 SER F N 1
ATOM 13308 C CA . SER F 1 146 ? -3.299 50.285 28.237 1.00 22.20 146 SER F CA 1
ATOM 13309 C C . SER F 1 146 ? -4.707 50.018 27.737 1.00 19.21 146 SER F C 1
ATOM 13310 O O . SER F 1 146 ? -5.151 50.652 26.774 1.00 22.20 146 SER F O 1
ATOM 13313 N N . ILE F 1 147 ? -5.416 49.092 28.383 1.00 15.09 147 ILE F N 1
ATOM 13314 C CA . ILE F 1 147 ? -6.805 48.825 28.007 1.00 13.68 147 ILE F CA 1
ATOM 13315 C C . ILE F 1 147 ? -7.574 48.338 29.229 1.00 15.04 147 ILE F C 1
ATOM 13316 O O . ILE F 1 147 ? -7.068 47.540 30.023 1.00 15.67 147 ILE F O 1
ATOM 13321 N N . TYR F 1 148 ? -8.810 48.824 29.376 1.00 14.49 148 TYR F N 1
ATOM 13322 C CA . TYR F 1 148 ? -9.697 48.321 30.411 1.00 14.93 148 TYR F CA 1
ATOM 13323 C C . TYR F 1 148 ? -10.377 47.046 29.934 1.00 14.12 148 TYR F C 1
ATOM 13324 O O . TYR F 1 148 ? -10.830 46.958 28.789 1.00 15.65 148 TYR F O 1
ATOM 13333 N N . LEU F 1 149 ? -10.451 46.063 30.822 1.00 19.74 149 LEU F N 1
ATOM 13334 C CA . LEU F 1 149 ? -11.226 44.866 30.525 1.00 16.79 149 LEU F CA 1
ATOM 13335 C C . LEU F 1 149 ? -12.713 45.201 30.605 1.00 23.84 149 LEU F C 1
ATOM 13336 O O . LEU F 1 149 ? -13.113 46.074 31.383 1.00 22.51 149 LEU F O 1
ATOM 13341 N N . PRO F 1 150 ? -13.550 44.543 29.798 1.00 22.32 150 PRO F N 1
ATOM 13342 C CA . PRO F 1 150 ? -14.996 44.825 29.854 1.00 26.28 150 PRO F CA 1
ATOM 13343 C C . PRO F 1 150 ? -15.630 44.439 31.176 1.00 24.49 150 PRO F C 1
ATOM 13344 O O . PRO F 1 150 ? -16.751 44.878 31.466 1.00 26.82 150 PRO F O 1
ATOM 13348 N N . GLY F 1 151 ? -14.944 43.660 31.986 1.00 18.38 151 GLY F N 1
ATOM 13349 C CA . GLY F 1 151 ? -15.466 43.284 33.275 1.00 22.04 151 GLY F CA 1
ATOM 13350 C C . GLY F 1 151 ? -14.386 42.638 34.104 1.00 21.78 151 GLY F C 1
ATOM 13351 O O . GLY F 1 151 ? -13.531 41.917 33.580 1.00 22.61 151 GLY F O 1
ATOM 13352 N N . ARG F 1 152 ? -14.422 42.901 35.403 1.00 19.51 152 ARG F N 1
ATOM 13353 C CA . ARG F 1 152 ? -13.495 42.315 36.361 1.00 19.34 152 ARG F CA 1
ATOM 13354 C C . ARG F 1 152 ? -13.852 40.870 36.697 1.00 20.70 152 ARG F C 1
ATOM 13355 O O . ARG F 1 152 ? -12.993 40.116 37.173 1.00 20.74 152 ARG F O 1
ATOM 13363 N N . ASP F 1 153 ? -15.097 40.469 36.457 1.00 20.35 153 ASP F N 1
ATOM 13364 C CA . ASP F 1 153 ? -15.576 39.138 36.823 1.00 24.00 153 ASP F CA 1
ATOM 13365 C C . ASP F 1 153 ? -15.389 38.129 35.697 1.00 19.64 153 ASP F C 1
ATOM 13366 O O . ASP F 1 153 ? -16.255 37.277 35.463 1.00 23.25 153 ASP F O 1
ATOM 13371 N N . PHE F 1 154 ? -14.255 38.196 34.999 1.00 18.63 154 PHE F N 1
ATOM 13372 C CA . PHE F 1 154 ? -14.000 37.297 33.882 1.00 16.62 154 PHE F CA 1
ATOM 13373 C C . PHE F 1 154 ? -13.703 35.888 34.377 1.00 16.65 154 PHE F C 1
ATOM 13374 O O . PHE F 1 154 ? -13.336 35.670 35.529 1.00 16.14 154 PHE F O 1
ATOM 13382 N N . LYS F 1 155 ? -13.821 34.928 33.467 1.00 15.40 155 LYS F N 1
ATOM 13383 C CA . LYS F 1 155 ? -13.333 33.586 33.762 1.00 17.96 155 LYS F CA 1
ATOM 13384 C C . LYS F 1 155 ? -11.885 33.428 33.310 1.00 15.02 155 LYS F C 1
ATOM 13385 O O . LYS F 1 155 ? -11.037 32.941 34.061 1.00 15.18 155 LYS F O 1
ATOM 13391 N N . THR F 1 156 ? -11.591 33.848 32.084 1.00 15.06 156 THR F N 1
ATOM 13392 C CA . THR F 1 156 ? -10.255 33.718 31.525 1.00 14.94 156 THR F CA 1
ATOM 13393 C C . THR F 1 156 ? -9.941 34.953 30.707 1.00 14.26 156 THR F C 1
ATOM 13394 O O . THR F 1 156 ? -10.826 35.510 30.053 1.00 16.46 156 THR F O 1
ATOM 13398 N N . VAL F 1 157 ? -8.682 35.374 30.770 1.00 13.51 157 VAL F N 1
ATOM 13399 C CA . VAL F 1 157 ? -8.109 36.334 29.840 1.00 14.27 157 VAL F CA 1
ATOM 13400 C C . VAL F 1 157 ? -6.883 35.694 29.224 1.00 17.11 157 VAL F C 1
ATOM 13401 O O . VAL F 1 157 ? -6.003 35.223 29.953 1.00 16.50 157 VAL F O 1
ATOM 13405 N N . GLU F 1 158 ? -6.822 35.679 27.894 1.00 14.56 158 GLU F N 1
ATOM 13406 C CA . GLU F 1 158 ? -5.645 35.207 27.183 1.00 13.80 158 GLU F CA 1
ATOM 13407 C C . GLU F 1 158 ? -5.088 36.328 26.322 1.00 14.91 158 GLU F C 1
ATOM 13408 O O . GLU F 1 158 ? -5.841 37.019 25.628 1.00 16.49 158 GLU F O 1
ATOM 13414 N N . VAL F 1 159 ? -3.768 36.496 26.373 1.00 14.45 159 VAL F N 1
ATOM 13415 C CA . VAL F 1 159 ? -3.059 37.541 25.644 1.00 11.33 159 VAL F CA 1
ATOM 13416 C C . VAL F 1 159 ? -2.010 36.875 24.766 1.00 15.00 159 VAL F C 1
ATOM 13417 O O . VAL F 1 159 ? -1.149 36.145 25.270 1.00 14.83 159 VAL F O 1
ATOM 13421 N N . PHE F 1 160 ? -2.078 37.137 23.459 1.00 12.36 160 PHE F N 1
ATOM 13422 C CA . PHE F 1 160 ? -1.075 36.712 22.491 1.00 13.36 160 PHE F CA 1
ATOM 13423 C C . PHE F 1 160 ? -0.258 37.933 22.078 1.00 13.51 160 PHE F C 1
ATOM 13424 O O . PHE F 1 160 ? -0.829 38.955 21.680 1.00 16.48 160 PHE F O 1
ATOM 13432 N N . HIS F 1 161 ? 1.064 37.818 22.132 1.00 14.55 161 HIS F N 1
ATOM 13433 C CA . HIS F 1 161 ? 1.967 38.880 21.686 1.00 11.34 161 HIS F CA 1
ATOM 13434 C C . HIS F 1 161 ? 2.683 38.417 20.417 1.00 15.54 161 HIS F C 1
ATOM 13435 O O . HIS F 1 161 ? 3.420 37.425 20.449 1.00 15.02 161 HIS F O 1
ATOM 13442 N N . PHE F 1 162 ? 2.484 39.145 19.310 1.00 12.68 162 PHE F N 1
ATOM 13443 C CA . PHE F 1 162 ? 3.022 38.741 18.014 1.00 16.78 162 PHE F CA 1
ATOM 13444 C C . PHE F 1 162 ? 4.045 39.747 17.489 1.00 17.58 162 PHE F C 1
ATOM 13445 O O . PHE F 1 162 ? 3.854 40.963 17.592 1.00 17.26 162 PHE F O 1
ATOM 13453 N N . GLN F 1 163 ? 5.112 39.226 16.888 1.00 16.64 163 GLN F N 1
ATOM 13454 C CA . GLN F 1 163 ? 6.068 40.015 16.117 1.00 14.89 163 GLN F CA 1
ATOM 13455 C C . GLN F 1 163 ? 6.026 39.549 14.669 1.00 15.97 163 GLN F C 1
ATOM 13456 O O . GLN F 1 163 ? 5.811 38.364 14.392 1.00 14.51 163 GLN F O 1
ATOM 13462 N N . ASN F 1 164 ? 6.235 40.475 13.733 1.00 17.64 164 ASN F N 1
ATOM 13463 C CA . ASN F 1 164 ? 6.124 40.099 12.329 1.00 16.67 164 ASN F CA 1
ATOM 13464 C C . ASN F 1 164 ? 7.478 39.624 11.795 1.00 16.38 164 ASN F C 1
ATOM 13465 O O . ASN F 1 164 ? 8.435 39.423 12.546 1.00 16.95 164 ASN F O 1
ATOM 13470 N N . ASN F 1 165 ? 7.569 39.429 10.476 1.00 20.76 165 ASN F N 1
ATOM 13471 C CA . ASN F 1 165 ? 8.764 38.860 9.848 1.00 17.76 165 ASN F CA 1
ATOM 13472 C C . ASN F 1 165 ? 9.098 37.493 10.440 1.00 17.93 165 ASN F C 1
ATOM 13473 O O . ASN F 1 165 ? 10.262 37.136 10.635 1.00 24.02 165 ASN F O 1
ATOM 13478 N N . ARG F 1 166 ? 8.055 36.732 10.753 1.00 18.13 166 ARG F N 1
ATOM 13479 C CA . ARG F 1 166 ? 8.124 35.343 11.174 1.00 19.51 166 ARG F CA 1
ATOM 13480 C C . ARG F 1 166 ? 7.043 34.596 10.414 1.00 17.21 166 ARG F C 1
ATOM 13481 O O . ARG F 1 166 ? 6.000 35.175 10.091 1.00 18.35 166 ARG F O 1
ATOM 13489 N N . PRO F 1 167 ? 7.247 33.314 10.131 1.00 19.52 167 PRO F N 1
ATOM 13490 C CA . PRO F 1 167 ? 6.314 32.629 9.219 1.00 19.38 167 PRO F CA 1
ATOM 13491 C C . PRO F 1 167 ? 4.899 32.472 9.762 1.00 19.94 167 PRO F C 1
ATOM 13492 O O . PRO F 1 167 ? 3.978 32.332 8.957 1.00 20.71 167 PRO F O 1
ATOM 13496 N N . GLN F 1 168 ? 4.683 32.535 11.077 1.00 19.81 168 GLN F N 1
ATOM 13497 C CA . GLN F 1 168 ? 3.353 32.380 11.657 1.00 20.86 168 GLN F CA 1
ATOM 13498 C C . GLN F 1 168 ? 2.571 33.687 11.755 1.00 19.02 168 GLN F C 1
ATOM 13499 O O . GLN F 1 168 ? 1.409 33.663 12.174 1.00 18.92 168 GLN F O 1
ATOM 13505 N N . TRP F 1 169 ? 3.177 34.821 11.391 1.00 17.96 169 TRP F N 1
ATOM 13506 C CA . TRP F 1 169 ? 2.503 36.110 11.536 1.00 17.46 169 TRP F CA 1
ATOM 13507 C C . TRP F 1 169 ? 1.192 36.146 10.758 1.00 18.72 169 TRP F C 1
ATOM 13508 O O . TRP F 1 169 ? 0.174 36.638 11.259 1.00 18.10 169 TRP F O 1
ATOM 13519 N N . ASP F 1 170 ? 1.201 35.655 9.516 1.00 20.36 170 ASP F N 1
ATOM 13520 C CA . ASP F 1 170 ? -0.003 35.737 8.691 1.00 21.09 170 ASP F CA 1
ATOM 13521 C C . ASP F 1 170 ? -1.170 34.916 9.242 1.00 21.06 170 ASP F C 1
ATOM 13522 O O . ASP F 1 170 ? -2.314 35.160 8.847 1.00 23.49 170 ASP F O 1
ATOM 13527 N N . ASP F 1 171 ? -0.907 33.909 10.077 1.00 19.80 171 ASP F N 1
ATOM 13528 C CA . ASP F 1 171 ? -1.949 33.082 10.670 1.00 20.18 171 ASP F CA 1
ATOM 13529 C C . ASP F 1 171 ? -2.265 33.490 12.111 1.00 22.36 171 ASP F C 1
ATOM 13530 O O . ASP F 1 171 ? -2.916 32.725 12.834 1.00 21.78 171 ASP F O 1
ATOM 13535 N N . ARG F 1 172 ? -1.823 34.684 12.537 1.00 19.24 172 ARG F N 1
ATOM 13536 C CA . ARG F 1 172 ? -1.923 35.045 13.949 1.00 18.98 172 ARG F CA 1
ATOM 13537 C C . ARG F 1 172 ? -3.361 35.174 14.428 1.00 24.47 172 ARG F C 1
ATOM 13538 O O . ARG F 1 172 ? -3.605 35.079 15.635 1.00 17.48 172 ARG F O 1
ATOM 13546 N N . ASN F 1 173 ? -4.316 35.399 13.531 1.00 19.65 173 ASN F N 1
ATOM 13547 C CA . ASN F 1 173 ? -5.695 35.510 13.990 1.00 22.32 173 ASN F CA 1
ATOM 13548 C C . ASN F 1 173 ? -6.380 34.164 14.211 1.00 26.23 173 ASN F C 1
ATOM 13549 O O . ASN F 1 173 ? -7.535 34.148 14.650 1.00 26.60 173 ASN F O 1
ATOM 13554 N N . SER F 1 174 ? -5.724 33.043 13.917 1.00 21.55 174 SER F N 1
ATOM 13555 C CA . SER F 1 174 ? -6.319 31.739 14.191 1.00 19.97 174 SER F CA 1
ATOM 13556 C C . SER F 1 174 ? -6.066 31.375 15.646 1.00 19.49 174 SER F C 1
ATOM 13557 O O . SER F 1 174 ? -5.003 30.847 15.990 1.00 19.91 174 SER F O 1
ATOM 13560 N N . TYR F 1 175 ? -7.052 31.641 16.504 1.00 21.21 175 TYR F N 1
ATOM 13561 C CA . TYR F 1 175 ? -6.926 31.270 17.910 1.00 19.57 175 TYR F CA 1
ATOM 13562 C C . TYR F 1 175 ? -6.547 29.798 18.058 1.00 17.71 175 TYR F C 1
ATOM 13563 O O . TYR F 1 175 ? -5.604 29.457 18.775 1.00 16.80 175 TYR F O 1
ATOM 13572 N N . GLU F 1 176 ? -7.236 28.916 17.329 1.00 17.04 176 GLU F N 1
ATOM 13573 C CA . GLU F 1 176 ? -7.023 27.475 17.479 1.00 20.03 176 GLU F CA 1
ATOM 13574 C C . GLU F 1 176 ? -5.593 27.067 17.123 1.00 18.05 176 GLU F C 1
ATOM 13575 O O . GLU F 1 176 ? -4.967 26.274 17.841 1.00 16.91 176 GLU F O 1
ATOM 13581 N N . ASN F 1 177 ? -5.049 27.615 16.033 1.00 20.59 177 ASN F N 1
ATOM 13582 C CA . ASN F 1 177 ? -3.698 27.250 15.621 1.00 18.90 177 ASN F CA 1
ATOM 13583 C C . ASN F 1 177 ? -2.656 27.793 16.589 1.00 19.65 177 ASN F C 1
ATOM 13584 O O . ASN F 1 177 ? -1.637 27.137 16.845 1.00 18.56 177 ASN F O 1
ATOM 13589 N N . VAL F 1 178 ? -2.871 29.002 17.115 1.00 16.42 178 VAL F N 1
ATOM 13590 C CA . VAL F 1 178 ? -1.924 29.555 18.082 1.00 15.04 178 VAL F CA 1
ATOM 13591 C C . VAL F 1 178 ? -1.918 28.710 19.355 1.00 16.81 178 VAL F C 1
ATOM 13592 O O . VAL F 1 178 ? -0.856 28.341 19.866 1.00 16.08 178 VAL F O 1
ATOM 13596 N N . LYS F 1 179 ? -3.107 28.357 19.861 1.00 16.42 179 LYS F N 1
ATOM 13597 C CA . LYS F 1 179 ? -3.180 27.531 21.068 1.00 15.71 179 LYS F CA 1
ATOM 13598 C C . LYS F 1 179 ? -2.535 26.166 20.843 1.00 15.68 179 LYS F C 1
ATOM 13599 O O . LYS F 1 179 ? -1.872 25.623 21.737 1.00 17.79 179 LYS F O 1
ATOM 13605 N N . SER F 1 180 ? -2.701 25.601 19.646 1.00 18.64 180 SER F N 1
ATOM 13606 C CA . SER F 1 180 ? -2.055 24.328 19.354 1.00 19.61 180 SER F CA 1
ATOM 13607 C C . SER F 1 180 ? -0.541 24.441 19.501 1.00 19.35 180 SER F C 1
ATOM 13608 O O . SER F 1 180 ? 0.102 23.559 20.086 1.00 18.47 180 SER F O 1
ATOM 13611 N N . ARG F 1 181 ? 0.049 25.531 18.996 1.00 17.20 181 ARG F N 1
ATOM 13612 C CA . ARG F 1 181 ? 1.496 25.686 19.118 1.00 18.38 181 ARG F CA 1
ATOM 13613 C C . ARG F 1 181 ? 1.913 25.922 20.568 1.00 21.04 181 ARG F C 1
ATOM 13614 O O . ARG F 1 181 ? 2.926 25.376 21.027 1.00 20.55 181 ARG F O 1
ATOM 13622 N N . ILE F 1 182 ? 1.122 26.695 21.313 1.00 16.48 182 ILE F N 1
ATOM 13623 C CA . ILE F 1 182 ? 1.406 26.892 22.733 1.00 16.70 182 ILE F CA 1
ATOM 13624 C C . ILE F 1 182 ? 1.420 25.556 23.460 1.00 21.22 182 ILE F C 1
ATOM 13625 O O . ILE F 1 182 ? 2.267 25.310 24.327 1.00 20.45 182 ILE F O 1
ATOM 13630 N N . ASN F 1 183 ? 0.490 24.669 23.109 1.00 19.33 183 ASN F N 1
ATOM 13631 C CA . ASN F 1 183 ? 0.357 23.405 23.821 1.00 23.79 183 ASN F CA 1
ATOM 13632 C C . ASN F 1 183 ? 1.348 22.354 23.339 1.00 20.48 183 ASN F C 1
ATOM 13633 O O . ASN F 1 183 ? 1.783 21.512 24.136 1.00 24.00 183 ASN F O 1
ATOM 13638 N N . ASN F 1 184 ? 1.724 22.386 22.059 1.00 20.30 184 ASN F N 1
ATOM 13639 C CA . ASN F 1 184 ? 2.415 21.262 21.435 1.00 22.15 184 ASN F CA 1
ATOM 13640 C C . ASN F 1 184 ? 3.768 21.594 20.826 1.00 26.09 184 ASN F C 1
ATOM 13641 O O . ASN F 1 184 ? 4.524 20.662 20.533 1.00 28.55 184 ASN F O 1
ATOM 13646 N N . ASN F 1 185 ? 4.092 22.865 20.607 1.00 19.08 185 ASN F N 1
ATOM 13647 C CA . ASN F 1 185 ? 5.276 23.189 19.816 1.00 22.56 185 ASN F CA 1
ATOM 13648 C C . ASN F 1 185 ? 6.303 24.051 20.526 1.00 25.45 185 ASN F C 1
ATOM 13649 O O . ASN F 1 185 ? 7.502 23.847 20.324 1.00 30.76 185 ASN F O 1
ATOM 13654 N N . ILE F 1 186 ? 5.889 24.984 21.364 1.00 19.74 186 ILE F N 1
ATOM 13655 C CA . ILE F 1 186 ? 6.811 25.982 21.895 1.00 22.24 186 ILE F CA 1
ATOM 13656 C C . ILE F 1 186 ? 7.487 25.429 23.142 1.00 21.28 186 ILE F C 1
ATOM 13657 O O . ILE F 1 186 ? 6.820 24.913 24.055 1.00 21.86 186 ILE F O 1
ATOM 13662 N N . SER F 1 187 ? 8.813 25.522 23.174 1.00 20.63 187 SER F N 1
ATOM 13663 C CA . SER F 1 187 ? 9.584 24.927 24.258 1.00 17.37 187 SER F CA 1
ATOM 13664 C C . SER F 1 187 ? 9.188 25.525 25.599 1.00 18.96 187 SER F C 1
ATOM 13665 O O . SER F 1 187 ? 9.047 26.739 25.730 1.00 19.78 187 SER F O 1
ATOM 13668 N N . LYS F 1 188 ? 9.020 24.662 26.599 1.00 16.23 188 LYS F N 1
ATOM 13669 C CA . LYS F 1 188 ? 8.701 25.118 27.945 1.00 16.60 188 LYS F CA 1
ATOM 13670 C C . LYS F 1 188 ? 9.947 25.299 28.804 1.00 20.99 188 LYS F C 1
ATOM 13671 O O . LYS F 1 188 ? 9.849 25.804 29.927 1.00 19.05 188 LYS F O 1
ATOM 13677 N N . SER F 1 189 ? 11.116 24.958 28.272 1.00 18.16 189 SER F N 1
ATOM 13678 C CA . SER F 1 189 ? 12.378 25.076 28.983 1.00 20.12 189 SER F CA 1
ATOM 13679 C C . SER F 1 189 ? 13.487 25.044 27.944 1.00 22.87 189 SER F C 1
ATOM 13680 O O . SER F 1 189 ? 13.350 24.401 26.900 1.00 23.16 189 SER F O 1
ATOM 13683 N N . TYR F 1 190 ? 14.583 25.746 28.227 1.00 19.63 190 TYR F N 1
ATOM 13684 C CA . TYR F 1 190 ? 15.771 25.662 27.391 1.00 18.44 190 TYR F CA 1
ATOM 13685 C C . TYR F 1 190 ? 16.967 25.261 28.236 1.00 23.77 190 TYR F C 1
ATOM 13686 O O . TYR F 1 190 ? 17.164 25.776 29.343 1.00 20.98 190 TYR F O 1
ATOM 13695 N N . SER F 1 191 ? 17.772 24.345 27.707 1.00 20.13 191 SER F N 1
ATOM 13696 C CA . SER F 1 191 ? 18.954 23.910 28.425 1.00 23.51 191 SER F CA 1
ATOM 13697 C C . SER F 1 191 ? 20.050 24.965 28.346 1.00 19.57 191 SER F C 1
ATOM 13698 O O . SER F 1 191 ? 20.097 25.777 27.420 1.00 24.67 191 SER F O 1
ATOM 13701 N N . LYS F 1 192 ? 20.919 24.964 29.359 1.00 25.42 192 LYS F N 1
ATOM 13702 C CA . LYS F 1 192 ? 22.120 25.793 29.308 1.00 20.93 192 LYS F CA 1
ATOM 13703 C C . LYS F 1 192 ? 22.937 25.476 28.057 1.00 27.65 192 LYS F C 1
ATOM 13704 O O . LYS F 1 192 ? 23.499 26.377 27.425 1.00 22.98 192 LYS F O 1
ATOM 13710 N N . ALA F 1 193 ? 23.008 24.197 27.679 1.00 28.41 193 ALA F N 1
ATOM 13711 C CA . ALA F 1 193 ? 23.744 23.820 26.474 1.00 25.26 193 ALA F CA 1
ATOM 13712 C C . ALA F 1 193 ? 23.154 24.489 25.238 1.00 29.14 193 ALA F C 1
ATOM 13713 O O . ALA F 1 193 ? 23.887 25.009 24.392 1.00 31.00 193 ALA F O 1
ATOM 13715 N N . LYS F 1 194 ? 21.823 24.477 25.114 1.00 28.19 194 LYS F N 1
ATOM 13716 C CA . LYS F 1 194 ? 21.177 25.102 23.961 1.00 25.34 194 LYS F CA 1
ATOM 13717 C C . LYS F 1 194 ? 21.446 26.603 23.916 1.00 28.48 194 LYS F C 1
ATOM 13718 O O . LYS F 1 194 ? 21.661 27.168 22.838 1.00 28.27 194 LYS F O 1
ATOM 13724 N N . LEU F 1 195 ? 21.409 27.269 25.074 1.00 26.27 195 LEU F N 1
ATOM 13725 C CA . LEU F 1 195 ? 21.663 28.709 25.126 1.00 26.45 195 LEU F CA 1
ATOM 13726 C C . LEU F 1 195 ? 23.103 29.058 24.777 1.00 33.60 195 LEU F C 1
ATOM 13727 O O . LEU F 1 195 ? 23.381 30.187 24.350 1.00 28.00 195 LEU F O 1
ATOM 13732 N N . ASN F 1 196 ? 24.036 28.131 24.979 1.00 32.10 196 ASN F N 1
ATOM 13733 C CA . ASN F 1 196 ? 25.434 28.399 24.669 1.00 34.75 196 ASN F CA 1
ATOM 13734 C C . ASN F 1 196 ? 25.831 27.878 23.299 1.00 32.59 196 ASN F C 1
ATOM 13735 O O . ASN F 1 196 ? 26.997 28.005 22.912 1.00 44.10 196 ASN F O 1
ATOM 13740 N N . GLU F 1 197 ? 24.896 27.300 22.559 1.00 30.29 197 GLU F N 1
ATOM 13741 C CA . GLU F 1 197 ? 25.190 26.831 21.218 1.00 35.62 197 GLU F CA 1
ATOM 13742 C C . GLU F 1 197 ? 25.262 28.009 20.257 1.00 43.94 197 GLU F C 1
ATOM 13743 O O . GLU F 1 197 ? 24.470 28.954 20.348 1.00 38.73 197 GLU F O 1
ATOM 13749 N N . GLN F 1 198 ? 26.211 27.940 19.326 1.00 38.63 198 GLN F N 1
ATOM 13750 C CA . GLN F 1 198 ? 26.310 28.904 18.234 1.00 40.60 198 GLN F CA 1
ATOM 13751 C C . GLN F 1 198 ? 25.662 28.237 17.036 1.00 39.98 198 GLN F C 1
ATOM 13752 O O . GLN F 1 198 ? 26.256 27.360 16.407 1.00 44.65 198 GLN F O 1
ATOM 13758 N N . LEU F 1 199 ? 24.422 28.618 16.748 1.00 36.74 199 LEU F N 1
ATOM 13759 C CA . LEU F 1 199 ? 23.714 28.017 15.631 1.00 34.04 199 LEU F CA 1
ATOM 13760 C C . LEU F 1 199 ? 24.444 28.340 14.335 1.00 44.73 199 LEU F C 1
ATOM 13761 O O . LEU F 1 199 ? 24.810 29.493 14.088 1.00 35.63 199 LEU F O 1
ATOM 13766 N N . SER F 1 200 ? 24.676 27.313 13.517 1.00 45.79 200 SER F N 1
ATOM 13767 C CA . SER F 1 200 ? 25.412 27.508 12.274 1.00 49.64 200 SER F CA 1
ATOM 13768 C C . SER F 1 200 ? 24.695 28.510 11.380 1.00 46.81 200 SER F C 1
ATOM 13769 O O . SER F 1 200 ? 23.490 28.392 11.137 1.00 41.76 200 SER F O 1
ATOM 13772 N N . THR F 1 201 ? 25.458 29.463 10.838 1.00 43.38 201 THR F N 1
ATOM 13773 C CA . THR F 1 201 ? 24.872 30.475 9.971 1.00 44.24 201 THR F CA 1
ATOM 13774 C C . THR F 1 201 ? 24.297 29.891 8.685 1.00 46.00 201 THR F C 1
ATOM 13775 O O . THR F 1 201 ? 23.553 30.590 7.990 1.00 46.05 201 THR F O 1
ATOM 13779 N N . TYR F 1 202 ? 24.615 28.637 8.359 1.00 51.75 202 TYR F N 1
ATOM 13780 C CA . TYR F 1 202 ? 24.056 27.950 7.202 1.00 48.56 202 TYR F CA 1
ATOM 13781 C C . TYR F 1 202 ? 22.723 27.290 7.516 1.00 49.52 202 TYR F C 1
ATOM 13782 O O . TYR F 1 202 ? 22.053 26.805 6.600 1.00 55.48 202 TYR F O 1
ATOM 13791 N N . VAL F 1 203 ? 22.319 27.291 8.784 1.00 47.60 203 VAL F N 1
ATOM 13792 C CA . VAL F 1 203 ? 20.955 26.985 9.192 1.00 47.28 203 VAL F CA 1
ATOM 13793 C C . VAL F 1 203 ? 20.089 28.185 8.842 1.00 38.97 203 VAL F C 1
ATOM 13794 O O . VAL F 1 203 ? 20.424 29.334 9.149 1.00 42.41 203 VAL F O 1
ATOM 13798 N N . HIS F 1 204 ? 19.078 27.966 8.007 1.00 43.12 204 HIS F N 1
ATOM 13799 C CA . HIS F 1 204 ? 18.225 29.043 7.489 1.00 43.11 204 HIS F CA 1
ATOM 13800 C C . HIS F 1 204 ? 17.332 29.791 8.469 1.00 38.20 204 HIS F C 1
ATOM 13801 O O . HIS F 1 204 ? 17.027 30.967 8.271 1.00 40.52 204 HIS F O 1
ATOM 13808 N N . ASP F 1 205 ? 16.902 29.097 9.508 1.00 39.45 205 ASP F N 1
ATOM 13809 C CA . ASP F 1 205 ? 15.993 29.671 10.494 1.00 43.17 205 ASP F CA 1
ATOM 13810 C C . ASP F 1 205 ? 16.262 29.117 11.888 1.00 37.37 205 ASP F C 1
ATOM 13811 O O . ASP F 1 205 ? 16.560 27.929 12.042 1.00 39.28 205 ASP F O 1
ATOM 13816 N N . ASP F 1 206 ? 16.134 29.977 12.895 1.00 31.71 206 ASP F N 1
ATOM 13817 C CA . ASP F 1 206 ? 16.397 29.627 14.288 1.00 29.73 206 ASP F CA 1
ATOM 13818 C C . ASP F 1 206 ? 15.174 29.091 15.032 1.00 31.45 206 ASP F C 1
ATOM 13819 O O . ASP F 1 206 ? 15.272 28.823 16.232 1.00 31.15 206 ASP F O 1
ATOM 13824 N N . GLY F 1 207 ? 14.032 28.946 14.368 1.00 28.20 207 GLY F N 1
ATOM 13825 C CA . GLY F 1 207 ? 12.869 28.352 14.998 1.00 28.41 207 GLY F CA 1
ATOM 13826 C C . GLY F 1 207 ? 12.048 29.284 15.859 1.00 27.83 207 GLY F C 1
ATOM 13827 O O . GLY F 1 207 ? 11.137 28.819 16.550 1.00 27.69 207 GLY F O 1
ATOM 13828 N N . THR F 1 208 ? 12.322 30.583 15.820 1.00 24.89 208 THR F N 1
ATOM 13829 C CA . THR F 1 208 ? 11.544 31.549 16.586 1.00 26.58 208 THR F CA 1
ATOM 13830 C C . THR F 1 208 ? 10.120 31.660 16.037 1.00 24.05 208 THR F C 1
ATOM 13831 O O . THR F 1 208 ? 9.915 31.717 14.821 1.00 23.27 208 THR F O 1
ATOM 13835 N N . ASP F 1 209 ? 9.133 31.652 16.935 1.00 20.70 209 ASP F N 1
ATOM 13836 C CA . ASP F 1 209 ? 7.730 31.813 16.568 1.00 22.52 209 ASP F CA 1
ATOM 13837 C C . ASP F 1 209 ? 7.338 33.290 16.510 1.00 22.76 209 ASP F C 1
ATOM 13838 O O . ASP F 1 209 ? 7.855 34.119 17.268 1.00 20.33 209 ASP F O 1
ATOM 13843 N N . SER F 1 210 ? 6.379 33.610 15.633 1.00 16.98 210 SER F N 1
ATOM 13844 C CA . SER F 1 210 ? 5.775 34.942 15.658 1.00 16.97 210 SER F CA 1
ATOM 13845 C C . SER F 1 210 ? 5.231 35.270 17.045 1.00 13.15 210 SER F C 1
ATOM 13846 O O . SER F 1 210 ? 5.325 36.412 17.509 1.00 15.75 210 SER F O 1
ATOM 13849 N N . LEU F 1 211 ? 4.655 34.279 17.718 1.00 15.65 211 LEU F N 1
ATOM 13850 C CA . LEU F 1 211 ? 4.218 34.455 19.098 1.00 11.58 211 LEU F CA 1
ATOM 13851 C C . LEU F 1 211 ? 5.435 34.509 20.012 1.00 13.42 211 LEU F C 1
ATOM 13852 O O . LEU F 1 211 ? 6.154 33.513 20.157 1.00 17.49 211 LEU F O 1
ATOM 13857 N N . PHE F 1 212 ? 5.676 35.651 20.660 1.00 12.53 212 PHE F N 1
ATOM 13858 C CA . PHE F 1 212 ? 6.799 35.692 21.578 1.00 15.21 212 PHE F CA 1
ATOM 13859 C C . PHE F 1 212 ? 6.377 35.692 23.038 1.00 13.96 212 PHE F C 1
ATOM 13860 O O . PHE F 1 212 ? 7.238 35.528 23.903 1.00 15.98 212 PHE F O 1
ATOM 13868 N N . LEU F 1 213 ? 5.086 35.829 23.331 1.00 14.21 213 LEU F N 1
ATOM 13869 C CA . LEU F 1 213 ? 4.628 35.759 24.714 1.00 12.91 213 LEU F CA 1
ATOM 13870 C C . LEU F 1 213 ? 3.147 35.408 24.748 1.00 14.62 213 LEU F C 1
ATOM 13871 O O . LEU F 1 213 ? 2.356 35.943 23.966 1.00 13.09 213 LEU F O 1
ATOM 13876 N N . TYR F 1 214 ? 2.784 34.511 25.666 1.00 14.97 214 TYR F N 1
ATOM 13877 C CA . TYR F 1 214 ? 1.405 34.144 25.944 1.00 12.52 214 TYR F CA 1
ATOM 13878 C C . TYR F 1 214 ? 1.149 34.386 27.417 1.00 12.76 214 TYR F C 1
ATOM 13879 O O . TYR F 1 214 ? 1.949 33.967 28.265 1.00 14.39 214 TYR F O 1
ATOM 13888 N N . GLN F 1 215 ? 0.065 35.097 27.717 1.00 14.32 215 GLN F N 1
ATOM 13889 C CA . GLN F 1 215 ? -0.374 35.304 29.089 1.00 12.20 215 GLN F CA 1
ATOM 13890 C C . GLN F 1 215 ? -1.774 34.736 29.250 1.00 13.12 215 GLN F C 1
ATOM 13891 O O . GLN F 1 215 ? -2.620 34.885 28.366 1.00 15.22 215 GLN F O 1
ATOM 13897 N N . LYS F 1 216 ? -2.026 34.090 30.383 1.00 15.86 216 LYS F N 1
ATOM 13898 C CA . LYS F 1 216 ? -3.365 33.617 30.695 1.00 15.35 216 LYS F CA 1
ATOM 13899 C C . LYS F 1 216 ? -3.710 33.994 32.125 1.00 15.38 216 LYS F C 1
ATOM 13900 O O . LYS F 1 216 ? -3.012 33.587 33.067 1.00 15.61 216 LYS F O 1
ATOM 13906 N N . LEU F 1 217 ? -4.812 34.715 32.290 1.00 14.38 217 LEU F N 1
ATOM 13907 C CA . LEU F 1 217 ? -5.347 35.034 33.605 1.00 13.96 217 LEU F CA 1
ATOM 13908 C C . LEU F 1 217 ? -6.577 34.175 33.853 1.00 13.08 217 LEU F C 1
ATOM 13909 O O . LEU F 1 217 ? -7.421 34.027 32.967 1.00 14.54 217 LEU F O 1
ATOM 13914 N N . SER F 1 218 ? -6.690 33.617 35.065 1.00 14.71 218 SER F N 1
ATOM 13915 C CA . SER F 1 218 ? -7.777 32.689 35.346 1.00 19.84 218 SER F CA 1
ATOM 13916 C C . SER F 1 218 ? -8.428 33.025 36.677 1.00 17.05 218 SER F C 1
ATOM 13917 O O . SER F 1 218 ? -7.742 33.355 37.646 1.00 17.32 218 SER F O 1
ATOM 13920 N N . ARG F 1 219 ? -9.754 32.930 36.700 1.00 14.49 219 ARG F N 1
ATOM 13921 C CA . ARG F 1 219 ? -10.556 33.009 37.913 1.00 18.41 219 ARG F CA 1
ATOM 13922 C C . ARG F 1 219 ? -11.475 31.800 37.939 1.00 17.29 219 ARG F C 1
ATOM 13923 O O . ARG F 1 219 ? -12.169 31.529 36.957 1.00 17.16 219 ARG F O 1
ATOM 13931 N N . ALA F 1 220 ? -11.485 31.087 39.065 1.00 19.34 220 ALA F N 1
ATOM 13932 C CA . ALA F 1 220 ? -12.204 29.820 39.147 1.00 24.82 220 ALA F CA 1
ATOM 13933 C C . ALA F 1 220 ? -13.720 29.978 39.264 1.00 24.52 220 ALA F C 1
ATOM 13934 O O . ALA F 1 220 ? -14.452 29.045 38.926 1.00 23.10 220 ALA F O 1
ATOM 13936 N N . SER F 1 221 ? -14.212 31.112 39.743 1.00 21.84 221 SER F N 1
ATOM 13937 C CA . SER F 1 221 ? -15.646 31.299 39.906 1.00 22.51 221 SER F CA 1
ATOM 13938 C C . SER F 1 221 ? -15.955 32.771 39.721 1.00 20.30 221 SER F C 1
ATOM 13939 O O . SER F 1 221 ? -15.066 33.621 39.787 1.00 19.64 221 SER F O 1
ATOM 13942 N N . LEU F 1 222 ? -17.247 33.061 39.547 1.00 21.75 222 LEU F N 1
ATOM 13943 C CA . LEU F 1 222 ? -17.688 34.424 39.274 1.00 28.78 222 LEU F CA 1
ATOM 13944 C C . LEU F 1 222 ? -17.185 35.415 40.321 1.00 23.67 222 LEU F C 1
ATOM 13945 O O . LEU F 1 222 ? -16.716 36.504 39.973 1.00 22.87 222 LEU F O 1
ATOM 13950 N N . LYS F 1 223 ? -17.231 35.042 41.602 1.00 22.47 223 LYS F N 1
ATOM 13951 C CA . LYS F 1 223 ? -16.899 35.957 42.689 1.00 26.96 223 LYS F CA 1
ATOM 13952 C C . LYS F 1 223 ? -15.526 35.699 43.295 1.00 25.69 223 LYS F C 1
ATOM 13953 O O . LYS F 1 223 ? -15.248 36.192 44.389 1.00 26.49 223 LYS F O 1
ATOM 13959 N N . GLU F 1 224 ? -14.677 34.921 42.621 1.00 21.49 224 GLU F N 1
ATOM 13960 C CA . GLU F 1 224 ? -13.342 34.610 43.125 1.00 23.93 224 GLU F CA 1
ATOM 13961 C C . GLU F 1 224 ? -12.601 35.895 43.494 1.00 28.36 224 GLU F C 1
ATOM 13962 O O . GLU F 1 224 ? -12.698 36.919 42.801 1.00 22.32 224 GLU F O 1
ATOM 13968 N N . SER F 1 225 ? -11.857 35.833 44.590 1.00 19.60 225 SER F N 1
ATOM 13969 C CA . SER F 1 225 ? -11.173 36.994 45.145 1.00 21.99 225 SER F CA 1
ATOM 13970 C C . SER F 1 225 ? -9.726 37.115 44.686 1.00 25.21 225 SER F C 1
ATOM 13971 O O . SER F 1 225 ? -9.055 38.081 45.058 1.00 22.90 225 SER F O 1
ATOM 13974 N N . GLN F 1 226 ? -9.220 36.164 43.900 1.00 21.24 226 GLN F N 1
ATOM 13975 C CA . GLN F 1 226 ? -7.843 36.214 43.434 1.00 21.16 226 GLN F CA 1
ATOM 13976 C C . GLN F 1 226 ? -7.818 36.095 41.914 1.00 18.48 226 GLN F C 1
ATOM 13977 O O . GLN F 1 226 ? -8.825 35.773 41.283 1.00 20.07 226 GLN F O 1
ATOM 13983 N N . ILE F 1 227 ? -6.653 36.361 41.320 1.00 18.01 227 ILE F N 1
ATOM 13984 C CA . ILE F 1 227 ? -6.422 36.123 39.897 1.00 18.17 227 ILE F CA 1
ATOM 13985 C C . ILE F 1 227 ? -5.188 35.239 39.764 1.00 19.25 227 ILE F C 1
ATOM 13986 O O . ILE F 1 227 ? -4.109 35.590 40.259 1.00 19.25 227 ILE F O 1
ATOM 13991 N N . ASN F 1 228 ? -5.342 34.093 39.107 1.00 15.41 228 ASN F N 1
ATOM 13992 C CA . ASN F 1 228 ? -4.193 33.256 38.805 1.00 16.48 228 ASN F CA 1
ATOM 13993 C C . ASN F 1 228 ? -3.631 33.658 37.449 1.00 16.88 228 ASN F C 1
ATOM 13994 O O . ASN F 1 228 ? -4.370 34.105 36.567 1.00 19.03 228 ASN F O 1
ATOM 13999 N N . TYR F 1 229 ? -2.312 33.575 37.309 1.00 15.28 229 TYR F N 1
ATOM 14000 C CA . TYR F 1 229 ? -1.703 33.896 36.023 1.00 16.82 229 TYR F CA 1
ATOM 14001 C C . TYR F 1 229 ? -0.710 32.818 35.608 1.00 15.59 229 TYR F C 1
ATOM 14002 O O . TYR F 1 229 ? -0.133 32.115 36.445 1.00 17.70 229 TYR F O 1
ATOM 14011 N N . TYR F 1 230 ? -0.534 32.703 34.291 1.00 13.48 230 TYR F N 1
ATOM 14012 C CA . TYR F 1 230 ? 0.430 31.823 33.643 1.00 16.85 230 TYR F CA 1
ATOM 14013 C C . TYR F 1 230 ? 1.006 32.585 32.461 1.00 14.88 230 TYR F C 1
ATOM 14014 O O . TYR F 1 230 ? 0.269 33.290 31.771 1.00 15.37 230 TYR F O 1
ATOM 14023 N N . GLN F 1 231 ? 2.313 32.463 32.243 1.00 12.36 231 GLN F N 1
ATOM 14024 C CA . GLN F 1 231 ? 2.947 32.982 31.040 1.00 12.77 231 GLN F CA 1
ATOM 14025 C C . GLN F 1 231 ? 3.780 31.890 30.402 1.00 16.29 231 GLN F C 1
ATOM 14026 O O . GLN F 1 231 ? 4.419 31.102 31.098 1.00 17.03 231 GLN F O 1
ATOM 14032 N N . LEU F 1 232 ? 3.777 31.867 29.077 1.00 14.53 232 LEU F N 1
ATOM 14033 C CA . LEU F 1 232 ? 4.722 31.094 28.292 1.00 13.02 232 LEU F CA 1
ATOM 14034 C C . LEU F 1 232 ? 5.525 32.095 27.476 1.00 15.21 232 LEU F C 1
ATOM 14035 O O . LEU F 1 232 ? 4.973 32.791 26.613 1.00 14.21 232 LEU F O 1
ATOM 14040 N N . ARG F 1 233 ? 6.815 32.175 27.765 1.00 15.20 233 ARG F N 1
ATOM 14041 C CA . ARG F 1 233 ? 7.706 33.103 27.089 1.00 11.96 233 ARG F CA 1
ATOM 14042 C C . ARG F 1 233 ? 8.379 32.425 25.911 1.00 19.97 233 ARG F C 1
ATOM 14043 O O . ARG F 1 233 ? 8.701 31.233 25.959 1.00 15.73 233 ARG F O 1
ATOM 14051 N N . GLY F 1 234 ? 8.611 33.214 24.866 1.00 17.67 234 GLY F N 1
ATOM 14052 C CA . GLY F 1 234 ? 9.283 32.744 23.684 1.00 18.25 234 GLY F CA 1
ATOM 14053 C C . GLY F 1 234 ? 10.553 33.512 23.390 1.00 19.29 234 GLY F C 1
ATOM 14054 O O . GLY F 1 234 ? 11.352 33.811 24.292 1.00 18.12 234 GLY F O 1
ATOM 14055 N N . LYS F 1 235 ? 10.741 33.833 22.115 1.00 19.02 235 LYS F N 1
ATOM 14056 C CA . LYS F 1 235 ? 11.958 34.437 21.611 1.00 14.91 235 LYS F CA 1
ATOM 14057 C C . LYS F 1 235 ? 11.609 35.614 20.719 1.00 16.56 235 LYS F C 1
ATOM 14058 O O . LYS F 1 235 ? 10.565 35.624 20.065 1.00 17.21 235 LYS F O 1
ATOM 14064 N N . PHE F 1 236 ? 12.487 36.608 20.703 1.00 17.94 236 PHE F N 1
ATOM 14065 C CA . PHE F 1 236 ? 12.412 37.656 19.697 1.00 15.86 236 PHE F CA 1
ATOM 14066 C C . PHE F 1 236 ? 13.145 37.188 18.446 1.00 17.35 236 PHE F C 1
ATOM 14067 O O . PHE F 1 236 ? 13.995 36.300 18.509 1.00 19.27 236 PHE F O 1
ATOM 14075 N N . ASN F 1 237 ? 12.821 37.816 17.312 1.00 18.63 237 ASN F N 1
ATOM 14076 C CA . ASN F 1 237 ? 13.428 37.446 16.034 1.00 21.22 237 ASN F CA 1
ATOM 14077 C C . ASN F 1 237 ? 14.938 37.303 16.153 1.00 24.50 237 ASN F C 1
ATOM 14078 O O . ASN F 1 237 ? 15.620 38.180 16.688 1.00 20.53 237 ASN F O 1
ATOM 14083 N N . GLY F 1 238 ? 15.448 36.177 15.687 1.00 24.09 238 GLY F N 1
ATOM 14084 C CA . GLY F 1 238 ? 16.878 36.039 15.529 1.00 22.22 238 GLY F CA 1
ATOM 14085 C C . GLY F 1 238 ? 17.349 36.700 14.244 1.00 28.13 238 GLY F C 1
ATOM 14086 O O . GLY F 1 238 ? 16.583 36.892 13.306 1.00 23.16 238 GLY F O 1
ATOM 14087 N N . VAL F 1 239 ? 18.629 37.057 14.203 1.00 28.30 239 VAL F N 1
ATOM 14088 C CA . VAL F 1 239 ? 19.219 37.712 13.040 1.00 30.29 239 VAL F CA 1
ATOM 14089 C C . VAL F 1 239 ? 20.452 36.911 12.632 1.00 30.23 239 VAL F C 1
ATOM 14090 O O . VAL F 1 239 ? 21.315 36.623 13.471 1.00 30.28 239 VAL F O 1
ATOM 14094 N N . ASN F 1 240 ? 20.506 36.512 11.361 1.00 31.50 240 ASN F N 1
ATOM 14095 C CA . ASN F 1 240 ? 21.609 35.712 10.818 1.00 33.56 240 ASN F CA 1
ATOM 14096 C C . ASN F 1 240 ? 22.315 36.505 9.717 1.00 41.07 240 ASN F C 1
ATOM 14097 O O . ASN F 1 240 ? 21.963 36.388 8.541 1.00 44.62 240 ASN F O 1
ATOM 14102 N N . LEU F 1 241 ? 23.326 37.277 10.089 1.00 38.17 241 LEU F N 1
ATOM 14103 C CA . LEU F 1 241 ? 24.135 38.039 9.142 1.00 46.91 241 LEU F CA 1
ATOM 14104 C C . LEU F 1 241 ? 25.575 37.530 9.205 1.00 39.15 241 LEU F C 1
ATOM 14105 O O . LEU F 1 241 ? 26.477 38.221 9.686 1.00 48.51 241 LEU F O 1
ATOM 14110 N N . GLY F 1 242 ? 25.774 36.288 8.764 1.00 35.99 242 GLY F N 1
ATOM 14111 C CA . GLY F 1 242 ? 27.045 35.617 8.879 1.00 41.08 242 GLY F CA 1
ATOM 14112 C C . GLY F 1 242 ? 27.198 34.795 10.139 1.00 50.52 242 GLY F C 1
ATOM 14113 O O . GLY F 1 242 ? 28.064 33.913 10.189 1.00 42.70 242 GLY F O 1
ATOM 14114 N N . TYR F 1 243 ? 26.378 35.061 11.150 1.00 37.42 243 TYR F N 1
ATOM 14115 C CA . TYR F 1 243 ? 26.337 34.289 12.381 1.00 37.55 243 TYR F CA 1
ATOM 14116 C C . TYR F 1 243 ? 24.954 34.498 12.981 1.00 36.95 243 TYR F C 1
ATOM 14117 O O . TYR F 1 243 ? 24.313 35.524 12.738 1.00 34.98 243 TYR F O 1
ATOM 14126 N N . TRP F 1 244 ? 24.480 33.512 13.734 1.00 34.12 244 TRP F N 1
ATOM 14127 C CA . TRP F 1 244 ? 23.163 33.619 14.345 1.00 32.90 244 TRP F CA 1
ATOM 14128 C C . TRP F 1 244 ? 23.245 34.368 15.668 1.00 28.07 244 TRP F C 1
ATOM 14129 O O . TRP F 1 244 ? 24.028 34.009 16.554 1.00 38.68 244 TRP F O 1
ATOM 14140 N N . ALA F 1 245 ? 22.444 35.417 15.787 1.00 30.15 245 ALA F N 1
ATOM 14141 C CA . ALA F 1 245 ? 22.142 36.059 17.058 1.00 32.38 245 ALA F CA 1
ATOM 14142 C C . ALA F 1 245 ? 20.711 35.679 17.413 1.00 34.08 245 ALA F C 1
ATOM 14143 O O . ALA F 1 245 ? 19.802 35.886 16.605 1.00 29.37 245 ALA F O 1
ATOM 14145 N N . GLN F 1 246 ? 20.519 35.105 18.596 1.00 29.66 246 GLN F N 1
ATOM 14146 C CA . GLN F 1 246 ? 19.212 34.649 19.046 1.00 23.84 246 GLN F CA 1
ATOM 14147 C C . GLN F 1 246 ? 18.858 35.332 20.359 1.00 27.66 246 GLN F C 1
ATOM 14148 O O . GLN F 1 246 ? 19.732 35.618 21.185 1.00 30.18 246 GLN F O 1
ATOM 14154 N N . GLU F 1 247 ? 17.563 35.572 20.549 1.00 24.10 247 GLU F N 1
ATOM 14155 C CA . GLU F 1 247 ? 17.065 36.440 21.611 1.00 22.02 247 GLU F CA 1
ATOM 14156 C C . GLU F 1 247 ? 16.000 35.690 22.407 1.00 20.62 247 GLU F C 1
ATOM 14157 O O . GLU F 1 247 ? 14.898 35.461 21.907 1.00 24.48 247 GLU F O 1
ATOM 14163 N N . TYR F 1 248 ? 16.318 35.304 23.635 1.00 21.60 248 TYR F N 1
ATOM 14164 C CA . TYR F 1 248 ? 15.424 34.495 24.464 1.00 21.13 248 TYR F CA 1
ATOM 14165 C C . TYR F 1 248 ? 14.796 35.358 25.552 1.00 18.41 248 TYR F C 1
ATOM 14166 O O . TYR F 1 248 ? 15.513 36.068 26.264 1.00 19.01 248 TYR F O 1
ATOM 14175 N N . ILE F 1 249 ? 13.475 35.279 25.712 1.00 16.66 249 ILE F N 1
ATOM 14176 C CA . ILE F 1 249 ? 12.807 35.943 26.842 1.00 15.46 249 ILE F CA 1
ATOM 14177 C C . ILE F 1 249 ? 12.873 34.953 28.002 1.00 16.07 249 ILE F C 1
ATOM 14178 O O . ILE F 1 249 ? 11.946 34.180 28.250 1.00 17.48 249 ILE F O 1
ATOM 14183 N N . LEU F 1 250 ? 14.000 34.992 28.724 1.00 15.84 250 LEU F N 1
ATOM 14184 C CA . LEU F 1 250 ? 14.450 33.918 29.608 1.00 19.22 250 LEU F CA 1
ATOM 14185 C C . LEU F 1 250 ? 13.873 33.953 31.012 1.00 18.25 250 LEU F C 1
ATOM 14186 O O . LEU F 1 250 ? 13.969 32.936 31.713 1.00 19.09 250 LEU F O 1
ATOM 14191 N N . PHE F 1 251 ? 13.352 35.103 31.460 1.00 17.24 251 PHE F N 1
ATOM 14192 C CA . PHE F 1 251 ? 12.819 35.277 32.807 1.00 18.06 251 PHE F CA 1
ATOM 14193 C C . PHE F 1 251 ? 11.519 36.069 32.746 1.00 15.42 251 PHE F C 1
ATOM 14194 O O . PHE F 1 251 ? 11.294 36.842 31.815 1.00 14.56 251 PHE F O 1
ATOM 14202 N N . GLY F 1 252 ? 10.663 35.874 33.745 1.00 18.09 252 GLY F N 1
ATOM 14203 C CA . GLY F 1 252 ? 9.411 36.609 33.753 1.00 15.89 252 GLY F CA 1
ATOM 14204 C C . GLY F 1 252 ? 8.662 36.396 35.049 1.00 18.34 252 GLY F C 1
ATOM 14205 O O . GLY F 1 252 ? 9.155 35.758 35.983 1.00 21.37 252 GLY F O 1
ATOM 14206 N N . GLY F 1 253 ? 7.457 36.952 35.096 1.00 18.68 253 GLY F N 1
ATOM 14207 C CA . GLY F 1 253 ? 6.616 36.821 36.271 1.00 18.35 253 GLY F CA 1
ATOM 14208 C C . GLY F 1 253 ? 6.825 37.950 37.258 1.00 18.38 253 GLY F C 1
ATOM 14209 O O . GLY F 1 253 ? 7.468 38.969 36.976 1.00 17.85 253 GLY F O 1
ATOM 14210 N N . GLU F 1 254 ? 6.227 37.775 38.440 1.00 21.85 254 GLU F N 1
ATOM 14211 C CA . GLU F 1 254 ? 6.316 38.798 39.478 1.00 19.93 254 GLU F CA 1
ATOM 14212 C C . GLU F 1 254 ? 7.745 39.000 39.953 1.00 19.91 254 GLU F C 1
ATOM 14213 O O . GLU F 1 254 ? 8.487 38.041 40.185 1.00 21.22 254 GLU F O 1
ATOM 14219 N N . GLY F 1 255 ? 8.105 40.266 40.144 1.00 20.39 255 GLY F N 1
ATOM 14220 C CA . GLY F 1 255 ? 9.390 40.634 40.670 1.00 22.59 255 GLY F CA 1
ATOM 14221 C C . GLY F 1 255 ? 10.554 40.352 39.757 1.00 26.06 255 GLY F C 1
ATOM 14222 O O . GLY F 1 255 ? 11.689 40.669 40.122 1.00 26.29 255 GLY F O 1
ATOM 14223 N N . ALA F 1 256 ? 10.311 39.790 38.566 1.00 23.10 256 ALA F N 1
ATOM 14224 C CA . ALA F 1 256 ? 11.412 39.420 37.683 1.00 20.46 256 ALA F CA 1
ATOM 14225 C C . ALA F 1 256 ? 12.214 40.632 37.227 1.00 27.17 256 ALA F C 1
ATOM 14226 O O . ALA F 1 256 ? 13.403 40.496 36.933 1.00 23.65 256 ALA F O 1
ATOM 14228 N N . GLU F 1 257 ? 11.594 41.816 37.200 1.00 23.89 257 GLU F N 1
ATOM 14229 C CA . GLU F 1 257 ? 12.338 43.008 36.842 1.00 32.82 257 GLU F CA 1
ATOM 14230 C C . GLU F 1 257 ? 13.474 43.229 37.835 1.00 34.29 257 GLU F C 1
ATOM 14231 O O . GLU F 1 257 ? 14.451 43.909 37.524 1.00 37.72 257 GLU F O 1
ATOM 14237 N N . GLN F 1 258 ? 13.334 42.656 39.026 1.00 33.90 258 GLN F N 1
ATOM 14238 C CA . GLN F 1 258 ? 14.346 42.791 40.070 1.00 40.86 258 GLN F CA 1
ATOM 14239 C C . GLN F 1 258 ? 15.592 41.953 39.785 1.00 44.88 258 GLN F C 1
ATOM 14240 O O . GLN F 1 258 ? 16.622 42.118 40.440 1.00 55.11 258 GLN F O 1
ATOM 14246 N N . LEU F 1 259 ? 15.495 41.057 38.808 1.00 40.18 259 LEU F N 1
ATOM 14247 C CA . LEU F 1 259 ? 16.650 40.232 38.473 1.00 38.82 259 LEU F CA 1
ATOM 14248 C C . LEU F 1 259 ? 17.334 40.728 37.203 1.00 36.33 259 LEU F C 1
ATOM 14249 O O . LEU F 1 259 ? 17.944 39.949 36.471 1.00 42.53 259 LEU F O 1
ATOM 14254 N N . LYS F 1 260 ? 17.290 42.043 37.017 1.00 32.45 260 LYS F N 1
ATOM 14255 C CA . LYS F 1 260 ? 17.937 42.678 35.875 1.00 28.32 260 LYS F CA 1
ATOM 14256 C C . LYS F 1 260 ? 19.454 42.574 35.975 1.00 31.36 260 LYS F C 1
ATOM 14257 O O . LYS F 1 260 ? 20.019 42.610 37.068 1.00 30.51 260 LYS F O 1
ATOM 14263 N N . ASN F 1 261 ? 20.109 42.445 34.826 1.00 27.17 261 ASN F N 1
ATOM 14264 C CA . ASN F 1 261 ? 21.572 42.334 34.778 1.00 33.91 261 ASN F CA 1
ATOM 14265 C C . ASN F 1 261 ? 22.082 41.121 35.550 1.00 39.07 261 ASN F C 1
ATOM 14266 O O . ASN F 1 261 ? 23.165 41.160 36.145 1.00 28.54 261 ASN F O 1
ATOM 14271 N N . LYS F 1 262 ? 21.281 40.058 35.580 1.00 31.32 262 LYS F N 1
ATOM 14272 C CA . LYS F 1 262 ? 21.680 38.803 36.189 1.00 32.19 262 LYS F CA 1
ATOM 14273 C C . LYS F 1 262 ? 21.193 37.659 35.313 1.00 29.30 262 LYS F C 1
ATOM 14274 O O . LYS F 1 262 ? 20.056 37.676 34.831 1.00 27.20 262 LYS F O 1
ATOM 14280 N N . ILE F 1 263 ? 22.055 36.680 35.086 1.00 29.90 263 ILE F N 1
ATOM 14281 C CA . ILE F 1 263 ? 21.651 35.379 34.573 1.00 27.00 263 ILE F CA 1
ATOM 14282 C C . ILE F 1 263 ? 22.137 34.325 35.557 1.00 28.95 263 ILE F C 1
ATOM 14283 O O . ILE F 1 263 ? 23.306 33.938 35.540 1.00 29.64 263 ILE F O 1
ATOM 14288 N N . PRO F 1 264 ? 21.271 33.854 36.454 1.00 23.99 264 PRO F N 1
ATOM 14289 C CA . PRO F 1 264 ? 21.683 32.784 37.369 1.00 27.42 264 PRO F CA 1
ATOM 14290 C C . PRO F 1 264 ? 22.161 31.579 36.584 1.00 27.37 264 PRO F C 1
ATOM 14291 O O . PRO F 1 264 ? 21.580 31.213 35.561 1.00 30.07 264 PRO F O 1
ATOM 14295 N N . ASP F 1 265 ? 23.255 30.986 37.050 1.00 30.13 265 ASP F N 1
ATOM 14296 C CA . ASP F 1 265 ? 23.823 29.821 36.389 1.00 24.68 265 ASP F CA 1
ATOM 14297 C C . ASP F 1 265 ? 23.099 28.567 36.866 1.00 30.51 265 ASP F C 1
ATOM 14298 O O . ASP F 1 265 ? 23.150 28.236 38.056 1.00 28.68 265 ASP F O 1
ATOM 14303 N N . MET F 1 266 ? 22.392 27.900 35.952 1.00 21.14 266 MET F N 1
ATOM 14304 C CA . MET F 1 266 ? 21.726 26.632 36.230 1.00 28.20 266 MET F CA 1
ATOM 14305 C C . MET F 1 266 ? 21.670 25.832 34.936 1.00 23.76 266 MET F C 1
ATOM 14306 O O . MET F 1 266 ? 21.919 26.356 33.852 1.00 23.12 266 MET F O 1
ATOM 14311 N N . SER F 1 267 ? 21.318 24.550 35.058 1.00 26.04 267 SER F N 1
ATOM 14312 C CA . SER F 1 267 ? 21.345 23.649 33.907 1.00 25.11 267 SER F CA 1
ATOM 14313 C C . SER F 1 267 ? 20.192 23.881 32.940 1.00 19.60 267 SER F C 1
ATOM 14314 O O . SER F 1 267 ? 20.315 23.549 31.756 1.00 21.39 267 SER F O 1
ATOM 14317 N N . ASN F 1 268 ? 19.053 24.375 33.424 1.00 21.79 268 ASN F N 1
ATOM 14318 C CA . ASN F 1 268 ? 17.871 24.559 32.595 1.00 20.38 268 ASN F CA 1
ATOM 14319 C C . ASN F 1 268 ? 17.171 25.851 32.987 1.00 20.96 268 ASN F C 1
ATOM 14320 O O . ASN F 1 268 ? 17.167 26.236 34.160 1.00 18.52 268 ASN F O 1
ATOM 14325 N N . TYR F 1 269 ? 16.563 26.502 31.989 1.00 18.90 269 TYR F N 1
ATOM 14326 C CA . TYR F 1 269 ? 15.889 27.792 32.145 1.00 17.55 269 TYR F CA 1
ATOM 14327 C C . TYR F 1 269 ? 14.424 27.634 31.751 1.00 16.43 269 TYR F C 1
ATOM 14328 O O . TYR F 1 269 ? 14.098 27.491 30.566 1.00 20.42 269 TYR F O 1
ATOM 14337 N N . SER F 1 270 ? 13.545 27.691 32.739 1.00 17.05 270 SER F N 1
ATOM 14338 C CA . SER F 1 270 ? 12.123 27.561 32.473 1.00 17.08 270 SER F CA 1
ATOM 14339 C C . SER F 1 270 ? 11.618 28.730 31.645 1.00 16.79 270 SER F C 1
ATOM 14340 O O . SER F 1 270 ? 11.977 29.884 31.891 1.00 17.06 270 SER F O 1
ATOM 14343 N N . MET F 1 271 ? 10.765 28.429 30.677 1.00 14.39 271 MET F N 1
ATOM 14344 C CA . MET F 1 271 ? 10.116 29.459 29.880 1.00 16.11 271 MET F CA 1
ATOM 14345 C C . MET F 1 271 ? 8.683 29.728 30.336 1.00 15.03 271 MET F C 1
ATOM 14346 O O . MET F 1 271 ? 7.942 30.428 29.639 1.00 17.44 271 MET F O 1
ATOM 14351 N N . GLU F 1 272 ? 8.280 29.199 31.494 1.00 16.12 272 GLU F N 1
ATOM 14352 C CA . GLU F 1 272 ? 6.929 29.366 32.009 1.00 15.30 272 GLU F CA 1
ATOM 14353 C C . GLU F 1 272 ? 6.937 30.138 33.320 1.00 17.22 272 GLU F C 1
ATOM 14354 O O . GLU F 1 272 ? 7.827 29.955 34.161 1.00 17.92 272 GLU F O 1
ATOM 14360 N N . ASP F 1 273 ? 5.928 30.985 33.500 1.00 18.50 273 ASP F N 1
ATOM 14361 C CA . ASP F 1 273 ? 5.712 31.701 34.749 1.00 18.04 273 ASP F CA 1
ATOM 14362 C C . ASP F 1 273 ? 4.346 31.314 35.306 1.00 16.79 273 ASP F C 1
ATOM 14363 O O . ASP F 1 273 ? 3.394 31.121 34.547 1.00 16.29 273 ASP F O 1
ATOM 14368 N N . ASN F 1 274 ? 4.260 31.173 36.629 1.00 18.71 274 ASN F N 1
ATOM 14369 C CA . ASN F 1 274 ? 3.025 30.792 37.311 1.00 16.84 274 ASN F CA 1
ATOM 14370 C C . ASN F 1 274 ? 2.924 31.584 38.606 1.00 20.20 274 ASN F C 1
ATOM 14371 O O . ASN F 1 274 ? 3.920 31.742 39.321 1.00 23.27 274 ASN F O 1
ATOM 14376 N N . GLY F 1 275 ? 1.721 32.042 38.931 1.00 18.67 275 GLY F N 1
ATOM 14377 C CA . GLY F 1 275 ? 1.552 32.735 40.195 1.00 17.52 275 GLY F CA 1
ATOM 14378 C C . GLY F 1 275 ? 0.099 33.069 40.443 1.00 17.56 275 GLY F C 1
ATOM 14379 O O . GLY F 1 275 ? -0.788 32.726 39.659 1.00 16.29 275 GLY F O 1
ATOM 14380 N N . SER F 1 276 ? -0.129 33.764 41.550 1.00 15.47 276 SER F N 1
ATOM 14381 C CA . SER F 1 276 ? -1.472 34.137 41.957 1.00 17.08 276 SER F CA 1
ATOM 14382 C C . SER F 1 276 ? -1.423 35.517 42.593 1.00 19.20 276 SER F C 1
ATOM 14383 O O . SER F 1 276 ? -0.538 35.799 43.407 1.00 22.88 276 SER F O 1
ATOM 14386 N N . PHE F 1 277 ? -2.391 36.355 42.240 1.00 17.97 277 PHE F N 1
ATOM 14387 C CA . PHE F 1 277 ? -2.576 37.667 42.854 1.00 19.48 277 PHE F CA 1
ATOM 14388 C C . PHE F 1 277 ? -3.770 37.584 43.797 1.00 19.14 277 PHE F C 1
ATOM 14389 O O . PHE F 1 277 ? -4.921 37.520 43.345 1.00 20.04 277 PHE F O 1
ATOM 14397 N N . LYS F 1 278 ? -3.494 37.564 45.105 1.00 20.51 278 LYS F N 1
ATOM 14398 C CA . LYS F 1 278 ? -4.533 37.571 46.123 1.00 17.77 278 LYS F CA 1
ATOM 14399 C C . LYS F 1 278 ? -5.084 38.986 46.297 1.00 22.18 278 LYS F C 1
ATOM 14400 O O . LYS F 1 278 ? -4.431 39.972 45.950 1.00 22.89 278 LYS F O 1
ATOM 14406 N N . ASN F 1 279 ? -6.286 39.077 46.870 1.00 18.74 279 ASN F N 1
ATOM 14407 C CA . ASN F 1 279 ? -6.941 40.362 47.118 1.00 22.33 279 ASN F CA 1
ATOM 14408 C C . ASN F 1 279 ? -7.006 41.180 45.835 1.00 24.15 279 ASN F C 1
ATOM 14409 O O . ASN F 1 279 ? -6.619 42.349 45.789 1.00 24.66 279 ASN F O 1
ATOM 14414 N N . ALA F 1 280 ? -7.514 40.539 44.778 1.00 23.78 280 ALA F N 1
ATOM 14415 C CA . ALA F 1 280 ? -7.486 41.128 43.445 1.00 20.75 280 ALA F CA 1
ATOM 14416 C C . ALA F 1 280 ? -8.330 42.396 43.342 1.00 21.04 280 ALA F C 1
ATOM 14417 O O . ALA F 1 280 ? -8.075 43.220 42.460 1.00 20.94 280 ALA F O 1
ATOM 14419 N N . LEU F 1 281 ? -9.329 42.574 44.213 1.00 20.63 281 LEU F N 1
ATOM 14420 C CA . LEU F 1 281 ? -10.123 43.801 44.172 1.00 21.10 281 LEU F CA 1
ATOM 14421 C C . LEU F 1 281 ? -9.267 45.026 44.447 1.00 19.50 281 LEU F C 1
ATOM 14422 O O . LEU F 1 281 ? -9.606 46.126 43.995 1.00 23.03 281 LEU F O 1
ATOM 14427 N N . LYS F 1 282 ? -8.140 44.846 45.135 1.00 16.83 282 LYS F N 1
ATOM 14428 C CA . LYS F 1 282 ? -7.200 45.925 45.414 1.00 22.09 282 LYS F CA 1
ATOM 14429 C C . LYS F 1 282 ? -6.399 46.317 44.169 1.00 20.77 282 LYS F C 1
ATOM 14430 O O . LYS F 1 282 ? -5.739 47.362 44.165 1.00 16.52 282 LYS F O 1
ATOM 14436 N N . ILE F 1 283 ? -6.453 45.524 43.102 1.00 19.36 283 ILE F N 1
ATOM 14437 C CA . ILE F 1 283 ? -5.594 45.768 41.947 1.00 13.61 283 ILE F CA 1
ATOM 14438 C C . ILE F 1 283 ? -6.219 46.796 41.014 1.00 15.49 283 ILE F C 1
ATOM 14439 O O . ILE F 1 283 ? -7.347 46.613 40.532 1.00 18.28 283 ILE F O 1
ATOM 14444 N N . GLU F 1 284 ? -5.457 47.852 40.697 1.00 14.94 284 GLU F N 1
ATOM 14445 C CA . GLU F 1 284 ? -5.886 48.785 39.655 1.00 13.54 284 GLU F CA 1
ATOM 14446 C C . GLU F 1 284 ? -5.495 48.289 38.263 1.00 17.40 284 GLU F C 1
ATOM 14447 O O . GLU F 1 284 ? -6.307 48.333 37.327 1.00 17.47 284 GLU F O 1
ATOM 14453 N N . SER F 1 285 ? -4.259 47.819 38.099 1.00 16.68 285 SER F N 1
ATOM 14454 C CA . SER F 1 285 ? -3.818 47.352 36.791 1.00 12.78 285 SER F CA 1
ATOM 14455 C C . SER F 1 285 ? -2.855 46.187 36.962 1.00 16.25 285 SER F C 1
ATOM 14456 O O . SER F 1 285 ? -2.199 46.042 37.997 1.00 16.45 285 SER F O 1
ATOM 14459 N N . LEU F 1 286 ? -2.806 45.343 35.934 1.00 14.80 286 LEU F N 1
ATOM 14460 C CA . LEU F 1 286 ? -1.831 44.257 35.835 1.00 13.97 286 LEU F CA 1
ATOM 14461 C C . LEU F 1 286 ? -0.883 44.612 34.705 1.00 13.97 286 LEU F C 1
ATOM 14462 O O . LEU F 1 286 ? -1.325 44.801 33.573 1.00 16.14 286 LEU F O 1
ATOM 14467 N N . ASP F 1 287 ? 0.409 44.689 34.999 1.00 15.50 287 ASP F N 1
ATOM 14468 C CA . ASP F 1 287 ? 1.361 45.362 34.125 1.00 14.58 287 ASP F CA 1
ATOM 14469 C C . ASP F 1 287 ? 2.429 44.398 33.646 1.00 13.06 287 ASP F C 1
ATOM 14470 O O . ASP F 1 287 ? 3.161 43.834 34.464 1.00 15.55 287 ASP F O 1
ATOM 14475 N N . LEU F 1 288 ? 2.503 44.214 32.329 1.00 15.68 288 LEU F N 1
ATOM 14476 C CA . LEU F 1 288 ? 3.613 43.532 31.673 1.00 17.33 288 LEU F CA 1
ATOM 14477 C C . LEU F 1 288 ? 4.676 44.546 31.273 1.00 14.19 288 LEU F C 1
ATOM 14478 O O . LEU F 1 288 ? 4.365 45.592 30.703 1.00 15.44 288 LEU F O 1
ATOM 14483 N N . ARG F 1 289 ? 5.936 44.212 31.529 1.00 14.51 289 ARG F N 1
ATOM 14484 C CA . ARG F 1 289 ? 7.045 45.057 31.111 1.00 14.86 289 ARG F CA 1
ATOM 14485 C C . ARG F 1 289 ? 8.113 44.176 30.477 1.00 17.22 289 ARG F C 1
ATOM 14486 O O . ARG F 1 289 ? 8.509 43.164 31.058 1.00 17.09 289 ARG F O 1
ATOM 14494 N N . LEU F 1 290 ? 8.538 44.534 29.268 1.00 15.81 290 LEU F N 1
ATOM 14495 C CA . LEU F 1 290 ? 9.543 43.785 28.524 1.00 14.83 290 LEU F CA 1
ATOM 14496 C C . LEU F 1 290 ? 10.853 44.560 28.591 1.00 20.82 290 LEU F C 1
ATOM 14497 O O . LEU F 1 290 ? 10.880 45.744 28.244 1.00 18.26 290 LEU F O 1
ATOM 14502 N N . MET F 1 291 ? 11.930 43.913 29.050 1.00 17.89 291 MET F N 1
ATOM 14503 C CA . MET F 1 291 ? 13.183 44.635 29.233 1.00 20.71 291 MET F CA 1
ATOM 14504 C C . MET F 1 291 ? 14.388 43.770 28.882 1.00 21.57 291 MET F C 1
ATOM 14505 O O . MET F 1 291 ? 14.341 42.536 28.909 1.00 17.27 291 MET F O 1
ATOM 14510 N N . ASP F 1 292 ? 15.484 44.458 28.563 1.00 21.81 292 ASP F N 1
ATOM 14511 C CA . ASP F 1 292 ? 16.747 43.809 28.238 1.00 24.51 292 ASP F CA 1
ATOM 14512 C C . ASP F 1 292 ? 17.424 43.245 29.485 1.00 21.39 292 ASP F C 1
ATOM 14513 O O . ASP F 1 292 ? 17.224 43.721 30.607 1.00 25.65 292 ASP F O 1
ATOM 14518 N N . ASN F 1 293 ? 18.221 42.205 29.272 1.00 20.15 293 ASN F N 1
ATOM 14519 C CA . ASN F 1 293 ? 19.040 41.593 30.303 1.00 23.63 293 ASN F CA 1
ATOM 14520 C C . ASN F 1 293 ? 20.418 41.333 29.698 1.00 25.72 293 ASN F C 1
ATOM 14521 O O . ASN F 1 293 ? 20.677 41.676 28.539 1.00 25.48 293 ASN F O 1
ATOM 14526 N N . ASN F 1 294 ? 21.301 40.705 30.476 1.00 28.21 294 ASN F N 1
ATOM 14527 C CA . ASN F 1 294 ? 22.642 40.390 29.996 1.00 30.99 294 ASN F CA 1
ATOM 14528 C C . ASN F 1 294 ? 22.592 39.459 28.785 1.00 28.29 294 ASN F C 1
ATOM 14529 O O . ASN F 1 294 ? 21.675 38.646 28.631 1.00 24.45 294 ASN F O 1
ATOM 14534 N N . ARG F 1 295 ? 23.605 39.572 27.928 1.00 30.90 295 ARG F N 1
ATOM 14535 C CA . ARG F 1 295 ? 23.829 38.609 26.858 1.00 30.98 295 ARG F CA 1
ATOM 14536 C C . ARG F 1 295 ? 24.779 37.511 27.328 1.00 32.81 295 ARG F C 1
ATOM 14537 O O . ARG F 1 295 ? 25.493 37.658 28.322 1.00 38.01 295 ARG F O 1
ATOM 14545 N N . MET F 1 296 ? 24.774 36.395 26.603 1.00 30.81 296 MET F N 1
ATOM 14546 C CA . MET F 1 296 ? 25.635 35.264 26.936 1.00 34.27 296 MET F CA 1
ATOM 14547 C C . MET F 1 296 ? 26.124 34.624 25.635 1.00 31.43 296 MET F C 1
ATOM 14548 O O . MET F 1 296 ? 25.906 35.150 24.539 1.00 28.49 296 MET F O 1
ATOM 14553 N N . ALA F 1 297 ? 26.804 33.483 25.764 1.00 27.36 297 ALA F N 1
ATOM 14554 C CA . ALA F 1 297 ? 27.344 32.740 24.621 1.00 32.22 297 ALA F CA 1
ATOM 14555 C C . ALA F 1 297 ? 28.190 33.647 23.721 1.00 35.33 297 ALA F C 1
ATOM 14556 O O . ALA F 1 297 ? 28.031 33.689 22.498 1.00 31.37 297 ALA F O 1
ATOM 14558 N N . TYR F 1 298 ? 29.113 34.373 24.356 1.00 35.31 298 TYR F N 1
ATOM 14559 C CA . TYR F 1 298 ? 30.025 35.298 23.672 1.00 35.10 298 TYR F CA 1
ATOM 14560 C C . TYR F 1 298 ? 29.264 36.322 22.839 1.00 40.70 298 TYR F C 1
ATOM 14561 O O . TYR F 1 298 ? 29.696 36.711 21.752 1.00 38.30 298 TYR F O 1
ATOM 14570 N N . GLY F 1 299 ? 28.104 36.742 23.335 1.00 34.94 299 GLY F N 1
ATOM 14571 C CA . GLY F 1 299 ? 27.318 37.751 22.656 1.00 32.35 299 GLY F CA 1
ATOM 14572 C C . GLY F 1 299 ? 26.299 37.224 21.669 1.00 30.13 299 GLY F C 1
ATOM 14573 O O . GLY F 1 299 ? 25.518 38.013 21.130 1.00 32.87 299 GLY F O 1
ATOM 14574 N N . SER F 1 300 ? 26.302 35.924 21.379 1.00 30.75 300 SER F N 1
ATOM 14575 C CA . SER F 1 300 ? 25.371 35.387 20.398 1.00 31.54 300 SER F CA 1
ATOM 14576 C C . SER F 1 300 ? 23.968 35.188 20.953 1.00 34.56 300 SER F C 1
ATOM 14577 O O . SER F 1 300 ? 23.019 35.079 20.169 1.00 29.02 300 SER F O 1
ATOM 14580 N N . THR F 1 301 ? 23.819 35.092 22.270 1.00 30.91 301 THR F N 1
ATOM 14581 C CA . THR F 1 301 ? 22.534 34.808 22.890 1.00 26.71 301 THR F CA 1
ATOM 14582 C C . THR F 1 301 ? 22.105 36.008 23.720 1.00 25.15 301 THR F C 1
ATOM 14583 O O . THR F 1 301 ? 22.769 36.358 24.702 1.00 31.65 301 THR F O 1
ATOM 14587 N N . GLY F 1 302 ? 21.013 36.648 23.318 1.00 24.97 302 GLY F N 1
ATOM 14588 C CA . GLY F 1 302 ? 20.419 37.690 24.127 1.00 22.01 302 GLY F CA 1
ATOM 14589 C C . GLY F 1 302 ? 19.411 37.106 25.100 1.00 22.64 302 GLY F C 1
ATOM 14590 O O . GLY F 1 302 ? 18.801 36.072 24.842 1.00 22.98 302 GLY F O 1
ATOM 14591 N N . THR F 1 303 ? 19.292 37.731 26.271 1.00 22.10 303 THR F N 1
ATOM 14592 C CA . THR F 1 303 ? 18.247 37.348 27.213 1.00 20.63 303 THR F CA 1
ATOM 14593 C C . THR F 1 303 ? 17.427 38.573 27.587 1.00 19.50 303 THR F C 1
ATOM 14594 O O . THR F 1 303 ? 17.929 39.699 27.587 1.00 22.01 303 THR F O 1
ATOM 14598 N N . TYR F 1 304 ? 16.141 38.343 27.848 1.00 18.32 304 TYR F N 1
ATOM 14599 C CA . TYR F 1 304 ? 15.182 39.401 28.134 1.00 18.08 304 TYR F CA 1
ATOM 14600 C C . TYR F 1 304 ? 14.287 38.962 29.284 1.00 17.55 304 TYR F C 1
ATOM 14601 O O . TYR F 1 304 ? 14.238 37.775 29.648 1.00 19.18 304 TYR F O 1
ATOM 14610 N N . ILE F 1 305 ? 13.574 39.935 29.853 1.00 16.13 305 ILE F N 1
ATOM 14611 C CA . ILE F 1 305 ? 12.679 39.715 30.983 1.00 16.81 305 ILE F CA 1
ATOM 14612 C C . ILE F 1 305 ? 11.275 40.192 30.612 1.00 19.35 305 ILE F C 1
ATOM 14613 O O . ILE F 1 305 ? 11.103 41.317 30.130 1.00 20.82 305 ILE F O 1
ATOM 14618 N N . ALA F 1 306 ? 10.270 39.351 30.869 1.00 19.23 306 ALA F N 1
ATOM 14619 C CA . ALA F 1 306 ? 8.860 39.730 30.726 1.00 15.65 306 ALA F CA 1
ATOM 14620 C C . ALA F 1 306 ? 8.224 39.710 32.116 1.00 17.17 306 ALA F C 1
ATOM 14621 O O . ALA F 1 306 ? 7.559 38.746 32.507 1.00 16.43 306 ALA F O 1
ATOM 14623 N N . SER F 1 307 ? 8.437 40.790 32.869 1.00 16.07 307 SER F N 1
ATOM 14624 C CA . SER F 1 307 ? 7.898 40.870 34.220 1.00 15.62 307 SER F CA 1
ATOM 14625 C C . SER F 1 307 ? 6.402 41.161 34.182 1.00 16.99 307 SER F C 1
ATOM 14626 O O . SER F 1 307 ? 5.890 41.840 33.286 1.00 16.02 307 SER F O 1
ATOM 14629 N N . PHE F 1 308 ? 5.693 40.623 35.170 1.00 16.59 308 PHE F N 1
ATOM 14630 C CA . PHE F 1 308 ? 4.243 40.744 35.247 1.00 13.40 308 PHE F CA 1
ATOM 14631 C C . PHE F 1 308 ? 3.877 41.024 36.698 1.00 17.19 308 PHE F C 1
ATOM 14632 O O . PHE F 1 308 ? 4.095 40.171 37.564 1.00 17.30 308 PHE F O 1
ATOM 14640 N N . ASN F 1 309 ? 3.359 42.227 36.967 1.00 15.21 309 ASN F N 1
ATOM 14641 C CA . ASN F 1 309 ? 3.209 42.719 38.332 1.00 16.56 309 ASN F CA 1
ATOM 14642 C C . ASN F 1 309 ? 1.868 43.414 38.505 1.00 16.33 309 ASN F C 1
ATOM 14643 O O . ASN F 1 309 ? 1.206 43.788 37.537 1.00 15.95 309 ASN F O 1
ATOM 14648 N N . ARG F 1 310 ? 1.455 43.555 39.762 1.00 15.94 310 ARG F N 1
ATOM 14649 C CA . ARG F 1 310 ? 0.240 44.287 40.094 1.00 15.87 310 ARG F CA 1
ATOM 14650 C C . ARG F 1 310 ? 0.581 45.724 40.465 1.00 16.21 310 ARG F C 1
ATOM 14651 O O . ARG F 1 310 ? 1.627 45.990 41.063 1.00 19.63 310 ARG F O 1
ATOM 14659 N N . THR F 1 311 ? -0.290 46.646 40.059 1.00 18.75 311 THR F N 1
ATOM 14660 C CA . THR F 1 311 ? -0.346 48.006 40.579 1.00 21.75 311 THR F CA 1
ATOM 14661 C C . THR F 1 311 ? -1.641 48.105 41.369 1.00 20.52 311 THR F C 1
ATOM 14662 O O . THR F 1 311 ? -2.732 47.988 40.798 1.00 17.69 311 THR F O 1
ATOM 14666 N N . ASP F 1 312 ? -1.523 48.302 42.679 1.00 19.15 312 ASP F N 1
ATOM 14667 C CA . ASP F 1 312 ? -2.694 48.359 43.533 1.00 20.10 312 ASP F CA 1
ATOM 14668 C C . ASP F 1 312 ? -3.251 49.776 43.586 1.00 17.00 312 ASP F C 1
ATOM 14669 O O . ASP F 1 312 ? -2.518 50.759 43.433 1.00 18.80 312 ASP F O 1
ATOM 14674 N N . PHE F 1 313 ? -4.562 49.868 43.781 1.00 13.92 313 PHE F N 1
ATOM 14675 C CA . PHE F 1 313 ? -5.142 51.119 44.249 1.00 20.68 313 PHE F CA 1
ATOM 14676 C C . PHE F 1 313 ? -4.459 51.522 45.551 1.00 20.87 313 PHE F C 1
ATOM 14677 O O . PHE F 1 313 ? -3.989 50.672 46.319 1.00 19.72 313 PHE F O 1
ATOM 14685 N N . SER F 1 314 ? -4.411 52.835 45.801 1.00 20.45 314 SER F N 1
ATOM 14686 C CA . SER F 1 314 ? -3.900 53.351 47.066 1.00 24.11 314 SER F CA 1
ATOM 14687 C C . SER F 1 314 ? -4.985 53.220 48.122 1.00 17.89 314 SER F C 1
ATOM 14688 O O . SER F 1 314 ? -6.100 53.721 47.931 1.00 22.11 314 SER F O 1
ATOM 14691 N N . MET F 1 315 ? -4.672 52.525 49.215 1.00 20.46 315 MET F N 1
ATOM 14692 C CA . MET F 1 315 ? -5.613 52.316 50.309 1.00 19.08 315 MET F CA 1
ATOM 14693 C C . MET F 1 315 ? -4.870 52.373 51.638 1.00 26.98 315 MET F C 1
ATOM 14694 O O . MET F 1 315 ? -3.727 51.922 51.742 1.00 28.46 315 MET F O 1
ATOM 14699 N N . THR F 1 316 ? -5.506 52.970 52.645 1.00 25.96 316 THR F N 1
ATOM 14700 C CA . THR F 1 316 ? -4.929 52.988 53.981 1.00 30.11 316 THR F CA 1
ATOM 14701 C C . THR F 1 316 ? -5.074 51.620 54.649 1.00 27.12 316 THR F C 1
ATOM 14702 O O . THR F 1 316 ? -5.914 50.815 54.252 1.00 28.03 316 THR F O 1
ATOM 14706 N N . PRO F 1 317 ? -4.264 51.342 55.664 1.00 34.32 317 PRO F N 1
ATOM 14707 C CA . PRO F 1 317 ? -4.491 50.126 56.461 1.00 31.35 317 PRO F CA 1
ATOM 14708 C C . PRO F 1 317 ? -5.916 49.985 56.997 1.00 33.52 317 PRO F C 1
ATOM 14709 O O . PRO F 1 317 ? -6.439 48.843 57.005 1.00 33.34 317 PRO F O 1
ATOM 14713 N N . GLU F 1 318 ? -6.578 51.083 57.376 1.00 34.26 318 GLU F N 1
ATOM 14714 C CA . GLU F 1 318 ? -7.912 50.828 57.915 1.00 37.78 318 GLU F CA 1
ATOM 14715 C C . GLU F 1 318 ? -8.891 50.529 56.800 1.00 33.92 318 GLU F C 1
ATOM 14716 O O . GLU F 1 318 ? -9.669 49.569 56.872 1.00 33.63 318 GLU F O 1
ATOM 14722 N N . ASN F 1 319 ? -8.749 51.129 55.610 1.00 28.26 319 ASN F N 1
ATOM 14723 C CA . ASN F 1 319 ? -9.696 50.829 54.561 1.00 30.57 319 ASN F CA 1
ATOM 14724 C C . ASN F 1 319 ? -9.411 49.437 53.998 1.00 23.40 319 ASN F C 1
ATOM 14725 O O . ASN F 1 319 ? -10.344 48.731 53.611 1.00 30.36 319 ASN F O 1
ATOM 14730 N N . LEU F 1 320 ? -8.142 49.004 53.982 1.00 25.52 320 LEU F N 1
ATOM 14731 C CA . LEU F 1 320 ? -7.848 47.622 53.597 1.00 27.77 320 LEU F CA 1
ATOM 14732 C C . LEU F 1 320 ? -8.538 46.640 54.536 1.00 36.65 320 LEU F C 1
ATOM 14733 O O . LEU F 1 320 ? -9.179 45.679 54.091 1.00 33.83 320 LEU F O 1
ATOM 14738 N N . LYS F 1 321 ? -8.440 46.891 55.845 1.00 31.79 321 LYS F N 1
ATOM 14739 C CA . LYS F 1 321 ? -9.064 46.006 56.821 1.00 34.30 321 LYS F CA 1
ATOM 14740 C C . LYS F 1 321 ? -10.583 46.075 56.730 1.00 38.06 321 LYS F C 1
ATOM 14741 O O . LYS F 1 321 ? -11.258 45.041 56.771 1.00 35.13 321 LYS F O 1
ATOM 14747 N N . ALA F 1 322 ? -11.138 47.280 56.581 1.00 32.90 322 ALA F N 1
ATOM 14748 C CA . ALA F 1 322 ? -12.584 47.405 56.443 1.00 34.52 322 ALA F CA 1
ATOM 14749 C C . ALA F 1 322 ? -13.093 46.678 55.203 1.00 41.37 322 ALA F C 1
ATOM 14750 O O . ALA F 1 322 ? -14.172 46.073 55.227 1.00 33.37 322 ALA F O 1
ATOM 14752 N N . CYS F 1 323 ? -12.319 46.702 54.119 1.00 33.90 323 CYS F N 1
ATOM 14753 C CA . CYS F 1 323 ? -12.737 46.127 52.848 1.00 31.78 323 CYS F CA 1
ATOM 14754 C C . CYS F 1 323 ? -12.402 44.648 52.723 1.00 33.34 323 CYS F C 1
ATOM 14755 O O . CYS F 1 323 ? -12.698 44.050 51.684 1.00 33.46 323 CYS F O 1
ATOM 14758 N N . GLY F 1 324 ? -11.759 44.058 53.726 1.00 31.04 324 GLY F N 1
ATOM 14759 C CA . GLY F 1 324 ? -11.397 42.657 53.653 1.00 33.56 324 GLY F CA 1
ATOM 14760 C C . GLY F 1 324 ? -10.317 42.375 52.643 1.00 34.68 324 GLY F C 1
ATOM 14761 O O . GLY F 1 324 ? -10.259 41.269 52.093 1.00 37.01 324 GLY F O 1
ATOM 14762 N N . LEU F 1 325 ? -9.432 43.344 52.406 1.00 30.23 325 LEU F N 1
ATOM 14763 C CA . LEU F 1 325 ? -8.382 43.239 51.400 1.00 30.79 325 LEU F CA 1
ATOM 14764 C C . LEU F 1 325 ? -7.003 43.274 52.033 1.00 35.80 325 LEU F C 1
ATOM 14765 O O . LEU F 1 325 ? -6.004 43.487 51.337 1.00 35.93 325 LEU F O 1
ATOM 14770 N N . ASP F 1 326 ? -6.933 43.067 53.346 1.00 42.36 326 ASP F N 1
ATOM 14771 C CA . ASP F 1 326 ? -5.662 42.957 54.051 1.00 40.39 326 ASP F CA 1
ATOM 14772 C C . ASP F 1 326 ? -5.155 41.518 54.015 1.00 54.32 326 ASP F C 1
ATOM 14773 O O . ASP F 1 326 ? -4.929 40.910 55.058 1.00 56.01 326 ASP F O 1
ATOM 14778 N N . ILE G 1 23 ? -30.285 43.825 40.311 1.00 48.78 23 ILE G N 1
ATOM 14779 C CA . ILE G 1 23 ? -29.725 44.229 39.027 1.00 56.36 23 ILE G CA 1
ATOM 14780 C C . ILE G 1 23 ? -28.273 44.671 39.174 1.00 51.38 23 ILE G C 1
ATOM 14781 O O . ILE G 1 23 ? -27.865 45.156 40.229 1.00 59.50 23 ILE G O 1
ATOM 14786 N N . ARG G 1 24 ? -27.494 44.487 38.113 1.00 52.02 24 ARG G N 1
ATOM 14787 C CA . ARG G 1 24 ? -26.068 44.784 38.085 1.00 45.59 24 ARG G CA 1
ATOM 14788 C C . ARG G 1 24 ? -25.690 45.552 36.826 1.00 38.91 24 ARG G C 1
ATOM 14789 O O . ARG G 1 24 ? -26.375 45.470 35.806 1.00 42.69 24 ARG G O 1
ATOM 14797 N N . GLY G 1 25 ? -24.640 46.362 36.892 1.00 33.67 25 GLY G N 1
ATOM 14798 C CA . GLY G 1 25 ? -24.166 47.067 35.750 1.00 41.32 25 GLY G CA 1
ATOM 14799 C C . GLY G 1 25 ? -24.746 48.436 35.489 1.00 34.32 25 GLY G C 1
ATOM 14800 O O . GLY G 1 25 ? -24.485 48.971 34.485 1.00 29.97 25 GLY G O 1
ATOM 14801 N N . CYS G 1 26 ? -25.609 48.913 36.355 1.00 37.82 26 CYS G N 1
ATOM 14802 C CA . CYS G 1 26 ? -26.144 50.250 36.193 1.00 32.42 26 CYS G CA 1
ATOM 14803 C C . CYS G 1 26 ? -25.157 51.273 36.747 1.00 27.72 26 CYS G C 1
ATOM 14804 O O . CYS G 1 26 ? -24.349 50.960 37.622 1.00 26.49 26 CYS G O 1
ATOM 14807 N N . PRO G 1 27 ? -25.208 52.514 36.274 1.00 28.33 27 PRO G N 1
ATOM 14808 C CA . PRO G 1 27 ? -24.496 53.572 36.997 1.00 29.15 27 PRO G CA 1
ATOM 14809 C C . PRO G 1 27 ? -25.076 53.708 38.395 1.00 28.18 27 PRO G C 1
ATOM 14810 O O . PRO G 1 27 ? -26.284 53.584 38.599 1.00 35.16 27 PRO G O 1
ATOM 14814 N N . THR G 1 28 ? -24.201 53.929 39.367 1.00 25.16 28 THR G N 1
ATOM 14815 C CA . THR G 1 28 ? -24.591 54.068 40.760 1.00 28.25 28 THR G CA 1
ATOM 14816 C C . THR G 1 28 ? -23.922 55.310 41.341 1.00 31.95 28 THR G C 1
ATOM 14817 O O . THR G 1 28 ? -23.132 55.987 40.671 1.00 27.05 28 THR G O 1
ATOM 14821 N N . LEU G 1 29 ? -24.227 55.593 42.614 1.00 31.45 29 LEU G N 1
ATOM 14822 C CA . LEU G 1 29 ? -23.612 56.719 43.303 1.00 29.67 29 LEU G CA 1
ATOM 14823 C C . LEU G 1 29 ? -22.116 56.543 43.492 1.00 35.82 29 LEU G C 1
ATOM 14824 O O . LEU G 1 29 ? -21.432 57.508 43.852 1.00 37.06 29 LEU G O 1
ATOM 14829 N N . GLU G 1 30 ? -21.587 55.353 43.254 1.00 32.31 30 GLU G N 1
ATOM 14830 C CA . GLU G 1 30 ? -20.147 55.173 43.316 1.00 33.84 30 GLU G CA 1
ATOM 14831 C C . GLU G 1 30 ? -19.475 55.246 41.952 1.00 25.18 30 GLU G C 1
ATOM 14832 O O . GLU G 1 30 ? -18.243 55.190 41.882 1.00 31.72 30 GLU G O 1
ATOM 14838 N N . THR G 1 31 ? -20.241 55.446 40.887 1.00 26.38 31 THR G N 1
ATOM 14839 C CA . THR G 1 31 ? -19.659 55.756 39.592 1.00 26.37 31 THR G CA 1
ATOM 14840 C C . THR G 1 31 ? -19.159 57.198 39.622 1.00 29.50 31 THR G C 1
ATOM 14841 O O . THR G 1 31 ? -19.906 58.095 40.025 1.00 24.98 31 THR G O 1
ATOM 14845 N N . PRO G 1 32 ? -17.917 57.460 39.219 1.00 31.08 32 PRO G N 1
ATOM 14846 C CA . PRO G 1 32 ? -17.417 58.843 39.232 1.00 25.22 32 PRO G CA 1
ATOM 14847 C C . PRO G 1 32 ? -18.230 59.769 38.337 1.00 26.96 32 PRO G C 1
ATOM 14848 O O . PRO G 1 32 ? -18.748 59.375 37.285 1.00 24.92 32 PRO G O 1
ATOM 14852 N N . LEU G 1 33 ? -18.341 61.022 38.780 1.00 25.26 33 LEU G N 1
ATOM 14853 C CA . LEU G 1 33 ? -19.027 62.075 38.047 1.00 25.21 33 LEU G CA 1
ATOM 14854 C C . LEU G 1 33 ? -18.021 63.179 37.757 1.00 18.20 33 LEU G C 1
ATOM 14855 O O . LEU G 1 33 ? -17.259 63.559 38.646 1.00 22.92 33 LEU G O 1
ATOM 14860 N N . LYS G 1 34 ? -17.995 63.658 36.512 1.00 20.95 34 LYS G N 1
ATOM 14861 C CA . LYS G 1 34 ? -17.007 64.631 36.056 1.00 20.29 34 LYS G CA 1
ATOM 14862 C C . LYS G 1 34 ? -17.660 65.995 35.838 1.00 20.97 34 LYS G C 1
ATOM 14863 O O . LYS G 1 34 ? -18.798 66.080 35.373 1.00 20.20 34 LYS G O 1
ATOM 14869 N N . LEU G 1 35 ? -16.934 67.063 36.166 1.00 23.95 35 LEU G N 1
ATOM 14870 C CA . LEU G 1 35 ? -17.285 68.411 35.729 1.00 19.95 35 LEU G CA 1
ATOM 14871 C C . LEU G 1 35 ? -16.302 68.846 34.654 1.00 18.55 35 LEU G C 1
ATOM 14872 O O . LEU G 1 35 ? -15.096 68.598 34.777 1.00 21.19 35 LEU G O 1
ATOM 14877 N N . THR G 1 36 ? -16.806 69.477 33.590 1.00 17.28 36 THR G N 1
ATOM 14878 C CA . THR G 1 36 ? -15.922 70.030 32.573 1.00 19.30 36 THR G CA 1
ATOM 14879 C C . THR G 1 36 ? -16.243 71.498 32.328 1.00 22.49 36 THR G C 1
ATOM 14880 O O . THR G 1 36 ? -17.389 71.948 32.469 1.00 21.72 36 THR G O 1
ATOM 14884 N N . PHE G 1 37 ? -15.203 72.236 31.948 1.00 23.48 37 PHE G N 1
ATOM 14885 C CA . PHE G 1 37 ? -15.263 73.681 31.747 1.00 19.42 37 PHE G CA 1
ATOM 14886 C C . PHE G 1 37 ? -14.490 73.998 30.483 1.00 18.03 37 PHE G C 1
ATOM 14887 O O . PHE G 1 37 ? -13.281 73.766 30.423 1.00 20.16 37 PHE G O 1
ATOM 14895 N N . THR G 1 38 ? -15.177 74.509 29.473 1.00 17.57 38 THR G N 1
ATOM 14896 C CA . THR G 1 38 ? -14.565 74.716 28.175 1.00 17.79 38 THR G CA 1
ATOM 14897 C C . THR G 1 38 ? -14.628 76.186 27.800 1.00 21.83 38 THR G C 1
ATOM 14898 O O . THR G 1 38 ? -15.710 76.782 27.775 1.00 21.28 38 THR G O 1
ATOM 14902 N N . GLU G 1 39 ? -13.473 76.753 27.482 1.00 21.10 39 GLU G N 1
ATOM 14903 C CA . GLU G 1 39 ? -13.393 78.085 26.902 1.00 20.10 39 GLU G CA 1
ATOM 14904 C C . GLU G 1 39 ? -13.555 77.964 25.392 1.00 26.93 39 GLU G C 1
ATOM 14905 O O . GLU G 1 39 ? -12.793 77.236 24.744 1.00 23.55 39 GLU G O 1
ATOM 14911 N N . ASP G 1 40 ? -14.549 78.672 24.825 1.00 19.53 40 ASP G N 1
ATOM 14912 C CA . ASP G 1 40 ? -14.843 78.525 23.401 1.00 26.06 40 ASP G CA 1
ATOM 14913 C C . ASP G 1 40 ? -15.255 79.853 22.774 1.00 28.03 40 ASP G C 1
ATOM 14914 O O . ASP G 1 40 ? -16.084 79.884 21.859 1.00 22.74 40 ASP G O 1
ATOM 14919 N N . ILE G 1 41 ? -14.679 80.957 23.236 1.00 24.93 41 ILE G N 1
ATOM 14920 C CA . ILE G 1 41 ? -15.025 82.264 22.697 1.00 18.93 41 ILE G CA 1
ATOM 14921 C C . ILE G 1 41 ? -14.210 82.494 21.435 1.00 26.71 41 ILE G C 1
ATOM 14922 O O . ILE G 1 41 ? -12.981 82.380 21.450 1.00 26.19 41 ILE G O 1
ATOM 14927 N N . GLN G 1 42 ? -14.898 82.755 20.330 1.00 24.34 42 GLN G N 1
ATOM 14928 C CA . GLN G 1 42 ? -14.239 83.203 19.115 1.00 28.01 42 GLN G CA 1
ATOM 14929 C C . GLN G 1 42 ? -14.309 84.721 19.045 1.00 30.65 42 GLN G C 1
ATOM 14930 O O . GLN G 1 42 ? -15.314 85.312 19.452 1.00 27.49 42 GLN G O 1
ATOM 14936 N N . PRO G 1 43 ? -13.245 85.381 18.597 1.00 30.25 43 PRO G N 1
ATOM 14937 C CA . PRO G 1 43 ? -13.275 86.846 18.514 1.00 32.74 43 PRO G CA 1
ATOM 14938 C C . PRO G 1 43 ? -14.381 87.347 17.597 1.00 32.83 43 PRO G C 1
ATOM 14939 O O . PRO G 1 43 ? -14.677 86.754 16.560 1.00 29.12 43 PRO G O 1
ATOM 14943 N N . ARG G 1 44 ? -14.985 88.457 17.994 1.00 30.55 44 ARG G N 1
ATOM 14944 C CA . ARG G 1 44 ? -16.054 89.103 17.248 1.00 30.92 44 ARG G CA 1
ATOM 14945 C C . ARG G 1 44 ? -15.533 90.394 16.630 1.00 33.92 44 ARG G C 1
ATOM 14946 O O . ARG G 1 44 ? -14.927 91.214 17.329 1.00 35.23 44 ARG G O 1
ATOM 14954 N N . LYS G 1 45 ? -15.742 90.527 15.325 1.00 34.07 45 LYS G N 1
ATOM 14955 C CA . LYS G 1 45 ? -15.273 91.637 14.513 1.00 40.60 45 LYS G CA 1
ATOM 14956 C C . LYS G 1 45 ? -16.188 92.849 14.409 1.00 49.03 45 LYS G C 1
ATOM 14957 O O . LYS G 1 45 ? -17.384 92.745 14.138 1.00 49.49 45 LYS G O 1
ATOM 14963 N N . GLU G 1 46 ? -15.629 94.014 14.698 1.00 55.19 46 GLU G N 1
ATOM 14964 C CA . GLU G 1 46 ? -16.275 95.290 14.569 1.00 59.34 46 GLU G CA 1
ATOM 14965 C C . GLU G 1 46 ? -15.596 96.097 13.425 1.00 70.59 46 GLU G C 1
ATOM 14966 O O . GLU G 1 46 ? -14.387 96.383 13.498 1.00 66.78 46 GLU G O 1
ATOM 14972 N N . ASN G 1 47 ? -16.362 96.413 12.385 1.00 70.05 47 ASN G N 1
ATOM 14973 C CA . ASN G 1 47 ? -15.913 97.215 11.234 1.00 78.50 47 ASN G CA 1
ATOM 14974 C C . ASN G 1 47 ? -15.595 98.607 11.684 1.00 73.93 47 ASN G C 1
ATOM 14975 O O . ASN G 1 47 ? -16.532 99.307 12.071 1.00 72.04 47 ASN G O 1
ATOM 14980 N N . TYR G 1 51 ? -10.482 97.895 11.893 1.00 68.54 51 TYR G N 1
ATOM 14981 C CA . TYR G 1 51 ? -11.127 96.671 12.354 1.00 66.13 51 TYR G CA 1
ATOM 14982 C C . TYR G 1 51 ? -10.657 96.293 13.755 1.00 56.62 51 TYR G C 1
ATOM 14983 O O . TYR G 1 51 ? -9.463 96.333 14.051 1.00 60.39 51 TYR G O 1
ATOM 14992 N N . PHE G 1 52 ? -11.604 95.926 14.612 1.00 44.72 52 PHE G N 1
ATOM 14993 C CA . PHE G 1 52 ? -11.289 95.541 15.981 1.00 46.61 52 PHE G CA 1
ATOM 14994 C C . PHE G 1 52 ? -11.990 94.243 16.371 1.00 44.38 52 PHE G C 1
ATOM 14995 O O . PHE G 1 52 ? -13.194 94.087 16.165 1.00 46.22 52 PHE G O 1
ATOM 15003 N N . TYR G 1 53 ? -11.223 93.317 16.936 1.00 31.62 53 TYR G N 1
ATOM 15004 C CA . TYR G 1 53 ? -11.744 92.030 17.366 1.00 32.24 53 TYR G CA 1
ATOM 15005 C C . TYR G 1 53 ? -11.871 91.987 18.881 1.00 30.83 53 TYR G C 1
ATOM 15006 O O . TYR G 1 53 ? -10.934 92.316 19.608 1.00 32.11 53 TYR G O 1
ATOM 15015 N N . TYR G 1 54 ? -13.043 91.575 19.344 1.00 30.52 54 TYR G N 1
ATOM 15016 C CA . TYR G 1 54 ? -13.333 91.482 20.768 1.00 20.14 54 TYR G CA 1
ATOM 15017 C C . TYR G 1 54 ? -13.311 90.029 21.221 1.00 27.05 54 TYR G C 1
ATOM 15018 O O . TYR G 1 54 ? -13.876 89.154 20.555 1.00 27.94 54 TYR G O 1
ATOM 15027 N N . ASP G 1 55 ? -12.798 89.786 22.319 1.00 22.40 55 ASP G N 1
ATOM 15028 C CA . ASP G 1 55 ? -12.646 88.438 22.872 1.00 23.65 55 ASP G CA 1
ATOM 15029 C C . ASP G 1 55 ? -12.737 88.578 24.388 1.00 25.46 55 ASP G C 1
ATOM 15030 O O . ASP G 1 55 ? -11.770 88.989 25.032 1.00 26.10 55 ASP G O 1
ATOM 15035 N N . GLY G 1 56 ? -13.882 88.202 24.958 1.00 29.78 56 GLY G N 1
ATOM 15036 C CA . GLY G 1 56 ? -14.081 88.372 26.389 1.00 22.16 56 GLY G CA 1
ATOM 15037 C C . GLY G 1 56 ? -12.992 87.760 27.245 1.00 20.51 56 GLY G C 1
ATOM 15038 O O . GLY G 1 56 ? -12.764 88.200 28.371 1.00 21.87 56 GLY G O 1
ATOM 15039 N N . TRP G 1 57 ? -12.298 86.742 26.733 1.00 18.85 57 TRP G N 1
ATOM 15040 C CA . TRP G 1 57 ? -11.255 86.096 27.529 1.00 16.75 57 TRP G CA 1
ATOM 15041 C C . TRP G 1 57 ? -9.968 86.911 27.609 1.00 21.52 57 TRP G C 1
ATOM 15042 O O . TRP G 1 57 ? -9.202 86.744 28.560 1.00 26.16 57 TRP G O 1
ATOM 15053 N N . ARG G 1 58 ? -9.686 87.765 26.625 1.00 22.71 58 ARG G N 1
ATOM 15054 C CA . ARG G 1 58 ? -8.388 88.433 26.641 1.00 22.65 58 ARG G CA 1
ATOM 15055 C C . ARG G 1 58 ? -8.400 89.855 26.088 1.00 24.41 58 ARG G C 1
ATOM 15056 O O . ARG G 1 58 ? -7.318 90.410 25.856 1.00 22.54 58 ARG G O 1
ATOM 15064 N N . GLY G 1 59 ? -9.560 90.459 25.853 1.00 22.11 59 GLY G N 1
ATOM 15065 C CA . GLY G 1 59 ? -9.608 91.870 25.542 1.00 21.28 59 GLY G CA 1
ATOM 15066 C C . GLY G 1 59 ? -9.930 92.194 24.104 1.00 24.91 59 GLY G C 1
ATOM 15067 O O . GLY G 1 59 ? -10.889 91.664 23.533 1.00 23.18 59 GLY G O 1
ATOM 15068 N N . VAL G 1 60 ? -9.140 93.081 23.510 1.00 21.55 60 VAL G N 1
ATOM 15069 C CA . VAL G 1 60 ? -9.392 93.596 22.173 1.00 24.05 60 VAL G CA 1
ATOM 15070 C C . VAL G 1 60 ? -8.130 93.410 21.349 1.00 23.44 60 VAL G C 1
ATOM 15071 O O . VAL G 1 60 ? -7.026 93.693 21.829 1.00 26.46 60 VAL G O 1
ATOM 15075 N N . GLY G 1 61 ? -8.287 92.915 20.127 1.00 28.71 61 GLY G N 1
ATOM 15076 C CA . GLY G 1 61 ? -7.160 92.655 19.251 1.00 28.05 61 GLY G CA 1
ATOM 15077 C C . GLY G 1 61 ? -7.289 93.460 17.972 1.00 27.77 61 GLY G C 1
ATOM 15078 O O . GLY G 1 61 ? -8.388 93.838 17.566 1.00 32.46 61 GLY G O 1
ATOM 15079 N N . GLN G 1 62 ? -6.152 93.750 17.353 1.00 36.05 62 GLN G N 1
ATOM 15080 C CA . GLN G 1 62 ? -6.164 94.404 16.050 1.00 36.78 62 GLN G CA 1
ATOM 15081 C C . GLN G 1 62 ? -6.270 93.411 14.902 1.00 37.82 62 GLN G C 1
ATOM 15082 O O . GLN G 1 62 ? -6.836 93.747 13.855 1.00 44.88 62 GLN G O 1
ATOM 15088 N N . THR G 1 63 ? -5.727 92.211 15.072 1.00 35.55 63 THR G N 1
ATOM 15089 C CA . THR G 1 63 ? -5.861 91.125 14.115 1.00 41.64 63 THR G CA 1
ATOM 15090 C C . THR G 1 63 ? -6.052 89.832 14.904 1.00 32.47 63 THR G C 1
ATOM 15091 O O . THR G 1 63 ? -5.757 89.768 16.100 1.00 33.92 63 THR G O 1
ATOM 15095 N N . VAL G 1 64 ? -6.566 88.795 14.236 1.00 33.29 64 VAL G N 1
ATOM 15096 C CA . VAL G 1 64 ? -6.713 87.475 14.842 1.00 34.49 64 VAL G CA 1
ATOM 15097 C C . VAL G 1 64 ? -6.075 86.416 13.946 1.00 27.36 64 VAL G C 1
ATOM 15098 O O . VAL G 1 64 ? -5.751 86.666 12.787 1.00 39.70 64 VAL G O 1
ATOM 15102 N N . ASN G 1 65 ? -5.891 85.218 14.521 1.00 34.67 65 ASN G N 1
ATOM 15103 C CA . ASN G 1 65 ? -5.287 84.055 13.873 1.00 45.27 65 ASN G CA 1
ATOM 15104 C C . ASN G 1 65 ? -3.981 84.444 13.183 1.00 41.70 65 ASN G C 1
ATOM 15105 O O . ASN G 1 65 ? -3.913 84.438 11.946 1.00 45.71 65 ASN G O 1
ATOM 15110 N N . PRO G 1 66 ? -2.926 84.816 13.940 1.00 35.45 66 PRO G N 1
ATOM 15111 C CA . PRO G 1 66 ? -2.881 84.806 15.404 1.00 35.42 66 PRO G CA 1
ATOM 15112 C C . PRO G 1 66 ? -3.391 86.092 16.051 1.00 24.71 66 PRO G C 1
ATOM 15113 O O . PRO G 1 66 ? -3.433 87.156 15.440 1.00 27.50 66 PRO G O 1
ATOM 15117 N N . TRP G 1 67 ? -3.810 85.957 17.300 1.00 31.18 67 TRP G N 1
ATOM 15118 C CA . TRP G 1 67 ? -4.191 87.106 18.107 1.00 25.02 67 TRP G CA 1
ATOM 15119 C C . TRP G 1 67 ? -3.004 88.040 18.305 1.00 24.51 67 TRP G C 1
ATOM 15120 O O . TRP G 1 67 ? -1.908 87.592 18.654 1.00 25.32 67 TRP G O 1
ATOM 15131 N N . SER G 1 68 ? -3.215 89.336 18.070 1.00 28.03 68 SER G N 1
ATOM 15132 C CA . SER G 1 68 ? -2.252 90.343 18.508 1.00 32.09 68 SER G CA 1
ATOM 15133 C C . SER G 1 68 ? -3.038 91.475 19.160 1.00 25.09 68 SER G C 1
ATOM 15134 O O . SER G 1 68 ? -3.869 92.125 18.491 1.00 27.32 68 SER G O 1
ATOM 15137 N N . PRO G 1 69 ? -2.810 91.749 20.437 1.00 25.48 69 PRO G N 1
ATOM 15138 C CA . PRO G 1 69 ? -3.631 92.736 21.145 1.00 28.91 69 PRO G CA 1
ATOM 15139 C C . PRO G 1 69 ? -3.329 94.163 20.724 1.00 29.67 69 PRO G C 1
ATOM 15140 O O . PRO G 1 69 ? -2.214 94.497 20.318 1.00 26.19 69 PRO G O 1
ATOM 15144 N N . VAL G 1 70 ? -4.347 95.018 20.851 1.00 27.13 70 VAL G N 1
ATOM 15145 C CA . VAL G 1 70 ? -4.113 96.433 20.680 1.00 27.70 70 VAL G CA 1
ATOM 15146 C C . VAL G 1 70 ? -3.162 96.912 21.782 1.00 26.82 70 VAL G C 1
ATOM 15147 O O . VAL G 1 70 ? -3.014 96.288 22.843 1.00 24.37 70 VAL G O 1
ATOM 15151 N N . LEU G 1 71 ? -2.503 98.033 21.512 1.00 27.41 71 LEU G N 1
ATOM 15152 C CA . LEU G 1 71 ? -1.450 98.508 22.406 1.00 29.83 71 LEU G CA 1
ATOM 15153 C C . LEU G 1 71 ? -1.959 98.754 23.825 1.00 26.26 71 LEU G C 1
ATOM 15154 O O . LEU G 1 71 ? -1.264 98.473 24.811 1.00 32.80 71 LEU G O 1
ATOM 15159 N N . ASP G 1 72 ? -3.251 99.404 24.021 1.00 23.13 72 ASP G N 1
ATOM 15160 C CA . ASP G 1 72 ? -3.519 99.590 25.434 1.00 38.96 72 ASP G CA 1
ATOM 15161 C C . ASP G 1 72 ? -4.265 98.390 26.040 1.00 38.59 72 ASP G C 1
ATOM 15162 O O . ASP G 1 72 ? -4.523 98.360 27.246 1.00 24.20 72 ASP G O 1
ATOM 15167 N N . ASN G 1 73 ? -4.356 97.264 25.399 1.00 25.69 73 ASN G N 1
ATOM 15168 C CA . ASN G 1 73 ? -5.163 96.158 25.896 1.00 17.90 73 ASN G CA 1
ATOM 15169 C C . ASN G 1 73 ? -4.717 95.685 27.274 1.00 19.61 73 ASN G C 1
ATOM 15170 O O . ASN G 1 73 ? -5.549 95.381 28.135 1.00 21.52 73 ASN G O 1
ATOM 15175 N N . HIS G 1 74 ? -3.407 95.610 27.502 1.00 20.50 74 HIS G N 1
ATOM 15176 C CA . HIS G 1 74 ? -2.883 95.028 28.730 1.00 21.79 74 HIS G CA 1
ATOM 15177 C C . HIS G 1 74 ? -3.320 95.789 29.975 1.00 18.94 74 HIS G C 1
ATOM 15178 O O . HIS G 1 74 ? -3.370 95.202 31.057 1.00 21.76 74 HIS G O 1
ATOM 15185 N N . LYS G 1 75 ? -3.673 97.068 29.843 1.00 23.18 75 LYS G N 1
ATOM 15186 C CA . LYS G 1 75 ? -4.111 97.842 31.003 1.00 19.11 75 LYS G CA 1
ATOM 15187 C C . LYS G 1 75 ? -5.467 97.369 31.513 1.00 22.68 75 LYS G C 1
ATOM 15188 O O . LYS G 1 75 ? -5.738 97.424 32.718 1.00 19.85 75 LYS G O 1
ATOM 15194 N N . TYR G 1 76 ? -6.278 96.794 30.638 1.00 19.47 76 TYR G N 1
ATOM 15195 C CA . TYR G 1 76 ? -7.664 96.479 30.958 1.00 21.36 76 TYR G CA 1
ATOM 15196 C C . TYR G 1 76 ? -7.945 94.992 31.004 1.00 21.87 76 TYR G C 1
ATOM 15197 O O . TYR G 1 76 ? -8.762 94.556 31.817 1.00 20.10 76 TYR G O 1
ATOM 15206 N N . ALA G 1 77 ? -7.284 94.210 30.158 1.00 18.69 77 ALA G N 1
ATOM 15207 C CA . ALA G 1 77 ? -7.719 92.842 29.917 1.00 20.49 77 ALA G CA 1
ATOM 15208 C C . ALA G 1 77 ? -7.192 91.884 30.978 1.00 21.94 77 ALA G C 1
ATOM 15209 O O . ALA G 1 77 ? -6.199 92.149 31.661 1.00 22.54 77 ALA G O 1
ATOM 15211 N N . ALA G 1 78 ? -7.882 90.753 31.118 1.00 19.51 78 ALA G N 1
ATOM 15212 C CA . ALA G 1 78 ? -7.403 89.691 31.985 1.00 17.16 78 ALA G CA 1
ATOM 15213 C C . ALA G 1 78 ? -6.346 88.857 31.254 1.00 17.41 78 ALA G C 1
ATOM 15214 O O . ALA G 1 78 ? -6.382 88.710 30.029 1.00 22.41 78 ALA G O 1
ATOM 15216 N N . THR G 1 79 ? -5.392 88.325 32.024 1.00 20.74 79 THR G N 1
ATOM 15217 C CA . THR G 1 79 ? -4.396 87.380 31.521 1.00 21.11 79 THR G CA 1
ATOM 15218 C C . THR G 1 79 ? -4.439 86.037 32.222 1.00 25.40 79 THR G C 1
ATOM 15219 O O . THR G 1 79 ? -3.684 85.135 31.841 1.00 24.76 79 THR G O 1
ATOM 15223 N N . GLU G 1 80 ? -5.261 85.888 33.254 1.00 18.73 80 GLU G N 1
ATOM 15224 C CA . GLU G 1 80 ? -5.348 84.645 33.997 1.00 19.71 80 GLU G CA 1
ATOM 15225 C C . GLU G 1 80 ? -6.799 84.397 34.361 1.00 26.80 80 GLU G C 1
ATOM 15226 O O . GLU G 1 80 ? -7.559 85.337 34.617 1.00 19.38 80 GLU G O 1
ATOM 15232 N N . HIS G 1 81 ? -7.175 83.124 34.386 1.00 19.06 81 HIS G N 1
ATOM 15233 C CA . HIS G 1 81 ? -8.501 82.729 34.840 1.00 16.94 81 HIS G CA 1
ATOM 15234 C C . HIS G 1 81 ? -8.361 81.511 35.743 1.00 19.05 81 HIS G C 1
ATOM 15235 O O . HIS G 1 81 ? -7.488 80.667 35.522 1.00 22.13 81 HIS G O 1
ATOM 15242 N N . GLU G 1 82 ? -9.176 81.460 36.796 1.00 19.60 82 GLU G N 1
ATOM 15243 C CA . GLU G 1 82 ? -9.138 80.385 37.781 1.00 21.76 82 GLU G CA 1
ATOM 15244 C C . GLU G 1 82 ? -10.553 79.917 38.073 1.00 22.08 82 GLU G C 1
ATOM 15245 O O . GLU G 1 82 ? -11.504 80.704 38.049 1.00 20.06 82 GLU G O 1
ATOM 15251 N N . ILE G 1 83 ? -10.667 78.625 38.360 1.00 18.97 83 ILE G N 1
ATOM 15252 C CA . ILE G 1 83 ? -11.904 77.969 38.760 1.00 17.47 83 ILE G CA 1
ATOM 15253 C C . ILE G 1 83 ? -11.698 77.438 40.168 1.00 19.04 83 ILE G C 1
ATOM 15254 O O . ILE G 1 83 ? -10.795 76.626 40.399 1.00 19.97 83 ILE G O 1
ATOM 15259 N N . HIS G 1 84 ? -12.543 77.866 41.103 1.00 16.72 84 HIS G N 1
ATOM 15260 C CA . HIS G 1 84 ? -12.530 77.343 42.465 1.00 17.85 84 HIS G CA 1
ATOM 15261 C C . HIS G 1 84 ? -13.796 76.525 42.675 1.00 23.35 84 HIS G C 1
ATOM 15262 O O . HIS G 1 84 ? -14.901 77.009 42.406 1.00 20.14 84 HIS G O 1
ATOM 15269 N N . ILE G 1 85 ? -13.638 75.291 43.149 1.00 18.87 85 ILE G N 1
ATOM 15270 C CA . ILE G 1 85 ? -14.761 74.395 43.394 1.00 18.79 85 ILE G CA 1
ATOM 15271 C C . ILE G 1 85 ? -14.804 74.058 44.879 1.00 20.66 85 ILE G C 1
ATOM 15272 O O . ILE G 1 85 ? -13.808 73.604 45.453 1.00 19.96 85 ILE G O 1
ATOM 15277 N N . TYR G 1 86 ? -15.961 74.295 45.495 1.00 20.28 86 TYR G N 1
ATOM 15278 C CA . TYR G 1 86 ? -16.253 73.899 46.866 1.00 18.33 86 TYR G CA 1
ATOM 15279 C C . TYR G 1 86 ? -17.356 72.854 46.828 1.00 21.27 86 TYR G C 1
ATOM 15280 O O . TYR G 1 86 ? -18.455 73.129 46.322 1.00 22.18 86 TYR G O 1
ATOM 15289 N N . VAL G 1 87 ? -17.073 71.667 47.351 1.00 20.56 87 VAL G N 1
ATOM 15290 C CA . VAL G 1 87 ? -18.049 70.585 47.408 1.00 19.46 87 VAL G CA 1
ATOM 15291 C C . VAL G 1 87 ? -18.373 70.286 48.866 1.00 23.44 87 VAL G C 1
ATOM 15292 O O . VAL G 1 87 ? -17.471 70.067 49.685 1.00 20.82 87 VAL G O 1
ATOM 15296 N N . GLU G 1 88 ? -19.663 70.267 49.182 1.00 21.11 88 GLU G N 1
ATOM 15297 C CA . GLU G 1 88 ? -20.138 69.929 50.513 1.00 24.30 88 GLU G CA 1
ATOM 15298 C C . GLU G 1 88 ? -20.879 68.600 50.460 1.00 17.80 88 GLU G C 1
ATOM 15299 O O . GLU G 1 88 ? -21.757 68.406 49.612 1.00 23.37 88 GLU G O 1
ATOM 15305 N N . PHE G 1 89 ? -20.508 67.688 51.345 1.00 20.56 89 PHE G N 1
ATOM 15306 C CA . PHE G 1 89 ? -21.162 66.392 51.459 1.00 28.19 89 PHE G CA 1
ATOM 15307 C C . PHE G 1 89 ? -22.062 66.361 52.688 1.00 30.11 89 PHE G C 1
ATOM 15308 O O . PHE G 1 89 ? -21.914 67.160 53.610 1.00 25.82 89 PHE G O 1
ATOM 15316 N N . PHE G 1 90 ? -23.002 65.409 52.685 1.00 29.92 90 PHE G N 1
ATOM 15317 C CA . PHE G 1 90 ? -23.879 65.200 53.831 1.00 32.30 90 PHE G CA 1
ATOM 15318 C C . PHE G 1 90 ? -23.156 64.552 54.997 1.00 31.78 90 PHE G C 1
ATOM 15319 O O . PHE G 1 90 ? -23.648 64.623 56.128 1.00 34.07 90 PHE G O 1
ATOM 15327 N N . GLN G 1 91 ? -22.041 63.884 54.724 1.00 35.58 91 GLN G N 1
ATOM 15328 C CA . GLN G 1 91 ? -21.282 63.107 55.689 1.00 32.60 91 GLN G CA 1
ATOM 15329 C C . GLN G 1 91 ? -19.878 62.954 55.114 1.00 33.64 91 GLN G C 1
ATOM 15330 O O . GLN G 1 91 ? -19.565 63.478 54.040 1.00 35.21 91 GLN G O 1
ATOM 15336 N N . THR G 1 92 ? -19.027 62.244 55.839 1.00 30.38 92 THR G N 1
ATOM 15337 C CA . THR G 1 92 ? -17.673 62.005 55.357 1.00 35.09 92 THR G CA 1
ATOM 15338 C C . THR G 1 92 ? -17.730 61.365 53.975 1.00 32.31 92 THR G C 1
ATOM 15339 O O . THR G 1 92 ? -18.541 60.466 53.762 1.00 32.25 92 THR G O 1
ATOM 15343 N N . PRO G 1 93 ? -16.949 61.850 53.002 1.00 32.91 93 PRO G N 1
ATOM 15344 C CA . PRO G 1 93 ? -16.932 61.192 51.694 1.00 35.32 93 PRO G CA 1
ATOM 15345 C C . PRO G 1 93 ? -16.638 59.711 51.853 1.00 27.50 93 PRO G C 1
ATOM 15346 O O . PRO G 1 93 ? -15.787 59.299 52.644 1.00 27.69 93 PRO G O 1
ATOM 15350 N N . SER G 1 94 ? -17.372 58.900 51.102 1.00 33.86 94 SER G N 1
ATOM 15351 C CA . SER G 1 94 ? -17.431 57.478 51.409 1.00 36.71 94 SER G CA 1
ATOM 15352 C C . SER G 1 94 ? -16.390 56.637 50.676 1.00 36.44 94 SER G C 1
ATOM 15353 O O . SER G 1 94 ? -16.122 55.511 51.111 1.00 29.36 94 SER G O 1
ATOM 15356 N N . ASN G 1 95 ? -15.794 57.140 49.593 1.00 33.39 95 ASN G N 1
ATOM 15357 C CA . ASN G 1 95 ? -14.892 56.292 48.814 1.00 30.07 95 ASN G CA 1
ATOM 15358 C C . ASN G 1 95 ? -13.634 55.932 49.593 1.00 27.70 95 ASN G C 1
ATOM 15359 O O . ASN G 1 95 ? -13.064 56.763 50.300 1.00 23.67 95 ASN G O 1
ATOM 15364 N N . ARG G 1 96 ? -13.175 54.685 49.439 1.00 25.89 96 ARG G N 1
ATOM 15365 C CA . ARG G 1 96 ? -12.107 54.171 50.287 1.00 18.57 96 ARG G CA 1
ATOM 15366 C C . ARG G 1 96 ? -10.817 53.852 49.537 1.00 19.32 96 ARG G C 1
ATOM 15367 O O . ARG G 1 96 ? -9.917 53.241 50.120 1.00 20.83 96 ARG G O 1
ATOM 15375 N N . PHE G 1 97 ? -10.680 54.275 48.282 1.00 20.69 97 PHE G N 1
ATOM 15376 C CA . PHE G 1 97 ? -9.450 53.995 47.554 1.00 25.00 97 PHE G CA 1
ATOM 15377 C C . PHE G 1 97 ? -9.161 55.135 46.584 1.00 19.25 97 PHE G C 1
ATOM 15378 O O . PHE G 1 97 ? -10.054 55.894 46.205 1.00 21.56 97 PHE G O 1
ATOM 15386 N N . ALA G 1 98 ? -7.893 55.253 46.196 1.00 20.36 98 ALA G N 1
ATOM 15387 C CA . ALA G 1 98 ? -7.465 56.219 45.193 1.00 17.35 98 ALA G CA 1
ATOM 15388 C C . ALA G 1 98 ? -6.789 55.504 44.031 1.00 22.05 98 ALA G C 1
ATOM 15389 O O . ALA G 1 98 ? -6.066 54.518 44.226 1.00 17.88 98 ALA G O 1
ATOM 15391 N N . ASP G 1 99 ? -7.018 56.009 42.831 1.00 20.11 99 ASP G N 1
ATOM 15392 C CA . ASP G 1 99 ? -6.407 55.450 41.636 1.00 19.86 99 ASP G CA 1
ATOM 15393 C C . ASP G 1 99 ? -5.263 56.340 41.155 1.00 26.97 99 ASP G C 1
ATOM 15394 O O . ASP G 1 99 ? -5.005 57.431 41.680 1.00 22.07 99 ASP G O 1
ATOM 15399 N N . LYS G 1 100 ? -4.571 55.848 40.130 1.00 20.00 100 LYS G N 1
ATOM 15400 C CA . LYS G 1 100 ? -3.355 56.500 39.657 1.00 22.12 100 LYS G CA 1
ATOM 15401 C C . LYS G 1 100 ? -3.639 57.898 39.133 1.00 22.70 100 LYS G C 1
ATOM 15402 O O . LYS G 1 100 ? -2.851 58.825 39.357 1.00 22.91 100 LYS G O 1
ATOM 15408 N N . ASN G 1 101 ? -4.748 58.071 38.426 1.00 18.43 101 ASN G N 1
ATOM 15409 C CA . ASN G 1 101 ? -4.956 59.282 37.649 1.00 18.86 101 ASN G CA 1
ATOM 15410 C C . ASN G 1 101 ? -6.070 60.179 38.172 1.00 25.28 101 ASN G C 1
ATOM 15411 O O . ASN G 1 101 ? -6.371 61.192 37.534 1.00 23.65 101 ASN G O 1
ATOM 15416 N N . GLY G 1 102 ? -6.683 59.846 39.303 1.00 20.33 102 GLY G N 1
ATOM 15417 C CA . GLY G 1 102 ? -7.515 60.792 40.019 1.00 20.18 102 GLY G CA 1
ATOM 15418 C C . GLY G 1 102 ? -9.014 60.675 39.867 1.00 20.62 102 GLY G C 1
ATOM 15419 O O . GLY G 1 102 ? -9.728 61.599 40.278 1.00 23.28 102 GLY G O 1
ATOM 15420 N N . ALA G 1 103 ? -9.529 59.588 39.295 1.00 18.03 103 ALA G N 1
ATOM 15421 C CA . ALA G 1 103 ? -10.979 59.426 39.284 1.00 19.72 103 ALA G CA 1
ATOM 15422 C C . ALA G 1 103 ? -11.543 59.051 40.651 1.00 21.91 103 ALA G C 1
ATOM 15423 O O . ALA G 1 103 ? -12.755 59.182 40.854 1.00 24.26 103 ALA G O 1
ATOM 15425 N N . TYR G 1 104 ? -10.710 58.560 41.573 1.00 20.86 104 TYR G N 1
ATOM 15426 C CA . TYR G 1 104 ? -11.135 58.080 42.887 1.00 20.11 104 TYR G CA 1
ATOM 15427 C C . TYR G 1 104 ? -10.258 58.669 43.979 1.00 18.31 104 TYR G C 1
ATOM 15428 O O . TYR G 1 104 ? -9.033 58.747 43.827 1.00 20.34 104 TYR G O 1
ATOM 15437 N N . SER G 1 105 ? -10.885 59.044 45.094 1.00 19.98 105 SER G N 1
ATOM 15438 C CA . SER G 1 105 ? -10.197 59.622 46.239 1.00 18.45 105 SER G CA 1
ATOM 15439 C C . SER G 1 105 ? -10.617 58.905 47.513 1.00 18.94 105 SER G C 1
ATOM 15440 O O . SER G 1 105 ? -11.657 58.252 47.571 1.00 23.70 105 SER G O 1
ATOM 15443 N N . TYR G 1 106 ? -9.826 59.083 48.562 1.00 21.91 106 TYR G N 1
ATOM 15444 C CA . TYR G 1 106 ? -10.216 58.638 49.893 1.00 21.91 106 TYR G CA 1
ATOM 15445 C C . TYR G 1 106 ? -9.788 59.689 50.900 1.00 22.53 106 TYR G C 1
ATOM 15446 O O . TYR G 1 106 ? -9.002 60.590 50.593 1.00 22.90 106 TYR G O 1
ATOM 15455 N N . ILE G 1 107 ? -10.354 59.591 52.096 1.00 23.55 107 ILE G N 1
ATOM 15456 C CA . ILE G 1 107 ? -10.017 60.465 53.213 1.00 27.23 107 ILE G CA 1
ATOM 15457 C C . ILE G 1 107 ? -9.329 59.633 54.286 1.00 25.11 107 ILE G C 1
ATOM 15458 O O . ILE G 1 107 ? -9.772 58.519 54.586 1.00 30.68 107 ILE G O 1
ATOM 15463 N N . ASP G 1 108 ? -8.259 60.171 54.878 1.00 23.01 108 ASP G N 1
ATOM 15464 C CA . ASP G 1 108 ? -7.633 59.500 56.008 1.00 26.90 108 ASP G CA 1
ATOM 15465 C C . ASP G 1 108 ? -8.376 59.851 57.304 1.00 37.53 108 ASP G C 1
ATOM 15466 O O . ASP G 1 108 ? -9.389 60.553 57.303 1.00 37.66 108 ASP G O 1
ATOM 15471 N N . ALA G 1 109 ? -7.859 59.369 58.435 1.00 38.30 109 ALA G N 1
ATOM 15472 C CA . ALA G 1 109 ? -8.521 59.579 59.713 1.00 39.96 109 ALA G CA 1
ATOM 15473 C C . ALA G 1 109 ? -8.573 61.057 60.111 1.00 50.41 109 ALA G C 1
ATOM 15474 O O . ALA G 1 109 ? -9.410 61.438 60.946 1.00 43.56 109 ALA G O 1
ATOM 15476 N N . ASN G 1 110 ? -7.748 61.892 59.506 1.00 40.53 110 ASN G N 1
ATOM 15477 C CA . ASN G 1 110 ? -7.708 63.272 59.851 1.00 44.11 110 ASN G CA 1
ATOM 15478 C C . ASN G 1 110 ? -8.497 64.151 58.931 1.00 49.57 110 ASN G C 1
ATOM 15479 O O . ASN G 1 110 ? -8.358 65.346 58.982 1.00 46.59 110 ASN G O 1
ATOM 15484 N N . GLY G 1 111 ? -9.287 63.547 58.076 1.00 31.07 111 GLY G N 1
ATOM 15485 C CA . GLY G 1 111 ? -10.132 64.313 57.181 1.00 31.97 111 GLY G CA 1
ATOM 15486 C C . GLY G 1 111 ? -9.435 64.804 55.927 1.00 27.04 111 GLY G C 1
ATOM 15487 O O . GLY G 1 111 ? -10.058 65.520 55.135 1.00 28.92 111 GLY G O 1
ATOM 15488 N N . VAL G 1 112 ? -8.165 64.448 55.727 1.00 26.50 112 VAL G N 1
ATOM 15489 C CA . VAL G 1 112 ? -7.420 64.865 54.543 1.00 28.53 112 VAL G CA 1
ATOM 15490 C C . VAL G 1 112 ? -7.812 63.975 53.370 1.00 27.99 112 VAL G C 1
ATOM 15491 O O . VAL G 1 112 ? -7.785 62.740 53.476 1.00 26.86 112 VAL G O 1
ATOM 15495 N N . MET G 1 113 ? -8.150 64.597 52.239 1.00 24.99 113 MET G N 1
ATOM 15496 C CA . MET G 1 113 ? -8.553 63.867 51.043 1.00 25.16 113 MET G CA 1
ATOM 15497 C C . MET G 1 113 ? -7.330 63.611 50.176 1.00 24.90 113 MET G C 1
ATOM 15498 O O . MET G 1 113 ? -6.540 64.528 49.916 1.00 24.37 113 MET G O 1
ATOM 15503 N N . TYR G 1 114 ? -7.197 62.370 49.711 1.00 21.61 114 TYR G N 1
ATOM 15504 C CA . TYR G 1 114 ? -6.064 61.913 48.915 1.00 21.49 114 TYR G CA 1
ATOM 15505 C C . TYR G 1 114 ? -6.529 61.650 47.495 1.00 20.77 114 TYR G C 1
ATOM 15506 O O . TYR G 1 114 ? -7.469 60.884 47.279 1.00 23.91 114 TYR G O 1
ATOM 15515 N N . THR G 1 115 ? -5.890 62.320 46.545 1.00 18.95 115 THR G N 1
ATOM 15516 C CA . THR G 1 115 ? -6.218 62.247 45.134 1.00 19.21 115 THR G CA 1
ATOM 15517 C C . THR G 1 115 ? -4.897 62.317 44.390 1.00 28.00 115 THR G C 1
ATOM 15518 O O . THR G 1 115 ? -4.029 63.122 44.748 1.00 24.09 115 THR G O 1
ATOM 15522 N N . ASN G 1 116 ? -4.718 61.444 43.405 1.00 22.33 116 ASN G N 1
ATOM 15523 C CA . ASN G 1 116 ? -3.554 61.519 42.536 1.00 23.33 116 ASN G CA 1
ATOM 15524 C C . ASN G 1 116 ? -3.886 62.274 41.252 1.00 21.71 116 ASN G C 1
ATOM 15525 O O . ASN G 1 116 ? -5.041 62.560 40.940 1.00 25.68 116 ASN G O 1
ATOM 15530 N N . GLY G 1 117 ? -2.846 62.635 40.515 1.00 24.52 117 GLY G N 1
ATOM 15531 C CA . GLY G 1 117 ? -3.056 63.355 39.277 1.00 26.91 117 GLY G CA 1
ATOM 15532 C C . GLY G 1 117 ? -2.840 64.847 39.457 1.00 25.12 117 GLY G C 1
ATOM 15533 O O . GLY G 1 117 ? -2.130 65.260 40.370 1.00 28.35 117 GLY G O 1
ATOM 15534 N N . GLU G 1 118 ? -3.466 65.662 38.603 1.00 25.96 118 GLU G N 1
ATOM 15535 C CA . GLU G 1 118 ? -3.155 67.087 38.576 1.00 29.64 118 GLU G CA 1
ATOM 15536 C C . GLU G 1 118 ? -3.770 67.854 39.737 1.00 29.86 118 GLU G C 1
ATOM 15537 O O . GLU G 1 118 ? -3.193 68.857 40.171 1.00 29.07 118 GLU G O 1
ATOM 15543 N N . TYR G 1 119 ? -4.900 67.403 40.278 1.00 25.54 119 TYR G N 1
ATOM 15544 C CA . TYR G 1 119 ? -5.665 68.199 41.231 1.00 24.23 119 TYR G CA 1
ATOM 15545 C C . TYR G 1 119 ? -5.691 67.536 42.595 1.00 22.00 119 TYR G C 1
ATOM 15546 O O . TYR G 1 119 ? -5.796 66.311 42.711 1.00 25.45 119 TYR G O 1
ATOM 15555 N N . SER G 1 120 ? -5.626 68.361 43.630 1.00 21.61 120 SER G N 1
ATOM 15556 C CA . SER G 1 120 ? -5.768 67.883 44.988 1.00 31.07 120 SER G CA 1
ATOM 15557 C C . SER G 1 120 ? -6.777 68.763 45.713 1.00 29.66 120 SER G C 1
ATOM 15558 O O . SER G 1 120 ? -6.867 69.964 45.449 1.00 28.90 120 SER G O 1
ATOM 15561 N N . TRP G 1 121 ? -7.559 68.145 46.595 1.00 27.37 121 TRP G N 1
ATOM 15562 C CA . TRP G 1 121 ? -8.623 68.817 47.328 1.00 24.02 121 TRP G CA 1
ATOM 15563 C C . TRP G 1 121 ? -8.147 69.200 48.722 1.00 25.54 121 TRP G C 1
ATOM 15564 O O . TRP G 1 121 ? -7.487 68.414 49.407 1.00 29.06 121 TRP G O 1
ATOM 15575 N N . GLU G 1 122 ? -8.496 70.413 49.139 1.00 27.01 122 GLU G N 1
ATOM 15576 C CA . GLU G 1 122 ? -8.142 70.918 50.456 1.00 19.62 122 GLU G CA 1
ATOM 15577 C C . GLU G 1 122 ? -9.374 70.872 51.347 1.00 21.62 122 GLU G C 1
ATOM 15578 O O . GLU G 1 122 ? -10.439 71.370 50.969 1.00 23.80 122 GLU G O 1
ATOM 15584 N N . HIS G 1 123 ? -9.235 70.230 52.499 1.00 21.73 123 HIS G N 1
ATOM 15585 C CA . HIS G 1 123 ? -10.280 70.235 53.514 1.00 23.82 123 HIS G CA 1
ATOM 15586 C C . HIS G 1 123 ? -10.410 71.645 54.093 1.00 22.10 123 HIS G C 1
ATOM 15587 O O . HIS G 1 123 ? -9.410 72.262 54.463 1.00 27.09 123 HIS G O 1
ATOM 15594 N N . VAL G 1 124 ? -11.629 72.178 54.139 1.00 27.13 124 VAL G N 1
ATOM 15595 C CA . VAL G 1 124 ? -11.807 73.537 54.659 1.00 23.47 124 VAL G CA 1
ATOM 15596 C C . VAL G 1 124 ? -12.807 73.520 55.812 1.00 22.45 124 VAL G C 1
ATOM 15597 O O . VAL G 1 124 ? -13.959 73.951 55.658 1.00 26.80 124 VAL G O 1
ATOM 15601 N N . PRO G 1 125 ? -12.409 73.009 56.979 1.00 26.63 125 PRO G N 1
ATOM 15602 C CA . PRO G 1 125 ? -13.365 72.885 58.092 1.00 31.46 125 PRO G CA 1
ATOM 15603 C C . PRO G 1 125 ? -13.878 74.221 58.624 1.00 30.83 125 PRO G C 1
ATOM 15604 O O . PRO G 1 125 ? -14.941 74.244 59.256 1.00 39.11 125 PRO G O 1
ATOM 15608 N N . ALA G 1 126 ? -13.183 75.333 58.367 1.00 30.55 126 ALA G N 1
ATOM 15609 C CA . ALA G 1 126 ? -13.675 76.622 58.831 1.00 32.18 126 ALA G CA 1
ATOM 15610 C C . ALA G 1 126 ? -15.010 76.984 58.198 1.00 40.77 126 ALA G C 1
ATOM 15611 O O . ALA G 1 126 ? -15.781 77.743 58.794 1.00 37.32 126 ALA G O 1
ATOM 15613 N N . LEU G 1 127 ? -15.301 76.455 57.010 1.00 30.66 127 LEU G N 1
ATOM 15614 C CA . LEU G 1 127 ? -16.560 76.713 56.335 1.00 27.26 127 LEU G CA 1
ATOM 15615 C C . LEU G 1 127 ? -17.653 75.764 56.794 1.00 28.77 127 LEU G C 1
ATOM 15616 O O . LEU G 1 127 ? -18.837 76.026 56.541 1.00 37.30 127 LEU G O 1
ATOM 15621 N N . GLY G 1 128 ? -17.277 74.634 57.366 1.00 37.87 128 GLY G N 1
ATOM 15622 C CA . GLY G 1 128 ? -18.240 73.633 57.779 1.00 43.88 128 GLY G CA 1
ATOM 15623 C C . GLY G 1 128 ? -17.664 72.242 57.620 1.00 38.46 128 GLY G C 1
ATOM 15624 O O . GLY G 1 128 ? -16.597 72.039 57.040 1.00 45.80 128 GLY G O 1
ATOM 15625 N N . LYS G 1 129 ? -18.400 71.258 58.125 1.00 43.88 129 LYS G N 1
ATOM 15626 C CA . LYS G 1 129 ? -17.925 69.879 58.053 1.00 39.51 129 LYS G CA 1
ATOM 15627 C C . LYS G 1 129 ? -18.253 69.153 56.747 1.00 41.42 129 LYS G C 1
ATOM 15628 O O . LYS G 1 129 ? -19.401 69.120 56.306 1.00 48.61 129 LYS G O 1
ATOM 15634 N N . ASN G 1 130 ? -17.211 68.546 56.187 1.00 37.47 130 ASN G N 1
ATOM 15635 C CA . ASN G 1 130 ? -17.298 67.778 54.942 1.00 30.98 130 ASN G CA 1
ATOM 15636 C C . ASN G 1 130 ? -17.364 68.706 53.736 1.00 28.38 130 ASN G C 1
ATOM 15637 O O . ASN G 1 130 ? -18.099 68.464 52.775 1.00 28.65 130 ASN G O 1
ATOM 15642 N N . ILE G 1 131 ? -16.590 69.787 53.795 1.00 26.01 131 ILE G N 1
ATOM 15643 C CA . ILE G 1 131 ? -16.446 70.713 52.685 1.00 29.58 131 ILE G CA 1
ATOM 15644 C C . ILE G 1 131 ? -15.004 70.658 52.213 1.00 25.63 131 ILE G C 1
ATOM 15645 O O . ILE G 1 131 ? -14.076 70.784 53.025 1.00 22.73 131 ILE G O 1
ATOM 15650 N N . TYR G 1 132 ? -14.825 70.502 50.902 1.00 24.67 132 TYR G N 1
ATOM 15651 C CA . TYR G 1 132 ? -13.511 70.397 50.291 1.00 22.91 132 TYR G CA 1
ATOM 15652 C C . TYR G 1 132 ? -13.393 71.389 49.142 1.00 17.24 132 TYR G C 1
ATOM 15653 O O . TYR G 1 132 ? -14.375 71.697 48.457 1.00 21.77 132 TYR G O 1
ATOM 15662 N N . LYS G 1 133 ? -12.177 71.886 48.937 1.00 20.53 133 LYS G N 1
ATOM 15663 C CA . LYS G 1 133 ? -11.920 72.931 47.960 1.00 22.58 133 LYS G CA 1
ATOM 15664 C C . LYS G 1 133 ? -10.796 72.531 47.015 1.00 19.22 133 LYS G C 1
ATOM 15665 O O . LYS G 1 133 ? -9.770 71.999 47.446 1.00 19.36 133 LYS G O 1
ATOM 15671 N N . VAL G 1 134 ? -10.980 72.818 45.729 1.00 21.49 134 VAL G N 1
ATOM 15672 C CA . VAL G 1 134 ? -9.917 72.653 44.748 1.00 20.91 134 VAL G CA 1
ATOM 15673 C C . VAL G 1 134 ? -9.845 73.905 43.884 1.00 22.37 134 VAL G C 1
ATOM 15674 O O . VAL G 1 134 ? -10.863 74.544 43.591 1.00 19.73 134 VAL G O 1
ATOM 15678 N N . VAL G 1 135 ? -8.626 74.237 43.446 1.00 18.22 135 VAL G N 1
ATOM 15679 C CA . VAL G 1 135 ? -8.387 75.365 42.559 1.00 20.54 135 VAL G CA 1
ATOM 15680 C C . VAL G 1 135 ? -7.806 74.854 41.255 1.00 20.77 135 VAL G C 1
ATOM 15681 O O . VAL G 1 135 ? -6.784 74.159 41.258 1.00 22.92 135 VAL G O 1
ATOM 15685 N N . ILE G 1 136 ? -8.450 75.216 40.150 1.00 17.63 136 ILE G N 1
ATOM 15686 C CA . ILE G 1 136 ? -7.980 74.938 38.798 1.00 21.21 136 ILE G CA 1
ATOM 15687 C C . ILE G 1 136 ? -7.481 76.241 38.197 1.00 25.55 136 ILE G C 1
ATOM 15688 O O . ILE G 1 136 ? -8.243 77.208 38.066 1.00 23.60 136 ILE G O 1
ATOM 15693 N N . SER G 1 137 ? -6.216 76.274 37.814 1.00 24.69 137 SER G N 1
ATOM 15694 C CA . SER G 1 137 ? -5.652 77.487 37.251 1.00 25.32 137 SER G CA 1
ATOM 15695 C C . SER G 1 137 ? -5.221 77.256 35.807 1.00 30.29 137 SER G C 1
ATOM 15696 O O . SER G 1 137 ? -5.445 76.190 35.217 1.00 28.37 137 SER G O 1
ATOM 15699 N N . ASP G 1 138 ? -4.607 78.250 35.204 1.00 27.16 138 ASP G N 1
ATOM 15700 C CA . ASP G 1 138 ? -4.071 78.077 33.852 1.00 28.33 138 ASP G CA 1
ATOM 15701 C C . ASP G 1 138 ? -5.182 77.743 32.878 1.00 32.12 138 ASP G C 1
ATOM 15702 O O . ASP G 1 138 ? -5.105 76.796 32.182 1.00 31.87 138 ASP G O 1
ATOM 15707 N N . TRP G 1 139 ? -6.317 78.410 32.949 1.00 25.68 139 TRP G N 1
ATOM 15708 C CA . TRP G 1 139 ? -7.415 78.116 32.030 1.00 23.49 139 TRP G CA 1
ATOM 15709 C C . TRP G 1 139 ? -7.266 79.067 30.851 1.00 23.21 139 TRP G C 1
ATOM 15710 O O . TRP G 1 139 ? -7.663 80.234 30.915 1.00 26.14 139 TRP G O 1
ATOM 15721 N N . ASN G 1 140 ? -6.703 78.569 29.764 1.00 24.46 140 ASN G N 1
ATOM 15722 C CA . ASN G 1 140 ? -6.327 79.403 28.638 1.00 25.67 140 ASN G CA 1
ATOM 15723 C C . ASN G 1 140 ? -7.256 79.144 27.461 1.00 23.90 140 ASN G C 1
ATOM 15724 O O . ASN G 1 140 ? -8.133 78.280 27.510 1.00 23.11 140 ASN G O 1
ATOM 15729 N N . LYS G 1 141 ? -7.081 79.951 26.414 1.00 24.24 141 LYS G N 1
ATOM 15730 C CA . LYS G 1 141 ? -7.961 79.914 25.249 1.00 20.26 141 LYS G CA 1
ATOM 15731 C C . LYS G 1 141 ? -8.142 78.503 24.698 1.00 24.95 141 LYS G C 1
ATOM 15732 O O . LYS G 1 141 ? -7.169 77.775 24.484 1.00 24.93 141 LYS G O 1
ATOM 15738 N N . GLY G 1 142 ? -9.398 78.131 24.450 1.00 23.36 142 GLY G N 1
ATOM 15739 C CA . GLY G 1 142 ? -9.724 76.882 23.784 1.00 25.15 142 GLY G CA 1
ATOM 15740 C C . GLY G 1 142 ? -9.626 75.632 24.629 1.00 26.10 142 GLY G C 1
ATOM 15741 O O . GLY G 1 142 ? -9.894 74.536 24.113 1.00 25.76 142 GLY G O 1
ATOM 15742 N N . GLN G 1 143 ? -9.251 75.747 25.898 1.00 21.71 143 GLN G N 1
ATOM 15743 C CA . GLN G 1 143 ? -8.966 74.592 26.733 1.00 22.05 143 GLN G CA 1
ATOM 15744 C C . GLN G 1 143 ? -10.216 74.096 27.441 1.00 25.94 143 GLN G C 1
ATOM 15745 O O . GLN G 1 143 ? -11.115 74.872 27.797 1.00 23.13 143 GLN G O 1
ATOM 15751 N N . THR G 1 144 ? -10.255 72.786 27.646 1.00 19.49 144 THR G N 1
ATOM 15752 C CA . THR G 1 144 ? -11.218 72.145 28.525 1.00 22.40 144 THR G CA 1
ATOM 15753 C C . THR G 1 144 ? -10.501 71.693 29.789 1.00 24.07 144 THR G C 1
ATOM 15754 O O . THR G 1 144 ? -9.529 70.935 29.716 1.00 22.80 144 THR G O 1
ATOM 15758 N N . LYS G 1 145 ? -10.965 72.167 30.940 1.00 22.85 145 LYS G N 1
ATOM 15759 C CA . LYS G 1 145 ? -10.546 71.635 32.228 1.00 20.41 145 LYS G CA 1
ATOM 15760 C C . LYS G 1 145 ? -11.571 70.600 32.664 1.00 23.48 145 LYS G C 1
ATOM 15761 O O . LYS G 1 145 ? -12.775 70.803 32.499 1.00 21.60 145 LYS G O 1
ATOM 15767 N N . SER G 1 146 ? -11.085 69.476 33.184 1.00 21.93 146 SER G N 1
ATOM 15768 C CA . SER G 1 146 ? -11.933 68.361 33.579 1.00 21.88 146 SER G CA 1
ATOM 15769 C C . SER G 1 146 ? -11.519 67.909 34.962 1.00 22.91 146 SER G C 1
ATOM 15770 O O . SER G 1 146 ? -10.323 67.766 35.242 1.00 24.12 146 SER G O 1
ATOM 15773 N N . ILE G 1 147 ? -12.500 67.636 35.814 1.00 19.48 147 ILE G N 1
ATOM 15774 C CA . ILE G 1 147 ? -12.183 67.151 37.145 1.00 18.95 147 ILE G CA 1
ATOM 15775 C C . ILE G 1 147 ? -13.308 66.250 37.629 1.00 17.84 147 ILE G C 1
ATOM 15776 O O . ILE G 1 147 ? -14.494 66.548 37.438 1.00 19.32 147 ILE G O 1
ATOM 15781 N N . TYR G 1 148 ? -12.924 65.135 38.246 1.00 20.18 148 TYR G N 1
ATOM 15782 C CA . TYR G 1 148 ? -13.888 64.256 38.884 1.00 21.69 148 TYR G CA 1
ATOM 15783 C C . TYR G 1 148 ? -14.234 64.787 40.265 1.00 25.45 148 TYR G C 1
ATOM 15784 O O . TYR G 1 148 ? -13.361 65.240 41.013 1.00 24.44 148 TYR G O 1
ATOM 15793 N N . LEU G 1 149 ? -15.518 64.744 40.596 1.00 21.03 149 LEU G N 1
ATOM 15794 C CA . LEU G 1 149 ? -15.928 65.044 41.951 1.00 24.38 149 LEU G CA 1
ATOM 15795 C C . LEU G 1 149 ? -15.540 63.888 42.873 1.00 31.94 149 LEU G C 1
ATOM 15796 O O . LEU G 1 149 ? -15.526 62.724 42.452 1.00 27.78 149 LEU G O 1
ATOM 15801 N N . PRO G 1 150 ? -15.193 64.178 44.129 1.00 24.08 150 PRO G N 1
ATOM 15802 C CA . PRO G 1 150 ? -14.850 63.093 45.066 1.00 28.51 150 PRO G CA 1
ATOM 15803 C C . PRO G 1 150 ? -16.024 62.198 45.408 1.00 27.95 150 PRO G C 1
ATOM 15804 O O . PRO G 1 150 ? -15.812 61.118 45.970 1.00 34.21 150 PRO G O 1
ATOM 15808 N N . GLY G 1 151 ? -17.242 62.610 45.082 1.00 29.30 151 GLY G N 1
ATOM 15809 C CA . GLY G 1 151 ? -18.412 61.802 45.332 1.00 25.94 151 GLY G CA 1
ATOM 15810 C C . GLY G 1 151 ? -19.604 62.328 44.568 1.00 34.80 151 GLY G C 1
ATOM 15811 O O . GLY G 1 151 ? -19.777 63.538 44.407 1.00 29.72 151 GLY G O 1
ATOM 15812 N N . ARG G 1 152 ? -20.458 61.416 44.114 1.00 27.98 152 ARG G N 1
ATOM 15813 C CA . ARG G 1 152 ? -21.658 61.792 43.373 1.00 24.14 152 ARG G CA 1
ATOM 15814 C C . ARG G 1 152 ? -22.813 62.091 44.328 1.00 29.69 152 ARG G C 1
ATOM 15815 O O . ARG G 1 152 ? -23.845 62.627 43.926 1.00 32.28 152 ARG G O 1
ATOM 15823 N N . ASP G 1 153 ? -22.624 61.736 45.595 1.00 21.09 153 ASP G N 1
ATOM 15824 C CA . ASP G 1 153 ? -23.629 61.952 46.636 1.00 34.81 153 ASP G CA 1
ATOM 15825 C C . ASP G 1 153 ? -23.383 63.240 47.408 1.00 27.87 153 ASP G C 1
ATOM 15826 O O . ASP G 1 153 ? -23.498 63.269 48.638 1.00 27.97 153 ASP G O 1
ATOM 15831 N N . PHE G 1 154 ? -23.003 64.303 46.712 1.00 25.55 154 PHE G N 1
ATOM 15832 C CA . PHE G 1 154 ? -22.752 65.578 47.361 1.00 25.05 154 PHE G CA 1
ATOM 15833 C C . PHE G 1 154 ? -24.071 66.231 47.765 1.00 26.47 154 PHE G C 1
ATOM 15834 O O . PHE G 1 154 ? -25.141 65.915 47.236 1.00 26.69 154 PHE G O 1
ATOM 15842 N N . LYS G 1 155 ? -23.973 67.187 48.678 1.00 24.71 155 LYS G N 1
ATOM 15843 C CA . LYS G 1 155 ? -25.101 68.050 49.013 1.00 24.86 155 LYS G CA 1
ATOM 15844 C C . LYS G 1 155 ? -25.105 69.302 48.146 1.00 26.35 155 LYS G C 1
ATOM 15845 O O . LYS G 1 155 ? -26.131 69.649 47.542 1.00 24.37 155 LYS G O 1
ATOM 15851 N N . THR G 1 156 ? -23.949 69.962 48.049 1.00 19.63 156 THR G N 1
ATOM 15852 C CA . THR G 1 156 ? -23.794 71.177 47.272 1.00 20.61 156 THR G CA 1
ATOM 15853 C C . THR G 1 156 ? -22.452 71.171 46.557 1.00 21.64 156 THR G C 1
ATOM 15854 O O . THR G 1 156 ? -21.434 70.767 47.127 1.00 21.36 156 THR G O 1
ATOM 15858 N N . VAL G 1 157 ? -22.457 71.664 45.324 1.00 18.48 157 VAL G N 1
ATOM 15859 C CA . VAL G 1 157 ? -21.240 72.019 44.606 1.00 22.96 157 VAL G CA 1
ATOM 15860 C C . VAL G 1 157 ? -21.359 73.481 44.217 1.00 19.82 157 VAL G C 1
ATOM 15861 O O . VAL G 1 157 ? -22.346 73.881 43.589 1.00 23.93 157 VAL G O 1
ATOM 15865 N N . GLU G 1 158 ? -20.361 74.272 44.583 1.00 18.97 158 GLU G N 1
ATOM 15866 C CA . GLU G 1 158 ? -20.302 75.672 44.175 1.00 17.54 158 GLU G CA 1
ATOM 15867 C C . GLU G 1 158 ? -19.025 75.915 43.390 1.00 20.96 158 GLU G C 1
ATOM 15868 O O . GLU G 1 158 ? -17.946 75.472 43.799 1.00 21.79 158 GLU G O 1
ATOM 15874 N N . VAL G 1 159 ? -19.152 76.629 42.276 1.00 19.78 159 VAL G N 1
ATOM 15875 C CA . VAL G 1 159 ? -18.033 76.924 41.392 1.00 17.89 159 VAL G CA 1
ATOM 15876 C C . VAL G 1 159 ? -17.924 78.438 41.268 1.00 18.44 159 VAL G C 1
ATOM 15877 O O . VAL G 1 159 ? -18.895 79.104 40.896 1.00 19.59 159 VAL G O 1
ATOM 15881 N N . PHE G 1 160 ? -16.748 78.971 41.576 1.00 18.58 160 PHE G N 1
ATOM 15882 C CA . PHE G 1 160 ? -16.422 80.371 41.343 1.00 17.25 160 PHE G CA 1
ATOM 15883 C C . PHE G 1 160 ? -15.489 80.473 40.146 1.00 14.76 160 PHE G C 1
ATOM 15884 O O . PHE G 1 160 ? -14.474 79.770 40.095 1.00 20.47 160 PHE G O 1
ATOM 15892 N N . HIS G 1 161 ? -15.806 81.355 39.203 1.00 15.43 161 HIS G N 1
ATOM 15893 C CA . HIS G 1 161 ? -14.940 81.624 38.061 1.00 16.93 161 HIS G CA 1
ATOM 15894 C C . HIS G 1 161 ? -14.378 83.035 38.178 1.00 21.06 161 HIS G C 1
ATOM 15895 O O . HIS G 1 161 ? -15.143 84.009 38.171 1.00 21.04 161 HIS G O 1
ATOM 15902 N N . PHE G 1 162 ? -13.053 83.145 38.244 1.00 18.68 162 PHE G N 1
ATOM 15903 C CA . PHE G 1 162 ? -12.367 84.418 38.452 1.00 17.74 162 PHE G CA 1
ATOM 15904 C C . PHE G 1 162 ? -11.497 84.786 37.253 1.00 21.07 162 PHE G C 1
ATOM 15905 O O . PHE G 1 162 ? -10.852 83.922 36.652 1.00 17.99 162 PHE G O 1
ATOM 15913 N N . GLN G 1 163 ? -11.474 86.081 36.920 1.00 17.68 163 GLN G N 1
ATOM 15914 C CA . GLN G 1 163 ? -10.535 86.670 35.974 1.00 16.39 163 GLN G CA 1
ATOM 15915 C C . GLN G 1 163 ? -9.668 87.681 36.725 1.00 21.04 163 GLN G C 1
ATOM 15916 O O . GLN G 1 163 ? -10.137 88.328 37.666 1.00 19.90 163 GLN G O 1
ATOM 15922 N N . ASN G 1 164 ? -8.395 87.810 36.331 1.00 18.60 164 ASN G N 1
ATOM 15923 C CA . ASN G 1 164 ? -7.498 88.723 37.039 1.00 18.45 164 ASN G CA 1
ATOM 15924 C C . ASN G 1 164 ? -7.568 90.125 36.431 1.00 19.83 164 ASN G C 1
ATOM 15925 O O . ASN G 1 164 ? -8.430 90.434 35.597 1.00 17.96 164 ASN G O 1
ATOM 15930 N N . ASN G 1 165 ? -6.644 90.995 36.851 1.00 18.95 165 ASN G N 1
ATOM 15931 C CA . ASN G 1 165 ? -6.649 92.409 36.465 1.00 17.79 165 ASN G CA 1
ATOM 15932 C C . ASN G 1 165 ? -7.966 93.071 36.860 1.00 20.20 165 ASN G C 1
ATOM 15933 O O . ASN G 1 165 ? -8.505 93.912 36.137 1.00 21.43 165 ASN G O 1
ATOM 15938 N N . ARG G 1 166 ? -8.505 92.641 37.993 1.00 20.59 166 ARG G N 1
ATOM 15939 C CA . ARG G 1 166 ? -9.675 93.217 38.633 1.00 24.40 166 ARG G CA 1
ATOM 15940 C C . ARG G 1 166 ? -9.368 93.286 40.118 1.00 20.51 166 ARG G C 1
ATOM 15941 O O . ARG G 1 166 ? -8.646 92.431 40.635 1.00 21.17 166 ARG G O 1
ATOM 15949 N N . PRO G 1 167 ? -9.918 94.271 40.835 1.00 21.61 167 PRO G N 1
ATOM 15950 C CA . PRO G 1 167 ? -9.484 94.488 42.227 1.00 20.12 167 PRO G CA 1
ATOM 15951 C C . PRO G 1 167 ? -9.871 93.382 43.205 1.00 24.61 167 PRO G C 1
ATOM 15952 O O . PRO G 1 167 ? -9.245 93.290 44.272 1.00 28.07 167 PRO G O 1
ATOM 15956 N N . GLN G 1 168 ? -10.871 92.546 42.904 1.00 22.06 168 GLN G N 1
ATOM 15957 C CA . GLN G 1 168 ? -11.264 91.465 43.813 1.00 17.16 168 GLN G CA 1
ATOM 15958 C C . GLN G 1 168 ? -10.445 90.194 43.616 1.00 24.86 168 GLN G C 1
ATOM 15959 O O . GLN G 1 168 ? -10.647 89.218 44.352 1.00 20.08 168 GLN G O 1
ATOM 15965 N N . TRP G 1 169 ? -9.541 90.187 42.630 1.00 20.35 169 TRP G N 1
ATOM 15966 C CA . TRP G 1 169 ? -8.744 89.005 42.325 1.00 21.38 169 TRP G CA 1
ATOM 15967 C C . TRP G 1 169 ? -7.907 88.574 43.519 1.00 20.62 169 TRP G C 1
ATOM 15968 O O . TRP G 1 169 ? -7.877 87.392 43.870 1.00 20.73 169 TRP G O 1
ATOM 15979 N N . ASP G 1 170 ? -7.238 89.526 44.178 1.00 25.68 170 ASP G N 1
ATOM 15980 C CA . ASP G 1 170 ? -6.330 89.164 45.266 1.00 19.26 170 ASP G CA 1
ATOM 15981 C C . ASP G 1 170 ? -7.057 88.509 46.431 1.00 18.77 170 ASP G C 1
ATOM 15982 O O . ASP G 1 170 ? -6.451 87.731 47.173 1.00 23.86 170 ASP G O 1
ATOM 15987 N N . ASP G 1 171 ? -8.343 88.808 46.616 1.00 20.70 171 ASP G N 1
ATOM 15988 C CA . ASP G 1 171 ? -9.126 88.263 47.720 1.00 21.95 171 ASP G CA 1
ATOM 15989 C C . ASP G 1 171 ? -10.004 87.092 47.288 1.00 24.17 171 ASP G C 1
ATOM 15990 O O . ASP G 1 171 ? -10.939 86.734 48.011 1.00 22.26 171 ASP G O 1
ATOM 15995 N N . ARG G 1 172 ? -9.714 86.484 46.129 1.00 24.08 172 ARG G N 1
ATOM 15996 C CA . ARG G 1 172 ? -10.605 85.470 45.565 1.00 18.69 172 ARG G CA 1
ATOM 15997 C C . ARG G 1 172 ? -10.724 84.236 46.443 1.00 23.35 172 ARG G C 1
ATOM 15998 O O . ARG G 1 172 ? -11.697 83.484 46.307 1.00 22.72 172 ARG G O 1
ATOM 16006 N N . ASN G 1 173 ? -9.764 83.998 47.325 1.00 20.06 173 ASN G N 1
ATOM 16007 C CA . ASN G 1 173 ? -9.835 82.835 48.195 1.00 25.75 173 ASN G CA 1
ATOM 16008 C C . ASN G 1 173 ? -10.737 83.047 49.408 1.00 26.75 173 ASN G C 1
ATOM 16009 O O . ASN G 1 173 ? -10.958 82.095 50.161 1.00 27.80 173 ASN G O 1
ATOM 16014 N N . SER G 1 174 ? -11.285 84.246 49.610 1.00 27.23 174 SER G N 1
ATOM 16015 C CA . SER G 1 174 ? -12.216 84.463 50.717 1.00 22.48 174 SER G CA 1
ATOM 16016 C C . SER G 1 174 ? -13.608 84.032 50.279 1.00 27.96 174 SER G C 1
ATOM 16017 O O . SER G 1 174 ? -14.340 84.803 49.642 1.00 26.40 174 SER G O 1
ATOM 16020 N N . TYR G 1 175 ? -13.976 82.794 50.631 1.00 25.31 175 TYR G N 1
ATOM 16021 C CA . TYR G 1 175 ? -15.299 82.265 50.304 1.00 28.44 175 TYR G CA 1
ATOM 16022 C C . TYR G 1 175 ? -16.407 83.208 50.774 1.00 28.30 175 TYR G C 1
ATOM 16023 O O . TYR G 1 175 ? -17.348 83.509 50.029 1.00 23.87 175 TYR G O 1
ATOM 16032 N N . GLU G 1 176 ? -16.294 83.698 52.007 1.00 25.22 176 GLU G N 1
ATOM 16033 C CA . GLU G 1 176 ? -17.375 84.515 52.555 1.00 26.60 176 GLU G CA 1
ATOM 16034 C C . GLU G 1 176 ? -17.524 85.834 51.799 1.00 25.58 176 GLU G C 1
ATOM 16035 O O . GLU G 1 176 ? -18.644 86.274 51.501 1.00 22.99 176 GLU G O 1
ATOM 16041 N N . ASN G 1 177 ? -16.415 86.467 51.406 1.00 23.43 177 ASN G N 1
ATOM 16042 C CA . ASN G 1 177 ? -16.513 87.740 50.708 1.00 19.01 177 ASN G CA 1
ATOM 16043 C C . ASN G 1 177 ? -17.080 87.559 49.307 1.00 25.42 177 ASN G C 1
ATOM 16044 O O . ASN G 1 177 ? -17.890 88.373 48.852 1.00 23.65 177 ASN G O 1
ATOM 16049 N N . VAL G 1 178 ? -16.703 86.479 48.615 1.00 22.51 178 VAL G N 1
ATOM 16050 C CA . VAL G 1 178 ? -17.274 86.241 47.292 1.00 22.90 178 VAL G CA 1
ATOM 16051 C C . VAL G 1 178 ? -18.773 85.981 47.409 1.00 18.50 178 VAL G C 1
ATOM 16052 O O . VAL G 1 178 ? -19.577 86.542 46.655 1.00 20.20 178 VAL G O 1
ATOM 16056 N N . LYS G 1 179 ? -19.171 85.130 48.365 1.00 20.45 179 LYS G N 1
ATOM 16057 C CA . LYS G 1 179 ? -20.590 84.819 48.533 1.00 18.99 179 LYS G CA 1
ATOM 16058 C C . LYS G 1 179 ? -21.381 86.068 48.888 1.00 25.37 179 LYS G C 1
ATOM 16059 O O . LYS G 1 179 ? -22.516 86.245 48.429 1.00 23.13 179 LYS G O 1
ATOM 16065 N N . SER G 1 180 ? -20.783 86.955 49.683 1.00 23.81 180 SER G N 1
ATOM 16066 C CA . SER G 1 180 ? -21.427 88.229 49.992 1.00 22.58 180 SER G CA 1
ATOM 16067 C C . SER G 1 180 ? -21.713 89.020 48.724 1.00 23.89 180 SER G C 1
ATOM 16068 O O . SER G 1 180 ? -22.811 89.561 48.555 1.00 25.99 180 SER G O 1
ATOM 16071 N N . ARG G 1 181 ? -20.745 89.081 47.805 1.00 25.19 181 ARG G N 1
ATOM 16072 C CA . ARG G 1 181 ? -20.973 89.813 46.565 1.00 23.70 181 ARG G CA 1
ATOM 16073 C C . ARG G 1 181 ? -22.001 89.105 45.693 1.00 23.24 181 ARG G C 1
ATOM 16074 O O . ARG G 1 181 ? -22.808 89.756 45.018 1.00 25.63 181 ARG G O 1
ATOM 16082 N N . ILE G 1 182 ? -21.979 87.771 45.689 1.00 23.21 182 ILE G N 1
ATOM 16083 C CA . ILE G 1 182 ? -22.974 87.007 44.940 1.00 22.99 182 ILE G CA 1
ATOM 16084 C C . ILE G 1 182 ? -24.377 87.311 45.447 1.00 22.83 182 ILE G C 1
ATOM 16085 O O . ILE G 1 182 ? -25.319 87.466 44.661 1.00 27.98 182 ILE G O 1
ATOM 16090 N N . ASN G 1 183 ? -24.534 87.416 46.765 1.00 24.97 183 ASN G N 1
ATOM 16091 C CA . ASN G 1 183 ? -25.862 87.589 47.342 1.00 29.47 183 ASN G CA 1
ATOM 16092 C C . ASN G 1 183 ? -26.337 89.042 47.286 1.00 27.71 183 ASN G C 1
ATOM 16093 O O . ASN G 1 183 ? -27.536 89.285 47.101 1.00 28.90 183 ASN G O 1
ATOM 16098 N N . ASN G 1 184 ? -25.417 90.014 47.352 1.00 27.02 184 ASN G N 1
ATOM 16099 C CA . ASN G 1 184 ? -25.769 91.403 47.624 1.00 31.20 184 ASN G CA 1
ATOM 16100 C C . ASN G 1 184 ? -25.359 92.397 46.542 1.00 29.28 184 ASN G C 1
ATOM 16101 O O . ASN G 1 184 ? -25.868 93.522 46.545 1.00 29.49 184 ASN G O 1
ATOM 16106 N N . ASN G 1 185 ? -24.450 92.043 45.635 1.00 26.00 185 ASN G N 1
ATOM 16107 C CA . ASN G 1 185 ? -23.871 93.081 44.789 1.00 29.21 185 ASN G CA 1
ATOM 16108 C C . ASN G 1 185 ? -23.973 92.824 43.290 1.00 39.00 185 ASN G C 1
ATOM 16109 O O . ASN G 1 185 ? -24.089 93.776 42.510 1.00 44.09 185 ASN G O 1
ATOM 16114 N N . ILE G 1 186 ? -23.959 91.569 42.864 1.00 24.07 186 ILE G N 1
ATOM 16115 C CA . ILE G 1 186 ? -23.875 91.267 41.440 1.00 21.33 186 ILE G CA 1
ATOM 16116 C C . ILE G 1 186 ? -25.270 91.334 40.832 1.00 24.75 186 ILE G C 1
ATOM 16117 O O . ILE G 1 186 ? -26.209 90.702 41.331 1.00 30.00 186 ILE G O 1
ATOM 16122 N N . SER G 1 187 ? -25.407 92.094 39.743 1.00 24.92 187 SER G N 1
ATOM 16123 C CA . SER G 1 187 ? -26.720 92.338 39.152 1.00 22.80 187 SER G CA 1
ATOM 16124 C C . SER G 1 187 ? -27.378 91.031 38.735 1.00 26.89 187 SER G C 1
ATOM 16125 O O . SER G 1 187 ? -26.759 90.194 38.071 1.00 24.11 187 SER G O 1
ATOM 16128 N N . LYS G 1 188 ? -28.647 90.867 39.095 1.00 22.90 188 LYS G N 1
ATOM 16129 C CA . LYS G 1 188 ? -29.392 89.675 38.707 1.00 24.84 188 LYS G CA 1
ATOM 16130 C C . LYS G 1 188 ? -30.178 89.879 37.423 1.00 26.72 188 LYS G C 1
ATOM 16131 O O . LYS G 1 188 ? -30.769 88.923 36.907 1.00 28.36 188 LYS G O 1
ATOM 16137 N N . SER G 1 189 ? -30.164 91.091 36.884 1.00 21.32 189 SER G N 1
ATOM 16138 C CA . SER G 1 189 ? -30.862 91.410 35.648 1.00 26.35 189 SER G CA 1
ATOM 16139 C C . SER G 1 189 ? -30.293 92.709 35.098 1.00 24.14 189 SER G C 1
ATOM 16140 O O . SER G 1 189 ? -29.845 93.568 35.859 1.00 27.02 189 SER G O 1
ATOM 16143 N N . TYR G 1 190 ? -30.295 92.832 33.769 1.00 27.24 190 TYR G N 1
ATOM 16144 C CA . TYR G 1 190 ? -29.935 94.073 33.096 1.00 19.62 190 TYR G CA 1
ATOM 16145 C C . TYR G 1 190 ? -31.058 94.472 32.147 1.00 28.34 190 TYR G C 1
ATOM 16146 O O . TYR G 1 190 ? -31.615 93.628 31.436 1.00 29.58 190 TYR G O 1
ATOM 16155 N N . SER G 1 191 ? -31.395 95.761 32.142 1.00 29.50 191 SER G N 1
ATOM 16156 C CA . SER G 1 191 ? -32.432 96.247 31.245 1.00 25.88 191 SER G CA 1
ATOM 16157 C C . SER G 1 191 ? -31.888 96.379 29.830 1.00 27.21 191 SER G C 1
ATOM 16158 O O . SER G 1 191 ? -30.688 96.566 29.616 1.00 29.26 191 SER G O 1
ATOM 16161 N N . LYS G 1 192 ? -32.798 96.294 28.858 1.00 29.76 192 LYS G N 1
ATOM 16162 C CA . LYS G 1 192 ? -32.441 96.560 27.470 1.00 26.76 192 LYS G CA 1
ATOM 16163 C C . LYS G 1 192 ? -31.786 97.931 27.319 1.00 30.67 192 LYS G C 1
ATOM 16164 O O . LYS G 1 192 ? -30.859 98.105 26.516 1.00 29.65 192 LYS G O 1
ATOM 16170 N N . ALA G 1 193 ? -32.279 98.923 28.065 1.00 31.37 193 ALA G N 1
ATOM 16171 C CA . ALA G 1 193 ? -31.699 100.265 28.017 1.00 33.39 193 ALA G CA 1
ATOM 16172 C C . ALA G 1 193 ? -30.255 100.274 28.518 1.00 30.70 193 ALA G C 1
ATOM 16173 O O . ALA G 1 193 ? -29.381 100.909 27.914 1.00 32.77 193 ALA G O 1
ATOM 16175 N N . LYS G 1 194 ? -29.986 99.590 29.635 1.00 32.09 194 LYS G N 1
ATOM 16176 C CA . LYS G 1 194 ? -28.620 99.541 30.162 1.00 33.75 194 LYS G CA 1
ATOM 16177 C C . LYS G 1 194 ? -27.652 98.897 29.174 1.00 34.68 194 LYS G C 1
ATOM 16178 O O . LYS G 1 194 ? -26.532 99.387 28.979 1.00 32.30 194 LYS G O 1
ATOM 16184 N N . LEU G 1 195 ? -28.069 97.809 28.527 1.00 28.11 195 LEU G N 1
ATOM 16185 C CA . LEU G 1 195 ? -27.214 97.171 27.532 1.00 28.67 195 LEU G CA 1
ATOM 16186 C C . LEU G 1 195 ? -26.937 98.092 26.360 1.00 32.76 195 LEU G C 1
ATOM 16187 O O . LEU G 1 195 ? -25.940 97.904 25.652 1.00 31.70 195 LEU G O 1
ATOM 16192 N N . ASN G 1 196 ? -27.804 99.073 26.132 1.00 32.49 196 ASN G N 1
ATOM 16193 C CA . ASN G 1 196 ? -27.639 100.018 25.035 1.00 39.38 196 ASN G CA 1
ATOM 16194 C C . ASN G 1 196 ? -26.938 101.300 25.481 1.00 36.15 196 ASN G C 1
ATOM 16195 O O . ASN G 1 196 ? -26.783 102.219 24.669 1.00 41.26 196 ASN G O 1
ATOM 16200 N N . GLU G 1 197 ? -26.487 101.344 26.742 1.00 37.78 197 GLU G N 1
ATOM 16201 C CA . GLU G 1 197 ? -25.672 102.490 27.110 1.00 38.78 197 GLU G CA 1
ATOM 16202 C C . GLU G 1 197 ? -24.255 102.407 26.590 1.00 43.10 197 GLU G C 1
ATOM 16203 O O . GLU G 1 197 ? -23.616 101.354 26.610 1.00 39.85 197 GLU G O 1
ATOM 16209 N N . GLN G 1 198 ? -23.766 103.600 26.303 1.00 36.54 198 GLN G N 1
ATOM 16210 C CA . GLN G 1 198 ? -22.369 103.819 25.956 1.00 43.58 198 GLN G CA 1
ATOM 16211 C C . GLN G 1 198 ? -21.725 104.429 27.193 1.00 40.45 198 GLN G C 1
ATOM 16212 O O . GLN G 1 198 ? -21.916 105.613 27.475 1.00 41.35 198 GLN G O 1
ATOM 16218 N N . LEU G 1 199 ? -21.004 103.621 27.965 1.00 37.40 199 LEU G N 1
ATOM 16219 C CA . LEU G 1 199 ? -20.330 104.190 29.119 1.00 37.72 199 LEU G CA 1
ATOM 16220 C C . LEU G 1 199 ? -19.330 105.220 28.616 1.00 31.95 199 LEU G C 1
ATOM 16221 O O . LEU G 1 199 ? -18.544 104.941 27.703 1.00 31.12 199 LEU G O 1
ATOM 16226 N N . SER G 1 200 ? -19.378 106.425 29.180 1.00 39.39 200 SER G N 1
ATOM 16227 C CA . SER G 1 200 ? -18.522 107.481 28.655 1.00 39.76 200 SER G CA 1
ATOM 16228 C C . SER G 1 200 ? -17.058 107.094 28.805 1.00 39.78 200 SER G C 1
ATOM 16229 O O . SER G 1 200 ? -16.628 106.613 29.862 1.00 35.12 200 SER G O 1
ATOM 16232 N N . THR G 1 201 ? -16.288 107.327 27.739 1.00 37.95 201 THR G N 1
ATOM 16233 C CA . THR G 1 201 ? -14.872 106.975 27.738 1.00 36.34 201 THR G CA 1
ATOM 16234 C C . THR G 1 201 ? -14.071 107.752 28.773 1.00 37.27 201 THR G C 1
ATOM 16235 O O . THR G 1 201 ? -12.928 107.376 29.055 1.00 35.01 201 THR G O 1
ATOM 16239 N N . TYR G 1 202 ? -14.646 108.802 29.357 1.00 41.00 202 TYR G N 1
ATOM 16240 C CA . TYR G 1 202 ? -13.995 109.557 30.417 1.00 35.61 202 TYR G CA 1
ATOM 16241 C C . TYR G 1 202 ? -14.214 108.957 31.804 1.00 33.56 202 TYR G C 1
ATOM 16242 O O . TYR G 1 202 ? -13.591 109.414 32.766 1.00 33.31 202 TYR G O 1
ATOM 16251 N N . VAL G 1 203 ? -15.057 107.940 31.935 1.00 33.29 203 VAL G N 1
ATOM 16252 C CA . VAL G 1 203 ? -15.121 107.148 33.162 1.00 27.64 203 VAL G CA 1
ATOM 16253 C C . VAL G 1 203 ? -13.938 106.184 33.181 1.00 26.63 203 VAL G C 1
ATOM 16254 O O . VAL G 1 203 ? -13.665 105.511 32.182 1.00 26.69 203 VAL G O 1
ATOM 16258 N N . HIS G 1 204 ? -13.216 106.121 34.305 1.00 21.32 204 HIS G N 1
ATOM 16259 C CA . HIS G 1 204 ? -11.930 105.428 34.279 1.00 21.97 204 HIS G CA 1
ATOM 16260 C C . HIS G 1 204 ? -12.025 103.911 34.422 1.00 23.24 204 HIS G C 1
ATOM 16261 O O . HIS G 1 204 ? -11.151 103.208 33.902 1.00 25.58 204 HIS G O 1
ATOM 16268 N N . ASP G 1 205 ? -13.051 103.382 35.089 1.00 26.50 205 ASP G N 1
ATOM 16269 C CA . ASP G 1 205 ? -13.149 101.946 35.359 1.00 29.87 205 ASP G CA 1
ATOM 16270 C C . ASP G 1 205 ? -14.609 101.514 35.261 1.00 35.88 205 ASP G C 1
ATOM 16271 O O . ASP G 1 205 ? -15.506 102.277 35.632 1.00 33.86 205 ASP G O 1
ATOM 16276 N N . ASP G 1 206 ? -14.864 100.322 34.708 1.00 22.25 206 ASP G N 1
ATOM 16277 C CA . ASP G 1 206 ? -16.250 99.931 34.472 1.00 18.08 206 ASP G CA 1
ATOM 16278 C C . ASP G 1 206 ? -16.871 99.163 35.635 1.00 21.95 206 ASP G C 1
ATOM 16279 O O . ASP G 1 206 ? -18.064 98.845 35.583 1.00 24.00 206 ASP G O 1
ATOM 16284 N N . GLY G 1 207 ? -16.110 98.890 36.686 1.00 19.41 207 GLY G N 1
ATOM 16285 C CA . GLY G 1 207 ? -16.661 98.277 37.876 1.00 21.47 207 GLY G CA 1
ATOM 16286 C C . GLY G 1 207 ? -16.876 96.785 37.787 1.00 20.37 207 GLY G C 1
ATOM 16287 O O . GLY G 1 207 ? -17.494 96.213 38.685 1.00 21.19 207 GLY G O 1
ATOM 16288 N N . THR G 1 208 ? -16.362 96.137 36.751 1.00 18.12 208 THR G N 1
ATOM 16289 C CA . THR G 1 208 ? -16.548 94.697 36.603 1.00 21.36 208 THR G CA 1
ATOM 16290 C C . THR G 1 208 ? -15.842 93.924 37.714 1.00 19.80 208 THR G C 1
ATOM 16291 O O . THR G 1 208 ? -14.711 94.233 38.096 1.00 24.93 208 THR G O 1
ATOM 16295 N N . ASP G 1 209 ? -16.528 92.912 38.234 1.00 18.80 209 ASP G N 1
ATOM 16296 C CA . ASP G 1 209 ? -16.010 92.038 39.276 1.00 16.40 209 ASP G CA 1
ATOM 16297 C C . ASP G 1 209 ? -15.047 91.007 38.684 1.00 20.44 209 ASP G C 1
ATOM 16298 O O . ASP G 1 209 ? -15.210 90.552 37.547 1.00 20.14 209 ASP G O 1
ATOM 16303 N N . SER G 1 210 ? -14.041 90.635 39.480 1.00 19.51 210 SER G N 1
ATOM 16304 C CA . SER G 1 210 ? -13.201 89.486 39.143 1.00 18.80 210 SER G CA 1
ATOM 16305 C C . SER G 1 210 ? -14.033 88.223 38.959 1.00 20.63 210 SER G C 1
ATOM 16306 O O . SER G 1 210 ? -13.758 87.408 38.064 1.00 17.02 210 SER G O 1
ATOM 16309 N N . LEU G 1 211 ? -15.041 88.034 39.803 1.00 17.95 211 LEU G N 1
ATOM 16310 C CA . LEU G 1 211 ? -15.937 86.898 39.656 1.00 15.41 211 LEU G CA 1
ATOM 16311 C C . LEU G 1 211 ? -16.822 87.136 38.444 1.00 23.00 211 LEU G C 1
ATOM 16312 O O . LEU G 1 211 ? -17.558 88.126 38.401 1.00 22.69 211 LEU G O 1
ATOM 16317 N N . PHE G 1 212 ? -16.715 86.285 37.424 1.00 16.22 212 PHE G N 1
ATOM 16318 C CA . PHE G 1 212 ? -17.577 86.459 36.261 1.00 16.79 212 PHE G CA 1
ATOM 16319 C C . PHE G 1 212 ? -18.647 85.388 36.139 1.00 16.46 212 PHE G C 1
ATOM 16320 O O . PHE G 1 212 ? -19.558 85.545 35.314 1.00 17.10 212 PHE G O 1
ATOM 16328 N N . LEU G 1 213 ? -18.592 84.344 36.961 1.00 18.91 213 LEU G N 1
ATOM 16329 C CA . LEU G 1 213 ? -19.595 83.288 36.918 1.00 19.85 213 LEU G CA 1
ATOM 16330 C C . LEU G 1 213 ? -19.625 82.557 38.249 1.00 15.70 213 LEU G C 1
ATOM 16331 O O . LEU G 1 213 ? -18.580 82.269 38.837 1.00 19.55 213 LEU G O 1
ATOM 16336 N N . TYR G 1 214 ? -20.838 82.273 38.724 1.00 18.16 214 TYR G N 1
ATOM 16337 C CA . TYR G 1 214 ? -21.075 81.454 39.903 1.00 19.12 214 TYR G CA 1
ATOM 16338 C C . TYR G 1 214 ? -22.030 80.349 39.486 1.00 19.82 214 TYR G C 1
ATOM 16339 O O . TYR G 1 214 ? -23.062 80.639 38.867 1.00 19.68 214 TYR G O 1
ATOM 16348 N N . GLN G 1 215 ? -21.675 79.094 39.788 1.00 23.61 215 GLN G N 1
ATOM 16349 C CA . GLN G 1 215 ? -22.544 77.942 39.548 1.00 19.26 215 GLN G CA 1
ATOM 16350 C C . GLN G 1 215 ? -22.805 77.231 40.865 1.00 19.93 215 GLN G C 1
ATOM 16351 O O . GLN G 1 215 ? -21.906 77.101 41.703 1.00 19.08 215 GLN G O 1
ATOM 16357 N N . LYS G 1 216 ? -24.036 76.761 41.062 1.00 19.34 216 LYS G N 1
ATOM 16358 C CA . LYS G 1 216 ? -24.337 75.963 42.246 1.00 21.65 216 LYS G CA 1
ATOM 16359 C C . LYS G 1 216 ? -25.132 74.736 41.836 1.00 20.09 216 LYS G C 1
ATOM 16360 O O . LYS G 1 216 ? -26.138 74.851 41.129 1.00 21.81 216 LYS G O 1
ATOM 16366 N N . LEU G 1 217 ? -24.646 73.568 42.237 1.00 21.73 217 LEU G N 1
ATOM 16367 C CA . LEU G 1 217 ? -25.366 72.316 42.079 1.00 18.50 217 LEU G CA 1
ATOM 16368 C C . LEU G 1 217 ? -25.908 71.886 43.434 1.00 18.54 217 LEU G C 1
ATOM 16369 O O . LEU G 1 217 ? -25.226 72.015 44.457 1.00 21.10 217 LEU G O 1
ATOM 16374 N N . SER G 1 218 ? -27.143 71.377 43.442 1.00 23.27 218 SER G N 1
ATOM 16375 C CA . SER G 1 218 ? -27.812 71.022 44.683 1.00 22.14 218 SER G CA 1
ATOM 16376 C C . SER G 1 218 ? -28.479 69.658 44.567 1.00 18.23 218 SER G C 1
ATOM 16377 O O . SER G 1 218 ? -29.067 69.332 43.532 1.00 25.65 218 SER G O 1
ATOM 16380 N N . ARG G 1 219 ? -28.372 68.871 45.638 1.00 23.74 219 ARG G N 1
ATOM 16381 C CA . ARG G 1 219 ? -29.120 67.627 45.823 1.00 28.60 219 ARG G CA 1
ATOM 16382 C C . ARG G 1 219 ? -29.747 67.663 47.209 1.00 28.66 219 ARG G C 1
ATOM 16383 O O . ARG G 1 219 ? -29.048 67.913 48.193 1.00 25.83 219 ARG G O 1
ATOM 16391 N N . ALA G 1 220 ? -31.050 67.386 47.298 1.00 31.14 220 ALA G N 1
ATOM 16392 C CA . ALA G 1 220 ? -31.744 67.582 48.572 1.00 36.37 220 ALA G CA 1
ATOM 16393 C C . ALA G 1 220 ? -31.391 66.518 49.608 1.00 36.88 220 ALA G C 1
ATOM 16394 O O . ALA G 1 220 ? -31.510 66.770 50.814 1.00 37.98 220 ALA G O 1
ATOM 16396 N N . SER G 1 221 ? -30.971 65.332 49.179 1.00 36.86 221 SER G N 1
ATOM 16397 C CA . SER G 1 221 ? -30.645 64.276 50.128 1.00 35.75 221 SER G CA 1
ATOM 16398 C C . SER G 1 221 ? -29.579 63.376 49.524 1.00 37.40 221 SER G C 1
ATOM 16399 O O . SER G 1 221 ? -29.264 63.454 48.333 1.00 38.53 221 SER G O 1
ATOM 16402 N N . LEU G 1 222 ? -29.038 62.510 50.384 1.00 35.86 222 LEU G N 1
ATOM 16403 C CA . LEU G 1 222 ? -27.939 61.613 50.041 1.00 41.17 222 LEU G CA 1
ATOM 16404 C C . LEU G 1 222 ? -28.215 60.812 48.765 1.00 42.17 222 LEU G C 1
ATOM 16405 O O . LEU G 1 222 ? -27.324 60.656 47.918 1.00 36.82 222 LEU G O 1
ATOM 16410 N N . LYS G 1 223 ? -29.434 60.286 48.628 1.00 31.88 223 LYS G N 1
ATOM 16411 C CA . LYS G 1 223 ? -29.768 59.405 47.514 1.00 37.38 223 LYS G CA 1
ATOM 16412 C C . LYS G 1 223 ? -30.608 60.089 46.440 1.00 39.10 223 LYS G C 1
ATOM 16413 O O . LYS G 1 223 ? -31.160 59.404 45.573 1.00 35.22 223 LYS G O 1
ATOM 16419 N N . GLU G 1 224 ? -30.697 61.417 46.465 1.00 32.44 224 GLU G N 1
ATOM 16420 C CA . GLU G 1 224 ? -31.472 62.170 45.484 1.00 32.16 224 GLU G CA 1
ATOM 16421 C C . GLU G 1 224 ? -31.169 61.723 44.061 1.00 30.66 224 GLU G C 1
ATOM 16422 O O . GLU G 1 224 ? -30.015 61.473 43.702 1.00 36.50 224 GLU G O 1
ATOM 16428 N N . SER G 1 225 ? -32.211 61.615 43.241 1.00 26.64 225 SER G N 1
ATOM 16429 C CA . SER G 1 225 ? -32.022 61.125 41.887 1.00 36.59 225 SER G CA 1
ATOM 16430 C C . SER G 1 225 ? -31.827 62.240 40.869 1.00 28.96 225 SER G C 1
ATOM 16431 O O . SER G 1 225 ? -31.532 61.945 39.707 1.00 31.13 225 SER G O 1
ATOM 16434 N N . GLN G 1 226 ? -31.958 63.506 41.257 1.00 28.76 226 GLN G N 1
ATOM 16435 C CA . GLN G 1 226 ? -31.746 64.577 40.297 1.00 28.32 226 GLN G CA 1
ATOM 16436 C C . GLN G 1 226 ? -30.694 65.532 40.841 1.00 29.14 226 GLN G C 1
ATOM 16437 O O . GLN G 1 226 ? -30.243 65.416 41.981 1.00 31.00 226 GLN G O 1
ATOM 16443 N N . ILE G 1 227 ? -30.253 66.445 39.983 1.00 30.56 227 ILE G N 1
ATOM 16444 C CA . ILE G 1 227 ? -29.363 67.526 40.384 1.00 26.08 227 ILE G CA 1
ATOM 16445 C C . ILE G 1 227 ? -30.004 68.829 39.930 1.00 21.70 227 ILE G C 1
ATOM 16446 O O . ILE G 1 227 ? -30.316 68.982 38.741 1.00 26.10 227 ILE G O 1
ATOM 16451 N N . ASN G 1 228 ? -30.230 69.749 40.872 1.00 23.06 228 ASN G N 1
ATOM 16452 C CA . ASN G 1 228 ? -30.672 71.098 40.528 1.00 21.17 228 ASN G CA 1
ATOM 16453 C C . ASN G 1 228 ? -29.453 71.988 40.318 1.00 20.65 228 ASN G C 1
ATOM 16454 O O . ASN G 1 228 ? -28.447 71.862 41.028 1.00 21.42 228 ASN G O 1
ATOM 16459 N N . TYR G 1 229 ? -29.558 72.919 39.367 1.00 25.22 229 TYR G N 1
ATOM 16460 C CA . TYR G 1 229 ? -28.453 73.826 39.113 1.00 25.15 229 TYR G CA 1
ATOM 16461 C C . TYR G 1 229 ? -28.937 75.269 39.130 1.00 27.11 229 TYR G C 1
ATOM 16462 O O . TYR G 1 229 ? -30.088 75.575 38.800 1.00 21.96 229 TYR G O 1
ATOM 16471 N N . TYR G 1 230 ? -28.006 76.147 39.476 1.00 21.14 230 TYR G N 1
ATOM 16472 C CA . TYR G 1 230 ? -28.201 77.583 39.477 1.00 25.33 230 TYR G CA 1
ATOM 16473 C C . TYR G 1 230 ? -26.936 78.214 38.916 1.00 20.46 230 TYR G C 1
ATOM 16474 O O . TYR G 1 230 ? -25.832 77.729 39.179 1.00 22.53 230 TYR G O 1
ATOM 16483 N N . GLN G 1 231 ? -27.097 79.251 38.109 1.00 17.93 231 GLN G N 1
ATOM 16484 C CA . GLN G 1 231 ? -25.972 80.065 37.672 1.00 18.46 231 GLN G CA 1
ATOM 16485 C C . GLN G 1 231 ? -26.289 81.531 37.897 1.00 22.53 231 GLN G C 1
ATOM 16486 O O . GLN G 1 231 ? -27.423 81.970 37.684 1.00 22.17 231 GLN G O 1
ATOM 16492 N N . LEU G 1 232 ? -25.275 82.285 38.315 1.00 19.99 232 LEU G N 1
ATOM 16493 C CA . LEU G 1 232 ? -25.317 83.740 38.308 1.00 21.76 232 LEU G CA 1
ATOM 16494 C C . LEU G 1 232 ? -24.202 84.211 37.389 1.00 18.57 232 LEU G C 1
ATOM 16495 O O . LEU G 1 232 ? -23.018 84.032 37.699 1.00 21.50 232 LEU G O 1
ATOM 16500 N N . ARG G 1 233 ? -24.582 84.815 36.272 1.00 16.18 233 ARG G N 1
ATOM 16501 C CA . ARG G 1 233 ? -23.632 85.245 35.263 1.00 16.57 233 ARG G CA 1
ATOM 16502 C C . ARG G 1 233 ? -23.238 86.698 35.497 1.00 23.51 233 ARG G C 1
ATOM 16503 O O . ARG G 1 233 ? -24.058 87.523 35.909 1.00 22.36 233 ARG G O 1
ATOM 16511 N N . GLY G 1 234 ? -21.980 87.007 35.209 1.00 19.38 234 GLY G N 1
ATOM 16512 C CA . GLY G 1 234 ? -21.484 88.365 35.354 1.00 19.15 234 GLY G CA 1
ATOM 16513 C C . GLY G 1 234 ? -20.960 88.911 34.051 1.00 19.66 234 GLY G C 1
ATOM 16514 O O . GLY G 1 234 ? -21.577 88.725 32.989 1.00 18.64 234 GLY G O 1
ATOM 16515 N N . LYS G 1 235 ? -19.821 89.593 34.118 1.00 18.22 235 LYS G N 1
ATOM 16516 C CA . LYS G 1 235 ? -19.240 90.273 32.975 1.00 17.17 235 LYS G CA 1
ATOM 16517 C C . LYS G 1 235 ? -17.752 89.971 32.892 1.00 15.67 235 LYS G C 1
ATOM 16518 O O . LYS G 1 235 ? -17.089 89.815 33.915 1.00 17.68 235 LYS G O 1
ATOM 16524 N N . PHE G 1 236 ? -17.232 89.939 31.668 1.00 17.66 236 PHE G N 1
ATOM 16525 C CA . PHE G 1 236 ? -15.790 89.898 31.445 1.00 22.43 236 PHE G CA 1
ATOM 16526 C C . PHE G 1 236 ? -15.219 91.319 31.490 1.00 22.93 236 PHE G C 1
ATOM 16527 O O . PHE G 1 236 ? -15.947 92.301 31.322 1.00 20.46 236 PHE G O 1
ATOM 16535 N N . ASN G 1 237 ? -13.903 91.416 31.727 1.00 20.83 237 ASN G N 1
ATOM 16536 C CA . ASN G 1 237 ? -13.220 92.715 31.801 1.00 18.53 237 ASN G CA 1
ATOM 16537 C C . ASN G 1 237 ? -13.603 93.615 30.635 1.00 22.11 237 ASN G C 1
ATOM 16538 O O . ASN G 1 237 ? -13.516 93.219 29.469 1.00 22.78 237 ASN G O 1
ATOM 16543 N N . GLY G 1 238 ? -14.000 94.842 30.948 1.00 20.81 238 GLY G N 1
ATOM 16544 C CA . GLY G 1 238 ? -14.192 95.822 29.903 1.00 17.74 238 GLY G CA 1
ATOM 16545 C C . GLY G 1 238 ? -12.878 96.439 29.451 1.00 17.02 238 GLY G C 1
ATOM 16546 O O . GLY G 1 238 ? -11.894 96.421 30.176 1.00 19.44 238 GLY G O 1
ATOM 16547 N N . VAL G 1 239 ? -12.874 96.971 28.228 1.00 22.01 239 VAL G N 1
ATOM 16548 C CA . VAL G 1 239 ? -11.697 97.591 27.622 1.00 16.70 239 VAL G CA 1
ATOM 16549 C C . VAL G 1 239 ? -12.084 98.969 27.107 1.00 24.27 239 VAL G C 1
ATOM 16550 O O . VAL G 1 239 ? -13.096 99.111 26.412 1.00 26.10 239 VAL G O 1
ATOM 16554 N N . ASN G 1 240 ? -11.275 99.981 27.441 1.00 22.59 240 ASN G N 1
ATOM 16555 C CA . ASN G 1 240 ? -11.551 101.379 27.094 1.00 24.74 240 ASN G CA 1
ATOM 16556 C C . ASN G 1 240 ? -10.525 101.859 26.068 1.00 28.32 240 ASN G C 1
ATOM 16557 O O . ASN G 1 240 ? -9.415 102.261 26.422 1.00 32.82 240 ASN G O 1
ATOM 16562 N N . LEU G 1 241 ? -10.905 101.838 24.798 1.00 33.82 241 LEU G N 1
ATOM 16563 C CA . LEU G 1 241 ? -10.021 102.321 23.748 1.00 38.22 241 LEU G CA 1
ATOM 16564 C C . LEU G 1 241 ? -10.715 103.506 23.095 1.00 43.08 241 LEU G C 1
ATOM 16565 O O . LEU G 1 241 ? -11.173 103.413 21.956 1.00 47.16 241 LEU G O 1
ATOM 16570 N N . GLY G 1 242 ? -10.771 104.623 23.817 1.00 37.42 242 GLY G N 1
ATOM 16571 C CA . GLY G 1 242 ? -11.447 105.783 23.298 1.00 41.15 242 GLY G CA 1
ATOM 16572 C C . GLY G 1 242 ? -12.945 105.705 23.467 1.00 45.09 242 GLY G C 1
ATOM 16573 O O . GLY G 1 242 ? -13.636 106.718 23.308 1.00 48.04 242 GLY G O 1
ATOM 16574 N N . TYR G 1 243 ? -13.457 104.502 23.722 1.00 33.81 243 TYR G N 1
ATOM 16575 C CA . TYR G 1 243 ? -14.849 104.222 24.030 1.00 28.22 243 TYR G CA 1
ATOM 16576 C C . TYR G 1 243 ? -14.868 102.920 24.821 1.00 29.43 243 TYR G C 1
ATOM 16577 O O . TYR G 1 243 ? -13.994 102.068 24.648 1.00 30.33 243 TYR G O 1
ATOM 16586 N N . TRP G 1 244 ? -15.860 102.772 25.690 1.00 27.66 244 TRP G N 1
ATOM 16587 C CA . TRP G 1 244 ? -15.930 101.586 26.531 1.00 29.20 244 TRP G CA 1
ATOM 16588 C C . TRP G 1 244 ? -16.566 100.434 25.771 1.00 29.73 244 TRP G C 1
ATOM 16589 O O . TRP G 1 244 ? -17.656 100.568 25.206 1.00 29.15 244 TRP G O 1
ATOM 16600 N N . ALA G 1 245 ? -15.877 99.302 25.760 1.00 33.34 245 ALA G N 1
ATOM 16601 C CA . ALA G 1 245 ? -16.462 98.034 25.361 1.00 30.00 245 ALA G CA 1
ATOM 16602 C C . ALA G 1 245 ? -16.714 97.241 26.635 1.00 28.42 245 ALA G C 1
ATOM 16603 O O . ALA G 1 245 ? -15.795 97.038 27.437 1.00 30.63 245 ALA G O 1
ATOM 16605 N N . GLN G 1 246 ? -17.958 96.830 26.843 1.00 25.03 246 GLN G N 1
ATOM 16606 C CA . GLN G 1 246 ? -18.310 96.066 28.027 1.00 20.24 246 GLN G CA 1
ATOM 16607 C C . GLN G 1 246 ? -18.878 94.726 27.588 1.00 21.81 246 GLN G C 1
ATOM 16608 O O . GLN G 1 246 ? -19.570 94.637 26.573 1.00 25.73 246 GLN G O 1
ATOM 16614 N N . GLU G 1 247 ? -18.606 93.695 28.379 1.00 22.18 247 GLU G N 1
ATOM 16615 C CA . GLU G 1 247 ? -18.796 92.311 27.953 1.00 22.41 247 GLU G CA 1
ATOM 16616 C C . GLU G 1 247 ? -19.705 91.597 28.943 1.00 21.10 247 GLU G C 1
ATOM 16617 O O . GLU G 1 247 ? -19.297 91.303 30.070 1.00 20.28 247 GLU G O 1
ATOM 16623 N N . TYR G 1 248 ? -20.927 91.304 28.512 1.00 18.98 248 TYR G N 1
ATOM 16624 C CA . TYR G 1 248 ? -21.946 90.719 29.366 1.00 19.67 248 TYR G CA 1
ATOM 16625 C C . TYR G 1 248 ? -22.107 89.241 29.029 1.00 18.71 248 TYR G C 1
ATOM 16626 O O . TYR G 1 248 ? -22.247 88.876 27.858 1.00 22.78 248 TYR G O 1
ATOM 16635 N N . ILE G 1 249 ? -22.091 88.397 30.048 1.00 19.74 249 ILE G N 1
ATOM 16636 C CA . ILE G 1 249 ? -22.442 86.985 29.856 1.00 19.83 249 ILE G CA 1
ATOM 16637 C C . ILE G 1 249 ? -23.959 86.941 29.994 1.00 16.35 249 ILE G C 1
ATOM 16638 O O . ILE G 1 249 ? -24.525 86.663 31.048 1.00 19.41 249 ILE G O 1
ATOM 16643 N N . LEU G 1 250 ? -24.638 87.250 28.883 1.00 23.84 250 LEU G N 1
ATOM 16644 C CA . LEU G 1 250 ? -26.055 87.609 28.891 1.00 25.72 250 LEU G CA 1
ATOM 16645 C C . LEU G 1 250 ? -26.994 86.412 28.882 1.00 28.68 250 LEU G C 1
ATOM 16646 O O . LEU G 1 250 ? -28.173 86.576 29.206 1.00 24.75 250 LEU G O 1
ATOM 16651 N N . PHE G 1 251 ? -26.518 85.231 28.499 1.00 22.49 251 PHE G N 1
ATOM 16652 C CA . PHE G 1 251 ? -27.379 84.061 28.391 1.00 22.80 251 PHE G CA 1
ATOM 16653 C C . PHE G 1 251 ? -26.656 82.858 28.974 1.00 24.16 251 PHE G C 1
ATOM 16654 O O . PHE G 1 251 ? -25.425 82.823 29.009 1.00 20.14 251 PHE G O 1
ATOM 16662 N N . GLY G 1 252 ? -27.428 81.868 29.417 1.00 27.08 252 GLY G N 1
ATOM 16663 C CA . GLY G 1 252 ? -26.832 80.651 29.948 1.00 25.15 252 GLY G CA 1
ATOM 16664 C C . GLY G 1 252 ? -27.860 79.573 30.238 1.00 26.76 252 GLY G C 1
ATOM 16665 O O . GLY G 1 252 ? -29.045 79.717 29.929 1.00 25.29 252 GLY G O 1
ATOM 16666 N N . GLY G 1 253 ? -27.379 78.487 30.863 1.00 23.53 253 GLY G N 1
ATOM 16667 C CA . GLY G 1 253 ? -28.203 77.338 31.249 1.00 26.56 253 GLY G CA 1
ATOM 16668 C C . GLY G 1 253 ? -28.235 76.237 30.197 1.00 25.20 253 GLY G C 1
ATOM 16669 O O . GLY G 1 253 ? -27.523 76.291 29.191 1.00 23.70 253 GLY G O 1
ATOM 16670 N N . GLU G 1 254 ? -29.086 75.222 30.424 1.00 24.99 254 GLU G N 1
ATOM 16671 C CA . GLU G 1 254 ? -29.146 74.119 29.464 1.00 22.49 254 GLU G CA 1
ATOM 16672 C C . GLU G 1 254 ? -29.633 74.600 28.110 1.00 27.85 254 GLU G C 1
ATOM 16673 O O . GLU G 1 254 ? -30.608 75.350 28.012 1.00 30.07 254 GLU G O 1
ATOM 16679 N N . GLY G 1 255 ? -28.995 74.103 27.059 1.00 28.52 255 GLY G N 1
ATOM 16680 C CA . GLY G 1 255 ? -29.435 74.413 25.721 1.00 29.16 255 GLY G CA 1
ATOM 16681 C C . GLY G 1 255 ? -29.209 75.839 25.285 1.00 34.37 255 GLY G C 1
ATOM 16682 O O . GLY G 1 255 ? -29.612 76.192 24.171 1.00 32.81 255 GLY G O 1
ATOM 16683 N N . ALA G 1 256 ? -28.577 76.669 26.123 1.00 30.31 256 ALA G N 1
ATOM 16684 C CA . ALA G 1 256 ? -28.381 78.070 25.770 1.00 28.86 256 ALA G CA 1
ATOM 16685 C C . ALA G 1 256 ? -27.542 78.213 24.506 1.00 32.03 256 ALA G C 1
ATOM 16686 O O . ALA G 1 256 ? -27.690 79.199 23.775 1.00 34.41 256 ALA G O 1
ATOM 16688 N N . GLU G 1 257 ? -26.741 77.200 24.201 1.00 29.19 257 GLU G N 1
ATOM 16689 C CA . GLU G 1 257 ? -25.930 77.222 22.992 1.00 35.28 257 GLU G CA 1
ATOM 16690 C C . GLU G 1 257 ? -26.822 77.237 21.747 1.00 42.44 257 GLU G C 1
ATOM 16691 O O . GLU G 1 257 ? -26.346 77.491 20.640 1.00 40.98 257 GLU G O 1
ATOM 16697 N N . GLN G 1 258 ? -28.113 76.965 21.932 1.00 40.08 258 GLN G N 1
ATOM 16698 C CA . GLN G 1 258 ? -29.027 76.949 20.792 1.00 41.12 258 GLN G CA 1
ATOM 16699 C C . GLN G 1 258 ? -29.355 78.360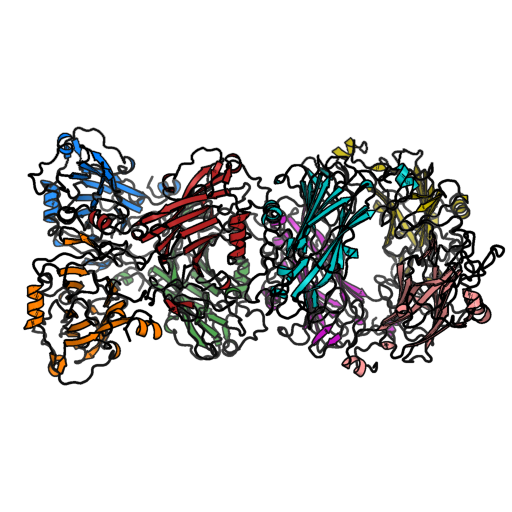 20.289 1.00 44.01 258 GLN G C 1
ATOM 16700 O O . GLN G 1 258 ? -29.589 78.565 19.099 1.00 45.79 258 GLN G O 1
ATOM 16706 N N . LEU G 1 259 ? -29.284 79.343 21.178 1.00 38.82 259 LEU G N 1
ATOM 16707 C CA . LEU G 1 259 ? -29.569 80.701 20.741 1.00 46.63 259 LEU G CA 1
ATOM 16708 C C . LEU G 1 259 ? -28.332 81.472 20.287 1.00 41.54 259 LEU G C 1
ATOM 16709 O O . LEU G 1 259 ? -28.387 82.694 20.154 1.00 41.58 259 LEU G O 1
ATOM 16714 N N . LYS G 1 260 ? -27.262 80.758 19.943 1.00 41.70 260 LYS G N 1
ATOM 16715 C CA . LYS G 1 260 ? -26.107 81.446 19.445 1.00 42.52 260 LYS G CA 1
ATOM 16716 C C . LYS G 1 260 ? -26.378 82.295 18.221 1.00 44.63 260 LYS G C 1
ATOM 16717 O O . LYS G 1 260 ? -27.131 81.900 17.386 1.00 37.14 260 LYS G O 1
ATOM 16723 N N . ASN G 1 261 ? -25.652 83.410 18.105 1.00 33.09 261 ASN G N 1
ATOM 16724 C CA . ASN G 1 261 ? -25.861 84.374 17.020 1.00 32.81 261 ASN G CA 1
ATOM 16725 C C . ASN G 1 261 ? -27.267 84.967 17.052 1.00 40.04 261 ASN G C 1
ATOM 16726 O O . ASN G 1 261 ? -27.795 85.406 16.024 1.00 43.29 261 ASN G O 1
ATOM 16731 N N . LYS G 1 262 ? -27.865 85.013 18.237 1.00 39.97 262 LYS G N 1
ATOM 16732 C CA . LYS G 1 262 ? -29.175 85.605 18.436 1.00 36.04 262 LYS G CA 1
ATOM 16733 C C . LYS G 1 262 ? -29.164 86.398 19.731 1.00 34.08 262 LYS G C 1
ATOM 16734 O O . LYS G 1 262 ? -28.668 85.918 20.752 1.00 27.43 262 LYS G O 1
ATOM 16740 N N . ILE G 1 263 ? -29.750 87.584 19.708 1.00 32.71 263 ILE G N 1
ATOM 16741 C CA . ILE G 1 263 ? -30.091 88.301 20.927 1.00 34.09 263 ILE G CA 1
ATOM 16742 C C . ILE G 1 263 ? -31.596 88.498 20.937 1.00 37.26 263 ILE G C 1
ATOM 16743 O O . ILE G 1 263 ? -32.122 89.401 20.281 1.00 38.77 263 ILE G O 1
ATOM 16748 N N . PRO G 1 264 ? -32.329 87.636 21.642 1.00 40.12 264 PRO G N 1
ATOM 16749 C CA . PRO G 1 264 ? -33.779 87.808 21.739 1.00 35.73 264 PRO G CA 1
ATOM 16750 C C . PRO G 1 264 ? -34.113 89.179 22.293 1.00 40.43 264 PRO G C 1
ATOM 16751 O O . PRO G 1 264 ? -33.447 89.682 23.199 1.00 37.62 264 PRO G O 1
ATOM 16755 N N . ASP G 1 265 ? -35.127 89.797 21.704 1.00 32.03 265 ASP G N 1
ATOM 16756 C CA . ASP G 1 265 ? -35.560 91.120 22.120 1.00 37.73 265 ASP G CA 1
ATOM 16757 C C . ASP G 1 265 ? -36.491 91.009 23.320 1.00 41.30 265 ASP G C 1
ATOM 16758 O O . ASP G 1 265 ? -37.573 90.421 23.218 1.00 39.15 265 ASP G O 1
ATOM 16763 N N . MET G 1 266 ? -36.059 91.543 24.461 1.00 39.48 266 MET G N 1
ATOM 16764 C CA . MET G 1 266 ? -36.916 91.615 25.636 1.00 35.04 266 MET G CA 1
ATOM 16765 C C . MET G 1 266 ? -36.529 92.849 26.441 1.00 38.00 266 MET G C 1
ATOM 16766 O O . MET G 1 266 ? -35.474 93.456 26.227 1.00 36.57 266 MET G O 1
ATOM 16771 N N . SER G 1 267 ? -37.414 93.228 27.366 1.00 34.79 267 SER G N 1
ATOM 16772 C CA . SER G 1 267 ? -37.198 94.445 28.144 1.00 36.06 267 SER G CA 1
ATOM 16773 C C . SER G 1 267 ? -36.130 94.251 29.210 1.00 38.23 267 SER G C 1
ATOM 16774 O O . SER G 1 267 ? -35.429 95.205 29.561 1.00 34.24 267 SER G O 1
ATOM 16777 N N . ASN G 1 268 ? -35.998 93.038 29.737 1.00 34.18 268 ASN G N 1
ATOM 16778 C CA . ASN G 1 268 ? -35.037 92.768 30.793 1.00 30.76 268 ASN G CA 1
ATOM 16779 C C . ASN G 1 268 ? -34.392 91.414 30.541 1.00 32.66 268 ASN G C 1
ATOM 16780 O O . ASN G 1 268 ? -35.052 90.468 30.093 1.00 29.85 268 ASN G O 1
ATOM 16785 N N . TYR G 1 269 ? -33.111 91.322 30.873 1.00 26.75 269 TYR G N 1
ATOM 16786 C CA . TYR G 1 269 ? -32.319 90.126 30.619 1.00 28.84 269 TYR G CA 1
ATOM 16787 C C . TYR G 1 269 ? -31.841 89.583 31.955 1.00 24.85 269 TYR G C 1
ATOM 16788 O O . TYR G 1 269 ? -30.965 90.176 32.593 1.00 25.80 269 TYR G O 1
ATOM 16797 N N . SER G 1 270 ? -32.416 88.461 32.374 1.00 22.90 270 SER G N 1
ATOM 16798 C CA . SER G 1 270 ? -32.010 87.839 33.622 1.00 22.80 270 SER G CA 1
ATOM 16799 C C . SER G 1 270 ? -30.579 87.334 33.512 1.00 20.59 270 SER G C 1
ATOM 16800 O O . SER G 1 270 ? -30.167 86.806 32.475 1.00 21.43 270 SER G O 1
ATOM 16803 N N . MET G 1 271 ? -29.816 87.523 34.580 1.00 18.51 271 MET G N 1
ATOM 16804 C CA . MET G 1 271 ? -28.460 87.016 34.676 1.00 24.46 271 MET G CA 1
ATOM 16805 C C . MET G 1 271 ? -28.403 85.723 35.475 1.00 28.15 271 MET G C 1
ATOM 16806 O O . MET G 1 271 ? -27.308 85.260 35.810 1.00 22.47 271 MET G O 1
ATOM 16811 N N . GLU G 1 272 ? -29.563 85.125 35.767 1.00 21.40 272 GLU G N 1
ATOM 16812 C CA . GLU G 1 272 ? -29.671 83.908 36.555 1.00 23.26 272 GLU G CA 1
ATOM 16813 C C . GLU G 1 272 ? -30.239 82.781 35.714 1.00 20.79 272 GLU G C 1
ATOM 16814 O O . GLU G 1 272 ? -31.147 82.995 34.901 1.00 26.03 272 GLU G O 1
ATOM 16820 N N . ASP G 1 273 ? -29.711 81.581 35.929 1.00 25.86 273 ASP G N 1
ATOM 16821 C CA . ASP G 1 273 ? -30.229 80.372 35.312 1.00 26.53 273 ASP G CA 1
ATOM 16822 C C . ASP G 1 273 ? -30.648 79.394 36.402 1.00 23.83 273 ASP G C 1
ATOM 16823 O O . ASP G 1 273 ? -30.011 79.313 37.459 1.00 22.62 273 ASP G O 1
ATOM 16828 N N . ASN G 1 274 ? -31.740 78.667 36.154 1.00 24.14 274 ASN G N 1
ATOM 16829 C CA . ASN G 1 274 ? -32.258 77.681 37.101 1.00 22.58 274 ASN G CA 1
ATOM 16830 C C . ASN G 1 274 ? -32.752 76.472 36.330 1.00 20.28 274 ASN G C 1
ATOM 16831 O O . ASN G 1 274 ? -33.402 76.622 35.290 1.00 24.02 274 ASN G O 1
ATOM 16836 N N . GLY G 1 275 ? -32.483 75.284 36.854 1.00 24.65 275 GLY G N 1
ATOM 16837 C CA . GLY G 1 275 ? -32.974 74.098 36.183 1.00 23.76 275 GLY G CA 1
ATOM 16838 C C . GLY G 1 275 ? -32.688 72.830 36.959 1.00 21.60 275 GLY G C 1
ATOM 16839 O O . GLY G 1 275 ? -32.184 72.851 38.086 1.00 20.67 275 GLY G O 1
ATOM 16840 N N . SER G 1 276 ? -33.023 71.713 36.317 1.00 26.12 276 SER G N 1
ATOM 16841 C CA . SER G 1 276 ? -32.874 70.395 36.914 1.00 29.66 276 SER G CA 1
ATOM 16842 C C . SER G 1 276 ? -32.399 69.402 35.869 1.00 20.83 276 SER G C 1
ATOM 16843 O O . SER G 1 276 ? -32.777 69.485 34.692 1.00 26.15 276 SER G O 1
ATOM 16846 N N . PHE G 1 277 ? -31.520 68.507 36.294 1.00 21.93 277 PHE G N 1
ATOM 16847 C CA . PHE G 1 277 ? -31.091 67.358 35.502 1.00 26.48 277 PHE G CA 1
ATOM 16848 C C . PHE G 1 277 ? -31.767 66.135 36.120 1.00 22.77 277 PHE G C 1
ATOM 16849 O O . PHE G 1 277 ? -31.339 65.650 37.169 1.00 22.59 277 PHE G O 1
ATOM 16857 N N . LYS G 1 278 ? -32.821 65.635 35.480 1.00 23.26 278 LYS G N 1
ATOM 16858 C CA . LYS G 1 278 ? -33.410 64.435 36.054 1.00 32.22 278 LYS G CA 1
ATOM 16859 C C . LYS G 1 278 ? -32.594 63.209 35.635 1.00 21.44 278 LYS G C 1
ATOM 16860 O O . LYS G 1 278 ? -31.873 63.233 34.635 1.00 26.51 278 LYS G O 1
ATOM 16866 N N . ASN G 1 279 ? -32.758 62.124 36.395 1.00 31.60 279 ASN G N 1
ATOM 16867 C CA . ASN G 1 279 ? -32.021 60.871 36.178 1.00 28.95 279 ASN G CA 1
ATOM 16868 C C . ASN G 1 279 ? -30.509 61.105 36.171 1.00 20.75 279 ASN G C 1
ATOM 16869 O O . ASN G 1 279 ? -29.801 60.736 35.233 1.00 27.53 279 ASN G O 1
ATOM 16874 N N . ALA G 1 280 ? -30.017 61.721 37.246 1.00 26.23 280 ALA G N 1
ATOM 16875 C CA . ALA G 1 280 ? -28.622 62.157 37.267 1.00 28.16 280 ALA G CA 1
ATOM 16876 C C . ALA G 1 280 ? -27.631 60.999 37.185 1.00 31.44 280 ALA G C 1
ATOM 16877 O O . ALA G 1 280 ? -26.500 61.199 36.732 1.00 24.86 280 ALA G O 1
ATOM 16879 N N . LEU G 1 281 ? -28.031 59.787 37.578 1.00 31.98 281 LEU G N 1
ATOM 16880 C CA . LEU G 1 281 ? -27.119 58.644 37.501 1.00 26.18 281 LEU G CA 1
ATOM 16881 C C . LEU G 1 281 ? -26.697 58.344 36.073 1.00 25.30 281 LEU G C 1
ATOM 16882 O O . LEU G 1 281 ? -25.628 57.765 35.855 1.00 31.96 281 LEU G O 1
ATOM 16887 N N . LYS G 1 282 ? -27.496 58.757 35.103 1.00 23.26 282 LYS G N 1
ATOM 16888 C CA . LYS G 1 282 ? -27.237 58.606 33.685 1.00 24.08 282 LYS G CA 1
ATOM 16889 C C . LYS G 1 282 ? -26.177 59.581 33.174 1.00 26.76 282 LYS G C 1
ATOM 16890 O O . LYS G 1 282 ? -25.681 59.414 32.054 1.00 27.47 282 LYS G O 1
ATOM 16896 N N . ILE G 1 283 ? -25.817 60.580 33.978 1.00 26.14 283 ILE G N 1
ATOM 16897 C CA . ILE G 1 283 ? -24.926 61.660 33.565 1.00 21.97 283 ILE G CA 1
ATOM 16898 C C . ILE G 1 283 ? -23.476 61.241 33.766 1.00 19.37 283 ILE G C 1
ATOM 16899 O O . ILE G 1 283 ? -23.082 60.873 34.876 1.00 21.81 283 ILE G O 1
ATOM 16904 N N . GLU G 1 284 ? -22.672 61.328 32.700 1.00 21.89 284 GLU G N 1
ATOM 16905 C CA . GLU G 1 284 ? -21.234 61.135 32.862 1.00 26.43 284 GLU G CA 1
ATOM 16906 C C . GLU G 1 284 ? -20.546 62.424 33.296 1.00 21.37 284 GLU G C 1
ATOM 16907 O O . GLU G 1 284 ? -19.674 62.401 34.172 1.00 19.25 284 GLU G O 1
ATOM 16913 N N . SER G 1 285 ? -20.912 63.545 32.673 1.00 22.93 285 SER G N 1
ATOM 16914 C CA . SER G 1 285 ? -20.299 64.824 32.997 1.00 21.87 285 SER G CA 1
ATOM 16915 C C . SER G 1 285 ? -21.324 65.944 32.884 1.00 21.55 285 SER G C 1
ATOM 16916 O O . SER G 1 285 ? -22.290 65.857 32.121 1.00 21.63 285 SER G O 1
ATOM 16919 N N . LEU G 1 286 ? -21.081 67.011 33.641 1.00 20.64 286 LEU G N 1
ATOM 16920 C CA . LEU G 1 286 ? -21.812 68.269 33.513 1.00 22.30 286 LEU G CA 1
ATOM 16921 C C . LEU G 1 286 ? -20.848 69.297 32.937 1.00 19.95 286 LEU G C 1
ATOM 16922 O O . LEU G 1 286 ? -19.772 69.515 33.505 1.00 22.83 286 LEU G O 1
ATOM 16927 N N . ASP G 1 287 ? -21.226 69.907 31.810 1.00 18.01 287 ASP G N 1
ATOM 16928 C CA . ASP G 1 287 ? -20.290 70.635 30.962 1.00 19.71 287 ASP G CA 1
ATOM 16929 C C . ASP G 1 287 ? -20.685 72.100 30.857 1.00 19.80 287 ASP G C 1
ATOM 16930 O O . ASP G 1 287 ? -21.745 72.429 30.311 1.00 21.02 287 ASP G O 1
ATOM 16935 N N . LEU G 1 288 ? -19.804 72.967 31.323 1.00 17.97 288 LEU G N 1
ATOM 16936 C CA . LEU G 1 288 ? -19.916 74.390 31.071 1.00 17.77 288 LEU G CA 1
ATOM 16937 C C . LEU G 1 288 ? -19.157 74.742 29.804 1.00 21.38 288 LEU G C 1
ATOM 16938 O O . LEU G 1 288 ? -18.016 74.314 29.603 1.00 21.42 288 LEU G O 1
ATOM 16943 N N . ARG G 1 289 ? -19.782 75.543 28.955 1.00 19.38 289 ARG G N 1
ATOM 16944 C CA . ARG G 1 289 ? -19.122 76.032 27.762 1.00 21.18 289 ARG G CA 1
ATOM 16945 C C . ARG G 1 289 ? -19.357 77.533 27.647 1.00 23.72 289 ARG G C 1
ATOM 16946 O O . ARG G 1 289 ? -20.499 77.996 27.718 1.00 22.77 289 ARG G O 1
ATOM 16954 N N . LEU G 1 290 ? -18.279 78.290 27.499 1.00 21.23 290 LEU G N 1
ATOM 16955 C CA . LEU G 1 290 ? -18.348 79.740 27.352 1.00 23.57 290 LEU G CA 1
ATOM 16956 C C . LEU G 1 290 ? -18.102 80.109 25.897 1.00 24.77 290 LEU G C 1
ATOM 16957 O O . LEU G 1 290 ? -17.093 79.708 25.310 1.00 23.15 290 LEU G O 1
ATOM 16962 N N . MET G 1 291 ? -19.027 80.857 25.304 1.00 19.72 291 MET G N 1
ATOM 16963 C CA . MET G 1 291 ? -18.918 81.134 23.881 1.00 20.73 291 MET G CA 1
ATOM 16964 C C . MET G 1 291 ? -19.369 82.552 23.575 1.00 20.39 291 MET G C 1
ATOM 16965 O O . MET G 1 291 ? -20.142 83.162 24.317 1.00 22.32 291 MET G O 1
ATOM 16970 N N . ASP G 1 292 ? -18.880 83.055 22.449 1.00 22.75 292 ASP G N 1
ATOM 16971 C CA . ASP G 1 292 ? -19.267 84.362 21.950 1.00 25.70 292 ASP G CA 1
ATOM 16972 C C . ASP G 1 292 ? -20.677 84.330 21.380 1.00 34.62 292 ASP G C 1
ATOM 16973 O O . ASP G 1 292 ? -21.150 83.306 20.873 1.00 26.21 292 ASP G O 1
ATOM 16978 N N . ASN G 1 293 ? -21.329 85.487 21.430 1.00 24.34 293 ASN G N 1
ATOM 16979 C CA . ASN G 1 293 ? -22.624 85.730 20.818 1.00 23.80 293 ASN G CA 1
ATOM 16980 C C . ASN G 1 293 ? -22.532 87.073 20.096 1.00 29.13 293 ASN G C 1
ATOM 16981 O O . ASN G 1 293 ? -21.461 87.683 20.025 1.00 31.36 293 ASN G O 1
ATOM 16986 N N . ASN G 1 294 ? -23.647 87.538 19.538 1.00 30.93 294 ASN G N 1
ATOM 16987 C CA . ASN G 1 294 ? -23.632 88.810 18.825 1.00 29.30 294 ASN G CA 1
ATOM 16988 C C . ASN G 1 294 ? -23.266 89.964 19.756 1.00 30.72 294 ASN G C 1
ATOM 16989 O O . ASN G 1 294 ? -23.515 89.926 20.967 1.00 25.93 294 ASN G O 1
ATOM 16994 N N . ARG G 1 295 ? -22.663 90.999 19.176 1.00 27.40 295 ARG G N 1
ATOM 16995 C CA . ARG G 1 295 ? -22.500 92.263 19.872 1.00 32.07 295 ARG G CA 1
ATOM 16996 C C . ARG G 1 295 ? -23.696 93.158 19.566 1.00 34.47 295 ARG G C 1
ATOM 16997 O O . ARG G 1 295 ? -24.432 92.946 18.598 1.00 34.38 295 ARG G O 1
ATOM 17005 N N . MET G 1 296 ? -23.887 94.168 20.407 1.00 33.86 296 MET G N 1
ATOM 17006 C CA . MET G 1 296 ? -24.977 95.123 20.230 1.00 34.52 296 MET G CA 1
ATOM 17007 C C . MET G 1 296 ? -24.469 96.501 20.642 1.00 29.73 296 MET G C 1
ATOM 17008 O O . MET G 1 296 ? -23.277 96.687 20.905 1.00 29.66 296 MET G O 1
ATOM 17013 N N . ALA G 1 297 ? -25.388 97.469 20.702 1.00 33.00 297 ALA G N 1
ATOM 17014 C CA . ALA G 1 297 ? -25.077 98.852 21.069 1.00 35.25 297 ALA G CA 1
ATOM 17015 C C . ALA G 1 297 ? -23.936 99.399 20.214 1.00 36.56 297 ALA G C 1
ATOM 17016 O O . ALA G 1 297 ? -22.954 99.957 20.715 1.00 35.10 297 ALA G O 1
ATOM 17018 N N . TYR G 1 298 ? -24.084 99.234 18.900 1.00 33.34 298 TYR G N 1
ATOM 17019 C CA . TYR G 1 298 ? -23.112 99.715 17.919 1.00 34.79 298 TYR G CA 1
ATOM 17020 C C . TYR G 1 298 ? -21.720 99.131 18.167 1.00 43.62 298 TYR G C 1
ATOM 17021 O O . TYR G 1 298 ? -20.704 99.795 17.950 1.00 35.49 298 TYR G O 1
ATOM 17030 N N . GLY G 1 299 ? -21.664 97.887 18.642 1.00 38.89 299 GLY G N 1
ATOM 17031 C CA . GLY G 1 299 ? -20.407 97.214 18.889 1.00 32.94 299 GLY G CA 1
ATOM 17032 C C . GLY G 1 299 ? -19.847 97.389 20.283 1.00 34.30 299 GLY G C 1
ATOM 17033 O O . GLY G 1 299 ? -18.884 96.693 20.635 1.00 30.59 299 GLY G O 1
ATOM 17034 N N . SER G 1 300 ? -20.425 98.278 21.095 1.00 29.48 300 SER G N 1
ATOM 17035 C CA . SER G 1 300 ? -19.890 98.553 22.423 1.00 27.01 300 SER G CA 1
ATOM 17036 C C . SER G 1 300 ? -20.257 97.493 23.455 1.00 31.67 300 SER G C 1
ATOM 17037 O O . SER G 1 300 ? -19.600 97.417 24.496 1.00 30.43 300 SER G O 1
ATOM 17040 N N . THR G 1 301 ? -21.313 96.719 23.228 1.00 25.08 301 THR G N 1
ATOM 17041 C CA . THR G 1 301 ? -21.784 95.739 24.197 1.00 27.77 301 THR G CA 1
ATOM 17042 C C . THR G 1 301 ? -21.606 94.358 23.588 1.00 26.18 301 THR G C 1
ATOM 17043 O O . THR G 1 301 ? -22.242 94.032 22.581 1.00 29.54 301 THR G O 1
ATOM 17047 N N . GLY G 1 302 ? -20.719 93.572 24.178 1.00 26.54 302 GLY G N 1
ATOM 17048 C CA . GLY G 1 302 ? -20.585 92.184 23.806 1.00 25.59 302 GLY G CA 1
ATOM 17049 C C . GLY G 1 302 ? -21.514 91.318 24.636 1.00 24.03 302 GLY G C 1
ATOM 17050 O O . GLY G 1 302 ? -21.787 91.595 25.797 1.00 21.84 302 GLY G O 1
ATOM 17051 N N . THR G 1 303 ? -22.011 90.259 24.019 1.00 21.67 303 THR G N 1
ATOM 17052 C CA . THR G 1 303 ? -22.804 89.271 24.720 1.00 22.42 303 THR G CA 1
ATOM 17053 C C . THR G 1 303 ? -22.145 87.909 24.542 1.00 26.23 303 THR G C 1
ATOM 17054 O O . THR G 1 303 ? -21.507 87.635 23.521 1.00 21.60 303 THR G O 1
ATOM 17058 N N . TYR G 1 304 ? -22.261 87.095 25.584 1.00 21.92 304 TYR G N 1
ATOM 17059 C CA . TYR G 1 304 ? -21.642 85.782 25.658 1.00 21.09 304 TYR G CA 1
ATOM 17060 C C . TYR G 1 304 ? -22.662 84.813 26.224 1.00 22.87 304 TYR G C 1
ATOM 17061 O O . TYR G 1 304 ? -23.649 85.215 26.837 1.00 21.75 304 TYR G O 1
ATOM 17070 N N . ILE G 1 305 ? -22.406 83.523 26.027 1.00 19.98 305 ILE G N 1
ATOM 17071 C CA . ILE G 1 305 ? -23.303 82.470 26.490 1.00 18.85 305 ILE G CA 1
ATOM 17072 C C . ILE G 1 305 ? -22.512 81.534 27.389 1.00 22.56 305 ILE G C 1
ATOM 17073 O O . ILE G 1 305 ? -21.421 81.094 27.018 1.00 23.92 305 ILE G O 1
ATOM 17078 N N . ALA G 1 306 ? -23.070 81.217 28.557 1.00 19.54 306 ALA G N 1
ATOM 17079 C CA . ALA G 1 306 ? -22.500 80.241 29.480 1.00 19.14 306 ALA G CA 1
ATOM 17080 C C . ALA G 1 306 ? -23.440 79.041 29.523 1.00 22.80 306 ALA G C 1
ATOM 17081 O O . ALA G 1 306 ? -24.256 78.900 30.431 1.00 23.51 306 ALA G O 1
ATOM 17083 N N . SER G 1 307 ? -23.320 78.168 28.526 1.00 21.17 307 SER G N 1
ATOM 17084 C CA . SER G 1 307 ? -24.212 77.020 28.465 1.00 17.40 307 SER G CA 1
ATOM 17085 C C . SER G 1 307 ? -23.786 75.977 29.488 1.00 22.39 307 SER G C 1
ATOM 17086 O O . SER G 1 307 ? -22.606 75.838 29.819 1.00 22.64 307 SER G O 1
ATOM 17089 N N . PHE G 1 308 ? -24.764 75.253 30.016 1.00 21.75 308 PHE G N 1
ATOM 17090 C CA . PHE G 1 308 ? -24.480 74.263 31.043 1.00 23.11 308 PHE G CA 1
ATOM 17091 C C . PHE G 1 308 ? -25.308 73.031 30.716 1.00 26.43 308 PHE G C 1
ATOM 17092 O O . PHE G 1 308 ? -26.533 73.055 30.858 1.00 21.37 308 PHE G O 1
ATOM 17100 N N . ASN G 1 309 ? -24.646 71.947 30.318 1.00 26.83 309 ASN G N 1
ATOM 17101 C CA . ASN G 1 309 ? -25.352 70.823 29.717 1.00 20.79 309 ASN G CA 1
ATOM 17102 C C . ASN G 1 309 ? -24.854 69.509 30.296 1.00 25.79 309 ASN G C 1
ATOM 17103 O O . ASN G 1 309 ? -23.777 69.428 30.890 1.00 18.47 309 ASN G O 1
ATOM 17108 N N . ARG G 1 310 ? -25.675 68.476 30.129 1.00 22.64 310 ARG G N 1
ATOM 17109 C CA . ARG G 1 310 ? -25.301 67.134 30.549 1.00 22.76 310 ARG G CA 1
ATOM 17110 C C . ARG G 1 310 ? -24.700 66.359 29.381 1.00 21.71 310 ARG G C 1
ATOM 17111 O O . ARG G 1 310 ? -25.109 66.533 28.228 1.00 24.56 310 ARG G O 1
ATOM 17119 N N . THR G 1 311 ? -23.693 65.540 29.684 1.00 24.89 311 THR G N 1
ATOM 17120 C CA . THR G 1 311 ? -23.235 64.470 28.796 1.00 25.19 311 THR G CA 1
ATOM 17121 C C . THR G 1 311 ? -23.612 63.165 29.479 1.00 16.83 311 THR G C 1
ATOM 17122 O O . THR G 1 311 ? -23.120 62.870 30.573 1.00 22.78 311 THR G O 1
ATOM 17126 N N . ASP G 1 312 ? -24.513 62.408 28.867 1.00 25.79 312 ASP G N 1
ATOM 17127 C CA . ASP G 1 312 ? -24.979 61.163 29.463 1.00 22.40 312 ASP G CA 1
ATOM 17128 C C . ASP G 1 312 ? -24.065 60.003 29.059 1.00 17.51 312 ASP G C 1
ATOM 17129 O O . ASP G 1 312 ? -23.450 60.024 27.994 1.00 24.37 312 ASP G O 1
ATOM 17134 N N . PHE G 1 313 ? -23.975 58.998 29.930 1.00 22.76 313 PHE G N 1
ATOM 17135 C CA . PHE G 1 313 ? -23.468 57.703 29.488 1.00 28.61 313 PHE G CA 1
ATOM 17136 C C . PHE G 1 313 ? -24.328 57.216 28.325 1.00 35.45 313 PHE G C 1
ATOM 17137 O O . PHE G 1 313 ? -25.521 57.524 28.240 1.00 34.77 313 PHE G O 1
ATOM 17145 N N . SER G 1 314 ? -23.720 56.449 27.422 1.00 32.22 314 SER G N 1
ATOM 17146 C CA . SER G 1 314 ? -24.461 55.830 26.327 1.00 40.80 314 SER G CA 1
ATOM 17147 C C . SER G 1 314 ? -25.154 54.577 26.848 1.00 37.49 314 SER G C 1
ATOM 17148 O O . SER G 1 314 ? -24.499 53.685 27.396 1.00 38.97 314 SER G O 1
ATOM 17151 N N . MET G 1 315 ? -26.478 54.513 26.702 1.00 40.02 315 MET G N 1
ATOM 17152 C CA . MET G 1 315 ? -27.258 53.388 27.206 1.00 39.89 315 MET G CA 1
ATOM 17153 C C . MET G 1 315 ? -28.393 53.051 26.249 1.00 40.01 315 MET G C 1
ATOM 17154 O O . MET G 1 315 ? -28.974 53.943 25.625 1.00 38.97 315 MET G O 1
ATOM 17159 N N . THR G 1 316 ? -28.682 51.752 26.111 1.00 44.18 316 THR G N 1
ATOM 17160 C CA . THR G 1 316 ? -29.797 51.282 25.291 1.00 43.56 316 THR G CA 1
ATOM 17161 C C . THR G 1 316 ? -31.130 51.510 25.999 1.00 42.40 316 THR G C 1
ATOM 17162 O O . THR G 1 316 ? -31.173 51.639 27.227 1.00 40.61 316 THR G O 1
ATOM 17166 N N . PRO G 1 317 ? -32.209 51.554 25.224 1.00 47.29 317 PRO G N 1
ATOM 17167 C CA . PRO G 1 317 ? -33.548 51.755 25.786 1.00 48.43 317 PRO G CA 1
ATOM 17168 C C . PRO G 1 317 ? -33.847 50.703 26.847 1.00 45.02 317 PRO G C 1
ATOM 17169 O O . PRO G 1 317 ? -34.479 51.006 27.859 1.00 46.22 317 PRO G O 1
ATOM 17173 N N . GLU G 1 318 ? -33.401 49.481 26.571 1.00 50.62 318 GLU G N 1
ATOM 17174 C CA . GLU G 1 318 ? -33.618 48.363 27.472 1.00 45.67 318 GLU G CA 1
ATOM 17175 C C . GLU G 1 318 ? -32.851 48.571 28.766 1.00 37.57 318 GLU G C 1
ATOM 17176 O O . GLU G 1 318 ? -33.409 48.406 29.852 1.00 38.55 318 GLU G O 1
ATOM 17182 N N . ASN G 1 319 ? -31.586 48.972 28.683 1.00 44.59 319 ASN G N 1
ATOM 17183 C CA . ASN G 1 319 ? -30.872 49.192 29.866 1.00 39.34 319 ASN G CA 1
ATOM 17184 C C . ASN G 1 319 ? -31.342 50.499 30.481 1.00 38.68 319 ASN G C 1
ATOM 17185 O O . ASN G 1 319 ? -31.242 50.671 31.696 1.00 37.55 319 ASN G O 1
ATOM 17190 N N . LEU G 1 320 ? -31.856 51.433 29.676 1.00 44.70 320 LEU G N 1
ATOM 17191 C CA . LEU G 1 320 ? -32.345 52.642 30.339 1.00 43.72 320 LEU G CA 1
ATOM 17192 C C . LEU G 1 320 ? -33.529 52.317 31.267 1.00 43.95 320 LEU G C 1
ATOM 17193 O O . LEU G 1 320 ? -33.622 52.834 32.380 1.00 52.76 320 LEU G O 1
ATOM 17198 N N . LYS G 1 321 ? -34.424 51.455 30.788 1.00 49.13 321 LYS G N 1
ATOM 17199 C CA . LYS G 1 321 ? -35.611 51.023 31.504 1.00 45.35 321 LYS G CA 1
ATOM 17200 C C . LYS G 1 321 ? -35.257 50.105 32.666 1.00 44.49 321 LYS G C 1
ATOM 17201 O O . LYS G 1 321 ? -35.787 50.257 33.770 1.00 45.89 321 LYS G O 1
ATOM 17207 N N . ALA G 1 322 ? -34.335 49.165 32.445 1.00 48.57 322 ALA G N 1
ATOM 17208 C CA . ALA G 1 322 ? -33.937 48.247 33.505 1.00 49.32 322 ALA G CA 1
ATOM 17209 C C . ALA G 1 322 ? -33.333 48.982 34.689 1.00 44.56 322 ALA G C 1
ATOM 17210 O O . ALA G 1 322 ? -33.534 48.577 35.836 1.00 46.10 322 ALA G O 1
ATOM 17212 N N . CYS G 1 323 ? -32.609 50.068 34.436 1.00 54.36 323 CYS G N 1
ATOM 17213 C CA . CYS G 1 323 ? -31.913 50.799 35.487 1.00 44.39 323 CYS G CA 1
ATOM 17214 C C . CYS G 1 323 ? -32.774 51.867 36.150 1.00 47.53 323 CYS G C 1
ATOM 17215 O O . CYS G 1 323 ? -32.319 52.496 37.110 1.00 43.58 323 CYS G O 1
ATOM 17218 N N . GLY G 1 324 ? -34.009 52.063 35.690 1.00 50.00 324 GLY G N 1
ATOM 17219 C CA . GLY G 1 324 ? -34.860 53.097 36.251 1.00 52.95 324 GLY G CA 1
ATOM 17220 C C . GLY G 1 324 ? -34.431 54.498 35.884 1.00 49.38 324 GLY G C 1
ATOM 17221 O O . GLY G 1 324 ? -34.619 55.426 36.674 1.00 52.88 324 GLY G O 1
ATOM 17222 N N . LEU G 1 325 ? -33.845 54.668 34.699 1.00 53.09 325 LEU G N 1
ATOM 17223 C CA . LEU G 1 325 ? -33.316 55.943 34.240 1.00 53.06 325 LEU G CA 1
ATOM 17224 C C . LEU G 1 325 ? -34.031 56.423 32.984 1.00 55.45 325 LEU G C 1
ATOM 17225 O O . LEU G 1 325 ? -33.530 57.324 32.295 1.00 47.87 325 LEU G O 1
ATOM 17230 N N . ASP G 1 326 ? -35.172 55.824 32.654 1.00 55.25 326 ASP G N 1
ATOM 17231 C CA . ASP G 1 326 ? -36.010 56.283 31.556 1.00 61.19 326 ASP G CA 1
ATOM 17232 C C . ASP G 1 326 ? -36.995 57.345 32.042 1.00 69.95 326 ASP G C 1
ATOM 17233 O O . ASP G 1 326 ? -37.774 57.883 31.256 1.00 87.19 326 ASP G O 1
ATOM 17238 N N . ILE H 1 23 ? 28.799 82.294 7.197 1.00 46.84 23 ILE H N 1
ATOM 17239 C CA . ILE H 1 23 ? 28.419 80.949 7.616 1.00 48.62 23 ILE H CA 1
ATOM 17240 C C . ILE H 1 23 ? 26.948 80.938 8.058 1.00 49.74 23 ILE H C 1
ATOM 17241 O O . ILE H 1 23 ? 26.433 81.939 8.558 1.00 54.99 23 ILE H O 1
ATOM 17246 N N . ARG H 1 24 ? 26.280 79.803 7.883 1.00 38.13 24 ARG H N 1
ATOM 17247 C CA . ARG H 1 24 ? 24.876 79.655 8.240 1.00 39.38 24 ARG H CA 1
ATOM 17248 C C . ARG H 1 24 ? 24.698 78.367 9.024 1.00 29.40 24 ARG H C 1
ATOM 17249 O O . ARG H 1 24 ? 25.524 77.453 8.954 1.00 28.93 24 ARG H O 1
ATOM 17257 N N . GLY H 1 25 ? 23.593 78.319 9.764 1.00 31.08 25 GLY H N 1
ATOM 17258 C CA . GLY H 1 25 ? 23.168 77.134 10.471 1.00 22.45 25 GLY H CA 1
ATOM 17259 C C . GLY H 1 25 ? 23.769 76.906 11.837 1.00 25.78 25 GLY H C 1
ATOM 17260 O O . GLY H 1 25 ? 23.492 75.862 12.436 1.00 21.88 25 GLY H O 1
ATOM 17261 N N . CYS H 1 26 ? 24.577 77.835 12.354 1.00 22.74 26 CYS H N 1
ATOM 17262 C CA . CYS H 1 26 ? 25.094 77.693 13.705 1.00 27.26 26 CYS H CA 1
ATOM 17263 C C . CYS H 1 26 ? 24.041 78.140 14.710 1.00 18.56 26 CYS H C 1
ATOM 17264 O O . CYS H 1 26 ? 23.187 78.961 14.391 1.00 22.38 26 CYS H O 1
ATOM 17267 N N . PRO H 1 27 ? 24.094 77.639 15.940 1.00 18.76 27 PRO H N 1
ATOM 17268 C CA . PRO H 1 27 ? 23.297 78.271 16.997 1.00 19.98 27 PRO H CA 1
ATOM 17269 C C . PRO H 1 27 ? 23.760 79.709 17.184 1.00 20.05 27 PRO H C 1
ATOM 17270 O O . PRO H 1 27 ? 24.945 80.019 17.048 1.00 21.01 27 PRO H O 1
ATOM 17274 N N . THR H 1 28 ? 22.810 80.605 17.432 1.00 19.92 28 THR H N 1
ATOM 17275 C CA . THR H 1 28 ? 23.123 82.017 17.597 1.00 17.99 28 THR H CA 1
ATOM 17276 C C . THR H 1 28 ? 22.453 82.535 18.863 1.00 19.06 28 THR H C 1
ATOM 17277 O O . THR H 1 28 ? 21.711 81.815 19.540 1.00 17.61 28 THR H O 1
ATOM 17281 N N . LEU H 1 29 ? 22.703 83.812 19.169 1.00 18.31 29 LEU H N 1
ATOM 17282 C CA . LEU H 1 29 ? 22.038 84.433 20.303 1.00 16.94 29 LEU H CA 1
ATOM 17283 C C . LEU H 1 29 ? 20.536 84.549 20.089 1.00 19.90 29 LEU H C 1
ATOM 17284 O O . LEU H 1 29 ? 19.808 84.812 21.053 1.00 24.10 29 LEU H O 1
ATOM 17289 N N . GLU H 1 30 ? 20.048 84.313 18.872 1.00 21.03 30 GLU H N 1
ATOM 17290 C CA . GLU H 1 30 ? 18.611 84.306 18.632 1.00 21.34 30 GLU H CA 1
ATOM 17291 C C . GLU H 1 30 ? 18.001 82.909 18.731 1.00 18.13 30 GLU H C 1
ATOM 17292 O O . GLU H 1 30 ? 16.777 82.782 18.657 1.00 19.55 30 GLU H O 1
ATOM 17298 N N . THR H 1 31 ? 18.815 81.874 18.934 1.00 15.46 31 THR H N 1
ATOM 17299 C CA . THR H 1 31 ? 18.292 80.532 19.196 1.00 17.50 31 THR H CA 1
ATOM 17300 C C . THR H 1 31 ? 17.733 80.461 20.612 1.00 18.10 31 THR H C 1
ATOM 17301 O O . THR H 1 31 ? 18.391 80.921 21.550 1.00 19.03 31 THR H O 1
ATOM 17305 N N . PRO H 1 32 ? 16.529 79.919 20.811 1.00 16.13 32 PRO H N 1
ATOM 17306 C CA . PRO H 1 32 ? 15.984 79.826 22.177 1.00 20.10 32 PRO H CA 1
ATOM 17307 C C . PRO H 1 32 ? 16.861 78.995 23.106 1.00 14.18 32 PRO H C 1
ATOM 17308 O O . PRO H 1 32 ? 17.502 78.020 22.699 1.00 17.94 32 PRO H O 1
ATOM 17312 N N . LEU H 1 33 ? 16.893 79.423 24.370 1.00 16.11 33 LEU H N 1
ATOM 17313 C CA . LEU H 1 33 ? 17.585 78.740 25.459 1.00 14.13 33 LEU H CA 1
ATOM 17314 C C . LEU H 1 33 ? 16.576 78.418 26.549 1.00 14.09 33 LEU H C 1
ATOM 17315 O O . LEU H 1 33 ? 15.811 79.297 26.963 1.00 13.55 33 LEU H O 1
ATOM 17320 N N . LYS H 1 34 ? 16.608 77.182 27.037 1.00 14.14 34 LYS H N 1
ATOM 17321 C CA . LYS H 1 34 ? 15.633 76.668 27.987 1.00 14.97 34 LYS H CA 1
ATOM 17322 C C . LYS H 1 34 ? 16.259 76.495 29.375 1.00 14.74 34 LYS H C 1
ATOM 17323 O O . LYS H 1 34 ? 17.416 76.086 29.499 1.00 15.88 34 LYS H O 1
ATOM 17329 N N . LEU H 1 35 ? 15.491 76.794 30.421 1.00 13.44 35 LEU H N 1
ATOM 17330 C CA . LEU H 1 35 ? 15.835 76.401 31.790 1.00 13.67 35 LEU H CA 1
ATOM 17331 C C . LEU H 1 35 ? 14.909 75.261 32.199 1.00 14.55 35 LEU H C 1
ATOM 17332 O O . LEU H 1 35 ? 13.724 75.267 31.848 1.00 15.42 35 LEU H O 1
ATOM 17337 N N . THR H 1 36 ? 15.445 74.241 32.873 1.00 11.99 36 THR H N 1
ATOM 17338 C CA . THR H 1 36 ? 14.589 73.199 33.420 1.00 13.27 36 THR H CA 1
ATOM 17339 C C . THR H 1 36 ? 14.900 72.997 34.895 1.00 16.15 36 THR H C 1
ATOM 17340 O O . THR H 1 36 ? 16.025 73.219 35.358 1.00 15.06 36 THR H O 1
ATOM 17344 N N . PHE H 1 37 ? 13.874 72.579 35.625 1.00 14.72 37 PHE H N 1
ATOM 17345 C CA . PHE H 1 37 ? 13.946 72.405 37.071 1.00 11.77 37 PHE H CA 1
ATOM 17346 C C . PHE H 1 37 ? 13.219 71.109 37.392 1.00 14.61 37 PHE H C 1
ATOM 17347 O O . PHE H 1 37 ? 12.017 71.004 37.137 1.00 16.03 37 PHE H O 1
ATOM 17355 N N . THR H 1 38 ? 13.936 70.115 37.910 1.00 13.10 38 THR H N 1
ATOM 17356 C CA . THR H 1 38 ? 13.374 68.787 38.118 1.00 13.66 38 THR H CA 1
ATOM 17357 C C . THR H 1 38 ? 13.403 68.403 39.592 1.00 18.04 38 THR H C 1
ATOM 17358 O O . THR H 1 38 ? 14.460 68.442 40.231 1.00 18.49 38 THR H O 1
ATOM 17362 N N . GLU H 1 39 ? 12.238 68.022 40.118 1.00 14.90 39 GLU H N 1
ATOM 17363 C CA . GLU H 1 39 ? 12.127 67.435 41.448 1.00 15.77 39 GLU H CA 1
ATOM 17364 C C . GLU H 1 39 ? 12.359 65.934 41.320 1.00 21.69 39 GLU H C 1
ATOM 17365 O O . GLU H 1 39 ? 11.613 65.249 40.613 1.00 19.98 39 GLU H O 1
ATOM 17371 N N . ASP H 1 40 ? 13.373 65.421 42.023 1.00 17.57 40 ASP H N 1
ATOM 17372 C CA . ASP H 1 40 ? 13.754 64.020 41.893 1.00 19.24 40 ASP H CA 1
ATOM 17373 C C . ASP H 1 40 ? 14.160 63.435 43.242 1.00 20.04 40 ASP H C 1
ATOM 17374 O O . ASP H 1 40 ? 15.085 62.623 43.316 1.00 21.10 40 ASP H O 1
ATOM 17379 N N . ILE H 1 41 ? 13.506 63.868 44.324 1.00 19.56 41 ILE H N 1
ATOM 17380 C CA . ILE H 1 41 ? 13.806 63.390 45.673 1.00 18.92 41 ILE H CA 1
ATOM 17381 C C . ILE H 1 41 ? 13.003 62.122 45.936 1.00 18.78 41 ILE H C 1
ATOM 17382 O O . ILE H 1 41 ? 11.770 62.133 45.874 1.00 23.06 41 ILE H O 1
ATOM 17387 N N . GLN H 1 42 ? 13.702 61.029 46.234 1.00 22.18 42 GLN H N 1
ATOM 17388 C CA . GLN H 1 42 ? 13.083 59.775 46.655 1.00 29.37 42 GLN H CA 1
ATOM 17389 C C . GLN H 1 42 ? 13.084 59.676 48.171 1.00 24.68 42 GLN H C 1
ATOM 17390 O O . GLN H 1 42 ? 14.043 60.107 48.818 1.00 24.15 42 GLN H O 1
ATOM 17396 N N . PRO H 1 43 ? 12.013 59.153 48.758 1.00 23.62 43 PRO H N 1
ATOM 17397 C CA . PRO H 1 43 ? 11.969 59.028 50.220 1.00 29.35 43 PRO H CA 1
ATOM 17398 C C . PRO H 1 43 ? 13.115 58.165 50.731 1.00 29.56 43 PRO H C 1
ATOM 17399 O O . PRO H 1 43 ? 13.496 57.173 50.111 1.00 28.15 43 PRO H O 1
ATOM 17403 N N . ARG H 1 44 ? 13.678 58.567 51.861 1.00 23.77 44 ARG H N 1
ATOM 17404 C CA . ARG H 1 44 ? 14.755 57.837 52.512 1.00 32.08 44 ARG H CA 1
ATOM 17405 C C . ARG H 1 44 ? 14.227 57.202 53.790 1.00 28.64 44 ARG H C 1
ATOM 17406 O O . ARG H 1 44 ? 13.662 57.894 54.640 1.00 24.63 44 ARG H O 1
ATOM 17414 N N . LYS H 1 45 ? 14.438 55.898 53.934 1.00 28.78 45 LYS H N 1
ATOM 17415 C CA . LYS H 1 45 ? 13.896 55.144 55.057 1.00 37.42 45 LYS H CA 1
ATOM 17416 C C . LYS H 1 45 ? 14.916 55.104 56.186 1.00 30.33 45 LYS H C 1
ATOM 17417 O O . LYS H 1 45 ? 16.120 54.997 55.941 1.00 40.14 45 LYS H O 1
ATOM 17423 N N . GLU H 1 46 ? 14.395 55.213 57.378 1.00 36.90 46 GLU H N 1
ATOM 17424 C CA . GLU H 1 46 ? 15.137 55.091 58.583 1.00 45.16 46 GLU H CA 1
ATOM 17425 C C . GLU H 1 46 ? 14.391 54.063 59.431 1.00 57.17 46 GLU H C 1
ATOM 17426 O O . GLU H 1 46 ? 13.201 54.096 59.582 1.00 50.07 46 GLU H O 1
ATOM 17432 N N . ASN H 1 47 ? 15.134 53.131 59.959 1.00 56.47 47 ASN H N 1
ATOM 17433 C CA . ASN H 1 47 ? 14.551 52.075 60.755 1.00 66.36 47 ASN H CA 1
ATOM 17434 C C . ASN H 1 47 ? 14.159 52.584 62.122 1.00 70.29 47 ASN H C 1
ATOM 17435 O O . ASN H 1 47 ? 15.021 52.989 62.913 1.00 73.81 47 ASN H O 1
ATOM 17440 N N . TYR H 1 51 ? 9.408 53.063 61.980 1.00 60.65 51 TYR H N 1
ATOM 17441 C CA . TYR H 1 51 ? 10.035 53.224 60.674 1.00 67.36 51 TYR H CA 1
ATOM 17442 C C . TYR H 1 51 ? 9.536 54.484 59.974 1.00 54.91 51 TYR H C 1
ATOM 17443 O O . TYR H 1 51 ? 8.348 54.614 59.682 1.00 60.62 51 TYR H O 1
ATOM 17452 N N . PHE H 1 52 ? 10.452 55.410 59.709 1.00 39.71 52 PHE H N 1
ATOM 17453 C CA . PHE H 1 52 ? 10.105 56.668 59.040 1.00 44.46 52 PHE H CA 1
ATOM 17454 C C . PHE H 1 52 ? 10.732 56.868 57.634 1.00 36.67 52 PHE H C 1
ATOM 17455 O O . PHE H 1 52 ? 11.807 56.438 57.376 1.00 29.97 52 PHE H O 1
ATOM 17463 N N . TYR H 1 53 ? 10.012 57.566 56.774 1.00 29.81 53 TYR H N 1
ATOM 17464 C CA . TYR H 1 53 ? 10.545 57.900 55.459 1.00 25.48 53 TYR H CA 1
ATOM 17465 C C . TYR H 1 53 ? 10.630 59.417 55.352 1.00 28.05 53 TYR H C 1
ATOM 17466 O O . TYR H 1 53 ? 9.603 60.100 55.418 1.00 25.53 53 TYR H O 1
ATOM 17475 N N . TYR H 1 54 ? 11.832 59.896 55.075 1.00 20.67 54 TYR H N 1
ATOM 17476 C CA . TYR H 1 54 ? 12.108 61.320 54.988 1.00 22.90 54 TYR H CA 1
ATOM 17477 C C . TYR H 1 54 ? 12.053 61.730 53.528 1.00 24.13 54 TYR H C 1
ATOM 17478 O O . TYR H 1 54 ? 12.605 61.040 52.669 1.00 20.29 54 TYR H O 1
ATOM 17487 N N . ASP H 1 55 ? 11.373 62.841 53.259 1.00 19.23 55 ASP H N 1
ATOM 17488 C CA . ASP H 1 55 ? 11.177 63.347 51.901 1.00 17.56 55 ASP H CA 1
ATOM 17489 C C . ASP H 1 55 ? 11.275 64.863 52.005 1.00 18.06 55 ASP H C 1
ATOM 17490 O O . ASP H 1 55 ? 10.347 65.501 52.500 1.00 17.83 55 ASP H O 1
ATOM 17495 N N . GLY H 1 56 ? 12.405 65.428 51.564 1.00 21.89 56 GLY H N 1
ATOM 17496 C CA . GLY H 1 56 ? 12.618 66.862 51.707 1.00 19.87 56 GLY H CA 1
ATOM 17497 C C . GLY H 1 56 ? 11.510 67.722 51.127 1.00 21.87 56 GLY H C 1
ATOM 17498 O O . GLY H 1 56 ? 11.306 68.851 51.570 1.00 23.75 56 GLY H O 1
ATOM 17499 N N . TRP H 1 57 ? 10.777 67.205 50.133 1.00 19.19 57 TRP H N 1
ATOM 17500 C CA . TRP H 1 57 ? 9.703 67.968 49.505 1.00 17.91 57 TRP H CA 1
ATOM 17501 C C . TRP H 1 57 ? 8.438 68.033 50.345 1.00 17.63 57 TRP H C 1
ATOM 17502 O O . TRP H 1 57 ? 7.623 68.943 50.156 1.00 23.23 57 TRP H O 1
ATOM 17513 N N . ARG H 1 58 ? 8.215 67.065 51.225 1.00 17.13 58 ARG H N 1
ATOM 17514 C CA . ARG H 1 58 ? 6.925 67.033 51.902 1.00 22.84 58 ARG H CA 1
ATOM 17515 C C . ARG H 1 58 ? 6.998 66.539 53.344 1.00 18.85 58 ARG H C 1
ATOM 17516 O O . ARG H 1 58 ? 5.938 66.316 53.946 1.00 21.57 58 ARG H O 1
ATOM 17524 N N . GLY H 1 59 ? 8.183 66.380 53.928 1.00 19.38 59 GLY H N 1
ATOM 17525 C CA . GLY H 1 59 ? 8.271 66.128 55.357 1.00 18.67 59 GLY H CA 1
ATOM 17526 C C . GLY H 1 59 ? 8.618 64.696 55.704 1.00 20.58 59 GLY H C 1
ATOM 17527 O O . GLY H 1 59 ? 9.576 64.134 55.166 1.00 23.16 59 GLY H O 1
ATOM 17528 N N . VAL H 1 60 ? 7.866 64.107 56.625 1.00 18.62 60 VAL H N 1
ATOM 17529 C CA . VAL H 1 60 ? 8.149 62.759 57.116 1.00 16.62 60 VAL H CA 1
ATOM 17530 C C . VAL H 1 60 ? 6.876 61.939 57.026 1.00 17.98 60 VAL H C 1
ATOM 17531 O O . VAL H 1 60 ? 5.800 62.400 57.419 1.00 19.61 60 VAL H O 1
ATOM 17535 N N . GLY H 1 61 ? 6.991 60.722 56.522 1.00 22.15 61 GLY H N 1
ATOM 17536 C CA . GLY H 1 61 ? 5.852 59.850 56.386 1.00 25.11 61 GLY H CA 1
ATOM 17537 C C . GLY H 1 61 ? 6.060 58.594 57.205 1.00 28.12 61 GLY H C 1
ATOM 17538 O O . GLY H 1 61 ? 7.185 58.130 57.391 1.00 24.83 61 GLY H O 1
ATOM 17539 N N . GLN H 1 62 ? 4.956 58.022 57.659 1.00 30.02 62 GLN H N 1
ATOM 17540 C CA . GLN H 1 62 ? 5.034 56.740 58.342 1.00 32.50 62 GLN H CA 1
ATOM 17541 C C . GLN H 1 62 ? 5.009 55.594 57.345 1.00 33.54 62 GLN H C 1
ATOM 17542 O O . GLN H 1 62 ? 5.577 54.530 57.615 1.00 38.69 62 GLN H O 1
ATOM 17548 N N . THR H 1 63 ? 4.375 55.798 56.190 1.00 30.79 63 THR H N 1
ATOM 17549 C CA . THR H 1 63 ? 4.361 54.806 55.126 1.00 36.47 63 THR H CA 1
ATOM 17550 C C . THR H 1 63 ? 4.569 55.504 53.790 1.00 37.83 63 THR H C 1
ATOM 17551 O O . THR H 1 63 ? 4.412 56.724 53.662 1.00 25.95 63 THR H O 1
ATOM 17555 N N . VAL H 1 64 ? 4.941 54.700 52.791 1.00 34.15 64 VAL H N 1
ATOM 17556 C CA . VAL H 1 64 ? 4.980 55.125 51.401 1.00 34.65 64 VAL H CA 1
ATOM 17557 C C . VAL H 1 64 ? 4.147 54.124 50.616 1.00 35.19 64 VAL H C 1
ATOM 17558 O O . VAL H 1 64 ? 3.882 53.010 51.072 1.00 37.36 64 VAL H O 1
ATOM 17562 N N . ASN H 1 65 ? 3.749 54.531 49.418 1.00 30.48 65 ASN H N 1
ATOM 17563 C CA . ASN H 1 65 ? 2.963 53.695 48.518 1.00 40.31 65 ASN H CA 1
ATOM 17564 C C . ASN H 1 65 ? 1.762 53.059 49.222 1.00 43.17 65 ASN H C 1
ATOM 17565 O O . ASN H 1 65 ? 1.684 51.829 49.331 1.00 45.88 65 ASN H O 1
ATOM 17570 N N . PRO H 1 66 ? 0.804 53.866 49.716 1.00 37.71 66 PRO H N 1
ATOM 17571 C CA . PRO H 1 66 ? 0.729 55.328 49.608 1.00 31.58 66 PRO H CA 1
ATOM 17572 C C . PRO H 1 66 ? 1.461 56.090 50.723 1.00 29.20 66 PRO H C 1
ATOM 17573 O O . PRO H 1 66 ? 1.673 55.583 51.833 1.00 26.93 66 PRO H O 1
ATOM 17577 N N . TRP H 1 67 ? 1.832 57.322 50.392 1.00 23.93 67 TRP H N 1
ATOM 17578 C CA . TRP H 1 67 ? 2.377 58.256 51.367 1.00 24.40 67 TRP H CA 1
ATOM 17579 C C . TRP H 1 67 ? 1.345 58.510 52.460 1.00 24.85 67 TRP H C 1
ATOM 17580 O O . TRP H 1 67 ? 0.177 58.784 52.173 1.00 29.58 67 TRP H O 1
ATOM 17591 N N . SER H 1 68 ? 1.772 58.399 53.715 1.00 22.89 68 SER H N 1
ATOM 17592 C CA . SER H 1 68 ? 0.946 58.811 54.847 1.00 24.03 68 SER H CA 1
ATOM 17593 C C . SER H 1 68 ? 1.815 59.619 55.800 1.00 22.99 68 SER H C 1
ATOM 17594 O O . SER H 1 68 ? 2.854 59.112 56.265 1.00 27.16 68 SER H O 1
ATOM 17597 N N . PRO H 1 69 ? 1.458 60.859 56.111 1.00 25.91 69 PRO H N 1
ATOM 17598 C CA . PRO H 1 69 ? 2.342 61.681 56.942 1.00 26.23 69 PRO H CA 1
ATOM 17599 C C . PRO H 1 69 ? 2.366 61.188 58.381 1.00 33.12 69 PRO H C 1
ATOM 17600 O O . PRO H 1 69 ? 1.387 60.640 58.889 1.00 27.10 69 PRO H O 1
ATOM 17604 N N . VAL H 1 70 ? 3.505 61.407 59.046 1.00 27.66 70 VAL H N 1
ATOM 17605 C CA . VAL H 1 70 ? 3.550 61.200 60.487 1.00 29.85 70 VAL H CA 1
ATOM 17606 C C . VAL H 1 70 ? 2.606 62.192 61.157 1.00 34.62 70 VAL H C 1
ATOM 17607 O O . VAL H 1 70 ? 2.177 63.194 60.566 1.00 26.40 70 VAL H O 1
ATOM 17611 N N . LEU H 1 71 ? 2.246 61.882 62.397 1.00 26.76 71 LEU H N 1
ATOM 17612 C CA . LEU H 1 71 ? 1.388 62.780 63.150 1.00 34.45 71 LEU H CA 1
ATOM 17613 C C . LEU H 1 71 ? 2.041 64.158 63.211 1.00 27.51 71 LEU H C 1
ATOM 17614 O O . LEU H 1 71 ? 3.244 64.286 63.466 1.00 32.03 71 LEU H O 1
ATOM 17619 N N . ASP H 1 72 ? 1.238 65.186 62.983 1.00 28.05 72 ASP H N 1
ATOM 17620 C CA . ASP H 1 72 ? 1.649 66.583 63.012 1.00 33.74 72 ASP H CA 1
ATOM 17621 C C . ASP H 1 72 ? 2.669 66.966 61.947 1.00 25.93 72 ASP H C 1
ATOM 17622 O O . ASP H 1 72 ? 3.231 68.066 62.018 1.00 25.09 72 ASP H O 1
ATOM 17627 N N . ASN H 1 73 ? 2.900 66.124 60.937 1.00 20.48 73 ASN H N 1
ATOM 17628 C CA . ASN H 1 73 ? 3.746 66.537 59.814 1.00 24.86 73 ASN H CA 1
ATOM 17629 C C . ASN H 1 73 ? 3.260 67.857 59.222 1.00 20.43 73 ASN H C 1
ATOM 17630 O O . ASN H 1 73 ? 4.067 68.718 58.839 1.00 20.93 73 ASN H O 1
ATOM 17635 N N . HIS H 1 74 ? 1.938 68.044 59.163 1.00 22.94 74 HIS H N 1
ATOM 17636 C CA . HIS H 1 74 ? 1.339 69.221 58.536 1.00 20.45 74 HIS H CA 1
ATOM 17637 C C . HIS H 1 74 ? 1.685 70.526 59.253 1.00 22.56 74 HIS H C 1
ATOM 17638 O O . HIS H 1 74 ? 1.584 71.585 58.637 1.00 21.79 74 HIS H O 1
ATOM 17645 N N . LYS H 1 75 ? 2.129 70.444 60.504 1.00 21.69 75 LYS H N 1
ATOM 17646 C CA . LYS H 1 75 ? 2.487 71.652 61.246 1.00 25.04 75 LYS H CA 1
ATOM 17647 C C . LYS H 1 75 ? 3.952 72.045 61.042 1.00 35.46 75 LYS H C 1
ATOM 17648 O O . LYS H 1 75 ? 4.449 72.976 61.676 1.00 46.38 75 LYS H O 1
ATOM 17654 N N . TYR H 1 76 ? 4.620 71.357 60.121 1.00 19.00 76 TYR H N 1
ATOM 17655 C CA . TYR H 1 76 ? 6.019 71.631 59.790 1.00 22.25 76 TYR H CA 1
ATOM 17656 C C . TYR H 1 76 ? 6.312 71.631 58.305 1.00 22.18 76 TYR H C 1
ATOM 17657 O O . TYR H 1 76 ? 7.112 72.451 57.836 1.00 19.29 76 TYR H O 1
ATOM 17666 N N . ALA H 1 77 ? 5.712 70.706 57.568 1.00 18.33 77 ALA H N 1
ATOM 17667 C CA . ALA H 1 77 ? 6.146 70.383 56.217 1.00 19.78 77 ALA H CA 1
ATOM 17668 C C . ALA H 1 77 ? 5.511 71.293 55.181 1.00 15.40 77 ALA H C 1
ATOM 17669 O O . ALA H 1 77 ? 4.424 71.839 55.370 1.00 20.55 77 ALA H O 1
ATOM 17671 N N . ALA H 1 78 ? 6.194 71.410 54.044 1.00 17.64 78 ALA H N 1
ATOM 17672 C CA . ALA H 1 78 ? 5.677 72.198 52.932 1.00 18.50 78 ALA H CA 1
ATOM 17673 C C . ALA H 1 78 ? 4.637 71.418 52.131 1.00 18.40 78 ALA H C 1
ATOM 17674 O O . ALA H 1 78 ? 4.704 70.195 52.015 1.00 22.88 78 ALA H O 1
ATOM 17676 N N . THR H 1 79 ? 3.675 72.143 51.568 1.00 17.66 79 THR H N 1
ATOM 17677 C CA . THR H 1 79 ? 2.716 71.573 50.638 1.00 19.79 79 THR H CA 1
ATOM 17678 C C . THR H 1 79 ? 2.773 72.242 49.279 1.00 26.48 79 THR H C 1
ATOM 17679 O O . THR H 1 79 ? 2.087 71.771 48.361 1.00 21.75 79 THR H O 1
ATOM 17683 N N . GLU H 1 80 ? 3.536 73.322 49.158 1.00 15.99 80 GLU H N 1
ATOM 17684 C CA . GLU H 1 80 ? 3.659 73.976 47.864 1.00 16.67 80 GLU H CA 1
ATOM 17685 C C . GLU H 1 80 ? 5.037 74.594 47.667 1.00 16.99 80 GLU H C 1
ATOM 17686 O O . GLU H 1 80 ? 5.635 75.131 48.599 1.00 19.75 80 GLU H O 1
ATOM 17692 N N . HIS H 1 81 ? 5.470 74.550 46.413 1.00 15.54 81 HIS H N 1
ATOM 17693 C CA .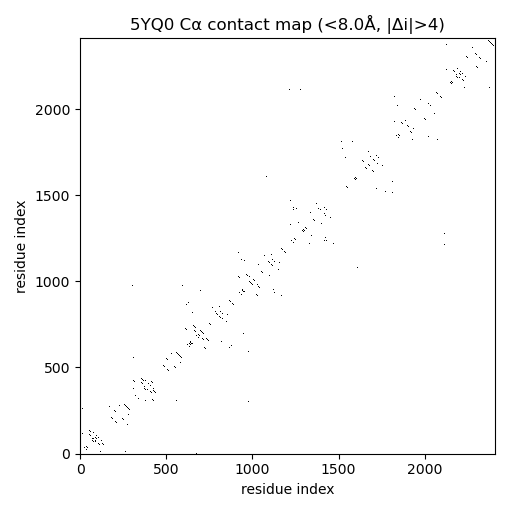 HIS H 1 81 ? 6.777 75.044 46.019 1.00 13.94 81 HIS H CA 1
ATOM 17694 C C . HIS H 1 81 ? 6.607 75.906 44.782 1.00 13.83 81 HIS H C 1
ATOM 17695 O O . HIS H 1 81 ? 5.784 75.594 43.915 1.00 19.04 81 HIS H O 1
ATOM 17702 N N . GLU H 1 82 ? 7.366 76.994 44.718 1.00 14.58 82 GLU H N 1
ATOM 17703 C CA . GLU H 1 82 ? 7.274 77.955 43.622 1.00 15.93 82 GLU H CA 1
ATOM 17704 C C . GLU H 1 82 ? 8.670 78.331 43.165 1.00 13.25 82 GLU H C 1
ATOM 17705 O O . GLU H 1 82 ? 9.604 78.393 43.972 1.00 13.84 82 GLU H O 1
ATOM 17711 N N . ILE H 1 83 ? 8.783 78.626 41.871 1.00 15.03 83 ILE H N 1
ATOM 17712 C CA . ILE H 1 83 ? 10.014 79.102 41.246 1.00 10.50 83 ILE H CA 1
ATOM 17713 C C . ILE H 1 83 ? 9.751 80.503 40.712 1.00 12.90 83 ILE H C 1
ATOM 17714 O O . ILE H 1 83 ? 8.853 80.693 39.888 1.00 15.67 83 ILE H O 1
ATOM 17719 N N . HIS H 1 84 ? 10.540 81.480 41.160 1.00 12.71 84 HIS H N 1
ATOM 17720 C CA . HIS H 1 84 ? 10.472 82.838 40.630 1.00 13.55 84 HIS H CA 1
ATOM 17721 C C . HIS H 1 84 ? 11.736 83.104 39.829 1.00 13.13 84 HIS H C 1
ATOM 17722 O O . HIS H 1 84 ? 12.841 82.837 40.311 1.00 13.94 84 HIS H O 1
ATOM 17729 N N . ILE H 1 85 ? 11.577 83.586 38.601 1.00 12.12 85 ILE H N 1
ATOM 17730 C CA . ILE H 1 85 ? 12.711 83.870 37.729 1.00 11.06 85 ILE H CA 1
ATOM 17731 C C . ILE H 1 85 ? 12.689 85.351 37.384 1.00 12.28 85 ILE H C 1
ATOM 17732 O O . ILE H 1 85 ? 11.687 85.861 36.869 1.00 15.44 85 ILE H O 1
ATOM 17737 N N . TYR H 1 86 ? 13.793 86.039 37.658 1.00 13.19 86 TYR H N 1
ATOM 17738 C CA . TYR H 1 86 ? 13.986 87.431 37.263 1.00 12.94 86 TYR H CA 1
ATOM 17739 C C . TYR H 1 86 ? 15.106 87.493 36.235 1.00 14.75 86 TYR H C 1
ATOM 17740 O O . TYR H 1 86 ? 16.235 87.083 36.533 1.00 15.90 86 TYR H O 1
ATOM 17749 N N . VAL H 1 87 ? 14.817 88.021 35.045 1.00 14.65 87 VAL H N 1
ATOM 17750 C CA . VAL H 1 87 ? 15.820 88.151 33.987 1.00 14.38 87 VAL H CA 1
ATOM 17751 C C . VAL H 1 87 ? 16.072 89.627 33.711 1.00 16.19 87 VAL H C 1
ATOM 17752 O O . VAL H 1 87 ? 15.129 90.402 33.503 1.00 13.84 87 VAL H O 1
ATOM 17756 N N . GLU H 1 88 ? 17.342 90.016 33.722 1.00 14.49 88 GLU H N 1
ATOM 17757 C CA . GLU H 1 88 ? 17.751 91.372 33.389 1.00 14.99 88 GLU H CA 1
ATOM 17758 C C . GLU H 1 88 ? 18.513 91.333 32.071 1.00 13.88 88 GLU H C 1
ATOM 17759 O O . GLU H 1 88 ? 19.442 90.547 31.922 1.00 15.22 88 GLU H O 1
ATOM 17765 N N . PHE H 1 89 ? 18.118 92.179 31.121 1.00 14.80 89 PHE H N 1
ATOM 17766 C CA . PHE H 1 89 ? 18.806 92.306 29.844 1.00 13.86 89 PHE H CA 1
ATOM 17767 C C . PHE H 1 89 ? 19.654 93.577 29.836 1.00 17.47 89 PHE H C 1
ATOM 17768 O O . PHE H 1 89 ? 19.442 94.491 30.633 1.00 19.10 89 PHE H O 1
ATOM 17776 N N . PHE H 1 90 ? 20.630 93.613 28.925 1.00 18.26 90 PHE H N 1
ATOM 17777 C CA . PHE H 1 90 ? 21.470 94.800 28.737 1.00 20.01 90 PHE H CA 1
ATOM 17778 C C . PHE H 1 90 ? 20.720 95.925 28.050 1.00 22.79 90 PHE H C 1
ATOM 17779 O O . PHE H 1 90 ? 21.128 97.091 28.154 1.00 19.60 90 PHE H O 1
ATOM 17787 N N . GLN H 1 91 ? 19.662 95.578 27.328 1.00 19.66 91 GLN H N 1
ATOM 17788 C CA . GLN H 1 91 ? 18.878 96.485 26.503 1.00 21.85 91 GLN H CA 1
ATOM 17789 C C . GLN H 1 91 ? 17.515 95.828 26.317 1.00 21.00 91 GLN H C 1
ATOM 17790 O O . GLN H 1 91 ? 17.282 94.723 26.801 1.00 23.82 91 GLN H O 1
ATOM 17796 N N . THR H 1 92 ? 16.605 96.506 25.625 1.00 21.69 92 THR H N 1
ATOM 17797 C CA . THR H 1 92 ? 15.291 95.911 25.420 1.00 20.77 92 THR H CA 1
ATOM 17798 C C . THR H 1 92 ? 15.425 94.565 24.703 1.00 22.03 92 THR H C 1
ATOM 17799 O O . THR H 1 92 ? 16.210 94.438 23.751 1.00 23.02 92 THR H O 1
ATOM 17803 N N . PRO H 1 93 ? 14.708 93.534 25.152 1.00 23.89 93 PRO H N 1
ATOM 17804 C CA . PRO H 1 93 ? 14.753 92.240 24.458 1.00 24.68 93 PRO H CA 1
ATOM 17805 C C . PRO H 1 93 ? 14.484 92.420 22.967 1.00 24.06 93 PRO H C 1
ATOM 17806 O O . PRO H 1 93 ? 13.628 93.200 22.566 1.00 22.36 93 PRO H O 1
ATOM 17810 N N . SER H 1 94 ? 15.262 91.730 22.139 1.00 24.29 94 SER H N 1
ATOM 17811 C CA . SER H 1 94 ? 15.294 92.053 20.718 1.00 28.12 94 SER H CA 1
ATOM 17812 C C . SER H 1 94 ? 14.320 91.248 19.860 1.00 28.57 94 SER H C 1
ATOM 17813 O O . SER H 1 94 ? 14.017 91.677 18.743 1.00 26.48 94 SER H O 1
ATOM 17816 N N . ASN H 1 95 ? 13.813 90.114 20.339 1.00 23.48 95 ASN H N 1
ATOM 17817 C CA . ASN H 1 95 ? 12.973 89.279 19.481 1.00 22.08 95 ASN H CA 1
ATOM 17818 C C . ASN H 1 95 ? 11.677 90.003 19.122 1.00 23.06 95 ASN H C 1
ATOM 17819 O O . ASN H 1 95 ? 11.081 90.687 19.959 1.00 21.38 95 ASN H O 1
ATOM 17824 N N . ARG H 1 96 ? 11.234 89.848 17.866 1.00 18.56 96 ARG H N 1
ATOM 17825 C CA . ARG H 1 96 ? 10.111 90.624 17.339 1.00 18.54 96 ARG H CA 1
ATOM 17826 C C . ARG H 1 96 ? 8.875 89.790 16.988 1.00 20.88 96 ARG H C 1
ATOM 17827 O O . ARG H 1 96 ? 7.951 90.313 16.349 1.00 18.74 96 ARG H O 1
ATOM 17835 N N . PHE H 1 97 ? 8.811 88.527 17.399 1.00 15.64 97 PHE H N 1
ATOM 17836 C CA . PHE H 1 97 ? 7.637 87.722 17.098 1.00 15.55 97 PHE H CA 1
ATOM 17837 C C . PHE H 1 97 ? 7.404 86.732 18.226 1.00 18.14 97 PHE H C 1
ATOM 17838 O O . PHE H 1 97 ? 8.322 86.391 18.976 1.00 16.85 97 PHE H O 1
ATOM 17846 N N . ALA H 1 98 ? 6.163 86.261 18.329 1.00 15.20 98 ALA H N 1
ATOM 17847 C CA . ALA H 1 98 ? 5.809 85.237 19.298 1.00 15.68 98 ALA H CA 1
ATOM 17848 C C . ALA H 1 98 ? 5.240 84.034 18.566 1.00 16.93 98 ALA H C 1
ATOM 17849 O O . ALA H 1 98 ? 4.516 84.184 17.584 1.00 17.17 98 ALA H O 1
ATOM 17851 N N . ASP H 1 99 ? 5.556 82.844 19.056 1.00 13.49 99 ASP H N 1
ATOM 17852 C CA . ASP H 1 99 ? 5.058 81.622 18.448 1.00 14.70 99 ASP H CA 1
ATOM 17853 C C . ASP H 1 99 ? 3.915 81.037 19.279 1.00 19.54 99 ASP H C 1
ATOM 17854 O O . ASP H 1 99 ? 3.579 81.513 20.367 1.00 19.30 99 ASP H O 1
ATOM 17859 N N . LYS H 1 100 ? 3.328 79.968 18.745 1.00 15.86 100 LYS H N 1
ATOM 17860 C CA . LYS H 1 100 ? 2.124 79.393 19.331 1.00 18.84 100 LYS H CA 1
ATOM 17861 C C . LYS H 1 100 ? 2.380 78.872 20.741 1.00 18.91 100 LYS H C 1
ATOM 17862 O O . LYS H 1 100 ? 1.528 79.022 21.628 1.00 19.61 100 LYS H O 1
ATOM 17868 N N . ASN H 1 101 ? 3.544 78.251 20.972 1.00 13.40 101 ASN H N 1
ATOM 17869 C CA . ASN H 1 101 ? 3.764 77.488 22.197 1.00 22.33 101 ASN H CA 1
ATOM 17870 C C . ASN H 1 101 ? 4.766 78.105 23.160 1.00 20.84 101 ASN H C 1
ATOM 17871 O O . ASN H 1 101 ? 5.068 77.488 24.184 1.00 22.24 101 ASN H O 1
ATOM 17876 N N . GLY H 1 102 ? 5.287 79.289 22.863 1.00 19.50 102 GLY H N 1
ATOM 17877 C CA . GLY H 1 102 ? 6.016 80.074 23.838 1.00 19.26 102 GLY H CA 1
ATOM 17878 C C . GLY H 1 102 ? 7.524 80.046 23.752 1.00 19.11 102 GLY H C 1
ATOM 17879 O O . GLY H 1 102 ? 8.177 80.562 24.659 1.00 20.55 102 GLY H O 1
ATOM 17880 N N . ALA H 1 103 ? 8.106 79.493 22.682 1.00 15.40 103 ALA H N 1
ATOM 17881 C CA . ALA H 1 103 ? 9.560 79.554 22.547 1.00 14.95 103 ALA H CA 1
ATOM 17882 C C . ALA H 1 103 ? 10.064 80.952 22.169 1.00 18.14 103 ALA H C 1
ATOM 17883 O O . ALA H 1 103 ? 11.261 81.218 22.303 1.00 19.14 103 ALA H O 1
ATOM 17885 N N . TYR H 1 104 ? 9.196 81.824 21.661 1.00 17.20 104 TYR H N 1
ATOM 17886 C CA . TYR H 1 104 ? 9.571 83.160 21.214 1.00 14.09 104 TYR H CA 1
ATOM 17887 C C . TYR H 1 104 ? 8.620 84.188 21.802 1.00 16.88 104 TYR H C 1
ATOM 17888 O O . TYR H 1 104 ? 7.413 83.945 21.887 1.00 17.79 104 TYR H O 1
ATOM 17897 N N . SER H 1 105 ? 9.174 85.330 22.216 1.00 17.22 105 SER H N 1
ATOM 17898 C CA . SER H 1 105 ? 8.395 86.422 22.785 1.00 16.21 105 SER H CA 1
ATOM 17899 C C . SER H 1 105 ? 8.778 87.729 22.102 1.00 18.17 105 SER H C 1
ATOM 17900 O O . SER H 1 105 ? 9.819 87.826 21.448 1.00 18.29 105 SER H O 1
ATOM 17903 N N . TYR H 1 106 ? 7.948 88.761 22.280 1.00 18.25 106 TYR H N 1
ATOM 17904 C CA . TYR H 1 106 ? 8.333 90.098 21.874 1.00 17.87 106 TYR H CA 1
ATOM 17905 C C . TYR H 1 106 ? 7.816 91.081 22.914 1.00 17.42 106 TYR H C 1
ATOM 17906 O O . TYR H 1 106 ? 6.953 90.763 23.715 1.00 16.71 106 TYR H O 1
ATOM 17915 N N . ILE H 1 107 ? 8.369 92.291 22.910 1.00 17.64 107 ILE H N 1
ATOM 17916 C CA . ILE H 1 107 ? 7.974 93.420 23.758 1.00 18.60 107 ILE H CA 1
ATOM 17917 C C . ILE H 1 107 ? 7.196 94.413 22.905 1.00 18.37 107 ILE H C 1
ATOM 17918 O O . ILE H 1 107 ? 7.559 94.652 21.761 1.00 19.15 107 ILE H O 1
ATOM 17923 N N . ASP H 1 108 ? 6.069 94.929 23.376 1.00 16.23 108 ASP H N 1
ATOM 17924 C CA . ASP H 1 108 ? 5.365 95.973 22.670 1.00 19.70 108 ASP H CA 1
ATOM 17925 C C . ASP H 1 108 ? 5.945 97.348 23.015 1.00 19.74 108 ASP H C 1
ATOM 17926 O O . ASP H 1 108 ? 6.896 97.489 23.790 1.00 18.32 108 ASP H O 1
ATOM 17931 N N . ALA H 1 109 ? 5.325 98.398 22.456 1.00 18.92 109 ALA H N 1
ATOM 17932 C CA . ALA H 1 109 ? 5.862 99.748 22.623 1.00 24.29 109 ALA H CA 1
ATOM 17933 C C . ALA H 1 109 ? 5.836 100.225 24.073 1.00 24.20 109 ALA H C 1
ATOM 17934 O O . ALA H 1 109 ? 6.534 101.190 24.401 1.00 25.02 109 ALA H O 1
ATOM 17936 N N . ASN H 1 110 ? 5.018 99.612 24.931 1.00 23.60 110 ASN H N 1
ATOM 17937 C CA . ASN H 1 110 ? 4.935 99.943 26.354 1.00 21.77 110 ASN H CA 1
ATOM 17938 C C . ASN H 1 110 ? 5.867 99.105 27.227 1.00 22.43 110 ASN H C 1
ATOM 17939 O O . ASN H 1 110 ? 5.826 99.240 28.457 1.00 22.11 110 ASN H O 1
ATOM 17944 N N . GLY H 1 111 ? 6.694 98.244 26.635 1.00 19.76 111 GLY H N 1
ATOM 17945 C CA . GLY H 1 111 ? 7.569 97.381 27.410 1.00 18.56 111 GLY H CA 1
ATOM 17946 C C . GLY H 1 111 ? 6.938 96.095 27.906 1.00 22.06 111 GLY H C 1
ATOM 17947 O O . GLY H 1 111 ? 7.599 95.333 28.632 1.00 19.59 111 GLY H O 1
ATOM 17948 N N . VAL H 1 112 ? 5.684 95.827 27.558 1.00 19.07 112 VAL H N 1
ATOM 17949 C CA . VAL H 1 112 ? 5.026 94.604 28.006 1.00 16.19 112 VAL H CA 1
ATOM 17950 C C . VAL H 1 112 ? 5.467 93.461 27.103 1.00 15.23 112 VAL H C 1
ATOM 17951 O O . VAL H 1 112 ? 5.465 93.593 25.876 1.00 16.37 112 VAL H O 1
ATOM 17955 N N . MET H 1 113 ? 5.831 92.335 27.707 1.00 15.98 113 MET H N 1
ATOM 17956 C CA . MET H 1 113 ? 6.278 91.174 26.956 1.00 17.35 113 MET H CA 1
ATOM 17957 C C . MET H 1 113 ? 5.090 90.288 26.623 1.00 20.12 113 MET H C 1
ATOM 17958 O O . MET H 1 113 ? 4.246 90.033 27.484 1.00 18.56 113 MET H O 1
ATOM 17963 N N . TYR H 1 114 ? 5.029 89.827 25.374 1.00 18.05 114 TYR H N 1
ATOM 17964 C CA . TYR H 1 114 ? 3.949 88.977 24.902 1.00 16.60 114 TYR H CA 1
ATOM 17965 C C . TYR H 1 114 ? 4.512 87.581 24.679 1.00 17.54 114 TYR H C 1
ATOM 17966 O O . TYR H 1 114 ? 5.500 87.421 23.958 1.00 16.27 114 TYR H O 1
ATOM 17975 N N . THR H 1 115 ? 3.904 86.592 25.326 1.00 17.34 115 THR H N 1
ATOM 17976 C CA . THR H 1 115 ? 4.315 85.196 25.252 1.00 15.04 115 THR H CA 1
ATOM 17977 C C . THR H 1 115 ? 3.069 84.336 25.241 1.00 16.45 115 THR H C 1
ATOM 17978 O O . THR H 1 115 ? 2.184 84.521 26.079 1.00 20.36 115 THR H O 1
ATOM 17982 N N . ASN H 1 116 ? 3.010 83.382 24.326 1.00 14.71 116 ASN H N 1
ATOM 17983 C CA . ASN H 1 116 ? 1.927 82.411 24.358 1.00 18.06 116 ASN H CA 1
ATOM 17984 C C . ASN H 1 116 ? 2.344 81.191 25.173 1.00 20.23 116 ASN H C 1
ATOM 17985 O O . ASN H 1 116 ? 3.508 81.016 25.533 1.00 20.23 116 ASN H O 1
ATOM 17990 N N . GLY H 1 117 ? 1.367 80.366 25.510 1.00 24.71 117 GLY H N 1
ATOM 17991 C CA . GLY H 1 117 ? 1.639 79.168 26.276 1.00 24.26 117 GLY H CA 1
ATOM 17992 C C . GLY H 1 117 ? 1.344 79.353 27.752 1.00 21.00 117 GLY H C 1
ATOM 17993 O O . GLY H 1 117 ? 0.585 80.226 28.166 1.00 25.66 117 GLY H O 1
ATOM 17994 N N . GLU H 1 118 ? 2.019 78.535 28.562 1.00 26.35 118 GLU H N 1
ATOM 17995 C CA . GLU H 1 118 ? 1.694 78.424 29.979 1.00 24.86 118 GLU H CA 1
ATOM 17996 C C . GLU H 1 118 ? 2.191 79.602 30.808 1.00 23.69 118 GLU H C 1
ATOM 17997 O O . GLU H 1 118 ? 1.597 79.909 31.847 1.00 25.00 118 GLU H O 1
ATOM 18003 N N . TYR H 1 119 ? 3.274 80.255 30.390 1.00 20.03 119 TYR H N 1
ATOM 18004 C CA . TYR H 1 119 ? 3.973 81.229 31.221 1.00 21.95 119 TYR H CA 1
ATOM 18005 C C . TYR H 1 119 ? 3.959 82.603 30.573 1.00 21.11 119 TYR H C 1
ATOM 18006 O O . TYR H 1 119 ? 3.997 82.723 29.347 1.00 24.39 119 TYR H O 1
ATOM 18015 N N . SER H 1 120 ? 3.859 83.631 31.401 1.00 20.80 120 SER H N 1
ATOM 18016 C CA . SER H 1 120 ? 3.957 85.002 30.929 1.00 28.73 120 SER H CA 1
ATOM 18017 C C . SER H 1 120 ? 4.882 85.793 31.844 1.00 16.93 120 SER H C 1
ATOM 18018 O O . SER H 1 120 ? 4.942 85.565 33.058 1.00 20.71 120 SER H O 1
ATOM 18021 N N . TRP H 1 121 ? 5.609 86.716 31.243 1.00 15.36 121 TRP H N 1
ATOM 18022 C CA . TRP H 1 121 ? 6.596 87.523 31.941 1.00 15.95 121 TRP H CA 1
ATOM 18023 C C . TRP H 1 121 ? 6.014 88.877 32.300 1.00 18.64 121 TRP H C 1
ATOM 18024 O O . TRP H 1 121 ? 5.403 89.538 31.458 1.00 19.82 121 TRP H O 1
ATOM 18035 N N . GLU H 1 122 ? 6.279 89.316 33.523 1.00 16.65 122 GLU H N 1
ATOM 18036 C CA . GLU H 1 122 ? 5.815 90.606 34.017 1.00 14.65 122 GLU H CA 1
ATOM 18037 C C . GLU H 1 122 ? 6.974 91.592 33.974 1.00 14.96 122 GLU H C 1
ATOM 18038 O O . GLU H 1 122 ? 8.058 91.301 34.484 1.00 16.82 122 GLU H O 1
ATOM 18044 N N . HIS H 1 123 ? 6.761 92.739 33.334 1.00 16.73 123 HIS H N 1
ATOM 18045 C CA . HIS H 1 123 ? 7.758 93.797 33.366 1.00 14.80 123 HIS H CA 1
ATOM 18046 C C . HIS H 1 123 ? 7.841 94.360 34.784 1.00 18.71 123 HIS H C 1
ATOM 18047 O O . HIS H 1 123 ? 6.809 94.661 35.385 1.00 16.41 123 HIS H O 1
ATOM 18054 N N . VAL H 1 124 ? 9.048 94.462 35.343 1.00 14.15 124 VAL H N 1
ATOM 18055 C CA . VAL H 1 124 ? 9.167 94.975 36.712 1.00 14.31 124 VAL H CA 1
ATOM 18056 C C . VAL H 1 124 ? 10.119 96.170 36.698 1.00 15.86 124 VAL H C 1
ATOM 18057 O O . VAL H 1 124 ? 11.229 96.113 37.250 1.00 15.90 124 VAL H O 1
ATOM 18061 N N . PRO H 1 125 ? 9.701 97.296 36.114 1.00 17.19 125 PRO H N 1
ATOM 18062 C CA . PRO H 1 125 ? 10.634 98.422 35.938 1.00 18.24 125 PRO H CA 1
ATOM 18063 C C . PRO H 1 125 ? 11.106 99.041 37.244 1.00 17.47 125 PRO H C 1
ATOM 18064 O O . PRO H 1 125 ? 12.152 99.702 37.244 1.00 17.83 125 PRO H O 1
ATOM 18068 N N . ALA H 1 126 ? 10.392 98.833 38.356 1.00 16.25 126 ALA H N 1
ATOM 18069 C CA . ALA H 1 126 ? 10.882 99.345 39.634 1.00 20.10 126 ALA H CA 1
ATOM 18070 C C . ALA H 1 126 ? 12.200 98.697 40.032 1.00 19.82 126 ALA H C 1
ATOM 18071 O O . ALA H 1 126 ? 12.999 99.311 40.747 1.00 20.12 126 ALA H O 1
ATOM 18073 N N . LEU H 1 127 ? 12.466 97.470 39.561 1.00 16.95 127 LEU H N 1
ATOM 18074 C CA . LEU H 1 127 ? 13.740 96.821 39.847 1.00 17.76 127 LEU H CA 1
ATOM 18075 C C . LEU H 1 127 ? 14.795 97.271 38.855 1.00 20.29 127 LEU H C 1
ATOM 18076 O O . LEU H 1 127 ? 15.986 97.259 39.158 1.00 25.44 127 LEU H O 1
ATOM 18081 N N . GLY H 1 128 ? 14.336 97.578 37.654 1.00 22.20 128 GLY H N 1
ATOM 18082 C CA . GLY H 1 128 ? 15.198 97.987 36.570 1.00 21.84 128 GLY H CA 1
ATOM 18083 C C . GLY H 1 128 ? 14.387 98.041 35.294 1.00 21.10 128 GLY H C 1
ATOM 18084 O O . GLY H 1 128 ? 13.336 97.408 35.161 1.00 25.65 128 GLY H O 1
ATOM 18085 N N . LYS H 1 129 ? 14.876 98.798 34.318 1.00 23.09 129 LYS H N 1
ATOM 18086 C CA . LYS H 1 129 ? 14.177 98.990 33.043 1.00 26.96 129 LYS H CA 1
ATOM 18087 C C . LYS H 1 129 ? 13.877 97.755 32.175 1.00 26.76 129 LYS H C 1
ATOM 18088 O O . LYS H 1 129 ? 12.785 97.640 31.617 1.00 24.42 129 LYS H O 1
ATOM 18094 N N . ASN H 1 130 ? 14.847 96.856 32.047 1.00 20.06 130 ASN H N 1
ATOM 18095 C CA . ASN H 1 130 ? 14.706 95.681 31.191 1.00 16.79 130 ASN H CA 1
ATOM 18096 C C . ASN H 1 130 ? 14.706 94.389 31.995 1.00 17.24 130 ASN H C 1
ATOM 18097 O O . ASN H 1 130 ? 15.323 93.396 31.609 1.00 17.11 130 ASN H O 1
ATOM 18102 N N . ILE H 1 131 ? 14.004 94.420 33.120 1.00 13.59 131 ILE H N 1
ATOM 18103 C CA . ILE H 1 131 ? 13.894 93.272 34.020 1.00 13.76 131 ILE H CA 1
ATOM 18104 C C . ILE H 1 131 ? 12.472 92.737 33.944 1.00 16.73 131 ILE H C 1
ATOM 18105 O O . ILE H 1 131 ? 11.502 93.512 33.999 1.00 14.18 131 ILE H O 1
ATOM 18110 N N . TYR H 1 132 ? 12.359 91.410 33.792 1.00 11.71 132 TYR H N 1
ATOM 18111 C CA . TYR H 1 132 ? 11.095 90.703 33.660 1.00 13.12 132 TYR H CA 1
ATOM 18112 C C . TYR H 1 132 ? 11.065 89.538 34.637 1.00 14.37 132 TYR H C 1
ATOM 18113 O O . TYR H 1 132 ? 12.095 88.930 34.939 1.00 14.89 132 TYR H O 1
ATOM 18122 N N . LYS H 1 133 ? 9.869 89.240 35.129 1.00 12.48 133 LYS H N 1
ATOM 18123 C CA . LYS H 1 133 ? 9.667 88.270 36.191 1.00 11.63 133 LYS H CA 1
ATOM 18124 C C . LYS H 1 133 ? 8.624 87.252 35.756 1.00 12.74 133 LYS H C 1
ATOM 18125 O O . LYS H 1 133 ? 7.619 87.614 35.139 1.00 15.85 133 LYS H O 1
ATOM 18131 N N . VAL H 1 134 ? 8.863 85.979 36.061 1.00 14.39 134 VAL H N 1
ATOM 18132 C CA . VAL H 1 134 ? 7.843 84.946 35.872 1.00 14.81 134 VAL H CA 1
ATOM 18133 C C . VAL H 1 134 ? 7.774 84.110 37.138 1.00 13.71 134 VAL H C 1
ATOM 18134 O O . VAL H 1 134 ? 8.786 83.888 37.810 1.00 14.04 134 VAL H O 1
ATOM 18138 N N . VAL H 1 135 ? 6.572 83.614 37.453 1.00 13.78 135 VAL H N 1
ATOM 18139 C CA . VAL H 1 135 ? 6.367 82.711 38.581 1.00 13.59 135 VAL H CA 1
ATOM 18140 C C . VAL H 1 135 ? 5.883 81.371 38.041 1.00 17.66 135 VAL H C 1
ATOM 18141 O O . VAL H 1 135 ? 4.887 81.312 37.311 1.00 20.38 135 VAL H O 1
ATOM 18145 N N . ILE H 1 136 ? 6.582 80.303 38.404 1.00 15.09 136 ILE H N 1
ATOM 18146 C CA . ILE H 1 136 ? 6.183 78.938 38.069 1.00 19.57 136 ILE H CA 1
ATOM 18147 C C . ILE H 1 136 ? 5.688 78.298 39.356 1.00 18.32 136 ILE H C 1
ATOM 18148 O O . ILE H 1 136 ? 6.456 78.133 40.310 1.00 16.70 136 ILE H O 1
ATOM 18153 N N . SER H 1 137 ? 4.425 77.902 39.387 1.00 20.70 137 SER H N 1
ATOM 18154 C CA . SER H 1 137 ? 3.879 77.356 40.621 1.00 22.57 137 SER H CA 1
ATOM 18155 C C . SER H 1 137 ? 3.511 75.888 40.434 1.00 21.23 137 SER H C 1
ATOM 18156 O O . SER H 1 137 ? 3.757 75.292 39.386 1.00 18.43 137 SER H O 1
ATOM 18159 N N . ASP H 1 138 ? 2.942 75.311 41.491 1.00 19.11 138 ASP H N 1
ATOM 18160 C CA . ASP H 1 138 ? 2.466 73.929 41.494 1.00 27.00 138 ASP H CA 1
ATOM 18161 C C . ASP H 1 138 ? 3.575 72.965 41.071 1.00 20.11 138 ASP H C 1
ATOM 18162 O O . ASP H 1 138 ? 3.408 72.128 40.181 1.00 22.67 138 ASP H O 1
ATOM 18167 N N . TRP H 1 139 ? 4.731 73.096 41.717 1.00 23.99 139 TRP H N 1
ATOM 18168 C CA . TRP H 1 139 ? 5.871 72.224 41.450 1.00 18.06 139 TRP H CA 1
ATOM 18169 C C . TRP H 1 139 ? 5.778 71.026 42.392 1.00 20.40 139 TRP H C 1
ATOM 18170 O O . TRP H 1 139 ? 6.154 71.106 43.564 1.00 20.21 139 TRP H O 1
ATOM 18181 N N . ASN H 1 140 ? 5.282 69.907 41.876 1.00 19.13 140 ASN H N 1
ATOM 18182 C CA . ASN H 1 140 ? 4.987 68.739 42.694 1.00 27.09 140 ASN H CA 1
ATOM 18183 C C . ASN H 1 140 ? 5.987 67.618 42.431 1.00 22.21 140 ASN H C 1
ATOM 18184 O O . ASN H 1 140 ? 6.845 67.703 41.551 1.00 20.42 140 ASN H O 1
ATOM 18189 N N . LYS H 1 141 ? 5.871 66.565 43.243 1.00 20.84 141 LYS H N 1
ATOM 18190 C CA . LYS H 1 141 ? 6.815 65.457 43.231 1.00 21.99 141 LYS H CA 1
ATOM 18191 C C . LYS H 1 141 ? 7.051 64.932 41.820 1.00 24.06 141 LYS H C 1
ATOM 18192 O O . LYS H 1 141 ? 6.105 64.734 41.053 1.00 21.29 141 LYS H O 1
ATOM 18198 N N . GLY H 1 142 ? 8.324 64.729 41.477 1.00 21.27 142 GLY H N 1
ATOM 18199 C CA . GLY H 1 142 ? 8.689 64.079 40.227 1.00 14.09 142 GLY H CA 1
ATOM 18200 C C . GLY H 1 142 ? 8.583 64.926 38.973 1.00 20.18 142 GLY H C 1
ATOM 18201 O O . GLY H 1 142 ? 8.862 64.419 37.882 1.00 22.93 142 GLY H O 1
ATOM 18202 N N . GLN H 1 143 ? 8.179 66.185 39.080 1.00 16.52 143 GLN H N 1
ATOM 18203 C CA . GLN H 1 143 ? 7.887 66.997 37.912 1.00 19.59 143 GLN H CA 1
ATOM 18204 C C . GLN H 1 143 ? 9.117 67.759 37.427 1.00 20.85 143 GLN H C 1
ATOM 18205 O O . GLN H 1 143 ? 9.952 68.205 38.220 1.00 18.72 143 GLN H O 1
ATOM 18211 N N . THR H 1 144 ? 9.196 67.948 36.111 1.00 16.86 144 THR H N 1
ATOM 18212 C CA . THR H 1 144 ? 10.149 68.865 35.499 1.00 16.40 144 THR H CA 1
ATOM 18213 C C . THR H 1 144 ? 9.375 70.083 35.024 1.00 17.23 144 THR H C 1
ATOM 18214 O O . THR H 1 144 ? 8.375 69.941 34.316 1.00 16.56 144 THR H O 1
ATOM 18218 N N . LYS H 1 145 ? 9.783 71.263 35.477 1.00 14.92 145 LYS H N 1
ATOM 18219 C CA . LYS H 1 145 ? 9.298 72.522 34.920 1.00 12.97 145 LYS H CA 1
ATOM 18220 C C . LYS H 1 145 ? 10.305 73.012 33.896 1.00 15.69 145 LYS H C 1
ATOM 18221 O O . LYS H 1 145 ? 11.513 72.916 34.118 1.00 15.18 145 LYS H O 1
ATOM 18227 N N . SER H 1 146 ? 9.808 73.506 32.769 1.00 15.41 146 SER H N 1
ATOM 18228 C CA . SER H 1 146 ? 10.650 73.931 31.661 1.00 12.66 146 SER H CA 1
ATOM 18229 C C . SER H 1 146 ? 10.152 75.272 31.166 1.00 16.06 146 SER H C 1
ATOM 18230 O O . SER H 1 146 ? 8.947 75.450 30.986 1.00 19.27 146 SER H O 1
ATOM 18233 N N . ILE H 1 147 ? 11.072 76.194 30.884 1.00 15.74 147 ILE H N 1
ATOM 18234 C CA . ILE H 1 147 ? 10.673 77.496 30.363 1.00 13.74 147 ILE H CA 1
ATOM 18235 C C . ILE H 1 147 ? 11.787 78.030 29.476 1.00 16.86 147 ILE H C 1
ATOM 18236 O O . ILE H 1 147 ? 12.970 77.915 29.809 1.00 14.67 147 ILE H O 1
ATOM 18241 N N . TYR H 1 148 ? 11.399 78.624 28.349 1.00 12.73 148 TYR H N 1
ATOM 18242 C CA . TYR H 1 148 ? 12.350 79.319 27.493 1.00 13.70 148 TYR H CA 1
ATOM 18243 C C . TYR H 1 148 ? 12.611 80.727 28.015 1.00 13.34 148 TYR H C 1
ATOM 18244 O O . TYR H 1 148 ? 11.687 81.449 28.402 1.00 17.27 148 TYR H O 1
ATOM 18253 N N . LEU H 1 149 ? 13.876 81.130 28.003 1.00 12.11 149 LEU H N 1
ATOM 18254 C CA . LEU H 1 149 ? 14.182 82.511 28.323 1.00 13.51 149 LEU H CA 1
ATOM 18255 C C . LEU H 1 149 ? 13.768 83.418 27.163 1.00 15.92 149 LEU H C 1
ATOM 18256 O O . LEU H 1 149 ? 13.819 83.009 26.002 1.00 22.40 149 LEU H O 1
ATOM 18261 N N . PRO H 1 150 ? 13.352 84.655 27.452 1.00 17.61 150 PRO H N 1
ATOM 18262 C CA . PRO H 1 150 ? 12.982 85.579 26.362 1.00 18.36 150 PRO H CA 1
ATOM 18263 C C . PRO H 1 150 ? 14.149 85.970 25.496 1.00 18.84 150 PRO H C 1
ATOM 18264 O O . PRO H 1 150 ? 13.937 86.457 24.377 1.00 22.72 150 PRO H O 1
ATOM 18268 N N . GLY H 1 151 ? 15.371 85.715 25.960 1.00 19.75 151 GLY H N 1
ATOM 18269 C CA . GLY H 1 151 ? 16.564 86.036 25.191 1.00 20.93 151 GLY H CA 1
ATOM 18270 C C . GLY H 1 151 ? 17.838 85.418 25.744 1.00 22.47 151 GLY H C 1
ATOM 18271 O O . GLY H 1 151 ? 18.045 85.399 26.957 1.00 18.23 151 GLY H O 1
ATOM 18272 N N . ARG H 1 152 ? 18.696 84.911 24.858 1.00 16.43 152 ARG H N 1
ATOM 18273 C CA . ARG H 1 152 ? 19.954 84.303 25.284 1.00 18.79 152 ARG H CA 1
ATOM 18274 C C . ARG H 1 152 ? 21.001 85.352 25.657 1.00 19.66 152 ARG H C 1
ATOM 18275 O O . ARG H 1 152 ? 21.987 85.047 26.328 1.00 22.21 152 ARG H O 1
ATOM 18283 N N . ASP H 1 153 ? 20.782 86.583 25.208 1.00 18.21 153 ASP H N 1
ATOM 18284 C CA . ASP H 1 153 ? 21.714 87.673 25.476 1.00 18.92 153 ASP H CA 1
ATOM 18285 C C . ASP H 1 153 ? 21.375 88.443 26.748 1.00 18.09 153 ASP H C 1
ATOM 18286 O O . ASP H 1 153 ? 21.406 89.673 26.762 1.00 20.44 153 ASP H O 1
ATOM 18291 N N . PHE H 1 154 ? 21.051 87.719 27.815 1.00 17.76 154 PHE H N 1
ATOM 18292 C CA . PHE H 1 154 ? 20.724 88.360 29.085 1.00 13.87 154 PHE H CA 1
ATOM 18293 C C . PHE H 1 154 ? 21.972 88.874 29.804 1.00 16.44 154 PHE H C 1
ATOM 18294 O O . PHE H 1 154 ? 23.107 88.477 29.525 1.00 14.76 154 PHE H O 1
ATOM 18302 N N . LYS H 1 155 ? 21.750 89.778 30.754 1.00 14.40 155 LYS H N 1
ATOM 18303 C CA . LYS H 1 155 ? 22.848 90.154 31.630 1.00 15.77 155 LYS H CA 1
ATOM 18304 C C . LYS H 1 155 ? 22.862 89.278 32.877 1.00 15.55 155 LYS H C 1
ATOM 18305 O O . LYS H 1 155 ? 23.916 88.767 33.277 1.00 16.64 155 LYS H O 1
ATOM 18311 N N . THR H 1 156 ? 21.691 89.087 33.490 1.00 12.33 156 THR H N 1
ATOM 18312 C CA . THR H 1 156 ? 21.534 88.298 34.695 1.00 12.70 156 THR H CA 1
ATOM 18313 C C . THR H 1 156 ? 20.254 87.482 34.622 1.00 13.68 156 THR H C 1
ATOM 18314 O O . THR H 1 156 ? 19.251 87.937 34.074 1.00 14.94 156 THR H O 1
ATOM 18318 N N . VAL H 1 157 ? 20.304 86.273 35.162 1.00 12.62 157 VAL H N 1
ATOM 18319 C CA . VAL H 1 157 ? 19.104 85.513 35.485 1.00 14.29 157 VAL H CA 1
ATOM 18320 C C . VAL H 1 157 ? 19.190 85.131 36.956 1.00 13.25 157 VAL H C 1
ATOM 18321 O O . VAL H 1 157 ? 20.178 84.523 37.379 1.00 14.67 157 VAL H O 1
ATOM 18325 N N . GLU H 1 158 ? 18.166 85.470 37.733 1.00 13.57 158 GLU H N 1
ATOM 18326 C CA . GLU H 1 158 ? 18.110 85.051 39.127 1.00 15.77 158 GLU H CA 1
ATOM 18327 C C . GLU H 1 158 ? 16.887 84.183 39.333 1.00 13.49 158 GLU H C 1
ATOM 18328 O O . GLU H 1 158 ? 15.807 84.477 38.805 1.00 15.01 158 GLU H O 1
ATOM 18334 N N . VAL H 1 159 ? 17.073 83.085 40.061 1.00 12.63 159 VAL H N 1
ATOM 18335 C CA . VAL H 1 159 ? 16.002 82.149 40.341 1.00 14.68 159 VAL H CA 1
ATOM 18336 C C . VAL H 1 159 ? 15.869 82.011 41.849 1.00 13.98 159 VAL H C 1
ATOM 18337 O O . VAL H 1 159 ? 16.844 81.690 42.542 1.00 13.60 159 VAL H O 1
ATOM 18341 N N . PHE H 1 160 ? 14.663 82.247 42.346 1.00 13.04 160 PHE H N 1
ATOM 18342 C CA . PHE H 1 160 ? 14.299 81.991 43.731 1.00 14.73 160 PHE H CA 1
ATOM 18343 C C . PHE H 1 160 ? 13.427 80.746 43.782 1.00 12.38 160 PHE H C 1
ATOM 18344 O O . PHE H 1 160 ? 12.434 80.652 43.048 1.00 14.18 160 PHE H O 1
ATOM 18352 N N . HIS H 1 161 ? 13.764 79.812 44.675 1.00 10.52 161 HIS H N 1
ATOM 18353 C CA . HIS H 1 161 ? 12.966 78.618 44.924 1.00 13.58 161 HIS H CA 1
ATOM 18354 C C . HIS H 1 161 ? 12.378 78.708 46.324 1.00 12.11 161 HIS H C 1
ATOM 18355 O O . HIS H 1 161 ? 13.130 78.779 47.297 1.00 13.96 161 HIS H O 1
ATOM 18362 N N . PHE H 1 162 ? 11.047 78.683 46.424 1.00 14.45 162 PHE H N 1
ATOM 18363 C CA . PHE H 1 162 ? 10.338 78.872 47.683 1.00 13.12 162 PHE H CA 1
ATOM 18364 C C . PHE H 1 162 ? 9.551 77.629 48.062 1.00 14.47 162 PHE H C 1
ATOM 18365 O O . PHE H 1 162 ? 8.910 77.007 47.212 1.00 14.58 162 PHE H O 1
ATOM 18373 N N . GLN H 1 163 ? 9.555 77.309 49.354 1.00 13.74 163 GLN H N 1
ATOM 18374 C CA . GLN H 1 163 ? 8.691 76.285 49.928 1.00 11.52 163 GLN H CA 1
ATOM 18375 C C . GLN H 1 163 ? 7.743 76.958 50.917 1.00 12.72 163 GLN H C 1
ATOM 18376 O O . GLN H 1 163 ? 8.126 77.912 51.597 1.00 15.51 163 GLN H O 1
ATOM 18382 N N . ASN H 1 164 ? 6.508 76.477 51.010 1.00 14.16 164 ASN H N 1
ATOM 18383 C CA . ASN H 1 164 ? 5.558 77.154 51.891 1.00 12.49 164 ASN H CA 1
ATOM 18384 C C . ASN H 1 164 ? 5.639 76.594 53.314 1.00 18.27 164 ASN H C 1
ATOM 18385 O O . ASN H 1 164 ? 6.579 75.886 53.674 1.00 15.65 164 ASN H O 1
ATOM 18390 N N . ASN H 1 165 ? 4.676 76.981 54.156 1.00 16.53 165 ASN H N 1
ATOM 18391 C CA . ASN H 1 165 ? 4.644 76.616 55.574 1.00 18.31 165 ASN H CA 1
ATOM 18392 C C . ASN H 1 165 ? 5.922 77.071 56.278 1.00 17.97 165 ASN H C 1
ATOM 18393 O O . ASN H 1 165 ? 6.466 76.376 57.143 1.00 17.81 165 ASN H O 1
ATOM 18398 N N . ARG H 1 166 ? 6.432 78.225 55.857 1.00 17.17 166 ARG H N 1
ATOM 18399 C CA . ARG H 1 166 ? 7.556 78.938 56.444 1.00 18.13 166 ARG H CA 1
ATOM 18400 C C . ARG H 1 166 ? 7.160 80.405 56.501 1.00 18.24 166 ARG H C 1
ATOM 18401 O O . ARG H 1 166 ? 6.412 80.875 55.635 1.00 18.78 166 ARG H O 1
ATOM 18409 N N . PRO H 1 167 ? 7.658 81.156 57.489 1.00 18.65 167 PRO H N 1
ATOM 18410 C CA . PRO H 1 167 ? 7.115 82.507 57.725 1.00 17.74 167 PRO H CA 1
ATOM 18411 C C . PRO H 1 167 ? 7.425 83.517 56.628 1.00 17.90 167 PRO H C 1
ATOM 18412 O O . PRO H 1 167 ? 6.732 84.537 56.559 1.00 19.67 167 PRO H O 1
ATOM 18416 N N . GLN H 1 168 ? 8.433 83.280 55.787 1.00 16.53 168 GLN H N 1
ATOM 18417 C CA . GLN H 1 168 ? 8.769 84.203 54.708 1.00 15.81 168 GLN H CA 1
ATOM 18418 C C . GLN H 1 168 ? 7.976 83.932 53.431 1.00 18.65 168 GLN H C 1
ATOM 18419 O O . GLN H 1 168 ? 8.113 84.682 52.457 1.00 17.69 168 GLN H O 1
ATOM 18425 N N . TRP H 1 169 ? 7.154 82.883 53.411 1.00 16.89 169 TRP H N 1
ATOM 18426 C CA . TRP H 1 169 ? 6.418 82.532 52.199 1.00 14.20 169 TRP H CA 1
ATOM 18427 C C . TRP H 1 169 ? 5.513 83.670 51.740 1.00 17.93 169 TRP H C 1
ATOM 18428 O O . TRP H 1 169 ? 5.494 84.025 50.557 1.00 19.50 169 TRP H O 1
ATOM 18439 N N . ASP H 1 170 ? 4.775 84.285 52.665 1.00 21.04 170 ASP H N 1
ATOM 18440 C CA . ASP H 1 170 ? 3.832 85.320 52.252 1.00 16.38 170 ASP H CA 1
ATOM 18441 C C . ASP H 1 170 ? 4.537 86.518 51.621 1.00 16.87 170 ASP H C 1
ATOM 18442 O O . ASP H 1 170 ? 3.941 87.211 50.790 1.00 22.13 170 ASP H O 1
ATOM 18447 N N . ASP H 1 171 ? 5.801 86.765 51.971 1.00 17.24 171 ASP H N 1
ATOM 18448 C CA . ASP H 1 171 ? 6.538 87.917 51.451 1.00 17.64 171 ASP H CA 1
ATOM 18449 C C . ASP H 1 171 ? 7.436 87.554 50.275 1.00 17.61 171 ASP H C 1
ATOM 18450 O O . ASP H 1 171 ? 8.303 88.351 49.902 1.00 18.33 171 ASP H O 1
ATOM 18455 N N . ARG H 1 172 ? 7.215 86.391 49.658 1.00 17.63 172 ARG H N 1
ATOM 18456 C CA . ARG H 1 172 ? 8.152 85.878 48.660 1.00 16.05 172 ARG H CA 1
ATOM 18457 C C . ARG H 1 172 ? 8.257 86.769 47.428 1.00 18.64 172 ARG H C 1
ATOM 18458 O O . ARG H 1 172 ? 9.292 86.759 46.755 1.00 17.49 172 ARG H O 1
ATOM 18466 N N . ASN H 1 173 ? 7.246 87.578 47.146 1.00 16.71 173 ASN H N 1
ATOM 18467 C CA . ASN H 1 173 ? 7.328 88.457 45.985 1.00 17.01 173 ASN H CA 1
ATOM 18468 C C . ASN H 1 173 ? 8.156 89.717 46.220 1.00 20.02 173 ASN H C 1
ATOM 18469 O O . ASN H 1 173 ? 8.333 90.502 45.283 1.00 18.77 173 ASN H O 1
ATOM 18474 N N . SER H 1 174 ? 8.668 89.947 47.423 1.00 17.65 174 SER H N 1
ATOM 18475 C CA . SER H 1 174 ? 9.524 91.103 47.658 1.00 17.16 174 SER H CA 1
ATOM 18476 C C . SER H 1 174 ? 10.953 90.749 47.258 1.00 17.96 174 SER H C 1
ATOM 18477 O O . SER H 1 174 ? 11.706 90.173 48.046 1.00 17.84 174 SER H O 1
ATOM 18480 N N . TYR H 1 175 ? 11.331 91.107 46.026 1.00 14.98 175 TYR H N 1
ATOM 18481 C CA . TYR H 1 175 ? 12.686 90.855 45.551 1.00 15.07 175 TYR H CA 1
ATOM 18482 C C . TYR H 1 175 ? 13.724 91.406 46.523 1.00 15.09 175 TYR H C 1
ATOM 18483 O O . TYR H 1 175 ? 14.703 90.732 46.860 1.00 17.92 175 TYR H O 1
ATOM 18492 N N . GLU H 1 176 ? 13.519 92.640 46.985 1.00 16.00 176 GLU H N 1
ATOM 18493 C CA . GLU H 1 176 ? 14.507 93.287 47.839 1.00 16.63 176 GLU H CA 1
ATOM 18494 C C . GLU H 1 176 ? 14.706 92.527 49.152 1.00 15.46 176 GLU H C 1
ATOM 18495 O O . GLU H 1 176 ? 15.843 92.340 49.602 1.00 19.04 176 GLU H O 1
ATOM 18501 N N . ASN H 1 177 ? 13.617 92.070 49.777 1.00 16.84 177 ASN H N 1
ATOM 18502 C CA . ASN H 1 177 ? 13.737 91.376 51.056 1.00 13.38 177 ASN H CA 1
ATOM 18503 C C . ASN H 1 177 ? 14.379 89.998 50.886 1.00 18.81 177 ASN H C 1
ATOM 18504 O O . ASN H 1 177 ? 15.166 89.564 51.734 1.00 16.72 177 ASN H O 1
ATOM 18509 N N . VAL H 1 178 ? 14.054 89.298 49.802 1.00 17.99 178 VAL H N 1
ATOM 18510 C CA . VAL H 1 178 ? 14.685 88.006 49.536 1.00 17.38 178 VAL H CA 1
ATOM 18511 C C . VAL H 1 178 ? 16.182 88.180 49.307 1.00 14.07 178 VAL H C 1
ATOM 18512 O O . VAL H 1 178 ? 17.003 87.444 49.874 1.00 16.26 178 VAL H O 1
ATOM 18516 N N . LYS H 1 179 ? 16.558 89.167 48.484 1.00 15.38 179 LYS H N 1
ATOM 18517 C CA . LYS H 1 179 ? 17.971 89.424 48.219 1.00 15.99 179 LYS H CA 1
ATOM 18518 C C . LYS H 1 179 ? 18.704 89.826 49.496 1.00 19.23 179 LYS H C 1
ATOM 18519 O O . LYS H 1 179 ? 19.870 89.464 49.694 1.00 18.61 179 LYS H O 1
ATOM 18525 N N . SER H 1 180 ? 18.046 90.591 50.369 1.00 16.09 180 SER H N 1
ATOM 18526 C CA . SER H 1 180 ? 18.682 90.935 51.641 1.00 16.36 180 SER H CA 1
ATOM 18527 C C . SER H 1 180 ? 19.032 89.686 52.443 1.00 18.39 180 SER H C 1
ATOM 18528 O O . SER H 1 180 ? 20.136 89.572 52.994 1.00 18.02 180 SER H O 1
ATOM 18531 N N . ARG H 1 181 ? 18.113 88.727 52.510 1.00 17.97 181 ARG H N 1
ATOM 18532 C CA . ARG H 1 181 ? 18.401 87.498 53.238 1.00 14.96 181 ARG H CA 1
ATOM 18533 C C . ARG H 1 181 ? 19.475 86.673 52.530 1.00 16.74 181 ARG H C 1
ATOM 18534 O O . ARG H 1 181 ? 20.291 86.019 53.185 1.00 18.89 181 ARG H O 1
ATOM 18542 N N . ILE H 1 182 ? 19.471 86.666 51.194 1.00 16.24 182 ILE H N 1
ATOM 18543 C CA . ILE H 1 182 ? 20.526 85.978 50.456 1.00 13.53 182 ILE H CA 1
ATOM 18544 C C . ILE H 1 182 ? 21.884 86.571 50.794 1.00 18.24 182 ILE H C 1
ATOM 18545 O O . ILE H 1 182 ? 22.871 85.852 50.977 1.00 20.29 182 ILE H O 1
ATOM 18550 N N . ASN H 1 183 ? 21.954 87.889 50.902 1.00 18.53 183 ASN H N 1
ATOM 18551 C CA . ASN H 1 183 ? 23.246 88.522 51.108 1.00 23.24 183 ASN H CA 1
ATOM 18552 C C . ASN H 1 183 ? 23.691 88.492 52.566 1.00 23.84 183 ASN H C 1
ATOM 18553 O O . ASN H 1 183 ? 24.893 88.410 52.832 1.00 24.66 183 ASN H O 1
ATOM 18558 N N . ASN H 1 184 ? 22.749 88.514 53.512 1.00 19.90 184 ASN H N 1
ATOM 18559 C CA . ASN H 1 184 ? 23.065 88.802 54.906 1.00 26.70 184 ASN H CA 1
ATOM 18560 C C . ASN H 1 184 ? 22.657 87.711 55.892 1.00 27.21 184 ASN H C 1
ATOM 18561 O O . ASN H 1 184 ? 23.110 87.751 57.044 1.00 25.79 184 ASN H O 1
ATOM 18566 N N . ASN H 1 185 ? 21.801 86.765 55.501 1.00 19.50 185 ASN H N 1
ATOM 18567 C CA . ASN H 1 185 ? 21.180 85.901 56.501 1.00 20.21 185 ASN H CA 1
ATOM 18568 C C . ASN H 1 185 ? 21.332 84.393 56.268 1.00 27.91 185 ASN H C 1
ATOM 18569 O O . ASN H 1 185 ? 21.309 83.618 57.229 1.00 38.07 185 ASN H O 1
ATOM 18574 N N . ILE H 1 186 ? 21.456 83.952 55.023 1.00 21.50 186 ILE H N 1
ATOM 18575 C CA . ILE H 1 186 ? 21.480 82.526 54.704 1.00 17.47 186 ILE H CA 1
ATOM 18576 C C . ILE H 1 186 ? 22.915 82.015 54.804 1.00 19.14 186 ILE H C 1
ATOM 18577 O O . ILE H 1 186 ? 23.838 82.605 54.231 1.00 20.81 186 ILE H O 1
ATOM 18582 N N . SER H 1 187 ? 23.105 80.931 55.560 1.00 20.27 187 SER H N 1
ATOM 18583 C CA . SER H 1 187 ? 24.445 80.436 55.846 1.00 21.81 187 SER H CA 1
ATOM 18584 C C . SER H 1 187 ? 25.163 80.049 54.568 1.00 22.52 187 SER H C 1
ATOM 18585 O O . SER H 1 187 ? 24.617 79.332 53.724 1.00 22.31 187 SER H O 1
ATOM 18588 N N . LYS H 1 188 ? 26.407 80.490 54.446 1.00 16.72 188 LYS H N 1
ATOM 18589 C CA . LYS H 1 188 ? 27.203 80.122 53.282 1.00 19.86 188 LYS H CA 1
ATOM 18590 C C . LYS H 1 188 ? 28.044 78.880 53.532 1.00 21.67 188 LYS H C 1
ATOM 18591 O O . LYS H 1 188 ? 28.684 78.377 52.600 1.00 21.41 188 LYS H O 1
ATOM 18597 N N . SER H 1 189 ? 28.024 78.360 54.757 1.00 19.59 189 SER H N 1
ATOM 18598 C CA . SER H 1 189 ? 28.801 77.185 55.114 1.00 24.45 189 SER H CA 1
ATOM 18599 C C . SER H 1 189 ? 28.227 76.593 56.388 1.00 26.76 189 SER H C 1
ATOM 18600 O O . SER H 1 189 ? 27.758 77.321 57.267 1.00 25.27 189 SER H O 1
ATOM 18603 N N . TYR H 1 190 ? 28.297 75.273 56.502 1.00 20.42 190 TYR H N 1
ATOM 18604 C CA . TYR H 1 190 ? 27.929 74.602 57.743 1.00 20.38 190 TYR H CA 1
ATOM 18605 C C . TYR H 1 190 ? 29.085 73.734 58.219 1.00 26.55 190 TYR H C 1
ATOM 18606 O O . TYR H 1 190 ? 29.706 73.015 57.426 1.00 22.51 190 TYR H O 1
ATOM 18615 N N . SER H 1 191 ? 29.365 73.795 59.521 1.00 26.86 191 SER H N 1
ATOM 18616 C CA . SER H 1 191 ? 30.435 72.979 60.069 1.00 29.69 191 SER H CA 1
ATOM 18617 C C . SER H 1 191 ? 29.971 71.535 60.230 1.00 26.52 191 SER H C 1
ATOM 18618 O O . SER H 1 191 ? 28.776 71.244 60.382 1.00 24.99 191 SER H O 1
ATOM 18621 N N . LYS H 1 192 ? 30.951 70.626 60.229 1.00 25.46 192 LYS H N 1
ATOM 18622 C CA . LYS H 1 192 ? 30.668 69.222 60.510 1.00 24.76 192 LYS H CA 1
ATOM 18623 C C . LYS H 1 192 ? 29.938 69.055 61.834 1.00 27.65 192 LYS H C 1
ATOM 18624 O O . LYS H 1 192 ? 28.969 68.292 61.934 1.00 26.16 192 LYS H O 1
ATOM 18630 N N . ALA H 1 193 ? 30.346 69.813 62.853 1.00 33.01 193 ALA H N 1
ATOM 18631 C CA . ALA H 1 193 ? 29.680 69.710 64.148 1.00 29.74 193 ALA H CA 1
ATOM 18632 C C . ALA H 1 193 ? 28.206 70.087 64.049 1.00 27.39 193 ALA H C 1
ATOM 18633 O O . ALA H 1 193 ? 27.337 69.389 64.590 1.00 25.64 193 ALA H O 1
ATOM 18635 N N . LYS H 1 194 ? 27.901 71.178 63.342 1.00 26.22 194 LYS H N 1
ATOM 18636 C CA . LYS H 1 194 ? 26.510 71.603 63.211 1.00 27.23 194 LYS H CA 1
ATOM 18637 C C . LYS H 1 194 ? 25.663 70.535 62.523 1.00 26.21 194 LYS H C 1
ATOM 18638 O O . LYS H 1 194 ? 24.517 70.293 62.914 1.00 25.49 194 LYS H O 1
ATOM 18644 N N . LEU H 1 195 ? 26.207 69.883 61.491 1.00 23.07 195 LEU H N 1
ATOM 18645 C CA . LEU H 1 195 ? 25.442 68.852 60.798 1.00 25.85 195 LEU H CA 1
ATOM 18646 C C . LEU H 1 195 ? 25.167 67.645 61.694 1.00 28.42 195 LEU H C 1
ATOM 18647 O O . LEU H 1 195 ? 24.161 66.952 61.505 1.00 26.08 195 LEU H O 1
ATOM 18652 N N . ASN H 1 196 ? 26.019 67.400 62.692 1.00 29.00 196 ASN H N 1
ATOM 18653 C CA . ASN H 1 196 ? 25.869 66.265 63.594 1.00 28.96 196 ASN H CA 1
ATOM 18654 C C . ASN H 1 196 ? 25.157 66.657 64.871 1.00 34.50 196 ASN H C 1
ATOM 18655 O O . ASN H 1 196 ? 24.985 65.832 65.781 1.00 32.23 196 ASN H O 1
ATOM 18660 N N . GLU H 1 197 ? 24.757 67.922 64.952 1.00 31.09 197 GLU H N 1
ATOM 18661 C CA . GLU H 1 197 ? 24.051 68.508 66.084 1.00 31.49 197 GLU H CA 1
ATOM 18662 C C . GLU H 1 197 ? 22.597 68.053 66.145 1.00 40.11 197 GLU H C 1
ATOM 18663 O O . GLU H 1 197 ? 21.892 68.053 65.136 1.00 30.49 197 GLU H O 1
ATOM 18669 N N . GLN H 1 198 ? 22.130 67.582 67.296 1.00 29.05 198 GLN H N 1
ATOM 18670 C CA . GLN H 1 198 ? 20.730 67.183 67.454 1.00 24.81 198 GLN H CA 1
ATOM 18671 C C . GLN H 1 198 ? 19.972 68.349 68.075 1.00 38.34 198 GLN H C 1
ATOM 18672 O O . GLN H 1 198 ? 20.116 68.616 69.270 1.00 36.22 198 GLN H O 1
ATOM 18678 N N . LEU H 1 199 ? 19.172 69.045 67.267 1.00 29.23 199 LEU H N 1
ATOM 18679 C CA . LEU H 1 199 ? 18.443 70.225 67.741 1.00 29.24 199 LEU H CA 1
ATOM 18680 C C . LEU H 1 199 ? 17.458 69.900 68.872 1.00 25.68 199 LEU H C 1
ATOM 18681 O O . LEU H 1 199 ? 16.672 68.953 68.783 1.00 27.34 199 LEU H O 1
ATOM 18686 N N . SER H 1 200 ? 17.502 70.711 69.932 1.00 28.88 200 SER H N 1
ATOM 18687 C CA . SER H 1 200 ? 16.638 70.524 71.100 1.00 37.12 200 SER H CA 1
ATOM 18688 C C . SER H 1 200 ? 15.153 70.655 70.764 1.00 28.97 200 SER H C 1
ATOM 18689 O O . SER H 1 200 ? 14.740 71.564 70.043 1.00 29.13 200 SER H O 1
ATOM 18692 N N . THR H 1 201 ? 14.338 69.746 71.312 1.00 29.51 201 THR H N 1
ATOM 18693 C CA . THR H 1 201 ? 12.892 69.824 71.109 1.00 22.99 201 THR H CA 1
ATOM 18694 C C . THR H 1 201 ? 12.265 71.038 71.788 1.00 33.33 201 THR H C 1
ATOM 18695 O O . THR H 1 201 ? 11.088 71.325 71.539 1.00 35.85 201 THR H O 1
ATOM 18699 N N . TYR H 1 202 ? 12.998 71.750 72.644 1.00 30.84 202 TYR H N 1
ATOM 18700 C CA . TYR H 1 202 ? 12.488 72.994 73.201 1.00 32.40 202 TYR H CA 1
ATOM 18701 C C . TYR H 1 202 ? 12.623 74.144 72.220 1.00 37.50 202 TYR H C 1
ATOM 18702 O O . TYR H 1 202 ? 12.152 75.248 72.508 1.00 33.03 202 TYR H O 1
ATOM 18711 N N . VAL H 1 203 ? 13.353 73.941 71.128 1.00 27.96 203 VAL H N 1
ATOM 18712 C CA . VAL H 1 203 ? 13.237 74.844 69.993 1.00 27.41 203 VAL H CA 1
ATOM 18713 C C . VAL H 1 203 ? 11.981 74.435 69.239 1.00 25.38 203 VAL H C 1
ATOM 18714 O O . VAL H 1 203 ? 11.838 73.281 68.820 1.00 24.56 203 VAL H O 1
ATOM 18718 N N . HIS H 1 204 ? 11.049 75.363 69.103 1.00 24.33 204 HIS H N 1
ATOM 18719 C CA . HIS H 1 204 ? 9.760 75.058 68.507 1.00 27.40 204 HIS H CA 1
ATOM 18720 C C . HIS H 1 204 ? 9.770 75.198 66.986 1.00 26.35 204 HIS H C 1
ATOM 18721 O O . HIS H 1 204 ? 8.888 74.644 66.319 1.00 25.98 204 HIS H O 1
ATOM 18728 N N . ASP H 1 205 ? 10.712 75.965 66.432 1.00 25.01 205 ASP H N 1
ATOM 18729 C CA . ASP H 1 205 ? 10.817 76.212 64.994 1.00 28.77 205 ASP H CA 1
ATOM 18730 C C . ASP H 1 205 ? 12.298 76.238 64.656 1.00 27.35 205 ASP H C 1
ATOM 18731 O O . ASP H 1 205 ? 13.063 76.920 65.338 1.00 33.69 205 ASP H O 1
ATOM 18736 N N . ASP H 1 206 ? 12.700 75.568 63.576 1.00 20.67 206 ASP H N 1
ATOM 18737 C CA . ASP H 1 206 ? 14.125 75.410 63.302 1.00 20.01 206 ASP H CA 1
ATOM 18738 C C . ASP H 1 206 ? 14.728 76.584 62.530 1.00 21.01 206 ASP H C 1
ATOM 18739 O O . ASP H 1 206 ? 15.933 76.567 62.243 1.00 20.94 206 ASP H O 1
ATOM 18744 N N . GLY H 1 207 ? 13.936 77.601 62.205 1.00 18.96 207 GLY H N 1
ATOM 18745 C CA . GLY H 1 207 ? 14.467 78.805 61.591 1.00 24.02 207 GLY H CA 1
ATOM 18746 C C . GLY H 1 207 ? 14.731 78.704 60.105 1.00 21.28 207 GLY H C 1
ATOM 18747 O O . GLY H 1 207 ? 15.332 79.622 59.527 1.00 17.29 207 GLY H O 1
ATOM 18748 N N . THR H 1 208 ? 14.277 77.633 59.466 1.00 18.06 208 THR H N 1
ATOM 18749 C CA . THR H 1 208 ? 14.478 77.451 58.035 1.00 16.90 208 THR H CA 1
ATOM 18750 C C . THR H 1 208 ? 13.698 78.495 57.240 1.00 14.26 208 THR H C 1
ATOM 18751 O O . THR H 1 208 ? 12.547 78.808 57.549 1.00 18.80 208 THR H O 1
ATOM 18755 N N . ASP H 1 209 ? 14.345 79.034 56.210 1.00 13.91 209 ASP H N 1
ATOM 18756 C CA . ASP H 1 209 ? 13.757 80.034 55.325 1.00 16.21 209 ASP H CA 1
ATOM 18757 C C . ASP H 1 209 ? 12.829 79.378 54.298 1.00 16.83 209 ASP H C 1
ATOM 18758 O O . ASP H 1 209 ? 13.057 78.245 53.870 1.00 15.13 209 ASP H O 1
ATOM 18763 N N . SER H 1 210 ? 11.777 80.107 53.896 1.00 17.54 210 SER H N 1
ATOM 18764 C CA . SER H 1 210 ? 10.980 79.695 52.736 1.00 14.63 210 SER H CA 1
ATOM 18765 C C . SER H 1 210 ? 11.855 79.523 51.503 1.00 15.81 210 SER H C 1
ATOM 18766 O O . SER H 1 210 ? 11.621 78.626 50.683 1.00 16.78 210 SER H O 1
ATOM 18769 N N . LEU H 1 211 ? 12.838 80.405 51.329 1.00 12.34 211 LEU H N 1
ATOM 18770 C CA . LEU H 1 211 ? 13.785 80.279 50.224 1.00 12.36 211 LEU H CA 1
ATOM 18771 C C . LEU H 1 211 ? 14.743 79.133 50.498 1.00 15.70 211 LEU H C 1
ATOM 18772 O O . LEU H 1 211 ? 15.477 79.172 51.486 1.00 14.44 211 LEU H O 1
ATOM 18777 N N . PHE H 1 212 ? 14.730 78.094 49.649 1.00 14.43 212 PHE H N 1
ATOM 18778 C CA . PHE H 1 212 ? 15.659 76.982 49.844 1.00 13.36 212 PHE H CA 1
ATOM 18779 C C . PHE H 1 212 ? 16.757 76.919 48.789 1.00 14.61 212 PHE H C 1
ATOM 18780 O O . PHE H 1 212 ? 17.707 76.158 48.958 1.00 15.52 212 PHE H O 1
ATOM 18788 N N . LEU H 1 213 ? 16.676 77.721 47.734 1.00 14.20 213 LEU H N 1
ATOM 18789 C CA . LEU H 1 213 ? 17.728 77.741 46.731 1.00 13.23 213 LEU H CA 1
ATOM 18790 C C . LEU H 1 213 ? 17.678 79.046 45.959 1.00 13.51 213 LEU H C 1
ATOM 18791 O O . LEU H 1 213 ? 16.600 79.523 45.594 1.00 14.05 213 LEU H O 1
ATOM 18796 N N . TYR H 1 214 ? 18.856 79.613 45.712 1.00 13.65 214 TYR H N 1
ATOM 18797 C CA . TYR H 1 214 ? 19.027 80.787 44.867 1.00 13.87 214 TYR H CA 1
ATOM 18798 C C . TYR H 1 214 ? 20.008 80.437 43.763 1.00 14.68 214 TYR H C 1
ATOM 18799 O O . TYR H 1 214 ? 21.088 79.898 44.046 1.00 15.29 214 TYR H O 1
ATOM 18808 N N . GLN H 1 215 ? 19.642 80.741 42.517 1.00 13.22 215 GLN H N 1
ATOM 18809 C CA . GLN H 1 215 ? 20.538 80.565 41.379 1.00 15.22 215 GLN H CA 1
ATOM 18810 C C . GLN H 1 215 ? 20.733 81.900 40.695 1.00 14.56 215 GLN H C 1
ATOM 18811 O O . GLN H 1 215 ? 19.772 82.655 40.531 1.00 13.25 215 GLN H O 1
ATOM 18817 N N . LYS H 1 216 ? 21.965 82.183 40.277 1.00 13.14 216 LYS H N 1
ATOM 18818 C CA . LYS H 1 216 ? 22.250 83.384 39.507 1.00 12.17 216 LYS H CA 1
ATOM 18819 C C . LYS H 1 216 ? 23.109 83.023 38.304 1.00 16.13 216 LYS H C 1
ATOM 18820 O O . LYS H 1 216 ? 24.187 82.445 38.461 1.00 17.92 216 LYS H O 1
ATOM 18826 N N . LEU H 1 217 ? 22.628 83.362 37.113 1.00 15.23 217 LEU H N 1
ATOM 18827 C CA . LEU H 1 217 ? 23.396 83.230 35.883 1.00 14.40 217 LEU H CA 1
ATOM 18828 C C . LEU H 1 217 ? 23.831 84.620 35.472 1.00 14.91 217 LEU H C 1
ATOM 18829 O O . LEU H 1 217 ? 23.059 85.578 35.589 1.00 14.61 217 LEU H O 1
ATOM 18834 N N . SER H 1 218 ? 25.074 84.742 35.017 1.00 15.42 218 SER H N 1
ATOM 18835 C CA . SER H 1 218 ? 25.630 86.046 34.693 1.00 16.00 218 SER H CA 1
ATOM 18836 C C . SER H 1 218 ? 26.382 85.980 33.378 1.00 15.13 218 SER H C 1
ATOM 18837 O O . SER H 1 218 ? 27.096 85.007 33.122 1.00 16.72 218 SER H O 1
ATOM 18840 N N . ARG H 1 219 ? 26.244 87.028 32.571 1.00 14.69 219 ARG H N 1
ATOM 18841 C CA . ARG H 1 219 ? 27.052 87.225 31.373 1.00 18.04 219 ARG H CA 1
ATOM 18842 C C . ARG H 1 219 ? 27.705 88.594 31.452 1.00 18.50 219 ARG H C 1
ATOM 18843 O O . ARG H 1 219 ? 27.040 89.589 31.768 1.00 17.73 219 ARG H O 1
ATOM 18851 N N . ALA H 1 220 ? 29.014 88.640 31.186 1.00 18.34 220 ALA H N 1
ATOM 18852 C CA . ALA H 1 220 ? 29.773 89.871 31.392 1.00 20.35 220 ALA H CA 1
ATOM 18853 C C . ALA H 1 220 ? 29.470 90.940 30.344 1.00 20.98 220 ALA H C 1
ATOM 18854 O O . ALA H 1 220 ? 29.734 92.122 30.587 1.00 20.22 220 ALA H O 1
ATOM 18856 N N . SER H 1 221 ? 28.979 90.560 29.170 1.00 17.85 221 SER H N 1
ATOM 18857 C CA . SER H 1 221 ? 28.693 91.538 28.129 1.00 20.26 221 SER H CA 1
ATOM 18858 C C . SER H 1 221 ? 27.584 91.019 27.223 1.00 17.07 221 SER H C 1
ATOM 18859 O O . SER H 1 221 ? 27.236 89.838 27.248 1.00 17.38 221 SER H O 1
ATOM 18862 N N . LEU H 1 222 ? 27.048 91.929 26.393 1.00 17.99 222 LEU H N 1
ATOM 18863 C CA . LEU H 1 222 ? 25.939 91.576 25.507 1.00 19.42 222 LEU H CA 1
ATOM 18864 C C . LEU H 1 222 ? 26.229 90.322 24.689 1.00 19.39 222 LEU H C 1
ATOM 18865 O O . LEU H 1 222 ? 25.376 89.427 24.583 1.00 20.20 222 LEU H O 1
ATOM 18870 N N . LYS H 1 223 ? 27.435 90.216 24.132 1.00 16.91 223 LYS H N 1
ATOM 18871 C CA . LYS H 1 223 ? 27.760 89.123 23.220 1.00 19.39 223 LYS H CA 1
ATOM 18872 C C . LYS H 1 223 ? 28.653 88.059 23.843 1.00 18.66 223 LYS H C 1
ATOM 18873 O O . LYS H 1 223 ? 29.207 87.233 23.107 1.00 20.29 223 LYS H O 1
ATOM 18879 N N . GLU H 1 224 ? 28.809 88.058 25.169 1.00 17.57 224 GLU H N 1
ATOM 18880 C CA . GLU H 1 224 ? 29.705 87.117 25.836 1.00 18.44 224 GLU H CA 1
ATOM 18881 C C . GLU H 1 224 ? 29.401 85.679 25.428 1.00 19.89 224 GLU H C 1
ATOM 18882 O O . GLU H 1 224 ? 28.242 85.278 25.304 1.00 16.70 224 GLU H O 1
ATOM 18888 N N . SER H 1 225 ? 30.452 84.888 25.266 1.00 18.02 225 SER H N 1
ATOM 18889 C CA . SER H 1 225 ? 30.322 83.530 24.758 1.00 17.10 225 SER H CA 1
ATOM 18890 C C . SER H 1 225 ? 30.148 82.496 25.862 1.00 17.54 225 SER H C 1
ATOM 18891 O O . SER H 1 225 ? 29.949 81.317 25.559 1.00 18.88 225 SER H O 1
ATOM 18894 N N . GLN H 1 226 ? 30.196 82.899 27.127 1.00 16.93 226 GLN H N 1
ATOM 18895 C CA . GLN H 1 226 ? 30.034 81.969 28.228 1.00 16.19 226 GLN H CA 1
ATOM 18896 C C . GLN H 1 226 ? 28.917 82.453 29.148 1.00 15.72 226 GLN H C 1
ATOM 18897 O O . GLN H 1 226 ? 28.465 83.595 29.060 1.00 19.66 226 GLN H O 1
ATOM 18903 N N . ILE H 1 227 ? 28.486 81.566 30.040 1.00 13.73 227 ILE H N 1
ATOM 18904 C CA . ILE H 1 227 ? 27.521 81.871 31.100 1.00 16.47 227 ILE H CA 1
ATOM 18905 C C . ILE H 1 227 ? 28.166 81.470 32.421 1.00 17.94 227 ILE H C 1
ATOM 18906 O O . ILE H 1 227 ? 28.575 80.313 32.588 1.00 20.15 227 ILE H O 1
ATOM 18911 N N . ASN H 1 228 ? 28.258 82.412 33.357 1.00 16.95 228 ASN H N 1
ATOM 18912 C CA . ASN H 1 228 ? 28.701 82.086 34.703 1.00 15.59 228 ASN H CA 1
ATOM 18913 C C . ASN H 1 228 ? 27.498 81.732 35.571 1.00 16.24 228 ASN H C 1
ATOM 18914 O O . ASN H 1 228 ? 26.400 82.259 35.373 1.00 15.13 228 ASN H O 1
ATOM 18919 N N . TYR H 1 229 ? 27.693 80.805 36.515 1.00 14.52 229 TYR H N 1
ATOM 18920 C CA . TYR H 1 229 ? 26.618 80.474 37.437 1.00 14.22 229 TYR H CA 1
ATOM 18921 C C . TYR H 1 229 ? 27.100 80.494 38.885 1.00 17.74 229 TYR H C 1
ATOM 18922 O O . TYR H 1 229 ? 28.274 80.262 39.191 1.00 16.93 229 TYR H O 1
ATOM 18931 N N . TYR H 1 230 ? 26.151 80.786 39.768 1.00 17.13 230 TYR H N 1
ATOM 18932 C CA . TYR H 1 230 ? 26.330 80.798 41.206 1.00 15.17 230 TYR H CA 1
ATOM 18933 C C . TYR H 1 230 ? 25.074 80.203 41.810 1.00 15.53 230 TYR H C 1
ATOM 18934 O O . TYR H 1 230 ? 23.970 80.463 41.324 1.00 17.04 230 TYR H O 1
ATOM 18943 N N . GLN H 1 231 ? 25.234 79.388 42.842 1.00 14.52 231 GLN H N 1
ATOM 18944 C CA . GLN H 1 231 ? 24.100 78.922 43.618 1.00 14.94 231 GLN H CA 1
ATOM 18945 C C . GLN H 1 231 ? 24.370 79.141 45.095 1.00 15.07 231 GLN H C 1
ATOM 18946 O O . GLN H 1 231 ? 25.488 78.922 45.571 1.00 17.25 231 GLN H O 1
ATOM 18952 N N . LEU H 1 232 ? 23.332 79.539 45.824 1.00 15.13 232 LEU H N 1
ATOM 18953 C CA . LEU H 1 232 ? 23.330 79.488 47.281 1.00 17.89 232 LEU H CA 1
ATOM 18954 C C . LEU H 1 232 ? 22.248 78.509 47.705 1.00 14.34 232 LEU H C 1
ATOM 18955 O O . LEU H 1 232 ? 21.064 78.713 47.408 1.00 13.74 232 LEU H O 1
ATOM 18960 N N . ARG H 1 233 ? 22.655 77.430 48.352 1.00 13.04 233 ARG H N 1
ATOM 18961 C CA . ARG H 1 233 ? 21.752 76.376 48.783 1.00 14.79 233 ARG H CA 1
ATOM 18962 C C . ARG H 1 233 ? 21.329 76.584 50.228 1.00 16.21 233 ARG H C 1
ATOM 18963 O O . ARG H 1 233 ? 22.117 77.025 51.067 1.00 18.05 233 ARG H O 1
ATOM 18971 N N . GLY H 1 234 ? 20.092 76.224 50.519 1.00 15.92 234 GLY H N 1
ATOM 18972 C CA . GLY H 1 234 ? 19.589 76.346 51.873 1.00 15.75 234 GLY H CA 1
ATOM 18973 C C . GLY H 1 234 ? 19.110 75.019 52.423 1.00 17.56 234 GLY H C 1
ATOM 18974 O O . GLY H 1 234 ? 19.769 73.989 52.248 1.00 17.56 234 GLY H O 1
ATOM 18975 N N . LYS H 1 235 ? 17.949 75.037 53.079 1.00 15.41 235 LYS H N 1
ATOM 18976 C CA . LYS H 1 235 ? 17.387 73.872 53.743 1.00 13.40 235 LYS H CA 1
ATOM 18977 C C . LYS H 1 235 ? 15.922 73.690 53.373 1.00 18.65 235 LYS H C 1
ATOM 18978 O O . LYS H 1 235 ? 15.199 74.663 53.129 1.00 17.18 235 LYS H O 1
ATOM 18984 N N . PHE H 1 236 ? 15.486 72.429 53.357 1.00 17.01 236 PHE H N 1
ATOM 18985 C CA . PHE H 1 236 ? 14.070 72.089 53.289 1.00 13.95 236 PHE H CA 1
ATOM 18986 C C . PHE H 1 236 ? 13.462 72.125 54.696 1.00 18.80 236 PHE H C 1
ATOM 18987 O O . PHE H 1 236 ? 14.173 72.032 55.699 1.00 17.06 236 PHE H O 1
ATOM 18995 N N . ASN H 1 237 ? 12.133 72.266 54.760 1.00 16.64 237 ASN H N 1
ATOM 18996 C CA . ASN H 1 237 ? 11.432 72.337 56.046 1.00 14.91 237 ASN H CA 1
ATOM 18997 C C . ASN H 1 237 ? 11.883 71.227 56.988 1.00 19.93 237 ASN H C 1
ATOM 18998 O O . ASN H 1 237 ? 11.906 70.045 56.617 1.00 20.05 237 ASN H O 1
ATOM 19003 N N . GLY H 1 238 ? 12.233 71.618 58.217 1.00 17.44 238 GLY H N 1
ATOM 19004 C CA . GLY H 1 238 ? 12.466 70.647 59.264 1.00 19.79 238 GLY H CA 1
ATOM 19005 C C . GLY H 1 238 ? 11.167 70.164 59.885 1.00 16.34 238 GLY H C 1
ATOM 19006 O O . GLY H 1 238 ? 10.137 70.836 59.853 1.00 19.44 238 GLY H O 1
ATOM 19007 N N . VAL H 1 239 ? 11.218 68.959 60.450 1.00 19.23 239 VAL H N 1
ATOM 19008 C CA . VAL H 1 239 ? 10.055 68.315 61.047 1.00 19.84 239 VAL H CA 1
ATOM 19009 C C . VAL H 1 239 ? 10.414 67.819 62.443 1.00 22.67 239 VAL H C 1
ATOM 19010 O O . VAL H 1 239 ? 11.453 67.178 62.632 1.00 21.34 239 VAL H O 1
ATOM 19014 N N . ASN H 1 240 ? 9.553 68.101 63.411 1.00 19.25 240 ASN H N 1
ATOM 19015 C CA . ASN H 1 240 ? 9.761 67.666 64.793 1.00 24.59 240 ASN H CA 1
ATOM 19016 C C . ASN H 1 240 ? 8.751 66.549 65.044 1.00 24.89 240 ASN H C 1
ATOM 19017 O O . ASN H 1 240 ? 7.558 66.789 65.222 1.00 27.22 240 ASN H O 1
ATOM 19022 N N . LEU H 1 241 ? 9.224 65.314 64.963 1.00 32.03 241 LEU H N 1
ATOM 19023 C CA . LEU H 1 241 ? 8.352 64.180 65.233 1.00 35.59 241 LEU H CA 1
ATOM 19024 C C . LEU H 1 241 ? 8.802 63.493 66.518 1.00 39.17 241 LEU H C 1
ATOM 19025 O O . LEU H 1 241 ? 9.057 62.284 66.542 1.00 44.46 241 LEU H O 1
ATOM 19030 N N . GLY H 1 242 ? 8.833 64.260 67.607 1.00 33.26 242 GLY H N 1
ATOM 19031 C CA . GLY H 1 242 ? 9.409 63.826 68.858 1.00 37.87 242 GLY H CA 1
ATOM 19032 C C . GLY H 1 242 ? 10.877 64.155 68.983 1.00 42.33 242 GLY H C 1
ATOM 19033 O O . GLY H 1 242 ? 11.390 64.251 70.101 1.00 39.02 242 GLY H O 1
ATOM 19034 N N . TYR H 1 243 ? 11.542 64.380 67.854 1.00 31.90 243 TYR H N 1
ATOM 19035 C CA . TYR H 1 243 ? 12.925 64.813 67.748 1.00 31.25 243 TYR H CA 1
ATOM 19036 C C . TYR H 1 243 ? 13.051 65.525 66.405 1.00 23.83 243 TYR H C 1
ATOM 19037 O O . TYR H 1 243 ? 12.276 65.258 65.482 1.00 25.94 243 TYR H O 1
ATOM 19046 N N . TRP H 1 244 ? 14.018 66.433 66.309 1.00 26.27 244 TRP H N 1
ATOM 19047 C CA . TRP H 1 244 ? 14.152 67.258 65.116 1.00 25.92 244 TRP H CA 1
ATOM 19048 C C . TRP H 1 244 ? 14.880 66.522 63.991 1.00 26.39 244 TRP H C 1
ATOM 19049 O O . TRP H 1 244 ? 15.992 66.013 64.173 1.00 25.16 244 TRP H O 1
ATOM 19060 N N . ALA H 1 245 ? 14.258 66.508 62.816 1.00 22.47 245 ALA H N 1
ATOM 19061 C CA . ALA H 1 245 ? 14.910 66.133 61.570 1.00 22.97 245 ALA H CA 1
ATOM 19062 C C . ALA H 1 245 ? 15.183 67.410 60.784 1.00 23.70 245 ALA H C 1
ATOM 19063 O O . ALA H 1 245 ? 14.281 68.234 60.616 1.00 25.48 245 ALA H O 1
ATOM 19065 N N . GLN H 1 246 ? 16.431 67.595 60.350 1.00 18.71 246 GLN H N 1
ATOM 19066 C CA . GLN H 1 246 ? 16.847 68.789 59.634 1.00 23.27 246 GLN H CA 1
ATOM 19067 C C . GLN H 1 246 ? 17.335 68.372 58.258 1.00 25.56 246 GLN H C 1
ATOM 19068 O O . GLN H 1 246 ? 17.967 67.320 58.118 1.00 27.82 246 GLN H O 1
ATOM 19074 N N . GLU H 1 247 ? 17.075 69.201 57.249 1.00 19.19 247 GLU H N 1
ATOM 19075 C CA . GLU H 1 247 ? 17.267 68.801 55.854 1.00 17.49 247 GLU H CA 1
ATOM 19076 C C . GLU H 1 247 ? 18.133 69.834 55.141 1.00 22.92 247 GLU H C 1
ATOM 19077 O O . GLU H 1 247 ? 17.673 70.945 54.867 1.00 22.65 247 GLU H O 1
ATOM 19083 N N . TYR H 1 248 ? 19.378 69.477 54.834 1.00 15.77 248 TYR H N 1
ATOM 19084 C CA . TYR H 1 248 ? 20.348 70.391 54.245 1.00 16.76 248 TYR H CA 1
ATOM 19085 C C . TYR H 1 248 ? 20.560 70.074 52.773 1.00 18.98 248 TYR H C 1
ATOM 19086 O O . TYR H 1 248 ? 20.821 68.919 52.421 1.00 17.20 248 TYR H O 1
ATOM 19095 N N . ILE H 1 249 ? 20.489 71.093 51.923 1.00 17.06 249 ILE H N 1
ATOM 19096 C CA . ILE H 1 249 ? 20.857 70.933 50.507 1.00 16.67 249 ILE H CA 1
ATOM 19097 C C . ILE H 1 249 ? 22.363 71.161 50.459 1.00 17.84 249 ILE H C 1
ATOM 19098 O O . ILE H 1 249 ? 22.866 72.253 50.184 1.00 17.22 249 ILE H O 1
ATOM 19103 N N . LEU H 1 250 ? 23.104 70.085 50.755 1.00 15.84 250 LEU H N 1
ATOM 19104 C CA . LEU H 1 250 ? 24.510 70.157 51.133 1.00 17.53 250 LEU H CA 1
ATOM 19105 C C . LEU H 1 250 ? 25.471 70.188 49.967 1.00 18.30 250 LEU H C 1
ATOM 19106 O O . LEU H 1 250 ? 26.616 70.621 50.152 1.00 19.36 250 LEU H O 1
ATOM 19111 N N . PHE H 1 251 ? 25.037 69.756 48.780 1.00 17.35 251 PHE H N 1
ATOM 19112 C CA . PHE H 1 251 ? 25.900 69.657 47.617 1.00 16.47 251 PHE H CA 1
ATOM 19113 C C . PHE H 1 251 ? 25.169 70.176 46.387 1.00 16.19 251 PHE H C 1
ATOM 19114 O O . PHE H 1 251 ? 23.938 70.144 46.330 1.00 17.57 251 PHE H O 1
ATOM 19122 N N . GLY H 1 252 ? 25.929 70.644 45.407 1.00 19.47 252 GLY H N 1
ATOM 19123 C CA . GLY H 1 252 ? 25.306 71.136 44.194 1.00 17.81 252 GLY H CA 1
ATOM 19124 C C . GLY H 1 252 ? 26.312 71.515 43.129 1.00 18.82 252 GLY H C 1
ATOM 19125 O O . GLY H 1 252 ? 27.516 71.301 43.270 1.00 22.63 252 GLY H O 1
ATOM 19126 N N . GLY H 1 253 ? 25.791 72.088 42.048 1.00 18.23 253 GLY H N 1
ATOM 19127 C CA . GLY H 1 253 ? 26.632 72.546 40.949 1.00 19.06 253 GLY H CA 1
ATOM 19128 C C . GLY H 1 253 ? 26.838 71.477 39.893 1.00 16.73 253 GLY H C 1
ATOM 19129 O O . GLY H 1 253 ? 26.214 70.415 39.921 1.00 17.37 253 GLY H O 1
ATOM 19130 N N . GLU H 1 254 ? 27.741 71.764 38.945 1.00 18.54 254 GLU H N 1
ATOM 19131 C CA . GLU H 1 254 ? 27.923 70.829 37.832 1.00 20.54 254 GLU H CA 1
ATOM 19132 C C . GLU H 1 254 ? 28.433 69.496 38.340 1.00 23.19 254 GLU H C 1
ATOM 19133 O O . GLU H 1 254 ? 29.341 69.444 39.176 1.00 22.63 254 GLU H O 1
ATOM 19139 N N . GLY H 1 255 ? 27.870 68.437 37.758 1.00 18.49 255 GLY H N 1
ATOM 19140 C CA . GLY H 1 255 ? 28.281 67.079 38.029 1.00 20.84 255 GLY H CA 1
ATOM 19141 C C . GLY H 1 255 ? 27.978 66.556 39.412 1.00 24.17 255 GLY H C 1
ATOM 19142 O O . GLY H 1 255 ? 28.324 65.403 39.696 1.00 22.63 255 GLY H O 1
ATOM 19143 N N . ALA H 1 256 ? 27.343 67.349 40.286 1.00 21.34 256 ALA H N 1
ATOM 19144 C CA . ALA H 1 256 ? 27.104 66.885 41.652 1.00 19.52 256 ALA H CA 1
ATOM 19145 C C . ALA H 1 256 ? 26.203 65.657 41.686 1.00 22.65 256 ALA H C 1
ATOM 19146 O O . ALA H 1 256 ? 26.249 64.871 42.651 1.00 21.36 256 ALA H O 1
ATOM 19148 N N . GLU H 1 257 ? 25.365 65.476 40.662 1.00 19.34 257 GLU H N 1
ATOM 19149 C CA . GLU H 1 257 ? 24.505 64.302 40.626 1.00 18.90 257 GLU H CA 1
ATOM 19150 C C . GLU H 1 257 ? 25.299 63.009 40.476 1.00 27.36 257 GLU H C 1
ATOM 19151 O O . GLU H 1 257 ? 24.786 61.945 40.824 1.00 27.40 257 GLU H O 1
ATOM 19157 N N . GLN H 1 258 ? 26.528 63.083 39.965 1.00 21.71 258 GLN H N 1
ATOM 19158 C CA . GLN H 1 258 ? 27.370 61.904 39.787 1.00 26.86 258 GLN H CA 1
ATOM 19159 C C . GLN H 1 258 ? 27.956 61.406 41.100 1.00 35.11 258 GLN H C 1
ATOM 19160 O O . GLN H 1 258 ? 28.566 60.331 41.129 1.00 31.80 258 GLN H O 1
ATOM 19166 N N . LEU H 1 259 ? 27.849 62.209 42.155 1.00 25.52 259 LEU H N 1
ATOM 19167 C CA . LEU H 1 259 ? 28.343 61.899 43.487 1.00 25.75 259 LEU H CA 1
ATOM 19168 C C . LEU H 1 259 ? 27.224 61.505 44.452 1.00 28.04 259 LEU H C 1
ATOM 19169 O O . LEU H 1 259 ? 27.318 61.777 45.656 1.00 27.73 259 LEU H O 1
ATOM 19174 N N . LYS H 1 260 ? 26.129 60.944 43.943 1.00 30.15 260 LYS H N 1
ATOM 19175 C CA . LYS H 1 260 ? 25.020 60.540 44.802 1.00 26.78 260 LYS H CA 1
ATOM 19176 C C . LYS H 1 260 ? 25.437 59.435 45.772 1.00 33.96 260 LYS H C 1
ATOM 19177 O O . LYS H 1 260 ? 26.300 58.606 45.467 1.00 31.72 260 LYS H O 1
ATOM 19183 N N . ASN H 1 261 ? 24.827 59.448 46.970 1.00 27.92 261 ASN H N 1
ATOM 19184 C CA . ASN H 1 261 ? 25.086 58.461 48.040 1.00 28.06 261 ASN H CA 1
ATOM 19185 C C . ASN H 1 261 ? 26.494 58.586 48.627 1.00 32.76 261 ASN H C 1
ATOM 19186 O O . ASN H 1 261 ? 27.127 57.591 48.982 1.00 35.95 261 ASN H O 1
ATOM 19191 N N . LYS H 1 262 ? 26.976 59.813 48.713 1.00 30.53 262 LYS H N 1
ATOM 19192 C CA . LYS H 1 262 ? 28.266 60.126 49.293 1.00 31.35 262 LYS H CA 1
ATOM 19193 C C . LYS H 1 262 ? 28.161 61.426 50.095 1.00 27.54 262 LYS H C 1
ATOM 19194 O O . LYS H 1 262 ? 27.670 62.436 49.569 1.00 27.44 262 LYS H O 1
ATOM 19200 N N . ILE H 1 263 ? 28.743 61.376 51.292 1.00 25.71 263 ILE H N 1
ATOM 19201 C CA . ILE H 1 263 ? 29.002 62.551 52.118 1.00 28.01 263 ILE H CA 1
ATOM 19202 C C . ILE H 1 263 ? 30.488 62.573 52.461 1.00 28.97 263 ILE H C 1
ATOM 19203 O O . ILE H 1 263 ? 30.937 61.871 53.367 1.00 28.62 263 ILE H O 1
ATOM 19208 N N . PRO H 1 264 ? 31.291 63.351 51.734 1.00 25.44 264 PRO H N 1
ATOM 19209 C CA . PRO H 1 264 ? 32.718 63.483 52.078 1.00 30.50 264 PRO H CA 1
ATOM 19210 C C . PRO H 1 264 ? 32.919 64.010 53.492 1.00 37.30 264 PRO H C 1
ATOM 19211 O O . PRO H 1 264 ? 32.172 64.869 53.965 1.00 29.14 264 PRO H O 1
ATOM 19215 N N . ASP H 1 265 ? 33.923 63.466 54.180 1.00 29.22 265 ASP H N 1
ATOM 19216 C CA . ASP H 1 265 ? 34.245 63.902 55.535 1.00 27.38 265 ASP H CA 1
ATOM 19217 C C . ASP H 1 265 ? 35.123 65.148 55.466 1.00 29.45 265 ASP H C 1
ATOM 19218 O O . ASP H 1 265 ? 36.275 65.079 55.027 1.00 36.57 265 ASP H O 1
ATOM 19223 N N . MET H 1 266 ? 34.598 66.290 55.904 1.00 28.32 266 MET H N 1
ATOM 19224 C CA . MET H 1 266 ? 35.409 67.497 55.956 1.00 30.31 266 MET H CA 1
ATOM 19225 C C . MET H 1 266 ? 34.912 68.377 57.091 1.00 25.26 266 MET H C 1
ATOM 19226 O O . MET H 1 266 ? 33.853 68.142 57.673 1.00 25.33 266 MET H O 1
ATOM 19231 N N . SER H 1 267 ? 35.718 69.387 57.414 1.00 24.67 267 SER H N 1
ATOM 19232 C CA . SER H 1 267 ? 35.432 70.226 58.572 1.00 30.53 267 SER H CA 1
ATOM 19233 C C . SER H 1 267 ? 34.282 71.184 58.317 1.00 30.79 267 SER H C 1
ATOM 19234 O O . SER H 1 267 ? 33.531 71.508 59.246 1.00 26.42 267 SER H O 1
ATOM 19237 N N . ASN H 1 268 ? 34.137 71.644 57.077 1.00 28.13 268 ASN H N 1
ATOM 19238 C CA . ASN H 1 268 ? 33.122 72.619 56.715 1.00 24.53 268 ASN H CA 1
ATOM 19239 C C . ASN H 1 268 ? 32.558 72.264 55.349 1.00 22.73 268 ASN H C 1
ATOM 19240 O O . ASN H 1 268 ? 33.271 71.756 54.479 1.00 27.52 268 ASN H O 1
ATOM 19245 N N . TYR H 1 269 ? 31.272 72.540 55.169 1.00 21.70 269 TYR H N 1
ATOM 19246 C CA . TYR H 1 269 ? 30.549 72.209 53.946 1.00 20.07 269 TYR H CA 1
ATOM 19247 C C . TYR H 1 269 ? 30.035 73.506 53.339 1.00 22.08 269 TYR H C 1
ATOM 19248 O O . TYR H 1 269 ? 29.165 74.162 53.923 1.00 26.80 269 TYR H O 1
ATOM 19257 N N . SER H 1 270 ? 30.602 73.897 52.198 1.00 19.94 270 SER H N 1
ATOM 19258 C CA . SER H 1 270 ? 30.159 75.118 51.538 1.00 21.17 270 SER H CA 1
ATOM 19259 C C . SER H 1 270 ? 28.730 74.952 51.037 1.00 16.70 270 SER H C 1
ATOM 19260 O O . SER H 1 270 ? 28.377 73.917 50.467 1.00 17.19 270 SER H O 1
ATOM 19263 N N . MET H 1 271 ? 27.912 75.994 51.216 1.00 14.86 271 MET H N 1
ATOM 19264 C CA . MET H 1 271 ? 26.564 75.998 50.667 1.00 15.38 271 MET H CA 1
ATOM 19265 C C . MET H 1 271 ? 26.500 76.782 49.362 1.00 13.68 271 MET H C 1
ATOM 19266 O O . MET H 1 271 ? 25.404 77.031 48.848 1.00 16.94 271 MET H O 1
ATOM 19271 N N . GLU H 1 272 ? 27.649 77.129 48.802 1.00 12.30 272 GLU H N 1
ATOM 19272 C CA . GLU H 1 272 ? 27.743 77.902 47.570 1.00 14.48 272 GLU H CA 1
ATOM 19273 C C . GLU H 1 272 ? 28.353 77.054 46.458 1.00 21.96 272 GLU H C 1
ATOM 19274 O O . GLU H 1 272 ? 29.287 76.287 46.695 1.00 18.91 272 GLU H O 1
ATOM 19280 N N . ASP H 1 273 ? 27.830 77.217 45.245 1.00 16.93 273 ASP H N 1
ATOM 19281 C CA . ASP H 1 273 ? 28.371 76.615 44.030 1.00 16.10 273 ASP H CA 1
ATOM 19282 C C . ASP H 1 273 ? 28.750 77.733 43.069 1.00 20.90 273 ASP H C 1
ATOM 19283 O O . ASP H 1 273 ? 28.066 78.758 43.024 1.00 15.63 273 ASP H O 1
ATOM 19288 N N . ASN H 1 274 ? 29.845 77.549 42.310 1.00 17.57 274 ASN H N 1
ATOM 19289 C CA . ASN H 1 274 ? 30.345 78.520 41.332 1.00 16.71 274 ASN H CA 1
ATOM 19290 C C . ASN H 1 274 ? 30.875 77.771 40.114 1.00 24.13 274 ASN H C 1
ATOM 19291 O O . ASN H 1 274 ? 31.451 76.693 40.267 1.00 23.57 274 ASN H O 1
ATOM 19296 N N . GLY H 1 275 ? 30.670 78.322 38.917 1.00 19.49 275 GLY H N 1
ATOM 19297 C CA . GLY H 1 275 ? 31.210 77.728 37.701 1.00 18.85 275 GLY H CA 1
ATOM 19298 C C . GLY H 1 275 ? 30.929 78.606 36.495 1.00 22.55 275 GLY H C 1
ATOM 19299 O O . GLY H 1 275 ? 30.358 79.701 36.613 1.00 18.53 275 GLY H O 1
ATOM 19300 N N . SER H 1 276 ? 31.313 78.125 35.317 1.00 18.46 276 SER H N 1
ATOM 19301 C CA . SER H 1 276 ? 31.092 78.871 34.083 1.00 15.95 276 SER H CA 1
ATOM 19302 C C . SER H 1 276 ? 30.997 77.930 32.887 1.00 28.70 276 SER H C 1
ATOM 19303 O O . SER H 1 276 ? 31.874 77.092 32.679 1.00 32.74 276 SER H O 1
ATOM 19306 N N . PHE H 1 277 ? 29.932 78.068 32.102 1.00 19.02 277 PHE H N 1
ATOM 19307 C CA . PHE H 1 277 ? 29.751 77.215 30.937 1.00 19.77 277 PHE H CA 1
ATOM 19308 C C . PHE H 1 277 ? 30.322 77.940 29.721 1.00 19.41 277 PHE H C 1
ATOM 19309 O O . PHE H 1 277 ? 29.713 78.887 29.213 1.00 19.80 277 PHE H O 1
ATOM 19317 N N . LYS H 1 278 ? 31.482 77.496 29.232 1.00 17.65 278 LYS H N 1
ATOM 19318 C CA . LYS H 1 278 ? 31.995 78.078 27.998 1.00 21.75 278 LYS H CA 1
ATOM 19319 C C . LYS H 1 278 ? 31.230 77.533 26.796 1.00 19.39 278 LYS H C 1
ATOM 19320 O O . LYS H 1 278 ? 30.495 76.552 26.895 1.00 19.65 278 LYS H O 1
ATOM 19326 N N . ASN H 1 279 ? 31.375 78.224 25.667 1.00 19.74 279 ASN H N 1
ATOM 19327 C CA . ASN H 1 279 ? 30.698 77.843 24.431 1.00 21.54 279 ASN H CA 1
ATOM 19328 C C . ASN H 1 279 ? 29.196 77.722 24.679 1.00 21.55 279 ASN H C 1
ATOM 19329 O O . ASN H 1 279 ? 28.559 76.719 24.354 1.00 17.50 279 ASN H O 1
ATOM 19334 N N . ALA H 1 280 ? 28.631 78.767 25.288 1.00 17.37 280 ALA H N 1
ATOM 19335 C CA . ALA H 1 280 ? 27.237 78.705 25.719 1.00 15.30 280 ALA H CA 1
ATOM 19336 C C . ALA H 1 280 ? 26.265 78.584 24.552 1.00 18.27 280 ALA H C 1
ATOM 19337 O O . ALA H 1 280 ? 25.152 78.085 24.745 1.00 15.47 280 ALA H O 1
ATOM 19339 N N . LEU H 1 281 ? 26.658 79.007 23.346 1.00 16.88 281 LEU H N 1
ATOM 19340 C CA . LEU H 1 281 ? 25.767 78.881 22.191 1.00 16.96 281 LEU H CA 1
ATOM 19341 C C . LEU H 1 281 ? 25.427 77.425 21.884 1.00 18.23 281 LEU H C 1
ATOM 19342 O O . LEU H 1 281 ? 24.381 77.150 21.285 1.00 21.42 281 LEU H O 1
ATOM 19347 N N . LYS H 1 282 ? 26.271 76.497 22.314 1.00 14.47 282 LYS H N 1
ATOM 19348 C CA . LYS H 1 282 ? 26.083 75.063 22.171 1.00 21.17 282 LYS H CA 1
ATOM 19349 C C . LYS H 1 282 ? 25.043 74.519 23.148 1.00 15.41 282 LYS H C 1
ATOM 19350 O O . LYS H 1 282 ? 24.567 73.396 22.972 1.00 16.23 282 LYS H O 1
ATOM 19356 N N . ILE H 1 283 ? 24.644 75.303 24.151 1.00 14.08 283 ILE H N 1
ATOM 19357 C CA . ILE H 1 283 ? 23.760 74.805 25.202 1.00 13.56 283 ILE H CA 1
ATOM 19358 C C . ILE H 1 283 ? 22.316 74.895 24.733 1.00 15.58 283 ILE H C 1
ATOM 19359 O O . ILE H 1 283 ? 21.850 75.971 24.332 1.00 18.10 283 ILE H O 1
ATOM 19364 N N . GLU H 1 284 ? 21.600 73.764 24.790 1.00 15.06 284 GLU H N 1
ATOM 19365 C CA . GLU H 1 284 ? 20.156 73.779 24.568 1.00 16.64 284 GLU H CA 1
ATOM 19366 C C . GLU H 1 284 ? 19.393 74.129 25.843 1.00 14.98 284 GLU H C 1
ATOM 19367 O O . GLU H 1 284 ? 18.439 74.915 25.799 1.00 14.49 284 GLU H O 1
ATOM 19373 N N . SER H 1 285 ? 19.780 73.551 26.977 1.00 14.31 285 SER H N 1
ATOM 19374 C CA . SER H 1 285 ? 19.088 73.858 28.223 1.00 17.14 285 SER H CA 1
ATOM 19375 C C . SER H 1 285 ? 20.069 73.836 29.389 1.00 16.61 285 SER H C 1
ATOM 19376 O O . SER H 1 285 ? 21.093 73.150 29.344 1.00 14.66 285 SER H O 1
ATOM 19379 N N . LEU H 1 286 ? 19.732 74.579 30.448 1.00 14.14 286 LEU H N 1
ATOM 19380 C CA . LEU H 1 286 ? 20.441 74.527 31.725 1.00 15.72 286 LEU H CA 1
ATOM 19381 C C . LEU H 1 286 ? 19.499 73.879 32.735 1.00 15.09 286 LEU H C 1
ATOM 19382 O O . LEU H 1 286 ? 18.364 74.340 32.901 1.00 15.15 286 LEU H O 1
ATOM 19387 N N . ASP H 1 287 ? 19.949 72.801 33.383 1.00 13.03 287 ASP H N 1
ATOM 19388 C CA . ASP H 1 287 ? 19.052 71.887 34.091 1.00 12.36 287 ASP H CA 1
ATOM 19389 C C . ASP H 1 287 ? 19.401 71.810 35.567 1.00 13.47 287 ASP H C 1
ATOM 19390 O O . ASP H 1 287 ? 20.499 71.365 35.930 1.00 15.50 287 ASP H O 1
ATOM 19395 N N . LEU H 1 288 ? 18.456 72.212 36.413 1.00 16.19 288 LEU H N 1
ATOM 19396 C CA . LEU H 1 288 ? 18.532 71.985 37.850 1.00 13.74 288 LEU H CA 1
ATOM 19397 C C . LEU H 1 288 ? 17.824 70.679 38.195 1.00 16.13 288 LEU H C 1
ATOM 19398 O O . LEU H 1 288 ? 16.737 70.398 37.682 1.00 17.19 288 LEU H O 1
ATOM 19403 N N . ARG H 1 289 ? 18.449 69.873 39.055 1.00 14.92 289 ARG H N 1
ATOM 19404 C CA . ARG H 1 289 ? 17.834 68.642 39.532 1.00 15.41 289 ARG H CA 1
ATOM 19405 C C . ARG H 1 289 ? 18.043 68.530 41.033 1.00 16.22 289 ARG H C 1
ATOM 19406 O O . ARG H 1 289 ? 19.171 68.674 41.509 1.00 17.80 289 ARG H O 1
ATOM 19414 N N . LEU H 1 290 ? 16.955 68.314 41.767 1.00 16.08 290 LEU H N 1
ATOM 19415 C CA . LEU H 1 290 ? 16.960 68.189 43.216 1.00 15.96 290 LEU H CA 1
ATOM 19416 C C . LEU H 1 290 ? 16.770 66.723 43.568 1.00 19.70 290 LEU H C 1
ATOM 19417 O O . LEU H 1 290 ? 15.776 66.111 43.162 1.00 20.06 290 LEU H O 1
ATOM 19422 N N . MET H 1 291 ? 17.702 66.167 44.331 1.00 15.68 291 MET H N 1
ATOM 19423 C CA . MET H 1 291 ? 17.637 64.747 44.640 1.00 16.09 291 MET H CA 1
ATOM 19424 C C . MET H 1 291 ? 18.087 64.489 46.069 1.00 18.78 291 MET H C 1
ATOM 19425 O O . MET H 1 291 ? 18.812 65.281 46.680 1.00 16.76 291 MET H O 1
ATOM 19430 N N . ASP H 1 292 ? 17.626 63.359 46.591 1.00 17.69 292 ASP H N 1
ATOM 19431 C CA . ASP H 1 292 ? 18.026 62.903 47.914 1.00 17.78 292 ASP H CA 1
ATOM 19432 C C . ASP H 1 292 ? 19.462 62.384 47.888 1.00 24.46 292 ASP H C 1
ATOM 19433 O O . ASP H 1 292 ? 19.978 61.964 46.849 1.00 21.82 292 ASP H O 1
ATOM 19438 N N . ASN H 1 293 ? 20.110 62.445 49.048 1.00 21.03 293 ASN H N 1
ATOM 19439 C CA . ASN H 1 293 ? 21.441 61.907 49.308 1.00 21.93 293 ASN H CA 1
ATOM 19440 C C . ASN H 1 293 ? 21.359 61.156 50.638 1.00 21.36 293 ASN H C 1
ATOM 19441 O O . ASN H 1 293 ? 20.278 61.032 51.222 1.00 19.81 293 ASN H O 1
ATOM 19446 N N . ASN H 1 294 ? 22.496 60.662 51.127 1.00 22.94 294 ASN H N 1
ATOM 19447 C CA . ASN H 1 294 ? 22.513 59.940 52.399 1.00 23.69 294 ASN H CA 1
ATOM 19448 C C . ASN H 1 294 ? 22.045 60.830 53.547 1.00 25.49 294 ASN H C 1
ATOM 19449 O O . ASN H 1 294 ? 22.222 62.049 53.535 1.00 23.49 294 ASN H O 1
ATOM 19454 N N . ARG H 1 295 ? 21.460 60.204 54.562 1.00 28.69 295 ARG H N 1
ATOM 19455 C CA . ARG H 1 295 ? 21.213 60.899 55.814 1.00 25.39 295 ARG H CA 1
ATOM 19456 C C . ARG H 1 295 ? 22.407 60.693 56.741 1.00 30.07 295 ARG H C 1
ATOM 19457 O O . ARG H 1 295 ? 23.256 59.828 56.511 1.00 27.56 295 ARG H O 1
ATOM 19465 N N . MET H 1 296 ? 22.495 61.530 57.768 1.00 25.77 296 MET H N 1
ATOM 19466 C CA . MET H 1 296 ? 23.579 61.428 58.743 1.00 27.08 296 MET H CA 1
ATOM 19467 C C . MET H 1 296 ? 23.011 61.767 60.118 1.00 24.75 296 MET H C 1
ATOM 19468 O O . MET H 1 296 ? 21.797 61.901 60.288 1.00 25.90 296 MET H O 1
ATOM 19473 N N . ALA H 1 297 ? 23.901 61.873 61.107 1.00 30.56 297 ALA H N 1
ATOM 19474 C CA . ALA H 1 297 ? 23.532 62.204 62.487 1.00 30.41 297 ALA H CA 1
ATOM 19475 C C . ALA H 1 297 ? 22.436 61.277 63.017 1.00 25.58 297 ALA H C 1
ATOM 19476 O O . ALA H 1 297 ? 21.398 61.717 63.512 1.00 29.36 297 ALA H O 1
ATOM 19478 N N . TYR H 1 298 ? 22.677 59.971 62.900 1.00 29.34 298 TYR H N 1
ATOM 19479 C CA . TYR H 1 298 ? 21.740 58.946 63.366 1.00 30.85 298 TYR H CA 1
ATOM 19480 C C . TYR H 1 298 ? 20.368 59.088 62.719 1.00 37.02 298 TYR H C 1
ATOM 19481 O O . TYR H 1 298 ? 19.348 58.760 63.329 1.00 31.98 298 TYR H O 1
ATOM 19490 N N . GLY H 1 299 ? 20.333 59.552 61.468 1.00 28.59 299 GLY H N 1
ATOM 19491 C CA . GLY H 1 299 ? 19.094 59.712 60.752 1.00 28.44 299 GLY H CA 1
ATOM 19492 C C . GLY H 1 299 ? 18.444 61.069 60.897 1.00 25.22 299 GLY H C 1
ATOM 19493 O O . GLY H 1 299 ? 17.457 61.340 60.199 1.00 31.37 299 GLY H O 1
ATOM 19494 N N . SER H 1 300 ? 18.961 61.927 61.781 1.00 22.97 300 SER H N 1
ATOM 19495 C CA . SER H 1 300 ? 18.353 63.220 62.064 1.00 25.89 300 SER H CA 1
ATOM 19496 C C . SER H 1 300 ? 18.657 64.272 61.010 1.00 25.85 300 SER H C 1
ATOM 19497 O O . SER H 1 300 ? 17.897 65.237 60.892 1.00 25.31 300 SER H O 1
ATOM 19500 N N . THR H 1 301 ? 19.746 64.125 60.261 1.00 22.03 301 THR H N 1
ATOM 19501 C CA . THR H 1 301 ? 20.186 65.140 59.314 1.00 22.80 301 THR H CA 1
ATOM 19502 C C . THR H 1 301 ? 20.095 64.563 57.910 1.00 30.50 301 THR H C 1
ATOM 19503 O O . THR H 1 301 ? 20.815 63.616 57.575 1.00 24.44 301 THR H O 1
ATOM 19507 N N . GLY H 1 302 ? 19.204 65.120 57.097 1.00 24.17 302 GLY H N 1
ATOM 19508 C CA . GLY H 1 302 ? 19.134 64.741 55.704 1.00 22.98 302 GLY H CA 1
ATOM 19509 C C . GLY H 1 302 ? 20.052 65.614 54.877 1.00 20.58 302 GLY H C 1
ATOM 19510 O O . GLY H 1 302 ? 20.285 66.773 55.201 1.00 18.19 302 GLY H O 1
ATOM 19511 N N . THR H 1 303 ? 20.619 65.034 53.824 1.00 16.68 303 THR H N 1
ATOM 19512 C CA . THR H 1 303 ? 21.374 65.818 52.859 1.00 20.90 303 THR H CA 1
ATOM 19513 C C . THR H 1 303 ? 20.794 65.607 51.468 1.00 16.62 303 THR H C 1
ATOM 19514 O O . THR H 1 303 ? 20.282 64.525 51.140 1.00 20.84 303 THR H O 1
ATOM 19518 N N . TYR H 1 304 ? 20.863 66.668 50.663 1.00 18.33 304 TYR H N 1
ATOM 19519 C CA . TYR H 1 304 ? 20.289 66.679 49.324 1.00 16.22 304 TYR H CA 1
ATOM 19520 C C . TYR H 1 304 ? 21.288 67.299 48.364 1.00 18.64 304 TYR H C 1
ATOM 19521 O O . TYR H 1 304 ? 22.240 67.973 48.774 1.00 17.50 304 TYR H O 1
ATOM 19530 N N . ILE H 1 305 ? 21.053 67.069 47.071 1.00 13.63 305 ILE H N 1
ATOM 19531 C CA . ILE H 1 305 ? 21.918 67.564 46.004 1.00 17.56 305 ILE H CA 1
ATOM 19532 C C . ILE H 1 305 ? 21.089 68.436 45.064 1.00 12.79 305 ILE H C 1
ATOM 19533 O O . ILE H 1 305 ? 20.006 68.030 44.626 1.00 19.04 305 ILE H O 1
ATOM 19538 N N . ALA H 1 306 ? 21.602 69.623 44.748 1.00 16.28 306 ALA H N 1
ATOM 19539 C CA . ALA H 1 306 ? 21.003 70.528 43.766 1.00 16.42 306 ALA H CA 1
ATOM 19540 C C . ALA H 1 306 ? 21.978 70.658 42.600 1.00 14.69 306 ALA H C 1
ATOM 19541 O O . ALA H 1 306 ? 22.739 71.620 42.497 1.00 14.70 306 ALA H O 1
ATOM 19543 N N . SER H 1 307 ? 21.963 69.661 41.719 1.00 15.10 307 SER H N 1
ATOM 19544 C CA . SER H 1 307 ? 22.897 69.657 40.605 1.00 16.50 307 SER H CA 1
ATOM 19545 C C . SER H 1 307 ? 22.450 70.642 39.535 1.00 15.90 307 SER H C 1
ATOM 19546 O O . SER H 1 307 ? 21.261 70.909 39.366 1.00 16.82 307 SER H O 1
ATOM 19549 N N . PHE H 1 308 ? 23.419 71.211 38.831 1.00 14.96 308 PHE H N 1
ATOM 19550 C CA . PHE H 1 308 ? 23.131 72.204 37.802 1.00 13.91 308 PHE H CA 1
ATOM 19551 C C . PHE H 1 308 ? 24.039 71.917 36.616 1.00 16.60 308 PHE H C 1
ATOM 19552 O O . PHE H 1 308 ? 25.257 72.071 36.722 1.00 17.07 308 PHE H O 1
ATOM 19560 N N . ASN H 1 309 ? 23.453 71.519 35.488 1.00 17.80 309 ASN H N 1
ATOM 19561 C CA . ASN H 1 309 ? 24.228 70.984 34.371 1.00 16.65 309 ASN H CA 1
ATOM 19562 C C . ASN H 1 309 ? 23.727 71.541 33.044 1.00 17.19 309 ASN H C 1
ATOM 19563 O O . ASN H 1 309 ? 22.593 72.004 32.929 1.00 17.27 309 ASN H O 1
ATOM 19568 N N . ARG H 1 310 ? 24.595 71.473 32.037 1.00 15.36 310 ARG H N 1
ATOM 19569 C CA . ARG H 1 310 ? 24.240 71.846 30.677 1.00 16.01 310 ARG H CA 1
ATOM 19570 C C . ARG H 1 310 ? 23.791 70.621 29.876 1.00 17.90 310 ARG H C 1
ATOM 19571 O O . ARG H 1 310 ? 24.370 69.532 29.991 1.00 16.06 310 ARG H O 1
ATOM 19579 N N . THR H 1 311 ? 22.773 70.816 29.044 1.00 16.80 311 THR H N 1
ATOM 19580 C CA . THR H 1 311 ? 22.432 69.882 27.976 1.00 18.58 311 THR H CA 1
ATOM 19581 C C . THR H 1 311 ? 22.763 70.572 26.662 1.00 17.29 311 THR H C 1
ATOM 19582 O O . THR H 1 311 ? 22.179 71.613 26.347 1.00 17.49 311 THR H O 1
ATOM 19586 N N . ASP H 1 312 ? 23.722 70.022 25.914 1.00 16.09 312 ASP H N 1
ATOM 19587 C CA . ASP H 1 312 ? 24.159 70.675 24.687 1.00 15.26 312 ASP H CA 1
ATOM 19588 C C . ASP H 1 312 ? 23.326 70.223 23.493 1.00 14.73 312 ASP H C 1
ATOM 19589 O O . ASP H 1 312 ? 22.820 69.100 23.463 1.00 15.45 312 ASP H O 1
ATOM 19594 N N . PHE H 1 313 ? 23.207 71.110 22.501 1.00 15.51 313 PHE H N 1
ATOM 19595 C CA . PHE H 1 313 ? 22.794 70.681 21.164 1.00 15.76 313 PHE H CA 1
ATOM 19596 C C . PHE H 1 313 ? 23.746 69.601 20.664 1.00 18.73 313 PHE H C 1
ATOM 19597 O O . PHE H 1 313 ? 24.909 69.541 21.065 1.00 20.63 313 PHE H O 1
ATOM 19605 N N . SER H 1 314 ? 23.242 68.725 19.798 1.00 18.44 314 SER H N 1
ATOM 19606 C CA . SER H 1 314 ? 24.092 67.727 19.156 1.00 21.22 314 SER H CA 1
ATOM 19607 C C . SER H 1 314 ? 24.800 68.365 17.976 1.00 19.72 314 SER H C 1
ATOM 19608 O O . SER H 1 314 ? 24.146 68.926 17.094 1.00 18.59 314 SER H O 1
ATOM 19611 N N . MET H 1 315 ? 26.130 68.310 17.973 1.00 21.84 315 MET H N 1
ATOM 19612 C CA . MET H 1 315 ? 26.928 68.887 16.902 1.00 26.54 315 MET H CA 1
ATOM 19613 C C . MET H 1 315 ? 28.116 67.976 16.633 1.00 28.34 315 MET H C 1
ATOM 19614 O O . MET H 1 315 ? 28.713 67.433 17.570 1.00 25.37 315 MET H O 1
ATOM 19619 N N . THR H 1 316 ? 28.440 67.800 15.350 1.00 24.61 316 THR H N 1
ATOM 19620 C CA . THR H 1 316 ? 29.605 67.015 14.960 1.00 26.44 316 THR H CA 1
ATOM 19621 C C . THR H 1 316 ? 30.867 67.824 15.197 1.00 28.69 316 THR H C 1
ATOM 19622 O O . THR H 1 316 ? 30.817 69.057 15.225 1.00 26.10 316 THR H O 1
ATOM 19626 N N . PRO H 1 317 ? 32.021 67.161 15.312 1.00 30.37 317 PRO H N 1
ATOM 19627 C CA . PRO H 1 317 ? 33.287 67.914 15.396 1.00 29.40 317 PRO H CA 1
ATOM 19628 C C . PRO H 1 317 ? 33.478 68.912 14.260 1.00 32.66 317 PRO H C 1
ATOM 19629 O O . PRO H 1 317 ? 34.014 70.016 14.491 1.00 33.58 317 PRO H O 1
ATOM 19633 N N . GLU H 1 318 ? 33.063 68.553 13.050 1.00 33.78 318 GLU H N 1
ATOM 19634 C CA . GLU H 1 318 ? 33.359 69.520 11.994 1.00 29.44 318 GLU H CA 1
ATOM 19635 C C . GLU H 1 318 ? 32.449 70.750 12.019 1.00 30.55 318 GLU H C 1
ATOM 19636 O O . GLU H 1 318 ? 32.896 71.871 11.781 1.00 32.12 318 GLU H O 1
ATOM 19642 N N . ASN H 1 319 ? 31.242 70.665 12.566 1.00 28.12 319 ASN H N 1
ATOM 19643 C CA . ASN H 1 319 ? 30.371 71.816 12.737 1.00 27.33 319 ASN H CA 1
ATOM 19644 C C . ASN H 1 319 ? 30.706 72.585 14.012 1.00 21.87 319 ASN H C 1
ATOM 19645 O O . ASN H 1 319 ? 30.603 73.815 14.034 1.00 27.13 319 ASN H O 1
ATOM 19650 N N . LEU H 1 320 ? 31.149 71.885 15.064 1.00 26.89 320 LEU H N 1
ATOM 19651 C CA . LEU H 1 320 ? 31.643 72.586 16.250 1.00 31.01 320 LEU H CA 1
ATOM 19652 C C . LEU H 1 320 ? 32.796 73.502 15.879 1.00 34.52 320 LEU H C 1
ATOM 19653 O O . LEU H 1 320 ? 32.844 74.661 16.303 1.00 30.34 320 LEU H O 1
ATOM 19658 N N . LYS H 1 321 ? 33.723 72.997 15.060 1.00 35.02 321 LYS H N 1
ATOM 19659 C CA . LYS H 1 321 ? 34.862 73.799 14.636 1.00 34.35 321 LYS H CA 1
ATOM 19660 C C . LYS H 1 321 ? 34.432 74.927 13.715 1.00 30.90 321 LYS H C 1
ATOM 19661 O O . LYS H 1 321 ? 34.866 76.071 13.884 1.00 36.87 321 LYS H O 1
ATOM 19667 N N . ALA H 1 322 ? 33.551 74.635 12.758 1.00 29.23 322 ALA H N 1
ATOM 19668 C CA . ALA H 1 322 ? 33.085 75.675 11.849 1.00 30.44 322 ALA H CA 1
ATOM 19669 C C . ALA H 1 322 ? 32.375 76.797 12.594 1.00 37.21 322 ALA H C 1
ATOM 19670 O O . ALA H 1 322 ? 32.453 77.961 12.189 1.00 36.72 322 ALA H O 1
ATOM 19672 N N . CYS H 1 323 ? 31.660 76.470 13.661 1.00 29.67 323 CYS H N 1
ATOM 19673 C CA . CYS H 1 323 ? 30.887 77.456 14.399 1.00 30.84 323 CYS H CA 1
ATOM 19674 C C . CYS H 1 323 ? 31.683 78.135 15.505 1.00 32.39 323 CYS H C 1
ATOM 19675 O O . CYS H 1 323 ? 31.169 79.070 16.131 1.00 34.17 323 CYS H O 1
ATOM 19678 N N . GLY H 1 324 ? 32.924 77.714 15.738 1.00 35.01 324 GLY H N 1
ATOM 19679 C CA . GLY H 1 324 ? 33.717 78.244 16.833 1.00 32.07 324 GLY H CA 1
ATOM 19680 C C . GLY H 1 324 ? 33.279 77.787 18.210 1.00 34.18 324 GLY H C 1
ATOM 19681 O O . GLY H 1 324 ? 33.426 78.536 19.178 1.00 42.13 324 GLY H O 1
ATOM 19682 N N . LEU H 1 325 ? 32.762 76.567 18.337 1.00 28.71 325 LEU H N 1
ATOM 19683 C CA . LEU H 1 325 ? 32.229 76.094 19.611 1.00 29.28 325 LEU H CA 1
ATOM 19684 C C . LEU H 1 325 ? 33.009 74.912 20.166 1.00 37.04 325 LEU H C 1
ATOM 19685 O O . LEU H 1 325 ? 32.512 74.202 21.048 1.00 40.80 325 LEU H O 1
ATOM 19690 N N . ASP H 1 326 ? 34.216 74.685 19.667 1.00 39.46 326 ASP H N 1
ATOM 19691 C CA . ASP H 1 326 ? 35.086 73.652 20.218 1.00 47.81 326 ASP H CA 1
ATOM 19692 C C . ASP H 1 326 ? 35.897 74.215 21.386 1.00 52.32 326 ASP H C 1
ATOM 19693 O O . ASP H 1 326 ? 36.018 73.583 22.439 1.00 62.98 326 ASP H O 1
#

InterPro domains:
  IPR054068 CofJ [PF21874] (50-321)

Secondary structure (DSSP, 8-state):
--S---TTS--EEEEEEEPPPEEE--EEEETTTEEEEETTTTEEPTTHHHHS---EEEEEEEEESS----B-B-SSSS--EE-TTS-EE--SS--PEE-GGG-TTEEEEEE----TT-EEEEE-S-SSEEEEEEEEEESSSTTGGGTT-HHHHHHHHHHTS-SEEEHHHHT----TT-SS----SEEEEEEEE-SSTT-S-EEEEEEE-EEEEEESSSEEEEEEEEEETTGGGGTT-----SEEE-EEEEEESSGGGEEEEEEEEEEEEEETTTTEEEEEEEEEEEEPB--HHHHHHTT--/--S---TTS--EEEEEEEPPPEEE--EEEETTTEEEEETTTTEEPTTGGGTS-S-EEEEEEEEESS----B-B-SSSS--EE-TTS-EE--SS---EE-TTT-TTEEEEEE----TT-EEEEE-S-SSEEEEEEEEEESSSTTGGGTT-HHHHHHHHHHTS-SEEEHHHHH----TT-------SEEEEEEEE-SSTT-S-EEEEEEE-EEEEEESSSEEEEEEEEEETTGGGGTT-----SEEE-EEEEEESSGGGEEEEEEEEEEEEEETTTTEEEEEEEEEEEEPB--HHHHHHTT--/--S---TTS--EEEEEEEPPPEE--SS---EEETTTEEEEETTTTEEPTTGGGTS-S-EEEEEEEEESSS---B-B-SSSS--EE-TTS-EE--SS---EE-GGG-TTEEEEEE----TT-EEEEE-S-SSEEEEEEEEEESSSTTGGGTT-HHHHHHHHHHTS-SEEEHHHHT----TTSS-----SEEEEEEEE-SSTT-S-EEEEEEE-EEEEEESSSEEEEEEEEEETTGGGGTT-----SEEE-EEEEEESSGGGEEEEEEEEEEEEEEGGGTEEEEEEEEEEEEPB--HHHHHHTT--/--S---TTS--EEEEEEEPPPEE----EEETTTEEEEETTTTEEPTTGGGTS-S-EEEEEEEEESSS---B-B-SSSS--EE-TTS-EE--SS--PEE-GGG-TTEEEEEE----TT-EEEEE-S-SSEEEEEEEEEESSSTTGGGTT-HHHHHHHHHHTS-SEEEHHHHT----TTSS-----SEEEEEEEE-SSTT-S-EEEEEEE-EEEEEESSSEEEEEEEEEETTGGGGTT-----SEEE-EEEEEESSGGGEEEEEEEEEEEEEETTTTEEEEEEEEEEEEPB--HHHHHHTT--/--S---TTS--EEEEEEEPPPEEE--EEEETTTEEEEETTTTEEPTTGGGTS---EEEEEEEEESSS---B-B-SSSS--EE-TTS-EE--SS--PEE-GGG-TTEEEEEE----TT-EEEEE-S-SSEEEEEEEEEESSSTTGGGTT-HHHHHHHHHHTS-SEEEHHHHT----TTSS-----SEEEEEEEE-SSTT-S-EEEEEEE-EEEEEESSSEEEEEEEEEETTGGGGTT-----SEEE-EEEEEESSGGGEEEEEEEEEEEEEETTTTEEEEEEEEEEEEPB--HHHHHHHT--/--S---TTS--EEEEEEEPPPEE----EEETTTEEEEETTTTEEPTTGGGTS---EEEEEEEEESSS---B-B-SSSS--EE-TTS-EE--SS--PEE-TTT-TTEEEEEE----TT-EEEEE-S-SSEEEEEEEEEESSSTTGGGTT-HHHHHHHHHHTS-SEEEHHHHT----TTSS-----SEEEEEEEE-SSTT-S-EEEEEEE-EEEEEESSSEEEEEEEEEETTGGGGTT-----SEEE-EEEEEESSGGGEEEEEEEEEE---BGGGTEEEEEEEEEEEEPB--HHHHHHTT--/--SS--TTS--EEEEEEEPPPEEE--EEEETTTEEEEETTTTEE-TTHHHHS---EEEEEEEEESSS---B-B-SSSS--EE-TTS-EE--SS---EE-GGG-TTEEEEEE----TT-EEEEE-S-SSEEEEEEEEEESSSTTGGGTT-HHHHHHHHHHTS-SEEEHHHHT----TTS------SEEEEEEEE-SSTT-S-EEEEEEE-EEEEEESSSEEEEEEEEEETTGGGGTT-----SEEE-EEEEEESSGGGEEEEEEEEEEEEEETTTTEEEEEEEEEEEEPB--HHHHHHTT--/--S---TTS--EEEEEEEPPPEEE--EEEETTTEEEEETTTTEEPTTGGGTS-S-EEEEEEEEESSS---B-B-SSSS--EE-TTS-EE--SS--PEE-TTT-TTEEEEEE----TT-EEEEE-S-SSEEEEEEEEEESSSTTGGGTT-HHHHHHHHHHTS-SEEEHHHHT----TT-S-----SEEEEEEEE-SSTT-S-EEEEEEE-EEEEEESSSEEEEEEEEEETTGGGGTT-----SEEE-EEEEEESSGGGEEEEEEEEEEEEEEGGGTEEEEEEEEEEEEPB--HHHHHHHT--

Nearest PDB structures (foldseek):
  5yq0-assembly3_C  TM=1.001E+00  e=1.085E-66  Escherichia coli
  4ijy-assembly1_A  TM=1.000E+00  e=7.406E-65  Escherichia coli
  2az5-assembly1_A  TM=2.813E-01  e=8.730E+00  Homo sapiens
  5h7z-assembly1_A  TM=1.677E-01  e=5.886E+00  Pseudomonas aeruginosa PAO1
  5yq0-assembly3_C  TM=1.001E+00  e=1.553E-65  Escherichia coli

Organism: Escherichia coli (NCBI:txid562)